Protein 2LX0 (pdb70)

Sequence (32 aa):
KKHTIWEVIAGLVALLTFLAFGFWLFKYLQKKKKHTIWEVIAGLVALLTFLAFGFWLFKYLQKKKKHTIWEVIAGLVALLTFLAFGFWLFKYLQKKKKHTIWEVIAGLVALLTFLAFGFWLFKYLQKKKKHTIWEVIAGLVALLTFLAFGFWLFKYLQKKKKHTIWEVIAGLVALLTFLAFGFWLFKYLQKKKKHTIWEVIAGLVALLTFLAFGFWLFKYLQKKKKHTIWEVIAGLVALLTFLAFGFWLFKYLQKKKKHTIWEVIAGLVALLTFLAFGFWLFKYLQKKKKHTIWEVIAGLVALLTFLAFGFWLFKYLQKKKKHTIWEVIAGLVALLTFLAFGFWLFKYLQKKKKHTIWEVIAGLVALLTFLAFGFWLFKYLQKKKKHTIWEVIAGLVALLTFLAFGFWLFKYLQKKKKHTIWEVIAGLVALLTFLAFGFWLFKYLQKKKKHTIWEVIAGLVALLTFLAFGFWLFKYLQKKKKHTIWEVIAGLVALLTFLAFGFWLFK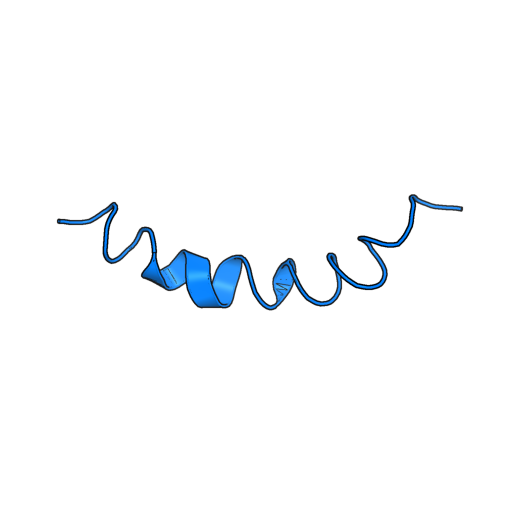YLQKKKKHTIWEVIAGLVALLTFLAFGFWLFKYLQKKKKHTIWEVIAGLVALLTFLAFGFWLFKYLQKKKKHTIWEVIAGLVALLTFLAFGFWLFKYLQKKKKHTIWEVIAGLVALLTFLAFGFWLFKYLQKKKKHTIWEVIAGLVALLTFLAFGFWLFKYLQKKKKHTIWEVIAGLVALLTFLAFGFWLFKYLQKKKKHTIWEVIAGLVALLTFLAFGFWLFKYLQKKKKHTIWEVIAGLVALLTFLAFGFWLFKYLQKKKKHTIWEVIAGLVALLTFLAFGFWLFKYLQKKKKHTIWEVIAGLVALLTFLAFGFWLFKYLQKKKKHTIWEVIAGLVALLTFLAFGFWLFKYLQKKKKHTIWEVIAGLVALLTFLAFGFWLFKYLQKKKKHTIWEVIAGLVALLTFLAFGFWLFKYLQKKKKHTIWEVIAGLVALLTFLAFGFWLFKYLQKKKKHTIWEVIAGLVALLTFLAFGFWLFKYLQKKKKHTIWEVIAGLVALLTFLAFGFWLFKYLQKKKKHTIWEVIAGLVALLTFLAFGFWLFKYLQKKKKHTIWEVIAGLVALLTFLAFGFWLFKYLQKKKKHTIWEVIAGLVALLTFLAFGFWLFKYLQKKKKHTIWEVIAGLVALLTFLAFGFWLFKYLQKKKKHTIWEVIAGLVALLTFLAFGFWLFKYLQKKKKHTIWEVIAGLVALLTFLAFGFWLFKYLQKKKKHTIWEVIAGLVALLTFLAFGFWLFKYLQKKKKHTIWEVIAGLVALLTFLAFGFWLFKYLQKKKKHTIWEVIAGLVALLTFLAFGFWLFKYLQKKKKHTIWEVIAGLVALLTFLAFGFWLFKYLQKKKKHTIWEVIAGLVALLTFLAFGFWLFKYLQKKKKHTIWEVIAGLVALLTFLAFGFWLFKYLQKKKKHTIWEVIAGLVALLTFLAFGFWLFKYLQKKKKHTIWEVIAGLVALLTFLAFGFWLFKYLQKKKKHTIWEVIAGLVALLTFLAFGFWLFKYLQKKKKHTIWEVIAGLVALLTFLAFGFWLFKYLQKKKKHTIWEVIAGLVALLTFLAFGFWLFKYLQKKKKHTIWEVIAGLVALLTFLAFGFWLFKYLQKK

Nearest PDB structures (foldseek):
  2lx0-assembly1_A  TM=9.957E-01  e=3.407E-04  unclassified
  2lx0-assembly1_A  TM=8.476E-01  e=3.555E-04  unclassified
  2lx0-assembly1_A  TM=9.906E-01  e=1.901E-04  unclassified
  2lx0-assembly1_A  TM=9.698E-01  e=1.370E-03  unclassified
  2lx0-assembly1_A  TM=9.789E-01  e=1.973E-03  unclassified

Secondary structure (DSSP, 8-state):
--SSSHHHHHHHHHHHHHHHHHHHIIIIII--

Structure (mmCIF, N/CA/C/O backbone):
data_2LX0
#
_entry.id   2LX0
#
loop_
_atom_site.group_PDB
_atom_site.id
_atom_site.type_symbol
_atom_site.label_atom_id
_atom_site.label_alt_id
_atom_site.label_comp_id
_atom_site.label_asym_id
_atom_site.label_entity_id
_atom_site.label_seq_id
_atom_site.pdbx_PDB_ins_code
_atom_site.Cartn_x
_atom_site.Cartn_y
_atom_site.Cartn_z
_atom_site.occupancy
_atom_site.B_iso_or_equiv
_atom_site.auth_seq_id
_atom_site.auth_comp_id
_atom_site.auth_asym_id
_atom_site.auth_atom_id
_atom_site.pdbx_PDB_model_num
ATOM 1 N N . LYS A 1 1 ? 22.008 17.092 0.117 1.00 1.00 1 LYS A N 1
ATOM 2 C CA . LYS A 1 1 ? 23.094 17.053 -0.902 1.00 1.00 1 LYS A CA 1
ATOM 3 C C . LYS A 1 1 ? 22.810 15.938 -1.903 1.00 1.00 1 LYS A C 1
ATOM 4 O O . LYS A 1 1 ? 22.544 16.197 -3.077 1.00 1.00 1 LYS A O 1
ATOM 25 N N . LYS A 1 2 ? 22.868 14.698 -1.431 1.00 1.00 2 LYS A N 1
ATOM 26 C CA . LYS A 1 2 ? 22.614 13.549 -2.293 1.00 1.00 2 LYS A CA 1
ATOM 27 C C . LYS A 1 2 ? 21.796 12.495 -1.555 1.00 1.00 2 LYS A C 1
ATOM 28 O O . LYS A 1 2 ? 20.937 11.838 -2.142 1.00 1.00 2 LYS A O 1
ATOM 47 N N . HIS A 1 3 ? 22.069 12.340 -0.264 1.00 1.00 3 HIS A N 1
ATOM 48 C CA . HIS A 1 3 ? 21.354 11.363 0.549 1.00 1.00 3 HIS A CA 1
ATOM 49 C C . HIS A 1 3 ? 21.603 11.618 2.032 1.00 1.00 3 HIS A C 1
ATOM 50 O O . HIS A 1 3 ? 21.410 12.732 2.518 1.00 1.00 3 HIS A O 1
ATOM 64 N N . THR A 1 4 ? 22.034 10.577 2.740 1.00 1.00 4 THR A N 1
ATOM 65 C CA . THR A 1 4 ? 22.314 10.690 4.168 1.00 1.00 4 THR A CA 1
ATOM 66 C C . THR A 1 4 ? 23.780 10.381 4.446 1.00 1.00 4 THR A C 1
ATOM 67 O O . THR A 1 4 ? 24.672 11.094 3.986 1.00 1.00 4 THR A O 1
ATOM 78 N N . ILE A 1 5 ? 24.019 9.310 5.195 1.00 1.00 5 ILE A N 1
ATOM 79 C CA . ILE A 1 5 ? 25.379 8.903 5.527 1.00 1.00 5 ILE A CA 1
ATOM 80 C C . ILE A 1 5 ? 25.733 7.613 4.799 1.00 1.00 5 ILE A C 1
ATOM 81 O O . ILE A 1 5 ? 26.904 7.303 4.601 1.00 1.00 5 ILE A O 1
ATOM 97 N N . TRP A 1 6 ? 24.716 6.866 4.393 1.00 1.00 6 TRP A N 1
ATOM 98 C CA . TRP A 1 6 ? 24.941 5.615 3.680 1.00 1.00 6 TRP A CA 1
ATOM 99 C C . TRP A 1 6 ? 26.019 5.791 2.613 1.00 1.00 6 TRP A C 1
ATOM 100 O O . TRP A 1 6 ? 27.023 5.085 2.609 1.00 1.00 6 TRP A O 1
ATOM 121 N N . GLU A 1 7 ? 25.802 6.732 1.706 1.00 1.00 7 GLU A N 1
ATOM 122 C CA . GLU A 1 7 ? 26.762 6.981 0.638 1.00 1.00 7 GLU A CA 1
ATOM 123 C C . GLU A 1 7 ? 28.128 7.356 1.208 1.00 1.00 7 GLU A C 1
ATOM 124 O O . GLU A 1 7 ? 29.097 7.511 0.464 1.00 1.00 7 GLU A O 1
ATOM 136 N N . VAL A 1 8 ? 28.198 7.496 2.528 1.00 1.00 8 VAL A N 1
ATOM 137 C CA . VAL A 1 8 ? 29.453 7.851 3.189 1.00 1.00 8 VAL A CA 1
ATOM 138 C C . VAL A 1 8 ? 30.035 6.645 3.923 1.00 1.00 8 VAL A C 1
ATOM 139 O O . VAL A 1 8 ? 31.252 6.459 3.953 1.00 1.00 8 VAL A O 1
ATOM 152 N N . ILE A 1 9 ? 29.158 5.827 4.505 1.00 1.00 9 ILE A N 1
ATOM 153 C CA . ILE A 1 9 ? 29.588 4.637 5.230 1.00 1.00 9 ILE A CA 1
ATOM 154 C C . ILE A 1 9 ? 29.107 3.392 4.494 1.00 1.00 9 ILE A C 1
ATOM 155 O O . ILE A 1 9 ? 29.872 2.452 4.297 1.00 1.00 9 ILE A O 1
ATOM 171 N N . ALA A 1 10 ? 27.852 3.397 4.074 1.00 1.00 10 ALA A N 1
ATOM 172 C CA . ALA A 1 10 ? 27.299 2.260 3.347 1.00 1.00 10 ALA A CA 1
ATOM 173 C C . ALA A 1 10 ? 27.908 2.179 1.956 1.00 1.00 10 ALA A C 1
ATOM 174 O O . ALA A 1 10 ? 28.653 1.250 1.648 1.00 1.00 10 ALA A O 1
ATOM 181 N N . GLY A 1 11 ? 27.602 3.164 1.118 1.00 1.00 11 GLY A N 1
ATOM 182 C CA . GLY A 1 11 ? 28.148 3.187 -0.229 1.00 1.00 11 GLY A CA 1
ATOM 183 C C . GLY A 1 11 ? 29.656 3.007 -0.167 1.00 1.00 11 GLY A C 1
ATOM 184 O O . GLY A 1 11 ? 30.309 2.744 -1.176 1.00 1.00 11 GLY A O 1
ATOM 188 N N . LEU A 1 12 ? 30.195 3.147 1.040 1.00 1.00 12 LEU A N 1
ATOM 189 C CA . LEU A 1 12 ? 31.623 2.995 1.252 1.00 1.00 12 LEU A CA 1
ATOM 190 C C . LEU A 1 12 ? 31.925 1.637 1.880 1.00 1.00 12 LEU A C 1
ATOM 191 O O . LEU A 1 12 ? 33.019 1.099 1.709 1.00 1.00 12 LEU A O 1
ATOM 207 N N . VAL A 1 13 ? 30.947 1.088 2.605 1.00 1.00 13 VAL A N 1
ATOM 208 C CA . VAL A 1 13 ? 31.120 -0.214 3.252 1.00 1.00 13 VAL A CA 1
ATOM 209 C C . VAL A 1 13 ? 30.168 -1.241 2.653 1.00 1.00 13 VAL A C 1
ATOM 210 O O . VAL A 1 13 ? 30.597 -2.298 2.193 1.00 1.00 13 VAL A O 1
ATOM 223 N N . ALA A 1 14 ? 28.878 -0.928 2.656 1.00 1.00 14 ALA A N 1
ATOM 224 C CA . ALA A 1 14 ? 27.886 -1.840 2.100 1.00 1.00 14 ALA A CA 1
ATOM 225 C C . ALA A 1 14 ? 28.389 -2.420 0.785 1.00 1.00 14 ALA A C 1
ATOM 226 O O . ALA A 1 14 ? 28.323 -3.627 0.562 1.00 1.00 14 ALA A O 1
ATOM 233 N N . LEU A 1 15 ? 28.906 -1.556 -0.080 1.00 1.00 15 LEU A N 1
ATOM 234 C CA . LEU A 1 15 ? 29.426 -2.008 -1.362 1.00 1.00 15 LEU A CA 1
ATOM 235 C C . LEU A 1 15 ? 30.641 -2.901 -1.137 1.00 1.00 15 LEU A C 1
ATOM 236 O O . LEU A 1 15 ? 30.898 -3.827 -1.905 1.00 1.00 15 LEU A O 1
ATOM 252 N N . LEU A 1 16 ? 31.380 -2.615 -0.068 1.00 1.00 16 LEU A N 1
ATOM 253 C CA . LEU A 1 16 ? 32.564 -3.396 0.265 1.00 1.00 16 LEU A CA 1
ATOM 254 C C . LEU A 1 16 ? 32.212 -4.509 1.247 1.00 1.00 16 LEU A C 1
ATOM 255 O O . LEU A 1 16 ? 33.086 -5.255 1.691 1.00 1.00 16 LEU A O 1
ATOM 271 N N . THR A 1 17 ? 30.927 -4.612 1.581 1.00 1.00 17 THR A N 1
ATOM 272 C CA . THR A 1 17 ? 30.460 -5.637 2.510 1.00 1.00 17 THR A CA 1
ATOM 273 C C . THR A 1 17 ? 29.390 -6.504 1.853 1.00 1.00 17 THR A C 1
ATOM 274 O O . THR A 1 17 ? 29.563 -7.714 1.709 1.00 1.00 17 THR A O 1
ATOM 285 N N . PHE A 1 18 ? 28.286 -5.878 1.458 1.00 1.00 18 PHE A N 1
ATOM 286 C CA . PHE A 1 18 ? 27.194 -6.602 0.816 1.00 1.00 18 PHE A CA 1
ATOM 287 C C . PHE A 1 18 ? 27.737 -7.638 -0.165 1.00 1.00 18 PHE A C 1
ATOM 288 O O . PHE A 1 18 ? 27.321 -8.795 -0.151 1.00 1.00 18 PHE A O 1
ATOM 305 N N . LEU A 1 19 ? 28.667 -7.214 -1.015 1.00 1.00 19 LEU A N 1
ATOM 306 C CA . LEU A 1 19 ? 29.258 -8.116 -2.001 1.00 1.00 19 LEU A CA 1
ATOM 307 C C . LEU A 1 19 ? 30.163 -9.138 -1.323 1.00 1.00 19 LEU A C 1
ATOM 308 O O . LEU A 1 19 ? 29.960 -10.342 -1.456 1.00 1.00 19 LEU A O 1
ATOM 324 N N . ALA A 1 20 ? 31.165 -8.653 -0.600 1.00 1.00 20 ALA A N 1
ATOM 325 C CA . ALA A 1 20 ? 32.093 -9.544 0.087 1.00 1.00 20 ALA A CA 1
ATOM 326 C C . ALA A 1 20 ? 31.348 -10.704 0.742 1.00 1.00 20 ALA A C 1
ATOM 327 O O . ALA A 1 20 ? 31.679 -11.869 0.524 1.00 1.00 20 ALA A O 1
ATOM 334 N N . PHE A 1 21 ? 30.342 -10.378 1.549 1.00 1.00 21 PHE A N 1
ATOM 335 C CA . PHE A 1 21 ? 29.560 -11.402 2.233 1.00 1.00 21 PHE A CA 1
ATOM 336 C C . PHE A 1 21 ? 28.524 -12.012 1.295 1.00 1.00 21 PHE A C 1
ATOM 337 O O . PHE A 1 21 ? 28.316 -13.225 1.288 1.00 1.00 21 PHE A O 1
ATOM 354 N N . GLY A 1 22 ? 27.875 -11.165 0.503 1.00 1.00 22 GLY A N 1
ATOM 355 C CA . GLY A 1 22 ? 26.861 -11.636 -0.434 1.00 1.00 22 GLY A CA 1
ATOM 356 C C . GLY A 1 22 ? 27.413 -12.747 -1.320 1.00 1.00 22 GLY A C 1
ATOM 357 O O . GLY A 1 22 ? 26.784 -13.791 -1.487 1.00 1.00 22 GLY A O 1
ATOM 361 N N . PHE A 1 23 ? 28.590 -12.511 -1.888 1.00 1.00 23 PHE A N 1
ATOM 362 C CA . PHE A 1 23 ? 29.214 -13.498 -2.758 1.00 1.00 23 PHE A CA 1
ATOM 363 C C . PHE A 1 23 ? 29.265 -14.853 -2.068 1.00 1.00 23 PHE A C 1
ATOM 364 O O . PHE A 1 23 ? 29.443 -15.884 -2.717 1.00 1.00 23 PHE A O 1
ATOM 381 N N . TRP A 1 24 ? 29.103 -14.843 -0.751 1.00 1.00 24 TRP A N 1
ATOM 382 C CA . TRP A 1 24 ? 29.126 -16.074 0.021 1.00 1.00 24 TRP A CA 1
ATOM 383 C C . TRP A 1 24 ? 27.722 -16.443 0.478 1.00 1.00 24 TRP A C 1
ATOM 384 O O . TRP A 1 24 ? 27.124 -17.379 -0.051 1.00 1.00 24 TRP A O 1
ATOM 405 N N . LEU A 1 25 ? 27.219 -15.695 1.464 1.00 1.00 25 LEU A N 1
ATOM 406 C CA . LEU A 1 25 ? 25.884 -15.924 2.026 1.00 1.00 25 LEU A CA 1
ATOM 407 C C . LEU A 1 25 ? 24.974 -16.672 1.058 1.00 1.00 25 LEU A C 1
ATOM 408 O O . LEU A 1 25 ? 24.454 -17.739 1.383 1.00 1.00 25 LEU A O 1
ATOM 424 N N . PHE A 1 26 ? 24.784 -16.112 -0.130 1.00 1.00 26 PHE A N 1
ATOM 425 C CA . PHE A 1 26 ? 23.935 -16.747 -1.128 1.00 1.00 26 PHE A CA 1
ATOM 426 C C . PHE A 1 26 ? 24.641 -17.940 -1.766 1.00 1.00 26 PHE A C 1
ATOM 427 O O . PHE A 1 26 ? 24.202 -19.081 -1.633 1.00 1.00 26 PHE A O 1
ATOM 444 N N . LYS A 1 27 ? 25.732 -17.665 -2.470 1.00 1.00 27 LYS A N 1
ATOM 445 C CA . LYS A 1 27 ? 26.484 -18.718 -3.143 1.00 1.00 27 LYS A CA 1
ATOM 446 C C . LYS A 1 27 ? 26.744 -19.907 -2.215 1.00 1.00 27 LYS A C 1
ATOM 447 O O . LYS A 1 27 ? 27.189 -20.960 -2.670 1.00 1.00 27 LYS A O 1
ATOM 466 N N . TYR A 1 28 ? 26.465 -19.737 -0.922 1.00 1.00 28 TYR A N 1
ATOM 467 C CA . TYR A 1 28 ? 26.679 -20.818 0.047 1.00 1.00 28 TYR A CA 1
ATOM 468 C C . TYR A 1 28 ? 25.352 -21.302 0.625 1.00 1.00 28 TYR A C 1
ATOM 469 O O . TYR A 1 28 ? 25.073 -22.502 0.637 1.00 1.00 28 TYR A O 1
ATOM 487 N N . LEU A 1 29 ? 24.541 -20.370 1.112 1.00 1.00 29 LEU A N 1
ATOM 488 C CA . LEU A 1 29 ? 23.252 -20.726 1.696 1.00 1.00 29 LEU A CA 1
ATOM 489 C C . LEU A 1 29 ? 22.179 -20.840 0.619 1.00 1.00 29 LEU A C 1
ATOM 490 O O . LEU A 1 29 ? 21.363 -21.762 0.638 1.00 1.00 29 LEU A O 1
ATOM 506 N N . GLN A 1 30 ? 22.183 -19.900 -0.316 1.00 1.00 30 GLN A N 1
ATOM 507 C CA . GLN A 1 30 ? 21.202 -19.906 -1.395 1.00 1.00 30 GLN A CA 1
ATOM 508 C C . GLN A 1 30 ? 21.534 -20.990 -2.417 1.00 1.00 30 GLN A C 1
ATOM 509 O O . GLN A 1 30 ? 20.704 -21.336 -3.258 1.00 1.00 30 GLN A O 1
ATOM 523 N N . LYS A 1 31 ? 22.752 -21.524 -2.331 1.00 1.00 31 LYS A N 1
ATOM 524 C CA . LYS A 1 31 ? 23.190 -22.573 -3.248 1.00 1.00 31 LYS A CA 1
ATOM 525 C C . LYS A 1 31 ? 23.537 -23.841 -2.473 1.00 1.00 31 LYS A C 1
ATOM 526 O O . LYS A 1 31 ? 24.704 -24.220 -2.368 1.00 1.00 31 LYS A O 1
ATOM 545 N N . LYS A 1 32 ? 22.516 -24.495 -1.931 1.00 1.00 32 LYS A N 1
ATOM 546 C CA . LYS A 1 32 ? 22.726 -25.718 -1.168 1.00 1.00 32 LYS A CA 1
ATOM 547 C C . LYS A 1 32 ? 21.488 -26.606 -1.227 1.00 1.00 32 LYS A C 1
ATOM 548 O O . LYS A 1 32 ? 21.523 -27.677 -0.643 1.00 1.00 32 LYS A O 1
ATOM 568 N N . LYS A 1 1 ? 21.537 18.352 -3.023 1.00 1.00 1 LYS A N 2
ATOM 569 C CA . LYS A 1 1 ? 21.779 17.355 -1.941 1.00 1.00 1 LYS A CA 2
ATOM 570 C C . LYS A 1 1 ? 22.197 16.026 -2.561 1.00 1.00 1 LYS A C 2
ATOM 571 O O . LYS A 1 1 ? 22.461 15.945 -3.761 1.00 1.00 1 LYS A O 2
ATOM 592 N N . LYS A 1 2 ? 22.257 14.986 -1.734 1.00 1.00 2 LYS A N 2
ATOM 593 C CA . LYS A 1 2 ? 22.645 13.664 -2.213 1.00 1.00 2 LYS A CA 2
ATOM 594 C C . LYS A 1 2 ? 21.852 12.579 -1.494 1.00 1.00 2 LYS A C 2
ATOM 595 O O . LYS A 1 2 ? 21.024 11.897 -2.098 1.00 1.00 2 LYS A O 2
ATOM 614 N N . HIS A 1 3 ? 22.107 12.427 -0.198 1.00 1.00 3 HIS A N 2
ATOM 615 C CA . HIS A 1 3 ? 21.410 11.421 0.595 1.00 1.00 3 HIS A CA 2
ATOM 616 C C . HIS A 1 3 ? 21.643 11.660 2.084 1.00 1.00 3 HIS A C 2
ATOM 617 O O . HIS A 1 3 ? 21.429 12.765 2.585 1.00 1.00 3 HIS A O 2
ATOM 631 N N . THR A 1 4 ? 22.088 10.617 2.780 1.00 1.00 4 THR A N 2
ATOM 632 C CA . THR A 1 4 ? 22.357 10.715 4.214 1.00 1.00 4 THR A CA 2
ATOM 633 C C . THR A 1 4 ? 23.816 10.389 4.502 1.00 1.00 4 THR A C 2
ATOM 634 O O . THR A 1 4 ? 24.720 11.094 4.052 1.00 1.00 4 THR A O 2
ATOM 645 N N . ILE A 1 5 ? 24.038 9.313 5.250 1.00 1.00 5 ILE A N 2
ATOM 646 C CA . ILE A 1 5 ? 25.390 8.892 5.591 1.00 1.00 5 ILE A CA 2
ATOM 647 C C . ILE A 1 5 ? 25.742 7.607 4.851 1.00 1.00 5 ILE A C 2
ATOM 648 O O . ILE A 1 5 ? 26.912 7.295 4.651 1.00 1.00 5 ILE A O 2
ATOM 664 N N . TRP A 1 6 ? 24.720 6.868 4.438 1.00 1.00 6 TRP A N 2
ATOM 665 C CA . TRP A 1 6 ? 24.941 5.623 3.712 1.00 1.00 6 TRP A CA 2
ATOM 666 C C . TRP A 1 6 ? 26.018 5.810 2.646 1.00 1.00 6 TRP A C 2
ATOM 667 O O . TRP A 1 6 ? 27.025 5.108 2.636 1.00 1.00 6 TRP A O 2
ATOM 688 N N . GLU A 1 7 ? 25.796 6.758 1.747 1.00 1.00 7 GLU A N 2
ATOM 689 C CA . GLU A 1 7 ? 26.754 7.021 0.680 1.00 1.00 7 GLU A CA 2
ATOM 690 C C . GLU A 1 7 ? 28.121 7.390 1.250 1.00 1.00 7 GLU A C 2
ATOM 691 O O . GLU A 1 7 ? 29.084 7.565 0.503 1.00 1.00 7 GLU A O 2
ATOM 703 N N . VAL A 1 8 ? 28.198 7.504 2.572 1.00 1.00 8 VAL A N 2
ATOM 704 C CA . VAL A 1 8 ? 29.456 7.850 3.232 1.00 1.00 8 VAL A CA 2
ATOM 705 C C . VAL A 1 8 ? 30.035 6.636 3.957 1.00 1.00 8 VAL A C 2
ATOM 706 O O . VAL A 1 8 ? 31.251 6.442 3.977 1.00 1.00 8 VAL A O 2
ATOM 719 N N . ILE A 1 9 ? 29.158 5.822 4.543 1.00 1.00 9 ILE A N 2
ATOM 720 C CA . ILE A 1 9 ? 29.585 4.626 5.257 1.00 1.00 9 ILE A CA 2
ATOM 721 C C . ILE A 1 9 ? 29.100 3.388 4.513 1.00 1.00 9 ILE A C 2
ATOM 722 O O . ILE A 1 9 ? 29.859 2.447 4.307 1.00 1.00 9 ILE A O 2
ATOM 738 N N . ALA A 1 10 ? 27.843 3.401 4.096 1.00 1.00 10 ALA A N 2
ATOM 739 C CA . ALA A 1 10 ? 27.285 2.270 3.362 1.00 1.00 10 ALA A CA 2
ATOM 740 C C . ALA A 1 10 ? 27.889 2.198 1.969 1.00 1.00 10 ALA A C 2
ATOM 741 O O . ALA A 1 10 ? 28.630 1.269 1.651 1.00 1.00 10 ALA A O 2
ATOM 748 N N . GLY A 1 11 ? 27.586 3.191 1.141 1.00 1.00 11 GLY A N 2
ATOM 749 C CA . GLY A 1 11 ? 28.130 3.223 -0.208 1.00 1.00 11 GLY A CA 2
ATOM 750 C C . GLY A 1 11 ? 29.637 3.040 -0.151 1.00 1.00 11 GLY A C 2
ATOM 751 O O . GLY A 1 11 ? 30.288 2.785 -1.163 1.00 1.00 11 GLY A O 2
ATOM 755 N N . LEU A 1 12 ? 30.179 3.167 1.057 1.00 1.00 12 LEU A N 2
ATOM 756 C CA . LEU A 1 12 ? 31.606 3.011 1.265 1.00 1.00 12 LEU A CA 2
ATOM 757 C C . LEU A 1 12 ? 31.906 1.644 1.876 1.00 1.00 12 LEU A C 2
ATOM 758 O O . LEU A 1 12 ? 32.998 1.104 1.695 1.00 1.00 12 LEU A O 2
ATOM 774 N N . VAL A 1 13 ? 30.929 1.088 2.596 1.00 1.00 13 VAL A N 2
ATOM 775 C CA . VAL A 1 13 ? 31.100 -0.222 3.225 1.00 1.00 13 VAL A CA 2
ATOM 776 C C . VAL A 1 13 ? 30.162 -1.245 2.600 1.00 1.00 13 VAL A C 2
ATOM 777 O O . VAL A 1 13 ? 30.602 -2.294 2.133 1.00 1.00 13 VAL A O 2
ATOM 790 N N . ALA A 1 14 ? 28.870 -0.939 2.593 1.00 1.00 14 ALA A N 2
ATOM 791 C CA . ALA A 1 14 ? 27.890 -1.849 2.014 1.00 1.00 14 ALA A CA 2
ATOM 792 C C . ALA A 1 14 ? 28.411 -2.405 0.695 1.00 1.00 14 ALA A C 2
ATOM 793 O O . ALA A 1 14 ? 28.386 -3.611 0.466 1.00 1.00 14 ALA A O 2
ATOM 800 N N . LEU A 1 15 ? 28.894 -1.520 -0.166 1.00 1.00 15 LEU A N 2
ATOM 801 C CA . LEU A 1 15 ? 29.427 -1.951 -1.451 1.00 1.00 15 LEU A CA 2
ATOM 802 C C . LEU A 1 15 ? 30.649 -2.835 -1.229 1.00 1.00 15 LEU A C 2
ATOM 803 O O . LEU A 1 15 ? 30.932 -3.736 -2.021 1.00 1.00 15 LEU A O 2
ATOM 819 N N . LEU A 1 16 ? 31.365 -2.571 -0.141 1.00 1.00 16 LEU A N 2
ATOM 820 C CA . LEU A 1 16 ? 32.554 -3.345 0.191 1.00 1.00 16 LEU A CA 2
ATOM 821 C C . LEU A 1 16 ? 32.213 -4.458 1.178 1.00 1.00 16 LEU A C 2
ATOM 822 O O . LEU A 1 16 ? 33.097 -5.170 1.653 1.00 1.00 16 LEU A O 2
ATOM 838 N N . THR A 1 17 ? 30.922 -4.602 1.478 1.00 1.00 17 THR A N 2
ATOM 839 C CA . THR A 1 17 ? 30.466 -5.633 2.408 1.00 1.00 17 THR A CA 2
ATOM 840 C C . THR A 1 17 ? 29.388 -6.494 1.758 1.00 1.00 17 THR A C 2
ATOM 841 O O . THR A 1 17 ? 29.550 -7.708 1.624 1.00 1.00 17 THR A O 2
ATOM 852 N N . PHE A 1 18 ? 28.292 -5.859 1.354 1.00 1.00 18 PHE A N 2
ATOM 853 C CA . PHE A 1 18 ? 27.192 -6.575 0.714 1.00 1.00 18 PHE A CA 2
ATOM 854 C C . PHE A 1 18 ? 27.726 -7.637 -0.242 1.00 1.00 18 PHE A C 2
ATOM 855 O O . PHE A 1 18 ? 27.300 -8.789 -0.202 1.00 1.00 18 PHE A O 2
ATOM 872 N N . LEU A 1 19 ? 28.664 -7.241 -1.098 1.00 1.00 19 LEU A N 2
ATOM 873 C CA . LEU A 1 19 ? 29.251 -8.169 -2.060 1.00 1.00 19 LEU A CA 2
ATOM 874 C C . LEU A 1 19 ? 30.177 -9.153 -1.354 1.00 1.00 19 LEU A C 2
ATOM 875 O O . LEU A 1 19 ? 30.055 -10.365 -1.524 1.00 1.00 19 LEU A O 2
ATOM 891 N N . ALA A 1 20 ? 31.107 -8.627 -0.565 1.00 1.00 20 ALA A N 2
ATOM 892 C CA . ALA A 1 20 ? 32.048 -9.476 0.156 1.00 1.00 20 ALA A CA 2
ATOM 893 C C . ALA A 1 20 ? 31.328 -10.660 0.794 1.00 1.00 20 ALA A C 2
ATOM 894 O O . ALA A 1 20 ? 31.696 -11.814 0.574 1.00 1.00 20 ALA A O 2
ATOM 901 N N . PHE A 1 21 ? 30.301 -10.368 1.585 1.00 1.00 21 PHE A N 2
ATOM 902 C CA . PHE A 1 21 ? 29.538 -11.417 2.251 1.00 1.00 21 PHE A CA 2
ATOM 903 C C . PHE A 1 21 ? 28.514 -12.026 1.299 1.00 1.00 21 PHE A C 2
ATOM 904 O O . PHE A 1 21 ? 28.283 -13.235 1.311 1.00 1.00 21 PHE A O 2
ATOM 921 N N . GLY A 1 22 ? 27.900 -11.184 0.476 1.00 1.00 22 GLY A N 2
ATOM 922 C CA . GLY A 1 22 ? 26.903 -11.654 -0.479 1.00 1.00 22 GLY A CA 2
ATOM 923 C C . GLY A 1 22 ? 27.462 -12.778 -1.340 1.00 1.00 22 GLY A C 2
ATOM 924 O O . GLY A 1 22 ? 26.818 -13.809 -1.531 1.00 1.00 22 GLY A O 2
ATOM 928 N N . PHE A 1 23 ? 28.668 -12.573 -1.859 1.00 1.00 23 PHE A N 2
ATOM 929 C CA . PHE A 1 23 ? 29.302 -13.577 -2.700 1.00 1.00 23 PHE A CA 2
ATOM 930 C C . PHE A 1 23 ? 29.326 -14.923 -1.987 1.00 1.00 23 PHE A C 2
ATOM 931 O O . PHE A 1 23 ? 29.521 -15.965 -2.613 1.00 1.00 23 PHE A O 2
ATOM 948 N N . TRP A 1 24 ? 29.122 -14.890 -0.675 1.00 1.00 24 TRP A N 2
ATOM 949 C CA . TRP A 1 24 ? 29.117 -16.108 0.118 1.00 1.00 24 TRP A CA 2
ATOM 950 C C . TRP A 1 24 ? 27.696 -16.463 0.539 1.00 1.00 24 TRP A C 2
ATOM 951 O O . TRP A 1 24 ? 27.109 -17.402 0.008 1.00 1.00 24 TRP A O 2
ATOM 972 N N . LEU A 1 25 ? 27.171 -15.701 1.503 1.00 1.00 25 LEU A N 2
ATOM 973 C CA . LEU A 1 25 ? 25.818 -15.916 2.033 1.00 1.00 25 LEU A CA 2
ATOM 974 C C . LEU A 1 25 ? 24.933 -16.673 1.047 1.00 1.00 25 LEU A C 2
ATOM 975 O O . LEU A 1 25 ? 24.395 -17.731 1.373 1.00 1.00 25 LEU A O 2
ATOM 991 N N . PHE A 1 26 ? 24.786 -16.130 -0.154 1.00 1.00 26 PHE A N 2
ATOM 992 C CA . PHE A 1 26 ? 23.962 -16.773 -1.169 1.00 1.00 26 PHE A CA 2
ATOM 993 C C . PHE A 1 26 ? 24.679 -17.980 -1.772 1.00 1.00 26 PHE A C 2
ATOM 994 O O . PHE A 1 26 ? 24.224 -19.116 -1.641 1.00 1.00 26 PHE A O 2
ATOM 1011 N N . LYS A 1 27 ? 25.795 -17.722 -2.441 1.00 1.00 27 LYS A N 2
ATOM 1012 C CA . LYS A 1 27 ? 26.559 -18.789 -3.080 1.00 1.00 27 LYS A CA 2
ATOM 1013 C C . LYS A 1 27 ? 26.794 -19.964 -2.127 1.00 1.00 27 LYS A C 2
ATOM 1014 O O . LYS A 1 27 ? 27.274 -21.017 -2.551 1.00 1.00 27 LYS A O 2
ATOM 1033 N N . TYR A 1 28 ? 26.455 -19.787 -0.849 1.00 1.00 28 TYR A N 2
ATOM 1034 C CA . TYR A 1 28 ? 26.639 -20.853 0.137 1.00 1.00 28 TYR A CA 2
ATOM 1035 C C . TYR A 1 28 ? 25.294 -21.325 0.685 1.00 1.00 28 TYR A C 2
ATOM 1036 O O . TYR A 1 28 ? 25.008 -22.524 0.702 1.00 1.00 28 TYR A O 2
ATOM 1054 N N . LEU A 1 29 ? 24.474 -20.382 1.137 1.00 1.00 29 LEU A N 2
ATOM 1055 C CA . LEU A 1 29 ? 23.166 -20.723 1.687 1.00 1.00 29 LEU A CA 2
ATOM 1056 C C . LEU A 1 29 ? 22.125 -20.844 0.577 1.00 1.00 29 LEU A C 2
ATOM 1057 O O . LEU A 1 29 ? 21.321 -21.776 0.567 1.00 1.00 29 LEU A O 2
ATOM 1073 N N . GLN A 1 30 ? 22.144 -19.895 -0.353 1.00 1.00 30 GLN A N 2
ATOM 1074 C CA . GLN A 1 30 ? 21.194 -19.905 -1.459 1.00 1.00 30 GLN A CA 2
ATOM 1075 C C . GLN A 1 30 ? 21.541 -21.010 -2.454 1.00 1.00 30 GLN A C 2
ATOM 1076 O O . GLN A 1 30 ? 20.719 -21.381 -3.292 1.00 1.00 30 GLN A O 2
ATOM 1090 N N . LYS A 1 31 ? 22.762 -21.529 -2.351 1.00 1.00 31 LYS A N 2
ATOM 1091 C CA . LYS A 1 31 ? 23.214 -22.594 -3.244 1.00 1.00 31 LYS A CA 2
ATOM 1092 C C . LYS A 1 31 ? 23.477 -23.872 -2.456 1.00 1.00 31 LYS A C 2
ATOM 1093 O O . LYS A 1 31 ? 24.599 -24.123 -2.017 1.00 1.00 31 LYS A O 2
ATOM 1112 N N . LYS A 1 32 ? 22.433 -24.678 -2.279 1.00 1.00 32 LYS A N 2
ATOM 1113 C CA . LYS A 1 32 ? 22.561 -25.928 -1.542 1.00 1.00 32 LYS A CA 2
ATOM 1114 C C . LYS A 1 32 ? 21.821 -27.053 -2.261 1.00 1.00 32 LYS A C 2
ATOM 1115 O O . LYS A 1 32 ? 21.695 -28.118 -1.680 1.00 1.00 32 LYS A O 2
ATOM 1135 N N . LYS A 1 1 ? 22.562 16.677 0.562 1.00 1.00 1 LYS A N 3
ATOM 1136 C CA . LYS A 1 1 ? 23.110 17.085 -0.761 1.00 1.00 1 LYS A CA 3
ATOM 1137 C C . LYS A 1 1 ? 22.840 15.986 -1.783 1.00 1.00 1 LYS A C 3
ATOM 1138 O O . LYS A 1 1 ? 22.581 16.263 -2.954 1.00 1.00 1 LYS A O 3
ATOM 1159 N N . LYS A 1 2 ? 22.901 14.738 -1.330 1.00 1.00 2 LYS A N 3
ATOM 1160 C CA . LYS A 1 2 ? 22.661 13.602 -2.212 1.00 1.00 2 LYS A CA 3
ATOM 1161 C C . LYS A 1 2 ? 21.840 12.534 -1.497 1.00 1.00 2 LYS A C 3
ATOM 1162 O O . LYS A 1 2 ? 20.990 11.881 -2.103 1.00 1.00 2 LYS A O 3
ATOM 1181 N N . HIS A 1 3 ? 22.100 12.363 -0.205 1.00 1.00 3 HIS A N 3
ATOM 1182 C CA . HIS A 1 3 ? 21.380 11.372 0.585 1.00 1.00 3 HIS A CA 3
ATOM 1183 C C . HIS A 1 3 ? 21.613 11.607 2.074 1.00 1.00 3 HIS A C 3
ATOM 1184 O O . HIS A 1 3 ? 21.400 12.711 2.577 1.00 1.00 3 HIS A O 3
ATOM 1198 N N . THR A 1 4 ? 22.056 10.561 2.769 1.00 1.00 4 THR A N 3
ATOM 1199 C CA . THR A 1 4 ? 22.324 10.655 4.201 1.00 1.00 4 THR A CA 3
ATOM 1200 C C . THR A 1 4 ? 23.788 10.342 4.486 1.00 1.00 4 THR A C 3
ATOM 1201 O O . THR A 1 4 ? 24.684 11.053 4.031 1.00 1.00 4 THR A O 3
ATOM 1212 N N . ILE A 1 5 ? 24.021 9.271 5.237 1.00 1.00 5 ILE A N 3
ATOM 1213 C CA . ILE A 1 5 ? 25.377 8.861 5.575 1.00 1.00 5 ILE A CA 3
ATOM 1214 C C . ILE A 1 5 ? 25.737 7.577 4.838 1.00 1.00 5 ILE A C 3
ATOM 1215 O O . ILE A 1 5 ? 26.907 7.270 4.640 1.00 1.00 5 ILE A O 3
ATOM 1231 N N . TRP A 1 6 ? 24.719 6.833 4.424 1.00 1.00 6 TRP A N 3
ATOM 1232 C CA . TRP A 1 6 ? 24.946 5.588 3.702 1.00 1.00 6 TRP A CA 3
ATOM 1233 C C . TRP A 1 6 ? 26.024 5.775 2.637 1.00 1.00 6 TRP A C 3
ATOM 1234 O O . TRP A 1 6 ? 27.031 5.071 2.629 1.00 1.00 6 TRP A O 3
ATOM 1255 N N . GLU A 1 7 ? 25.805 6.723 1.738 1.00 1.00 7 GLU A N 3
ATOM 1256 C CA . GLU A 1 7 ? 26.766 6.983 0.673 1.00 1.00 7 GLU A CA 3
ATOM 1257 C C . GLU A 1 7 ? 28.134 7.346 1.248 1.00 1.00 7 GLU A C 3
ATOM 1258 O O . GLU A 1 7 ? 29.107 7.491 0.506 1.00 1.00 7 GLU A O 3
ATOM 1270 N N . VAL A 1 8 ? 28.201 7.491 2.568 1.00 1.00 8 VAL A N 3
ATOM 1271 C CA . VAL A 1 8 ? 29.456 7.836 3.231 1.00 1.00 8 VAL A CA 3
ATOM 1272 C C . VAL A 1 8 ? 30.039 6.622 3.952 1.00 1.00 8 VAL A C 3
ATOM 1273 O O . VAL A 1 8 ? 31.255 6.433 3.975 1.00 1.00 8 VAL A O 3
ATOM 1286 N N . ILE A 1 9 ? 29.162 5.804 4.534 1.00 1.00 9 ILE A N 3
ATOM 1287 C CA . ILE A 1 9 ? 29.594 4.608 5.248 1.00 1.00 9 ILE A CA 3
ATOM 1288 C C . ILE A 1 9 ? 29.114 3.368 4.502 1.00 1.00 9 ILE A C 3
ATOM 1289 O O . ILE A 1 9 ? 29.879 2.432 4.296 1.00 1.00 9 ILE A O 3
ATOM 1305 N N . ALA A 1 10 ? 27.858 3.375 4.083 1.00 1.00 10 ALA A N 3
ATOM 1306 C CA . ALA A 1 10 ? 27.307 2.242 3.348 1.00 1.00 10 ALA A CA 3
ATOM 1307 C C . ALA A 1 10 ? 27.915 2.172 1.955 1.00 1.00 10 ALA A C 3
ATOM 1308 O O . ALA A 1 10 ? 28.662 1.248 1.641 1.00 1.00 10 ALA A O 3
ATOM 1315 N N . GLY A 1 11 ? 27.609 3.165 1.126 1.00 1.00 11 GLY A N 3
ATOM 1316 C CA . GLY A 1 11 ? 28.157 3.199 -0.221 1.00 1.00 11 GLY A CA 3
ATOM 1317 C C . GLY A 1 11 ? 29.664 3.021 -0.159 1.00 1.00 11 GLY A C 3
ATOM 1318 O O . GLY A 1 11 ? 30.320 2.767 -1.171 1.00 1.00 11 GLY A O 3
ATOM 1322 N N . LEU A 1 12 ? 30.203 3.148 1.049 1.00 1.00 12 LEU A N 3
ATOM 1323 C CA . LEU A 1 12 ? 31.630 2.996 1.262 1.00 1.00 12 LEU A CA 3
ATOM 1324 C C . LEU A 1 12 ? 31.932 1.631 1.877 1.00 1.00 12 LEU A C 3
ATOM 1325 O O . LEU A 1 12 ? 33.025 1.093 1.699 1.00 1.00 12 LEU A O 3
ATOM 1341 N N . VAL A 1 13 ? 30.955 1.077 2.598 1.00 1.00 13 VAL A N 3
ATOM 1342 C CA . VAL A 1 13 ? 31.126 -0.231 3.230 1.00 1.00 13 VAL A CA 3
ATOM 1343 C C . VAL A 1 13 ? 30.175 -1.251 2.618 1.00 1.00 13 VAL A C 3
ATOM 1344 O O . VAL A 1 13 ? 30.605 -2.299 2.140 1.00 1.00 13 VAL A O 3
ATOM 1357 N N . ALA A 1 14 ? 28.885 -0.938 2.628 1.00 1.00 14 ALA A N 3
ATOM 1358 C CA . ALA A 1 14 ? 27.893 -1.842 2.059 1.00 1.00 14 ALA A CA 3
ATOM 1359 C C . ALA A 1 14 ? 28.393 -2.393 0.732 1.00 1.00 14 ALA A C 3
ATOM 1360 O O . ALA A 1 14 ? 28.361 -3.599 0.498 1.00 1.00 14 ALA A O 3
ATOM 1367 N N . LEU A 1 15 ? 28.870 -1.508 -0.133 1.00 1.00 15 LEU A N 3
ATOM 1368 C CA . LEU A 1 15 ? 29.385 -1.935 -1.425 1.00 1.00 15 LEU A CA 3
ATOM 1369 C C . LEU A 1 15 ? 30.610 -2.819 -1.221 1.00 1.00 15 LEU A C 3
ATOM 1370 O O . LEU A 1 15 ? 30.880 -3.722 -2.014 1.00 1.00 15 LEU A O 3
ATOM 1386 N N . LEU A 1 16 ? 31.345 -2.553 -0.145 1.00 1.00 16 LEU A N 3
ATOM 1387 C CA . LEU A 1 16 ? 32.539 -3.326 0.169 1.00 1.00 16 LEU A CA 3
ATOM 1388 C C . LEU A 1 16 ? 32.211 -4.436 1.165 1.00 1.00 16 LEU A C 3
ATOM 1389 O O . LEU A 1 16 ? 33.105 -5.128 1.653 1.00 1.00 16 LEU A O 3
ATOM 1405 N N . THR A 1 17 ? 30.922 -4.597 1.458 1.00 1.00 17 THR A N 3
ATOM 1406 C CA . THR A 1 17 ? 30.477 -5.626 2.394 1.00 1.00 17 THR A CA 3
ATOM 1407 C C . THR A 1 17 ? 29.392 -6.489 1.760 1.00 1.00 17 THR A C 3
ATOM 1408 O O . THR A 1 17 ? 29.553 -7.704 1.625 1.00 1.00 17 THR A O 3
ATOM 1419 N N . PHE A 1 18 ? 28.289 -5.857 1.371 1.00 1.00 18 PHE A N 3
ATOM 1420 C CA . PHE A 1 18 ? 27.184 -6.574 0.745 1.00 1.00 18 PHE A CA 3
ATOM 1421 C C . PHE A 1 18 ? 27.706 -7.632 -0.222 1.00 1.00 18 PHE A C 3
ATOM 1422 O O . PHE A 1 18 ? 27.288 -8.787 -0.177 1.00 1.00 18 PHE A O 3
ATOM 1439 N N . LEU A 1 19 ? 28.625 -7.229 -1.096 1.00 1.00 19 LEU A N 3
ATOM 1440 C CA . LEU A 1 19 ? 29.199 -8.154 -2.069 1.00 1.00 19 LEU A CA 3
ATOM 1441 C C . LEU A 1 19 ? 30.143 -9.135 -1.384 1.00 1.00 19 LEU A C 3
ATOM 1442 O O . LEU A 1 19 ? 30.042 -10.344 -1.578 1.00 1.00 19 LEU A O 3
ATOM 1458 N N . ALA A 1 20 ? 31.063 -8.608 -0.584 1.00 1.00 20 ALA A N 3
ATOM 1459 C CA . ALA A 1 20 ? 32.020 -9.454 0.120 1.00 1.00 20 ALA A CA 3
ATOM 1460 C C . ALA A 1 20 ? 31.312 -10.640 0.771 1.00 1.00 20 ALA A C 3
ATOM 1461 O O . ALA A 1 20 ? 31.680 -11.792 0.545 1.00 1.00 20 ALA A O 3
ATOM 1468 N N . PHE A 1 21 ? 30.298 -10.349 1.579 1.00 1.00 21 PHE A N 3
ATOM 1469 C CA . PHE A 1 21 ? 29.548 -11.399 2.257 1.00 1.00 21 PHE A CA 3
ATOM 1470 C C . PHE A 1 21 ? 28.515 -12.014 1.318 1.00 1.00 21 PHE A C 3
ATOM 1471 O O . PHE A 1 21 ? 28.271 -13.219 1.349 1.00 1.00 21 PHE A O 3
ATOM 1488 N N . GLY A 1 22 ? 27.912 -11.175 0.481 1.00 1.00 22 GLY A N 3
ATOM 1489 C CA . GLY A 1 22 ? 26.909 -11.648 -0.464 1.00 1.00 22 GLY A CA 3
ATOM 1490 C C . GLY A 1 22 ? 27.466 -12.768 -1.331 1.00 1.00 22 GLY A C 3
ATOM 1491 O O . GLY A 1 22 ? 26.813 -13.791 -1.536 1.00 1.00 22 GLY A O 3
ATOM 1495 N N . PHE A 1 23 ? 28.677 -12.569 -1.839 1.00 1.00 23 PHE A N 3
ATOM 1496 C CA . PHE A 1 23 ? 29.306 -13.573 -2.683 1.00 1.00 23 PHE A CA 3
ATOM 1497 C C . PHE A 1 23 ? 29.338 -14.917 -1.969 1.00 1.00 23 PHE A C 3
ATOM 1498 O O . PHE A 1 23 ? 29.553 -15.956 -2.590 1.00 1.00 23 PHE A O 3
ATOM 1515 N N . TRP A 1 24 ? 29.117 -14.883 -0.658 1.00 1.00 24 TRP A N 3
ATOM 1516 C CA . TRP A 1 24 ? 29.116 -16.100 0.137 1.00 1.00 24 TRP A CA 3
ATOM 1517 C C . TRP A 1 24 ? 27.698 -16.456 0.561 1.00 1.00 24 TRP A C 3
ATOM 1518 O O . TRP A 1 24 ? 27.108 -17.394 0.027 1.00 1.00 24 TRP A O 3
ATOM 1539 N N . LEU A 1 25 ? 27.172 -15.696 1.527 1.00 1.00 25 LEU A N 3
ATOM 1540 C CA . LEU A 1 25 ? 25.822 -15.912 2.056 1.00 1.00 25 LEU A CA 3
ATOM 1541 C C . LEU A 1 25 ? 24.935 -16.663 1.068 1.00 1.00 25 LEU A C 3
ATOM 1542 O O . LEU A 1 25 ? 24.399 -17.723 1.385 1.00 1.00 25 LEU A O 3
ATOM 1558 N N . PHE A 1 26 ? 24.787 -16.111 -0.130 1.00 1.00 26 PHE A N 3
ATOM 1559 C CA . PHE A 1 26 ? 23.963 -16.749 -1.149 1.00 1.00 26 PHE A CA 3
ATOM 1560 C C . PHE A 1 26 ? 24.682 -17.951 -1.758 1.00 1.00 26 PHE A C 3
ATOM 1561 O O . PHE A 1 26 ? 24.232 -19.090 -1.627 1.00 1.00 26 PHE A O 3
ATOM 1578 N N . LYS A 1 27 ? 25.795 -17.688 -2.430 1.00 1.00 27 LYS A N 3
ATOM 1579 C CA . LYS A 1 27 ? 26.560 -18.752 -3.071 1.00 1.00 27 LYS A CA 3
ATOM 1580 C C . LYS A 1 27 ? 26.779 -19.937 -2.129 1.00 1.00 27 LYS A C 3
ATOM 1581 O O . LYS A 1 27 ? 27.225 -21.000 -2.564 1.00 1.00 27 LYS A O 3
ATOM 1600 N N . TYR A 1 28 ? 26.468 -19.755 -0.845 1.00 1.00 28 TYR A N 3
ATOM 1601 C CA . TYR A 1 28 ? 26.643 -20.831 0.136 1.00 1.00 28 TYR A CA 3
ATOM 1602 C C . TYR A 1 28 ? 25.296 -21.303 0.676 1.00 1.00 28 TYR A C 3
ATOM 1603 O O . TYR A 1 28 ? 25.009 -22.501 0.685 1.00 1.00 28 TYR A O 3
ATOM 1621 N N . LEU A 1 29 ? 24.476 -20.363 1.133 1.00 1.00 29 LEU A N 3
ATOM 1622 C CA . LEU A 1 29 ? 23.167 -20.708 1.681 1.00 1.00 29 LEU A CA 3
ATOM 1623 C C . LEU A 1 29 ? 22.124 -20.822 0.572 1.00 1.00 29 LEU A C 3
ATOM 1624 O O . LEU A 1 29 ? 21.298 -21.733 0.575 1.00 1.00 29 LEU A O 3
ATOM 1640 N N . GLN A 1 30 ? 22.167 -19.890 -0.372 1.00 1.00 30 GLN A N 3
ATOM 1641 C CA . GLN A 1 30 ? 21.218 -19.895 -1.478 1.00 1.00 30 GLN A CA 3
ATOM 1642 C C . GLN A 1 30 ? 21.571 -20.986 -2.486 1.00 1.00 30 GLN A C 3
ATOM 1643 O O . GLN A 1 30 ? 20.764 -21.325 -3.351 1.00 1.00 30 GLN A O 3
ATOM 1657 N N . LYS A 1 31 ? 22.778 -21.532 -2.361 1.00 1.00 31 LYS A N 3
ATOM 1658 C CA . LYS A 1 31 ? 23.235 -22.587 -3.260 1.00 1.00 31 LYS A CA 3
ATOM 1659 C C . LYS A 1 31 ? 23.537 -23.860 -2.473 1.00 1.00 31 LYS A C 3
ATOM 1660 O O . LYS A 1 31 ? 24.694 -24.252 -2.324 1.00 1.00 31 LYS A O 3
ATOM 1679 N N . LYS A 1 32 ? 22.487 -24.499 -1.970 1.00 1.00 32 LYS A N 3
ATOM 1680 C CA . LYS A 1 32 ? 22.652 -25.725 -1.200 1.00 1.00 32 LYS A CA 3
ATOM 1681 C C . LYS A 1 32 ? 21.415 -26.608 -1.322 1.00 1.00 32 LYS A C 3
ATOM 1682 O O . LYS A 1 32 ? 21.449 -27.718 -0.820 1.00 1.00 32 LYS A O 3
ATOM 1702 N N . LYS A 1 1 ? 20.810 17.101 -4.399 1.00 1.00 1 LYS A N 4
ATOM 1703 C CA . LYS A 1 1 ? 20.415 16.051 -3.418 1.00 1.00 1 LYS A CA 4
ATOM 1704 C C . LYS A 1 1 ? 21.101 14.738 -3.778 1.00 1.00 1 LYS A C 4
ATOM 1705 O O . LYS A 1 1 ? 20.872 14.183 -4.853 1.00 1.00 1 LYS A O 4
ATOM 1726 N N . LYS A 1 2 ? 21.942 14.249 -2.874 1.00 1.00 2 LYS A N 4
ATOM 1727 C CA . LYS A 1 2 ? 22.658 12.998 -3.106 1.00 1.00 2 LYS A CA 4
ATOM 1728 C C . LYS A 1 2 ? 22.009 11.857 -2.330 1.00 1.00 2 LYS A C 4
ATOM 1729 O O . LYS A 1 2 ? 21.292 11.032 -2.899 1.00 1.00 2 LYS A O 4
ATOM 1748 N N . HIS A 1 3 ? 22.267 11.815 -1.026 1.00 1.00 3 HIS A N 4
ATOM 1749 C CA . HIS A 1 3 ? 21.704 10.769 -0.179 1.00 1.00 3 HIS A CA 4
ATOM 1750 C C . HIS A 1 3 ? 21.994 11.060 1.292 1.00 1.00 3 HIS A C 4
ATOM 1751 O O . HIS A 1 3 ? 22.473 12.139 1.637 1.00 1.00 3 HIS A O 4
ATOM 1765 N N . THR A 1 4 ? 21.701 10.091 2.153 1.00 1.00 4 THR A N 4
ATOM 1766 C CA . THR A 1 4 ? 21.937 10.256 3.583 1.00 1.00 4 THR A CA 4
ATOM 1767 C C . THR A 1 4 ? 23.417 10.073 3.905 1.00 1.00 4 THR A C 4
ATOM 1768 O O . THR A 1 4 ? 24.246 10.908 3.546 1.00 1.00 4 THR A O 4
ATOM 1779 N N . ILE A 1 5 ? 23.736 8.970 4.578 1.00 1.00 5 ILE A N 4
ATOM 1780 C CA . ILE A 1 5 ? 25.115 8.672 4.941 1.00 1.00 5 ILE A CA 4
ATOM 1781 C C . ILE A 1 5 ? 25.537 7.343 4.333 1.00 1.00 5 ILE A C 4
ATOM 1782 O O . ILE A 1 5 ? 26.716 7.110 4.086 1.00 1.00 5 ILE A O 4
ATOM 1798 N N . TRP A 1 6 ? 24.563 6.477 4.081 1.00 1.00 6 TRP A N 4
ATOM 1799 C CA . TRP A 1 6 ? 24.850 5.179 3.486 1.00 1.00 6 TRP A CA 4
ATOM 1800 C C . TRP A 1 6 ? 25.887 5.325 2.376 1.00 1.00 6 TRP A C 4
ATOM 1801 O O . TRP A 1 6 ? 27.001 4.820 2.480 1.00 1.00 6 TRP A O 4
ATOM 1822 N N . GLU A 1 7 ? 25.513 6.021 1.315 1.00 1.00 7 GLU A N 4
ATOM 1823 C CA . GLU A 1 7 ? 26.420 6.226 0.194 1.00 1.00 7 GLU A CA 4
ATOM 1824 C C . GLU A 1 7 ? 27.791 6.697 0.676 1.00 1.00 7 GLU A C 4
ATOM 1825 O O . GLU A 1 7 ? 28.764 6.670 -0.077 1.00 1.00 7 GLU A O 4
ATOM 1837 N N . VAL A 1 8 ? 27.863 7.132 1.932 1.00 1.00 8 VAL A N 4
ATOM 1838 C CA . VAL A 1 8 ? 29.128 7.607 2.489 1.00 1.00 8 VAL A CA 4
ATOM 1839 C C . VAL A 1 8 ? 29.811 6.514 3.312 1.00 1.00 8 VAL A C 4
ATOM 1840 O O . VAL A 1 8 ? 31.031 6.363 3.256 1.00 1.00 8 VAL A O 4
ATOM 1853 N N . ILE A 1 9 ? 29.017 5.755 4.068 1.00 1.00 9 ILE A N 4
ATOM 1854 C CA . ILE A 1 9 ? 29.555 4.679 4.894 1.00 1.00 9 ILE A CA 4
ATOM 1855 C C . ILE A 1 9 ? 29.129 3.332 4.322 1.00 1.00 9 ILE A C 4
ATOM 1856 O O . ILE A 1 9 ? 29.950 2.430 4.178 1.00 1.00 9 ILE A O 4
ATOM 1872 N N . ALA A 1 10 ? 27.857 3.203 3.983 1.00 1.00 10 ALA A N 4
ATOM 1873 C CA . ALA A 1 10 ? 27.354 1.957 3.416 1.00 1.00 10 ALA A CA 4
ATOM 1874 C C . ALA A 1 10 ? 27.924 1.746 2.023 1.00 1.00 10 ALA A C 4
ATOM 1875 O O . ALA A 1 10 ? 28.717 0.834 1.798 1.00 1.00 10 ALA A O 4
ATOM 1882 N N . GLY A 1 11 ? 27.531 2.605 1.087 1.00 1.00 11 GLY A N 4
ATOM 1883 C CA . GLY A 1 11 ? 28.033 2.497 -0.274 1.00 1.00 11 GLY A CA 4
ATOM 1884 C C . GLY A 1 11 ? 29.549 2.414 -0.248 1.00 1.00 11 GLY A C 4
ATOM 1885 O O . GLY A 1 11 ? 30.186 2.066 -1.241 1.00 1.00 11 GLY A O 4
ATOM 1889 N N . LEU A 1 12 ? 30.117 2.735 0.912 1.00 1.00 12 LEU A N 4
ATOM 1890 C CA . LEU A 1 12 ? 31.556 2.693 1.084 1.00 1.00 12 LEU A CA 4
ATOM 1891 C C . LEU A 1 12 ? 31.964 1.435 1.846 1.00 1.00 12 LEU A C 4
ATOM 1892 O O . LEU A 1 12 ? 33.091 0.958 1.708 1.00 1.00 12 LEU A O 4
ATOM 1908 N N . VAL A 1 13 ? 31.042 0.904 2.654 1.00 1.00 13 VAL A N 4
ATOM 1909 C CA . VAL A 1 13 ? 31.322 -0.306 3.431 1.00 1.00 13 VAL A CA 4
ATOM 1910 C C . VAL A 1 13 ? 30.499 -1.480 2.916 1.00 1.00 13 VAL A C 4
ATOM 1911 O O . VAL A 1 13 ? 31.045 -2.538 2.601 1.00 1.00 13 VAL A O 4
ATOM 1924 N N . ALA A 1 14 ? 29.186 -1.297 2.830 1.00 1.00 14 ALA A N 4
ATOM 1925 C CA . ALA A 1 14 ? 28.313 -2.358 2.346 1.00 1.00 14 ALA A CA 4
ATOM 1926 C C . ALA A 1 14 ? 28.932 -3.026 1.124 1.00 1.00 14 ALA A C 4
ATOM 1927 O O . ALA A 1 14 ? 29.034 -4.250 1.060 1.00 1.00 14 ALA A O 4
ATOM 1934 N N . LEU A 1 15 ? 29.356 -2.214 0.163 1.00 1.00 15 LEU A N 4
ATOM 1935 C CA . LEU A 1 15 ? 29.976 -2.744 -1.043 1.00 1.00 15 LEU A CA 4
ATOM 1936 C C . LEU A 1 15 ? 31.244 -3.499 -0.674 1.00 1.00 15 LEU A C 4
ATOM 1937 O O . LEU A 1 15 ? 31.624 -4.466 -1.334 1.00 1.00 15 LEU A O 4
ATOM 1953 N N . LEU A 1 16 ? 31.887 -3.049 0.394 1.00 1.00 16 LEU A N 4
ATOM 1954 C CA . LEU A 1 16 ? 33.108 -3.680 0.869 1.00 1.00 16 LEU A CA 4
ATOM 1955 C C . LEU A 1 16 ? 32.794 -4.673 1.984 1.00 1.00 16 LEU A C 4
ATOM 1956 O O . LEU A 1 16 ? 33.697 -5.230 2.607 1.00 1.00 16 LEU A O 4
ATOM 1972 N N . THR A 1 17 ? 31.504 -4.888 2.226 1.00 1.00 17 THR A N 4
ATOM 1973 C CA . THR A 1 17 ? 31.074 -5.815 3.267 1.00 1.00 17 THR A CA 4
ATOM 1974 C C . THR A 1 17 ? 29.843 -6.593 2.815 1.00 1.00 17 THR A C 4
ATOM 1975 O O . THR A 1 17 ? 29.927 -7.781 2.503 1.00 1.00 17 THR A O 4
ATOM 1986 N N . PHE A 1 18 ? 28.702 -5.914 2.779 1.00 1.00 18 PHE A N 4
ATOM 1987 C CA . PHE A 1 18 ? 27.460 -6.550 2.361 1.00 1.00 18 PHE A CA 4
ATOM 1988 C C . PHE A 1 18 ? 27.683 -7.380 1.100 1.00 1.00 18 PHE A C 4
ATOM 1989 O O . PHE A 1 18 ? 27.276 -8.538 1.031 1.00 1.00 18 PHE A O 4
ATOM 2006 N N . LEU A 1 19 ? 28.331 -6.779 0.108 1.00 1.00 19 LEU A N 4
ATOM 2007 C CA . LEU A 1 19 ? 28.604 -7.472 -1.148 1.00 1.00 19 LEU A CA 4
ATOM 2008 C C . LEU A 1 19 ? 29.703 -8.512 -0.956 1.00 1.00 19 LEU A C 4
ATOM 2009 O O . LEU A 1 19 ? 29.543 -9.672 -1.334 1.00 1.00 19 LEU A O 4
ATOM 2025 N N . ALA A 1 20 ? 30.818 -8.090 -0.374 1.00 1.00 20 ALA A N 4
ATOM 2026 C CA . ALA A 1 20 ? 31.936 -8.997 -0.145 1.00 1.00 20 ALA A CA 4
ATOM 2027 C C . ALA A 1 20 ? 31.444 -10.335 0.398 1.00 1.00 20 ALA A C 4
ATOM 2028 O O . ALA A 1 20 ? 31.744 -11.391 -0.161 1.00 1.00 20 ALA A O 4
ATOM 2035 N N . PHE A 1 21 ? 30.689 -10.286 1.490 1.00 1.00 21 PHE A N 4
ATOM 2036 C CA . PHE A 1 21 ? 30.164 -11.502 2.101 1.00 1.00 21 PHE A CA 4
ATOM 2037 C C . PHE A 1 21 ? 28.895 -11.959 1.388 1.00 1.00 21 PHE A C 4
ATOM 2038 O O . PHE A 1 21 ? 28.668 -13.157 1.216 1.00 1.00 21 PHE A O 4
ATOM 2055 N N . GLY A 1 22 ? 28.073 -11.002 0.976 1.00 1.00 22 GLY A N 4
ATOM 2056 C CA . GLY A 1 22 ? 26.832 -11.322 0.282 1.00 1.00 22 GLY A CA 4
ATOM 2057 C C . GLY A 1 22 ? 27.099 -12.212 -0.925 1.00 1.00 22 GLY A C 4
ATOM 2058 O O . GLY A 1 22 ? 26.415 -13.213 -1.134 1.00 1.00 22 GLY A O 4
ATOM 2062 N N . PHE A 1 23 ? 28.098 -11.839 -1.717 1.00 1.00 23 PHE A N 4
ATOM 2063 C CA . PHE A 1 23 ? 28.446 -12.612 -2.900 1.00 1.00 23 PHE A CA 4
ATOM 2064 C C . PHE A 1 23 ? 28.671 -14.071 -2.530 1.00 1.00 23 PHE A C 4
ATOM 2065 O O . PHE A 1 23 ? 28.665 -14.950 -3.392 1.00 1.00 23 PHE A O 4
ATOM 2082 N N . TRP A 1 24 ? 28.865 -14.321 -1.240 1.00 1.00 24 TRP A N 4
ATOM 2083 C CA . TRP A 1 24 ? 29.087 -15.675 -0.758 1.00 1.00 24 TRP A CA 4
ATOM 2084 C C . TRP A 1 24 ? 27.855 -16.189 -0.026 1.00 1.00 24 TRP A C 4
ATOM 2085 O O . TRP A 1 24 ? 27.126 -17.028 -0.553 1.00 1.00 24 TRP A O 4
ATOM 2106 N N . LEU A 1 25 ? 27.647 -15.676 1.191 1.00 1.00 25 LEU A N 4
ATOM 2107 C CA . LEU A 1 25 ? 26.512 -16.073 2.032 1.00 1.00 25 LEU A CA 4
ATOM 2108 C C . LEU A 1 25 ? 25.367 -16.656 1.211 1.00 1.00 25 LEU A C 4
ATOM 2109 O O . LEU A 1 25 ? 24.938 -17.785 1.445 1.00 1.00 25 LEU A O 4
ATOM 2125 N N . PHE A 1 26 ? 24.875 -15.884 0.251 1.00 1.00 26 PHE A N 4
ATOM 2126 C CA . PHE A 1 26 ? 23.781 -16.348 -0.593 1.00 1.00 26 PHE A CA 4
ATOM 2127 C C . PHE A 1 26 ? 24.277 -17.360 -1.623 1.00 1.00 26 PHE A C 4
ATOM 2128 O O . PHE A 1 26 ? 23.877 -18.524 -1.608 1.00 1.00 26 PHE A O 4
ATOM 2145 N N . LYS A 1 27 ? 25.136 -16.903 -2.523 1.00 1.00 27 LYS A N 4
ATOM 2146 C CA . LYS A 1 27 ? 25.666 -17.770 -3.570 1.00 1.00 27 LYS A CA 4
ATOM 2147 C C . LYS A 1 27 ? 26.160 -19.104 -3.003 1.00 1.00 27 LYS A C 4
ATOM 2148 O O . LYS A 1 27 ? 26.463 -20.024 -3.764 1.00 1.00 27 LYS A O 4
ATOM 2167 N N . TYR A 1 28 ? 26.239 -19.206 -1.676 1.00 1.00 28 TYR A N 4
ATOM 2168 C CA . TYR A 1 28 ? 26.699 -20.443 -1.038 1.00 1.00 28 TYR A CA 4
ATOM 2169 C C . TYR A 1 28 ? 25.574 -21.094 -0.237 1.00 1.00 28 TYR A C 4
ATOM 2170 O O . TYR A 1 28 ? 25.296 -22.283 -0.397 1.00 1.00 28 TYR A O 4
ATOM 2188 N N . LEU A 1 29 ? 24.934 -20.314 0.628 1.00 1.00 29 LEU A N 4
ATOM 2189 C CA . LEU A 1 29 ? 23.848 -20.838 1.450 1.00 1.00 29 LEU A CA 4
ATOM 2190 C C . LEU A 1 29 ? 22.523 -20.785 0.699 1.00 1.00 29 LEU A C 4
ATOM 2191 O O . LEU A 1 29 ? 21.735 -21.730 0.742 1.00 1.00 29 LEU A O 4
ATOM 2207 N N . GLN A 1 30 ? 22.279 -19.675 0.014 1.00 1.00 30 GLN A N 4
ATOM 2208 C CA . GLN A 1 30 ? 21.043 -19.509 -0.741 1.00 1.00 30 GLN A CA 4
ATOM 2209 C C . GLN A 1 30 ? 21.074 -20.356 -2.011 1.00 1.00 30 GLN A C 4
ATOM 2210 O O . GLN A 1 30 ? 20.042 -20.568 -2.650 1.00 1.00 30 GLN A O 4
ATOM 2224 N N . LYS A 1 31 ? 22.263 -20.836 -2.368 1.00 1.00 31 LYS A N 4
ATOM 2225 C CA . LYS A 1 31 ? 22.426 -21.662 -3.561 1.00 1.00 31 LYS A CA 4
ATOM 2226 C C . LYS A 1 31 ? 22.956 -23.041 -3.181 1.00 1.00 31 LYS A C 4
ATOM 2227 O O . LYS A 1 31 ? 24.101 -23.385 -3.479 1.00 1.00 31 LYS A O 4
ATOM 2246 N N . LYS A 1 32 ? 22.117 -23.830 -2.520 1.00 1.00 32 LYS A N 4
ATOM 2247 C CA . LYS A 1 32 ? 22.513 -25.170 -2.105 1.00 1.00 32 LYS A CA 4
ATOM 2248 C C . LYS A 1 32 ? 21.295 -26.080 -1.993 1.00 1.00 32 LYS A C 4
ATOM 2249 O O . LYS A 1 32 ? 21.472 -27.285 -2.067 1.00 1.00 32 LYS A O 4
ATOM 2269 N N . LYS A 1 1 ? 23.479 16.370 -0.053 1.00 1.00 1 LYS A N 5
ATOM 2270 C CA . LYS A 1 1 ? 21.998 16.234 -0.148 1.00 1.00 1 LYS A CA 5
ATOM 2271 C C . LYS A 1 1 ? 21.655 14.985 -0.951 1.00 1.00 1 LYS A C 5
ATOM 2272 O O . LYS A 1 1 ? 20.493 14.588 -1.034 1.00 1.00 1 LYS A O 5
ATOM 2293 N N . LYS A 1 2 ? 22.675 14.367 -1.538 1.00 1.00 2 LYS A N 5
ATOM 2294 C CA . LYS A 1 2 ? 22.471 13.161 -2.332 1.00 1.00 2 LYS A CA 5
ATOM 2295 C C . LYS A 1 2 ? 21.580 12.173 -1.585 1.00 1.00 2 LYS A C 5
ATOM 2296 O O . LYS A 1 2 ? 20.641 11.616 -2.155 1.00 1.00 2 LYS A O 5
ATOM 2315 N N . HIS A 1 3 ? 21.880 11.961 -0.308 1.00 1.00 3 HIS A N 5
ATOM 2316 C CA . HIS A 1 3 ? 21.101 11.038 0.508 1.00 1.00 3 HIS A CA 5
ATOM 2317 C C . HIS A 1 3 ? 21.340 11.302 1.991 1.00 1.00 3 HIS A C 5
ATOM 2318 O O . HIS A 1 3 ? 21.104 12.408 2.477 1.00 1.00 3 HIS A O 5
ATOM 2332 N N . THR A 1 4 ? 21.813 10.279 2.700 1.00 1.00 4 THR A N 5
ATOM 2333 C CA . THR A 1 4 ? 22.087 10.405 4.129 1.00 1.00 4 THR A CA 5
ATOM 2334 C C . THR A 1 4 ? 23.560 10.137 4.414 1.00 1.00 4 THR A C 5
ATOM 2335 O O . THR A 1 4 ? 24.435 10.870 3.953 1.00 1.00 4 THR A O 5
ATOM 2346 N N . ILE A 1 5 ? 23.825 9.081 5.176 1.00 1.00 5 ILE A N 5
ATOM 2347 C CA . ILE A 1 5 ? 25.194 8.718 5.520 1.00 1.00 5 ILE A CA 5
ATOM 2348 C C . ILE A 1 5 ? 25.605 7.449 4.784 1.00 1.00 5 ILE A C 5
ATOM 2349 O O . ILE A 1 5 ? 26.788 7.188 4.595 1.00 1.00 5 ILE A O 5
ATOM 2365 N N . TRP A 1 6 ? 24.622 6.669 4.358 1.00 1.00 6 TRP A N 5
ATOM 2366 C CA . TRP A 1 6 ? 24.907 5.437 3.637 1.00 1.00 6 TRP A CA 5
ATOM 2367 C C . TRP A 1 6 ? 26.014 5.666 2.613 1.00 1.00 6 TRP A C 5
ATOM 2368 O O . TRP A 1 6 ? 27.106 5.119 2.729 1.00 1.00 6 TRP A O 5
ATOM 2389 N N . GLU A 1 7 ? 25.729 6.481 1.611 1.00 1.00 7 GLU A N 5
ATOM 2390 C CA . GLU A 1 7 ? 26.712 6.769 0.577 1.00 1.00 7 GLU A CA 5
ATOM 2391 C C . GLU A 1 7 ? 28.052 7.179 1.189 1.00 1.00 7 GLU A C 5
ATOM 2392 O O . GLU A 1 7 ? 29.054 7.290 0.481 1.00 1.00 7 GLU A O 5
ATOM 2404 N N . VAL A 1 8 ? 28.066 7.404 2.502 1.00 1.00 8 VAL A N 5
ATOM 2405 C CA . VAL A 1 8 ? 29.298 7.802 3.184 1.00 1.00 8 VAL A CA 5
ATOM 2406 C C . VAL A 1 8 ? 29.916 6.619 3.928 1.00 1.00 8 VAL A C 5
ATOM 2407 O O . VAL A 1 8 ? 31.139 6.485 3.980 1.00 1.00 8 VAL A O 5
ATOM 2420 N N . ILE A 1 9 ? 29.066 5.759 4.492 1.00 1.00 9 ILE A N 5
ATOM 2421 C CA . ILE A 1 9 ? 29.536 4.588 5.221 1.00 1.00 9 ILE A CA 5
ATOM 2422 C C . ILE A 1 9 ? 29.111 3.325 4.481 1.00 1.00 9 ILE A C 5
ATOM 2423 O O . ILE A 1 9 ? 29.907 2.405 4.307 1.00 1.00 9 ILE A O 5
ATOM 2439 N N . ALA A 1 10 ? 27.866 3.293 4.034 1.00 1.00 10 ALA A N 5
ATOM 2440 C CA . ALA A 1 10 ? 27.360 2.140 3.298 1.00 1.00 10 ALA A CA 5
ATOM 2441 C C . ALA A 1 10 ? 28.011 2.064 1.927 1.00 1.00 10 ALA A C 5
ATOM 2442 O O . ALA A 1 10 ? 28.798 1.159 1.653 1.00 1.00 10 ALA A O 5
ATOM 2449 N N . GLY A 1 11 ? 27.694 3.029 1.069 1.00 1.00 11 GLY A N 5
ATOM 2450 C CA . GLY A 1 11 ? 28.277 3.057 -0.263 1.00 1.00 11 GLY A CA 5
ATOM 2451 C C . GLY A 1 11 ? 29.787 2.923 -0.156 1.00 1.00 11 GLY A C 5
ATOM 2452 O O . GLY A 1 11 ? 30.475 2.654 -1.140 1.00 1.00 11 GLY A O 5
ATOM 2456 N N . LEU A 1 12 ? 30.287 3.104 1.062 1.00 1.00 12 LEU A N 5
ATOM 2457 C CA . LEU A 1 12 ? 31.712 2.995 1.318 1.00 1.00 12 LEU A CA 5
ATOM 2458 C C . LEU A 1 12 ? 32.032 1.643 1.948 1.00 1.00 12 LEU A C 5
ATOM 2459 O O . LEU A 1 12 ? 33.144 1.134 1.807 1.00 1.00 12 LEU A O 5
ATOM 2475 N N . VAL A 1 13 ? 31.047 1.065 2.641 1.00 1.00 13 VAL A N 5
ATOM 2476 C CA . VAL A 1 13 ? 31.232 -0.234 3.288 1.00 1.00 13 VAL A CA 5
ATOM 2477 C C . VAL A 1 13 ? 30.296 -1.273 2.684 1.00 1.00 13 VAL A C 5
ATOM 2478 O O . VAL A 1 13 ? 30.743 -2.306 2.190 1.00 1.00 13 VAL A O 5
ATOM 2491 N N . ALA A 1 14 ? 28.999 -0.996 2.722 1.00 1.00 14 ALA A N 5
ATOM 2492 C CA . ALA A 1 14 ? 28.022 -1.925 2.168 1.00 1.00 14 ALA A CA 5
ATOM 2493 C C . ALA A 1 14 ? 28.508 -2.457 0.826 1.00 1.00 14 ALA A C 5
ATOM 2494 O O . ALA A 1 14 ? 28.408 -3.651 0.549 1.00 1.00 14 ALA A O 5
ATOM 2501 N N . LEU A 1 15 ? 29.044 -1.569 -0.002 1.00 1.00 15 LEU A N 5
ATOM 2502 C CA . LEU A 1 15 ? 29.551 -1.979 -1.304 1.00 1.00 15 LEU A CA 5
ATOM 2503 C C . LEU A 1 15 ? 30.790 -2.849 -1.120 1.00 1.00 15 LEU A C 5
ATOM 2504 O O . LEU A 1 15 ? 31.041 -3.765 -1.903 1.00 1.00 15 LEU A O 5
ATOM 2520 N N . LEU A 1 16 ? 31.550 -2.559 -0.071 1.00 1.00 16 LEU A N 5
ATOM 2521 C CA . LEU A 1 16 ? 32.756 -3.320 0.225 1.00 1.00 16 LEU A CA 5
ATOM 2522 C C . LEU A 1 16 ? 32.436 -4.470 1.176 1.00 1.00 16 LEU A C 5
ATOM 2523 O O . LEU A 1 16 ? 33.323 -5.227 1.573 1.00 1.00 16 LEU A O 5
ATOM 2539 N N . THR A 1 17 ? 31.158 -4.593 1.531 1.00 1.00 17 THR A N 5
ATOM 2540 C CA . THR A 1 17 ? 30.713 -5.650 2.433 1.00 1.00 17 THR A CA 5
ATOM 2541 C C . THR A 1 17 ? 29.656 -6.514 1.754 1.00 1.00 17 THR A C 5
ATOM 2542 O O . THR A 1 17 ? 29.862 -7.709 1.543 1.00 1.00 17 THR A O 5
ATOM 2553 N N . PHE A 1 18 ? 28.528 -5.905 1.411 1.00 1.00 18 PHE A N 5
ATOM 2554 C CA . PHE A 1 18 ? 27.448 -6.629 0.752 1.00 1.00 18 PHE A CA 5
ATOM 2555 C C . PHE A 1 18 ? 27.997 -7.545 -0.338 1.00 1.00 18 PHE A C 5
ATOM 2556 O O . PHE A 1 18 ? 27.552 -8.683 -0.486 1.00 1.00 18 PHE A O 5
ATOM 2573 N N . LEU A 1 19 ? 28.958 -7.039 -1.105 1.00 1.00 19 LEU A N 5
ATOM 2574 C CA . LEU A 1 19 ? 29.552 -7.821 -2.188 1.00 1.00 19 LEU A CA 5
ATOM 2575 C C . LEU A 1 19 ? 30.504 -8.876 -1.636 1.00 1.00 19 LEU A C 5
ATOM 2576 O O . LEU A 1 19 ? 30.812 -9.855 -2.312 1.00 1.00 19 LEU A O 5
ATOM 2592 N N . ALA A 1 20 ? 30.967 -8.673 -0.410 1.00 1.00 20 ALA A N 5
ATOM 2593 C CA . ALA A 1 20 ? 31.884 -9.620 0.215 1.00 1.00 20 ALA A CA 5
ATOM 2594 C C . ALA A 1 20 ? 31.108 -10.719 0.932 1.00 1.00 20 ALA A C 5
ATOM 2595 O O . ALA A 1 20 ? 31.401 -11.904 0.776 1.00 1.00 20 ALA A O 5
ATOM 2602 N N . PHE A 1 21 ? 30.117 -10.314 1.717 1.00 1.00 21 PHE A N 5
ATOM 2603 C CA . PHE A 1 21 ? 29.304 -11.267 2.458 1.00 1.00 21 PHE A CA 5
ATOM 2604 C C . PHE A 1 21 ? 28.214 -11.851 1.564 1.00 1.00 21 PHE A C 5
ATOM 2605 O O . PHE A 1 21 ? 27.833 -13.013 1.712 1.00 1.00 21 PHE A O 5
ATOM 2622 N N . GLY A 1 22 ? 27.720 -11.041 0.635 1.00 1.00 22 GLY A N 5
ATOM 2623 C CA . GLY A 1 22 ? 26.677 -11.489 -0.280 1.00 1.00 22 GLY A CA 5
ATOM 2624 C C . GLY A 1 22 ? 27.207 -12.564 -1.220 1.00 1.00 22 GLY A C 5
ATOM 2625 O O . GLY A 1 22 ? 26.608 -13.630 -1.362 1.00 1.00 22 GLY A O 5
ATOM 2629 N N . PHE A 1 23 ? 28.336 -12.278 -1.861 1.00 1.00 23 PHE A N 5
ATOM 2630 C CA . PHE A 1 23 ? 28.935 -13.228 -2.783 1.00 1.00 23 PHE A CA 5
ATOM 2631 C C . PHE A 1 23 ? 29.004 -14.612 -2.150 1.00 1.00 23 PHE A C 5
ATOM 2632 O O . PHE A 1 23 ? 29.031 -15.625 -2.846 1.00 1.00 23 PHE A O 5
ATOM 2649 N N . TRP A 1 24 ? 29.030 -14.645 -0.820 1.00 1.00 24 TRP A N 5
ATOM 2650 C CA . TRP A 1 24 ? 29.097 -15.906 -0.098 1.00 1.00 24 TRP A CA 5
ATOM 2651 C C . TRP A 1 24 ? 27.714 -16.328 0.385 1.00 1.00 24 TRP A C 5
ATOM 2652 O O . TRP A 1 24 ? 27.152 -17.302 -0.114 1.00 1.00 24 TRP A O 5
ATOM 2673 N N . LEU A 1 25 ? 27.189 -15.584 1.363 1.00 1.00 25 LEU A N 5
ATOM 2674 C CA . LEU A 1 25 ? 25.872 -15.862 1.949 1.00 1.00 25 LEU A CA 5
ATOM 2675 C C . LEU A 1 25 ? 24.978 -16.648 0.997 1.00 1.00 25 LEU A C 5
ATOM 2676 O O . LEU A 1 25 ? 24.522 -17.743 1.324 1.00 1.00 25 LEU A O 5
ATOM 2692 N N . PHE A 1 26 ? 24.724 -16.083 -0.173 1.00 1.00 26 PHE A N 5
ATOM 2693 C CA . PHE A 1 26 ? 23.873 -16.742 -1.155 1.00 1.00 26 PHE A CA 5
ATOM 2694 C C . PHE A 1 26 ? 24.570 -17.952 -1.772 1.00 1.00 26 PHE A C 5
ATOM 2695 O O . PHE A 1 26 ? 24.128 -19.089 -1.609 1.00 1.00 26 PHE A O 5
ATOM 2712 N N . LYS A 1 27 ? 25.652 -17.693 -2.497 1.00 1.00 27 LYS A N 5
ATOM 2713 C CA . LYS A 1 27 ? 26.400 -18.757 -3.161 1.00 1.00 27 LYS A CA 5
ATOM 2714 C C . LYS A 1 27 ? 26.710 -19.919 -2.217 1.00 1.00 27 LYS A C 5
ATOM 2715 O O . LYS A 1 27 ? 27.210 -20.956 -2.655 1.00 1.00 27 LYS A O 5
ATOM 2734 N N . TYR A 1 28 ? 26.410 -19.750 -0.931 1.00 1.00 28 TYR A N 5
ATOM 2735 C CA . TYR A 1 28 ? 26.666 -20.806 0.051 1.00 1.00 28 TYR A CA 5
ATOM 2736 C C . TYR A 1 28 ? 25.363 -21.266 0.701 1.00 1.00 28 TYR A C 5
ATOM 2737 O O . TYR A 1 28 ? 25.106 -22.464 0.814 1.00 1.00 28 TYR A O 5
ATOM 2755 N N . LEU A 1 29 ? 24.546 -20.310 1.130 1.00 1.00 29 LEU A N 5
ATOM 2756 C CA . LEU A 1 29 ? 23.276 -20.639 1.770 1.00 1.00 29 LEU A CA 5
ATOM 2757 C C . LEU A 1 29 ? 22.168 -20.789 0.732 1.00 1.00 29 LEU A C 5
ATOM 2758 O O . LEU A 1 29 ? 21.351 -21.708 0.811 1.00 1.00 29 LEU A O 5
ATOM 2774 N N . GLN A 1 30 ? 22.146 -19.887 -0.244 1.00 1.00 30 GLN A N 5
ATOM 2775 C CA . GLN A 1 30 ? 21.129 -19.937 -1.291 1.00 1.00 30 GLN A CA 5
ATOM 2776 C C . GLN A 1 30 ? 21.441 -21.050 -2.288 1.00 1.00 30 GLN A C 5
ATOM 2777 O O . GLN A 1 30 ? 20.596 -21.416 -3.104 1.00 1.00 30 GLN A O 5
ATOM 2791 N N . LYS A 1 31 ? 22.656 -21.582 -2.209 1.00 1.00 31 LYS A N 5
ATOM 2792 C CA . LYS A 1 31 ? 23.075 -22.656 -3.105 1.00 1.00 31 LYS A CA 5
ATOM 2793 C C . LYS A 1 31 ? 23.218 -23.966 -2.337 1.00 1.00 31 LYS A C 5
ATOM 2794 O O . LYS A 1 31 ? 22.838 -25.030 -2.827 1.00 1.00 31 LYS A O 5
ATOM 2813 N N . LYS A 1 32 ? 23.769 -23.880 -1.131 1.00 1.00 32 LYS A N 5
ATOM 2814 C CA . LYS A 1 32 ? 23.959 -25.063 -0.301 1.00 1.00 32 LYS A CA 5
ATOM 2815 C C . LYS A 1 32 ? 24.577 -26.196 -1.115 1.00 1.00 32 LYS A C 5
ATOM 2816 O O . LYS A 1 32 ? 24.642 -27.300 -0.603 1.00 1.00 32 LYS A O 5
ATOM 2836 N N . LYS A 1 1 ? 23.166 17.633 1.099 1.00 1.00 1 LYS A N 6
ATOM 2837 C CA . LYS A 1 1 ? 23.088 17.676 -0.389 1.00 1.00 1 LYS A CA 6
ATOM 2838 C C . LYS A 1 1 ? 22.706 16.296 -0.915 1.00 1.00 1 LYS A C 6
ATOM 2839 O O . LYS A 1 1 ? 21.550 16.051 -1.260 1.00 1.00 1 LYS A O 6
ATOM 2860 N N . LYS A 1 2 ? 23.685 15.400 -0.975 1.00 1.00 2 LYS A N 6
ATOM 2861 C CA . LYS A 1 2 ? 23.441 14.048 -1.462 1.00 1.00 2 LYS A CA 6
ATOM 2862 C C . LYS A 1 2 ? 22.700 13.225 -0.411 1.00 1.00 2 LYS A C 6
ATOM 2863 O O . LYS A 1 2 ? 22.125 13.774 0.528 1.00 1.00 2 LYS A O 6
ATOM 2882 N N . HIS A 1 3 ? 22.717 11.906 -0.578 1.00 1.00 3 HIS A N 6
ATOM 2883 C CA . HIS A 1 3 ? 22.041 11.016 0.361 1.00 1.00 3 HIS A CA 6
ATOM 2884 C C . HIS A 1 3 ? 22.457 11.331 1.796 1.00 1.00 3 HIS A C 6
ATOM 2885 O O . HIS A 1 3 ? 23.177 12.296 2.046 1.00 1.00 3 HIS A O 6
ATOM 2899 N N . THR A 1 4 ? 21.993 10.508 2.731 1.00 1.00 4 THR A N 6
ATOM 2900 C CA . THR A 1 4 ? 22.321 10.705 4.139 1.00 1.00 4 THR A CA 6
ATOM 2901 C C . THR A 1 4 ? 23.793 10.404 4.396 1.00 1.00 4 THR A C 6
ATOM 2902 O O . THR A 1 4 ? 24.675 11.114 3.914 1.00 1.00 4 THR A O 6
ATOM 2913 N N . ILE A 1 5 ? 24.047 9.343 5.156 1.00 1.00 5 ILE A N 6
ATOM 2914 C CA . ILE A 1 5 ? 25.412 8.945 5.474 1.00 1.00 5 ILE A CA 6
ATOM 2915 C C . ILE A 1 5 ? 25.756 7.640 4.770 1.00 1.00 5 ILE A C 6
ATOM 2916 O O . ILE A 1 5 ? 26.924 7.325 4.559 1.00 1.00 5 ILE A O 6
ATOM 2932 N N . TRP A 1 6 ? 24.732 6.886 4.402 1.00 1.00 6 TRP A N 6
ATOM 2933 C CA . TRP A 1 6 ? 24.944 5.619 3.715 1.00 1.00 6 TRP A CA 6
ATOM 2934 C C . TRP A 1 6 ? 26.008 5.771 2.632 1.00 1.00 6 TRP A C 6
ATOM 2935 O O . TRP A 1 6 ? 27.023 5.078 2.642 1.00 1.00 6 TRP A O 6
ATOM 2956 N N . GLU A 1 7 ? 25.772 6.672 1.693 1.00 1.00 7 GLU A N 6
ATOM 2957 C CA . GLU A 1 7 ? 26.722 6.889 0.609 1.00 1.00 7 GLU A CA 6
ATOM 2958 C C . GLU A 1 7 ? 28.099 7.261 1.153 1.00 1.00 7 GLU A C 6
ATOM 2959 O O . GLU A 1 7 ? 29.069 7.345 0.399 1.00 1.00 7 GLU A O 6
ATOM 2971 N N . VAL A 1 8 ? 28.180 7.481 2.463 1.00 1.00 8 VAL A N 6
ATOM 2972 C CA . VAL A 1 8 ? 29.447 7.842 3.094 1.00 1.00 8 VAL A CA 6
ATOM 2973 C C . VAL A 1 8 ? 30.043 6.645 3.835 1.00 1.00 8 VAL A C 6
ATOM 2974 O O . VAL A 1 8 ? 31.259 6.454 3.836 1.00 1.00 8 VAL A O 6
ATOM 2987 N N . ILE A 1 9 ? 29.179 5.844 4.458 1.00 1.00 9 ILE A N 6
ATOM 2988 C CA . ILE A 1 9 ? 29.623 4.668 5.195 1.00 1.00 9 ILE A CA 6
ATOM 2989 C C . ILE A 1 9 ? 29.140 3.409 4.482 1.00 1.00 9 ILE A C 6
ATOM 2990 O O . ILE A 1 9 ? 29.908 2.471 4.287 1.00 1.00 9 ILE A O 6
ATOM 3006 N N . ALA A 1 10 ? 27.880 3.403 4.079 1.00 1.00 10 ALA A N 6
ATOM 3007 C CA . ALA A 1 10 ? 27.322 2.254 3.374 1.00 1.00 10 ALA A CA 6
ATOM 3008 C C . ALA A 1 10 ? 27.924 2.150 1.982 1.00 1.00 10 ALA A C 6
ATOM 3009 O O . ALA A 1 10 ? 28.678 1.225 1.689 1.00 1.00 10 ALA A O 6
ATOM 3016 N N . GLY A 1 11 ? 27.602 3.115 1.126 1.00 1.00 11 GLY A N 6
ATOM 3017 C CA . GLY A 1 11 ? 28.141 3.115 -0.225 1.00 1.00 11 GLY A CA 6
ATOM 3018 C C . GLY A 1 11 ? 29.649 2.945 -0.170 1.00 1.00 11 GLY A C 6
ATOM 3019 O O . GLY A 1 11 ? 30.296 2.659 -1.177 1.00 1.00 11 GLY A O 6
ATOM 3023 N N . LEU A 1 12 ? 30.197 3.115 1.029 1.00 1.00 12 LEU A N 6
ATOM 3024 C CA . LEU A 1 12 ? 31.627 2.973 1.233 1.00 1.00 12 LEU A CA 6
ATOM 3025 C C . LEU A 1 12 ? 31.938 1.623 1.875 1.00 1.00 12 LEU A C 6
ATOM 3026 O O . LEU A 1 12 ? 33.033 1.085 1.705 1.00 1.00 12 LEU A O 6
ATOM 3042 N N . VAL A 1 13 ? 30.964 1.080 2.612 1.00 1.00 13 VAL A N 6
ATOM 3043 C CA . VAL A 1 13 ? 31.143 -0.213 3.273 1.00 1.00 13 VAL A CA 6
ATOM 3044 C C . VAL A 1 13 ? 30.184 -1.247 2.696 1.00 1.00 13 VAL A C 6
ATOM 3045 O O . VAL A 1 13 ? 30.609 -2.305 2.231 1.00 1.00 13 VAL A O 6
ATOM 3058 N N . ALA A 1 14 ? 28.893 -0.938 2.726 1.00 1.00 14 ALA A N 6
ATOM 3059 C CA . ALA A 1 14 ? 27.895 -1.855 2.192 1.00 1.00 14 ALA A CA 6
ATOM 3060 C C . ALA A 1 14 ? 28.373 -2.434 0.867 1.00 1.00 14 ALA A C 6
ATOM 3061 O O . ALA A 1 14 ? 28.316 -3.641 0.651 1.00 1.00 14 ALA A O 6
ATOM 3068 N N . LEU A 1 15 ? 28.857 -1.567 -0.014 1.00 1.00 15 LEU A N 6
ATOM 3069 C CA . LEU A 1 15 ? 29.350 -2.020 -1.306 1.00 1.00 15 LEU A CA 6
ATOM 3070 C C . LEU A 1 15 ? 30.575 -2.907 -1.102 1.00 1.00 15 LEU A C 6
ATOM 3071 O O . LEU A 1 15 ? 30.820 -3.834 -1.876 1.00 1.00 15 LEU A O 6
ATOM 3087 N N . LEU A 1 16 ? 31.334 -2.616 -0.051 1.00 1.00 16 LEU A N 6
ATOM 3088 C CA . LEU A 1 16 ? 32.527 -3.392 0.261 1.00 1.00 16 LEU A CA 6
ATOM 3089 C C . LEU A 1 16 ? 32.202 -4.499 1.259 1.00 1.00 16 LEU A C 6
ATOM 3090 O O . LEU A 1 16 ? 33.089 -5.226 1.703 1.00 1.00 16 LEU A O 6
ATOM 3106 N N . THR A 1 17 ? 30.920 -4.621 1.599 1.00 1.00 17 THR A N 6
ATOM 3107 C CA . THR A 1 17 ? 30.475 -5.643 2.544 1.00 1.00 17 THR A CA 6
ATOM 3108 C C . THR A 1 17 ? 29.387 -6.509 1.914 1.00 1.00 17 THR A C 6
ATOM 3109 O O . THR A 1 17 ? 29.558 -7.716 1.754 1.00 1.00 17 THR A O 6
ATOM 3120 N N . PHE A 1 18 ? 28.272 -5.881 1.555 1.00 1.00 18 PHE A N 6
ATOM 3121 C CA . PHE A 1 18 ? 27.163 -6.601 0.940 1.00 1.00 18 PHE A CA 6
ATOM 3122 C C . PHE A 1 18 ? 27.680 -7.629 -0.062 1.00 1.00 18 PHE A C 6
ATOM 3123 O O . PHE A 1 18 ? 27.282 -8.793 -0.029 1.00 1.00 18 PHE A O 6
ATOM 3140 N N . LEU A 1 19 ? 28.567 -7.192 -0.951 1.00 1.00 19 LEU A N 6
ATOM 3141 C CA . LEU A 1 19 ? 29.134 -8.085 -1.958 1.00 1.00 19 LEU A CA 6
ATOM 3142 C C . LEU A 1 19 ? 30.103 -9.073 -1.319 1.00 1.00 19 LEU A C 6
ATOM 3143 O O . LEU A 1 19 ? 29.986 -10.282 -1.512 1.00 1.00 19 LEU A O 6
ATOM 3159 N N . ALA A 1 20 ? 31.060 -8.553 -0.561 1.00 1.00 20 ALA A N 6
ATOM 3160 C CA . ALA A 1 20 ? 32.045 -9.405 0.096 1.00 1.00 20 ALA A CA 6
ATOM 3161 C C . ALA A 1 20 ? 31.372 -10.621 0.728 1.00 1.00 20 ALA A C 6
ATOM 3162 O O . ALA A 1 20 ? 31.751 -11.761 0.455 1.00 1.00 20 ALA A O 6
ATOM 3169 N N . PHE A 1 21 ? 30.377 -10.372 1.573 1.00 1.00 21 PHE A N 6
ATOM 3170 C CA . PHE A 1 21 ? 29.663 -11.458 2.237 1.00 1.00 21 PHE A CA 6
ATOM 3171 C C . PHE A 1 21 ? 28.604 -12.051 1.315 1.00 1.00 21 PHE A C 6
ATOM 3172 O O . PHE A 1 21 ? 28.389 -13.262 1.301 1.00 1.00 21 PHE A O 6
ATOM 3189 N N . GLY A 1 22 ? 27.942 -11.191 0.548 1.00 1.00 22 GLY A N 6
ATOM 3190 C CA . GLY A 1 22 ? 26.906 -11.648 -0.372 1.00 1.00 22 GLY A CA 6
ATOM 3191 C C . GLY A 1 22 ? 27.439 -12.739 -1.290 1.00 1.00 22 GLY A C 6
ATOM 3192 O O . GLY A 1 22 ? 26.798 -13.771 -1.482 1.00 1.00 22 GLY A O 6
ATOM 3196 N N . PHE A 1 23 ? 28.619 -12.503 -1.856 1.00 1.00 23 PHE A N 6
ATOM 3197 C CA . PHE A 1 23 ? 29.227 -13.475 -2.753 1.00 1.00 23 PHE A CA 6
ATOM 3198 C C . PHE A 1 23 ? 29.285 -14.845 -2.089 1.00 1.00 23 PHE A C 6
ATOM 3199 O O . PHE A 1 23 ? 29.459 -15.863 -2.759 1.00 1.00 23 PHE A O 6
ATOM 3216 N N . TRP A 1 24 ? 29.133 -14.858 -0.770 1.00 1.00 24 TRP A N 6
ATOM 3217 C CA . TRP A 1 24 ? 29.162 -16.103 -0.021 1.00 1.00 24 TRP A CA 6
ATOM 3218 C C . TRP A 1 24 ? 27.761 -16.475 0.446 1.00 1.00 24 TRP A C 6
ATOM 3219 O O . TRP A 1 24 ? 27.159 -17.408 -0.082 1.00 1.00 24 TRP A O 6
ATOM 3240 N N . LEU A 1 25 ? 27.268 -15.734 1.444 1.00 1.00 25 LEU A N 6
ATOM 3241 C CA . LEU A 1 25 ? 25.937 -15.968 2.016 1.00 1.00 25 LEU A CA 6
ATOM 3242 C C . LEU A 1 25 ? 25.019 -16.697 1.043 1.00 1.00 25 LEU A C 6
ATOM 3243 O O . LEU A 1 25 ? 24.515 -17.778 1.346 1.00 1.00 25 LEU A O 6
ATOM 3259 N N . PHE A 1 26 ? 24.802 -16.105 -0.122 1.00 1.00 26 PHE A N 6
ATOM 3260 C CA . PHE A 1 26 ? 23.939 -16.720 -1.123 1.00 1.00 26 PHE A CA 6
ATOM 3261 C C . PHE A 1 26 ? 24.631 -17.907 -1.786 1.00 1.00 26 PHE A C 6
ATOM 3262 O O . PHE A 1 26 ? 24.162 -19.043 -1.699 1.00 1.00 26 PHE A O 6
ATOM 3279 N N . LYS A 1 27 ? 25.741 -17.635 -2.458 1.00 1.00 27 LYS A N 6
ATOM 3280 C CA . LYS A 1 27 ? 26.482 -18.685 -3.151 1.00 1.00 27 LYS A CA 6
ATOM 3281 C C . LYS A 1 27 ? 26.757 -19.882 -2.239 1.00 1.00 27 LYS A C 6
ATOM 3282 O O . LYS A 1 27 ? 27.261 -20.907 -2.700 1.00 1.00 27 LYS A O 6
ATOM 3301 N N . TYR A 1 28 ? 26.426 -19.755 -0.954 1.00 1.00 28 TYR A N 6
ATOM 3302 C CA . TYR A 1 28 ? 26.647 -20.848 -0.001 1.00 1.00 28 TYR A CA 6
ATOM 3303 C C . TYR A 1 28 ? 25.328 -21.314 0.609 1.00 1.00 28 TYR A C 6
ATOM 3304 O O . TYR A 1 28 ? 25.060 -22.512 0.684 1.00 1.00 28 TYR A O 6
ATOM 3322 N N . LEU A 1 29 ? 24.512 -20.366 1.054 1.00 1.00 29 LEU A N 6
ATOM 3323 C CA . LEU A 1 29 ? 23.230 -20.703 1.665 1.00 1.00 29 LEU A CA 6
ATOM 3324 C C . LEU A 1 29 ? 22.133 -20.801 0.610 1.00 1.00 29 LEU A C 6
ATOM 3325 O O . LEU A 1 29 ? 21.263 -21.667 0.684 1.00 1.00 29 LEU A O 6
ATOM 3341 N N . GLN A 1 30 ? 22.179 -19.907 -0.369 1.00 1.00 30 GLN A N 6
ATOM 3342 C CA . GLN A 1 30 ? 21.181 -19.901 -1.431 1.00 1.00 30 GLN A CA 6
ATOM 3343 C C . GLN A 1 30 ? 21.511 -20.948 -2.491 1.00 1.00 30 GLN A C 6
ATOM 3344 O O . GLN A 1 30 ? 20.677 -21.267 -3.339 1.00 1.00 30 GLN A O 6
ATOM 3358 N N . LYS A 1 31 ? 22.733 -21.479 -2.437 1.00 1.00 31 LYS A N 6
ATOM 3359 C CA . LYS A 1 31 ? 23.167 -22.491 -3.398 1.00 1.00 31 LYS A CA 6
ATOM 3360 C C . LYS A 1 31 ? 23.451 -23.817 -2.699 1.00 1.00 31 LYS A C 6
ATOM 3361 O O . LYS A 1 31 ? 23.082 -24.881 -3.195 1.00 1.00 31 LYS A O 6
ATOM 3380 N N . LYS A 1 32 ? 24.115 -23.744 -1.550 1.00 1.00 32 LYS A N 6
ATOM 3381 C CA . LYS A 1 32 ? 24.450 -24.946 -0.791 1.00 1.00 32 LYS A CA 6
ATOM 3382 C C . LYS A 1 32 ? 24.897 -26.064 -1.728 1.00 1.00 32 LYS A C 6
ATOM 3383 O O . LYS A 1 32 ? 25.389 -25.751 -2.799 1.00 1.00 32 LYS A O 6
ATOM 3403 N N . LYS A 1 1 ? 22.798 17.015 -3.094 1.00 1.00 1 LYS A N 7
ATOM 3404 C CA . LYS A 1 1 ? 23.067 15.964 -4.117 1.00 1.00 1 LYS A CA 7
ATOM 3405 C C . LYS A 1 1 ? 23.816 14.806 -3.467 1.00 1.00 1 LYS A C 7
ATOM 3406 O O . LYS A 1 1 ? 24.653 14.163 -4.100 1.00 1.00 1 LYS A O 7
ATOM 3427 N N . LYS A 1 2 ? 23.509 14.547 -2.200 1.00 1.00 2 LYS A N 7
ATOM 3428 C CA . LYS A 1 2 ? 24.161 13.463 -1.474 1.00 1.00 2 LYS A CA 7
ATOM 3429 C C . LYS A 1 2 ? 23.183 12.805 -0.506 1.00 1.00 2 LYS A C 7
ATOM 3430 O O . LYS A 1 2 ? 22.488 13.484 0.250 1.00 1.00 2 LYS A O 7
ATOM 3449 N N . HIS A 1 3 ? 23.137 11.478 -0.534 1.00 1.00 3 HIS A N 7
ATOM 3450 C CA . HIS A 1 3 ? 22.243 10.734 0.346 1.00 1.00 3 HIS A CA 7
ATOM 3451 C C . HIS A 1 3 ? 22.591 10.994 1.808 1.00 1.00 3 HIS A C 7
ATOM 3452 O O . HIS A 1 3 ? 23.470 11.800 2.112 1.00 1.00 3 HIS A O 7
ATOM 3466 N N . THR A 1 4 ? 21.897 10.306 2.710 1.00 1.00 4 THR A N 7
ATOM 3467 C CA . THR A 1 4 ? 22.143 10.474 4.137 1.00 1.00 4 THR A CA 7
ATOM 3468 C C . THR A 1 4 ? 23.606 10.200 4.464 1.00 1.00 4 THR A C 7
ATOM 3469 O O . THR A 1 4 ? 24.488 10.973 4.088 1.00 1.00 4 THR A O 7
ATOM 3480 N N . ILE A 1 5 ? 23.854 9.094 5.159 1.00 1.00 5 ILE A N 7
ATOM 3481 C CA . ILE A 1 5 ? 25.212 8.718 5.530 1.00 1.00 5 ILE A CA 7
ATOM 3482 C C . ILE A 1 5 ? 25.627 7.456 4.787 1.00 1.00 5 ILE A C 7
ATOM 3483 O O . ILE A 1 5 ? 26.809 7.207 4.581 1.00 1.00 5 ILE A O 7
ATOM 3499 N N . TRP A 1 6 ? 24.643 6.667 4.374 1.00 1.00 6 TRP A N 7
ATOM 3500 C CA . TRP A 1 6 ? 24.927 5.441 3.643 1.00 1.00 6 TRP A CA 7
ATOM 3501 C C . TRP A 1 6 ? 26.033 5.681 2.618 1.00 1.00 6 TRP A C 7
ATOM 3502 O O . TRP A 1 6 ? 27.131 5.144 2.735 1.00 1.00 6 TRP A O 7
ATOM 3523 N N . GLU A 1 7 ? 25.740 6.494 1.617 1.00 1.00 7 GLU A N 7
ATOM 3524 C CA . GLU A 1 7 ? 26.721 6.795 0.584 1.00 1.00 7 GLU A CA 7
ATOM 3525 C C . GLU A 1 7 ? 28.070 7.169 1.197 1.00 1.00 7 GLU A C 7
ATOM 3526 O O . GLU A 1 7 ? 29.083 7.218 0.499 1.00 1.00 7 GLU A O 7
ATOM 3538 N N . VAL A 1 8 ? 28.080 7.432 2.504 1.00 1.00 8 VAL A N 7
ATOM 3539 C CA . VAL A 1 8 ? 29.321 7.800 3.185 1.00 1.00 8 VAL A CA 7
ATOM 3540 C C . VAL A 1 8 ? 29.928 6.597 3.908 1.00 1.00 8 VAL A C 7
ATOM 3541 O O . VAL A 1 8 ? 31.147 6.422 3.911 1.00 1.00 8 VAL A O 7
ATOM 3554 N N . ILE A 1 9 ? 29.073 5.773 4.514 1.00 1.00 9 ILE A N 7
ATOM 3555 C CA . ILE A 1 9 ? 29.534 4.591 5.232 1.00 1.00 9 ILE A CA 7
ATOM 3556 C C . ILE A 1 9 ? 29.106 3.337 4.480 1.00 1.00 9 ILE A C 7
ATOM 3557 O O . ILE A 1 9 ? 29.903 2.421 4.292 1.00 1.00 9 ILE A O 7
ATOM 3573 N N . ALA A 1 10 ? 27.860 3.306 4.037 1.00 1.00 10 ALA A N 7
ATOM 3574 C CA . ALA A 1 10 ? 27.353 2.158 3.295 1.00 1.00 10 ALA A CA 7
ATOM 3575 C C . ALA A 1 10 ? 28.001 2.090 1.919 1.00 1.00 10 ALA A C 7
ATOM 3576 O O . ALA A 1 10 ? 28.786 1.186 1.638 1.00 1.00 10 ALA A O 7
ATOM 3583 N N . GLY A 1 11 ? 27.684 3.061 1.069 1.00 1.00 11 GLY A N 7
ATOM 3584 C CA . GLY A 1 11 ? 28.267 3.094 -0.264 1.00 1.00 11 GLY A CA 7
ATOM 3585 C C . GLY A 1 11 ? 29.776 2.961 -0.159 1.00 1.00 11 GLY A C 7
ATOM 3586 O O . GLY A 1 11 ? 30.464 2.705 -1.146 1.00 1.00 11 GLY A O 7
ATOM 3590 N N . LEU A 1 12 ? 30.278 3.131 1.060 1.00 1.00 12 LEU A N 7
ATOM 3591 C CA . LEU A 1 12 ? 31.702 3.023 1.313 1.00 1.00 12 LEU A CA 7
ATOM 3592 C C . LEU A 1 12 ? 32.026 1.669 1.941 1.00 1.00 12 LEU A C 7
ATOM 3593 O O . LEU A 1 12 ? 33.140 1.164 1.802 1.00 1.00 12 LEU A O 7
ATOM 3609 N N . VAL A 1 13 ? 31.042 1.088 2.633 1.00 1.00 13 VAL A N 7
ATOM 3610 C CA . VAL A 1 13 ? 31.231 -0.210 3.279 1.00 1.00 13 VAL A CA 7
ATOM 3611 C C . VAL A 1 13 ? 30.294 -1.252 2.681 1.00 1.00 13 VAL A C 7
ATOM 3612 O O . VAL A 1 13 ? 30.738 -2.293 2.202 1.00 1.00 13 VAL A O 7
ATOM 3625 N N . ALA A 1 14 ? 28.997 -0.966 2.708 1.00 1.00 14 ALA A N 7
ATOM 3626 C CA . ALA A 1 14 ? 28.019 -1.895 2.157 1.00 1.00 14 ALA A CA 7
ATOM 3627 C C . ALA A 1 14 ? 28.512 -2.443 0.824 1.00 1.00 14 ALA A C 7
ATOM 3628 O O . ALA A 1 14 ? 28.389 -3.635 0.549 1.00 1.00 14 ALA A O 7
ATOM 3635 N N . LEU A 1 15 ? 29.082 -1.569 0.003 1.00 1.00 15 LEU A N 7
ATOM 3636 C CA . LEU A 1 15 ? 29.600 -1.993 -1.290 1.00 1.00 15 LEU A CA 7
ATOM 3637 C C . LEU A 1 15 ? 30.827 -2.876 -1.086 1.00 1.00 15 LEU A C 7
ATOM 3638 O O . LEU A 1 15 ? 31.069 -3.811 -1.851 1.00 1.00 15 LEU A O 7
ATOM 3654 N N . LEU A 1 16 ? 31.587 -2.577 -0.038 1.00 1.00 16 LEU A N 7
ATOM 3655 C CA . LEU A 1 16 ? 32.781 -3.351 0.277 1.00 1.00 16 LEU A CA 7
ATOM 3656 C C . LEU A 1 16 ? 32.431 -4.499 1.217 1.00 1.00 16 LEU A C 7
ATOM 3657 O O . LEU A 1 16 ? 33.300 -5.278 1.613 1.00 1.00 16 LEU A O 7
ATOM 3673 N N . THR A 1 17 ? 31.150 -4.593 1.569 1.00 1.00 17 THR A N 7
ATOM 3674 C CA . THR A 1 17 ? 30.677 -5.645 2.465 1.00 1.00 17 THR A CA 7
ATOM 3675 C C . THR A 1 17 ? 29.622 -6.500 1.770 1.00 1.00 17 THR A C 7
ATOM 3676 O O . THR A 1 17 ? 29.824 -7.693 1.552 1.00 1.00 17 THR A O 7
ATOM 3687 N N . PHE A 1 18 ? 28.499 -5.884 1.424 1.00 1.00 18 PHE A N 7
ATOM 3688 C CA . PHE A 1 18 ? 27.420 -6.602 0.753 1.00 1.00 18 PHE A CA 7
ATOM 3689 C C . PHE A 1 18 ? 27.973 -7.514 -0.337 1.00 1.00 18 PHE A C 7
ATOM 3690 O O . PHE A 1 18 ? 27.532 -8.653 -0.486 1.00 1.00 18 PHE A O 7
ATOM 3707 N N . LEU A 1 19 ? 28.935 -7.010 -1.101 1.00 1.00 19 LEU A N 7
ATOM 3708 C CA . LEU A 1 19 ? 29.532 -7.791 -2.181 1.00 1.00 19 LEU A CA 7
ATOM 3709 C C . LEU A 1 19 ? 30.463 -8.861 -1.626 1.00 1.00 19 LEU A C 7
ATOM 3710 O O . LEU A 1 19 ? 30.747 -9.854 -2.296 1.00 1.00 19 LEU A O 7
ATOM 3726 N N . ALA A 1 20 ? 30.934 -8.660 -0.403 1.00 1.00 20 ALA A N 7
ATOM 3727 C CA . ALA A 1 20 ? 31.833 -9.620 0.225 1.00 1.00 20 ALA A CA 7
ATOM 3728 C C . ALA A 1 20 ? 31.038 -10.714 0.927 1.00 1.00 20 ALA A C 7
ATOM 3729 O O . ALA A 1 20 ? 31.311 -11.902 0.756 1.00 1.00 20 ALA A O 7
ATOM 3736 N N . PHE A 1 21 ? 30.054 -10.304 1.718 1.00 1.00 21 PHE A N 7
ATOM 3737 C CA . PHE A 1 21 ? 29.224 -11.256 2.444 1.00 1.00 21 PHE A CA 7
ATOM 3738 C C . PHE A 1 21 ? 28.143 -11.828 1.534 1.00 1.00 21 PHE A C 7
ATOM 3739 O O . PHE A 1 21 ? 27.794 -13.003 1.630 1.00 1.00 21 PHE A O 7
ATOM 3756 N N . GLY A 1 22 ? 27.622 -10.989 0.646 1.00 1.00 22 GLY A N 7
ATOM 3757 C CA . GLY A 1 22 ? 26.584 -11.420 -0.281 1.00 1.00 22 GLY A CA 7
ATOM 3758 C C . GLY A 1 22 ? 27.108 -12.508 -1.208 1.00 1.00 22 GLY A C 7
ATOM 3759 O O . GLY A 1 22 ? 26.513 -13.578 -1.326 1.00 1.00 22 GLY A O 7
ATOM 3763 N N . PHE A 1 23 ? 28.226 -12.228 -1.865 1.00 1.00 23 PHE A N 7
ATOM 3764 C CA . PHE A 1 23 ? 28.820 -13.190 -2.780 1.00 1.00 23 PHE A CA 7
ATOM 3765 C C . PHE A 1 23 ? 28.837 -14.580 -2.153 1.00 1.00 23 PHE A C 7
ATOM 3766 O O . PHE A 1 23 ? 28.614 -15.581 -2.829 1.00 1.00 23 PHE A O 7
ATOM 3783 N N . TRP A 1 24 ? 29.106 -14.632 -0.854 1.00 1.00 24 TRP A N 7
ATOM 3784 C CA . TRP A 1 24 ? 29.155 -15.903 -0.143 1.00 1.00 24 TRP A CA 7
ATOM 3785 C C . TRP A 1 24 ? 27.763 -16.329 0.317 1.00 1.00 24 TRP A C 7
ATOM 3786 O O . TRP A 1 24 ? 27.224 -17.321 -0.172 1.00 1.00 24 TRP A O 7
ATOM 3807 N N . LEU A 1 25 ? 27.208 -15.574 1.268 1.00 1.00 25 LEU A N 7
ATOM 3808 C CA . LEU A 1 25 ? 25.883 -15.858 1.827 1.00 1.00 25 LEU A CA 7
ATOM 3809 C C . LEU A 1 25 ? 25.008 -16.662 0.871 1.00 1.00 25 LEU A C 7
ATOM 3810 O O . LEU A 1 25 ? 24.514 -17.732 1.222 1.00 1.00 25 LEU A O 7
ATOM 3826 N N . PHE A 1 26 ? 24.801 -16.135 -0.326 1.00 1.00 26 PHE A N 7
ATOM 3827 C CA . PHE A 1 26 ? 23.960 -16.813 -1.305 1.00 1.00 26 PHE A CA 7
ATOM 3828 C C . PHE A 1 26 ? 24.631 -18.072 -1.859 1.00 1.00 26 PHE A C 7
ATOM 3829 O O . PHE A 1 26 ? 24.140 -19.183 -1.663 1.00 1.00 26 PHE A O 7
ATOM 3846 N N . LYS A 1 27 ? 25.738 -17.889 -2.572 1.00 1.00 27 LYS A N 7
ATOM 3847 C CA . LYS A 1 27 ? 26.448 -19.014 -3.178 1.00 1.00 27 LYS A CA 7
ATOM 3848 C C . LYS A 1 27 ? 26.784 -20.103 -2.161 1.00 1.00 27 LYS A C 7
ATOM 3849 O O . LYS A 1 27 ? 27.330 -21.145 -2.528 1.00 1.00 27 LYS A O 7
ATOM 3868 N N . TYR A 1 28 ? 26.450 -19.869 -0.897 1.00 1.00 28 TYR A N 7
ATOM 3869 C CA . TYR A 1 28 ? 26.719 -20.856 0.151 1.00 1.00 28 TYR A CA 7
ATOM 3870 C C . TYR A 1 28 ? 25.424 -21.266 0.845 1.00 1.00 28 TYR A C 7
ATOM 3871 O O . TYR A 1 28 ? 25.206 -22.446 1.122 1.00 1.00 28 TYR A O 7
ATOM 3889 N N . LEU A 1 29 ? 24.568 -20.289 1.124 1.00 1.00 29 LEU A N 7
ATOM 3890 C CA . LEU A 1 29 ? 23.300 -20.571 1.787 1.00 1.00 29 LEU A CA 7
ATOM 3891 C C . LEU A 1 29 ? 22.181 -20.738 0.763 1.00 1.00 29 LEU A C 7
ATOM 3892 O O . LEU A 1 29 ? 21.304 -21.588 0.920 1.00 1.00 29 LEU A O 7
ATOM 3908 N N . GLN A 1 30 ? 22.218 -19.928 -0.289 1.00 1.00 30 GLN A N 7
ATOM 3909 C CA . GLN A 1 30 ? 21.200 -20.004 -1.333 1.00 1.00 30 GLN A CA 7
ATOM 3910 C C . GLN A 1 30 ? 21.524 -21.122 -2.320 1.00 1.00 30 GLN A C 7
ATOM 3911 O O . GLN A 1 30 ? 20.710 -21.458 -3.179 1.00 1.00 30 GLN A O 7
ATOM 3925 N N . LYS A 1 31 ? 22.719 -21.698 -2.182 1.00 1.00 31 LYS A N 7
ATOM 3926 C CA . LYS A 1 31 ? 23.150 -22.784 -3.058 1.00 1.00 31 LYS A CA 7
ATOM 3927 C C . LYS A 1 31 ? 23.436 -24.039 -2.240 1.00 1.00 31 LYS A C 7
ATOM 3928 O O . LYS A 1 31 ? 24.589 -24.437 -2.074 1.00 1.00 31 LYS A O 7
ATOM 3947 N N . LYS A 1 32 ? 22.380 -24.658 -1.726 1.00 1.00 32 LYS A N 7
ATOM 3948 C CA . LYS A 1 32 ? 22.534 -25.865 -0.925 1.00 1.00 32 LYS A CA 7
ATOM 3949 C C . LYS A 1 32 ? 21.257 -26.698 -0.953 1.00 1.00 32 LYS A C 7
ATOM 3950 O O . LYS A 1 32 ? 21.180 -27.656 -0.203 1.00 1.00 32 LYS A O 7
ATOM 3970 N N . LYS A 1 1 ? 22.918 18.652 0.748 1.00 1.00 1 LYS A N 8
ATOM 3971 C CA . LYS A 1 1 ? 22.548 17.462 1.566 1.00 1.00 1 LYS A CA 8
ATOM 3972 C C . LYS A 1 1 ? 22.357 16.258 0.651 1.00 1.00 1 LYS A C 8
ATOM 3973 O O . LYS A 1 1 ? 21.265 16.028 0.132 1.00 1.00 1 LYS A O 8
ATOM 3994 N N . LYS A 1 2 ? 23.425 15.493 0.458 1.00 1.00 2 LYS A N 8
ATOM 3995 C CA . LYS A 1 2 ? 23.365 14.314 -0.397 1.00 1.00 2 LYS A CA 8
ATOM 3996 C C . LYS A 1 2 ? 22.882 13.102 0.394 1.00 1.00 2 LYS A C 8
ATOM 3997 O O . LYS A 1 2 ? 23.499 12.710 1.383 1.00 1.00 2 LYS A O 8
ATOM 4016 N N . HIS A 1 3 ? 21.772 12.516 -0.051 1.00 1.00 3 HIS A N 8
ATOM 4017 C CA . HIS A 1 3 ? 21.208 11.348 0.618 1.00 1.00 3 HIS A CA 8
ATOM 4018 C C . HIS A 1 3 ? 21.326 11.482 2.133 1.00 1.00 3 HIS A C 8
ATOM 4019 O O . HIS A 1 3 ? 20.927 12.495 2.708 1.00 1.00 3 HIS A O 8
ATOM 4033 N N . THR A 1 4 ? 21.880 10.452 2.769 1.00 1.00 4 THR A N 8
ATOM 4034 C CA . THR A 1 4 ? 22.055 10.457 4.219 1.00 1.00 4 THR A CA 8
ATOM 4035 C C . THR A 1 4 ? 23.516 10.201 4.579 1.00 1.00 4 THR A C 8
ATOM 4036 O O . THR A 1 4 ? 24.376 11.052 4.352 1.00 1.00 4 THR A O 8
ATOM 4047 N N . ILE A 1 5 ? 23.784 9.023 5.133 1.00 1.00 5 ILE A N 8
ATOM 4048 C CA . ILE A 1 5 ? 25.140 8.651 5.518 1.00 1.00 5 ILE A CA 8
ATOM 4049 C C . ILE A 1 5 ? 25.573 7.401 4.763 1.00 1.00 5 ILE A C 8
ATOM 4050 O O . ILE A 1 5 ? 26.759 7.169 4.560 1.00 1.00 5 ILE A O 8
ATOM 4066 N N . TRP A 1 6 ? 24.601 6.602 4.339 1.00 1.00 6 TRP A N 8
ATOM 4067 C CA . TRP A 1 6 ? 24.903 5.384 3.597 1.00 1.00 6 TRP A CA 8
ATOM 4068 C C . TRP A 1 6 ? 26.012 5.641 2.580 1.00 1.00 6 TRP A C 8
ATOM 4069 O O . TRP A 1 6 ? 27.104 5.089 2.684 1.00 1.00 6 TRP A O 8
ATOM 4090 N N . GLU A 1 7 ? 25.725 6.479 1.596 1.00 1.00 7 GLU A N 8
ATOM 4091 C CA . GLU A 1 7 ? 26.710 6.793 0.569 1.00 1.00 7 GLU A CA 8
ATOM 4092 C C . GLU A 1 7 ? 28.050 7.181 1.192 1.00 1.00 7 GLU A C 8
ATOM 4093 O O . GLU A 1 7 ? 29.064 7.260 0.498 1.00 1.00 7 GLU A O 8
ATOM 4105 N N . VAL A 1 8 ? 28.050 7.424 2.501 1.00 1.00 8 VAL A N 8
ATOM 4106 C CA . VAL A 1 8 ? 29.279 7.805 3.196 1.00 1.00 8 VAL A CA 8
ATOM 4107 C C . VAL A 1 8 ? 29.892 6.605 3.920 1.00 1.00 8 VAL A C 8
ATOM 4108 O O . VAL A 1 8 ? 31.113 6.448 3.943 1.00 1.00 8 VAL A O 8
ATOM 4121 N N . ILE A 1 9 ? 29.041 5.763 4.507 1.00 1.00 9 ILE A N 8
ATOM 4122 C CA . ILE A 1 9 ? 29.508 4.585 5.225 1.00 1.00 9 ILE A CA 8
ATOM 4123 C C . ILE A 1 9 ? 29.093 3.326 4.469 1.00 1.00 9 ILE A C 8
ATOM 4124 O O . ILE A 1 9 ? 29.899 2.422 4.280 1.00 1.00 9 ILE A O 8
ATOM 4140 N N . ALA A 1 10 ? 27.846 3.282 4.031 1.00 1.00 10 ALA A N 8
ATOM 4141 C CA . ALA A 1 10 ? 27.351 2.128 3.287 1.00 1.00 10 ALA A CA 8
ATOM 4142 C C . ALA A 1 10 ? 27.998 2.070 1.911 1.00 1.00 10 ALA A C 8
ATOM 4143 O O . ALA A 1 10 ? 28.789 1.172 1.625 1.00 1.00 10 ALA A O 8
ATOM 4150 N N . GLY A 1 11 ? 27.673 3.039 1.061 1.00 1.00 11 GLY A N 8
ATOM 4151 C CA . GLY A 1 11 ? 28.253 3.078 -0.271 1.00 1.00 11 GLY A CA 8
ATOM 4152 C C . GLY A 1 11 ? 29.763 2.946 -0.170 1.00 1.00 11 GLY A C 8
ATOM 4153 O O . GLY A 1 11 ? 30.448 2.685 -1.158 1.00 1.00 11 GLY A O 8
ATOM 4157 N N . LEU A 1 12 ? 30.269 3.125 1.045 1.00 1.00 12 LEU A N 8
ATOM 4158 C CA . LEU A 1 12 ? 31.694 3.020 1.293 1.00 1.00 12 LEU A CA 8
ATOM 4159 C C . LEU A 1 12 ? 32.025 1.668 1.920 1.00 1.00 12 LEU A C 8
ATOM 4160 O O . LEU A 1 12 ? 33.138 1.163 1.767 1.00 1.00 12 LEU A O 8
ATOM 4176 N N . VAL A 1 13 ? 31.048 1.087 2.621 1.00 1.00 13 VAL A N 8
ATOM 4177 C CA . VAL A 1 13 ? 31.245 -0.212 3.266 1.00 1.00 13 VAL A CA 8
ATOM 4178 C C . VAL A 1 13 ? 30.319 -1.259 2.659 1.00 1.00 13 VAL A C 8
ATOM 4179 O O . VAL A 1 13 ? 30.773 -2.296 2.183 1.00 1.00 13 VAL A O 8
ATOM 4192 N N . ALA A 1 14 ? 29.020 -0.983 2.677 1.00 1.00 14 ALA A N 8
ATOM 4193 C CA . ALA A 1 14 ? 28.050 -1.917 2.120 1.00 1.00 14 ALA A CA 8
ATOM 4194 C C . ALA A 1 14 ? 28.557 -2.469 0.793 1.00 1.00 14 ALA A C 8
ATOM 4195 O O . ALA A 1 14 ? 28.450 -3.665 0.526 1.00 1.00 14 ALA A O 8
ATOM 4202 N N . LEU A 1 15 ? 29.120 -1.593 -0.033 1.00 1.00 15 LEU A N 8
ATOM 4203 C CA . LEU A 1 15 ? 29.649 -2.017 -1.321 1.00 1.00 15 LEU A CA 8
ATOM 4204 C C . LEU A 1 15 ? 30.873 -2.899 -1.107 1.00 1.00 15 LEU A C 8
ATOM 4205 O O . LEU A 1 15 ? 31.124 -3.831 -1.871 1.00 1.00 15 LEU A O 8
ATOM 4221 N N . LEU A 1 16 ? 31.627 -2.599 -0.055 1.00 1.00 16 LEU A N 8
ATOM 4222 C CA . LEU A 1 16 ? 32.819 -3.369 0.269 1.00 1.00 16 LEU A CA 8
ATOM 4223 C C . LEU A 1 16 ? 32.467 -4.526 1.200 1.00 1.00 16 LEU A C 8
ATOM 4224 O O . LEU A 1 16 ? 33.327 -5.330 1.558 1.00 1.00 16 LEU A O 8
ATOM 4240 N N . THR A 1 17 ? 31.194 -4.595 1.586 1.00 1.00 17 THR A N 8
ATOM 4241 C CA . THR A 1 17 ? 30.722 -5.652 2.475 1.00 1.00 17 THR A CA 8
ATOM 4242 C C . THR A 1 17 ? 29.678 -6.513 1.771 1.00 1.00 17 THR A C 8
ATOM 4243 O O . THR A 1 17 ? 29.889 -7.704 1.551 1.00 1.00 17 THR A O 8
ATOM 4254 N N . PHE A 1 18 ? 28.552 -5.903 1.417 1.00 1.00 18 PHE A N 8
ATOM 4255 C CA . PHE A 1 18 ? 27.484 -6.626 0.737 1.00 1.00 18 PHE A CA 8
ATOM 4256 C C . PHE A 1 18 ? 28.054 -7.536 -0.349 1.00 1.00 18 PHE A C 8
ATOM 4257 O O . PHE A 1 18 ? 27.633 -8.682 -0.494 1.00 1.00 18 PHE A O 8
ATOM 4274 N N . LEU A 1 19 ? 29.007 -7.014 -1.115 1.00 1.00 19 LEU A N 8
ATOM 4275 C CA . LEU A 1 19 ? 29.619 -7.786 -2.192 1.00 1.00 19 LEU A CA 8
ATOM 4276 C C . LEU A 1 19 ? 30.549 -8.857 -1.632 1.00 1.00 19 LEU A C 8
ATOM 4277 O O . LEU A 1 19 ? 30.853 -9.840 -2.307 1.00 1.00 19 LEU A O 8
ATOM 4293 N N . ALA A 1 20 ? 31.002 -8.661 -0.401 1.00 1.00 20 ALA A N 8
ATOM 4294 C CA . ALA A 1 20 ? 31.898 -9.620 0.232 1.00 1.00 20 ALA A CA 8
ATOM 4295 C C . ALA A 1 20 ? 31.101 -10.719 0.926 1.00 1.00 20 ALA A C 8
ATOM 4296 O O . ALA A 1 20 ? 31.381 -11.905 0.758 1.00 1.00 20 ALA A O 8
ATOM 4303 N N . PHE A 1 21 ? 30.108 -10.312 1.709 1.00 1.00 21 PHE A N 8
ATOM 4304 C CA . PHE A 1 21 ? 29.274 -11.264 2.428 1.00 1.00 21 PHE A CA 8
ATOM 4305 C C . PHE A 1 21 ? 28.198 -11.833 1.511 1.00 1.00 21 PHE A C 8
ATOM 4306 O O . PHE A 1 21 ? 27.876 -13.019 1.575 1.00 1.00 21 PHE A O 8
ATOM 4323 N N . GLY A 1 22 ? 27.647 -10.979 0.655 1.00 1.00 22 GLY A N 8
ATOM 4324 C CA . GLY A 1 22 ? 26.610 -11.409 -0.275 1.00 1.00 22 GLY A CA 8
ATOM 4325 C C . GLY A 1 22 ? 27.133 -12.494 -1.206 1.00 1.00 22 GLY A C 8
ATOM 4326 O O . GLY A 1 22 ? 26.533 -13.560 -1.334 1.00 1.00 22 GLY A O 8
ATOM 4330 N N . PHE A 1 23 ? 28.259 -12.217 -1.853 1.00 1.00 23 PHE A N 8
ATOM 4331 C CA . PHE A 1 23 ? 28.854 -13.178 -2.770 1.00 1.00 23 PHE A CA 8
ATOM 4332 C C . PHE A 1 23 ? 28.876 -14.569 -2.145 1.00 1.00 23 PHE A C 8
ATOM 4333 O O . PHE A 1 23 ? 28.729 -15.574 -2.838 1.00 1.00 23 PHE A O 8
ATOM 4350 N N . TRP A 1 24 ? 29.064 -14.617 -0.832 1.00 1.00 24 TRP A N 8
ATOM 4351 C CA . TRP A 1 24 ? 29.110 -15.888 -0.122 1.00 1.00 24 TRP A CA 8
ATOM 4352 C C . TRP A 1 24 ? 27.719 -16.310 0.339 1.00 1.00 24 TRP A C 8
ATOM 4353 O O . TRP A 1 24 ? 27.179 -17.303 -0.145 1.00 1.00 24 TRP A O 8
ATOM 4374 N N . LEU A 1 25 ? 27.166 -15.549 1.284 1.00 1.00 25 LEU A N 8
ATOM 4375 C CA . LEU A 1 25 ? 25.840 -15.829 1.846 1.00 1.00 25 LEU A CA 8
ATOM 4376 C C . LEU A 1 25 ? 24.962 -16.625 0.885 1.00 1.00 25 LEU A C 8
ATOM 4377 O O . LEU A 1 25 ? 24.448 -17.684 1.235 1.00 1.00 25 LEU A O 8
ATOM 4393 N N . PHE A 1 26 ? 24.780 -16.103 -0.320 1.00 1.00 26 PHE A N 8
ATOM 4394 C CA . PHE A 1 26 ? 23.944 -16.777 -1.306 1.00 1.00 26 PHE A CA 8
ATOM 4395 C C . PHE A 1 26 ? 24.611 -18.040 -1.853 1.00 1.00 26 PHE A C 8
ATOM 4396 O O . PHE A 1 26 ? 24.114 -19.149 -1.657 1.00 1.00 26 PHE A O 8
ATOM 4413 N N . LYS A 1 27 ? 25.721 -17.863 -2.560 1.00 1.00 27 LYS A N 8
ATOM 4414 C CA . LYS A 1 27 ? 26.432 -18.993 -3.160 1.00 1.00 27 LYS A CA 8
ATOM 4415 C C . LYS A 1 27 ? 26.759 -20.083 -2.139 1.00 1.00 27 LYS A C 8
ATOM 4416 O O . LYS A 1 27 ? 27.324 -21.116 -2.498 1.00 1.00 27 LYS A O 8
ATOM 4435 N N . TYR A 1 28 ? 26.399 -19.856 -0.879 1.00 1.00 28 TYR A N 8
ATOM 4436 C CA . TYR A 1 28 ? 26.657 -20.843 0.172 1.00 1.00 28 TYR A CA 8
ATOM 4437 C C . TYR A 1 28 ? 25.355 -21.248 0.858 1.00 1.00 28 TYR A C 8
ATOM 4438 O O . TYR A 1 28 ? 25.126 -22.427 1.122 1.00 1.00 28 TYR A O 8
ATOM 4456 N N . LEU A 1 29 ? 24.509 -20.265 1.147 1.00 1.00 29 LEU A N 8
ATOM 4457 C CA . LEU A 1 29 ? 23.236 -20.541 1.804 1.00 1.00 29 LEU A CA 8
ATOM 4458 C C . LEU A 1 29 ? 22.123 -20.706 0.773 1.00 1.00 29 LEU A C 8
ATOM 4459 O O . LEU A 1 29 ? 21.251 -21.561 0.921 1.00 1.00 29 LEU A O 8
ATOM 4475 N N . GLN A 1 30 ? 22.163 -19.890 -0.273 1.00 1.00 30 GLN A N 8
ATOM 4476 C CA . GLN A 1 30 ? 21.153 -19.963 -1.322 1.00 1.00 30 GLN A CA 8
ATOM 4477 C C . GLN A 1 30 ? 21.478 -21.091 -2.297 1.00 1.00 30 GLN A C 8
ATOM 4478 O O . GLN A 1 30 ? 20.663 -21.439 -3.152 1.00 1.00 30 GLN A O 8
ATOM 4492 N N . LYS A 1 31 ? 22.674 -21.661 -2.155 1.00 1.00 31 LYS A N 8
ATOM 4493 C CA . LYS A 1 31 ? 23.108 -22.753 -3.019 1.00 1.00 31 LYS A CA 8
ATOM 4494 C C . LYS A 1 31 ? 23.384 -24.003 -2.184 1.00 1.00 31 LYS A C 8
ATOM 4495 O O . LYS A 1 31 ? 24.532 -24.414 -2.020 1.00 1.00 31 LYS A O 8
ATOM 4514 N N . LYS A 1 32 ? 22.321 -24.600 -1.656 1.00 1.00 32 LYS A N 8
ATOM 4515 C CA . LYS A 1 32 ? 22.463 -25.798 -0.839 1.00 1.00 32 LYS A CA 8
ATOM 4516 C C . LYS A 1 32 ? 21.182 -26.626 -0.870 1.00 1.00 32 LYS A C 8
ATOM 4517 O O . LYS A 1 32 ? 21.147 -27.651 -0.209 1.00 1.00 32 LYS A O 8
ATOM 4537 N N . LYS A 1 1 ? 22.148 15.173 -4.986 1.00 1.00 1 LYS A N 9
ATOM 4538 C CA . LYS A 1 1 ? 21.792 15.518 -3.581 1.00 1.00 1 LYS A CA 9
ATOM 4539 C C . LYS A 1 1 ? 22.520 14.577 -2.629 1.00 1.00 1 LYS A C 9
ATOM 4540 O O . LYS A 1 1 ? 22.616 14.841 -1.430 1.00 1.00 1 LYS A O 9
ATOM 4561 N N . LYS A 1 2 ? 23.033 13.476 -3.171 1.00 1.00 2 LYS A N 9
ATOM 4562 C CA . LYS A 1 2 ? 23.754 12.500 -2.360 1.00 1.00 2 LYS A CA 9
ATOM 4563 C C . LYS A 1 2 ? 22.855 11.952 -1.255 1.00 1.00 2 LYS A C 9
ATOM 4564 O O . LYS A 1 2 ? 22.313 12.707 -0.450 1.00 1.00 2 LYS A O 9
ATOM 4583 N N . HIS A 1 3 ? 22.704 10.632 -1.225 1.00 1.00 3 HIS A N 9
ATOM 4584 C CA . HIS A 1 3 ? 21.870 9.989 -0.217 1.00 1.00 3 HIS A CA 9
ATOM 4585 C C . HIS A 1 3 ? 22.278 10.437 1.183 1.00 1.00 3 HIS A C 9
ATOM 4586 O O . HIS A 1 3 ? 23.155 11.287 1.341 1.00 1.00 3 HIS A O 9
ATOM 4600 N N . THR A 1 4 ? 21.637 9.858 2.195 1.00 1.00 4 THR A N 9
ATOM 4601 C CA . THR A 1 4 ? 21.943 10.206 3.578 1.00 1.00 4 THR A CA 9
ATOM 4602 C C . THR A 1 4 ? 23.430 10.022 3.860 1.00 1.00 4 THR A C 9
ATOM 4603 O O . THR A 1 4 ? 24.261 10.792 3.377 1.00 1.00 4 THR A O 9
ATOM 4614 N N . ILE A 1 5 ? 23.754 8.994 4.638 1.00 1.00 5 ILE A N 9
ATOM 4615 C CA . ILE A 1 5 ? 25.139 8.705 4.978 1.00 1.00 5 ILE A CA 9
ATOM 4616 C C . ILE A 1 5 ? 25.560 7.380 4.359 1.00 1.00 5 ILE A C 9
ATOM 4617 O O . ILE A 1 5 ? 26.736 7.155 4.093 1.00 1.00 5 ILE A O 9
ATOM 4633 N N . TRP A 1 6 ? 24.589 6.509 4.117 1.00 1.00 6 TRP A N 9
ATOM 4634 C CA . TRP A 1 6 ? 24.876 5.214 3.514 1.00 1.00 6 TRP A CA 9
ATOM 4635 C C . TRP A 1 6 ? 25.909 5.370 2.401 1.00 1.00 6 TRP A C 9
ATOM 4636 O O . TRP A 1 6 ? 27.046 4.926 2.528 1.00 1.00 6 TRP A O 9
ATOM 4657 N N . GLU A 1 7 ? 25.508 6.006 1.312 1.00 1.00 7 GLU A N 9
ATOM 4658 C CA . GLU A 1 7 ? 26.413 6.213 0.189 1.00 1.00 7 GLU A CA 9
ATOM 4659 C C . GLU A 1 7 ? 27.780 6.704 0.667 1.00 1.00 7 GLU A C 9
ATOM 4660 O O . GLU A 1 7 ? 28.751 6.680 -0.088 1.00 1.00 7 GLU A O 9
ATOM 4672 N N . VAL A 1 8 ? 27.852 7.152 1.919 1.00 1.00 8 VAL A N 9
ATOM 4673 C CA . VAL A 1 8 ? 29.114 7.645 2.467 1.00 1.00 8 VAL A CA 9
ATOM 4674 C C . VAL A 1 8 ? 29.814 6.561 3.287 1.00 1.00 8 VAL A C 9
ATOM 4675 O O . VAL A 1 8 ? 31.037 6.433 3.236 1.00 1.00 8 VAL A O 9
ATOM 4688 N N . ILE A 1 9 ? 29.033 5.784 4.037 1.00 1.00 9 ILE A N 9
ATOM 4689 C CA . ILE A 1 9 ? 29.586 4.714 4.860 1.00 1.00 9 ILE A CA 9
ATOM 4690 C C . ILE A 1 9 ? 29.155 3.362 4.301 1.00 1.00 9 ILE A C 9
ATOM 4691 O O . ILE A 1 9 ? 29.972 2.456 4.166 1.00 1.00 9 ILE A O 9
ATOM 4707 N N . ALA A 1 10 ? 27.883 3.236 3.961 1.00 1.00 10 ALA A N 9
ATOM 4708 C CA . ALA A 1 10 ? 27.375 1.989 3.403 1.00 1.00 10 ALA A CA 9
ATOM 4709 C C . ALA A 1 10 ? 27.941 1.765 2.010 1.00 1.00 10 ALA A C 9
ATOM 4710 O O . ALA A 1 10 ? 28.730 0.847 1.792 1.00 1.00 10 ALA A O 9
ATOM 4717 N N . GLY A 1 11 ? 27.550 2.619 1.070 1.00 1.00 11 GLY A N 9
ATOM 4718 C CA . GLY A 1 11 ? 28.052 2.498 -0.290 1.00 1.00 11 GLY A CA 9
ATOM 4719 C C . GLY A 1 11 ? 29.567 2.413 -0.264 1.00 1.00 11 GLY A C 9
ATOM 4720 O O . GLY A 1 11 ? 30.204 2.060 -1.257 1.00 1.00 11 GLY A O 9
ATOM 4724 N N . LEU A 1 12 ? 30.135 2.737 0.895 1.00 1.00 12 LEU A N 9
ATOM 4725 C CA . LEU A 1 12 ? 31.575 2.693 1.066 1.00 1.00 12 LEU A CA 9
ATOM 4726 C C . LEU A 1 12 ? 31.980 1.438 1.836 1.00 1.00 12 LEU A C 9
ATOM 4727 O O . LEU A 1 12 ? 33.105 0.958 1.698 1.00 1.00 12 LEU A O 9
ATOM 4743 N N . VAL A 1 13 ? 31.057 0.914 2.646 1.00 1.00 13 VAL A N 9
ATOM 4744 C CA . VAL A 1 13 ? 31.335 -0.292 3.428 1.00 1.00 13 VAL A CA 9
ATOM 4745 C C . VAL A 1 13 ? 30.506 -1.467 2.921 1.00 1.00 13 VAL A C 9
ATOM 4746 O O . VAL A 1 13 ? 31.046 -2.528 2.614 1.00 1.00 13 VAL A O 9
ATOM 4759 N N . ALA A 1 14 ? 29.195 -1.275 2.834 1.00 1.00 14 ALA A N 9
ATOM 4760 C CA . ALA A 1 14 ? 28.316 -2.335 2.356 1.00 1.00 14 ALA A CA 9
ATOM 4761 C C . ALA A 1 14 ? 28.930 -3.012 1.137 1.00 1.00 14 ALA A C 9
ATOM 4762 O O . ALA A 1 14 ? 29.033 -4.238 1.081 1.00 1.00 14 ALA A O 9
ATOM 4769 N N . LEU A 1 15 ? 29.353 -2.208 0.168 1.00 1.00 15 LEU A N 9
ATOM 4770 C CA . LEU A 1 15 ? 29.970 -2.749 -1.035 1.00 1.00 15 LEU A CA 9
ATOM 4771 C C . LEU A 1 15 ? 31.234 -3.508 -0.664 1.00 1.00 15 LEU A C 9
ATOM 4772 O O . LEU A 1 15 ? 31.613 -4.477 -1.322 1.00 1.00 15 LEU A O 9
ATOM 4788 N N . LEU A 1 16 ? 31.873 -3.060 0.408 1.00 1.00 16 LEU A N 9
ATOM 4789 C CA . LEU A 1 16 ? 33.091 -3.696 0.888 1.00 1.00 16 LEU A CA 9
ATOM 4790 C C . LEU A 1 16 ? 32.767 -4.686 2.002 1.00 1.00 16 LEU A C 9
ATOM 4791 O O . LEU A 1 16 ? 33.666 -5.247 2.630 1.00 1.00 16 LEU A O 9
ATOM 4807 N N . THR A 1 17 ? 31.475 -4.895 2.239 1.00 1.00 17 THR A N 9
ATOM 4808 C CA . THR A 1 17 ? 31.036 -5.819 3.277 1.00 1.00 17 THR A CA 9
ATOM 4809 C C . THR A 1 17 ? 29.793 -6.580 2.825 1.00 1.00 17 THR A C 9
ATOM 4810 O O . THR A 1 17 ? 29.861 -7.767 2.505 1.00 1.00 17 THR A O 9
ATOM 4821 N N . PHE A 1 18 ? 28.660 -5.888 2.802 1.00 1.00 18 PHE A N 9
ATOM 4822 C CA . PHE A 1 18 ? 27.407 -6.505 2.385 1.00 1.00 18 PHE A CA 9
ATOM 4823 C C . PHE A 1 18 ? 27.613 -7.338 1.123 1.00 1.00 18 PHE A C 9
ATOM 4824 O O . PHE A 1 18 ? 27.132 -8.466 1.029 1.00 1.00 18 PHE A O 9
ATOM 4841 N N . LEU A 1 19 ? 28.331 -6.775 0.157 1.00 1.00 19 LEU A N 9
ATOM 4842 C CA . LEU A 1 19 ? 28.595 -7.475 -1.097 1.00 1.00 19 LEU A CA 9
ATOM 4843 C C . LEU A 1 19 ? 29.697 -8.511 -0.906 1.00 1.00 19 LEU A C 9
ATOM 4844 O O . LEU A 1 19 ? 29.542 -9.671 -1.282 1.00 1.00 19 LEU A O 9
ATOM 4860 N N . ALA A 1 20 ? 30.811 -8.084 -0.323 1.00 1.00 20 ALA A N 9
ATOM 4861 C CA . ALA A 1 20 ? 31.935 -8.984 -0.093 1.00 1.00 20 ALA A CA 9
ATOM 4862 C C . ALA A 1 20 ? 31.447 -10.333 0.431 1.00 1.00 20 ALA A C 9
ATOM 4863 O O . ALA A 1 20 ? 31.758 -11.379 -0.140 1.00 1.00 20 ALA A O 9
ATOM 4870 N N . PHE A 1 21 ? 30.686 -10.301 1.519 1.00 1.00 21 PHE A N 9
ATOM 4871 C CA . PHE A 1 21 ? 30.165 -11.529 2.111 1.00 1.00 21 PHE A CA 9
ATOM 4872 C C . PHE A 1 21 ? 28.901 -11.982 1.387 1.00 1.00 21 PHE A C 9
ATOM 4873 O O . PHE A 1 21 ? 28.691 -13.175 1.176 1.00 1.00 21 PHE A O 9
ATOM 4890 N N . GLY A 1 22 ? 28.064 -11.022 1.009 1.00 1.00 22 GLY A N 9
ATOM 4891 C CA . GLY A 1 22 ? 26.824 -11.339 0.309 1.00 1.00 22 GLY A CA 9
ATOM 4892 C C . GLY A 1 22 ? 27.097 -12.219 -0.904 1.00 1.00 22 GLY A C 9
ATOM 4893 O O . GLY A 1 22 ? 26.415 -13.220 -1.123 1.00 1.00 22 GLY A O 9
ATOM 4897 N N . PHE A 1 23 ? 28.100 -11.840 -1.689 1.00 1.00 23 PHE A N 9
ATOM 4898 C CA . PHE A 1 23 ? 28.454 -12.603 -2.876 1.00 1.00 23 PHE A CA 9
ATOM 4899 C C . PHE A 1 23 ? 28.678 -14.066 -2.518 1.00 1.00 23 PHE A C 9
ATOM 4900 O O . PHE A 1 23 ? 28.665 -14.937 -3.389 1.00 1.00 23 PHE A O 9
ATOM 4917 N N . TRP A 1 24 ? 28.881 -14.326 -1.233 1.00 1.00 24 TRP A N 9
ATOM 4918 C CA . TRP A 1 24 ? 29.102 -15.685 -0.767 1.00 1.00 24 TRP A CA 9
ATOM 4919 C C . TRP A 1 24 ? 27.871 -16.207 -0.040 1.00 1.00 24 TRP A C 9
ATOM 4920 O O . TRP A 1 24 ? 27.146 -17.044 -0.572 1.00 1.00 24 TRP A O 9
ATOM 4941 N N . LEU A 1 25 ? 27.661 -15.704 1.181 1.00 1.00 25 LEU A N 9
ATOM 4942 C CA . LEU A 1 25 ? 26.525 -16.109 2.018 1.00 1.00 25 LEU A CA 9
ATOM 4943 C C . LEU A 1 25 ? 25.382 -16.688 1.192 1.00 1.00 25 LEU A C 9
ATOM 4944 O O . LEU A 1 25 ? 24.960 -17.823 1.412 1.00 1.00 25 LEU A O 9
ATOM 4960 N N . PHE A 1 26 ? 24.884 -15.908 0.242 1.00 1.00 26 PHE A N 9
ATOM 4961 C CA . PHE A 1 26 ? 23.790 -16.367 -0.603 1.00 1.00 26 PHE A CA 9
ATOM 4962 C C . PHE A 1 26 ? 24.285 -17.371 -1.641 1.00 1.00 26 PHE A C 9
ATOM 4963 O O . PHE A 1 26 ? 23.889 -18.537 -1.633 1.00 1.00 26 PHE A O 9
ATOM 4980 N N . LYS A 1 27 ? 25.141 -16.907 -2.541 1.00 1.00 27 LYS A N 9
ATOM 4981 C CA . LYS A 1 27 ? 25.672 -17.762 -3.596 1.00 1.00 27 LYS A CA 9
ATOM 4982 C C . LYS A 1 27 ? 26.163 -19.102 -3.041 1.00 1.00 27 LYS A C 9
ATOM 4983 O O . LYS A 1 27 ? 26.464 -20.018 -3.809 1.00 1.00 27 LYS A O 9
ATOM 5002 N N . TYR A 1 28 ? 26.240 -19.217 -1.714 1.00 1.00 28 TYR A N 9
ATOM 5003 C CA . TYR A 1 28 ? 26.698 -20.460 -1.087 1.00 1.00 28 TYR A CA 9
ATOM 5004 C C . TYR A 1 28 ? 25.578 -21.111 -0.283 1.00 1.00 28 TYR A C 9
ATOM 5005 O O . TYR A 1 28 ? 25.298 -22.298 -0.444 1.00 1.00 28 TYR A O 9
ATOM 5023 N N . LEU A 1 29 ? 24.945 -20.335 0.590 1.00 1.00 29 LEU A N 9
ATOM 5024 C CA . LEU A 1 29 ? 23.863 -20.861 1.416 1.00 1.00 29 LEU A CA 9
ATOM 5025 C C . LEU A 1 29 ? 22.530 -20.805 0.674 1.00 1.00 29 LEU A C 9
ATOM 5026 O O . LEU A 1 29 ? 21.754 -21.758 0.703 1.00 1.00 29 LEU A O 9
ATOM 5042 N N . GLN A 1 30 ? 22.272 -19.681 0.016 1.00 1.00 30 GLN A N 9
ATOM 5043 C CA . GLN A 1 30 ? 21.026 -19.513 -0.725 1.00 1.00 30 GLN A CA 9
ATOM 5044 C C . GLN A 1 30 ? 21.025 -20.377 -1.982 1.00 1.00 30 GLN A C 9
ATOM 5045 O O . GLN A 1 30 ? 19.975 -20.622 -2.576 1.00 1.00 30 GLN A O 9
ATOM 5059 N N . LYS A 1 31 ? 22.209 -20.839 -2.376 1.00 1.00 31 LYS A N 9
ATOM 5060 C CA . LYS A 1 31 ? 22.337 -21.679 -3.564 1.00 1.00 31 LYS A CA 9
ATOM 5061 C C . LYS A 1 31 ? 22.667 -23.115 -3.171 1.00 1.00 31 LYS A C 9
ATOM 5062 O O . LYS A 1 31 ? 22.073 -24.062 -3.689 1.00 1.00 31 LYS A O 9
ATOM 5081 N N . LYS A 1 32 ? 23.617 -23.270 -2.254 1.00 1.00 32 LYS A N 9
ATOM 5082 C CA . LYS A 1 32 ? 24.018 -24.596 -1.798 1.00 1.00 32 LYS A CA 9
ATOM 5083 C C . LYS A 1 32 ? 24.350 -25.495 -2.985 1.00 1.00 32 LYS A C 9
ATOM 5084 O O . LYS A 1 32 ? 23.426 -25.998 -3.602 1.00 1.00 32 LYS A O 9
ATOM 5104 N N . LYS A 1 1 ? 21.001 18.010 -2.176 1.00 1.00 1 LYS A N 10
ATOM 5105 C CA . LYS A 1 1 ? 20.068 16.925 -1.759 1.00 1.00 1 LYS A CA 10
ATOM 5106 C C . LYS A 1 1 ? 20.537 15.600 -2.352 1.00 1.00 1 LYS A C 10
ATOM 5107 O O . LYS A 1 1 ? 19.945 15.092 -3.304 1.00 1.00 1 LYS A O 10
ATOM 5128 N N . LYS A 1 2 ? 21.602 15.048 -1.782 1.00 1.00 2 LYS A N 10
ATOM 5129 C CA . LYS A 1 2 ? 22.141 13.780 -2.262 1.00 1.00 2 LYS A CA 10
ATOM 5130 C C . LYS A 1 2 ? 21.485 12.609 -1.537 1.00 1.00 2 LYS A C 10
ATOM 5131 O O . LYS A 1 2 ? 20.676 11.884 -2.115 1.00 1.00 2 LYS A O 10
ATOM 5150 N N . HIS A 1 3 ? 21.841 12.432 -0.268 1.00 1.00 3 HIS A N 10
ATOM 5151 C CA . HIS A 1 3 ? 21.280 11.346 0.526 1.00 1.00 3 HIS A CA 10
ATOM 5152 C C . HIS A 1 3 ? 21.504 11.603 2.014 1.00 1.00 3 HIS A C 10
ATOM 5153 O O . HIS A 1 3 ? 21.169 12.671 2.524 1.00 1.00 3 HIS A O 10
ATOM 5167 N N . THR A 1 4 ? 22.074 10.615 2.699 1.00 1.00 4 THR A N 10
ATOM 5168 C CA . THR A 1 4 ? 22.345 10.739 4.128 1.00 1.00 4 THR A CA 10
ATOM 5169 C C . THR A 1 4 ? 23.809 10.429 4.420 1.00 1.00 4 THR A C 10
ATOM 5170 O O . THR A 1 4 ? 24.703 11.170 4.007 1.00 1.00 4 THR A O 10
ATOM 5181 N N . ILE A 1 5 ? 24.045 9.330 5.129 1.00 1.00 5 ILE A N 10
ATOM 5182 C CA . ILE A 1 5 ? 25.402 8.921 5.470 1.00 1.00 5 ILE A CA 10
ATOM 5183 C C . ILE A 1 5 ? 25.755 7.622 4.757 1.00 1.00 5 ILE A C 10
ATOM 5184 O O . ILE A 1 5 ? 26.923 7.315 4.548 1.00 1.00 5 ILE A O 10
ATOM 5200 N N . TRP A 1 6 ? 24.734 6.866 4.374 1.00 1.00 6 TRP A N 10
ATOM 5201 C CA . TRP A 1 6 ? 24.954 5.606 3.676 1.00 1.00 6 TRP A CA 10
ATOM 5202 C C . TRP A 1 6 ? 26.021 5.772 2.596 1.00 1.00 6 TRP A C 10
ATOM 5203 O O . TRP A 1 6 ? 27.031 5.072 2.595 1.00 1.00 6 TRP A O 10
ATOM 5224 N N . GLU A 1 7 ? 25.789 6.696 1.676 1.00 1.00 7 GLU A N 10
ATOM 5225 C CA . GLU A 1 7 ? 26.737 6.934 0.594 1.00 1.00 7 GLU A CA 10
ATOM 5226 C C . GLU A 1 7 ? 28.110 7.312 1.144 1.00 1.00 7 GLU A C 10
ATOM 5227 O O . GLU A 1 7 ? 29.074 7.446 0.390 1.00 1.00 7 GLU A O 10
ATOM 5239 N N . VAL A 1 8 ? 28.192 7.481 2.462 1.00 1.00 8 VAL A N 10
ATOM 5240 C CA . VAL A 1 8 ? 29.454 7.841 3.104 1.00 1.00 8 VAL A CA 10
ATOM 5241 C C . VAL A 1 8 ? 30.043 6.644 3.848 1.00 1.00 8 VAL A C 10
ATOM 5242 O O . VAL A 1 8 ? 31.258 6.450 3.858 1.00 1.00 8 VAL A O 10
ATOM 5255 N N . ILE A 1 9 ? 29.172 5.844 4.464 1.00 1.00 9 ILE A N 10
ATOM 5256 C CA . ILE A 1 9 ? 29.610 4.666 5.203 1.00 1.00 9 ILE A CA 10
ATOM 5257 C C . ILE A 1 9 ? 29.122 3.408 4.491 1.00 1.00 9 ILE A C 10
ATOM 5258 O O . ILE A 1 9 ? 29.885 2.467 4.299 1.00 1.00 9 ILE A O 10
ATOM 5274 N N . ALA A 1 10 ? 27.862 3.405 4.087 1.00 1.00 10 ALA A N 10
ATOM 5275 C CA . ALA A 1 10 ? 27.303 2.255 3.385 1.00 1.00 10 ALA A CA 10
ATOM 5276 C C . ALA A 1 10 ? 27.898 2.154 1.988 1.00 1.00 10 ALA A C 10
ATOM 5277 O O . ALA A 1 10 ? 28.641 1.221 1.688 1.00 1.00 10 ALA A O 10
ATOM 5284 N N . GLY A 1 11 ? 27.584 3.126 1.140 1.00 1.00 11 GLY A N 10
ATOM 5285 C CA . GLY A 1 11 ? 28.117 3.127 -0.213 1.00 1.00 11 GLY A CA 10
ATOM 5286 C C . GLY A 1 11 ? 29.627 2.954 -0.161 1.00 1.00 11 GLY A C 10
ATOM 5287 O O . GLY A 1 11 ? 30.274 2.678 -1.170 1.00 1.00 11 GLY A O 10
ATOM 5291 N N . LEU A 1 12 ? 30.176 3.113 1.040 1.00 1.00 12 LEU A N 10
ATOM 5292 C CA . LEU A 1 12 ? 31.605 2.968 1.243 1.00 1.00 12 LEU A CA 10
ATOM 5293 C C . LEU A 1 12 ? 31.917 1.618 1.885 1.00 1.00 12 LEU A C 10
ATOM 5294 O O . LEU A 1 12 ? 33.011 1.081 1.713 1.00 1.00 12 LEU A O 10
ATOM 5310 N N . VAL A 1 13 ? 30.944 1.074 2.621 1.00 1.00 13 VAL A N 10
ATOM 5311 C CA . VAL A 1 13 ? 31.124 -0.220 3.280 1.00 1.00 13 VAL A CA 10
ATOM 5312 C C . VAL A 1 13 ? 30.170 -1.256 2.699 1.00 1.00 13 VAL A C 10
ATOM 5313 O O . VAL A 1 13 ? 30.599 -2.316 2.244 1.00 1.00 13 VAL A O 10
ATOM 5326 N N . ALA A 1 14 ? 28.880 -0.944 2.710 1.00 1.00 14 ALA A N 10
ATOM 5327 C CA . ALA A 1 14 ? 27.886 -1.864 2.173 1.00 1.00 14 ALA A CA 10
ATOM 5328 C C . ALA A 1 14 ? 28.378 -2.451 0.856 1.00 1.00 14 ALA A C 10
ATOM 5329 O O . ALA A 1 14 ? 28.320 -3.659 0.644 1.00 1.00 14 ALA A O 10
ATOM 5336 N N . LEU A 1 15 ? 28.875 -1.590 -0.024 1.00 1.00 15 LEU A N 10
ATOM 5337 C CA . LEU A 1 15 ? 29.384 -2.050 -1.306 1.00 1.00 15 LEU A CA 10
ATOM 5338 C C . LEU A 1 15 ? 30.601 -2.942 -1.086 1.00 1.00 15 LEU A C 10
ATOM 5339 O O . LEU A 1 15 ? 30.852 -3.872 -1.853 1.00 1.00 15 LEU A O 10
ATOM 5355 N N . LEU A 1 16 ? 31.348 -2.651 -0.027 1.00 1.00 16 LEU A N 10
ATOM 5356 C CA . LEU A 1 16 ? 32.536 -3.429 0.302 1.00 1.00 16 LEU A CA 10
ATOM 5357 C C . LEU A 1 16 ? 32.191 -4.541 1.289 1.00 1.00 16 LEU A C 10
ATOM 5358 O O . LEU A 1 16 ? 33.066 -5.288 1.726 1.00 1.00 16 LEU A O 10
ATOM 5374 N N . THR A 1 17 ? 30.908 -4.640 1.635 1.00 1.00 17 THR A N 10
ATOM 5375 C CA . THR A 1 17 ? 30.446 -5.662 2.569 1.00 1.00 17 THR A CA 10
ATOM 5376 C C . THR A 1 17 ? 29.364 -6.525 1.923 1.00 1.00 17 THR A C 10
ATOM 5377 O O . THR A 1 17 ? 29.536 -7.733 1.764 1.00 1.00 17 THR A O 10
ATOM 5388 N N . PHE A 1 18 ? 28.255 -5.895 1.553 1.00 1.00 18 PHE A N 10
ATOM 5389 C CA . PHE A 1 18 ? 27.153 -6.613 0.921 1.00 1.00 18 PHE A CA 10
ATOM 5390 C C . PHE A 1 18 ? 27.680 -7.640 -0.075 1.00 1.00 18 PHE A C 10
ATOM 5391 O O . PHE A 1 18 ? 27.290 -8.807 -0.041 1.00 1.00 18 PHE A O 10
ATOM 5408 N N . LEU A 1 19 ? 28.570 -7.201 -0.960 1.00 1.00 19 LEU A N 10
ATOM 5409 C CA . LEU A 1 19 ? 29.145 -8.094 -1.963 1.00 1.00 19 LEU A CA 10
ATOM 5410 C C . LEU A 1 19 ? 30.106 -9.083 -1.314 1.00 1.00 19 LEU A C 10
ATOM 5411 O O . LEU A 1 19 ? 29.993 -10.292 -1.511 1.00 1.00 19 LEU A O 10
ATOM 5427 N N . ALA A 1 20 ? 31.055 -8.563 -0.545 1.00 1.00 20 ALA A N 10
ATOM 5428 C CA . ALA A 1 20 ? 32.032 -9.416 0.122 1.00 1.00 20 ALA A CA 10
ATOM 5429 C C . ALA A 1 20 ? 31.352 -10.632 0.746 1.00 1.00 20 ALA A C 10
ATOM 5430 O O . ALA A 1 20 ? 31.732 -11.773 0.474 1.00 1.00 20 ALA A O 10
ATOM 5437 N N . PHE A 1 21 ? 30.350 -10.385 1.581 1.00 1.00 21 PHE A N 10
ATOM 5438 C CA . PHE A 1 21 ? 29.630 -11.470 2.236 1.00 1.00 21 PHE A CA 10
ATOM 5439 C C . PHE A 1 21 ? 28.575 -12.060 1.304 1.00 1.00 21 PHE A C 10
ATOM 5440 O O . PHE A 1 21 ? 28.358 -13.271 1.287 1.00 1.00 21 PHE A O 10
ATOM 5457 N N . GLY A 1 22 ? 27.923 -11.198 0.532 1.00 1.00 22 GLY A N 10
ATOM 5458 C CA . GLY A 1 22 ? 26.895 -11.652 -0.398 1.00 1.00 22 GLY A CA 10
ATOM 5459 C C . GLY A 1 22 ? 27.434 -12.743 -1.313 1.00 1.00 22 GLY A C 10
ATOM 5460 O O . GLY A 1 22 ? 26.793 -13.776 -1.510 1.00 1.00 22 GLY A O 10
ATOM 5464 N N . PHE A 1 23 ? 28.618 -12.507 -1.870 1.00 1.00 23 PHE A N 10
ATOM 5465 C CA . PHE A 1 23 ? 29.232 -13.480 -2.762 1.00 1.00 23 PHE A CA 10
ATOM 5466 C C . PHE A 1 23 ? 29.280 -14.848 -2.097 1.00 1.00 23 PHE A C 10
ATOM 5467 O O . PHE A 1 23 ? 29.444 -15.870 -2.762 1.00 1.00 23 PHE A O 10
ATOM 5484 N N . TRP A 1 24 ? 29.132 -14.858 -0.777 1.00 1.00 24 TRP A N 10
ATOM 5485 C CA . TRP A 1 24 ? 29.155 -16.100 -0.024 1.00 1.00 24 TRP A CA 10
ATOM 5486 C C . TRP A 1 24 ? 27.750 -16.471 0.432 1.00 1.00 24 TRP A C 10
ATOM 5487 O O . TRP A 1 24 ? 27.143 -17.389 -0.115 1.00 1.00 24 TRP A O 10
ATOM 5508 N N . LEU A 1 25 ? 27.258 -15.746 1.442 1.00 1.00 25 LEU A N 10
ATOM 5509 C CA . LEU A 1 25 ? 25.925 -15.981 2.007 1.00 1.00 25 LEU A CA 10
ATOM 5510 C C . LEU A 1 25 ? 25.011 -16.709 1.030 1.00 1.00 25 LEU A C 10
ATOM 5511 O O . LEU A 1 25 ? 24.498 -17.784 1.334 1.00 1.00 25 LEU A O 10
ATOM 5527 N N . PHE A 1 26 ? 24.810 -16.124 -0.143 1.00 1.00 26 PHE A N 10
ATOM 5528 C CA . PHE A 1 26 ? 23.952 -16.742 -1.146 1.00 1.00 26 PHE A CA 10
ATOM 5529 C C . PHE A 1 26 ? 24.652 -17.925 -1.810 1.00 1.00 26 PHE A C 10
ATOM 5530 O O . PHE A 1 26 ? 24.218 -19.070 -1.681 1.00 1.00 26 PHE A O 10
ATOM 5547 N N . LYS A 1 27 ? 25.729 -17.639 -2.529 1.00 1.00 27 LYS A N 10
ATOM 5548 C CA . LYS A 1 27 ? 26.473 -18.683 -3.225 1.00 1.00 27 LYS A CA 10
ATOM 5549 C C . LYS A 1 27 ? 26.735 -19.887 -2.316 1.00 1.00 27 LYS A C 10
ATOM 5550 O O . LYS A 1 27 ? 27.185 -20.933 -2.785 1.00 1.00 27 LYS A O 10
ATOM 5569 N N . TYR A 1 28 ? 26.457 -19.736 -1.021 1.00 1.00 28 TYR A N 10
ATOM 5570 C CA . TYR A 1 28 ? 26.670 -20.826 -0.066 1.00 1.00 28 TYR A CA 10
ATOM 5571 C C . TYR A 1 28 ? 25.354 -21.267 0.566 1.00 1.00 28 TYR A C 10
ATOM 5572 O O . TYR A 1 28 ? 25.042 -22.458 0.601 1.00 1.00 28 TYR A O 10
ATOM 5590 N N . LEU A 1 29 ? 24.597 -20.306 1.081 1.00 1.00 29 LEU A N 10
ATOM 5591 C CA . LEU A 1 29 ? 23.327 -20.614 1.729 1.00 1.00 29 LEU A CA 10
ATOM 5592 C C . LEU A 1 29 ? 22.195 -20.708 0.709 1.00 1.00 29 LEU A C 10
ATOM 5593 O O . LEU A 1 29 ? 21.255 -21.483 0.883 1.00 1.00 29 LEU A O 10
ATOM 5609 N N . GLN A 1 30 ? 22.285 -19.913 -0.350 1.00 1.00 30 GLN A N 10
ATOM 5610 C CA . GLN A 1 30 ? 21.253 -19.919 -1.381 1.00 1.00 30 GLN A CA 10
ATOM 5611 C C . GLN A 1 30 ? 21.535 -21.001 -2.420 1.00 1.00 30 GLN A C 10
ATOM 5612 O O . GLN A 1 30 ? 20.678 -21.317 -3.245 1.00 1.00 30 GLN A O 10
ATOM 5626 N N . LYS A 1 31 ? 22.740 -21.564 -2.370 1.00 1.00 31 LYS A N 10
ATOM 5627 C CA . LYS A 1 31 ? 23.128 -22.613 -3.310 1.00 1.00 31 LYS A CA 10
ATOM 5628 C C . LYS A 1 31 ? 23.364 -23.934 -2.575 1.00 1.00 31 LYS A C 10
ATOM 5629 O O . LYS A 1 31 ? 24.476 -24.463 -2.560 1.00 1.00 31 LYS A O 10
ATOM 5648 N N . LYS A 1 32 ? 22.307 -24.465 -1.970 1.00 1.00 32 LYS A N 10
ATOM 5649 C CA . LYS A 1 32 ? 22.410 -25.726 -1.243 1.00 1.00 32 LYS A CA 10
ATOM 5650 C C . LYS A 1 32 ? 21.169 -26.582 -1.482 1.00 1.00 32 LYS A C 10
ATOM 5651 O O . LYS A 1 32 ? 21.232 -27.770 -1.214 1.00 1.00 32 LYS A O 10
ATOM 5671 N N . LYS A 1 1 ? 24.571 17.594 1.879 1.00 1.00 1 LYS A N 11
ATOM 5672 C CA . LYS A 1 1 ? 23.152 17.191 2.088 1.00 1.00 1 LYS A CA 11
ATOM 5673 C C . LYS A 1 1 ? 22.855 15.941 1.268 1.00 1.00 1 LYS A C 11
ATOM 5674 O O . LYS A 1 1 ? 21.781 15.352 1.383 1.00 1.00 1 LYS A O 11
ATOM 5695 N N . LYS A 1 2 ? 23.814 15.540 0.440 1.00 1.00 2 LYS A N 11
ATOM 5696 C CA . LYS A 1 2 ? 23.645 14.357 -0.395 1.00 1.00 2 LYS A CA 11
ATOM 5697 C C . LYS A 1 2 ? 23.106 13.193 0.430 1.00 1.00 2 LYS A C 11
ATOM 5698 O O . LYS A 1 2 ? 23.739 12.760 1.393 1.00 1.00 2 LYS A O 11
ATOM 5717 N N . HIS A 1 3 ? 21.937 12.689 0.044 1.00 1.00 3 HIS A N 11
ATOM 5718 C CA . HIS A 1 3 ? 21.324 11.572 0.754 1.00 1.00 3 HIS A CA 11
ATOM 5719 C C . HIS A 1 3 ? 21.499 11.734 2.262 1.00 1.00 3 HIS A C 11
ATOM 5720 O O . HIS A 1 3 ? 21.127 12.760 2.832 1.00 1.00 3 HIS A O 11
ATOM 5734 N N . THR A 1 4 ? 22.074 10.716 2.898 1.00 1.00 4 THR A N 11
ATOM 5735 C CA . THR A 1 4 ? 22.302 10.751 4.340 1.00 1.00 4 THR A CA 11
ATOM 5736 C C . THR A 1 4 ? 23.763 10.445 4.653 1.00 1.00 4 THR A C 11
ATOM 5737 O O . THR A 1 4 ? 24.650 11.251 4.369 1.00 1.00 4 THR A O 11
ATOM 5748 N N . ILE A 1 5 ? 24.005 9.272 5.233 1.00 1.00 5 ILE A N 11
ATOM 5749 C CA . ILE A 1 5 ? 25.358 8.856 5.580 1.00 1.00 5 ILE A CA 11
ATOM 5750 C C . ILE A 1 5 ? 25.725 7.585 4.825 1.00 1.00 5 ILE A C 11
ATOM 5751 O O . ILE A 1 5 ? 26.897 7.303 4.600 1.00 1.00 5 ILE A O 11
ATOM 5767 N N . TRP A 1 6 ? 24.715 6.824 4.424 1.00 1.00 6 TRP A N 11
ATOM 5768 C CA . TRP A 1 6 ? 24.953 5.591 3.685 1.00 1.00 6 TRP A CA 11
ATOM 5769 C C . TRP A 1 6 ? 26.042 5.800 2.634 1.00 1.00 6 TRP A C 11
ATOM 5770 O O . TRP A 1 6 ? 27.099 5.178 2.687 1.00 1.00 6 TRP A O 11
ATOM 5791 N N . GLU A 1 7 ? 25.773 6.676 1.679 1.00 1.00 7 GLU A N 11
ATOM 5792 C CA . GLU A 1 7 ? 26.738 6.953 0.620 1.00 1.00 7 GLU A CA 11
ATOM 5793 C C . GLU A 1 7 ? 28.103 7.317 1.201 1.00 1.00 7 GLU A C 11
ATOM 5794 O O . GLU A 1 7 ? 29.086 7.423 0.468 1.00 1.00 7 GLU A O 11
ATOM 5806 N N . VAL A 1 8 ? 28.158 7.503 2.517 1.00 1.00 8 VAL A N 11
ATOM 5807 C CA . VAL A 1 8 ? 29.414 7.855 3.179 1.00 1.00 8 VAL A CA 11
ATOM 5808 C C . VAL A 1 8 ? 30.005 6.643 3.899 1.00 1.00 8 VAL A C 11
ATOM 5809 O O . VAL A 1 8 ? 31.223 6.456 3.910 1.00 1.00 8 VAL A O 11
ATOM 5822 N N . ILE A 1 9 ? 29.137 5.824 4.495 1.00 1.00 9 ILE A N 11
ATOM 5823 C CA . ILE A 1 9 ? 29.579 4.633 5.208 1.00 1.00 9 ILE A CA 11
ATOM 5824 C C . ILE A 1 9 ? 29.104 3.387 4.469 1.00 1.00 9 ILE A C 11
ATOM 5825 O O . ILE A 1 9 ? 29.873 2.453 4.260 1.00 1.00 9 ILE A O 11
ATOM 5841 N N . ALA A 1 10 ? 27.844 3.386 4.059 1.00 1.00 10 ALA A N 11
ATOM 5842 C CA . ALA A 1 10 ? 27.293 2.249 3.332 1.00 1.00 10 ALA A CA 11
ATOM 5843 C C . ALA A 1 10 ? 27.900 2.168 1.940 1.00 1.00 10 ALA A C 11
ATOM 5844 O O . ALA A 1 10 ? 28.651 1.244 1.634 1.00 1.00 10 ALA A O 11
ATOM 5851 N N . GLY A 1 11 ? 27.587 3.150 1.100 1.00 1.00 11 GLY A N 11
ATOM 5852 C CA . GLY A 1 11 ? 28.132 3.172 -0.249 1.00 1.00 11 GLY A CA 11
ATOM 5853 C C . GLY A 1 11 ? 29.640 2.992 -0.188 1.00 1.00 11 GLY A C 11
ATOM 5854 O O . GLY A 1 11 ? 30.291 2.719 -1.197 1.00 1.00 11 GLY A O 11
ATOM 5858 N N . LEU A 1 12 ? 30.183 3.140 1.015 1.00 1.00 12 LEU A N 11
ATOM 5859 C CA . LEU A 1 12 ? 31.611 2.987 1.222 1.00 1.00 12 LEU A CA 11
ATOM 5860 C C . LEU A 1 12 ? 31.915 1.626 1.844 1.00 1.00 12 LEU A C 11
ATOM 5861 O O . LEU A 1 12 ? 33.006 1.085 1.662 1.00 1.00 12 LEU A O 11
ATOM 5877 N N . VAL A 1 13 ? 30.942 1.078 2.574 1.00 1.00 13 VAL A N 11
ATOM 5878 C CA . VAL A 1 13 ? 31.116 -0.227 3.213 1.00 1.00 13 VAL A CA 11
ATOM 5879 C C . VAL A 1 13 ? 30.171 -1.255 2.604 1.00 1.00 13 VAL A C 11
ATOM 5880 O O . VAL A 1 13 ? 30.607 -2.307 2.137 1.00 1.00 13 VAL A O 11
ATOM 5893 N N . ALA A 1 14 ? 28.879 -0.947 2.606 1.00 1.00 14 ALA A N 11
ATOM 5894 C CA . ALA A 1 14 ? 27.894 -1.858 2.041 1.00 1.00 14 ALA A CA 11
ATOM 5895 C C . ALA A 1 14 ? 28.402 -2.426 0.723 1.00 1.00 14 ALA A C 11
ATOM 5896 O O . ALA A 1 14 ? 28.368 -3.635 0.502 1.00 1.00 14 ALA A O 11
ATOM 5903 N N . LEU A 1 15 ? 28.888 -1.550 -0.148 1.00 1.00 15 LEU A N 11
ATOM 5904 C CA . LEU A 1 15 ? 29.411 -1.992 -1.433 1.00 1.00 15 LEU A CA 11
ATOM 5905 C C . LEU A 1 15 ? 30.630 -2.879 -1.213 1.00 1.00 15 LEU A C 11
ATOM 5906 O O . LEU A 1 15 ? 30.899 -3.792 -1.994 1.00 1.00 15 LEU A O 11
ATOM 5922 N N . LEU A 1 16 ? 31.363 -2.602 -0.139 1.00 1.00 16 LEU A N 11
ATOM 5923 C CA . LEU A 1 16 ? 32.552 -3.376 0.190 1.00 1.00 16 LEU A CA 11
ATOM 5924 C C . LEU A 1 16 ? 32.212 -4.490 1.179 1.00 1.00 16 LEU A C 11
ATOM 5925 O O . LEU A 1 16 ? 33.097 -5.213 1.637 1.00 1.00 16 LEU A O 11
ATOM 5941 N N . THR A 1 17 ? 30.926 -4.619 1.498 1.00 1.00 17 THR A N 11
ATOM 5942 C CA . THR A 1 17 ? 30.472 -5.647 2.430 1.00 1.00 17 THR A CA 11
ATOM 5943 C C . THR A 1 17 ? 29.397 -6.516 1.783 1.00 1.00 17 THR A C 11
ATOM 5944 O O . THR A 1 17 ? 29.566 -7.727 1.646 1.00 1.00 17 THR A O 11
ATOM 5955 N N . PHE A 1 18 ? 28.293 -5.889 1.388 1.00 1.00 18 PHE A N 11
ATOM 5956 C CA . PHE A 1 18 ? 27.196 -6.612 0.752 1.00 1.00 18 PHE A CA 11
ATOM 5957 C C . PHE A 1 18 ? 27.733 -7.667 -0.210 1.00 1.00 18 PHE A C 11
ATOM 5958 O O . PHE A 1 18 ? 27.327 -8.827 -0.161 1.00 1.00 18 PHE A O 11
ATOM 5975 N N . LEU A 1 19 ? 28.649 -7.257 -1.082 1.00 1.00 19 LEU A N 11
ATOM 5976 C CA . LEU A 1 19 ? 29.237 -8.178 -2.052 1.00 1.00 19 LEU A CA 11
ATOM 5977 C C . LEU A 1 19 ? 30.173 -9.160 -1.356 1.00 1.00 19 LEU A C 11
ATOM 5978 O O . LEU A 1 19 ? 30.073 -10.370 -1.553 1.00 1.00 19 LEU A O 11
ATOM 5994 N N . ALA A 1 20 ? 31.085 -8.636 -0.546 1.00 1.00 20 ALA A N 11
ATOM 5995 C CA . ALA A 1 20 ? 32.033 -9.485 0.166 1.00 1.00 20 ALA A CA 11
ATOM 5996 C C . ALA A 1 20 ? 31.317 -10.668 0.812 1.00 1.00 20 ALA A C 11
ATOM 5997 O O . ALA A 1 20 ? 31.684 -11.823 0.592 1.00 1.00 20 ALA A O 11
ATOM 6004 N N . PHE A 1 21 ? 30.294 -10.374 1.610 1.00 1.00 21 PHE A N 11
ATOM 6005 C CA . PHE A 1 21 ? 29.536 -11.423 2.281 1.00 1.00 21 PHE A CA 11
ATOM 6006 C C . PHE A 1 21 ? 28.509 -12.034 1.332 1.00 1.00 21 PHE A C 11
ATOM 6007 O O . PHE A 1 21 ? 28.253 -13.237 1.372 1.00 1.00 21 PHE A O 11
ATOM 6024 N N . GLY A 1 22 ? 27.927 -11.198 0.479 1.00 1.00 22 GLY A N 11
ATOM 6025 C CA . GLY A 1 22 ? 26.931 -11.670 -0.474 1.00 1.00 22 GLY A CA 11
ATOM 6026 C C . GLY A 1 22 ? 27.495 -12.792 -1.336 1.00 1.00 22 GLY A C 11
ATOM 6027 O O . GLY A 1 22 ? 26.846 -13.818 -1.539 1.00 1.00 22 GLY A O 11
ATOM 6031 N N . PHE A 1 23 ? 28.707 -12.590 -1.842 1.00 1.00 23 PHE A N 11
ATOM 6032 C CA . PHE A 1 23 ? 29.343 -13.595 -2.681 1.00 1.00 23 PHE A CA 11
ATOM 6033 C C . PHE A 1 23 ? 29.362 -14.939 -1.967 1.00 1.00 23 PHE A C 11
ATOM 6034 O O . PHE A 1 23 ? 29.584 -15.979 -2.585 1.00 1.00 23 PHE A O 11
ATOM 6051 N N . TRP A 1 24 ? 29.122 -14.906 -0.661 1.00 1.00 24 TRP A N 11
ATOM 6052 C CA . TRP A 1 24 ? 29.105 -16.121 0.135 1.00 1.00 24 TRP A CA 11
ATOM 6053 C C . TRP A 1 24 ? 27.682 -16.469 0.544 1.00 1.00 24 TRP A C 11
ATOM 6054 O O . TRP A 1 24 ? 27.091 -17.398 -0.001 1.00 1.00 24 TRP A O 11
ATOM 6075 N N . LEU A 1 25 ? 27.153 -15.710 1.512 1.00 1.00 25 LEU A N 11
ATOM 6076 C CA . LEU A 1 25 ? 25.795 -15.923 2.024 1.00 1.00 25 LEU A CA 11
ATOM 6077 C C . LEU A 1 25 ? 24.919 -16.666 1.023 1.00 1.00 25 LEU A C 11
ATOM 6078 O O . LEU A 1 25 ? 24.372 -17.724 1.334 1.00 1.00 25 LEU A O 11
ATOM 6094 N N . PHE A 1 26 ? 24.792 -16.113 -0.176 1.00 1.00 26 PHE A N 11
ATOM 6095 C CA . PHE A 1 26 ? 23.980 -16.747 -1.206 1.00 1.00 26 PHE A CA 11
ATOM 6096 C C . PHE A 1 26 ? 24.702 -17.952 -1.806 1.00 1.00 26 PHE A C 11
ATOM 6097 O O . PHE A 1 26 ? 24.248 -19.089 -1.680 1.00 1.00 26 PHE A O 11
ATOM 6114 N N . LYS A 1 27 ? 25.822 -17.693 -2.468 1.00 1.00 27 LYS A N 11
ATOM 6115 C CA . LYS A 1 27 ? 26.591 -18.760 -3.100 1.00 1.00 27 LYS A CA 11
ATOM 6116 C C . LYS A 1 27 ? 26.802 -19.939 -2.147 1.00 1.00 27 LYS A C 11
ATOM 6117 O O . LYS A 1 27 ? 27.268 -20.999 -2.565 1.00 1.00 27 LYS A O 11
ATOM 6136 N N . TYR A 1 28 ? 26.462 -19.752 -0.871 1.00 1.00 28 TYR A N 11
ATOM 6137 C CA . TYR A 1 28 ? 26.622 -20.816 0.121 1.00 1.00 28 TYR A CA 11
ATOM 6138 C C . TYR A 1 28 ? 25.272 -21.236 0.690 1.00 1.00 28 TYR A C 11
ATOM 6139 O O . TYR A 1 28 ? 24.953 -22.423 0.742 1.00 1.00 28 TYR A O 11
ATOM 6157 N N . LEU A 1 29 ? 24.488 -20.258 1.126 1.00 1.00 29 LEU A N 11
ATOM 6158 C CA . LEU A 1 29 ? 23.180 -20.544 1.702 1.00 1.00 29 LEU A CA 11
ATOM 6159 C C . LEU A 1 29 ? 22.124 -20.686 0.608 1.00 1.00 29 LEU A C 11
ATOM 6160 O O . LEU A 1 29 ? 21.259 -21.557 0.678 1.00 1.00 29 LEU A O 11
ATOM 6176 N N . GLN A 1 30 ? 22.199 -19.820 -0.396 1.00 1.00 30 GLN A N 11
ATOM 6177 C CA . GLN A 1 30 ? 21.244 -19.857 -1.497 1.00 1.00 30 GLN A CA 11
ATOM 6178 C C . GLN A 1 30 ? 21.591 -20.978 -2.472 1.00 1.00 30 GLN A C 11
ATOM 6179 O O . GLN A 1 30 ? 20.786 -21.333 -3.334 1.00 1.00 30 GLN A O 11
ATOM 6193 N N . LYS A 1 31 ? 22.792 -21.534 -2.324 1.00 1.00 31 LYS A N 11
ATOM 6194 C CA . LYS A 1 31 ? 23.243 -22.619 -3.190 1.00 1.00 31 LYS A CA 11
ATOM 6195 C C . LYS A 1 31 ? 23.508 -23.877 -2.368 1.00 1.00 31 LYS A C 11
ATOM 6196 O O . LYS A 1 31 ? 24.650 -24.317 -2.230 1.00 1.00 31 LYS A O 11
ATOM 6215 N N . LYS A 1 32 ? 22.442 -24.451 -1.818 1.00 1.00 32 LYS A N 11
ATOM 6216 C CA . LYS A 1 32 ? 22.571 -25.657 -1.009 1.00 1.00 32 LYS A CA 11
ATOM 6217 C C . LYS A 1 32 ? 21.309 -26.509 -1.113 1.00 1.00 32 LYS A C 11
ATOM 6218 O O . LYS A 1 32 ? 21.441 -27.716 -1.225 1.00 1.00 32 LYS A O 11
ATOM 6238 N N . LYS A 1 1 ? 22.841 17.904 -0.742 1.00 1.00 1 LYS A N 12
ATOM 6239 C CA . LYS A 1 1 ? 23.917 17.766 -1.763 1.00 1.00 1 LYS A CA 12
ATOM 6240 C C . LYS A 1 1 ? 24.223 16.288 -1.980 1.00 1.00 1 LYS A C 12
ATOM 6241 O O . LYS A 1 1 ? 24.522 15.864 -3.096 1.00 1.00 1 LYS A O 12
ATOM 6262 N N . LYS A 1 2 ? 24.146 15.508 -0.906 1.00 1.00 2 LYS A N 12
ATOM 6263 C CA . LYS A 1 2 ? 24.417 14.077 -0.992 1.00 1.00 2 LYS A CA 12
ATOM 6264 C C . LYS A 1 2 ? 23.452 13.295 -0.108 1.00 1.00 2 LYS A C 12
ATOM 6265 O O . LYS A 1 2 ? 22.861 13.845 0.822 1.00 1.00 2 LYS A O 12
ATOM 6284 N N . HIS A 1 3 ? 23.302 12.008 -0.400 1.00 1.00 3 HIS A N 12
ATOM 6285 C CA . HIS A 1 3 ? 22.410 11.155 0.375 1.00 1.00 3 HIS A CA 12
ATOM 6286 C C . HIS A 1 3 ? 22.700 11.296 1.867 1.00 1.00 3 HIS A C 12
ATOM 6287 O O . HIS A 1 3 ? 23.540 12.099 2.271 1.00 1.00 3 HIS A O 12
ATOM 6301 N N . THR A 1 4 ? 22.001 10.509 2.679 1.00 1.00 4 THR A N 12
ATOM 6302 C CA . THR A 1 4 ? 22.195 10.556 4.124 1.00 1.00 4 THR A CA 12
ATOM 6303 C C . THR A 1 4 ? 23.652 10.283 4.477 1.00 1.00 4 THR A C 12
ATOM 6304 O O . THR A 1 4 ? 24.535 11.081 4.166 1.00 1.00 4 THR A O 12
ATOM 6315 N N . ILE A 1 5 ? 23.892 9.147 5.126 1.00 1.00 5 ILE A N 12
ATOM 6316 C CA . ILE A 1 5 ? 25.243 8.766 5.518 1.00 1.00 5 ILE A CA 12
ATOM 6317 C C . ILE A 1 5 ? 25.668 7.511 4.767 1.00 1.00 5 ILE A C 12
ATOM 6318 O O . ILE A 1 5 ? 26.853 7.280 4.552 1.00 1.00 5 ILE A O 12
ATOM 6334 N N . TRP A 1 6 ? 24.691 6.712 4.359 1.00 1.00 6 TRP A N 12
ATOM 6335 C CA . TRP A 1 6 ? 24.980 5.490 3.619 1.00 1.00 6 TRP A CA 12
ATOM 6336 C C . TRP A 1 6 ? 26.102 5.733 2.612 1.00 1.00 6 TRP A C 12
ATOM 6337 O O . TRP A 1 6 ? 27.215 5.243 2.776 1.00 1.00 6 TRP A O 12
ATOM 6358 N N . GLU A 1 7 ? 25.805 6.495 1.575 1.00 1.00 7 GLU A N 12
ATOM 6359 C CA . GLU A 1 7 ? 26.800 6.793 0.554 1.00 1.00 7 GLU A CA 12
ATOM 6360 C C . GLU A 1 7 ? 28.139 7.180 1.184 1.00 1.00 7 GLU A C 12
ATOM 6361 O O . GLU A 1 7 ? 29.165 7.210 0.505 1.00 1.00 7 GLU A O 12
ATOM 6373 N N . VAL A 1 8 ? 28.126 7.477 2.482 1.00 1.00 8 VAL A N 12
ATOM 6374 C CA . VAL A 1 8 ? 29.354 7.861 3.176 1.00 1.00 8 VAL A CA 12
ATOM 6375 C C . VAL A 1 8 ? 29.959 6.671 3.922 1.00 1.00 8 VAL A C 12
ATOM 6376 O O . VAL A 1 8 ? 31.181 6.527 3.977 1.00 1.00 8 VAL A O 12
ATOM 6389 N N . ILE A 1 9 ? 29.100 5.820 4.486 1.00 1.00 9 ILE A N 12
ATOM 6390 C CA . ILE A 1 9 ? 29.559 4.646 5.218 1.00 1.00 9 ILE A CA 12
ATOM 6391 C C . ILE A 1 9 ? 29.132 3.381 4.481 1.00 1.00 9 ILE A C 12
ATOM 6392 O O . ILE A 1 9 ? 29.924 2.458 4.317 1.00 1.00 9 ILE A O 12
ATOM 6408 N N . ALA A 1 10 ? 27.890 3.353 4.024 1.00 1.00 10 ALA A N 12
ATOM 6409 C CA . ALA A 1 10 ? 27.386 2.197 3.291 1.00 1.00 10 ALA A CA 12
ATOM 6410 C C . ALA A 1 10 ? 28.052 2.108 1.926 1.00 1.00 10 ALA A C 12
ATOM 6411 O O . ALA A 1 10 ? 28.837 1.198 1.666 1.00 1.00 10 ALA A O 12
ATOM 6418 N N . GLY A 1 11 ? 27.754 3.071 1.060 1.00 1.00 11 GLY A N 12
ATOM 6419 C CA . GLY A 1 11 ? 28.357 3.086 -0.264 1.00 1.00 11 GLY A CA 12
ATOM 6420 C C . GLY A 1 11 ? 29.864 2.941 -0.132 1.00 1.00 11 GLY A C 12
ATOM 6421 O O . GLY A 1 11 ? 30.565 2.655 -1.103 1.00 1.00 11 GLY A O 12
ATOM 6425 N N . LEU A 1 12 ? 30.347 3.133 1.091 1.00 1.00 12 LEU A N 12
ATOM 6426 C CA . LEU A 1 12 ? 31.765 3.014 1.370 1.00 1.00 12 LEU A CA 12
ATOM 6427 C C . LEU A 1 12 ? 32.067 1.657 2.002 1.00 1.00 12 LEU A C 12
ATOM 6428 O O . LEU A 1 12 ? 33.176 1.138 1.874 1.00 1.00 12 LEU A O 12
ATOM 6444 N N . VAL A 1 13 ? 31.068 1.090 2.683 1.00 1.00 13 VAL A N 12
ATOM 6445 C CA . VAL A 1 13 ? 31.231 -0.211 3.332 1.00 1.00 13 VAL A CA 12
ATOM 6446 C C . VAL A 1 13 ? 30.286 -1.238 2.723 1.00 1.00 13 VAL A C 12
ATOM 6447 O O . VAL A 1 13 ? 30.722 -2.278 2.233 1.00 1.00 13 VAL A O 12
ATOM 6460 N N . ALA A 1 14 ? 28.991 -0.944 2.752 1.00 1.00 14 ALA A N 12
ATOM 6461 C CA . ALA A 1 14 ? 28.005 -1.857 2.191 1.00 1.00 14 ALA A CA 12
ATOM 6462 C C . ALA A 1 14 ? 28.493 -2.394 0.851 1.00 1.00 14 ALA A C 12
ATOM 6463 O O . ALA A 1 14 ? 28.369 -3.583 0.565 1.00 1.00 14 ALA A O 12
ATOM 6470 N N . LEU A 1 15 ? 29.063 -1.514 0.037 1.00 1.00 15 LEU A N 12
ATOM 6471 C CA . LEU A 1 15 ? 29.576 -1.925 -1.262 1.00 1.00 15 LEU A CA 12
ATOM 6472 C C . LEU A 1 15 ? 30.796 -2.818 -1.070 1.00 1.00 15 LEU A C 12
ATOM 6473 O O . LEU A 1 15 ? 31.036 -3.741 -1.847 1.00 1.00 15 LEU A O 12
ATOM 6489 N N . LEU A 1 16 ? 31.556 -2.537 -0.016 1.00 1.00 16 LEU A N 12
ATOM 6490 C CA . LEU A 1 16 ? 32.744 -3.320 0.293 1.00 1.00 16 LEU A CA 12
ATOM 6491 C C . LEU A 1 16 ? 32.393 -4.466 1.236 1.00 1.00 16 LEU A C 12
ATOM 6492 O O . LEU A 1 16 ? 33.263 -5.230 1.655 1.00 1.00 16 LEU A O 12
ATOM 6508 N N . THR A 1 17 ? 31.107 -4.575 1.565 1.00 1.00 17 THR A N 12
ATOM 6509 C CA . THR A 1 17 ? 30.632 -5.627 2.461 1.00 1.00 17 THR A CA 12
ATOM 6510 C C . THR A 1 17 ? 29.566 -6.471 1.767 1.00 1.00 17 THR A C 12
ATOM 6511 O O . THR A 1 17 ? 29.754 -7.668 1.551 1.00 1.00 17 THR A O 12
ATOM 6522 N N . PHE A 1 18 ? 28.452 -5.842 1.416 1.00 1.00 18 PHE A N 12
ATOM 6523 C CA . PHE A 1 18 ? 27.366 -6.544 0.745 1.00 1.00 18 PHE A CA 12
ATOM 6524 C C . PHE A 1 18 ? 27.910 -7.462 -0.348 1.00 1.00 18 PHE A C 12
ATOM 6525 O O . PHE A 1 18 ? 27.447 -8.589 -0.509 1.00 1.00 18 PHE A O 12
ATOM 6542 N N . LEU A 1 19 ? 28.891 -6.970 -1.097 1.00 1.00 19 LEU A N 12
ATOM 6543 C CA . LEU A 1 19 ? 29.484 -7.755 -2.177 1.00 1.00 19 LEU A CA 12
ATOM 6544 C C . LEU A 1 19 ? 30.399 -8.839 -1.618 1.00 1.00 19 LEU A C 12
ATOM 6545 O O . LEU A 1 19 ? 30.677 -9.832 -2.290 1.00 1.00 19 LEU A O 12
ATOM 6561 N N . ALA A 1 20 ? 30.865 -8.645 -0.391 1.00 1.00 20 ALA A N 12
ATOM 6562 C CA . ALA A 1 20 ? 31.748 -9.617 0.241 1.00 1.00 20 ALA A CA 12
ATOM 6563 C C . ALA A 1 20 ? 30.938 -10.705 0.936 1.00 1.00 20 ALA A C 12
ATOM 6564 O O . ALA A 1 20 ? 31.202 -11.895 0.769 1.00 1.00 20 ALA A O 12
ATOM 6571 N N . PHE A 1 21 ? 29.949 -10.284 1.718 1.00 1.00 21 PHE A N 12
ATOM 6572 C CA . PHE A 1 21 ? 29.105 -11.228 2.439 1.00 1.00 21 PHE A CA 12
ATOM 6573 C C . PHE A 1 21 ? 28.024 -11.788 1.519 1.00 1.00 21 PHE A C 12
ATOM 6574 O O . PHE A 1 21 ? 27.647 -12.954 1.627 1.00 1.00 21 PHE A O 12
ATOM 6591 N N . GLY A 1 22 ? 27.533 -10.947 0.614 1.00 1.00 22 GLY A N 12
ATOM 6592 C CA . GLY A 1 22 ? 26.498 -11.368 -0.321 1.00 1.00 22 GLY A CA 12
ATOM 6593 C C . GLY A 1 22 ? 27.021 -12.452 -1.254 1.00 1.00 22 GLY A C 12
ATOM 6594 O O . GLY A 1 22 ? 26.421 -13.520 -1.378 1.00 1.00 22 GLY A O 12
ATOM 6598 N N . PHE A 1 23 ? 28.143 -12.174 -1.907 1.00 1.00 23 PHE A N 12
ATOM 6599 C CA . PHE A 1 23 ? 28.734 -13.132 -2.824 1.00 1.00 23 PHE A CA 12
ATOM 6600 C C . PHE A 1 23 ? 28.747 -14.527 -2.204 1.00 1.00 23 PHE A C 12
ATOM 6601 O O . PHE A 1 23 ? 28.509 -15.523 -2.882 1.00 1.00 23 PHE A O 12
ATOM 6618 N N . TRP A 1 24 ? 29.027 -14.585 -0.906 1.00 1.00 24 TRP A N 12
ATOM 6619 C CA . TRP A 1 24 ? 29.071 -15.860 -0.200 1.00 1.00 24 TRP A CA 12
ATOM 6620 C C . TRP A 1 24 ? 27.674 -16.290 0.231 1.00 1.00 24 TRP A C 12
ATOM 6621 O O . TRP A 1 24 ? 27.144 -17.273 -0.282 1.00 1.00 24 TRP A O 12
ATOM 6642 N N . LEU A 1 25 ? 27.103 -15.546 1.182 1.00 1.00 25 LEU A N 12
ATOM 6643 C CA . LEU A 1 25 ? 25.767 -15.836 1.714 1.00 1.00 25 LEU A CA 12
ATOM 6644 C C . LEU A 1 25 ? 24.924 -16.646 0.739 1.00 1.00 25 LEU A C 12
ATOM 6645 O O . LEU A 1 25 ? 24.432 -17.722 1.077 1.00 1.00 25 LEU A O 12
ATOM 6661 N N . PHE A 1 26 ? 24.748 -16.120 -0.465 1.00 1.00 26 PHE A N 12
ATOM 6662 C CA . PHE A 1 26 ? 23.944 -16.809 -1.464 1.00 1.00 26 PHE A CA 12
ATOM 6663 C C . PHE A 1 26 ? 24.653 -18.052 -1.996 1.00 1.00 26 PHE A C 12
ATOM 6664 O O . PHE A 1 26 ? 24.145 -19.167 -1.874 1.00 1.00 26 PHE A O 12
ATOM 6681 N N . LYS A 1 27 ? 25.819 -17.862 -2.600 1.00 1.00 27 LYS A N 12
ATOM 6682 C CA . LYS A 1 27 ? 26.563 -18.987 -3.164 1.00 1.00 27 LYS A CA 12
ATOM 6683 C C . LYS A 1 27 ? 27.055 -19.951 -2.083 1.00 1.00 27 LYS A C 12
ATOM 6684 O O . LYS A 1 27 ? 28.101 -20.583 -2.239 1.00 1.00 27 LYS A O 12
ATOM 6703 N N . TYR A 1 28 ? 26.297 -20.075 -1.000 1.00 1.00 28 TYR A N 12
ATOM 6704 C CA . TYR A 1 28 ? 26.667 -20.982 0.082 1.00 1.00 28 TYR A CA 12
ATOM 6705 C C . TYR A 1 28 ? 25.415 -21.483 0.796 1.00 1.00 28 TYR A C 12
ATOM 6706 O O . TYR A 1 28 ? 25.213 -22.689 0.938 1.00 1.00 28 TYR A O 12
ATOM 6724 N N . LEU A 1 29 ? 24.575 -20.552 1.242 1.00 1.00 29 LEU A N 12
ATOM 6725 C CA . LEU A 1 29 ? 23.345 -20.922 1.932 1.00 1.00 29 LEU A CA 12
ATOM 6726 C C . LEU A 1 29 ? 22.222 -21.169 0.931 1.00 1.00 29 LEU A C 12
ATOM 6727 O O . LEU A 1 29 ? 21.395 -22.062 1.115 1.00 1.00 29 LEU A O 12
ATOM 6743 N N . GLN A 1 30 ? 22.201 -20.372 -0.129 1.00 1.00 30 GLN A N 12
ATOM 6744 C CA . GLN A 1 30 ? 21.178 -20.511 -1.160 1.00 1.00 30 GLN A CA 12
ATOM 6745 C C . GLN A 1 30 ? 21.610 -21.544 -2.196 1.00 1.00 30 GLN A C 12
ATOM 6746 O O . GLN A 1 30 ? 20.847 -21.889 -3.098 1.00 1.00 30 GLN A O 12
ATOM 6760 N N . LYS A 1 31 ? 22.839 -22.038 -2.048 1.00 1.00 31 LYS A N 12
ATOM 6761 C CA . LYS A 1 31 ? 23.378 -23.037 -2.966 1.00 1.00 31 LYS A CA 12
ATOM 6762 C C . LYS A 1 31 ? 23.743 -24.311 -2.208 1.00 1.00 31 LYS A C 12
ATOM 6763 O O . LYS A 1 31 ? 24.917 -24.572 -1.941 1.00 1.00 31 LYS A O 12
ATOM 6782 N N . LYS A 1 32 ? 22.733 -25.099 -1.862 1.00 1.00 32 LYS A N 12
ATOM 6783 C CA . LYS A 1 32 ? 22.966 -26.341 -1.136 1.00 1.00 32 LYS A CA 12
ATOM 6784 C C . LYS A 1 32 ? 21.873 -27.358 -1.445 1.00 1.00 32 LYS A C 12
ATOM 6785 O O . LYS A 1 32 ? 20.733 -26.949 -1.582 1.00 1.00 32 LYS A O 12
ATOM 6805 N N . LYS A 1 1 ? 22.269 17.792 -3.811 1.00 1.00 1 LYS A N 13
ATOM 6806 C CA . LYS A 1 1 ? 21.799 17.233 -2.512 1.00 1.00 1 LYS A CA 13
ATOM 6807 C C . LYS A 1 1 ? 22.098 15.737 -2.467 1.00 1.00 1 LYS A C 13
ATOM 6808 O O . LYS A 1 1 ? 21.581 14.966 -3.277 1.00 1.00 1 LYS A O 13
ATOM 6829 N N . LYS A 1 2 ? 22.935 15.334 -1.516 1.00 1.00 2 LYS A N 13
ATOM 6830 C CA . LYS A 1 2 ? 23.295 13.929 -1.375 1.00 1.00 2 LYS A CA 13
ATOM 6831 C C . LYS A 1 2 ? 22.345 13.227 -0.408 1.00 1.00 2 LYS A C 13
ATOM 6832 O O . LYS A 1 2 ? 21.583 13.876 0.308 1.00 1.00 2 LYS A O 13
ATOM 6851 N N . HIS A 1 3 ? 22.399 11.900 -0.396 1.00 1.00 3 HIS A N 13
ATOM 6852 C CA . HIS A 1 3 ? 21.541 11.114 0.485 1.00 1.00 3 HIS A CA 13
ATOM 6853 C C . HIS A 1 3 ? 21.797 11.481 1.946 1.00 1.00 3 HIS A C 13
ATOM 6854 O O . HIS A 1 3 ? 21.723 12.651 2.322 1.00 1.00 3 HIS A O 13
ATOM 6868 N N . THR A 1 4 ? 22.100 10.474 2.760 1.00 1.00 4 THR A N 13
ATOM 6869 C CA . THR A 1 4 ? 22.371 10.697 4.179 1.00 1.00 4 THR A CA 13
ATOM 6870 C C . THR A 1 4 ? 23.827 10.376 4.494 1.00 1.00 4 THR A C 13
ATOM 6871 O O . THR A 1 4 ? 24.737 11.079 4.058 1.00 1.00 4 THR A O 13
ATOM 6882 N N . ILE A 1 5 ? 24.036 9.302 5.248 1.00 1.00 5 ILE A N 13
ATOM 6883 C CA . ILE A 1 5 ? 25.382 8.881 5.611 1.00 1.00 5 ILE A CA 13
ATOM 6884 C C . ILE A 1 5 ? 25.747 7.609 4.859 1.00 1.00 5 ILE A C 13
ATOM 6885 O O . ILE A 1 5 ? 26.918 7.336 4.616 1.00 1.00 5 ILE A O 13
ATOM 6901 N N . TRP A 1 6 ? 24.734 6.841 4.479 1.00 1.00 6 TRP A N 13
ATOM 6902 C CA . TRP A 1 6 ? 24.967 5.606 3.740 1.00 1.00 6 TRP A CA 13
ATOM 6903 C C . TRP A 1 6 ? 26.046 5.818 2.681 1.00 1.00 6 TRP A C 13
ATOM 6904 O O . TRP A 1 6 ? 27.131 5.249 2.763 1.00 1.00 6 TRP A O 13
ATOM 6925 N N . GLU A 1 7 ? 25.742 6.637 1.688 1.00 1.00 7 GLU A N 13
ATOM 6926 C CA . GLU A 1 7 ? 26.697 6.910 0.622 1.00 1.00 7 GLU A CA 13
ATOM 6927 C C . GLU A 1 7 ? 28.070 7.266 1.190 1.00 1.00 7 GLU A C 13
ATOM 6928 O O . GLU A 1 7 ? 29.057 7.315 0.457 1.00 1.00 7 GLU A O 13
ATOM 6940 N N . VAL A 1 8 ? 28.126 7.514 2.497 1.00 1.00 8 VAL A N 13
ATOM 6941 C CA . VAL A 1 8 ? 29.391 7.866 3.141 1.00 1.00 8 VAL A CA 13
ATOM 6942 C C . VAL A 1 8 ? 29.990 6.661 3.865 1.00 1.00 8 VAL A C 13
ATOM 6943 O O . VAL A 1 8 ? 31.205 6.464 3.849 1.00 1.00 8 VAL A O 13
ATOM 6956 N N . ILE A 1 9 ? 29.132 5.854 4.491 1.00 1.00 9 ILE A N 13
ATOM 6957 C CA . ILE A 1 9 ? 29.586 4.670 5.211 1.00 1.00 9 ILE A CA 13
ATOM 6958 C C . ILE A 1 9 ? 29.102 3.417 4.491 1.00 1.00 9 ILE A C 13
ATOM 6959 O O . ILE A 1 9 ? 29.869 2.480 4.290 1.00 1.00 9 ILE A O 13
ATOM 6975 N N . ALA A 1 10 ? 27.841 3.413 4.089 1.00 1.00 10 ALA A N 13
ATOM 6976 C CA . ALA A 1 10 ? 27.284 2.269 3.377 1.00 1.00 10 ALA A CA 13
ATOM 6977 C C . ALA A 1 10 ? 27.889 2.172 1.985 1.00 1.00 10 ALA A C 13
ATOM 6978 O O . ALA A 1 10 ? 28.639 1.245 1.687 1.00 1.00 10 ALA A O 13
ATOM 6985 N N . GLY A 1 11 ? 27.578 3.147 1.136 1.00 1.00 11 GLY A N 13
ATOM 6986 C CA . GLY A 1 11 ? 28.124 3.153 -0.212 1.00 1.00 11 GLY A CA 13
ATOM 6987 C C . GLY A 1 11 ? 29.633 2.980 -0.144 1.00 1.00 11 GLY A C 13
ATOM 6988 O O . GLY A 1 11 ? 30.289 2.701 -1.148 1.00 1.00 11 GLY A O 13
ATOM 6992 N N . LEU A 1 12 ? 30.170 3.144 1.060 1.00 1.00 12 LEU A N 13
ATOM 6993 C CA . LEU A 1 12 ? 31.596 3.000 1.279 1.00 1.00 12 LEU A CA 13
ATOM 6994 C C . LEU A 1 12 ? 31.902 1.639 1.902 1.00 1.00 12 LEU A C 13
ATOM 6995 O O . LEU A 1 12 ? 32.999 1.105 1.733 1.00 1.00 12 LEU A O 13
ATOM 7011 N N . VAL A 1 13 ? 30.922 1.082 2.618 1.00 1.00 13 VAL A N 13
ATOM 7012 C CA . VAL A 1 13 ? 31.095 -0.222 3.259 1.00 1.00 13 VAL A CA 13
ATOM 7013 C C . VAL A 1 13 ? 30.161 -1.254 2.639 1.00 1.00 13 VAL A C 13
ATOM 7014 O O . VAL A 1 13 ? 30.606 -2.301 2.170 1.00 1.00 13 VAL A O 13
ATOM 7027 N N . ALA A 1 14 ? 28.868 -0.954 2.633 1.00 1.00 14 ALA A N 13
ATOM 7028 C CA . ALA A 1 14 ? 27.891 -1.869 2.056 1.00 1.00 14 ALA A CA 13
ATOM 7029 C C . ALA A 1 14 ? 28.412 -2.425 0.738 1.00 1.00 14 ALA A C 13
ATOM 7030 O O . ALA A 1 14 ? 28.388 -3.633 0.509 1.00 1.00 14 ALA A O 13
ATOM 7037 N N . LEU A 1 15 ? 28.894 -1.541 -0.125 1.00 1.00 15 LEU A N 13
ATOM 7038 C CA . LEU A 1 15 ? 29.426 -1.971 -1.409 1.00 1.00 15 LEU A CA 13
ATOM 7039 C C . LEU A 1 15 ? 30.650 -2.853 -1.186 1.00 1.00 15 LEU A C 13
ATOM 7040 O O . LEU A 1 15 ? 30.932 -3.759 -1.972 1.00 1.00 15 LEU A O 13
ATOM 7056 N N . LEU A 1 16 ? 31.369 -2.580 -0.102 1.00 1.00 16 LEU A N 13
ATOM 7057 C CA . LEU A 1 16 ? 32.560 -3.350 0.233 1.00 1.00 16 LEU A CA 13
ATOM 7058 C C . LEU A 1 16 ? 32.219 -4.468 1.215 1.00 1.00 16 LEU A C 13
ATOM 7059 O O . LEU A 1 16 ? 33.104 -5.182 1.684 1.00 1.00 16 LEU A O 13
ATOM 7075 N N . THR A 1 17 ? 30.929 -4.613 1.515 1.00 1.00 17 THR A N 13
ATOM 7076 C CA . THR A 1 17 ? 30.474 -5.648 2.439 1.00 1.00 17 THR A CA 13
ATOM 7077 C C . THR A 1 17 ? 29.400 -6.512 1.783 1.00 1.00 17 THR A C 13
ATOM 7078 O O . THR A 1 17 ? 29.572 -7.722 1.636 1.00 1.00 17 THR A O 13
ATOM 7089 N N . PHE A 1 18 ? 28.298 -5.882 1.390 1.00 1.00 18 PHE A N 13
ATOM 7090 C CA . PHE A 1 18 ? 27.202 -6.599 0.745 1.00 1.00 18 PHE A CA 13
ATOM 7091 C C . PHE A 1 18 ? 27.739 -7.652 -0.219 1.00 1.00 18 PHE A C 13
ATOM 7092 O O . PHE A 1 18 ? 27.326 -8.810 -0.179 1.00 1.00 18 PHE A 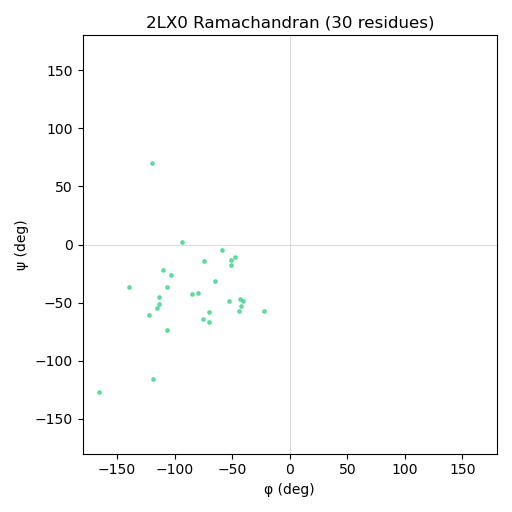O 13
ATOM 7109 N N . LEU A 1 19 ? 28.665 -7.243 -1.082 1.00 1.00 19 LEU A N 13
ATOM 7110 C CA . LEU A 1 19 ? 29.254 -8.163 -2.051 1.00 1.00 19 LEU A CA 13
ATOM 7111 C C . LEU A 1 19 ? 30.184 -9.150 -1.354 1.00 1.00 19 LEU A C 13
ATOM 7112 O O . LEU A 1 19 ? 30.073 -10.359 -1.545 1.00 1.00 19 LEU A O 13
ATOM 7128 N N . ALA A 1 20 ? 31.099 -8.628 -0.546 1.00 1.00 20 ALA A N 13
ATOM 7129 C CA . ALA A 1 20 ? 32.042 -9.479 0.170 1.00 1.00 20 ALA A CA 13
ATOM 7130 C C . ALA A 1 20 ? 31.321 -10.664 0.807 1.00 1.00 20 ALA A C 13
ATOM 7131 O O . ALA A 1 20 ? 31.686 -11.818 0.583 1.00 1.00 20 ALA A O 13
ATOM 7138 N N . PHE A 1 21 ? 30.295 -10.373 1.601 1.00 1.00 21 PHE A N 13
ATOM 7139 C CA . PHE A 1 21 ? 29.532 -11.422 2.265 1.00 1.00 21 PHE A CA 13
ATOM 7140 C C . PHE A 1 21 ? 28.507 -12.029 1.312 1.00 1.00 21 PHE A C 13
ATOM 7141 O O . PHE A 1 21 ? 28.258 -13.234 1.338 1.00 1.00 21 PHE A O 13
ATOM 7158 N N . GLY A 1 22 ? 27.914 -11.189 0.471 1.00 1.00 22 GLY A N 13
ATOM 7159 C CA . GLY A 1 22 ? 26.916 -11.658 -0.486 1.00 1.00 22 GLY A CA 13
ATOM 7160 C C . GLY A 1 22 ? 27.478 -12.777 -1.352 1.00 1.00 22 GLY A C 13
ATOM 7161 O O . GLY A 1 22 ? 26.835 -13.808 -1.544 1.00 1.00 22 GLY A O 13
ATOM 7165 N N . PHE A 1 23 ? 28.682 -12.567 -1.874 1.00 1.00 23 PHE A N 13
ATOM 7166 C CA . PHE A 1 23 ? 29.315 -13.569 -2.719 1.00 1.00 23 PHE A CA 13
ATOM 7167 C C . PHE A 1 23 ? 29.332 -14.917 -2.012 1.00 1.00 23 PHE A C 13
ATOM 7168 O O . PHE A 1 23 ? 29.520 -15.958 -2.640 1.00 1.00 23 PHE A O 13
ATOM 7185 N N . TRP A 1 24 ? 29.130 -14.886 -0.700 1.00 1.00 24 TRP A N 13
ATOM 7186 C CA . TRP A 1 24 ? 29.118 -16.105 0.089 1.00 1.00 24 TRP A CA 13
ATOM 7187 C C . TRP A 1 24 ? 27.696 -16.458 0.502 1.00 1.00 24 TRP A C 13
ATOM 7188 O O . TRP A 1 24 ? 27.104 -17.385 -0.046 1.00 1.00 24 TRP A O 13
ATOM 720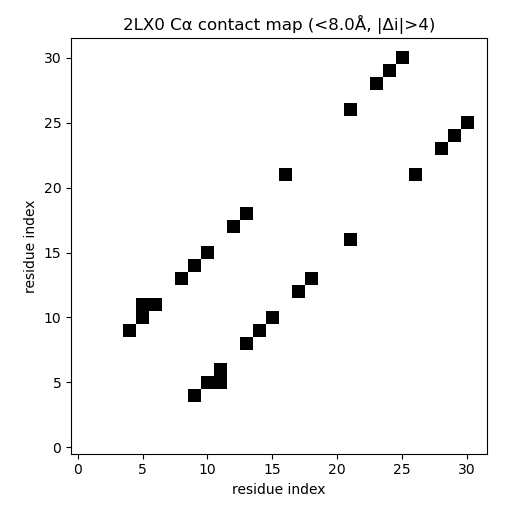9 N N . LEU A 1 25 ? 27.171 -15.706 1.477 1.00 1.00 25 LEU A N 13
ATOM 7210 C CA . LEU A 1 25 ? 25.817 -15.923 1.997 1.00 1.00 25 LEU A CA 13
ATOM 7211 C C . LEU A 1 25 ? 24.936 -16.671 1.005 1.00 1.00 25 LEU A C 13
ATOM 7212 O O . LEU A 1 25 ? 24.397 -17.732 1.320 1.00 1.00 25 LEU A O 13
ATOM 7228 N N . PHE A 1 26 ? 24.792 -16.121 -0.193 1.00 1.00 26 PHE A N 13
ATOM 7229 C CA . PHE A 1 26 ? 23.970 -16.757 -1.212 1.00 1.00 26 PHE A CA 13
ATOM 7230 C C . PHE A 1 26 ? 24.685 -17.963 -1.819 1.00 1.00 26 PHE A C 13
ATOM 7231 O O . PHE A 1 26 ? 24.236 -19.100 -1.681 1.00 1.00 26 PHE A O 13
ATOM 7248 N N . LYS A 1 27 ? 25.792 -17.703 -2.502 1.00 1.00 27 LYS A N 13
ATOM 7249 C CA . LYS A 1 27 ? 26.553 -18.770 -3.143 1.00 1.00 27 LYS A CA 13
ATOM 7250 C C . LYS A 1 27 ? 26.783 -19.945 -2.191 1.00 1.00 27 LYS A C 13
ATOM 7251 O O . LYS A 1 27 ? 27.238 -21.009 -2.613 1.00 1.00 27 LYS A O 13
ATOM 7270 N N . TYR A 1 28 ? 26.467 -19.752 -0.910 1.00 1.00 28 TYR A N 13
ATOM 7271 C CA . TYR A 1 28 ? 26.646 -20.813 0.084 1.00 1.00 28 TYR A CA 13
ATOM 7272 C C . TYR A 1 28 ? 25.304 -21.240 0.669 1.00 1.00 28 TYR A C 13
ATOM 7273 O O . TYR A 1 28 ? 24.990 -22.429 0.721 1.00 1.00 28 TYR A O 13
ATOM 7291 N N . LEU A 1 29 ? 24.523 -20.265 1.119 1.00 1.00 29 LEU A N 13
ATOM 7292 C CA . LEU A 1 29 ? 23.223 -20.556 1.710 1.00 1.00 29 LEU A CA 13
ATOM 7293 C C . LEU A 1 29 ? 22.158 -20.712 0.627 1.00 1.00 29 LEU A C 13
ATOM 7294 O O . LEU A 1 29 ? 21.353 -21.642 0.665 1.00 1.00 29 LEU A O 13
ATOM 7310 N N . GLN A 1 30 ? 22.161 -19.794 -0.333 1.00 1.00 30 GLN A N 13
ATOM 7311 C CA . GLN A 1 30 ? 21.189 -19.836 -1.420 1.00 1.00 30 GLN A CA 13
ATOM 7312 C C . GLN A 1 30 ? 21.496 -20.986 -2.374 1.00 1.00 30 GLN A C 13
ATOM 7313 O O . GLN A 1 30 ? 20.654 -21.372 -3.185 1.00 1.00 30 GLN A O 13
ATOM 7327 N N . LYS A 1 31 ? 22.707 -21.528 -2.270 1.00 1.00 31 LYS A N 13
ATOM 7328 C CA . LYS A 1 31 ? 23.120 -22.636 -3.127 1.00 1.00 31 LYS A CA 13
ATOM 7329 C C . LYS A 1 31 ? 23.240 -23.923 -2.318 1.00 1.00 31 LYS A C 13
ATOM 7330 O O . LYS A 1 31 ? 22.783 -24.983 -2.746 1.00 1.00 31 LYS A O 13
ATOM 7349 N N . LYS A 1 32 ? 23.860 -23.825 -1.146 1.00 1.00 32 LYS A N 13
ATOM 7350 C CA . LYS A 1 32 ? 24.034 -24.989 -0.286 1.00 1.00 32 LYS A CA 13
ATOM 7351 C C . LYS A 1 32 ? 24.501 -26.191 -1.099 1.00 1.00 32 LYS A C 13
ATOM 7352 O O . LYS A 1 32 ? 24.483 -27.288 -0.564 1.00 1.00 32 LYS A O 13
ATOM 7372 N N . LYS A 1 1 ? 18.917 17.357 -2.605 1.00 1.00 1 LYS A N 14
ATOM 7373 C CA . LYS A 1 1 ? 19.737 16.617 -1.604 1.00 1.00 1 LYS A CA 14
ATOM 7374 C C . LYS A 1 1 ? 20.245 15.321 -2.225 1.00 1.00 1 LYS A C 14
ATOM 7375 O O . LYS A 1 1 ? 19.634 14.783 -3.148 1.00 1.00 1 LYS A O 14
ATOM 7396 N N . LYS A 1 2 ? 21.366 14.825 -1.712 1.00 1.00 2 LYS A N 14
ATOM 7397 C CA . LYS A 1 2 ? 21.946 13.590 -2.224 1.00 1.00 2 LYS A CA 14
ATOM 7398 C C . LYS A 1 2 ? 21.315 12.380 -1.543 1.00 1.00 2 LYS A C 14
ATOM 7399 O O . LYS A 1 2 ? 20.545 11.641 -2.157 1.00 1.00 2 LYS A O 14
ATOM 7418 N N . HIS A 1 3 ? 21.648 12.184 -0.272 1.00 1.00 3 HIS A N 14
ATOM 7419 C CA . HIS A 1 3 ? 21.105 11.059 0.482 1.00 1.00 3 HIS A CA 14
ATOM 7420 C C . HIS A 1 3 ? 21.274 11.289 1.981 1.00 1.00 3 HIS A C 14
ATOM 7421 O O . HIS A 1 3 ? 20.887 12.334 2.505 1.00 1.00 3 HIS A O 14
ATOM 7435 N N . THR A 1 4 ? 21.855 10.304 2.661 1.00 1.00 4 THR A N 14
ATOM 7436 C CA . THR A 1 4 ? 22.075 10.402 4.101 1.00 1.00 4 THR A CA 14
ATOM 7437 C C . THR A 1 4 ? 23.539 10.132 4.435 1.00 1.00 4 THR A C 14
ATOM 7438 O O . THR A 1 4 ? 24.421 10.907 4.067 1.00 1.00 4 THR A O 14
ATOM 7449 N N . ILE A 1 5 ? 23.786 9.024 5.131 1.00 1.00 5 ILE A N 14
ATOM 7450 C CA . ILE A 1 5 ? 25.143 8.651 5.509 1.00 1.00 5 ILE A CA 14
ATOM 7451 C C . ILE A 1 5 ? 25.563 7.382 4.778 1.00 1.00 5 ILE A C 14
ATOM 7452 O O . ILE A 1 5 ? 26.748 7.114 4.611 1.00 1.00 5 ILE A O 14
ATOM 7468 N N . TRP A 1 6 ? 24.581 6.608 4.335 1.00 1.00 6 TRP A N 14
ATOM 7469 C CA . TRP A 1 6 ? 24.868 5.374 3.615 1.00 1.00 6 TRP A CA 14
ATOM 7470 C C . TRP A 1 6 ? 25.966 5.603 2.580 1.00 1.00 6 TRP A C 14
ATOM 7471 O O . TRP A 1 6 ? 26.991 4.927 2.589 1.00 1.00 6 TRP A O 14
ATOM 7492 N N . GLU A 1 7 ? 25.741 6.553 1.685 1.00 1.00 7 GLU A N 14
ATOM 7493 C CA . GLU A 1 7 ? 26.719 6.850 0.645 1.00 1.00 7 GLU A CA 14
ATOM 7494 C C . GLU A 1 7 ? 28.060 7.251 1.255 1.00 1.00 7 GLU A C 14
ATOM 7495 O O . GLU A 1 7 ? 29.045 7.432 0.538 1.00 1.00 7 GLU A O 14
ATOM 7507 N N . VAL A 1 8 ? 28.090 7.383 2.578 1.00 1.00 8 VAL A N 14
ATOM 7508 C CA . VAL A 1 8 ? 29.317 7.761 3.273 1.00 1.00 8 VAL A CA 14
ATOM 7509 C C . VAL A 1 8 ? 29.919 6.560 3.999 1.00 1.00 8 VAL A C 14
ATOM 7510 O O . VAL A 1 8 ? 31.139 6.396 4.033 1.00 1.00 8 VAL A O 14
ATOM 7523 N N . ILE A 1 9 ? 29.056 5.721 4.571 1.00 1.00 9 ILE A N 14
ATOM 7524 C CA . ILE A 1 9 ? 29.505 4.536 5.286 1.00 1.00 9 ILE A CA 14
ATOM 7525 C C . ILE A 1 9 ? 29.088 3.289 4.514 1.00 1.00 9 ILE A C 14
ATOM 7526 O O . ILE A 1 9 ? 29.891 2.381 4.319 1.00 1.00 9 ILE A O 14
ATOM 7542 N N . ALA A 1 10 ? 27.844 3.256 4.064 1.00 1.00 10 ALA A N 14
ATOM 7543 C CA . ALA A 1 10 ? 27.351 2.113 3.305 1.00 1.00 10 ALA A CA 14
ATOM 7544 C C . ALA A 1 10 ? 27.996 2.076 1.926 1.00 1.00 10 ALA A C 14
ATOM 7545 O O . ALA A 1 10 ? 28.790 1.186 1.627 1.00 1.00 10 ALA A O 14
ATOM 7552 N N . GLY A 1 11 ? 27.666 3.056 1.093 1.00 1.00 11 GLY A N 14
ATOM 7553 C CA . GLY A 1 11 ? 28.240 3.118 -0.241 1.00 1.00 11 GLY A CA 14
ATOM 7554 C C . GLY A 1 11 ? 29.750 2.984 -0.150 1.00 1.00 11 GLY A C 14
ATOM 7555 O O . GLY A 1 11 ? 30.430 2.732 -1.145 1.00 1.00 11 GLY A O 14
ATOM 7559 N N . LEU A 1 12 ? 30.265 3.147 1.065 1.00 1.00 12 LEU A N 14
ATOM 7560 C CA . LEU A 1 12 ? 31.693 3.037 1.299 1.00 1.00 12 LEU A CA 14
ATOM 7561 C C . LEU A 1 12 ? 32.028 1.682 1.917 1.00 1.00 12 LEU A C 14
ATOM 7562 O O . LEU A 1 12 ? 33.140 1.178 1.757 1.00 1.00 12 LEU A O 14
ATOM 7578 N N . VAL A 1 13 ? 31.056 1.096 2.622 1.00 1.00 13 VAL A N 14
ATOM 7579 C CA . VAL A 1 13 ? 31.259 -0.206 3.258 1.00 1.00 13 VAL A CA 14
ATOM 7580 C C . VAL A 1 13 ? 30.329 -1.249 2.655 1.00 1.00 13 VAL A C 14
ATOM 7581 O O . VAL A 1 13 ? 30.779 -2.287 2.176 1.00 1.00 13 VAL A O 14
ATOM 7594 N N . ALA A 1 14 ? 29.031 -0.970 2.680 1.00 1.00 14 ALA A N 14
ATOM 7595 C CA . ALA A 1 14 ? 28.058 -1.901 2.124 1.00 1.00 14 ALA A CA 14
ATOM 7596 C C . ALA A 1 14 ? 28.558 -2.449 0.792 1.00 1.00 14 ALA A C 14
ATOM 7597 O O . ALA A 1 14 ? 28.446 -3.643 0.521 1.00 1.00 14 ALA A O 14
ATOM 7604 N N . LEU A 1 15 ? 29.119 -1.572 -0.031 1.00 1.00 15 LEU A N 14
ATOM 7605 C CA . LEU A 1 15 ? 29.640 -1.995 -1.323 1.00 1.00 15 LEU A CA 14
ATOM 7606 C C . LEU A 1 15 ? 30.861 -2.884 -1.119 1.00 1.00 15 LEU A C 14
ATOM 7607 O O . LEU A 1 15 ? 31.105 -3.813 -1.888 1.00 1.00 15 LEU A O 14
ATOM 7623 N N . LEU A 1 16 ? 31.619 -2.594 -0.066 1.00 1.00 16 LEU A N 14
ATOM 7624 C CA . LEU A 1 16 ? 32.809 -3.374 0.250 1.00 1.00 16 LEU A CA 14
ATOM 7625 C C . LEU A 1 16 ? 32.453 -4.533 1.175 1.00 1.00 16 LEU A C 14
ATOM 7626 O O . LEU A 1 16 ? 33.308 -5.353 1.512 1.00 1.00 16 LEU A O 14
ATOM 7642 N N . THR A 1 17 ? 31.188 -4.588 1.581 1.00 1.00 17 THR A N 14
ATOM 7643 C CA . THR A 1 17 ? 30.715 -5.645 2.469 1.00 1.00 17 THR A CA 14
ATOM 7644 C C . THR A 1 17 ? 29.665 -6.501 1.766 1.00 1.00 17 THR A C 14
ATOM 7645 O O . THR A 1 17 ? 29.865 -7.696 1.554 1.00 1.00 17 THR A O 14
ATOM 7656 N N . PHE A 1 18 ? 28.546 -5.883 1.409 1.00 1.00 18 PHE A N 14
ATOM 7657 C CA . PHE A 1 18 ? 27.472 -6.599 0.731 1.00 1.00 18 PHE A CA 14
ATOM 7658 C C . PHE A 1 18 ? 28.029 -7.516 -0.356 1.00 1.00 18 PHE A C 14
ATOM 7659 O O . PHE A 1 18 ? 27.584 -8.651 -0.508 1.00 1.00 18 PHE A O 14
ATOM 7676 N N . LEU A 1 19 ? 29.000 -7.014 -1.112 1.00 1.00 19 LEU A N 14
ATOM 7677 C CA . LEU A 1 19 ? 29.601 -7.800 -2.188 1.00 1.00 19 LEU A CA 14
ATOM 7678 C C . LEU A 1 19 ? 30.530 -8.869 -1.626 1.00 1.00 19 LEU A C 14
ATOM 7679 O O . LEU A 1 19 ? 30.823 -9.859 -2.293 1.00 1.00 19 LEU A O 14
ATOM 7695 N N . ALA A 1 20 ? 30.989 -8.666 -0.397 1.00 1.00 20 ALA A N 14
ATOM 7696 C CA . ALA A 1 20 ? 31.883 -9.626 0.237 1.00 1.00 20 ALA A CA 14
ATOM 7697 C C . ALA A 1 20 ? 31.082 -10.720 0.936 1.00 1.00 20 ALA A C 14
ATOM 7698 O O . ALA A 1 20 ? 31.358 -11.907 0.773 1.00 1.00 20 ALA A O 14
ATOM 7705 N N . PHE A 1 21 ? 30.090 -10.306 1.714 1.00 1.00 21 PHE A N 14
ATOM 7706 C CA . PHE A 1 21 ? 29.253 -11.254 2.437 1.00 1.00 21 PHE A CA 14
ATOM 7707 C C . PHE A 1 21 ? 28.179 -11.825 1.518 1.00 1.00 21 PHE A C 14
ATOM 7708 O O . PHE A 1 21 ? 27.812 -12.996 1.627 1.00 1.00 21 PHE A O 14
ATOM 7725 N N . GLY A 1 22 ? 27.683 -10.993 0.608 1.00 1.00 22 GLY A N 14
ATOM 7726 C CA . GLY A 1 22 ? 26.655 -11.430 -0.329 1.00 1.00 22 GLY A CA 14
ATOM 7727 C C . GLY A 1 22 ? 27.192 -12.517 -1.247 1.00 1.00 22 GLY A C 14
ATOM 7728 O O . GLY A 1 22 ? 26.601 -13.591 -1.367 1.00 1.00 22 GLY A O 14
ATOM 7732 N N . PHE A 1 23 ? 28.319 -12.237 -1.892 1.00 1.00 23 PHE A N 14
ATOM 7733 C CA . PHE A 1 23 ? 28.925 -13.201 -2.795 1.00 1.00 23 PHE A CA 14
ATOM 7734 C C . PHE A 1 23 ? 28.939 -14.587 -2.160 1.00 1.00 23 PHE A C 14
ATOM 7735 O O . PHE A 1 23 ? 28.815 -15.599 -2.845 1.00 1.00 23 PHE A O 14
ATOM 7752 N N . TRP A 1 24 ? 29.098 -14.622 -0.842 1.00 1.00 24 TRP A N 14
ATOM 7753 C CA . TRP A 1 24 ? 29.136 -15.885 -0.119 1.00 1.00 24 TRP A CA 14
ATOM 7754 C C . TRP A 1 24 ? 27.737 -16.310 0.316 1.00 1.00 24 TRP A C 14
ATOM 7755 O O . TRP A 1 24 ? 27.208 -17.303 -0.180 1.00 1.00 24 TRP A O 14
ATOM 7776 N N . LEU A 1 25 ? 27.163 -15.551 1.253 1.00 1.00 25 LEU A N 14
ATOM 7777 C CA . LEU A 1 25 ? 25.828 -15.836 1.788 1.00 1.00 25 LEU A CA 14
ATOM 7778 C C . LEU A 1 25 ? 24.969 -16.628 0.808 1.00 1.00 25 LEU A C 14
ATOM 7779 O O . LEU A 1 25 ? 24.428 -17.676 1.153 1.00 1.00 25 LEU A O 14
ATOM 7795 N N . PHE A 1 26 ? 24.835 -16.120 -0.407 1.00 1.00 26 PHE A N 14
ATOM 7796 C CA . PHE A 1 26 ? 24.022 -16.797 -1.408 1.00 1.00 26 PHE A CA 14
ATOM 7797 C C . PHE A 1 26 ? 24.700 -18.065 -1.920 1.00 1.00 26 PHE A C 14
ATOM 7798 O O . PHE A 1 26 ? 24.217 -19.175 -1.695 1.00 1.00 26 PHE A O 14
ATOM 7815 N N . LYS A 1 27 ? 25.810 -17.894 -2.625 1.00 1.00 27 LYS A N 14
ATOM 7816 C CA . LYS A 1 27 ? 26.533 -19.029 -3.191 1.00 1.00 27 LYS A CA 14
ATOM 7817 C C . LYS A 1 27 ? 26.867 -20.092 -2.143 1.00 1.00 27 LYS A C 14
ATOM 7818 O O . LYS A 1 27 ? 27.495 -21.101 -2.464 1.00 1.00 27 LYS A O 14
ATOM 7837 N N . TYR A 1 28 ? 26.441 -19.875 -0.898 1.00 1.00 28 TYR A N 14
ATOM 7838 C CA . TYR A 1 28 ? 26.703 -20.842 0.168 1.00 1.00 28 TYR A CA 14
ATOM 7839 C C . TYR A 1 28 ? 25.411 -21.223 0.886 1.00 1.00 28 TYR A C 14
ATOM 7840 O O . TYR A 1 28 ? 25.230 -22.376 1.274 1.00 1.00 28 TYR A O 14
ATOM 7858 N N . LEU A 1 29 ? 24.519 -20.252 1.070 1.00 1.00 29 LEU A N 14
ATOM 7859 C CA . LEU A 1 29 ? 23.253 -20.514 1.752 1.00 1.00 29 LEU A CA 14
ATOM 7860 C C . LEU A 1 29 ? 22.101 -20.628 0.755 1.00 1.00 29 LEU A C 14
ATOM 7861 O O . LEU A 1 29 ? 21.218 -21.473 0.910 1.00 1.00 29 LEU A O 14
ATOM 7877 N N . GLN A 1 30 ? 22.108 -19.773 -0.260 1.00 1.00 30 GLN A N 14
ATOM 7878 C CA . GLN A 1 30 ? 21.048 -19.791 -1.267 1.00 1.00 30 GLN A CA 14
ATOM 7879 C C . GLN A 1 30 ? 21.117 -21.058 -2.114 1.00 1.00 30 GLN A C 14
ATOM 7880 O O . GLN A 1 30 ? 20.118 -21.483 -2.693 1.00 1.00 30 GLN A O 14
ATOM 7894 N N . LYS A 1 31 ? 22.298 -21.664 -2.183 1.00 1.00 31 LYS A N 14
ATOM 7895 C CA . LYS A 1 31 ? 22.471 -22.881 -2.967 1.00 1.00 31 LYS A CA 14
ATOM 7896 C C . LYS A 1 31 ? 22.109 -24.112 -2.142 1.00 1.00 31 LYS A C 14
ATOM 7897 O O . LYS A 1 31 ? 22.287 -25.245 -2.588 1.00 1.00 31 LYS A O 14
ATOM 7916 N N . LYS A 1 32 ? 21.595 -23.882 -0.938 1.00 1.00 32 LYS A N 14
ATOM 7917 C CA . LYS A 1 32 ? 21.209 -24.984 -0.062 1.00 1.00 32 LYS A CA 14
ATOM 7918 C C . LYS A 1 32 ? 19.735 -25.327 -0.256 1.00 1.00 32 LYS A C 14
ATOM 7919 O O . LYS A 1 32 ? 19.070 -24.609 -0.984 1.00 1.00 32 LYS A O 14
ATOM 7939 N N . LYS A 1 1 ? 19.553 16.345 -3.386 1.00 1.00 1 LYS A N 15
ATOM 7940 C CA . LYS A 1 1 ? 18.956 15.295 -2.513 1.00 1.00 1 LYS A CA 15
ATOM 7941 C C . LYS A 1 1 ? 19.486 13.927 -2.928 1.00 1.00 1 LYS A C 15
ATOM 7942 O O . LYS A 1 1 ? 18.726 13.059 -3.357 1.00 1.00 1 LYS A O 15
ATOM 7963 N N . LYS A 1 2 ? 20.796 13.743 -2.800 1.00 1.00 2 LYS A N 15
ATOM 7964 C CA . LYS A 1 2 ? 21.419 12.475 -3.165 1.00 1.00 2 LYS A CA 15
ATOM 7965 C C . LYS A 1 2 ? 20.861 11.341 -2.311 1.00 1.00 2 LYS A C 15
ATOM 7966 O O . LYS A 1 2 ? 20.103 10.501 -2.795 1.00 1.00 2 LYS A O 15
ATOM 7985 N N . HIS A 1 3 ? 21.243 11.322 -1.039 1.00 1.00 3 HIS A N 15
ATOM 7986 C CA . HIS A 1 3 ? 20.777 10.286 -0.126 1.00 1.00 3 HIS A CA 15
ATOM 7987 C C . HIS A 1 3 ? 21.010 10.704 1.323 1.00 1.00 3 HIS A C 15
ATOM 7988 O O . HIS A 1 3 ? 20.651 11.811 1.724 1.00 1.00 3 HIS A O 15
ATOM 8002 N N . THR A 1 4 ? 21.615 9.808 2.099 1.00 1.00 4 THR A N 15
ATOM 8003 C CA . THR A 1 4 ? 21.900 10.088 3.505 1.00 1.00 4 THR A CA 15
ATOM 8004 C C . THR A 1 4 ? 23.385 9.898 3.792 1.00 1.00 4 THR A C 15
ATOM 8005 O O . THR A 1 4 ? 24.223 10.645 3.286 1.00 1.00 4 THR A O 15
ATOM 8016 N N . ILE A 1 5 ? 23.702 8.892 4.602 1.00 1.00 5 ILE A N 15
ATOM 8017 C CA . ILE A 1 5 ? 25.087 8.602 4.949 1.00 1.00 5 ILE A CA 15
ATOM 8018 C C . ILE A 1 5 ? 25.508 7.266 4.351 1.00 1.00 5 ILE A C 15
ATOM 8019 O O . ILE A 1 5 ? 26.689 7.014 4.142 1.00 1.00 5 ILE A O 15
ATOM 8035 N N . TRP A 1 6 ? 24.529 6.417 4.067 1.00 1.00 6 TRP A N 15
ATOM 8036 C CA . TRP A 1 6 ? 24.816 5.114 3.483 1.00 1.00 6 TRP A CA 15
ATOM 8037 C C . TRP A 1 6 ? 25.847 5.249 2.365 1.00 1.00 6 TRP A C 15
ATOM 8038 O O . TRP A 1 6 ? 26.898 4.616 2.395 1.00 1.00 6 TRP A O 15
ATOM 8059 N N . GLU A 1 7 ? 25.536 6.074 1.378 1.00 1.00 7 GLU A N 15
ATOM 8060 C CA . GLU A 1 7 ? 26.443 6.277 0.254 1.00 1.00 7 GLU A CA 15
ATOM 8061 C C . GLU A 1 7 ? 27.812 6.752 0.737 1.00 1.00 7 GLU A C 15
ATOM 8062 O O . GLU A 1 7 ? 28.769 6.797 -0.035 1.00 1.00 7 GLU A O 15
ATOM 8074 N N . VAL A 1 8 ? 27.896 7.106 2.015 1.00 1.00 8 VAL A N 15
ATOM 8075 C CA . VAL A 1 8 ? 29.157 7.575 2.587 1.00 1.00 8 VAL A CA 15
ATOM 8076 C C . VAL A 1 8 ? 29.830 6.472 3.403 1.00 1.00 8 VAL A C 15
ATOM 8077 O O . VAL A 1 8 ? 31.053 6.333 3.374 1.00 1.00 8 VAL A O 15
ATOM 8090 N N . ILE A 1 9 ? 29.024 5.692 4.125 1.00 1.00 9 ILE A N 15
ATOM 8091 C CA . ILE A 1 9 ? 29.547 4.605 4.941 1.00 1.00 9 ILE A CA 15
ATOM 8092 C C . ILE A 1 9 ? 29.126 3.266 4.349 1.00 1.00 9 ILE A C 15
ATOM 8093 O O . ILE A 1 9 ? 29.948 2.368 4.199 1.00 1.00 9 ILE A O 15
ATOM 8109 N N . ALA A 1 10 ? 27.855 3.142 3.999 1.00 1.00 10 ALA A N 15
ATOM 8110 C CA . ALA A 1 10 ? 27.358 1.903 3.413 1.00 1.00 10 ALA A CA 15
ATOM 8111 C C . ALA A 1 10 ? 27.922 1.718 2.014 1.00 1.00 10 ALA A C 15
ATOM 8112 O O . ALA A 1 10 ? 28.713 0.808 1.771 1.00 1.00 10 ALA A O 15
ATOM 8119 N N . GLY A 1 11 ? 27.527 2.593 1.096 1.00 1.00 11 GLY A N 15
ATOM 8120 C CA . GLY A 1 11 ? 28.025 2.514 -0.268 1.00 1.00 11 GLY A CA 15
ATOM 8121 C C . GLY A 1 11 ? 29.543 2.437 -0.249 1.00 1.00 11 GLY A C 15
ATOM 8122 O O . GLY A 1 11 ? 30.177 2.122 -1.256 1.00 1.00 11 GLY A O 15
ATOM 8126 N N . LEU A 1 12 ? 30.113 2.726 0.916 1.00 1.00 12 LEU A N 15
ATOM 8127 C CA . LEU A 1 12 ? 31.554 2.688 1.083 1.00 1.00 12 LEU A CA 15
ATOM 8128 C C . LEU A 1 12 ? 31.971 1.426 1.834 1.00 1.00 12 LEU A C 15
ATOM 8129 O O . LEU A 1 12 ? 33.098 0.954 1.684 1.00 1.00 12 LEU A O 15
ATOM 8145 N N . VAL A 1 13 ? 31.054 0.884 2.640 1.00 1.00 13 VAL A N 15
ATOM 8146 C CA . VAL A 1 13 ? 31.342 -0.329 3.407 1.00 1.00 13 VAL A CA 15
ATOM 8147 C C . VAL A 1 13 ? 30.508 -1.499 2.898 1.00 1.00 13 VAL A C 15
ATOM 8148 O O . VAL A 1 13 ? 31.044 -2.556 2.574 1.00 1.00 13 VAL A O 15
ATOM 8161 N N . ALA A 1 14 ? 29.195 -1.306 2.828 1.00 1.00 14 ALA A N 15
ATOM 8162 C CA . ALA A 1 14 ? 28.313 -2.363 2.352 1.00 1.00 14 ALA A CA 15
ATOM 8163 C C . ALA A 1 14 ? 28.911 -3.027 1.118 1.00 1.00 14 ALA A C 15
ATOM 8164 O O . ALA A 1 14 ? 28.975 -4.253 1.031 1.00 1.00 14 ALA A O 15
ATOM 8171 N N . LEU A 1 15 ? 29.361 -2.211 0.171 1.00 1.00 15 LEU A N 15
ATOM 8172 C CA . LEU A 1 15 ? 29.967 -2.735 -1.045 1.00 1.00 15 LEU A CA 15
ATOM 8173 C C . LEU A 1 15 ? 31.237 -3.496 -0.696 1.00 1.00 15 LEU A C 15
ATOM 8174 O O . LEU A 1 15 ? 31.606 -4.461 -1.364 1.00 1.00 15 LEU A O 15
ATOM 8190 N N . LEU A 1 16 ? 31.892 -3.052 0.368 1.00 1.00 16 LEU A N 15
ATOM 8191 C CA . LEU A 1 16 ? 33.117 -3.688 0.827 1.00 1.00 16 LEU A CA 15
ATOM 8192 C C . LEU A 1 16 ? 32.809 -4.673 1.950 1.00 1.00 16 LEU A C 15
ATOM 8193 O O . LEU A 1 16 ? 33.717 -5.219 2.579 1.00 1.00 16 LEU A O 15
ATOM 8209 N N . THR A 1 17 ? 31.522 -4.895 2.194 1.00 1.00 17 THR A N 15
ATOM 8210 C CA . THR A 1 17 ? 31.097 -5.813 3.243 1.00 1.00 17 THR A CA 15
ATOM 8211 C C . THR A 1 17 ? 29.866 -6.597 2.799 1.00 1.00 17 THR A C 15
ATOM 8212 O O . THR A 1 17 ? 29.950 -7.786 2.496 1.00 1.00 17 THR A O 15
ATOM 8223 N N . PHE A 1 18 ? 28.724 -5.920 2.763 1.00 1.00 18 PHE A N 15
ATOM 8224 C CA . PHE A 1 18 ? 27.482 -6.562 2.353 1.00 1.00 18 PHE A CA 15
ATOM 8225 C C . PHE A 1 18 ? 27.697 -7.385 1.088 1.00 1.00 18 PHE A C 15
ATOM 8226 O O . PHE A 1 18 ? 27.299 -8.548 1.020 1.00 1.00 18 PHE A O 15
ATOM 8243 N N . LEU A 1 19 ? 28.327 -6.777 0.090 1.00 1.00 19 LEU A N 15
ATOM 8244 C CA . LEU A 1 19 ? 28.592 -7.463 -1.173 1.00 1.00 19 LEU A CA 15
ATOM 8245 C C . LEU A 1 19 ? 29.697 -8.501 -0.999 1.00 1.00 19 LEU A C 15
ATOM 8246 O O . LEU A 1 19 ? 29.546 -9.653 -1.400 1.00 1.00 19 LEU A O 15
ATOM 8262 N N . ALA A 1 20 ? 30.808 -8.084 -0.405 1.00 1.00 20 ALA A N 15
ATOM 8263 C CA . ALA A 1 20 ? 31.930 -8.989 -0.191 1.00 1.00 20 ALA A CA 15
ATOM 8264 C C . ALA A 1 20 ? 31.449 -10.329 0.359 1.00 1.00 20 ALA A C 15
ATOM 8265 O O . ALA A 1 20 ? 31.744 -11.384 -0.202 1.00 1.00 20 ALA A O 15
ATOM 8272 N N . PHE A 1 21 ? 30.709 -10.280 1.464 1.00 1.00 21 PHE A N 15
ATOM 8273 C CA . PHE A 1 21 ? 30.196 -11.496 2.082 1.00 1.00 21 PHE A CA 15
ATOM 8274 C C . PHE A 1 21 ? 28.923 -11.956 1.381 1.00 1.00 21 PHE A C 15
ATOM 8275 O O . PHE A 1 21 ? 28.678 -13.155 1.243 1.00 1.00 21 PHE A O 15
ATOM 8292 N N . GLY A 1 22 ? 28.116 -10.998 0.938 1.00 1.00 22 GLY A N 15
ATOM 8293 C CA . GLY A 1 22 ? 26.873 -11.319 0.250 1.00 1.00 22 GLY A CA 15
ATOM 8294 C C . GLY A 1 22 ? 27.139 -12.205 -0.958 1.00 1.00 22 GLY A C 15
ATOM 8295 O O . GLY A 1 22 ? 26.434 -13.189 -1.187 1.00 1.00 22 GLY A O 15
ATOM 8299 N N . PHE A 1 23 ? 28.161 -11.852 -1.728 1.00 1.00 23 PHE A N 15
ATOM 8300 C CA . PHE A 1 23 ? 28.507 -12.628 -2.910 1.00 1.00 23 PHE A CA 15
ATOM 8301 C C . PHE A 1 23 ? 28.725 -14.084 -2.532 1.00 1.00 23 PHE A C 15
ATOM 8302 O O . PHE A 1 23 ? 28.719 -14.967 -3.389 1.00 1.00 23 PHE A O 15
ATOM 8319 N N . TRP A 1 24 ? 28.915 -14.325 -1.241 1.00 1.00 24 TRP A N 15
ATOM 8320 C CA . TRP A 1 24 ? 29.127 -15.675 -0.749 1.00 1.00 24 TRP A CA 15
ATOM 8321 C C . TRP A 1 24 ? 27.881 -16.179 -0.032 1.00 1.00 24 TRP A C 15
ATOM 8322 O O . TRP A 1 24 ? 27.141 -16.997 -0.577 1.00 1.00 24 TRP A O 15
ATOM 8343 N N . LEU A 1 25 ? 27.673 -15.679 1.190 1.00 1.00 25 LEU A N 15
ATOM 8344 C CA . LEU A 1 25 ? 26.525 -16.069 2.017 1.00 1.00 25 LEU A CA 15
ATOM 8345 C C . LEU A 1 25 ? 25.379 -16.623 1.180 1.00 1.00 25 LEU A C 15
ATOM 8346 O O . LEU A 1 25 ? 24.951 -17.760 1.376 1.00 1.00 25 LEU A O 15
ATOM 8362 N N . PHE A 1 26 ? 24.886 -15.823 0.245 1.00 1.00 26 PHE A N 15
ATOM 8363 C CA . PHE A 1 26 ? 23.791 -16.262 -0.610 1.00 1.00 26 PHE A CA 15
ATOM 8364 C C . PHE A 1 26 ? 24.276 -17.291 -1.628 1.00 1.00 26 PHE A C 15
ATOM 8365 O O . PHE A 1 26 ? 23.833 -18.439 -1.627 1.00 1.00 26 PHE A O 15
ATOM 8382 N N . LYS A 1 27 ? 25.179 -16.869 -2.501 1.00 1.00 27 LYS A N 15
ATOM 8383 C CA . LYS A 1 27 ? 25.705 -17.754 -3.534 1.00 1.00 27 LYS A CA 15
ATOM 8384 C C . LYS A 1 27 ? 26.204 -19.078 -2.946 1.00 1.00 27 LYS A C 15
ATOM 8385 O O . LYS A 1 27 ? 26.571 -19.987 -3.691 1.00 1.00 27 LYS A O 15
ATOM 8404 N N . TYR A 1 28 ? 26.224 -19.182 -1.614 1.00 1.00 28 TYR A N 15
ATOM 8405 C CA . TYR A 1 28 ? 26.691 -20.408 -0.955 1.00 1.00 28 TYR A CA 15
ATOM 8406 C C . TYR A 1 28 ? 25.587 -21.031 -0.106 1.00 1.00 28 TYR A C 15
ATOM 8407 O O . TYR A 1 28 ? 25.410 -22.250 -0.104 1.00 1.00 28 TYR A O 15
ATOM 8425 N N . LEU A 1 29 ? 24.845 -20.197 0.611 1.00 1.00 29 LEU A N 15
ATOM 8426 C CA . LEU A 1 29 ? 23.762 -20.688 1.458 1.00 1.00 29 LEU A CA 15
ATOM 8427 C C . LEU A 1 29 ? 22.431 -20.612 0.712 1.00 1.00 29 LEU A C 15
ATOM 8428 O O . LEU A 1 29 ? 21.624 -21.538 0.766 1.00 1.00 29 LEU A O 15
ATOM 8444 N N . GLN A 1 30 ? 22.212 -19.505 0.015 1.00 1.00 30 GLN A N 15
ATOM 8445 C CA . GLN A 1 30 ? 20.976 -19.322 -0.737 1.00 1.00 30 GLN A CA 15
ATOM 8446 C C . GLN A 1 30 ? 20.971 -20.199 -1.987 1.00 1.00 30 GLN A C 15
ATOM 8447 O O . GLN A 1 30 ? 19.916 -20.487 -2.549 1.00 1.00 30 GLN A O 15
ATOM 8461 N N . LYS A 1 31 ? 22.159 -20.617 -2.413 1.00 1.00 31 LYS A N 15
ATOM 8462 C CA . LYS A 1 31 ? 22.284 -21.461 -3.598 1.00 1.00 31 LYS A CA 15
ATOM 8463 C C . LYS A 1 31 ? 22.619 -22.895 -3.203 1.00 1.00 31 LYS A C 15
ATOM 8464 O O . LYS A 1 31 ? 22.035 -23.845 -3.724 1.00 1.00 31 LYS A O 15
ATOM 8483 N N . LYS A 1 32 ? 23.561 -23.045 -2.278 1.00 1.00 32 LYS A N 15
ATOM 8484 C CA . LYS A 1 32 ? 23.965 -24.370 -1.819 1.00 1.00 32 LYS A CA 15
ATOM 8485 C C . LYS A 1 32 ? 24.346 -25.254 -3.003 1.00 1.00 32 LYS A C 15
ATOM 8486 O O . LYS A 1 32 ? 23.446 -25.746 -3.663 1.00 1.00 32 LYS A O 15
ATOM 8506 N N . LYS A 1 1 ? 23.571 18.535 -1.021 1.00 1.00 1 LYS A N 16
ATOM 8507 C CA . LYS A 1 1 ? 22.311 17.900 -1.499 1.00 1.00 1 LYS A CA 16
ATOM 8508 C C . LYS A 1 1 ? 22.451 16.384 -1.429 1.00 1.00 1 LYS A C 16
ATOM 8509 O O . LYS A 1 1 ? 21.460 15.655 -1.489 1.00 1.00 1 LYS A O 16
ATOM 8530 N N . LYS A 1 2 ? 23.688 15.914 -1.302 1.00 1.00 2 LYS A N 16
ATOM 8531 C CA . LYS A 1 2 ? 23.946 14.480 -1.224 1.00 1.00 2 LYS A CA 16
ATOM 8532 C C . LYS A 1 2 ? 22.945 13.806 -0.291 1.00 1.00 2 LYS A C 16
ATOM 8533 O O . LYS A 1 2 ? 22.224 14.475 0.449 1.00 1.00 2 LYS A O 16
ATOM 8552 N N . HIS A 1 3 ? 22.907 12.478 -0.334 1.00 1.00 3 HIS A N 16
ATOM 8553 C CA . HIS A 1 3 ? 21.993 11.717 0.511 1.00 1.00 3 HIS A CA 16
ATOM 8554 C C . HIS A 1 3 ? 22.253 12.010 1.986 1.00 1.00 3 HIS A C 16
ATOM 8555 O O . HIS A 1 3 ? 22.218 13.165 2.412 1.00 1.00 3 HIS A O 16
ATOM 8569 N N . THR A 1 4 ? 22.517 10.960 2.758 1.00 1.00 4 THR A N 16
ATOM 8570 C CA . THR A 1 4 ? 22.788 11.110 4.185 1.00 1.00 4 THR A CA 16
ATOM 8571 C C . THR A 1 4 ? 24.221 10.701 4.497 1.00 1.00 4 THR A C 16
ATOM 8572 O O . THR A 1 4 ? 25.171 11.340 4.043 1.00 1.00 4 THR A O 16
ATOM 8583 N N . ILE A 1 5 ? 24.368 9.630 5.267 1.00 1.00 5 ILE A N 16
ATOM 8584 C CA . ILE A 1 5 ? 25.687 9.133 5.631 1.00 1.00 5 ILE A CA 16
ATOM 8585 C C . ILE A 1 5 ? 25.983 7.839 4.884 1.00 1.00 5 ILE A C 16
ATOM 8586 O O . ILE A 1 5 ? 27.138 7.490 4.663 1.00 1.00 5 ILE A O 16
ATOM 8602 N N . TRP A 1 6 ? 24.929 7.136 4.488 1.00 1.00 6 TRP A N 16
ATOM 8603 C CA . TRP A 1 6 ? 25.094 5.885 3.756 1.00 1.00 6 TRP A CA 16
ATOM 8604 C C . TRP A 1 6 ? 26.163 6.033 2.675 1.00 1.00 6 TRP A C 16
ATOM 8605 O O . TRP A 1 6 ? 27.141 5.289 2.651 1.00 1.00 6 TRP A O 16
ATOM 8626 N N . GLU A 1 7 ? 25.967 6.991 1.781 1.00 1.00 7 GLU A N 16
ATOM 8627 C CA . GLU A 1 7 ? 26.919 7.218 0.700 1.00 1.00 7 GLU A CA 16
ATOM 8628 C C . GLU A 1 7 ? 28.298 7.579 1.251 1.00 1.00 7 GLU A C 16
ATOM 8629 O O . GLU A 1 7 ? 29.235 7.813 0.488 1.00 1.00 7 GLU A O 16
ATOM 8641 N N . VAL A 1 8 ? 28.411 7.616 2.576 1.00 1.00 8 VAL A N 16
ATOM 8642 C CA . VAL A 1 8 ? 29.679 7.943 3.224 1.00 1.00 8 VAL A CA 16
ATOM 8643 C C . VAL A 1 8 ? 30.227 6.728 3.968 1.00 1.00 8 VAL A C 16
ATOM 8644 O O . VAL A 1 8 ? 31.439 6.516 4.014 1.00 1.00 8 VAL A O 16
ATOM 8657 N N . ILE A 1 9 ? 29.324 5.930 4.540 1.00 1.00 9 ILE A N 16
ATOM 8658 C CA . ILE A 1 9 ? 29.718 4.734 5.271 1.00 1.00 9 ILE A CA 16
ATOM 8659 C C . ILE A 1 9 ? 29.178 3.504 4.549 1.00 1.00 9 ILE A C 16
ATOM 8660 O O . ILE A 1 9 ? 29.894 2.523 4.373 1.00 1.00 9 ILE A O 16
ATOM 8676 N N . ALA A 1 10 ? 27.929 3.569 4.119 1.00 1.00 10 ALA A N 16
ATOM 8677 C CA . ALA A 1 10 ? 27.322 2.453 3.404 1.00 1.00 10 ALA A CA 16
ATOM 8678 C C . ALA A 1 10 ? 27.902 2.352 2.001 1.00 1.00 10 ALA A C 16
ATOM 8679 O O . ALA A 1 10 ? 28.610 1.398 1.682 1.00 1.00 10 ALA A O 16
ATOM 8686 N N . GLY A 1 11 ? 27.616 3.348 1.170 1.00 1.00 11 GLY A N 16
ATOM 8687 C CA . GLY A 1 11 ? 28.140 3.353 -0.187 1.00 1.00 11 GLY A CA 16
ATOM 8688 C C . GLY A 1 11 ? 29.640 3.115 -0.152 1.00 1.00 11 GLY A C 16
ATOM 8689 O O . GLY A 1 11 ? 30.265 2.826 -1.172 1.00 1.00 11 GLY A O 16
ATOM 8693 N N . LEU A 1 12 ? 30.207 3.234 1.046 1.00 1.00 12 LEU A N 16
ATOM 8694 C CA . LEU A 1 12 ? 31.630 3.027 1.232 1.00 1.00 12 LEU A CA 16
ATOM 8695 C C . LEU A 1 12 ? 31.891 1.652 1.844 1.00 1.00 12 LEU A C 16
ATOM 8696 O O . LEU A 1 12 ? 32.957 1.070 1.643 1.00 1.00 12 LEU A O 16
ATOM 8712 N N . VAL A 1 13 ? 30.907 1.137 2.588 1.00 1.00 13 VAL A N 16
ATOM 8713 C CA . VAL A 1 13 ? 31.042 -0.176 3.219 1.00 1.00 13 VAL A CA 16
ATOM 8714 C C . VAL A 1 13 ? 30.061 -1.169 2.611 1.00 1.00 13 VAL A C 16
ATOM 8715 O O . VAL A 1 13 ? 30.456 -2.234 2.140 1.00 1.00 13 VAL A O 16
ATOM 8728 N N . ALA A 1 14 ? 28.780 -0.817 2.619 1.00 1.00 14 ALA A N 16
ATOM 8729 C CA . ALA A 1 14 ? 27.761 -1.695 2.057 1.00 1.00 14 ALA A CA 16
ATOM 8730 C C . ALA A 1 14 ? 28.242 -2.281 0.735 1.00 1.00 14 ALA A C 16
ATOM 8731 O O . ALA A 1 14 ? 28.156 -3.486 0.512 1.00 1.00 14 ALA A O 16
ATOM 8738 N N . LEU A 1 15 ? 28.761 -1.424 -0.134 1.00 1.00 15 LEU A N 16
ATOM 8739 C CA . LEU A 1 15 ? 29.263 -1.883 -1.421 1.00 1.00 15 LEU A CA 16
ATOM 8740 C C . LEU A 1 15 ? 30.454 -2.812 -1.206 1.00 1.00 15 LEU A C 16
ATOM 8741 O O . LEU A 1 15 ? 30.687 -3.733 -1.989 1.00 1.00 15 LEU A O 16
ATOM 8757 N N . LEU A 1 16 ? 31.197 -2.560 -0.135 1.00 1.00 16 LEU A N 16
ATOM 8758 C CA . LEU A 1 16 ? 32.362 -3.373 0.190 1.00 1.00 16 LEU A CA 16
ATOM 8759 C C . LEU A 1 16 ? 31.991 -4.471 1.185 1.00 1.00 16 LEU A C 16
ATOM 8760 O O . LEU A 1 16 ? 32.852 -5.220 1.642 1.00 1.00 16 LEU A O 16
ATOM 8776 N N . THR A 1 17 ? 30.702 -4.555 1.512 1.00 1.00 17 THR A N 16
ATOM 8777 C CA . THR A 1 17 ? 30.219 -5.564 2.452 1.00 1.00 17 THR A CA 16
ATOM 8778 C C . THR A 1 17 ? 29.114 -6.401 1.814 1.00 1.00 17 THR A C 16
ATOM 8779 O O . THR A 1 17 ? 29.240 -7.619 1.690 1.00 1.00 17 THR A O 16
ATOM 8790 N N . PHE A 1 18 ? 28.035 -5.738 1.409 1.00 1.00 18 PHE A N 16
ATOM 8791 C CA . PHE A 1 18 ? 26.913 -6.429 0.781 1.00 1.00 18 PHE A CA 16
ATOM 8792 C C . PHE A 1 18 ? 27.413 -7.507 -0.177 1.00 1.00 18 PHE A C 16
ATOM 8793 O O . PHE A 1 18 ? 26.917 -8.632 -0.175 1.00 1.00 18 PHE A O 16
ATOM 8810 N N . LEU A 1 19 ? 28.403 -7.153 -0.992 1.00 1.00 19 LEU A N 16
ATOM 8811 C CA . LEU A 1 19 ? 28.966 -8.099 -1.950 1.00 1.00 19 LEU A CA 16
ATOM 8812 C C . LEU A 1 19 ? 29.839 -9.123 -1.236 1.00 1.00 19 LEU A C 16
ATOM 8813 O O . LEU A 1 19 ? 29.615 -10.327 -1.350 1.00 1.00 19 LEU A O 16
ATOM 8829 N N . ALA A 1 20 ? 30.832 -8.643 -0.500 1.00 1.00 20 ALA A N 16
ATOM 8830 C CA . ALA A 1 20 ? 31.729 -9.533 0.228 1.00 1.00 20 ALA A CA 16
ATOM 8831 C C . ALA A 1 20 ? 30.947 -10.668 0.878 1.00 1.00 20 ALA A C 16
ATOM 8832 O O . ALA A 1 20 ? 31.223 -11.844 0.637 1.00 1.00 20 ALA A O 16
ATOM 8839 N N . PHE A 1 21 ? 29.968 -10.309 1.702 1.00 1.00 21 PHE A N 16
ATOM 8840 C CA . PHE A 1 21 ? 29.149 -11.307 2.380 1.00 1.00 21 PHE A CA 16
ATOM 8841 C C . PHE A 1 21 ? 28.154 -11.923 1.405 1.00 1.00 21 PHE A C 16
ATOM 8842 O O . PHE A 1 21 ? 27.998 -13.143 1.348 1.00 1.00 21 PHE A O 16
ATOM 8859 N N . GLY A 1 22 ? 27.489 -11.070 0.634 1.00 1.00 22 GLY A N 16
ATOM 8860 C CA . GLY A 1 22 ? 26.517 -11.540 -0.343 1.00 1.00 22 GLY A CA 16
ATOM 8861 C C . GLY A 1 22 ? 27.083 -12.702 -1.145 1.00 1.00 22 GLY A C 16
ATOM 8862 O O . GLY A 1 22 ? 26.501 -13.786 -1.180 1.00 1.00 22 GLY A O 16
ATOM 8866 N N . PHE A 1 23 ? 28.226 -12.468 -1.787 1.00 1.00 23 PHE A N 16
ATOM 8867 C CA . PHE A 1 23 ? 28.868 -13.502 -2.589 1.00 1.00 23 PHE A CA 16
ATOM 8868 C C . PHE A 1 23 ? 28.770 -14.854 -1.890 1.00 1.00 23 PHE A C 16
ATOM 8869 O O . PHE A 1 23 ? 28.071 -15.754 -2.353 1.00 1.00 23 PHE A O 16
ATOM 8886 N N . TRP A 1 24 ? 29.466 -14.984 -0.769 1.00 1.00 24 TRP A N 16
ATOM 8887 C CA . TRP A 1 24 ? 29.445 -16.227 -0.010 1.00 1.00 24 TRP A CA 16
ATOM 8888 C C . TRP A 1 24 ? 28.013 -16.623 0.316 1.00 1.00 24 TRP A C 16
ATOM 8889 O O . TRP A 1 24 ? 27.521 -17.633 -0.183 1.00 1.00 24 TRP A O 16
ATOM 8910 N N . LEU A 1 25 ? 27.364 -15.818 1.159 1.00 1.00 25 LEU A N 16
ATOM 8911 C CA . LEU A 1 25 ? 25.983 -16.065 1.579 1.00 1.00 25 LEU A CA 16
ATOM 8912 C C . LEU A 1 25 ? 25.221 -16.923 0.579 1.00 1.00 25 LEU A C 16
ATOM 8913 O O . LEU A 1 25 ? 24.863 -18.060 0.873 1.00 1.00 25 LEU A O 16
ATOM 8929 N N . PHE A 1 26 ? 24.969 -16.372 -0.598 1.00 1.00 26 PHE A N 16
ATOM 8930 C CA . PHE A 1 26 ? 24.232 -17.110 -1.615 1.00 1.00 26 PHE A CA 16
ATOM 8931 C C . PHE A 1 26 ? 24.995 -18.354 -2.057 1.00 1.00 26 PHE A C 16
ATOM 8932 O O . PHE A 1 26 ? 24.502 -19.475 -1.939 1.00 1.00 26 PHE A O 16
ATOM 8949 N N . LYS A 1 27 ? 26.193 -18.150 -2.584 1.00 1.00 27 LYS A N 16
ATOM 8950 C CA . LYS A 1 27 ? 27.010 -19.259 -3.069 1.00 1.00 27 LYS A CA 16
ATOM 8951 C C . LYS A 1 27 ? 27.337 -20.270 -1.961 1.00 1.00 27 LYS A C 16
ATOM 8952 O O . LYS A 1 27 ? 28.298 -21.031 -2.078 1.00 1.00 27 LYS A O 16
ATOM 8971 N N . TYR A 1 28 ? 26.534 -20.290 -0.898 1.00 1.00 28 TYR A N 16
ATOM 8972 C CA . TYR A 1 28 ? 26.754 -21.229 0.197 1.00 1.00 28 TYR A CA 16
ATOM 8973 C C . TYR A 1 28 ? 25.417 -21.643 0.805 1.00 1.00 28 TYR A C 16
ATOM 8974 O O . TYR A 1 28 ? 25.164 -22.829 1.018 1.00 1.00 28 TYR A O 16
ATOM 8992 N N . LEU A 1 29 ? 24.561 -20.661 1.080 1.00 1.00 29 LEU A N 16
ATOM 8993 C CA . LEU A 1 29 ? 23.251 -20.949 1.657 1.00 1.00 29 LEU A CA 16
ATOM 8994 C C . LEU A 1 29 ? 22.210 -21.157 0.560 1.00 1.00 29 LEU A C 16
ATOM 8995 O O . LEU A 1 29 ? 21.286 -21.955 0.710 1.00 1.00 29 LEU A O 16
ATOM 9011 N N . GLN A 1 30 ? 22.366 -20.433 -0.543 1.00 1.00 30 GLN A N 16
ATOM 9012 C CA . GLN A 1 30 ? 21.433 -20.546 -1.661 1.00 1.00 30 GLN A CA 16
ATOM 9013 C C . GLN A 1 30 ? 21.849 -21.674 -2.600 1.00 1.00 30 GLN A C 16
ATOM 9014 O O . GLN A 1 30 ? 21.134 -22.000 -3.547 1.00 1.00 30 GLN A O 16
ATOM 9028 N N . LYS A 1 31 ? 23.009 -22.268 -2.326 1.00 1.00 31 LYS A N 16
ATOM 9029 C CA . LYS A 1 31 ? 23.516 -23.363 -3.148 1.00 1.00 31 LYS A CA 16
ATOM 9030 C C . LYS A 1 31 ? 23.518 -24.670 -2.362 1.00 1.00 31 LYS A C 16
ATOM 9031 O O . LYS A 1 31 ? 24.139 -25.651 -2.772 1.00 1.00 31 LYS A O 16
ATOM 9050 N N . LYS A 1 32 ? 22.820 -24.678 -1.230 1.00 1.00 32 LYS A N 16
ATOM 9051 C CA . LYS A 1 32 ? 22.751 -25.872 -0.398 1.00 1.00 32 LYS A CA 16
ATOM 9052 C C . LYS A 1 32 ? 21.439 -26.614 -0.635 1.00 1.00 32 LYS A C 16
ATOM 9053 O O . LYS A 1 32 ? 21.416 -27.817 -0.429 1.00 1.00 32 LYS A O 16
ATOM 9073 N N . LYS A 1 1 ? 23.577 16.286 -4.716 1.00 1.00 1 LYS A N 17
ATOM 9074 C CA . LYS A 1 1 ? 23.087 15.790 -3.398 1.00 1.00 1 LYS A CA 17
ATOM 9075 C C . LYS A 1 1 ? 24.090 14.791 -2.830 1.00 1.00 1 LYS A C 17
ATOM 9076 O O . LYS A 1 1 ? 25.246 14.748 -3.254 1.00 1.00 1 LYS A O 17
ATOM 9097 N N . LYS A 1 2 ? 23.641 13.990 -1.870 1.00 1.00 2 LYS A N 17
ATOM 9098 C CA . LYS A 1 2 ? 24.509 12.995 -1.252 1.00 1.00 2 LYS A CA 17
ATOM 9099 C C . LYS A 1 2 ? 23.698 12.062 -0.354 1.00 1.00 2 LYS A C 17
ATOM 9100 O O . LYS A 1 2 ? 24.223 11.477 0.594 1.00 1.00 2 LYS A O 17
ATOM 9119 N N . HIS A 1 3 ? 22.416 11.920 -0.665 1.00 1.00 3 HIS A N 17
ATOM 9120 C CA . HIS A 1 3 ? 21.546 11.051 0.116 1.00 1.00 3 HIS A CA 17
ATOM 9121 C C . HIS A 1 3 ? 21.703 11.332 1.606 1.00 1.00 3 HIS A C 17
ATOM 9122 O O . HIS A 1 3 ? 21.497 12.459 2.058 1.00 1.00 3 HIS A O 17
ATOM 9136 N N . THR A 1 4 ? 22.072 10.300 2.359 1.00 1.00 4 THR A N 17
ATOM 9137 C CA . THR A 1 4 ? 22.259 10.436 3.800 1.00 1.00 4 THR A CA 17
ATOM 9138 C C . THR A 1 4 ? 23.706 10.137 4.172 1.00 1.00 4 THR A C 17
ATOM 9139 O O . THR A 1 4 ? 24.628 10.816 3.719 1.00 1.00 4 THR A O 17
ATOM 9150 N N . ILE A 1 5 ? 23.897 9.111 4.991 1.00 1.00 5 ILE A N 17
ATOM 9151 C CA . ILE A 1 5 ? 25.232 8.716 5.415 1.00 1.00 5 ILE A CA 17
ATOM 9152 C C . ILE A 1 5 ? 25.647 7.437 4.699 1.00 1.00 5 ILE A C 17
ATOM 9153 O O . ILE A 1 5 ? 26.831 7.154 4.550 1.00 1.00 5 ILE A O 17
ATOM 9169 N N . TRP A 1 6 ? 24.663 6.671 4.247 1.00 1.00 6 TRP A N 17
ATOM 9170 C CA . TRP A 1 6 ? 24.941 5.428 3.541 1.00 1.00 6 TRP A CA 17
ATOM 9171 C C . TRP A 1 6 ? 26.062 5.629 2.524 1.00 1.00 6 TRP A C 17
ATOM 9172 O O . TRP A 1 6 ? 27.082 4.943 2.566 1.00 1.00 6 TRP A O 17
ATOM 9193 N N . GLU A 1 7 ? 25.868 6.568 1.611 1.00 1.00 7 GLU A N 17
ATOM 9194 C CA . GLU A 1 7 ? 26.868 6.842 0.587 1.00 1.00 7 GLU A CA 17
ATOM 9195 C C . GLU A 1 7 ? 28.186 7.294 1.215 1.00 1.00 7 GLU A C 17
ATOM 9196 O O . GLU A 1 7 ? 29.150 7.589 0.509 1.00 1.00 7 GLU A O 17
ATOM 9208 N N . VAL A 1 8 ? 28.219 7.340 2.546 1.00 1.00 8 VAL A N 17
ATOM 9209 C CA . VAL A 1 8 ? 29.423 7.751 3.266 1.00 1.00 8 VAL A CA 17
ATOM 9210 C C . VAL A 1 8 ? 30.001 6.577 4.054 1.00 1.00 8 VAL A C 17
ATOM 9211 O O . VAL A 1 8 ? 31.220 6.450 4.186 1.00 1.00 8 VAL A O 17
ATOM 9224 N N . ILE A 1 9 ? 29.119 5.721 4.567 1.00 1.00 9 ILE A N 17
ATOM 9225 C CA . ILE A 1 9 ? 29.540 4.555 5.330 1.00 1.00 9 ILE A CA 17
ATOM 9226 C C . ILE A 1 9 ? 29.125 3.291 4.587 1.00 1.00 9 ILE A C 17
ATOM 9227 O O . ILE A 1 9 ? 29.909 2.355 4.463 1.00 1.00 9 ILE A O 17
ATOM 9243 N N . ALA A 1 10 ? 27.901 3.280 4.079 1.00 1.00 10 ALA A N 17
ATOM 9244 C CA . ALA A 1 10 ? 27.409 2.126 3.336 1.00 1.00 10 ALA A CA 17
ATOM 9245 C C . ALA A 1 10 ? 28.080 2.055 1.972 1.00 1.00 10 ALA A C 17
ATOM 9246 O O . ALA A 1 10 ? 28.858 1.141 1.701 1.00 1.00 10 ALA A O 17
ATOM 9253 N N . GLY A 1 11 ? 27.791 3.033 1.119 1.00 1.00 11 GLY A N 17
ATOM 9254 C CA . GLY A 1 11 ? 28.395 3.066 -0.203 1.00 1.00 11 GLY A CA 17
ATOM 9255 C C . GLY A 1 11 ? 29.903 2.915 -0.072 1.00 1.00 11 GLY A C 17
ATOM 9256 O O . GLY A 1 11 ? 30.603 2.640 -1.045 1.00 1.00 11 GLY A O 17
ATOM 9260 N N . LEU A 1 12 ? 30.386 3.090 1.154 1.00 1.00 12 LEU A N 17
ATOM 9261 C CA . LEU A 1 12 ? 31.804 2.967 1.432 1.00 1.00 12 LEU A CA 17
ATOM 9262 C C . LEU A 1 12 ? 32.103 1.607 2.055 1.00 1.00 12 LEU A C 17
ATOM 9263 O O . LEU A 1 12 ? 33.207 1.079 1.911 1.00 1.00 12 LEU A O 17
ATOM 9279 N N . VAL A 1 13 ? 31.108 1.042 2.745 1.00 1.00 13 VAL A N 17
ATOM 9280 C CA . VAL A 1 13 ? 31.272 -0.264 3.382 1.00 1.00 13 VAL A CA 17
ATOM 9281 C C . VAL A 1 13 ? 30.303 -1.278 2.786 1.00 1.00 13 VAL A C 17
ATOM 9282 O O . VAL A 1 13 ? 30.720 -2.311 2.264 1.00 1.00 13 VAL A O 17
ATOM 9295 N N . ALA A 1 14 ? 29.012 -0.980 2.860 1.00 1.00 14 ALA A N 17
ATOM 9296 C CA . ALA A 1 14 ? 28.006 -1.882 2.314 1.00 1.00 14 ALA A CA 17
ATOM 9297 C C . ALA A 1 14 ? 28.449 -2.392 0.950 1.00 1.00 14 ALA A C 17
ATOM 9298 O O . ALA A 1 14 ? 28.317 -3.577 0.646 1.00 1.00 14 ALA A O 17
ATOM 9305 N N . LEU A 1 15 ? 28.988 -1.497 0.131 1.00 1.00 15 LEU A N 17
ATOM 9306 C CA . LEU A 1 15 ? 29.456 -1.884 -1.191 1.00 1.00 15 LEU A CA 17
ATOM 9307 C C . LEU A 1 15 ? 30.689 -2.769 -1.056 1.00 1.00 15 LEU A C 17
ATOM 9308 O O . LEU A 1 15 ? 30.913 -3.672 -1.862 1.00 1.00 15 LEU A O 17
ATOM 9324 N N . LEU A 1 16 ? 31.480 -2.505 -0.021 1.00 1.00 16 LEU A N 17
ATOM 9325 C CA . LEU A 1 16 ? 32.685 -3.284 0.232 1.00 1.00 16 LEU A CA 17
ATOM 9326 C C . LEU A 1 16 ? 32.377 -4.430 1.190 1.00 1.00 16 LEU A C 17
ATOM 9327 O O . LEU A 1 16 ? 33.275 -5.161 1.610 1.00 1.00 16 LEU A O 17
ATOM 9343 N N . THR A 1 17 ? 31.098 -4.580 1.527 1.00 1.00 17 THR A N 17
ATOM 9344 C CA . THR A 1 17 ? 30.664 -5.637 2.434 1.00 1.00 17 THR A CA 17
ATOM 9345 C C . THR A 1 17 ? 29.569 -6.474 1.780 1.00 1.00 17 THR A C 17
ATOM 9346 O O . THR A 1 17 ? 29.745 -7.670 1.547 1.00 1.00 17 THR A O 17
ATOM 9357 N N . PHE A 1 18 ? 28.442 -5.840 1.479 1.00 1.00 18 PHE A N 17
ATOM 9358 C CA . PHE A 1 18 ? 27.328 -6.534 0.848 1.00 1.00 18 PHE A CA 17
ATOM 9359 C C . PHE A 1 18 ? 27.825 -7.437 -0.279 1.00 1.00 18 PHE A C 17
ATOM 9360 O O . PHE A 1 18 ? 27.344 -8.557 -0.445 1.00 1.00 18 PHE A O 17
ATOM 9377 N N . LEU A 1 19 ? 28.783 -6.940 -1.054 1.00 1.00 19 LEU A N 17
ATOM 9378 C CA . LEU A 1 19 ? 29.329 -7.711 -2.169 1.00 1.00 19 LEU A CA 17
ATOM 9379 C C . LEU A 1 19 ? 30.272 -8.798 -1.665 1.00 1.00 19 LEU A C 17
ATOM 9380 O O . LEU A 1 19 ? 30.522 -9.781 -2.360 1.00 1.00 19 LEU A O 17
ATOM 9396 N N . ALA A 1 20 ? 30.793 -8.615 -0.456 1.00 1.00 20 ALA A N 17
ATOM 9397 C CA . ALA A 1 20 ? 31.708 -9.592 0.121 1.00 1.00 20 ALA A CA 17
ATOM 9398 C C . ALA A 1 20 ? 30.933 -10.690 0.841 1.00 1.00 20 ALA A C 17
ATOM 9399 O O . ALA A 1 20 ? 31.192 -11.878 0.644 1.00 1.00 20 ALA A O 17
ATOM 9406 N N . PHE A 1 21 ? 29.982 -10.285 1.674 1.00 1.00 21 PHE A N 17
ATOM 9407 C CA . PHE A 1 21 ? 29.175 -11.239 2.420 1.00 1.00 21 PHE A CA 17
ATOM 9408 C C . PHE A 1 21 ? 28.064 -11.799 1.539 1.00 1.00 21 PHE A C 17
ATOM 9409 O O . PHE A 1 21 ? 27.704 -12.972 1.645 1.00 1.00 21 PHE A O 17
ATOM 9426 N N . GLY A 1 22 ? 27.525 -10.951 0.670 1.00 1.00 22 GLY A N 17
ATOM 9427 C CA . GLY A 1 22 ? 26.456 -11.370 -0.226 1.00 1.00 22 GLY A CA 17
ATOM 9428 C C . GLY A 1 22 ? 26.950 -12.438 -1.194 1.00 1.00 22 GLY A C 17
ATOM 9429 O O . GLY A 1 22 ? 26.365 -13.514 -1.297 1.00 1.00 22 GLY A O 17
ATOM 9433 N N . PHE A 1 23 ? 28.034 -12.137 -1.901 1.00 1.00 23 PHE A N 17
ATOM 9434 C CA . PHE A 1 23 ? 28.590 -13.081 -2.853 1.00 1.00 23 PHE A CA 17
ATOM 9435 C C . PHE A 1 23 ? 28.629 -14.480 -2.248 1.00 1.00 23 PHE A C 17
ATOM 9436 O O . PHE A 1 23 ? 28.341 -15.468 -2.924 1.00 1.00 23 PHE A O 17
ATOM 9453 N N . TRP A 1 24 ? 28.983 -14.555 -0.970 1.00 1.00 24 TRP A N 17
ATOM 9454 C CA . TRP A 1 24 ? 29.056 -15.835 -0.277 1.00 1.00 24 TRP A CA 17
ATOM 9455 C C . TRP A 1 24 ? 27.673 -16.276 0.187 1.00 1.00 24 TRP A C 17
ATOM 9456 O O . TRP A 1 24 ? 27.110 -17.222 -0.360 1.00 1.00 24 TRP A O 17
ATOM 9477 N N . LEU A 1 25 ? 27.153 -15.581 1.203 1.00 1.00 25 LEU A N 17
ATOM 9478 C CA . LEU A 1 25 ? 25.836 -15.883 1.776 1.00 1.00 25 LEU A CA 17
ATOM 9479 C C . LEU A 1 25 ? 24.958 -16.674 0.814 1.00 1.00 25 LEU A C 17
ATOM 9480 O O . LEU A 1 25 ? 24.459 -17.745 1.156 1.00 1.00 25 LEU A O 17
ATOM 9496 N N . PHE A 1 26 ? 24.763 -16.140 -0.386 1.00 1.00 26 PHE A N 17
ATOM 9497 C CA . PHE A 1 26 ? 23.932 -16.814 -1.371 1.00 1.00 26 PHE A CA 17
ATOM 9498 C C . PHE A 1 26 ? 24.635 -18.036 -1.960 1.00 1.00 26 PHE A C 17
ATOM 9499 O O . PHE A 1 26 ? 24.152 -19.160 -1.832 1.00 1.00 26 PHE A O 17
ATOM 9516 N N . LYS A 1 27 ? 25.770 -17.816 -2.618 1.00 1.00 27 LYS A N 17
ATOM 9517 C CA . LYS A 1 27 ? 26.507 -18.920 -3.233 1.00 1.00 27 LYS A CA 17
ATOM 9518 C C . LYS A 1 27 ? 27.074 -19.878 -2.185 1.00 1.00 27 LYS A C 17
ATOM 9519 O O . LYS A 1 27 ? 28.131 -20.476 -2.388 1.00 1.00 27 LYS A O 17
ATOM 9538 N N . TYR A 1 28 ? 26.364 -20.027 -1.076 1.00 1.00 28 TYR A N 17
ATOM 9539 C CA . TYR A 1 28 ? 26.794 -20.923 -0.010 1.00 1.00 28 TYR A CA 17
ATOM 9540 C C . TYR A 1 28 ? 25.588 -21.386 0.793 1.00 1.00 28 TYR A C 17
ATOM 9541 O O . TYR A 1 28 ? 25.449 -22.568 1.103 1.00 1.00 28 TYR A O 17
ATOM 9559 N N . LEU A 1 29 ? 24.716 -20.440 1.128 1.00 1.00 29 LEU A N 17
ATOM 9560 C CA . LEU A 1 29 ? 23.520 -20.754 1.896 1.00 1.00 29 LEU A CA 17
ATOM 9561 C C . LEU A 1 29 ? 22.329 -20.985 0.969 1.00 1.00 29 LEU A C 17
ATOM 9562 O O . LEU A 1 29 ? 21.428 -21.763 1.281 1.00 1.00 29 LEU A O 17
ATOM 9578 N N . GLN A 1 30 ? 22.331 -20.300 -0.170 1.00 1.00 30 GLN A N 17
ATOM 9579 C CA . GLN A 1 30 ? 21.248 -20.431 -1.138 1.00 1.00 30 GLN A CA 17
ATOM 9580 C C . GLN A 1 30 ? 21.604 -21.466 -2.203 1.00 1.00 30 GLN A C 17
ATOM 9581 O O . GLN A 1 30 ? 20.775 -21.817 -3.043 1.00 1.00 30 GLN A O 17
ATOM 9595 N N . LYS A 1 31 ? 22.844 -21.950 -2.157 1.00 1.00 31 LYS A N 17
ATOM 9596 C CA . LYS A 1 31 ? 23.310 -22.946 -3.118 1.00 1.00 31 LYS A CA 17
ATOM 9597 C C . LYS A 1 31 ? 23.629 -24.262 -2.416 1.00 1.00 31 LYS A C 17
ATOM 9598 O O . LYS A 1 31 ? 24.298 -25.130 -2.978 1.00 1.00 31 LYS A O 17
ATOM 9617 N N . LYS A 1 32 ? 23.143 -24.408 -1.186 1.00 1.00 32 LYS A N 17
ATOM 9618 C CA . LYS A 1 32 ? 23.384 -25.627 -0.422 1.00 1.00 32 LYS A CA 17
ATOM 9619 C C . LYS A 1 32 ? 22.254 -26.629 -0.640 1.00 1.00 32 LYS A C 17
ATOM 9620 O O . LYS A 1 32 ? 22.428 -27.777 -0.271 1.00 1.00 32 LYS A O 17
ATOM 9640 N N . LYS A 1 1 ? 24.414 19.107 0.745 1.00 1.00 1 LYS A N 18
ATOM 9641 C CA . LYS A 1 1 ? 23.955 17.964 1.583 1.00 1.00 1 LYS A CA 18
ATOM 9642 C C . LYS A 1 1 ? 23.648 16.768 0.687 1.00 1.00 1 LYS A C 18
ATOM 9643 O O . LYS A 1 1 ? 22.532 16.626 0.187 1.00 1.00 1 LYS A O 18
ATOM 9664 N N . LYS A 1 2 ? 24.645 15.913 0.487 1.00 1.00 2 LYS A N 18
ATOM 9665 C CA . LYS A 1 2 ? 24.471 14.734 -0.351 1.00 1.00 2 LYS A CA 18
ATOM 9666 C C . LYS A 1 2 ? 23.815 13.605 0.439 1.00 1.00 2 LYS A C 18
ATOM 9667 O O . LYS A 1 2 ? 24.393 13.090 1.395 1.00 1.00 2 LYS A O 18
ATOM 9686 N N . HIS A 1 3 ? 22.608 13.226 0.030 1.00 1.00 3 HIS A N 18
ATOM 9687 C CA . HIS A 1 3 ? 21.885 12.155 0.704 1.00 1.00 3 HIS A CA 18
ATOM 9688 C C . HIS A 1 3 ? 22.051 12.267 2.217 1.00 1.00 3 HIS A C 18
ATOM 9689 O O . HIS A 1 3 ? 21.809 13.325 2.798 1.00 1.00 3 HIS A O 18
ATOM 9703 N N . THR A 1 4 ? 22.471 11.171 2.843 1.00 1.00 4 THR A N 18
ATOM 9704 C CA . THR A 1 4 ? 22.677 11.150 4.290 1.00 1.00 4 THR A CA 18
ATOM 9705 C C . THR A 1 4 ? 24.120 10.780 4.614 1.00 1.00 4 THR A C 18
ATOM 9706 O O . THR A 1 4 ? 25.044 11.540 4.328 1.00 1.00 4 THR A O 18
ATOM 9717 N N . ILE A 1 5 ? 24.301 9.604 5.209 1.00 1.00 5 ILE A N 18
ATOM 9718 C CA . ILE A 1 5 ? 25.631 9.128 5.568 1.00 1.00 5 ILE A CA 18
ATOM 9719 C C . ILE A 1 5 ? 25.950 7.841 4.817 1.00 1.00 5 ILE A C 18
ATOM 9720 O O . ILE A 1 5 ? 27.111 7.506 4.610 1.00 1.00 5 ILE A O 18
ATOM 9736 N N . TRP A 1 6 ? 24.912 7.130 4.401 1.00 1.00 6 TRP A N 18
ATOM 9737 C CA . TRP A 1 6 ? 25.103 5.885 3.665 1.00 1.00 6 TRP A CA 18
ATOM 9738 C C . TRP A 1 6 ? 26.211 6.040 2.626 1.00 1.00 6 TRP A C 18
ATOM 9739 O O . TRP A 1 6 ? 27.221 5.344 2.673 1.00 1.00 6 TRP A O 18
ATOM 9760 N N . GLU A 1 7 ? 26.014 6.949 1.684 1.00 1.00 7 GLU A N 18
ATOM 9761 C CA . GLU A 1 7 ? 27.003 7.173 0.636 1.00 1.00 7 GLU A CA 18
ATOM 9762 C C . GLU A 1 7 ? 28.366 7.519 1.232 1.00 1.00 7 GLU A C 18
ATOM 9763 O O . GLU A 1 7 ? 29.347 7.670 0.504 1.00 1.00 7 GLU A O 18
ATOM 9775 N N . VAL A 1 8 ? 28.422 7.634 2.558 1.00 1.00 8 VAL A N 18
ATOM 9776 C CA . VAL A 1 8 ? 29.675 7.954 3.240 1.00 1.00 8 VAL A CA 18
ATOM 9777 C C . VAL A 1 8 ? 30.208 6.730 3.984 1.00 1.00 8 VAL A C 18
ATOM 9778 O O . VAL A 1 8 ? 31.419 6.517 4.048 1.00 1.00 8 VAL A O 18
ATOM 9791 N N . ILE A 1 9 ? 29.297 5.927 4.534 1.00 1.00 9 ILE A N 18
ATOM 9792 C CA . ILE A 1 9 ? 29.679 4.724 5.261 1.00 1.00 9 ILE A CA 18
ATOM 9793 C C . ILE A 1 9 ? 29.163 3.496 4.519 1.00 1.00 9 ILE A C 18
ATOM 9794 O O . ILE A 1 9 ? 29.891 2.523 4.341 1.00 1.00 9 ILE A O 18
ATOM 9810 N N . ALA A 1 10 ? 27.918 3.554 4.073 1.00 1.00 10 ALA A N 18
ATOM 9811 C CA . ALA A 1 10 ? 27.332 2.441 3.337 1.00 1.00 10 ALA A CA 18
ATOM 9812 C C . ALA A 1 10 ? 27.959 2.335 1.957 1.00 1.00 10 ALA A C 18
ATOM 9813 O O . ALA A 1 10 ? 28.672 1.377 1.660 1.00 1.00 10 ALA A O 18
ATOM 9820 N N . GLY A 1 11 ? 27.706 3.332 1.115 1.00 1.00 11 GLY A N 18
ATOM 9821 C CA . GLY A 1 11 ? 28.275 3.332 -0.225 1.00 1.00 11 GLY A CA 18
ATOM 9822 C C . GLY A 1 11 ? 29.772 3.087 -0.138 1.00 1.00 11 GLY A C 18
ATOM 9823 O O . GLY A 1 11 ? 30.428 2.790 -1.136 1.00 1.00 11 GLY A O 18
ATOM 9827 N N . LEU A 1 12 ? 30.300 3.208 1.077 1.00 1.00 12 LEU A N 18
ATOM 9828 C CA . LEU A 1 12 ? 31.715 2.993 1.310 1.00 1.00 12 LEU A CA 18
ATOM 9829 C C . LEU A 1 12 ? 31.945 1.616 1.927 1.00 1.00 12 LEU A C 18
ATOM 9830 O O . LEU A 1 12 ? 33.013 1.025 1.760 1.00 1.00 12 LEU A O 18
ATOM 9846 N N . VAL A 1 13 ? 30.936 1.110 2.640 1.00 1.00 13 VAL A N 18
ATOM 9847 C CA . VAL A 1 13 ? 31.039 -0.204 3.274 1.00 1.00 13 VAL A CA 18
ATOM 9848 C C . VAL A 1 13 ? 30.056 -1.184 2.646 1.00 1.00 13 VAL A C 18
ATOM 9849 O O . VAL A 1 13 ? 30.450 -2.247 2.172 1.00 1.00 13 VAL A O 18
ATOM 9862 N N . ALA A 1 14 ? 28.779 -0.823 2.644 1.00 1.00 14 ALA A N 18
ATOM 9863 C CA . ALA A 1 14 ? 27.759 -1.686 2.062 1.00 1.00 14 ALA A CA 18
ATOM 9864 C C . ALA A 1 14 ? 28.253 -2.263 0.742 1.00 1.00 14 ALA A C 18
ATOM 9865 O O . ALA A 1 14 ? 28.156 -3.466 0.505 1.00 1.00 14 ALA A O 18
ATOM 9872 N N . LEU A 1 15 ? 28.793 -1.403 -0.113 1.00 1.00 15 LEU A N 18
ATOM 9873 C CA . LEU A 1 15 ? 29.307 -1.854 -1.398 1.00 1.00 15 LEU A CA 18
ATOM 9874 C C . LEU A 1 15 ? 30.490 -2.793 -1.178 1.00 1.00 15 LEU A C 18
ATOM 9875 O O . LEU A 1 15 ? 30.724 -3.709 -1.964 1.00 1.00 15 LEU A O 18
ATOM 9891 N N . LEU A 1 16 ? 31.223 -2.554 -0.096 1.00 1.00 16 LEU A N 18
ATOM 9892 C CA . LEU A 1 16 ? 32.378 -3.380 0.235 1.00 1.00 16 LEU A CA 18
ATOM 9893 C C . LEU A 1 16 ? 31.987 -4.480 1.217 1.00 1.00 16 LEU A C 18
ATOM 9894 O O . LEU A 1 16 ? 32.838 -5.240 1.681 1.00 1.00 16 LEU A O 18
ATOM 9910 N N . THR A 1 17 ? 30.694 -4.561 1.525 1.00 1.00 17 THR A N 18
ATOM 9911 C CA . THR A 1 17 ? 30.192 -5.573 2.451 1.00 1.00 17 THR A CA 18
ATOM 9912 C C . THR A 1 17 ? 29.089 -6.396 1.793 1.00 1.00 17 THR A C 18
ATOM 9913 O O . THR A 1 17 ? 29.210 -7.613 1.657 1.00 1.00 17 THR A O 18
ATOM 9924 N N . PHE A 1 18 ? 28.017 -5.722 1.387 1.00 1.00 18 PHE A N 18
ATOM 9925 C CA . PHE A 1 18 ? 26.896 -6.400 0.740 1.00 1.00 18 PHE A CA 18
ATOM 9926 C C . PHE A 1 18 ? 27.399 -7.472 -0.221 1.00 1.00 18 PHE A C 18
ATOM 9927 O O . PHE A 1 18 ? 26.888 -8.592 -0.240 1.00 1.00 18 PHE A O 18
ATOM 9944 N N . LEU A 1 19 ? 28.407 -7.123 -1.014 1.00 1.00 19 LEU A N 18
ATOM 9945 C CA . LEU A 1 19 ? 28.976 -8.065 -1.972 1.00 1.00 19 LEU A CA 18
ATOM 9946 C C . LEU A 1 19 ? 29.819 -9.109 -1.251 1.00 1.00 19 LEU A C 18
ATOM 9947 O O . LEU A 1 19 ? 29.562 -10.305 -1.359 1.00 1.00 19 LEU A O 18
ATOM 9963 N N . ALA A 1 20 ? 30.826 -8.650 -0.518 1.00 1.00 20 ALA A N 18
ATOM 9964 C CA . ALA A 1 20 ? 31.700 -9.559 0.217 1.00 1.00 20 ALA A CA 18
ATOM 9965 C C . ALA A 1 20 ? 30.894 -10.683 0.856 1.00 1.00 20 ALA A C 18
ATOM 9966 O O . ALA A 1 20 ? 31.150 -11.862 0.610 1.00 1.00 20 ALA A O 18
ATOM 9973 N N . PHE A 1 21 ? 29.916 -10.311 1.676 1.00 1.00 21 PHE A N 18
ATOM 9974 C CA . PHE A 1 21 ? 29.077 -11.299 2.343 1.00 1.00 21 PHE A CA 18
ATOM 9975 C C . PHE A 1 21 ? 28.096 -11.909 1.351 1.00 1.00 21 PHE A C 18
ATOM 9976 O O . PHE A 1 21 ? 27.967 -13.129 1.258 1.00 1.00 21 PHE A O 18
ATOM 9993 N N . GLY A 1 22 ? 27.410 -11.049 0.605 1.00 1.00 22 GLY A N 18
ATOM 9994 C CA . GLY A 1 22 ? 26.449 -11.508 -0.385 1.00 1.00 22 GLY A CA 18
ATOM 9995 C C . GLY A 1 22 ? 27.022 -12.670 -1.182 1.00 1.00 22 GLY A C 18
ATOM 9996 O O . GLY A 1 22 ? 26.444 -13.756 -1.216 1.00 1.00 22 GLY A O 18
ATOM 10000 N N . PHE A 1 23 ? 28.165 -12.434 -1.822 1.00 1.00 23 PHE A N 18
ATOM 10001 C CA . PHE A 1 23 ? 28.811 -13.468 -2.622 1.00 1.00 23 PHE A CA 18
ATOM 10002 C C . PHE A 1 23 ? 28.702 -14.821 -1.930 1.00 1.00 23 PHE A C 18
ATOM 10003 O O . PHE A 1 23 ? 28.011 -15.717 -2.406 1.00 1.00 23 PHE A O 18
ATOM 10020 N N . TRP A 1 24 ? 29.382 -14.959 -0.801 1.00 1.00 24 TRP A N 18
ATOM 10021 C CA . TRP A 1 24 ? 29.348 -16.207 -0.053 1.00 1.00 24 TRP A CA 18
ATOM 10022 C C . TRP A 1 24 ? 27.912 -16.591 0.280 1.00 1.00 24 TRP A C 18
ATOM 10023 O O . TRP A 1 24 ? 27.404 -17.590 -0.226 1.00 1.00 24 TRP A O 18
ATOM 10044 N N . LEU A 1 25 ? 27.279 -15.784 1.135 1.00 1.00 25 LEU A N 18
ATOM 10045 C CA . LEU A 1 25 ? 25.895 -16.014 1.567 1.00 1.00 25 LEU A CA 18
ATOM 10046 C C . LEU A 1 25 ? 25.123 -16.892 0.591 1.00 1.00 25 LEU A C 18
ATOM 10047 O O . LEU A 1 25 ? 24.703 -17.996 0.936 1.00 1.00 25 LEU A O 18
ATOM 10063 N N . PHE A 1 26 ? 24.926 -16.392 -0.622 1.00 1.00 26 PHE A N 18
ATOM 10064 C CA . PHE A 1 26 ? 24.184 -17.148 -1.624 1.00 1.00 26 PHE A CA 18
ATOM 10065 C C . PHE A 1 26 ? 24.964 -18.374 -2.085 1.00 1.00 26 PHE A C 18
ATOM 10066 O O . PHE A 1 26 ? 24.477 -19.501 -2.003 1.00 1.00 26 PHE A O 18
ATOM 10083 N N . LYS A 1 27 ? 26.169 -18.147 -2.590 1.00 1.00 27 LYS A N 18
ATOM 10084 C CA . LYS A 1 27 ? 26.998 -19.240 -3.089 1.00 1.00 27 LYS A CA 18
ATOM 10085 C C . LYS A 1 27 ? 27.360 -20.239 -1.984 1.00 1.00 27 LYS A C 18
ATOM 10086 O O . LYS A 1 27 ? 28.326 -20.991 -2.114 1.00 1.00 27 LYS A O 18
ATOM 10105 N N . TYR A 1 28 ? 26.577 -20.258 -0.906 1.00 1.00 28 TYR A N 18
ATOM 10106 C CA . TYR A 1 28 ? 26.822 -21.183 0.195 1.00 1.00 28 TYR A CA 18
ATOM 10107 C C . TYR A 1 28 ? 25.496 -21.616 0.811 1.00 1.00 28 TYR A C 18
ATOM 10108 O O . TYR A 1 28 ? 25.240 -22.808 0.984 1.00 1.00 28 TYR A O 18
ATOM 10126 N N . LEU A 1 29 ? 24.655 -20.640 1.138 1.00 1.00 29 LEU A N 18
ATOM 10127 C CA . LEU A 1 29 ? 23.356 -20.933 1.731 1.00 1.00 29 LEU A CA 18
ATOM 10128 C C . LEU A 1 29 ? 22.331 -21.247 0.647 1.00 1.00 29 LEU A C 18
ATOM 10129 O O . LEU A 1 29 ? 21.499 -22.141 0.805 1.00 1.00 29 LEU A O 18
ATOM 10145 N N . GLN A 1 30 ? 22.398 -20.509 -0.453 1.00 1.00 30 GLN A N 18
ATOM 10146 C CA . GLN A 1 30 ? 21.475 -20.717 -1.562 1.00 1.00 30 GLN A CA 18
ATOM 10147 C C . GLN A 1 30 ? 21.991 -21.824 -2.478 1.00 1.00 30 GLN A C 18
ATOM 10148 O O . GLN A 1 30 ? 21.313 -22.225 -3.424 1.00 1.00 30 GLN A O 18
ATOM 10162 N N . LYS A 1 31 ? 23.194 -22.314 -2.181 1.00 1.00 31 LYS A N 18
ATOM 10163 C CA . LYS A 1 31 ? 23.803 -23.379 -2.972 1.00 1.00 31 LYS A CA 18
ATOM 10164 C C . LYS A 1 31 ? 24.085 -24.596 -2.100 1.00 1.00 31 LYS A C 18
ATOM 10165 O O . LYS A 1 31 ? 25.215 -24.808 -1.657 1.00 1.00 31 LYS A O 18
ATOM 10184 N N . LYS A 1 32 ? 23.053 -25.395 -1.852 1.00 1.00 32 LYS A N 18
ATOM 10185 C CA . LYS A 1 32 ? 23.210 -26.588 -1.029 1.00 1.00 32 LYS A CA 18
ATOM 10186 C C . LYS A 1 32 ? 22.211 -27.663 -1.446 1.00 1.00 32 LYS A C 18
ATOM 10187 O O . LYS A 1 32 ? 21.507 -27.445 -2.417 1.00 1.00 32 LYS A O 18
ATOM 10207 N N . LYS A 1 1 ? 20.516 18.615 -2.272 1.00 1.00 1 LYS A N 19
ATOM 10208 C CA . LYS A 1 1 ? 20.795 17.756 -1.087 1.00 1.00 1 LYS A CA 19
ATOM 10209 C C . LYS A 1 1 ? 21.059 16.327 -1.549 1.00 1.00 1 LYS A C 19
ATOM 10210 O O . LYS A 1 1 ? 20.597 15.913 -2.613 1.00 1.00 1 LYS A O 19
ATOM 10231 N N . LYS A 1 2 ? 21.803 15.578 -0.742 1.00 1.00 2 LYS A N 19
ATOM 10232 C CA . LYS A 1 2 ? 22.122 14.195 -1.079 1.00 1.00 2 LYS A CA 19
ATOM 10233 C C . LYS A 1 2 ? 21.176 13.237 -0.364 1.00 1.00 2 LYS A C 19
ATOM 10234 O O . LYS A 1 2 ? 19.986 13.517 -0.216 1.00 1.00 2 LYS A O 19
ATOM 10253 N N . HIS A 1 3 ? 21.714 12.106 0.081 1.00 1.00 3 HIS A N 19
ATOM 10254 C CA . HIS A 1 3 ? 20.911 11.111 0.783 1.00 1.00 3 HIS A CA 19
ATOM 10255 C C . HIS A 1 3 ? 21.104 11.239 2.292 1.00 1.00 3 HIS A C 19
ATOM 10256 O O . HIS A 1 3 ? 20.393 11.992 2.957 1.00 1.00 3 HIS A O 19
ATOM 10270 N N . THR A 1 4 ? 22.076 10.504 2.824 1.00 1.00 4 THR A N 19
ATOM 10271 C CA . THR A 1 4 ? 22.362 10.547 4.253 1.00 1.00 4 THR A CA 19
ATOM 10272 C C . THR A 1 4 ? 23.831 10.234 4.505 1.00 1.00 4 THR A C 19
ATOM 10273 O O . THR A 1 4 ? 24.718 10.894 3.964 1.00 1.00 4 THR A O 19
ATOM 10284 N N . ILE A 1 5 ? 24.079 9.219 5.323 1.00 1.00 5 ILE A N 19
ATOM 10285 C CA . ILE A 1 5 ? 25.443 8.817 5.637 1.00 1.00 5 ILE A CA 19
ATOM 10286 C C . ILE A 1 5 ? 25.801 7.545 4.877 1.00 1.00 5 ILE A C 19
ATOM 10287 O O . ILE A 1 5 ? 26.969 7.277 4.615 1.00 1.00 5 ILE A O 19
ATOM 10303 N N . TRP A 1 6 ? 24.787 6.770 4.513 1.00 1.00 6 TRP A N 19
ATOM 10304 C CA . TRP A 1 6 ? 25.016 5.537 3.771 1.00 1.00 6 TRP A CA 19
ATOM 10305 C C . TRP A 1 6 ? 26.065 5.754 2.684 1.00 1.00 6 TRP A C 19
ATOM 10306 O O . TRP A 1 6 ? 27.139 5.159 2.715 1.00 1.00 6 TRP A O 19
ATOM 10327 N N . GLU A 1 7 ? 25.747 6.604 1.721 1.00 1.00 7 GLU A N 19
ATOM 10328 C CA . GLU A 1 7 ? 26.672 6.885 0.628 1.00 1.00 7 GLU A CA 19
ATOM 10329 C C . GLU A 1 7 ? 28.048 7.278 1.161 1.00 1.00 7 GLU A C 19
ATOM 10330 O O . GLU A 1 7 ? 29.006 7.395 0.395 1.00 1.00 7 GLU A O 19
ATOM 10342 N N . VAL A 1 8 ? 28.144 7.480 2.474 1.00 1.00 8 VAL A N 19
ATOM 10343 C CA . VAL A 1 8 ? 29.414 7.860 3.089 1.00 1.00 8 VAL A CA 19
ATOM 10344 C C . VAL A 1 8 ? 30.051 6.667 3.804 1.00 1.00 8 VAL A C 19
ATOM 10345 O O . VAL A 1 8 ? 31.271 6.503 3.776 1.00 1.00 8 VAL A O 19
ATOM 10358 N N . ILE A 1 9 ? 29.219 5.837 4.433 1.00 1.00 9 ILE A N 19
ATOM 10359 C CA . ILE A 1 9 ? 29.706 4.661 5.142 1.00 1.00 9 ILE A CA 19
ATOM 10360 C C . ILE A 1 9 ? 29.233 3.400 4.428 1.00 1.00 9 ILE A C 19
ATOM 10361 O O . ILE A 1 9 ? 30.011 2.478 4.207 1.00 1.00 9 ILE A O 19
ATOM 10377 N N . ALA A 1 10 ? 27.963 3.376 4.052 1.00 1.00 10 ALA A N 19
ATOM 10378 C CA . ALA A 1 10 ? 27.410 2.224 3.350 1.00 1.00 10 ALA A CA 19
ATOM 10379 C C . ALA A 1 10 ? 27.976 2.142 1.941 1.00 1.00 10 ALA A C 19
ATOM 10380 O O . ALA A 1 10 ? 28.735 1.229 1.620 1.00 1.00 10 ALA A O 19
ATOM 10387 N N . GLY A 1 11 ? 27.620 3.108 1.103 1.00 1.00 11 GLY A N 19
ATOM 10388 C CA . GLY A 1 11 ? 28.121 3.130 -0.262 1.00 1.00 11 GLY A CA 19
ATOM 10389 C C . GLY A 1 11 ? 29.633 2.979 -0.247 1.00 1.00 11 GLY A C 19
ATOM 10390 O O . GLY A 1 11 ? 30.256 2.701 -1.271 1.00 1.00 11 GLY A O 19
ATOM 10394 N N . LEU A 1 12 ? 30.210 3.160 0.937 1.00 1.00 12 LEU A N 19
ATOM 10395 C CA . LEU A 1 12 ? 31.646 3.037 1.101 1.00 1.00 12 LEU A CA 19
ATOM 10396 C C . LEU A 1 12 ? 31.996 1.690 1.726 1.00 1.00 12 LEU A C 19
ATOM 10397 O O . LEU A 1 12 ? 33.093 1.170 1.521 1.00 1.00 12 LEU A O 19
ATOM 10413 N N . VAL A 1 13 ? 31.052 1.127 2.487 1.00 1.00 13 VAL A N 19
ATOM 10414 C CA . VAL A 1 13 ? 31.272 -0.167 3.134 1.00 1.00 13 VAL A CA 19
ATOM 10415 C C . VAL A 1 13 ? 30.303 -1.211 2.593 1.00 1.00 13 VAL A C 19
ATOM 10416 O O . VAL A 1 13 ? 30.721 -2.257 2.103 1.00 1.00 13 VAL A O 19
ATOM 10429 N N . ALA A 1 14 ? 29.010 -0.923 2.681 1.00 1.00 14 ALA A N 19
ATOM 10430 C CA . ALA A 1 14 ? 28.004 -1.855 2.189 1.00 1.00 14 ALA A CA 19
ATOM 10431 C C . ALA A 1 14 ? 28.426 -2.420 0.839 1.00 1.00 14 ALA A C 19
ATOM 10432 O O . ALA A 1 14 ? 28.291 -3.615 0.588 1.00 1.00 14 ALA A O 19
ATOM 10439 N N . LEU A 1 15 ? 28.949 -1.557 -0.024 1.00 1.00 15 LEU A N 19
ATOM 10440 C CA . LEU A 1 15 ? 29.396 -1.999 -1.338 1.00 1.00 15 LEU A CA 19
ATOM 10441 C C . LEU A 1 15 ? 30.630 -2.882 -1.190 1.00 1.00 15 LEU A C 19
ATOM 10442 O O . LEU A 1 15 ? 30.841 -3.814 -1.964 1.00 1.00 15 LEU A O 19
ATOM 10458 N N . LEU A 1 16 ? 31.438 -2.581 -0.178 1.00 1.00 16 LEU A N 19
ATOM 10459 C CA . LEU A 1 16 ? 32.647 -3.349 0.084 1.00 1.00 16 LEU A CA 19
ATOM 10460 C C . LEU A 1 16 ? 32.351 -4.480 1.064 1.00 1.00 16 LEU A C 19
ATOM 10461 O O . LEU A 1 16 ? 33.239 -5.257 1.416 1.00 1.00 16 LEU A O 19
ATOM 10477 N N . THR A 1 17 ? 31.096 -4.561 1.500 1.00 1.00 17 THR A N 19
ATOM 10478 C CA . THR A 1 17 ? 30.676 -5.594 2.441 1.00 1.00 17 THR A CA 19
ATOM 10479 C C . THR A 1 17 ? 29.586 -6.463 1.822 1.00 1.00 17 THR A C 19
ATOM 10480 O O . THR A 1 17 ? 29.767 -7.666 1.643 1.00 1.00 17 THR A O 19
ATOM 10491 N N . PHE A 1 18 ? 28.456 -5.848 1.500 1.00 1.00 18 PHE A N 19
ATOM 10492 C CA . PHE A 1 18 ? 27.343 -6.575 0.900 1.00 1.00 18 PHE A CA 19
ATOM 10493 C C . PHE A 1 18 ? 27.835 -7.495 -0.214 1.00 1.00 18 PHE A C 19
ATOM 10494 O O . PHE A 1 18 ? 27.370 -8.627 -0.349 1.00 1.00 18 PHE A O 19
ATOM 10511 N N . LEU A 1 19 ? 28.772 -6.998 -1.017 1.00 1.00 19 LEU A N 19
ATOM 10512 C CA . LEU A 1 19 ? 29.315 -7.780 -2.125 1.00 1.00 19 LEU A CA 19
ATOM 10513 C C . LEU A 1 19 ? 30.285 -8.840 -1.616 1.00 1.00 19 LEU A C 19
ATOM 10514 O O . LEU A 1 19 ? 30.606 -9.788 -2.329 1.00 1.00 19 LEU A O 19
ATOM 10530 N N . ALA A 1 20 ? 30.747 -8.673 -0.383 1.00 1.00 20 ALA A N 19
ATOM 10531 C CA . ALA A 1 20 ? 31.675 -9.632 0.206 1.00 1.00 20 ALA A CA 19
ATOM 10532 C C . ALA A 1 20 ? 30.908 -10.704 0.971 1.00 1.00 20 ALA A C 19
ATOM 10533 O O . ALA A 1 20 ? 31.146 -11.899 0.793 1.00 1.00 20 ALA A O 19
ATOM 10540 N N . PHE A 1 21 ? 29.981 -10.264 1.814 1.00 1.00 21 PHE A N 19
ATOM 10541 C CA . PHE A 1 21 ? 29.172 -11.184 2.596 1.00 1.00 21 PHE A CA 19
ATOM 10542 C C . PHE A 1 21 ? 28.091 -11.790 1.715 1.00 1.00 21 PHE A C 19
ATOM 10543 O O . PHE A 1 21 ? 27.856 -12.998 1.742 1.00 1.00 21 PHE A O 19
ATOM 10560 N N . GLY A 1 22 ? 27.446 -10.941 0.921 1.00 1.00 22 GLY A N 19
ATOM 10561 C CA . GLY A 1 22 ? 26.403 -11.405 0.020 1.00 1.00 22 GLY A CA 19
ATOM 10562 C C . GLY A 1 22 ? 26.936 -12.527 -0.857 1.00 1.00 22 GLY A C 19
ATOM 10563 O O . GLY A 1 22 ? 26.302 -13.569 -1.007 1.00 1.00 22 GLY A O 19
ATOM 10567 N N . PHE A 1 23 ? 28.116 -12.304 -1.429 1.00 1.00 23 PHE A N 19
ATOM 10568 C CA . PHE A 1 23 ? 28.733 -13.308 -2.283 1.00 1.00 23 PHE A CA 19
ATOM 10569 C C . PHE A 1 23 ? 28.616 -14.683 -1.643 1.00 1.00 23 PHE A C 19
ATOM 10570 O O . PHE A 1 23 ? 27.870 -15.540 -2.115 1.00 1.00 23 PHE A O 19
ATOM 10587 N N . TRP A 1 24 ? 29.360 -14.882 -0.561 1.00 1.00 24 TRP A N 19
ATOM 10588 C CA . TRP A 1 24 ? 29.333 -16.153 0.145 1.00 1.00 24 TRP A CA 19
ATOM 10589 C C . TRP A 1 24 ? 27.904 -16.536 0.492 1.00 1.00 24 TRP A C 19
ATOM 10590 O O . TRP A 1 24 ? 27.374 -17.502 -0.052 1.00 1.00 24 TRP A O 19
ATOM 10611 N N . LEU A 1 25 ? 27.297 -15.767 1.401 1.00 1.00 25 LEU A N 19
ATOM 10612 C CA . LEU A 1 25 ? 25.923 -16.016 1.844 1.00 1.00 25 LEU A CA 19
ATOM 10613 C C . LEU A 1 25 ? 25.122 -16.787 0.806 1.00 1.00 25 LEU A C 19
ATOM 10614 O O . LEU A 1 25 ? 24.780 -17.949 1.013 1.00 1.00 25 LEU A O 19
ATOM 10630 N N . PHE A 1 26 ? 24.818 -16.135 -0.305 1.00 1.00 26 PHE A N 19
ATOM 10631 C CA . PHE A 1 26 ? 24.046 -16.781 -1.352 1.00 1.00 26 PHE A CA 19
ATOM 10632 C C . PHE A 1 26 ? 24.818 -17.941 -1.973 1.00 1.00 26 PHE A C 19
ATOM 10633 O O . PHE A 1 26 ? 24.301 -19.050 -2.092 1.00 1.00 26 PHE A O 19
ATOM 10650 N N . LYS A 1 27 ? 26.055 -17.684 -2.376 1.00 1.00 27 LYS A N 19
ATOM 10651 C CA . LYS A 1 27 ? 26.871 -18.724 -2.997 1.00 1.00 27 LYS A CA 19
ATOM 10652 C C . LYS A 1 27 ? 27.208 -19.847 -2.012 1.00 1.00 27 LYS A C 19
ATOM 10653 O O . LYS A 1 27 ? 28.185 -20.571 -2.202 1.00 1.00 27 LYS A O 19
ATOM 10672 N N . TYR A 1 28 ? 26.391 -20.000 -0.973 1.00 1.00 28 TYR A N 19
ATOM 10673 C CA . TYR A 1 28 ? 26.611 -21.052 0.016 1.00 1.00 28 TYR A CA 19
ATOM 10674 C C . TYR A 1 28 ? 25.277 -21.516 0.595 1.00 1.00 28 TYR A C 19
ATOM 10675 O O . TYR A 1 28 ? 25.016 -22.714 0.683 1.00 1.00 28 TYR A O 19
ATOM 10693 N N . LEU A 1 29 ? 24.434 -20.564 0.988 1.00 1.00 29 LEU A N 19
ATOM 10694 C CA . LEU A 1 29 ? 23.131 -20.906 1.553 1.00 1.00 29 LEU A CA 19
ATOM 10695 C C . LEU A 1 29 ? 22.086 -21.062 0.451 1.00 1.00 29 LEU A C 19
ATOM 10696 O O . LEU A 1 29 ? 21.205 -21.918 0.533 1.00 1.00 29 LEU A O 19
ATOM 10712 N N . GLN A 1 30 ? 22.187 -20.230 -0.579 1.00 1.00 30 GLN A N 19
ATOM 10713 C CA . GLN A 1 30 ? 21.243 -20.283 -1.692 1.00 1.00 30 GLN A CA 19
ATOM 10714 C C . GLN A 1 30 ? 21.707 -21.293 -2.739 1.00 1.00 30 GLN A C 19
ATOM 10715 O O . GLN A 1 30 ? 21.008 -21.554 -3.719 1.00 1.00 30 GLN A O 19
ATOM 10729 N N . LYS A 1 31 ? 22.891 -21.862 -2.520 1.00 1.00 31 LYS A N 19
ATOM 10730 C CA . LYS A 1 31 ? 23.446 -22.848 -3.446 1.00 1.00 31 LYS A CA 19
ATOM 10731 C C . LYS A 1 31 ? 23.582 -24.209 -2.770 1.00 1.00 31 LYS A C 19
ATOM 10732 O O . LYS A 1 31 ? 24.263 -25.099 -3.280 1.00 1.00 31 LYS A O 19
ATOM 10751 N N . LYS A 1 32 ? 22.928 -24.366 -1.623 1.00 1.00 32 LYS A N 19
ATOM 10752 C CA . LYS A 1 32 ? 22.984 -25.628 -0.893 1.00 1.00 32 LYS A CA 19
ATOM 10753 C C . LYS A 1 32 ? 21.788 -26.505 -1.249 1.00 1.00 32 LYS A C 19
ATOM 10754 O O . LYS A 1 32 ? 20.844 -25.982 -1.820 1.00 1.00 32 LYS A O 19
ATOM 10774 N N . LYS A 1 1 ? 21.825 14.708 -4.541 1.00 1.00 1 LYS A N 20
ATOM 10775 C CA . LYS A 1 1 ? 22.300 14.868 -3.138 1.00 1.00 1 LYS A CA 20
ATOM 10776 C C . LYS A 1 1 ? 23.167 13.672 -2.758 1.00 1.00 1 LYS A C 20
ATOM 10777 O O . LYS A 1 1 ? 23.022 12.585 -3.319 1.00 1.00 1 LYS A O 20
ATOM 10798 N N . LYS A 1 2 ? 24.069 13.880 -1.804 1.00 1.00 2 LYS A N 20
ATOM 10799 C CA . LYS A 1 2 ? 24.955 12.810 -1.359 1.00 1.00 2 LYS A CA 20
ATOM 10800 C C . LYS A 1 2 ? 24.243 11.919 -0.343 1.00 1.00 2 LYS A C 20
ATOM 10801 O O . LYS A 1 2 ? 24.877 11.291 0.506 1.00 1.00 2 LYS A O 20
ATOM 10820 N N . HIS A 1 3 ? 22.919 11.866 -0.442 1.00 1.00 3 HIS A N 20
ATOM 10821 C CA . HIS A 1 3 ? 22.128 11.047 0.467 1.00 1.00 3 HIS A CA 20
ATOM 10822 C C . HIS A 1 3 ? 22.561 11.267 1.912 1.00 1.00 3 HIS A C 20
ATOM 10823 O O . HIS A 1 3 ? 23.424 12.098 2.193 1.00 1.00 3 HIS A O 20
ATOM 10837 N N . THR A 1 4 ? 21.952 10.517 2.826 1.00 1.00 4 THR A N 20
ATOM 10838 C CA . THR A 1 4 ? 22.275 10.635 4.243 1.00 1.00 4 THR A CA 20
ATOM 10839 C C . THR A 1 4 ? 23.749 10.326 4.489 1.00 1.00 4 THR A C 20
ATOM 10840 O O . THR A 1 4 ? 24.631 11.014 3.976 1.00 1.00 4 THR A O 20
ATOM 10851 N N . ILE A 1 5 ? 24.002 9.284 5.274 1.00 1.00 5 ILE A N 20
ATOM 10852 C CA . ILE A 1 5 ? 25.368 8.883 5.587 1.00 1.00 5 ILE A CA 20
ATOM 10853 C C . ILE A 1 5 ? 25.719 7.598 4.851 1.00 1.00 5 ILE A C 20
ATOM 10854 O O . ILE A 1 5 ? 26.888 7.292 4.642 1.00 1.00 5 ILE A O 20
ATOM 10870 N N . TRP A 1 6 ? 24.701 6.852 4.453 1.00 1.00 6 TRP A N 20
ATOM 10871 C CA . TRP A 1 6 ? 24.924 5.606 3.736 1.00 1.00 6 TRP A CA 20
ATOM 10872 C C . TRP A 1 6 ? 26.009 5.784 2.677 1.00 1.00 6 TRP A C 20
ATOM 10873 O O . TRP A 1 6 ? 27.038 5.118 2.711 1.00 1.00 6 TRP A O 20
ATOM 10894 N N . GLU A 1 7 ? 25.773 6.683 1.735 1.00 1.00 7 GLU A N 20
ATOM 10895 C CA . GLU A 1 7 ? 26.744 6.924 0.675 1.00 1.00 7 GLU A CA 20
ATOM 10896 C C . GLU A 1 7 ? 28.114 7.280 1.254 1.00 1.00 7 GLU A C 20
ATOM 10897 O O . GLU A 1 7 ? 29.100 7.361 0.522 1.00 1.00 7 GLU A O 20
ATOM 10909 N N . VAL A 1 8 ? 28.168 7.488 2.567 1.00 1.00 8 VAL A N 20
ATOM 10910 C CA . VAL A 1 8 ? 29.427 7.832 3.226 1.00 1.00 8 VAL A CA 20
ATOM 10911 C C . VAL A 1 8 ? 30.015 6.618 3.943 1.00 1.00 8 VAL A C 20
ATOM 10912 O O . VAL A 1 8 ? 31.232 6.426 3.953 1.00 1.00 8 VAL A O 20
ATOM 10925 N N . ILE A 1 9 ? 29.145 5.801 4.534 1.00 1.00 9 ILE A N 20
ATOM 10926 C CA . ILE A 1 9 ? 29.580 4.607 5.246 1.00 1.00 9 ILE A CA 20
ATOM 10927 C C . ILE A 1 9 ? 29.109 3.365 4.496 1.00 1.00 9 ILE A C 20
ATOM 10928 O O . ILE A 1 9 ? 29.878 2.432 4.289 1.00 1.00 9 ILE A O 20
ATOM 10944 N N . ALA A 1 10 ? 27.855 3.370 4.074 1.00 1.00 10 ALA A N 20
ATOM 10945 C CA . ALA A 1 10 ? 27.305 2.240 3.333 1.00 1.00 10 ALA A CA 20
ATOM 10946 C C . ALA A 1 10 ? 27.928 2.166 1.946 1.00 1.00 10 ALA A C 20
ATOM 10947 O O . ALA A 1 10 ? 28.685 1.246 1.645 1.00 1.00 10 ALA A O 20
ATOM 10954 N N . GLY A 1 11 ? 27.619 3.149 1.107 1.00 1.00 11 GLY A N 20
ATOM 10955 C CA . GLY A 1 11 ? 28.178 3.179 -0.235 1.00 1.00 11 GLY A CA 20
ATOM 10956 C C . GLY A 1 11 ? 29.683 2.996 -0.163 1.00 1.00 11 GLY A C 20
ATOM 10957 O O . GLY A 1 11 ? 30.342 2.725 -1.167 1.00 1.00 11 GLY A O 20
ATOM 10961 N N . LEU A 1 12 ? 30.216 3.142 1.045 1.00 1.00 12 LEU A N 20
ATOM 10962 C CA . LEU A 1 12 ? 31.641 2.988 1.265 1.00 1.00 12 LEU A CA 20
ATOM 10963 C C . LEU A 1 12 ? 31.937 1.622 1.881 1.00 1.00 12 LEU A C 20
ATOM 10964 O O . LEU A 1 12 ? 33.028 1.080 1.706 1.00 1.00 12 LEU A O 20
ATOM 10980 N N . VAL A 1 13 ? 30.955 1.071 2.600 1.00 1.00 13 VAL A N 20
ATOM 10981 C CA . VAL A 1 13 ? 31.121 -0.238 3.234 1.00 1.00 13 VAL A CA 20
ATOM 10982 C C . VAL A 1 13 ? 30.174 -1.259 2.615 1.00 1.00 13 VAL A C 20
ATOM 10983 O O . VAL A 1 13 ? 30.608 -2.305 2.137 1.00 1.00 13 VAL A O 20
ATOM 10996 N N . ALA A 1 14 ? 28.884 -0.948 2.619 1.00 1.00 14 ALA A N 20
ATOM 10997 C CA . ALA A 1 14 ? 27.896 -1.852 2.045 1.00 1.00 14 ALA A CA 20
ATOM 10998 C C . ALA A 1 14 ? 28.405 -2.408 0.721 1.00 1.00 14 ALA A C 20
ATOM 10999 O O . ALA A 1 14 ? 28.374 -3.615 0.491 1.00 1.00 14 ALA A O 20
ATOM 11006 N N . LEU A 1 15 ? 28.885 -1.523 -0.143 1.00 1.00 15 LEU A N 20
ATOM 11007 C CA . LEU A 1 15 ? 29.408 -1.951 -1.431 1.00 1.00 15 LEU A CA 20
ATOM 11008 C C . LEU A 1 15 ? 30.631 -2.838 -1.221 1.00 1.00 15 LEU A C 20
ATOM 11009 O O . LEU A 1 15 ? 30.903 -3.742 -2.010 1.00 1.00 15 LEU A O 20
ATOM 11025 N N . LEU A 1 16 ? 31.362 -2.569 -0.143 1.00 1.00 16 LEU A N 20
ATOM 11026 C CA . LEU A 1 16 ? 32.552 -3.344 0.179 1.00 1.00 16 LEU A CA 20
ATOM 11027 C C . LEU A 1 16 ? 32.218 -4.456 1.168 1.00 1.00 16 LEU A C 20
ATOM 11028 O O . LEU A 1 16 ? 33.109 -5.160 1.646 1.00 1.00 16 LEU A O 20
ATOM 11044 N N . THR A 1 17 ? 30.929 -4.608 1.468 1.00 1.00 17 THR A N 20
ATOM 11045 C CA . THR A 1 17 ? 30.480 -5.638 2.400 1.00 1.00 17 THR A CA 20
ATOM 11046 C C . THR A 1 17 ? 29.405 -6.507 1.753 1.00 1.00 17 THR A C 20
ATOM 11047 O O . THR A 1 17 ? 29.574 -7.719 1.618 1.00 1.00 17 THR A O 20
ATOM 11058 N N . PHE A 1 18 ? 28.304 -5.879 1.354 1.00 1.00 18 PHE A N 20
ATOM 11059 C CA . PHE A 1 18 ? 27.206 -6.601 0.719 1.00 1.00 18 PHE A CA 20
ATOM 11060 C C . PHE A 1 18 ? 27.742 -7.660 -0.241 1.00 1.00 18 PHE A C 20
ATOM 11061 O O . PHE A 1 18 ? 27.343 -8.822 -0.182 1.00 1.00 18 PHE A O 20
ATOM 11078 N N . LEU A 1 19 ? 28.652 -7.252 -1.120 1.00 1.00 19 LEU A N 20
ATOM 11079 C CA . LEU A 1 19 ? 29.238 -8.178 -2.086 1.00 1.00 19 LEU A CA 20
ATOM 11080 C C . LEU A 1 19 ? 30.173 -9.159 -1.388 1.00 1.00 19 LEU A C 20
ATOM 11081 O O . LEU A 1 19 ? 30.069 -10.369 -1.577 1.00 1.00 19 LEU A O 20
ATOM 11097 N N . ALA A 1 20 ? 31.088 -8.631 -0.583 1.00 1.00 20 ALA A N 20
ATOM 11098 C CA . ALA A 1 20 ? 32.036 -9.478 0.133 1.00 1.00 20 ALA A CA 20
ATOM 11099 C C . ALA A 1 20 ? 31.319 -10.661 0.779 1.00 1.00 20 ALA A C 20
ATOM 11100 O O . ALA A 1 20 ? 31.685 -11.815 0.559 1.00 1.00 20 ALA A O 20
ATOM 11107 N N . PHE A 1 21 ? 30.299 -10.365 1.578 1.00 1.00 21 PHE A N 20
ATOM 11108 C CA . PHE A 1 21 ? 29.541 -11.412 2.252 1.00 1.00 21 PHE A CA 20
ATOM 11109 C C . PHE A 1 21 ? 28.508 -12.021 1.307 1.00 1.00 21 PHE A C 20
ATOM 11110 O O . PHE A 1 21 ? 28.249 -13.224 1.350 1.00 1.00 21 PHE A O 20
ATOM 11127 N N . GLY A 1 22 ? 27.923 -11.186 0.456 1.00 1.00 22 GLY A N 20
ATOM 11128 C CA . GLY A 1 22 ? 26.921 -11.658 -0.493 1.00 1.00 22 GLY A CA 20
ATOM 11129 C C . GLY A 1 22 ? 27.480 -12.781 -1.355 1.00 1.00 22 GLY A C 20
ATOM 11130 O O . GLY A 1 22 ? 26.829 -13.809 -1.551 1.00 1.00 22 GLY A O 20
ATOM 11134 N N . PHE A 1 23 ? 28.688 -12.583 -1.870 1.00 1.00 23 PHE A N 20
ATOM 11135 C CA . PHE A 1 23 ? 29.318 -13.589 -2.711 1.00 1.00 23 PHE A CA 20
ATOM 11136 C C . PHE A 1 23 ? 29.343 -14.931 -1.994 1.00 1.00 23 PHE A C 20
ATOM 11137 O O . PHE A 1 23 ? 29.561 -15.973 -2.611 1.00 1.00 23 PHE A O 20
ATOM 11154 N N . TRP A 1 24 ? 29.112 -14.894 -0.687 1.00 1.00 24 TRP A N 20
ATOM 11155 C CA . TRP A 1 24 ? 29.101 -16.106 0.112 1.00 1.00 24 TRP A CA 20
ATOM 11156 C C . TRP A 1 24 ? 27.681 -16.454 0.532 1.00 1.00 24 TRP A C 20
ATOM 11157 O O . TRP A 1 24 ? 27.086 -17.383 -0.012 1.00 1.00 24 TRP A O 20
ATOM 11178 N N . LEU A 1 25 ? 27.161 -15.698 1.503 1.00 1.00 25 LEU A N 20
ATOM 11179 C CA . LEU A 1 25 ? 25.806 -15.911 2.027 1.00 1.00 25 LEU A CA 20
ATOM 11180 C C . LEU A 1 25 ? 24.922 -16.654 1.034 1.00 1.00 25 LEU A C 20
ATOM 11181 O O . LEU A 1 25 ? 24.380 -17.713 1.347 1.00 1.00 25 LEU A O 20
ATOM 11197 N N . PHE A 1 26 ? 24.781 -16.100 -0.163 1.00 1.00 26 PHE A N 20
ATOM 11198 C CA . PHE A 1 26 ? 23.959 -16.736 -1.185 1.00 1.00 26 PHE A CA 20
ATOM 11199 C C . PHE A 1 26 ? 24.676 -17.941 -1.791 1.00 1.00 26 PHE A C 20
ATOM 11200 O O . PHE A 1 26 ? 24.218 -19.077 -1.667 1.00 1.00 26 PHE A O 20
ATOM 11217 N N . LYS A 1 27 ? 25.796 -17.683 -2.452 1.00 1.00 27 LYS A N 20
ATOM 11218 C CA . LYS A 1 27 ? 26.560 -18.751 -3.090 1.00 1.00 27 LYS A CA 20
ATOM 11219 C C . LYS A 1 27 ? 26.794 -19.923 -2.133 1.00 1.00 27 LYS A C 20
ATOM 11220 O O . LYS A 1 27 ? 27.283 -20.974 -2.548 1.00 1.00 27 LYS A O 20
ATOM 11239 N N . TYR A 1 28 ? 26.446 -19.739 -0.860 1.00 1.00 28 TYR A N 20
ATOM 11240 C CA . TYR A 1 28 ? 26.625 -20.798 0.135 1.00 1.00 28 TYR A CA 20
ATOM 11241 C C . TYR A 1 28 ? 25.287 -21.221 0.728 1.00 1.00 28 TYR A C 20
ATOM 11242 O O . TYR A 1 28 ? 24.990 -22.411 0.825 1.00 1.00 28 TYR A O 20
ATOM 11260 N N . LEU A 1 29 ? 24.491 -20.240 1.139 1.00 1.00 29 LEU A N 20
ATOM 11261 C CA . LEU A 1 29 ? 23.193 -20.528 1.738 1.00 1.00 29 LEU A CA 20
ATOM 11262 C C . LEU A 1 29 ? 22.107 -20.651 0.672 1.00 1.00 29 LEU A C 20
ATOM 11263 O O . LEU A 1 29 ? 21.169 -21.433 0.815 1.00 1.00 29 LEU A O 20
ATOM 11279 N N . GLN A 1 30 ? 22.235 -19.868 -0.394 1.00 1.00 30 GLN A N 20
ATOM 11280 C CA . GLN A 1 30 ? 21.252 -19.895 -1.472 1.00 1.00 30 GLN A CA 20
ATOM 11281 C C . GLN A 1 30 ? 21.589 -20.983 -2.488 1.00 1.00 30 GLN A C 20
ATOM 11282 O O . GLN A 1 30 ? 20.789 -21.284 -3.373 1.00 1.00 30 GLN A O 20
ATOM 11296 N N . LYS A 1 31 ? 22.779 -21.566 -2.354 1.00 1.00 31 LYS A N 20
ATOM 11297 C CA . LYS A 1 31 ? 23.217 -22.618 -3.269 1.00 1.00 31 LYS A CA 20
ATOM 11298 C C . LYS A 1 31 ? 23.348 -23.952 -2.539 1.00 1.00 31 LYS A C 20
ATOM 11299 O O . LYS A 1 31 ? 24.007 -24.874 -3.024 1.00 1.00 31 LYS A O 20
ATOM 11318 N N . LYS A 1 32 ? 22.713 -24.056 -1.374 1.00 1.00 32 LYS A N 20
ATOM 11319 C CA . LYS A 1 32 ? 22.768 -25.290 -0.597 1.00 1.00 32 LYS A CA 20
ATOM 11320 C C . LYS A 1 32 ? 21.540 -26.150 -0.876 1.00 1.00 32 LYS A C 20
ATOM 11321 O O . LYS A 1 32 ? 20.707 -25.725 -1.659 1.00 1.00 32 LYS A O 20
ATOM 11341 N N . LYS A 1 1 ? 20.470 16.012 -3.667 1.00 1.00 1 LYS A N 21
ATOM 11342 C CA . LYS A 1 1 ? 21.958 16.060 -3.717 1.00 1.00 1 LYS A CA 21
ATOM 11343 C C . LYS A 1 1 ? 22.499 14.670 -4.042 1.00 1.00 1 LYS A C 21
ATOM 11344 O O . LYS A 1 1 ? 22.882 14.393 -5.179 1.00 1.00 1 LYS A O 21
ATOM 11365 N N . LYS A 1 2 ? 22.529 13.802 -3.036 1.00 1.00 2 LYS A N 21
ATOM 11366 C CA . LYS A 1 2 ? 23.027 12.445 -3.226 1.00 1.00 2 LYS A CA 21
ATOM 11367 C C . LYS A 1 2 ? 22.215 11.454 -2.397 1.00 1.00 2 LYS A C 21
ATOM 11368 O O . LYS A 1 2 ? 21.382 10.721 -2.929 1.00 1.00 2 LYS A O 21
ATOM 11387 N N . HIS A 1 3 ? 22.466 11.438 -1.092 1.00 1.00 3 HIS A N 21
ATOM 11388 C CA . HIS A 1 3 ? 21.754 10.532 -0.197 1.00 1.00 3 HIS A CA 21
ATOM 11389 C C . HIS A 1 3 ? 22.086 10.848 1.258 1.00 1.00 3 HIS A C 21
ATOM 11390 O O . HIS A 1 3 ? 22.751 11.841 1.551 1.00 1.00 3 HIS A O 21
ATOM 11404 N N . THR A 1 4 ? 21.617 9.998 2.168 1.00 1.00 4 THR A N 21
ATOM 11405 C CA . THR A 1 4 ? 21.871 10.199 3.589 1.00 1.00 4 THR A CA 21
ATOM 11406 C C . THR A 1 4 ? 23.353 10.017 3.900 1.00 1.00 4 THR A C 21
ATOM 11407 O O . THR A 1 4 ? 24.183 10.840 3.512 1.00 1.00 4 THR A O 21
ATOM 11418 N N . ILE A 1 5 ? 23.676 8.930 4.596 1.00 1.00 5 ILE A N 21
ATOM 11419 C CA . ILE A 1 5 ? 25.059 8.636 4.953 1.00 1.00 5 ILE A CA 21
ATOM 11420 C C . ILE A 1 5 ? 25.486 7.310 4.342 1.00 1.00 5 ILE A C 21
ATOM 11421 O O . ILE A 1 5 ? 26.668 7.075 4.113 1.00 1.00 5 ILE A O 21
ATOM 11437 N N . TRP A 1 6 ? 24.515 6.449 4.067 1.00 1.00 6 TRP A N 21
ATOM 11438 C CA . TRP A 1 6 ? 24.813 5.153 3.471 1.00 1.00 6 TRP A CA 21
ATOM 11439 C C . TRP A 1 6 ? 25.865 5.303 2.375 1.00 1.00 6 TRP A C 21
ATOM 11440 O O . TRP A 1 6 ? 26.973 4.788 2.489 1.00 1.00 6 TRP A O 21
ATOM 11461 N N . GLU A 1 7 ? 25.514 6.010 1.313 1.00 1.00 7 GLU A N 21
ATOM 11462 C CA . GLU A 1 7 ? 26.441 6.212 0.210 1.00 1.00 7 GLU A CA 21
ATOM 11463 C C . GLU A 1 7 ? 27.802 6.693 0.715 1.00 1.00 7 GLU A C 21
ATOM 11464 O O . GLU A 1 7 ? 28.784 6.682 -0.025 1.00 1.00 7 GLU A O 21
ATOM 11476 N N . VAL A 1 8 ? 27.853 7.116 1.975 1.00 1.00 8 VAL A N 21
ATOM 11477 C CA . VAL A 1 8 ? 29.106 7.598 2.554 1.00 1.00 8 VAL A CA 21
ATOM 11478 C C . VAL A 1 8 ? 29.784 6.505 3.380 1.00 1.00 8 VAL A C 21
ATOM 11479 O O . VAL A 1 8 ? 31.009 6.378 3.359 1.00 1.00 8 VAL A O 21
ATOM 11492 N N . ILE A 1 9 ? 28.984 5.718 4.100 1.00 1.00 9 ILE A N 21
ATOM 11493 C CA . ILE A 1 9 ? 29.515 4.639 4.924 1.00 1.00 9 ILE A CA 21
ATOM 11494 C C . ILE A 1 9 ? 29.100 3.293 4.339 1.00 1.00 9 ILE A C 21
ATOM 11495 O O . ILE A 1 9 ? 29.923 2.393 4.203 1.00 1.00 9 ILE A O 21
ATOM 11511 N N . ALA A 1 10 ? 27.834 3.167 3.979 1.00 1.00 10 ALA A N 21
ATOM 11512 C CA . ALA A 1 10 ? 27.338 1.925 3.397 1.00 1.00 10 ALA A CA 21
ATOM 11513 C C . ALA A 1 10 ? 27.927 1.721 2.009 1.00 1.00 10 ALA A C 21
ATOM 11514 O O . ALA A 1 10 ? 28.726 0.814 1.792 1.00 1.00 10 ALA A O 21
ATOM 11521 N N . GLY A 1 11 ? 27.542 2.583 1.071 1.00 1.00 11 GLY A N 21
ATOM 11522 C CA . GLY A 1 11 ? 28.062 2.483 -0.282 1.00 1.00 11 GLY A CA 21
ATOM 11523 C C . GLY A 1 11 ? 29.577 2.396 -0.238 1.00 1.00 11 GLY A C 21
ATOM 11524 O O . GLY A 1 11 ? 30.225 2.042 -1.223 1.00 1.00 11 GLY A O 21
ATOM 11528 N N . LEU A 1 12 ? 30.132 2.714 0.927 1.00 1.00 12 LEU A N 21
ATOM 11529 C CA . LEU A 1 12 ? 31.570 2.667 1.116 1.00 1.00 12 LEU A CA 21
ATOM 11530 C C . LEU A 1 12 ? 31.966 1.405 1.876 1.00 1.00 12 LEU A C 21
ATOM 11531 O O . LEU A 1 12 ? 33.088 0.921 1.740 1.00 1.00 12 LEU A O 21
ATOM 11547 N N . VAL A 1 13 ? 31.035 0.875 2.675 1.00 1.00 13 VAL A N 21
ATOM 11548 C CA . VAL A 1 13 ? 31.303 -0.340 3.447 1.00 1.00 13 VAL A CA 21
ATOM 11549 C C . VAL A 1 13 ? 30.487 -1.509 2.911 1.00 1.00 13 VAL A C 21
ATOM 11550 O O . VAL A 1 13 ? 31.037 -2.562 2.591 1.00 1.00 13 VAL A O 21
ATOM 11563 N N . ALA A 1 14 ? 29.176 -1.324 2.813 1.00 1.00 14 ALA A N 21
ATOM 11564 C CA . ALA A 1 14 ? 28.308 -2.380 2.309 1.00 1.00 14 ALA A CA 21
ATOM 11565 C C . ALA A 1 14 ? 28.941 -3.042 1.091 1.00 1.00 14 ALA A C 21
ATOM 11566 O O . ALA A 1 14 ? 29.043 -4.266 1.021 1.00 1.00 14 ALA A O 21
ATOM 11573 N N . LEU A 1 15 ? 29.380 -2.226 0.139 1.00 1.00 15 LEU A N 21
ATOM 11574 C CA . LEU A 1 15 ? 30.017 -2.750 -1.061 1.00 1.00 15 LEU A CA 21
ATOM 11575 C C . LEU A 1 15 ? 31.279 -3.508 -0.678 1.00 1.00 15 LEU A C 21
ATOM 11576 O O . LEU A 1 15 ? 31.662 -4.479 -1.333 1.00 1.00 15 LEU A O 21
ATOM 11592 N N . LEU A 1 16 ? 31.912 -3.056 0.394 1.00 1.00 16 LEU A N 21
ATOM 11593 C CA . LEU A 1 16 ? 33.128 -3.687 0.883 1.00 1.00 16 LEU A CA 21
ATOM 11594 C C . LEU A 1 16 ? 32.802 -4.672 2.002 1.00 1.00 16 LEU A C 21
ATOM 11595 O O . LEU A 1 16 ? 33.699 -5.205 2.657 1.00 1.00 16 LEU A O 21
ATOM 11611 N N . THR A 1 17 ? 31.511 -4.905 2.215 1.00 1.00 17 THR A N 21
ATOM 11612 C CA . THR A 1 17 ? 31.069 -5.825 3.255 1.00 1.00 17 THR A CA 21
ATOM 11613 C C . THR A 1 17 ? 29.852 -6.615 2.787 1.00 1.00 17 THR A C 21
ATOM 11614 O O . THR A 1 17 ? 29.948 -7.804 2.485 1.00 1.00 17 THR A O 21
ATOM 11625 N N . PHE A 1 18 ? 28.708 -5.944 2.724 1.00 1.00 18 PHE A N 21
ATOM 11626 C CA . PHE A 1 18 ? 27.478 -6.592 2.288 1.00 1.00 18 PHE A CA 21
ATOM 11627 C C . PHE A 1 18 ? 27.729 -7.419 1.030 1.00 1.00 18 PHE A C 21
ATOM 11628 O O . PHE A 1 18 ? 27.391 -8.599 0.978 1.00 1.00 18 PHE A O 21
ATOM 11645 N N . LEU A 1 19 ? 28.326 -6.792 0.023 1.00 1.00 19 LEU A N 21
ATOM 11646 C CA . LEU A 1 19 ? 28.619 -7.480 -1.231 1.00 1.00 19 LEU A CA 21
ATOM 11647 C C . LEU A 1 19 ? 29.724 -8.511 -1.032 1.00 1.00 19 LEU A C 21
ATOM 11648 O O . LEU A 1 19 ? 29.587 -9.664 -1.436 1.00 1.00 19 LEU A O 21
ATOM 11664 N N . ALA A 1 20 ? 30.818 -8.088 -0.411 1.00 1.00 20 ALA A N 21
ATOM 11665 C CA . ALA A 1 20 ? 31.942 -8.986 -0.170 1.00 1.00 20 ALA A CA 21
ATOM 11666 C C . ALA A 1 20 ? 31.451 -10.327 0.368 1.00 1.00 20 ALA A C 21
ATOM 11667 O O . ALA A 1 20 ? 31.751 -11.379 -0.196 1.00 1.00 20 ALA A O 21
ATOM 11674 N N . PHE A 1 21 ? 30.697 -10.284 1.462 1.00 1.00 21 PHE A N 21
ATOM 11675 C CA . PHE A 1 21 ? 30.174 -11.501 2.067 1.00 1.00 21 PHE A CA 21
ATOM 11676 C C . PHE A 1 21 ? 28.908 -11.957 1.348 1.00 1.00 21 PHE A C 21
ATOM 11677 O O . PHE A 1 21 ? 28.665 -13.153 1.198 1.00 1.00 21 PHE A O 21
ATOM 11694 N N . GLY A 1 22 ? 28.107 -10.996 0.903 1.00 1.00 22 GLY A N 21
ATOM 11695 C CA . GLY A 1 22 ? 26.870 -11.316 0.199 1.00 1.00 22 GLY A CA 21
ATOM 11696 C C . GLY A 1 22 ? 27.149 -12.216 -0.996 1.00 1.00 22 GLY A C 21
ATOM 11697 O O . GLY A 1 22 ? 26.452 -13.208 -1.215 1.00 1.00 22 GLY A O 21
ATOM 11701 N N . PHE A 1 23 ? 28.172 -11.867 -1.766 1.00 1.00 23 PHE A N 21
ATOM 11702 C CA . PHE A 1 23 ? 28.531 -12.655 -2.936 1.00 1.00 23 PHE A CA 21
ATOM 11703 C C . PHE A 1 23 ? 28.746 -14.109 -2.541 1.00 1.00 23 PHE A C 21
ATOM 11704 O O . PHE A 1 23 ? 28.728 -15.004 -3.387 1.00 1.00 23 PHE A O 21
ATOM 11721 N N . TRP A 1 24 ? 28.947 -14.337 -1.250 1.00 1.00 24 TRP A N 21
ATOM 11722 C CA . TRP A 1 24 ? 29.159 -15.683 -0.746 1.00 1.00 24 TRP A CA 21
ATOM 11723 C C . TRP A 1 24 ? 27.905 -16.192 -0.048 1.00 1.00 24 TRP A C 21
ATOM 11724 O O . TRP A 1 24 ? 27.186 -17.024 -0.598 1.00 1.00 24 TRP A O 21
ATOM 11745 N N . LEU A 1 25 ? 27.667 -15.682 1.164 1.00 1.00 25 LEU A N 21
ATOM 11746 C CA . LEU A 1 25 ? 26.508 -16.077 1.972 1.00 1.00 25 LEU A CA 21
ATOM 11747 C C . LEU A 1 25 ? 25.377 -16.635 1.117 1.00 1.00 25 LEU A C 21
ATOM 11748 O O . LEU A 1 25 ? 24.956 -17.775 1.302 1.00 1.00 25 LEU A O 21
ATOM 11764 N N . PHE A 1 26 ? 24.886 -15.833 0.186 1.00 1.00 26 PHE A N 21
ATOM 11765 C CA . PHE A 1 26 ? 23.803 -16.277 -0.677 1.00 1.00 26 PHE A CA 21
ATOM 11766 C C . PHE A 1 26 ? 24.294 -17.320 -1.677 1.00 1.00 26 PHE A C 21
ATOM 11767 O O . PHE A 1 26 ? 23.848 -18.468 -1.665 1.00 1.00 26 PHE A O 21
ATOM 11784 N N . LYS A 1 27 ? 25.202 -16.909 -2.550 1.00 1.00 27 LYS A N 21
ATOM 11785 C CA . LYS A 1 27 ? 25.733 -17.809 -3.566 1.00 1.00 27 LYS A CA 21
ATOM 11786 C C . LYS A 1 27 ? 26.239 -19.120 -2.956 1.00 1.00 27 LYS A C 21
ATOM 11787 O O . LYS A 1 27 ? 26.607 -20.039 -3.688 1.00 1.00 27 LYS A O 21
ATOM 11806 N N . TYR A 1 28 ? 26.261 -19.204 -1.623 1.00 1.00 28 TYR A N 21
ATOM 11807 C CA . TYR A 1 28 ? 26.733 -20.419 -0.951 1.00 1.00 28 TYR A CA 21
ATOM 11808 C C . TYR A 1 28 ? 25.641 -21.029 -0.075 1.00 1.00 28 TYR A C 21
ATOM 11809 O O . TYR A 1 28 ? 25.549 -22.250 0.043 1.00 1.00 28 TYR A O 21
ATOM 11827 N N . LEU A 1 29 ? 24.829 -20.181 0.549 1.00 1.00 29 LEU A N 21
ATOM 11828 C CA . LEU A 1 29 ? 23.763 -20.673 1.417 1.00 1.00 29 LEU A CA 21
ATOM 11829 C C . LEU A 1 29 ? 22.404 -20.573 0.729 1.00 1.00 29 LEU A C 21
ATOM 11830 O O . LEU A 1 29 ? 21.571 -21.471 0.848 1.00 1.00 29 LEU A O 21
ATOM 11846 N N . GLN A 1 30 ? 22.183 -19.476 0.017 1.00 1.00 30 GLN A N 21
ATOM 11847 C CA . GLN A 1 30 ? 20.916 -19.274 -0.680 1.00 1.00 30 GLN A CA 21
ATOM 11848 C C . GLN A 1 30 ? 20.789 -20.237 -1.857 1.00 1.00 30 GLN A C 21
ATOM 11849 O O . GLN A 1 30 ? 19.683 -20.551 -2.301 1.00 1.00 30 GLN A O 21
ATOM 11863 N N . LYS A 1 31 ? 21.925 -20.706 -2.359 1.00 1.00 31 LYS A N 21
ATOM 11864 C CA . LYS A 1 31 ? 21.925 -21.633 -3.486 1.00 1.00 31 LYS A CA 21
ATOM 11865 C C . LYS A 1 31 ? 22.121 -23.066 -3.004 1.00 1.00 31 LYS A C 21
ATOM 11866 O O . LYS A 1 31 ? 21.419 -23.980 -3.435 1.00 1.00 31 LYS A O 21
ATOM 11885 N N . LYS A 1 32 ? 23.086 -23.252 -2.109 1.00 1.00 32 LYS A N 21
ATOM 11886 C CA . LYS A 1 32 ? 23.376 -24.578 -1.576 1.00 1.00 32 LYS A CA 21
ATOM 11887 C C . LYS A 1 32 ? 22.712 -24.762 -0.215 1.00 1.00 32 LYS A C 21
ATOM 11888 O O . LYS A 1 32 ? 21.932 -25.689 -0.078 1.00 1.00 32 LYS A O 21
ATOM 11908 N N . LYS A 1 1 ? 23.054 17.216 2.079 1.00 1.00 1 LYS A N 22
ATOM 11909 C CA . LYS A 1 1 ? 22.604 17.482 0.683 1.00 1.00 1 LYS A CA 22
ATOM 11910 C C . LYS A 1 1 ? 22.529 16.166 -0.084 1.00 1.00 1 LYS A C 22
ATOM 11911 O O . LYS A 1 1 ? 21.513 15.856 -0.705 1.00 1.00 1 LYS A O 22
ATOM 11932 N N . LYS A 1 2 ? 23.612 15.398 -0.036 1.00 1.00 2 LYS A N 22
ATOM 11933 C CA . LYS A 1 2 ? 23.658 14.117 -0.731 1.00 1.00 2 LYS A CA 22
ATOM 11934 C C . LYS A 1 2 ? 23.111 13.006 0.159 1.00 1.00 2 LYS A C 22
ATOM 11935 O O . LYS A 1 2 ? 23.757 12.599 1.126 1.00 1.00 2 LYS A O 22
ATOM 11954 N N . HIS A 1 3 ? 21.920 12.517 -0.173 1.00 1.00 3 HIS A N 22
ATOM 11955 C CA . HIS A 1 3 ? 21.298 11.450 0.603 1.00 1.00 3 HIS A CA 22
ATOM 11956 C C . HIS A 1 3 ? 21.512 11.680 2.096 1.00 1.00 3 HIS A C 22
ATOM 11957 O O . HIS A 1 3 ? 21.170 12.738 2.625 1.00 1.00 3 HIS A O 22
ATOM 11971 N N . THR A 1 4 ? 22.082 10.681 2.768 1.00 1.00 4 THR A N 22
ATOM 11972 C CA . THR A 1 4 ? 22.345 10.780 4.200 1.00 1.00 4 THR A CA 22
ATOM 11973 C C . THR A 1 4 ? 23.809 10.469 4.494 1.00 1.00 4 THR A C 22
ATOM 11974 O O . THR A 1 4 ? 24.699 11.236 4.128 1.00 1.00 4 THR A O 22
ATOM 11985 N N . ILE A 1 5 ? 24.046 9.338 5.153 1.00 1.00 5 ILE A N 22
ATOM 11986 C CA . ILE A 1 5 ? 25.401 8.925 5.492 1.00 1.00 5 ILE A CA 22
ATOM 11987 C C . ILE A 1 5 ? 25.752 7.630 4.768 1.00 1.00 5 ILE A C 22
ATOM 11988 O O . ILE A 1 5 ? 26.920 7.331 4.544 1.00 1.00 5 ILE A O 22
ATOM 12004 N N . TRP A 1 6 ? 24.732 6.869 4.393 1.00 1.00 6 TRP A N 22
ATOM 12005 C CA . TRP A 1 6 ? 24.956 5.615 3.685 1.00 1.00 6 TRP A CA 22
ATOM 12006 C C . TRP A 1 6 ? 26.029 5.791 2.614 1.00 1.00 6 TRP A C 22
ATOM 12007 O O . TRP A 1 6 ? 27.071 5.143 2.652 1.00 1.00 6 TRP A O 22
ATOM 12028 N N . GLU A 1 7 ? 25.767 6.669 1.658 1.00 1.00 7 GLU A N 22
ATOM 12029 C CA . GLU A 1 7 ? 26.719 6.913 0.581 1.00 1.00 7 GLU A CA 22
ATOM 12030 C C . GLU A 1 7 ? 28.094 7.278 1.136 1.00 1.00 7 GLU A C 22
ATOM 12031 O O . GLU A 1 7 ? 29.069 7.360 0.388 1.00 1.00 7 GLU A O 22
ATOM 12043 N N . VAL A 1 8 ? 28.167 7.494 2.447 1.00 1.00 8 VAL A N 22
ATOM 12044 C CA . VAL A 1 8 ? 29.432 7.849 3.085 1.00 1.00 8 VAL A CA 22
ATOM 12045 C C . VAL A 1 8 ? 30.025 6.648 3.823 1.00 1.00 8 VAL A C 22
ATOM 12046 O O . VAL A 1 8 ? 31.240 6.450 3.818 1.00 1.00 8 VAL A O 22
ATOM 12059 N N . ILE A 1 9 ? 29.160 5.851 4.451 1.00 1.00 9 ILE A N 22
ATOM 12060 C CA . ILE A 1 9 ? 29.604 4.672 5.184 1.00 1.00 9 ILE A CA 22
ATOM 12061 C C . ILE A 1 9 ? 29.116 3.414 4.473 1.00 1.00 9 ILE A C 22
ATOM 12062 O O . ILE A 1 9 ? 29.881 2.475 4.273 1.00 1.00 9 ILE A O 22
ATOM 12078 N N . ALA A 1 10 ? 27.853 3.408 4.077 1.00 1.00 10 ALA A N 22
ATOM 12079 C CA . ALA A 1 10 ? 27.292 2.259 3.378 1.00 1.00 10 ALA A CA 22
ATOM 12080 C C . ALA A 1 10 ? 27.882 2.151 1.979 1.00 1.00 10 ALA A C 22
ATOM 12081 O O . ALA A 1 10 ? 28.629 1.220 1.682 1.00 1.00 10 ALA A O 22
ATOM 12088 N N . GLY A 1 11 ? 27.563 3.118 1.125 1.00 1.00 11 GLY A N 22
ATOM 12089 C CA . GLY A 1 11 ? 28.093 3.114 -0.230 1.00 1.00 11 GLY A CA 22
ATOM 12090 C C . GLY A 1 11 ? 29.601 2.940 -0.182 1.00 1.00 11 GLY A C 22
ATOM 12091 O O . GLY A 1 11 ? 30.242 2.656 -1.194 1.00 1.00 11 GLY A O 22
ATOM 12095 N N . LEU A 1 12 ? 30.157 3.108 1.014 1.00 1.00 12 LEU A N 22
ATOM 12096 C CA . LEU A 1 12 ? 31.586 2.963 1.211 1.00 1.00 12 LEU A CA 22
ATOM 12097 C C . LEU A 1 12 ? 31.900 1.614 1.855 1.00 1.00 12 LEU A C 22
ATOM 12098 O O . LEU A 1 12 ? 32.995 1.077 1.681 1.00 1.00 12 LEU A O 22
ATOM 12114 N N . VAL A 1 13 ? 30.931 1.074 2.598 1.00 1.00 13 VAL A N 22
ATOM 12115 C CA . VAL A 1 13 ? 31.114 -0.218 3.260 1.00 1.00 13 VAL A CA 22
ATOM 12116 C C . VAL A 1 13 ? 30.161 -1.258 2.683 1.00 1.00 13 VAL A C 22
ATOM 12117 O O . VAL A 1 13 ? 30.590 -2.317 2.232 1.00 1.00 13 VAL A O 22
ATOM 12130 N N . ALA A 1 14 ? 28.869 -0.950 2.698 1.00 1.00 14 ALA A N 22
ATOM 12131 C CA . ALA A 1 14 ? 27.876 -1.873 2.164 1.00 1.00 14 ALA A CA 22
ATOM 12132 C C . ALA A 1 14 ? 28.367 -2.467 0.852 1.00 1.00 14 ALA A C 22
ATOM 12133 O O . ALA A 1 14 ? 28.315 -3.680 0.649 1.00 1.00 14 ALA A O 22
ATOM 12140 N N . LEU A 1 15 ? 28.859 -1.611 -0.035 1.00 1.00 15 LEU A N 22
ATOM 12141 C CA . LEU A 1 15 ? 29.367 -2.077 -1.317 1.00 1.00 15 LEU A CA 22
ATOM 12142 C C . LEU A 1 15 ? 30.585 -2.968 -1.093 1.00 1.00 15 LEU A C 22
ATOM 12143 O O . LEU A 1 15 ? 30.831 -3.905 -1.851 1.00 1.00 15 LEU A O 22
ATOM 12159 N N . LEU A 1 16 ? 31.338 -2.665 -0.041 1.00 1.00 16 LEU A N 22
ATOM 12160 C CA . LEU A 1 16 ? 32.527 -3.440 0.289 1.00 1.00 16 LEU A CA 22
ATOM 12161 C C . LEU A 1 16 ? 32.186 -4.552 1.275 1.00 1.00 16 LEU A C 22
ATOM 12162 O O . LEU A 1 16 ? 33.060 -5.314 1.692 1.00 1.00 16 LEU A O 22
ATOM 12178 N N . THR A 1 17 ? 30.907 -4.642 1.640 1.00 1.00 17 THR A N 22
ATOM 12179 C CA . THR A 1 17 ? 30.450 -5.666 2.576 1.00 1.00 17 THR A CA 22
ATOM 12180 C C . THR A 1 17 ? 29.380 -6.538 1.927 1.00 1.00 17 THR A C 22
ATOM 12181 O O . THR A 1 17 ? 29.564 -7.746 1.769 1.00 1.00 17 THR A O 22
ATOM 12192 N N . PHE A 1 18 ? 28.264 -5.920 1.555 1.00 1.00 18 PHE A N 22
ATOM 12193 C CA . PHE A 1 18 ? 27.170 -6.650 0.923 1.00 1.00 18 PHE A CA 22
ATOM 12194 C C . PHE A 1 18 ? 27.710 -7.676 -0.070 1.00 1.00 18 PHE A C 22
ATOM 12195 O O . PHE A 1 18 ? 27.358 -8.852 -0.009 1.00 1.00 18 PHE A O 22
ATOM 12212 N N . LEU A 1 19 ? 28.569 -7.223 -0.979 1.00 1.00 19 LEU A N 22
ATOM 12213 C CA . LEU A 1 19 ? 29.151 -8.114 -1.978 1.00 1.00 19 LEU A CA 22
ATOM 12214 C C . LEU A 1 19 ? 30.116 -9.098 -1.327 1.00 1.00 19 LEU A C 22
ATOM 12215 O O . LEU A 1 19 ? 30.019 -10.306 -1.538 1.00 1.00 19 LEU A O 22
ATOM 12231 N N . ALA A 1 20 ? 31.050 -8.578 -0.540 1.00 1.00 20 ALA A N 22
ATOM 12232 C CA . ALA A 1 20 ? 32.027 -9.429 0.129 1.00 1.00 20 ALA A CA 22
ATOM 12233 C C . ALA A 1 20 ? 31.344 -10.642 0.758 1.00 1.00 20 ALA A C 22
ATOM 12234 O O . ALA A 1 20 ? 31.720 -11.783 0.490 1.00 1.00 20 ALA A O 22
ATOM 12241 N N . PHE A 1 21 ? 30.341 -10.388 1.593 1.00 1.00 21 PHE A N 22
ATOM 12242 C CA . PHE A 1 21 ? 29.618 -11.470 2.251 1.00 1.00 21 PHE A CA 22
ATOM 12243 C C . PHE A 1 21 ? 28.565 -12.059 1.318 1.00 1.00 21 PHE A C 22
ATOM 12244 O O . PHE A 1 21 ? 28.318 -13.264 1.328 1.00 1.00 21 PHE A O 22
ATOM 12261 N N . GLY A 1 22 ? 27.947 -11.201 0.512 1.00 1.00 22 GLY A N 22
ATOM 12262 C CA . GLY A 1 22 ? 26.924 -11.652 -0.423 1.00 1.00 22 GLY A CA 22
ATOM 12263 C C . GLY A 1 22 ? 27.466 -12.747 -1.332 1.00 1.00 22 GLY A C 22
ATOM 12264 O O . GLY A 1 22 ? 26.814 -13.768 -1.547 1.00 1.00 22 GLY A O 22
ATOM 12268 N N . PHE A 1 23 ? 28.663 -12.529 -1.861 1.00 1.00 23 PHE A N 22
ATOM 12269 C CA . PHE A 1 23 ? 29.281 -13.507 -2.746 1.00 1.00 23 PHE A CA 22
ATOM 12270 C C . PHE A 1 23 ? 29.335 -14.867 -2.065 1.00 1.00 23 PHE A C 22
ATOM 12271 O O . PHE A 1 23 ? 29.504 -15.895 -2.719 1.00 1.00 23 PHE A O 22
ATOM 12288 N N . TRP A 1 24 ? 29.187 -14.860 -0.747 1.00 1.00 24 TRP A N 22
ATOM 12289 C CA . TRP A 1 24 ? 29.215 -16.093 0.022 1.00 1.00 24 TRP A CA 22
ATOM 12290 C C . TRP A 1 24 ? 27.807 -16.483 0.449 1.00 1.00 24 TRP A C 22
ATOM 12291 O O . TRP A 1 24 ? 27.220 -17.406 -0.114 1.00 1.00 24 TRP A O 22
ATOM 12312 N N . LEU A 1 25 ? 27.286 -15.768 1.452 1.00 1.00 25 LEU A N 22
ATOM 12313 C CA . LEU A 1 25 ? 25.944 -16.023 1.986 1.00 1.00 25 LEU A CA 22
ATOM 12314 C C . LEU A 1 25 ? 25.052 -16.733 0.980 1.00 1.00 25 LEU A C 22
ATOM 12315 O O . LEU A 1 25 ? 24.554 -17.827 1.242 1.00 1.00 25 LEU A O 22
ATOM 12331 N N . PHE A 1 26 ? 24.846 -16.111 -0.172 1.00 1.00 26 PHE A N 22
ATOM 12332 C CA . PHE A 1 26 ? 24.005 -16.710 -1.196 1.00 1.00 26 PHE A CA 22
ATOM 12333 C C . PHE A 1 26 ? 24.696 -17.909 -1.838 1.00 1.00 26 PHE A C 22
ATOM 12334 O O . PHE A 1 26 ? 24.217 -19.040 -1.747 1.00 1.00 26 PHE A O 22
ATOM 12351 N N . LYS A 1 27 ? 25.817 -17.655 -2.498 1.00 1.00 27 LYS A N 22
ATOM 12352 C CA . LYS A 1 27 ? 26.554 -18.717 -3.169 1.00 1.00 27 LYS A CA 22
ATOM 12353 C C . LYS A 1 27 ? 26.842 -19.892 -2.228 1.00 1.00 27 LYS A C 22
ATOM 12354 O O . LYS A 1 27 ? 27.370 -20.915 -2.664 1.00 1.00 27 LYS A O 22
ATOM 12373 N N . TYR A 1 28 ? 26.496 -19.745 -0.947 1.00 1.00 28 TYR A N 22
ATOM 12374 C CA . TYR A 1 28 ? 26.734 -20.815 0.026 1.00 1.00 28 TYR A CA 22
ATOM 12375 C C . TYR A 1 28 ? 25.433 -21.265 0.685 1.00 1.00 28 TYR A C 22
ATOM 12376 O O . TYR A 1 28 ? 25.265 -22.445 0.991 1.00 1.00 28 TYR A O 22
ATOM 12394 N N . LEU A 1 29 ? 24.520 -20.325 0.915 1.00 1.00 29 LEU A N 22
ATOM 12395 C CA . LEU A 1 29 ? 23.248 -20.659 1.551 1.00 1.00 29 LEU A CA 22
ATOM 12396 C C . LEU A 1 29 ? 22.115 -20.691 0.529 1.00 1.00 29 LEU A C 22
ATOM 12397 O O . LEU A 1 29 ? 21.242 -21.558 0.585 1.00 1.00 29 LEU A O 22
ATOM 12413 N N . GLN A 1 30 ? 22.130 -19.745 -0.400 1.00 1.00 30 GLN A N 22
ATOM 12414 C CA . GLN A 1 30 ? 21.091 -19.678 -1.424 1.00 1.00 30 GLN A CA 22
ATOM 12415 C C . GLN A 1 30 ? 21.228 -20.840 -2.404 1.00 1.00 30 GLN A C 22
ATOM 12416 O O . GLN A 1 30 ? 20.259 -21.238 -3.052 1.00 1.00 30 GLN A O 22
ATOM 12430 N N . LYS A 1 31 ? 22.436 -21.385 -2.508 1.00 1.00 31 LYS A N 22
ATOM 12431 C CA . LYS A 1 31 ? 22.683 -22.501 -3.414 1.00 1.00 31 LYS A CA 22
ATOM 12432 C C . LYS A 1 31 ? 22.686 -23.821 -2.651 1.00 1.00 31 LYS A C 22
ATOM 12433 O O . LYS A 1 31 ? 22.081 -24.802 -3.083 1.00 1.00 31 LYS A O 22
ATOM 12452 N N . LYS A 1 32 ? 23.377 -23.837 -1.518 1.00 1.00 32 LYS A N 22
ATOM 12453 C CA . LYS A 1 32 ? 23.461 -25.042 -0.702 1.00 1.00 32 LYS A CA 22
ATOM 12454 C C . LYS A 1 32 ? 22.461 -24.978 0.449 1.00 1.00 32 LYS A C 22
ATOM 12455 O O . LYS A 1 32 ? 22.014 -23.885 0.758 1.00 1.00 32 LYS A O 22
ATOM 12475 N N . LYS A 1 1 ? 19.863 16.689 -0.480 1.00 1.00 1 LYS A N 23
ATOM 12476 C CA . LYS A 1 1 ? 20.503 16.643 -1.825 1.00 1.00 1 LYS A CA 23
ATOM 12477 C C . LYS A 1 1 ? 20.817 15.195 -2.187 1.00 1.00 1 LYS A C 23
ATOM 12478 O O . LYS A 1 1 ? 19.939 14.450 -2.621 1.00 1.00 1 LYS A O 23
ATOM 12499 N N . LYS A 1 2 ? 22.075 14.804 -2.004 1.00 1.00 2 LYS A N 23
ATOM 12500 C CA . LYS A 1 2 ? 22.492 13.442 -2.314 1.00 1.00 2 LYS A CA 23
ATOM 12501 C C . LYS A 1 2 ? 21.650 12.433 -1.541 1.00 1.00 2 LYS A C 23
ATOM 12502 O O . LYS A 1 2 ? 20.711 11.847 -2.082 1.00 1.00 2 LYS A O 23
ATOM 12521 N N . HIS A 1 3 ? 21.992 12.234 -0.272 1.00 1.00 3 HIS A N 23
ATOM 12522 C CA . HIS A 1 3 ? 21.260 11.293 0.569 1.00 1.00 3 HIS A CA 23
ATOM 12523 C C . HIS A 1 3 ? 21.542 11.564 2.044 1.00 1.00 3 HIS A C 23
ATOM 12524 O O . HIS A 1 3 ? 21.362 12.683 2.523 1.00 1.00 3 HIS A O 23
ATOM 12538 N N . THR A 1 4 ? 21.989 10.529 2.753 1.00 1.00 4 THR A N 23
ATOM 12539 C CA . THR A 1 4 ? 22.299 10.657 4.174 1.00 1.00 4 THR A CA 23
ATOM 12540 C C . THR A 1 4 ? 23.773 10.359 4.424 1.00 1.00 4 THR A C 23
ATOM 12541 O O . THR A 1 4 ? 24.651 11.064 3.925 1.00 1.00 4 THR A O 23
ATOM 12552 N N . ILE A 1 5 ? 24.035 9.308 5.192 1.00 1.00 5 ILE A N 23
ATOM 12553 C CA . ILE A 1 5 ? 25.404 8.915 5.500 1.00 1.00 5 ILE A CA 23
ATOM 12554 C C . ILE A 1 5 ? 25.752 7.617 4.782 1.00 1.00 5 ILE A C 23
ATOM 12555 O O . ILE A 1 5 ? 26.920 7.316 4.556 1.00 1.00 5 ILE A O 23
ATOM 12571 N N . TRP A 1 6 ? 24.731 6.853 4.416 1.00 1.00 6 TRP A N 23
ATOM 12572 C CA . TRP A 1 6 ? 24.951 5.594 3.716 1.00 1.00 6 TRP A CA 23
ATOM 12573 C C . TRP A 1 6 ? 26.006 5.764 2.625 1.00 1.00 6 TRP A C 23
ATOM 12574 O O . TRP A 1 6 ? 27.028 5.085 2.623 1.00 1.00 6 TRP A O 23
ATOM 12595 N N . GLU A 1 7 ? 25.746 6.670 1.693 1.00 1.00 7 GLU A N 23
ATOM 12596 C CA . GLU A 1 7 ? 26.682 6.910 0.601 1.00 1.00 7 GLU A CA 23
ATOM 12597 C C . GLU A 1 7 ? 28.059 7.300 1.134 1.00 1.00 7 GLU A C 23
ATOM 12598 O O . GLU A 1 7 ? 29.015 7.428 0.367 1.00 1.00 7 GLU A O 23
ATOM 12610 N N . VAL A 1 8 ? 28.154 7.485 2.448 1.00 1.00 8 VAL A N 23
ATOM 12611 C CA . VAL A 1 8 ? 29.423 7.857 3.071 1.00 1.00 8 VAL A CA 23
ATOM 12612 C C . VAL A 1 8 ? 30.032 6.666 3.809 1.00 1.00 8 VAL A C 23
ATOM 12613 O O . VAL A 1 8 ? 31.251 6.489 3.810 1.00 1.00 8 VAL A O 23
ATOM 12626 N N . ILE A 1 9 ? 29.178 5.852 4.431 1.00 1.00 9 ILE A N 23
ATOM 12627 C CA . ILE A 1 9 ? 29.636 4.680 5.164 1.00 1.00 9 ILE A CA 23
ATOM 12628 C C . ILE A 1 9 ? 29.150 3.417 4.461 1.00 1.00 9 ILE A C 23
ATOM 12629 O O . ILE A 1 9 ? 29.919 2.481 4.260 1.00 1.00 9 ILE A O 23
ATOM 12645 N N . ALA A 1 10 ? 27.885 3.404 4.075 1.00 1.00 10 ALA A N 23
ATOM 12646 C CA . ALA A 1 10 ? 27.324 2.250 3.382 1.00 1.00 10 ALA A CA 23
ATOM 12647 C C . ALA A 1 10 ? 27.897 2.146 1.978 1.00 1.00 10 ALA A C 23
ATOM 12648 O O . ALA A 1 10 ? 28.645 1.219 1.669 1.00 1.00 10 ALA A O 23
ATOM 12655 N N . GLY A 1 11 ? 27.561 3.112 1.129 1.00 1.00 11 GLY A N 23
ATOM 12656 C CA . GLY A 1 11 ? 28.073 3.113 -0.231 1.00 1.00 11 GLY A CA 23
ATOM 12657 C C . GLY A 1 11 ? 29.583 2.946 -0.206 1.00 1.00 11 GLY A C 23
ATOM 12658 O O . GLY A 1 11 ? 30.211 2.667 -1.226 1.00 1.00 11 GLY A O 23
ATOM 12662 N N . LEU A 1 12 ? 30.152 3.114 0.983 1.00 1.00 12 LEU A N 23
ATOM 12663 C CA . LEU A 1 12 ? 31.586 2.976 1.160 1.00 1.00 12 LEU A CA 23
ATOM 12664 C C . LEU A 1 12 ? 31.916 1.631 1.804 1.00 1.00 12 LEU A C 23
ATOM 12665 O O . LEU A 1 12 ? 33.007 1.096 1.613 1.00 1.00 12 LEU A O 23
ATOM 12681 N N . VAL A 1 13 ? 30.961 1.089 2.565 1.00 1.00 13 VAL A N 23
ATOM 12682 C CA . VAL A 1 13 ? 31.159 -0.199 3.229 1.00 1.00 13 VAL A CA 23
ATOM 12683 C C . VAL A 1 13 ? 30.201 -1.245 2.671 1.00 1.00 13 VAL A C 23
ATOM 12684 O O . VAL A 1 13 ? 30.627 -2.305 2.215 1.00 1.00 13 VAL A O 23
ATOM 12697 N N . ALA A 1 14 ? 28.909 -0.941 2.703 1.00 1.00 14 ALA A N 23
ATOM 12698 C CA . ALA A 1 14 ? 27.911 -1.869 2.189 1.00 1.00 14 ALA A CA 23
ATOM 12699 C C . ALA A 1 14 ? 28.383 -2.463 0.869 1.00 1.00 14 ALA A C 23
ATOM 12700 O O . ALA A 1 14 ? 28.331 -3.674 0.668 1.00 1.00 14 ALA A O 23
ATOM 12707 N N . LEU A 1 15 ? 28.856 -1.606 -0.027 1.00 1.00 15 LEU A N 23
ATOM 12708 C CA . LEU A 1 15 ? 29.343 -2.073 -1.316 1.00 1.00 15 LEU A CA 23
ATOM 12709 C C . LEU A 1 15 ? 30.570 -2.955 -1.112 1.00 1.00 15 LEU A C 23
ATOM 12710 O O . LEU A 1 15 ? 30.814 -3.888 -1.878 1.00 1.00 15 LEU A O 23
ATOM 12726 N N . LEU A 1 16 ? 31.336 -2.652 -0.070 1.00 1.00 16 LEU A N 23
ATOM 12727 C CA . LEU A 1 16 ? 32.533 -3.419 0.242 1.00 1.00 16 LEU A CA 23
ATOM 12728 C C . LEU A 1 16 ? 32.216 -4.525 1.247 1.00 1.00 16 LEU A C 23
ATOM 12729 O O . LEU A 1 16 ? 33.106 -5.262 1.673 1.00 1.00 16 LEU A O 23
ATOM 12745 N N . THR A 1 17 ? 30.941 -4.631 1.617 1.00 1.00 17 THR A N 23
ATOM 12746 C CA . THR A 1 17 ? 30.505 -5.648 2.569 1.00 1.00 17 THR A CA 23
ATOM 12747 C C . THR A 1 17 ? 29.419 -6.523 1.951 1.00 1.00 17 THR A C 23
ATOM 12748 O O . THR A 1 17 ? 29.596 -7.731 1.798 1.00 1.00 17 THR A O 23
ATOM 12759 N N . PHE A 1 18 ? 28.298 -5.905 1.594 1.00 1.00 18 PHE A N 23
ATOM 12760 C CA . PHE A 1 18 ? 27.190 -6.636 0.990 1.00 1.00 18 PHE A CA 23
ATOM 12761 C C . PHE A 1 18 ? 27.709 -7.666 -0.011 1.00 1.00 18 PHE A C 23
ATOM 12762 O O . PHE A 1 18 ? 27.334 -8.836 0.043 1.00 1.00 18 PHE A O 23
ATOM 12779 N N . LEU A 1 19 ? 28.572 -7.223 -0.922 1.00 1.00 19 LEU A N 23
ATOM 12780 C CA . LEU A 1 19 ? 29.132 -8.119 -1.930 1.00 1.00 19 LEU A CA 23
ATOM 12781 C C . LEU A 1 19 ? 30.120 -9.093 -1.296 1.00 1.00 19 LEU A C 23
ATOM 12782 O O . LEU A 1 19 ? 30.032 -10.301 -1.505 1.00 1.00 19 LEU A O 23
ATOM 12798 N N . ALA A 1 20 ? 31.062 -8.561 -0.525 1.00 1.00 20 ALA A N 23
ATOM 12799 C CA . ALA A 1 20 ? 32.059 -9.400 0.125 1.00 1.00 20 ALA A CA 23
ATOM 12800 C C . ALA A 1 20 ? 31.405 -10.619 0.771 1.00 1.00 20 ALA A C 23
ATOM 12801 O O . ALA A 1 20 ? 31.797 -11.755 0.510 1.00 1.00 20 ALA A O 23
ATOM 12808 N N . PHE A 1 21 ? 30.407 -10.373 1.616 1.00 1.00 21 PHE A N 23
ATOM 12809 C CA . PHE A 1 21 ? 29.708 -11.461 2.291 1.00 1.00 21 PHE A CA 23
ATOM 12810 C C . PHE A 1 21 ? 28.633 -12.058 1.388 1.00 1.00 21 PHE A C 23
ATOM 12811 O O . PHE A 1 21 ? 28.384 -13.261 1.418 1.00 1.00 21 PHE A O 23
ATOM 12828 N N . GLY A 1 22 ? 27.999 -11.209 0.586 1.00 1.00 22 GLY A N 23
ATOM 12829 C CA . GLY A 1 22 ? 26.955 -11.671 -0.320 1.00 1.00 22 GLY A CA 23
ATOM 12830 C C . GLY A 1 22 ? 27.482 -12.763 -1.240 1.00 1.00 22 GLY A C 23
ATOM 12831 O O . GLY A 1 22 ? 26.845 -13.802 -1.418 1.00 1.00 22 GLY A O 23
ATOM 12835 N N . PHE A 1 23 ? 28.652 -12.524 -1.823 1.00 1.00 23 PHE A N 23
ATOM 12836 C CA . PHE A 1 23 ? 29.253 -13.497 -2.722 1.00 1.00 23 PHE A CA 23
ATOM 12837 C C . PHE A 1 23 ? 29.323 -14.862 -2.048 1.00 1.00 23 PHE A C 23
ATOM 12838 O O . PHE A 1 23 ? 29.505 -15.884 -2.707 1.00 1.00 23 PHE A O 23
ATOM 12855 N N . TRP A 1 24 ? 29.171 -14.864 -0.728 1.00 1.00 24 TRP A N 23
ATOM 12856 C CA . TRP A 1 24 ? 29.208 -16.101 0.033 1.00 1.00 24 TRP A CA 23
ATOM 12857 C C . TRP A 1 24 ? 27.809 -16.484 0.492 1.00 1.00 24 TRP A C 23
ATOM 12858 O O . TRP A 1 24 ? 27.214 -17.412 -0.050 1.00 1.00 24 TRP A O 23
ATOM 12879 N N . LEU A 1 25 ? 27.309 -15.759 1.496 1.00 1.00 25 LEU A N 23
ATOM 12880 C CA . LEU A 1 25 ? 25.978 -16.012 2.058 1.00 1.00 25 LEU A CA 23
ATOM 12881 C C . LEU A 1 25 ? 25.070 -16.727 1.070 1.00 1.00 25 LEU A C 23
ATOM 12882 O O . LEU A 1 25 ? 24.577 -17.819 1.345 1.00 1.00 25 LEU A O 23
ATOM 12898 N N . PHE A 1 26 ? 24.854 -16.110 -0.081 1.00 1.00 26 PHE A N 23
ATOM 12899 C CA . PHE A 1 26 ? 24.001 -16.714 -1.091 1.00 1.00 26 PHE A CA 23
ATOM 12900 C C . PHE A 1 26 ? 24.695 -17.900 -1.753 1.00 1.00 26 PHE A C 23
ATOM 12901 O O . PHE A 1 26 ? 24.255 -19.043 -1.619 1.00 1.00 26 PHE A O 23
ATOM 12918 N N . LYS A 1 27 ? 25.768 -17.623 -2.477 1.00 1.00 27 LYS A N 23
ATOM 12919 C CA . LYS A 1 27 ? 26.497 -18.675 -3.170 1.00 1.00 27 LYS A CA 23
ATOM 12920 C C . LYS A 1 27 ? 26.750 -19.878 -2.262 1.00 1.00 27 LYS A C 23
ATOM 12921 O O . LYS A 1 27 ? 27.168 -20.935 -2.737 1.00 1.00 27 LYS A O 23
ATOM 12940 N N . TYR A 1 28 ? 26.489 -19.721 -0.963 1.00 1.00 28 TYR A N 23
ATOM 12941 C CA . TYR A 1 28 ? 26.690 -20.820 -0.015 1.00 1.00 28 TYR A CA 23
ATOM 12942 C C . TYR A 1 28 ? 25.359 -21.289 0.566 1.00 1.00 28 TYR A C 23
ATOM 12943 O O . TYR A 1 28 ? 25.131 -22.489 0.712 1.00 1.00 28 TYR A O 23
ATOM 12961 N N . LEU A 1 29 ? 24.485 -20.347 0.907 1.00 1.00 29 LEU A N 23
ATOM 12962 C CA . LEU A 1 29 ? 23.191 -20.703 1.484 1.00 1.00 29 LEU A CA 23
ATOM 12963 C C . LEU A 1 29 ? 22.090 -20.717 0.425 1.00 1.00 29 LEU A C 23
ATOM 12964 O O . LEU A 1 29 ? 21.227 -21.595 0.427 1.00 1.00 29 LEU A O 23
ATOM 12980 N N . GLN A 1 30 ? 22.116 -19.736 -0.469 1.00 1.00 30 GLN A N 23
ATOM 12981 C CA . GLN A 1 30 ? 21.104 -19.643 -1.519 1.00 1.00 30 GLN A CA 23
ATOM 12982 C C . GLN A 1 30 ? 21.186 -20.828 -2.476 1.00 1.00 30 GLN A C 23
ATOM 12983 O O . GLN A 1 30 ? 20.248 -21.095 -3.227 1.00 1.00 30 GLN A O 23
ATOM 12997 N N . LYS A 1 31 ? 22.312 -21.532 -2.452 1.00 1.00 31 LYS A N 23
ATOM 12998 C CA . LYS A 1 31 ? 22.495 -22.680 -3.331 1.00 1.00 31 LYS A CA 23
ATOM 12999 C C . LYS A 1 31 ? 22.061 -23.966 -2.634 1.00 1.00 31 LYS A C 23
ATOM 13000 O O . LYS A 1 31 ? 22.187 -25.057 -3.191 1.00 1.00 31 LYS A O 23
ATOM 13019 N N . LYS A 1 32 ? 21.550 -23.831 -1.416 1.00 1.00 32 LYS A N 23
ATOM 13020 C CA . LYS A 1 32 ? 21.099 -24.992 -0.654 1.00 1.00 32 LYS A CA 23
ATOM 13021 C C . LYS A 1 32 ? 19.628 -25.278 -0.939 1.00 1.00 32 LYS A C 23
ATOM 13022 O O . LYS A 1 32 ? 18.846 -24.342 -0.909 1.00 1.00 32 LYS A O 23
ATOM 13042 N N . LYS A 1 1 ? 21.552 16.170 -1.711 1.00 1.00 1 LYS A N 24
ATOM 13043 C CA . LYS A 1 1 ? 21.827 16.051 -3.171 1.00 1.00 1 LYS A CA 24
ATOM 13044 C C . LYS A 1 1 ? 22.497 14.710 -3.453 1.00 1.00 1 LYS A C 24
ATOM 13045 O O . LYS A 1 1 ? 23.397 14.619 -4.288 1.00 1.00 1 LYS A O 24
ATOM 13066 N N . LYS A 1 2 ? 22.054 13.673 -2.752 1.00 1.00 2 LYS A N 24
ATOM 13067 C CA . LYS A 1 2 ? 22.621 12.341 -2.937 1.00 1.00 2 LYS A CA 24
ATOM 13068 C C . LYS A 1 2 ? 21.845 11.310 -2.123 1.00 1.00 2 LYS A C 24
ATOM 13069 O O . LYS A 1 2 ? 21.026 10.565 -2.665 1.00 1.00 2 LYS A O 24
ATOM 13088 N N . HIS A 1 3 ? 22.111 11.269 -0.822 1.00 1.00 3 HIS A N 24
ATOM 13089 C CA . HIS A 1 3 ? 21.434 10.323 0.057 1.00 1.00 3 HIS A CA 24
ATOM 13090 C C . HIS A 1 3 ? 21.770 10.615 1.518 1.00 1.00 3 HIS A C 24
ATOM 13091 O O . HIS A 1 3 ? 22.405 11.622 1.827 1.00 1.00 3 HIS A O 24
ATOM 13105 N N . THR A 1 4 ? 21.340 9.729 2.410 1.00 1.00 4 THR A N 24
ATOM 13106 C CA . THR A 1 4 ? 21.603 9.903 3.834 1.00 1.00 4 THR A CA 24
ATOM 13107 C C . THR A 1 4 ? 23.094 9.771 4.123 1.00 1.00 4 THR A C 24
ATOM 13108 O O . THR A 1 4 ? 23.884 10.643 3.762 1.00 1.00 4 THR A O 24
ATOM 13119 N N . ILE A 1 5 ? 23.469 8.672 4.771 1.00 1.00 5 ILE A N 24
ATOM 13120 C CA . ILE A 1 5 ? 24.867 8.424 5.105 1.00 1.00 5 ILE A CA 24
ATOM 13121 C C . ILE A 1 5 ? 25.339 7.131 4.453 1.00 1.00 5 ILE A C 24
ATOM 13122 O O . ILE A 1 5 ? 26.525 6.955 4.196 1.00 1.00 5 ILE A O 24
ATOM 13138 N N . TRP A 1 6 ? 24.400 6.235 4.174 1.00 1.00 6 TRP A N 24
ATOM 13139 C CA . TRP A 1 6 ? 24.740 4.969 3.538 1.00 1.00 6 TRP A CA 24
ATOM 13140 C C . TRP A 1 6 ? 25.773 5.192 2.437 1.00 1.00 6 TRP A C 24
ATOM 13141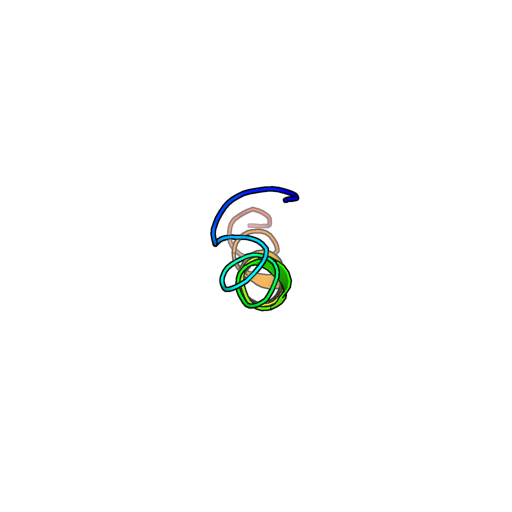 O O . TRP A 1 6 ? 26.912 4.747 2.539 1.00 1.00 6 TRP A O 24
ATOM 13162 N N . GLU A 1 7 ? 25.369 5.885 1.386 1.00 1.00 7 GLU A N 24
ATOM 13163 C CA . GLU A 1 7 ? 26.271 6.157 0.275 1.00 1.00 7 GLU A CA 24
ATOM 13164 C C . GLU A 1 7 ? 27.619 6.675 0.776 1.00 1.00 7 GLU A C 24
ATOM 13165 O O . GLU A 1 7 ? 28.594 6.710 0.025 1.00 1.00 7 GLU A O 24
ATOM 13177 N N . VAL A 1 8 ? 27.670 7.080 2.042 1.00 1.00 8 VAL A N 24
ATOM 13178 C CA . VAL A 1 8 ? 28.911 7.595 2.616 1.00 1.00 8 VAL A CA 24
ATOM 13179 C C . VAL A 1 8 ? 29.640 6.509 3.406 1.00 1.00 8 VAL A C 24
ATOM 13180 O O . VAL A 1 8 ? 30.868 6.425 3.362 1.00 1.00 8 VAL A O 24
ATOM 13193 N N . ILE A 1 9 ? 28.880 5.680 4.122 1.00 1.00 9 ILE A N 24
ATOM 13194 C CA . ILE A 1 9 ? 29.464 4.603 4.914 1.00 1.00 9 ILE A CA 24
ATOM 13195 C C . ILE A 1 9 ? 29.089 3.256 4.304 1.00 1.00 9 ILE A C 24
ATOM 13196 O O . ILE A 1 9 ? 29.944 2.390 4.137 1.00 1.00 9 ILE A O 24
ATOM 13212 N N . ALA A 1 10 ? 27.823 3.091 3.959 1.00 1.00 10 ALA A N 24
ATOM 13213 C CA . ALA A 1 10 ? 27.366 1.844 3.356 1.00 1.00 10 ALA A CA 24
ATOM 13214 C C . ALA A 1 10 ? 27.940 1.690 1.957 1.00 1.00 10 ALA A C 24
ATOM 13215 O O . ALA A 1 10 ? 28.767 0.813 1.711 1.00 1.00 10 ALA A O 24
ATOM 13222 N N . GLY A 1 11 ? 27.513 2.556 1.044 1.00 1.00 11 GLY A N 24
ATOM 13223 C CA . GLY A 1 11 ? 28.016 2.502 -0.319 1.00 1.00 11 GLY A CA 24
ATOM 13224 C C . GLY A 1 11 ? 29.536 2.474 -0.297 1.00 1.00 11 GLY A C 24
ATOM 13225 O O . GLY A 1 11 ? 30.182 2.179 -1.303 1.00 1.00 11 GLY A O 24
ATOM 13229 N N . LEU A 1 12 ? 30.093 2.780 0.869 1.00 1.00 12 LEU A N 24
ATOM 13230 C CA . LEU A 1 12 ? 31.533 2.789 1.039 1.00 1.00 12 LEU A CA 24
ATOM 13231 C C . LEU A 1 12 ? 31.990 1.529 1.772 1.00 1.00 12 LEU A C 24
ATOM 13232 O O . LEU A 1 12 ? 33.131 1.096 1.615 1.00 1.00 12 LEU A O 24
ATOM 13248 N N . VAL A 1 13 ? 31.091 0.947 2.570 1.00 1.00 13 VAL A N 24
ATOM 13249 C CA . VAL A 1 13 ? 31.418 -0.270 3.318 1.00 1.00 13 VAL A CA 24
ATOM 13250 C C . VAL A 1 13 ? 30.633 -1.460 2.780 1.00 1.00 13 VAL A C 24
ATOM 13251 O O . VAL A 1 13 ? 31.213 -2.491 2.440 1.00 1.00 13 VAL A O 24
ATOM 13264 N N . ALA A 1 14 ? 29.315 -1.317 2.704 1.00 1.00 14 ALA A N 24
ATOM 13265 C CA . ALA A 1 14 ? 28.477 -2.396 2.201 1.00 1.00 14 ALA A CA 24
ATOM 13266 C C . ALA A 1 14 ? 29.111 -3.016 0.963 1.00 1.00 14 ALA A C 24
ATOM 13267 O O . ALA A 1 14 ? 29.265 -4.234 0.875 1.00 1.00 14 ALA A O 24
ATOM 13274 N N . LEU A 1 15 ? 29.493 -2.171 0.014 1.00 1.00 15 LEU A N 24
ATOM 13275 C CA . LEU A 1 15 ? 30.127 -2.652 -1.206 1.00 1.00 15 LEU A CA 24
ATOM 13276 C C . LEU A 1 15 ? 31.421 -3.370 -0.860 1.00 1.00 15 LEU A C 24
ATOM 13277 O O . LEU A 1 15 ? 31.829 -4.313 -1.538 1.00 1.00 15 LEU A O 24
ATOM 13293 N N . LEU A 1 16 ? 32.056 -2.915 0.213 1.00 1.00 16 LEU A N 24
ATOM 13294 C CA . LEU A 1 16 ? 33.302 -3.514 0.668 1.00 1.00 16 LEU A CA 24
ATOM 13295 C C . LEU A 1 16 ? 33.027 -4.539 1.763 1.00 1.00 16 LEU A C 24
ATOM 13296 O O . LEU A 1 16 ? 33.952 -5.066 2.382 1.00 1.00 16 LEU A O 24
ATOM 13312 N N . THR A 1 17 ? 31.747 -4.814 1.995 1.00 1.00 17 THR A N 24
ATOM 13313 C CA . THR A 1 17 ? 31.353 -5.777 3.016 1.00 1.00 17 THR A CA 24
ATOM 13314 C C . THR A 1 17 ? 30.142 -6.579 2.552 1.00 1.00 17 THR A C 24
ATOM 13315 O O . THR A 1 17 ? 30.261 -7.751 2.192 1.00 1.00 17 THR A O 24
ATOM 13326 N N . PHE A 1 18 ? 28.978 -5.939 2.561 1.00 1.00 18 PHE A N 24
ATOM 13327 C CA . PHE A 1 18 ? 27.752 -6.602 2.137 1.00 1.00 18 PHE A CA 24
ATOM 13328 C C . PHE A 1 18 ? 27.990 -7.397 0.858 1.00 1.00 18 PHE A C 24
ATOM 13329 O O . PHE A 1 18 ? 27.586 -8.554 0.752 1.00 1.00 18 PHE A O 24
ATOM 13346 N N . LEU A 1 19 ? 28.653 -6.771 -0.110 1.00 1.00 19 LEU A N 24
ATOM 13347 C CA . LEU A 1 19 ? 28.943 -7.432 -1.379 1.00 1.00 19 LEU A CA 24
ATOM 13348 C C . LEU A 1 19 ? 30.098 -8.414 -1.215 1.00 1.00 19 LEU A C 24
ATOM 13349 O O . LEU A 1 19 ? 30.209 -9.382 -1.963 1.00 1.00 19 LEU A O 24
ATOM 13365 N N . ALA A 1 20 ? 30.957 -8.154 -0.236 1.00 1.00 20 ALA A N 24
ATOM 13366 C CA . ALA A 1 20 ? 32.101 -9.022 0.010 1.00 1.00 20 ALA A CA 24
ATOM 13367 C C . ALA A 1 20 ? 31.645 -10.364 0.576 1.00 1.00 20 ALA A C 24
ATOM 13368 O O . ALA A 1 20 ? 32.046 -11.422 0.090 1.00 1.00 20 ALA A O 24
ATOM 13375 N N . PHE A 1 21 ? 30.805 -10.313 1.605 1.00 1.00 21 PHE A N 24
ATOM 13376 C CA . PHE A 1 21 ? 30.302 -11.530 2.227 1.00 1.00 21 PHE A CA 24
ATOM 13377 C C . PHE A 1 21 ? 29.042 -12.008 1.516 1.00 1.00 21 PHE A C 24
ATOM 13378 O O . PHE A 1 21 ? 28.772 -13.207 1.449 1.00 1.00 21 PHE A O 24
ATOM 13395 N N . GLY A 1 22 ? 28.276 -11.062 0.983 1.00 1.00 22 GLY A N 24
ATOM 13396 C CA . GLY A 1 22 ? 27.047 -11.399 0.274 1.00 1.00 22 GLY A CA 24
ATOM 13397 C C . GLY A 1 22 ? 27.341 -12.319 -0.901 1.00 1.00 22 GLY A C 24
ATOM 13398 O O . GLY A 1 22 ? 26.638 -13.306 -1.119 1.00 1.00 22 GLY A O 24
ATOM 13402 N N . PHE A 1 23 ? 28.382 -11.992 -1.658 1.00 1.00 23 PHE A N 24
ATOM 13403 C CA . PHE A 1 23 ? 28.750 -12.804 -2.809 1.00 1.00 23 PHE A CA 24
ATOM 13404 C C . PHE A 1 23 ? 28.872 -14.266 -2.404 1.00 1.00 23 PHE A C 24
ATOM 13405 O O . PHE A 1 23 ? 28.866 -15.159 -3.249 1.00 1.00 23 PHE A O 24
ATOM 13422 N N . TRP A 1 24 ? 28.983 -14.502 -1.102 1.00 1.00 24 TRP A N 24
ATOM 13423 C CA . TRP A 1 24 ? 29.102 -15.855 -0.587 1.00 1.00 24 TRP A CA 24
ATOM 13424 C C . TRP A 1 24 ? 27.815 -16.278 0.105 1.00 1.00 24 TRP A C 24
ATOM 13425 O O . TRP A 1 24 ? 27.090 -17.132 -0.401 1.00 1.00 24 TRP A O 24
ATOM 13446 N N . LEU A 1 25 ? 27.554 -15.672 1.266 1.00 1.00 25 LEU A N 24
ATOM 13447 C CA . LEU A 1 25 ? 26.360 -15.979 2.061 1.00 1.00 25 LEU A CA 24
ATOM 13448 C C . LEU A 1 25 ? 25.229 -16.523 1.195 1.00 1.00 25 LEU A C 24
ATOM 13449 O O . LEU A 1 25 ? 24.751 -17.636 1.415 1.00 1.00 25 LEU A O 24
ATOM 13465 N N . PHE A 1 26 ? 24.799 -15.736 0.220 1.00 1.00 26 PHE A N 24
ATOM 13466 C CA . PHE A 1 26 ? 23.717 -16.160 -0.659 1.00 1.00 26 PHE A CA 24
ATOM 13467 C C . PHE A 1 26 ? 24.189 -17.223 -1.649 1.00 1.00 26 PHE A C 24
ATOM 13468 O O . PHE A 1 26 ? 23.635 -18.321 -1.706 1.00 1.00 26 PHE A O 24
ATOM 13485 N N . LYS A 1 27 ? 25.203 -16.888 -2.436 1.00 1.00 27 LYS A N 24
ATOM 13486 C CA . LYS A 1 27 ? 25.723 -17.818 -3.434 1.00 1.00 27 LYS A CA 24
ATOM 13487 C C . LYS A 1 27 ? 26.104 -19.161 -2.807 1.00 1.00 27 LYS A C 24
ATOM 13488 O O . LYS A 1 27 ? 26.494 -20.088 -3.517 1.00 1.00 27 LYS A O 24
ATOM 13507 N N . TYR A 1 28 ? 25.978 -19.267 -1.484 1.00 1.00 28 TYR A N 24
ATOM 13508 C CA . TYR A 1 28 ? 26.304 -20.513 -0.789 1.00 1.00 28 TYR A CA 24
ATOM 13509 C C . TYR A 1 28 ? 25.106 -21.006 0.015 1.00 1.00 28 TYR A C 24
ATOM 13510 O O . TYR A 1 28 ? 24.732 -22.173 -0.069 1.00 1.00 28 TYR A O 24
ATOM 13528 N N . LEU A 1 29 ? 24.510 -20.115 0.796 1.00 1.00 29 LEU A N 24
ATOM 13529 C CA . LEU A 1 29 ? 23.361 -20.476 1.616 1.00 1.00 29 LEU A CA 24
ATOM 13530 C C . LEU A 1 29 ? 22.075 -20.432 0.793 1.00 1.00 29 LEU A C 24
ATOM 13531 O O . LEU A 1 29 ? 21.235 -21.326 0.888 1.00 1.00 29 LEU A O 24
ATOM 13547 N N . GLN A 1 30 ? 21.927 -19.384 -0.009 1.00 1.00 30 GLN A N 24
ATOM 13548 C CA . GLN A 1 30 ? 20.735 -19.233 -0.837 1.00 1.00 30 GLN A CA 24
ATOM 13549 C C . GLN A 1 30 ? 20.828 -20.107 -2.087 1.00 1.00 30 GLN A C 24
ATOM 13550 O O . GLN A 1 30 ? 19.859 -20.233 -2.837 1.00 1.00 30 GLN A O 24
ATOM 13564 N N . LYS A 1 31 ? 21.995 -20.710 -2.302 1.00 1.00 31 LYS A N 24
ATOM 13565 C CA . LYS A 1 31 ? 22.204 -21.572 -3.464 1.00 1.00 31 LYS A CA 24
ATOM 13566 C C . LYS A 1 31 ? 22.515 -23.001 -3.032 1.00 1.00 31 LYS A C 24
ATOM 13567 O O . LYS A 1 31 ? 21.966 -23.956 -3.579 1.00 1.00 31 LYS A O 24
ATOM 13586 N N . LYS A 1 32 ? 23.401 -23.140 -2.051 1.00 1.00 32 LYS A N 24
ATOM 13587 C CA . LYS A 1 32 ? 23.778 -24.462 -1.559 1.00 1.00 32 LYS A CA 24
ATOM 13588 C C . LYS A 1 32 ? 24.240 -25.349 -2.712 1.00 1.00 32 LYS A C 24
ATOM 13589 O O . LYS A 1 32 ? 25.438 -25.521 -2.857 1.00 1.00 32 LYS A O 24
ATOM 13609 N N . LYS A 1 1 ? 21.883 16.973 -2.267 1.00 1.00 1 LYS A N 25
ATOM 13610 C CA . LYS A 1 1 ? 23.372 16.960 -2.310 1.00 1.00 1 LYS A CA 25
ATOM 13611 C C . LYS A 1 1 ? 23.877 15.564 -1.963 1.00 1.00 1 LYS A C 25
ATOM 13612 O O . LYS A 1 1 ? 24.745 15.020 -2.644 1.00 1.00 1 LYS A O 25
ATOM 13633 N N . LYS A 1 2 ? 23.325 14.987 -0.900 1.00 1.00 2 LYS A N 25
ATOM 13634 C CA . LYS A 1 2 ? 23.726 13.653 -0.471 1.00 1.00 2 LYS A CA 25
ATOM 13635 C C . LYS A 1 2 ? 22.595 12.975 0.296 1.00 1.00 2 LYS A C 25
ATOM 13636 O O . LYS A 1 2 ? 22.069 13.526 1.262 1.00 1.00 2 LYS A O 25
ATOM 13655 N N . HIS A 1 3 ? 22.230 11.775 -0.146 1.00 1.00 3 HIS A N 25
ATOM 13656 C CA . HIS A 1 3 ? 21.162 11.019 0.500 1.00 1.00 3 HIS A CA 25
ATOM 13657 C C . HIS A 1 3 ? 21.248 11.158 2.018 1.00 1.00 3 HIS A C 25
ATOM 13658 O O . HIS A 1 3 ? 20.393 11.785 2.644 1.00 1.00 3 HIS A O 25
ATOM 13672 N N . THR A 1 4 ? 22.289 10.573 2.600 1.00 1.00 4 THR A N 25
ATOM 13673 C CA . THR A 1 4 ? 22.489 10.639 4.044 1.00 1.00 4 THR A CA 25
ATOM 13674 C C . THR A 1 4 ? 23.901 10.188 4.398 1.00 1.00 4 THR A C 25
ATOM 13675 O O . THR A 1 4 ? 24.876 10.673 3.825 1.00 1.00 4 THR A O 25
ATOM 13686 N N . ILE A 1 5 ? 24.007 9.258 5.338 1.00 1.00 5 ILE A N 25
ATOM 13687 C CA . ILE A 1 5 ? 25.311 8.757 5.746 1.00 1.00 5 ILE A CA 25
ATOM 13688 C C . ILE A 1 5 ? 25.672 7.514 4.941 1.00 1.00 5 ILE A C 25
ATOM 13689 O O . ILE A 1 5 ? 26.841 7.259 4.668 1.00 1.00 5 ILE A O 25
ATOM 13705 N N . TRP A 1 6 ? 24.659 6.748 4.552 1.00 1.00 6 TRP A N 25
ATOM 13706 C CA . TRP A 1 6 ? 24.887 5.537 3.771 1.00 1.00 6 TRP A CA 25
ATOM 13707 C C . TRP A 1 6 ? 25.967 5.771 2.718 1.00 1.00 6 TRP A C 25
ATOM 13708 O O . TRP A 1 6 ? 27.074 5.252 2.826 1.00 1.00 6 TRP A O 25
ATOM 13729 N N . GLU A 1 7 ? 25.643 6.555 1.704 1.00 1.00 7 GLU A N 25
ATOM 13730 C CA . GLU A 1 7 ? 26.600 6.845 0.642 1.00 1.00 7 GLU A CA 25
ATOM 13731 C C . GLU A 1 7 ? 27.965 7.220 1.217 1.00 1.00 7 GLU A C 25
ATOM 13732 O O . GLU A 1 7 ? 28.955 7.287 0.488 1.00 1.00 7 GLU A O 25
ATOM 13744 N N . VAL A 1 8 ? 28.013 7.468 2.523 1.00 1.00 8 VAL A N 25
ATOM 13745 C CA . VAL A 1 8 ? 29.265 7.840 3.175 1.00 1.00 8 VAL A CA 25
ATOM 13746 C C . VAL A 1 8 ? 29.879 6.642 3.900 1.00 1.00 8 VAL A C 25
ATOM 13747 O O . VAL A 1 8 ? 31.100 6.475 3.909 1.00 1.00 8 VAL A O 25
ATOM 13760 N N . ILE A 1 9 ? 29.028 5.807 4.500 1.00 1.00 9 ILE A N 25
ATOM 13761 C CA . ILE A 1 9 ? 29.494 4.626 5.216 1.00 1.00 9 ILE A CA 25
ATOM 13762 C C . ILE A 1 9 ? 29.034 3.372 4.480 1.00 1.00 9 ILE A C 25
ATOM 13763 O O . ILE A 1 9 ? 29.813 2.445 4.285 1.00 1.00 9 ILE A O 25
ATOM 13779 N N . ALA A 1 10 ? 27.780 3.359 4.063 1.00 1.00 10 ALA A N 25
ATOM 13780 C CA . ALA A 1 10 ? 27.241 2.215 3.335 1.00 1.00 10 ALA A CA 25
ATOM 13781 C C . ALA A 1 10 ? 27.859 2.135 1.948 1.00 1.00 10 ALA A C 25
ATOM 13782 O O . ALA A 1 10 ? 28.627 1.220 1.654 1.00 1.00 10 ALA A O 25
ATOM 13789 N N . GLY A 1 11 ? 27.537 3.105 1.100 1.00 1.00 11 GLY A N 25
ATOM 13790 C CA . GLY A 1 11 ? 28.090 3.128 -0.245 1.00 1.00 11 GLY A CA 25
ATOM 13791 C C . GLY A 1 11 ? 29.599 2.974 -0.172 1.00 1.00 11 GLY A C 25
ATOM 13792 O O . GLY A 1 11 ? 30.263 2.706 -1.174 1.00 1.00 11 GLY A O 25
ATOM 13796 N N . LEU A 1 12 ? 30.131 3.140 1.035 1.00 1.00 12 LEU A N 25
ATOM 13797 C CA . LEU A 1 12 ? 31.558 3.013 1.256 1.00 1.00 12 LEU A CA 25
ATOM 13798 C C . LEU A 1 12 ? 31.878 1.658 1.886 1.00 1.00 12 LEU A C 25
ATOM 13799 O O . LEU A 1 12 ? 32.983 1.139 1.726 1.00 1.00 12 LEU A O 25
ATOM 13815 N N . VAL A 1 13 ? 30.902 1.092 2.598 1.00 1.00 13 VAL A N 25
ATOM 13816 C CA . VAL A 1 13 ? 31.088 -0.208 3.243 1.00 1.00 13 VAL A CA 25
ATOM 13817 C C . VAL A 1 13 ? 30.158 -1.250 2.634 1.00 1.00 13 VAL A C 25
ATOM 13818 O O . VAL A 1 13 ? 30.608 -2.291 2.161 1.00 1.00 13 VAL A O 25
ATOM 13831 N N . ALA A 1 14 ? 28.861 -0.964 2.646 1.00 1.00 14 ALA A N 25
ATOM 13832 C CA . ALA A 1 14 ? 27.888 -1.890 2.082 1.00 1.00 14 ALA A CA 25
ATOM 13833 C C . ALA A 1 14 ? 28.400 -2.445 0.758 1.00 1.00 14 ALA A C 25
ATOM 13834 O O . ALA A 1 14 ? 28.373 -3.651 0.528 1.00 1.00 14 ALA A O 25
ATOM 13841 N N . LEU A 1 15 ? 28.878 -1.558 -0.105 1.00 1.00 15 LEU A N 25
ATOM 13842 C CA . LEU A 1 15 ? 29.403 -1.984 -1.394 1.00 1.00 15 LEU A CA 25
ATOM 13843 C C . LEU A 1 15 ? 30.645 -2.844 -1.183 1.00 1.00 15 LEU A C 25
ATOM 13844 O O . LEU A 1 15 ? 30.927 -3.751 -1.965 1.00 1.00 15 LEU A O 25
ATOM 13860 N N . LEU A 1 16 ? 31.377 -2.551 -0.113 1.00 1.00 16 LEU A N 25
ATOM 13861 C CA . LEU A 1 16 ? 32.584 -3.301 0.209 1.00 1.00 16 LEU A CA 25
ATOM 13862 C C . LEU A 1 16 ? 32.269 -4.418 1.200 1.00 1.00 16 LEU A C 25
ATOM 13863 O O . LEU A 1 16 ? 33.172 -5.111 1.673 1.00 1.00 16 LEU A O 25
ATOM 13879 N N . THR A 1 17 ? 30.985 -4.587 1.504 1.00 1.00 17 THR A N 25
ATOM 13880 C CA . THR A 1 17 ? 30.551 -5.625 2.437 1.00 1.00 17 THR A CA 25
ATOM 13881 C C . THR A 1 17 ? 29.498 -6.517 1.790 1.00 1.00 17 THR A C 25
ATOM 13882 O O . THR A 1 17 ? 29.695 -7.723 1.645 1.00 1.00 17 THR A O 25
ATOM 13893 N N . PHE A 1 18 ? 28.378 -5.914 1.399 1.00 1.00 18 PHE A N 25
ATOM 13894 C CA . PHE A 1 18 ? 27.297 -6.662 0.765 1.00 1.00 18 PHE A CA 25
ATOM 13895 C C . PHE A 1 18 ? 27.855 -7.699 -0.207 1.00 1.00 18 PHE A C 25
ATOM 13896 O O . PHE A 1 18 ? 27.487 -8.871 -0.156 1.00 1.00 18 PHE A O 25
ATOM 13913 N N . LEU A 1 19 ? 28.744 -7.257 -1.091 1.00 1.00 19 LEU A N 25
ATOM 13914 C CA . LEU A 1 19 ? 29.346 -8.157 -2.072 1.00 1.00 19 LEU A CA 25
ATOM 13915 C C . LEU A 1 19 ? 30.263 -9.163 -1.385 1.00 1.00 19 LEU A C 25
ATOM 13916 O O . LEU A 1 19 ? 30.084 -10.370 -1.522 1.00 1.00 19 LEU A O 25
ATOM 13932 N N . ALA A 1 20 ? 31.247 -8.660 -0.649 1.00 1.00 20 ALA A N 25
ATOM 13933 C CA . ALA A 1 20 ? 32.184 -9.533 0.048 1.00 1.00 20 ALA A CA 25
ATOM 13934 C C . ALA A 1 20 ? 31.445 -10.692 0.714 1.00 1.00 20 ALA A C 25
ATOM 13935 O O . ALA A 1 20 ? 31.760 -11.859 0.476 1.00 1.00 20 ALA A O 25
ATOM 13942 N N . PHE A 1 21 ? 30.466 -10.363 1.551 1.00 1.00 21 PHE A N 25
ATOM 13943 C CA . PHE A 1 21 ? 29.694 -11.387 2.248 1.00 1.00 21 PHE A CA 25
ATOM 13944 C C . PHE A 1 21 ? 28.665 -12.019 1.314 1.00 1.00 21 PHE A C 25
ATOM 13945 O O . PHE A 1 21 ? 28.458 -13.232 1.334 1.00 1.00 21 PHE A O 25
ATOM 13962 N N . GLY A 1 22 ? 28.023 -11.191 0.497 1.00 1.00 22 GLY A N 25
ATOM 13963 C CA . GLY A 1 22 ? 27.018 -11.685 -0.437 1.00 1.00 22 GLY A CA 25
ATOM 13964 C C . GLY A 1 22 ? 27.580 -12.811 -1.295 1.00 1.00 22 GLY A C 25
ATOM 13965 O O . GLY A 1 22 ? 26.982 -13.881 -1.404 1.00 1.00 22 GLY A O 25
ATOM 13969 N N . PHE A 1 23 ? 28.734 -12.561 -1.904 1.00 1.00 23 PHE A N 25
ATOM 13970 C CA . PHE A 1 23 ? 29.367 -13.562 -2.752 1.00 1.00 23 PHE A CA 25
ATOM 13971 C C . PHE A 1 23 ? 29.381 -14.915 -2.053 1.00 1.00 23 PHE A C 25
ATOM 13972 O O . PHE A 1 23 ? 29.525 -15.955 -2.694 1.00 1.00 23 PHE A O 25
ATOM 13989 N N . TRP A 1 24 ? 29.229 -14.891 -0.734 1.00 1.00 24 TRP A N 25
ATOM 13990 C CA . TRP A 1 24 ? 29.220 -16.118 0.046 1.00 1.00 24 TRP A CA 25
ATOM 13991 C C . TRP A 1 24 ? 27.804 -16.454 0.491 1.00 1.00 24 TRP A C 25
ATOM 13992 O O . TRP A 1 24 ? 27.203 -17.401 -0.012 1.00 1.00 24 TRP A O 25
ATOM 14013 N N . LEU A 1 25 ? 27.296 -15.665 1.441 1.00 1.00 25 LEU A N 25
ATOM 14014 C CA . LEU A 1 25 ? 25.950 -15.860 1.987 1.00 1.00 25 LEU A CA 25
ATOM 14015 C C . LEU A 1 25 ? 25.036 -16.589 1.011 1.00 1.00 25 LEU A C 25
ATOM 14016 O O . LEU A 1 25 ? 24.513 -17.659 1.321 1.00 1.00 25 LEU A O 25
ATOM 14032 N N . PHE A 1 26 ? 24.836 -16.007 -0.162 1.00 1.00 26 PHE A N 25
ATOM 14033 C CA . PHE A 1 26 ? 23.969 -16.622 -1.159 1.00 1.00 26 PHE A CA 25
ATOM 14034 C C . PHE A 1 26 ? 24.631 -17.843 -1.793 1.00 1.00 26 PHE A C 25
ATOM 14035 O O . PHE A 1 26 ? 24.097 -18.951 -1.735 1.00 1.00 26 PHE A O 25
ATOM 14052 N N . LYS A 1 27 ? 25.785 -17.630 -2.410 1.00 1.00 27 LYS A N 25
ATOM 14053 C CA . LYS A 1 27 ? 26.499 -18.719 -3.070 1.00 1.00 27 LYS A CA 25
ATOM 14054 C C . LYS A 1 27 ? 26.714 -19.907 -2.131 1.00 1.00 27 LYS A C 25
ATOM 14055 O O . LYS A 1 27 ? 27.225 -20.945 -2.552 1.00 1.00 27 LYS A O 25
ATOM 14074 N N . TYR A 1 28 ? 26.322 -19.756 -0.864 1.00 1.00 28 TYR A N 25
ATOM 14075 C CA . TYR A 1 28 ? 26.481 -20.836 0.112 1.00 1.00 28 TYR A CA 25
ATOM 14076 C C . TYR A 1 28 ? 25.136 -21.221 0.724 1.00 1.00 28 TYR A C 25
ATOM 14077 O O . TYR A 1 28 ? 24.813 -22.404 0.834 1.00 1.00 28 TYR A O 25
ATOM 14095 N N . LEU A 1 29 ? 24.361 -20.224 1.131 1.00 1.00 29 LEU A N 25
ATOM 14096 C CA . LEU A 1 29 ? 23.062 -20.481 1.743 1.00 1.00 29 LEU A CA 25
ATOM 14097 C C . LEU A 1 29 ? 21.968 -20.593 0.682 1.00 1.00 29 LEU A C 25
ATOM 14098 O O . LEU A 1 29 ? 21.066 -21.422 0.794 1.00 1.00 29 LEU A O 25
ATOM 14114 N N . GLN A 1 30 ? 22.050 -19.751 -0.338 1.00 1.00 30 GLN A N 25
ATOM 14115 C CA . GLN A 1 30 ? 21.055 -19.763 -1.407 1.00 1.00 30 GLN A CA 25
ATOM 14116 C C . GLN A 1 30 ? 21.372 -20.841 -2.439 1.00 1.00 30 GLN A C 25
ATOM 14117 O O . GLN A 1 30 ? 20.586 -21.080 -3.356 1.00 1.00 30 GLN A O 25
ATOM 14131 N N . LYS A 1 31 ? 22.528 -21.487 -2.283 1.00 1.00 31 LYS A N 25
ATOM 14132 C CA . LYS A 1 31 ? 22.941 -22.538 -3.212 1.00 1.00 31 LYS A CA 25
ATOM 14133 C C . LYS A 1 31 ? 23.049 -23.886 -2.502 1.00 1.00 31 LYS A C 25
ATOM 14134 O O . LYS A 1 31 ? 23.654 -24.824 -3.021 1.00 1.00 31 LYS A O 25
ATOM 14153 N N . LYS A 1 32 ? 22.455 -23.980 -1.318 1.00 1.00 32 LYS A N 25
ATOM 14154 C CA . LYS A 1 32 ? 22.492 -25.226 -0.558 1.00 1.00 32 LYS A CA 25
ATOM 14155 C C . LYS A 1 32 ? 21.232 -26.046 -0.813 1.00 1.00 32 LYS A C 25
ATOM 14156 O O . LYS A 1 32 ? 21.336 -27.261 -0.843 1.00 1.00 32 LYS A O 25
ATOM 14176 N N . LYS A 1 1 ? 27.066 18.468 -0.194 1.00 1.00 1 LYS A N 26
ATOM 14177 C CA . LYS A 1 1 ? 25.758 18.066 0.400 1.00 1.00 1 LYS A CA 26
ATOM 14178 C C . LYS A 1 1 ? 25.095 17.024 -0.494 1.00 1.00 1 LYS A C 26
ATOM 14179 O O . LYS A 1 1 ? 24.511 17.357 -1.526 1.00 1.00 1 LYS A O 26
ATOM 14200 N N . LYS A 1 2 ? 25.191 15.760 -0.093 1.00 1.00 2 LYS A N 26
ATOM 14201 C CA . LYS A 1 2 ? 24.597 14.675 -0.867 1.00 1.00 2 LYS A CA 26
ATOM 14202 C C . LYS A 1 2 ? 23.990 13.627 0.059 1.00 1.00 2 LYS A C 26
ATOM 14203 O O . LYS A 1 2 ? 24.625 13.195 1.022 1.00 1.00 2 LYS A O 26
ATOM 14222 N N . HIS A 1 3 ? 22.761 13.220 -0.240 1.00 1.00 3 HIS A N 26
ATOM 14223 C CA . HIS A 1 3 ? 22.078 12.219 0.573 1.00 1.00 3 HIS A CA 26
ATOM 14224 C C . HIS A 1 3 ? 22.327 12.472 2.056 1.00 1.00 3 HIS A C 26
ATOM 14225 O O . HIS A 1 3 ? 22.096 13.576 2.554 1.00 1.00 3 HIS A O 26
ATOM 14239 N N . THR A 1 4 ? 22.802 11.444 2.754 1.00 1.00 4 THR A N 26
ATOM 14240 C CA . THR A 1 4 ? 23.086 11.559 4.182 1.00 1.00 4 THR A CA 26
ATOM 14241 C C . THR A 1 4 ? 24.508 11.099 4.477 1.00 1.00 4 THR A C 26
ATOM 14242 O O . THR A 1 4 ? 25.475 11.728 4.047 1.00 1.00 4 THR A O 26
ATOM 14253 N N . ILE A 1 5 ? 24.626 9.997 5.211 1.00 1.00 5 ILE A N 26
ATOM 14254 C CA . ILE A 1 5 ? 25.932 9.451 5.558 1.00 1.00 5 ILE A CA 26
ATOM 14255 C C . ILE A 1 5 ? 26.148 8.119 4.853 1.00 1.00 5 ILE A C 26
ATOM 14256 O O . ILE A 1 5 ? 27.278 7.690 4.649 1.00 1.00 5 ILE A O 26
ATOM 14272 N N . TRP A 1 6 ? 25.055 7.471 4.472 1.00 1.00 6 TRP A N 26
ATOM 14273 C CA . TRP A 1 6 ? 25.145 6.192 3.782 1.00 1.00 6 TRP A CA 26
ATOM 14274 C C . TRP A 1 6 ? 26.218 6.244 2.698 1.00 1.00 6 TRP A C 26
ATOM 14275 O O . TRP A 1 6 ? 27.149 5.442 2.692 1.00 1.00 6 TRP A O 26
ATOM 14296 N N . GLU A 1 7 ? 26.080 7.187 1.777 1.00 1.00 7 GLU A N 26
ATOM 14297 C CA . GLU A 1 7 ? 27.043 7.325 0.692 1.00 1.00 7 GLU A CA 26
ATOM 14298 C C . GLU A 1 7 ? 28.449 7.569 1.235 1.00 1.00 7 GLU A C 26
ATOM 14299 O O . GLU A 1 7 ? 29.417 7.612 0.474 1.00 1.00 7 GLU A O 26
ATOM 14311 N N . VAL A 1 8 ? 28.554 7.722 2.552 1.00 1.00 8 VAL A N 26
ATOM 14312 C CA . VAL A 1 8 ? 29.850 7.958 3.188 1.00 1.00 8 VAL A CA 26
ATOM 14313 C C . VAL A 1 8 ? 30.318 6.712 3.937 1.00 1.00 8 VAL A C 26
ATOM 14314 O O . VAL A 1 8 ? 31.507 6.393 3.940 1.00 1.00 8 VAL A O 26
ATOM 14327 N N . ILE A 1 9 ? 29.376 6.009 4.563 1.00 1.00 9 ILE A N 26
ATOM 14328 C CA . ILE A 1 9 ? 29.694 4.798 5.307 1.00 1.00 9 ILE A CA 26
ATOM 14329 C C . ILE A 1 9 ? 29.084 3.592 4.601 1.00 1.00 9 ILE A C 26
ATOM 14330 O O . ILE A 1 9 ? 29.749 2.577 4.414 1.00 1.00 9 ILE A O 26
ATOM 14346 N N . ALA A 1 10 ? 27.830 3.714 4.193 1.00 1.00 10 ALA A N 26
ATOM 14347 C CA . ALA A 1 10 ? 27.161 2.622 3.494 1.00 1.00 10 ALA A CA 26
ATOM 14348 C C . ALA A 1 10 ? 27.741 2.462 2.099 1.00 1.00 10 ALA A C 26
ATOM 14349 O O . ALA A 1 10 ? 28.401 1.467 1.802 1.00 1.00 10 ALA A O 26
ATOM 14356 N N . GLY A 1 11 ? 27.516 3.454 1.245 1.00 1.00 11 GLY A N 26
ATOM 14357 C CA . GLY A 1 11 ? 28.050 3.400 -0.108 1.00 1.00 11 GLY A CA 26
ATOM 14358 C C . GLY A 1 11 ? 29.535 3.083 -0.052 1.00 1.00 11 GLY A C 26
ATOM 14359 O O . GLY A 1 11 ? 30.153 2.736 -1.059 1.00 1.00 11 GLY A O 26
ATOM 14363 N N . LEU A 1 12 ? 30.095 3.200 1.148 1.00 1.00 12 LEU A N 26
ATOM 14364 C CA . LEU A 1 12 ? 31.503 2.919 1.357 1.00 1.00 12 LEU A CA 26
ATOM 14365 C C . LEU A 1 12 ? 31.682 1.538 1.984 1.00 1.00 12 LEU A C 26
ATOM 14366 O O . LEU A 1 12 ? 32.719 0.900 1.802 1.00 1.00 12 LEU A O 26
ATOM 14382 N N . VAL A 1 13 ? 30.665 1.082 2.720 1.00 1.00 13 VAL A N 26
ATOM 14383 C CA . VAL A 1 13 ? 30.725 -0.229 3.365 1.00 1.00 13 VAL A CA 26
ATOM 14384 C C . VAL A 1 13 ? 29.758 -1.203 2.705 1.00 1.00 13 VAL A C 26
ATOM 14385 O O . VAL A 1 13 ? 30.149 -2.300 2.308 1.00 1.00 13 VAL A O 26
ATOM 14398 N N . ALA A 1 14 ? 28.494 -0.804 2.590 1.00 1.00 14 ALA A N 26
ATOM 14399 C CA . ALA A 1 14 ? 27.499 -1.667 1.971 1.00 1.00 14 ALA A CA 26
ATOM 14400 C C . ALA A 1 14 ? 28.077 -2.305 0.715 1.00 1.00 14 ALA A C 26
ATOM 14401 O O . ALA A 1 14 ? 28.068 -3.521 0.571 1.00 1.00 14 ALA A O 26
ATOM 14408 N N . LEU A 1 15 ? 28.596 -1.480 -0.184 1.00 1.00 15 LEU A N 26
ATOM 14409 C CA . LEU A 1 15 ? 29.186 -1.998 -1.410 1.00 1.00 15 LEU A CA 26
ATOM 14410 C C . LEU A 1 15 ? 30.314 -2.967 -1.067 1.00 1.00 15 LEU A C 26
ATOM 14411 O O . LEU A 1 15 ? 30.592 -3.905 -1.813 1.00 1.00 15 LEU A O 26
ATOM 14427 N N . LEU A 1 16 ? 30.957 -2.728 0.073 1.00 1.00 16 LEU A N 26
ATOM 14428 C CA . LEU A 1 16 ? 32.054 -3.578 0.521 1.00 1.00 16 LEU A CA 26
ATOM 14429 C C . LEU A 1 16 ? 31.572 -4.583 1.567 1.00 1.00 16 LEU A C 26
ATOM 14430 O O . LEU A 1 16 ? 32.381 -5.224 2.237 1.00 1.00 16 LEU A O 26
ATOM 14446 N N . THR A 1 17 ? 30.255 -4.707 1.706 1.00 1.00 17 THR A N 26
ATOM 14447 C CA . THR A 1 17 ? 29.684 -5.632 2.684 1.00 1.00 17 THR A CA 26
ATOM 14448 C C . THR A 1 17 ? 28.529 -6.439 2.081 1.00 1.00 17 THR A C 26
ATOM 14449 O O . THR A 1 17 ? 28.194 -7.518 2.571 1.00 1.00 17 THR A O 26
ATOM 14460 N N . PHE A 1 18 ? 27.927 -5.915 1.020 1.00 1.00 18 PHE A N 26
ATOM 14461 C CA . PHE A 1 18 ? 26.819 -6.597 0.371 1.00 1.00 18 PHE A CA 26
ATOM 14462 C C . PHE A 1 18 ? 27.331 -7.728 -0.515 1.00 1.00 18 PHE A C 26
ATOM 14463 O O . PHE A 1 18 ? 26.829 -8.850 -0.463 1.00 1.00 18 PHE A O 26
ATOM 14480 N N . LEU A 1 19 ? 28.332 -7.416 -1.330 1.00 1.00 19 LEU A N 26
ATOM 14481 C CA . LEU A 1 19 ? 28.910 -8.403 -2.233 1.00 1.00 19 LEU A CA 26
ATOM 14482 C C . LEU A 1 19 ? 29.926 -9.272 -1.501 1.00 1.00 19 LEU A C 26
ATOM 14483 O O . LEU A 1 19 ? 29.881 -10.498 -1.580 1.00 1.00 19 LEU A O 26
ATOM 14499 N N . ALA A 1 20 ? 30.843 -8.629 -0.788 1.00 1.00 20 ALA A N 26
ATOM 14500 C CA . ALA A 1 20 ? 31.863 -9.358 -0.045 1.00 1.00 20 ALA A CA 26
ATOM 14501 C C . ALA A 1 20 ? 31.253 -10.566 0.656 1.00 1.00 20 ALA A C 26
ATOM 14502 O O . ALA A 1 20 ? 31.820 -11.658 0.640 1.00 1.00 20 ALA A O 26
ATOM 14509 N N . PHE A 1 21 ? 30.094 -10.359 1.271 1.00 1.00 21 PHE A N 26
ATOM 14510 C CA . PHE A 1 21 ? 29.412 -11.434 1.978 1.00 1.00 21 PHE A CA 26
ATOM 14511 C C . PHE A 1 21 ? 28.414 -12.125 1.059 1.00 1.00 21 PHE A C 26
ATOM 14512 O O . PHE A 1 21 ? 28.270 -13.347 1.091 1.00 1.00 21 PHE A O 26
ATOM 14529 N N . GLY A 1 22 ? 27.731 -11.337 0.238 1.00 1.00 22 GLY A N 26
ATOM 14530 C CA . GLY A 1 22 ? 26.754 -11.888 -0.692 1.00 1.00 22 GLY A CA 26
ATOM 14531 C C . GLY A 1 22 ? 27.378 -12.992 -1.534 1.00 1.00 22 GLY A C 26
ATOM 14532 O O . GLY A 1 22 ? 26.776 -14.045 -1.740 1.00 1.00 22 GLY A O 26
ATOM 14536 N N . PHE A 1 23 ? 28.591 -12.745 -2.016 1.00 1.00 23 PHE A N 26
ATOM 14537 C CA . PHE A 1 23 ? 29.286 -13.731 -2.833 1.00 1.00 23 PHE A CA 26
ATOM 14538 C C . PHE A 1 23 ? 29.373 -15.058 -2.095 1.00 1.00 23 PHE A C 26
ATOM 14539 O O . PHE A 1 23 ? 29.605 -16.104 -2.701 1.00 1.00 23 PHE A O 26
ATOM 14556 N N . TRP A 1 24 ? 29.181 -15.007 -0.782 1.00 1.00 24 TRP A N 26
ATOM 14557 C CA . TRP A 1 24 ? 29.232 -16.208 0.034 1.00 1.00 24 TRP A CA 26
ATOM 14558 C C . TRP A 1 24 ? 27.828 -16.630 0.445 1.00 1.00 24 TRP A C 26
ATOM 14559 O O . TRP A 1 24 ? 27.287 -17.594 -0.094 1.00 1.00 24 TRP A O 26
ATOM 14580 N N . LEU A 1 25 ? 27.260 -15.893 1.404 1.00 1.00 25 LEU A N 26
ATOM 14581 C CA . LEU A 1 25 ? 25.915 -16.171 1.922 1.00 1.00 25 LEU A CA 26
ATOM 14582 C C . LEU A 1 25 ? 25.077 -16.979 0.940 1.00 1.00 25 LEU A C 26
ATOM 14583 O O . LEU A 1 25 ? 24.608 -18.067 1.266 1.00 1.00 25 LEU A O 26
ATOM 14599 N N . PHE A 1 26 ? 24.890 -16.448 -0.262 1.00 1.00 26 PHE A N 26
ATOM 14600 C CA . PHE A 1 26 ? 24.102 -17.149 -1.268 1.00 1.00 26 PHE A CA 26
ATOM 14601 C C . PHE A 1 26 ? 24.878 -18.326 -1.851 1.00 1.00 26 PHE A C 26
ATOM 14602 O O . PHE A 1 26 ? 24.493 -19.483 -1.680 1.00 1.00 26 PHE A O 26
ATOM 14619 N N . LYS A 1 27 ? 25.964 -18.022 -2.549 1.00 1.00 27 LYS A N 26
ATOM 14620 C CA . LYS A 1 27 ? 26.778 -19.062 -3.170 1.00 1.00 27 LYS A CA 26
ATOM 14621 C C . LYS A 1 27 ? 27.054 -20.212 -2.201 1.00 1.00 27 LYS A C 26
ATOM 14622 O O . LYS A 1 27 ? 27.505 -21.280 -2.619 1.00 1.00 27 LYS A O 26
ATOM 14641 N N . TYR A 1 28 ? 26.786 -19.994 -0.915 1.00 1.00 28 TYR A N 26
ATOM 14642 C CA . TYR A 1 28 ? 27.015 -21.031 0.093 1.00 1.00 28 TYR A CA 26
ATOM 14643 C C . TYR A 1 28 ? 25.699 -21.520 0.685 1.00 1.00 28 TYR A C 26
ATOM 14644 O O . TYR A 1 28 ? 25.452 -22.722 0.766 1.00 1.00 28 TYR A O 26
ATOM 14662 N N . LEU A 1 29 ? 24.865 -20.581 1.113 1.00 1.00 29 LEU A N 26
ATOM 14663 C CA . LEU A 1 29 ? 23.584 -20.931 1.713 1.00 1.00 29 LEU A CA 26
ATOM 14664 C C . LEU A 1 29 ? 22.528 -21.170 0.639 1.00 1.00 29 LEU A C 26
ATOM 14665 O O . LEU A 1 29 ? 21.786 -22.151 0.693 1.00 1.00 29 LEU A O 26
ATOM 14681 N N . GLN A 1 30 ? 22.465 -20.268 -0.328 1.00 1.00 30 GLN A N 26
ATOM 14682 C CA . GLN A 1 30 ? 21.496 -20.390 -1.408 1.00 1.00 30 GLN A CA 26
ATOM 14683 C C . GLN A 1 30 ? 21.870 -21.543 -2.334 1.00 1.00 30 GLN A C 26
ATOM 14684 O O . GLN A 1 30 ? 21.137 -21.866 -3.270 1.00 1.00 30 GLN A O 26
ATOM 14698 N N . LYS A 1 31 ? 23.020 -22.161 -2.063 1.00 1.00 31 LYS A N 26
ATOM 14699 C CA . LYS A 1 31 ? 23.492 -23.281 -2.875 1.00 1.00 31 LYS A CA 26
ATOM 14700 C C . LYS A 1 31 ? 23.535 -24.564 -2.048 1.00 1.00 31 LYS A C 26
ATOM 14701 O O . LYS A 1 31 ? 24.095 -25.571 -2.480 1.00 1.00 31 LYS A O 26
ATOM 14720 N N . LYS A 1 32 ? 22.941 -24.520 -0.861 1.00 1.00 32 LYS A N 26
ATOM 14721 C CA . LYS A 1 32 ? 22.922 -25.689 0.012 1.00 1.00 32 LYS A CA 26
ATOM 14722 C C . LYS A 1 32 ? 22.644 -26.955 -0.792 1.00 1.00 32 LYS A C 26
ATOM 14723 O O . LYS A 1 32 ? 21.679 -26.957 -1.540 1.00 1.00 32 LYS A O 26
ATOM 14743 N N . LYS A 1 1 ? 20.743 14.583 -5.194 1.00 1.00 1 LYS A N 27
ATOM 14744 C CA . LYS A 1 1 ? 22.151 15.021 -4.982 1.00 1.00 1 LYS A CA 27
ATOM 14745 C C . LYS A 1 1 ? 22.918 13.920 -4.258 1.00 1.00 1 LYS A C 27
ATOM 14746 O O . LYS A 1 1 ? 23.925 13.420 -4.759 1.00 1.00 1 LYS A O 27
ATOM 14767 N N . LYS A 1 2 ? 22.436 13.546 -3.077 1.00 1.00 2 LYS A N 27
ATOM 14768 C CA . LYS A 1 2 ? 23.086 12.502 -2.294 1.00 1.00 2 LYS A CA 27
ATOM 14769 C C . LYS A 1 2 ? 22.123 11.933 -1.257 1.00 1.00 2 LYS A C 27
ATOM 14770 O O . LYS A 1 2 ? 21.605 12.660 -0.410 1.00 1.00 2 LYS A O 27
ATOM 14789 N N . HIS A 1 3 ? 21.897 10.626 -1.333 1.00 1.00 3 HIS A N 27
ATOM 14790 C CA . HIS A 1 3 ? 21.002 9.950 -0.399 1.00 1.00 3 HIS A CA 27
ATOM 14791 C C . HIS A 1 3 ? 21.189 10.499 1.016 1.00 1.00 3 HIS A C 27
ATOM 14792 O O . HIS A 1 3 ? 20.589 11.507 1.386 1.00 1.00 3 HIS A O 27
ATOM 14806 N N . THR A 1 4 ? 22.032 9.833 1.798 1.00 1.00 4 THR A N 27
ATOM 14807 C CA . THR A 1 4 ? 22.303 10.267 3.165 1.00 1.00 4 THR A CA 27
ATOM 14808 C C . THR A 1 4 ? 23.755 9.975 3.522 1.00 1.00 4 THR A C 27
ATOM 14809 O O . THR A 1 4 ? 24.674 10.495 2.890 1.00 1.00 4 THR A O 27
ATOM 14820 N N . ILE A 1 5 ? 23.955 9.134 4.526 1.00 1.00 5 ILE A N 27
ATOM 14821 C CA . ILE A 1 5 ? 25.301 8.773 4.941 1.00 1.00 5 ILE A CA 27
ATOM 14822 C C . ILE A 1 5 ? 25.672 7.419 4.352 1.00 1.00 5 ILE A C 27
ATOM 14823 O O . ILE A 1 5 ? 26.840 7.129 4.121 1.00 1.00 5 ILE A O 27
ATOM 14839 N N . TRP A 1 6 ? 24.660 6.599 4.095 1.00 1.00 6 TRP A N 27
ATOM 14840 C CA . TRP A 1 6 ? 24.887 5.280 3.520 1.00 1.00 6 TRP A CA 27
ATOM 14841 C C . TRP A 1 6 ? 25.893 5.367 2.376 1.00 1.00 6 TRP A C 27
ATOM 14842 O O . TRP A 1 6 ? 26.924 4.699 2.389 1.00 1.00 6 TRP A O 27
ATOM 14863 N N . GLU A 1 7 ? 25.587 6.195 1.386 1.00 1.00 7 GLU A N 27
ATOM 14864 C CA . GLU A 1 7 ? 26.470 6.360 0.237 1.00 1.00 7 GLU A CA 27
ATOM 14865 C C . GLU A 1 7 ? 27.836 6.889 0.667 1.00 1.00 7 GLU A C 27
ATOM 14866 O O . GLU A 1 7 ? 28.711 7.122 -0.168 1.00 1.00 7 GLU A O 27
ATOM 14878 N N . VAL A 1 8 ? 28.010 7.077 1.974 1.00 1.00 8 VAL A N 27
ATOM 14879 C CA . VAL A 1 8 ? 29.271 7.578 2.513 1.00 1.00 8 VAL A CA 27
ATOM 14880 C C . VAL A 1 8 ? 29.934 6.522 3.393 1.00 1.00 8 VAL A C 27
ATOM 14881 O O . VAL A 1 8 ? 31.160 6.412 3.426 1.00 1.00 8 VAL A O 27
ATOM 14894 N N . ILE A 1 9 ? 29.114 5.741 4.098 1.00 1.00 9 ILE A N 27
ATOM 14895 C CA . ILE A 1 9 ? 29.619 4.688 4.968 1.00 1.00 9 ILE A CA 27
ATOM 14896 C C . ILE A 1 9 ? 29.156 3.337 4.443 1.00 1.00 9 ILE A C 27
ATOM 14897 O O . ILE A 1 9 ? 29.934 2.389 4.389 1.00 1.00 9 ILE A O 27
ATOM 14913 N N . ALA A 1 10 ? 27.899 3.259 4.041 1.00 1.00 10 ALA A N 27
ATOM 14914 C CA . ALA A 1 10 ? 27.359 2.014 3.506 1.00 1.00 10 ALA A CA 27
ATOM 14915 C C . ALA A 1 10 ? 27.892 1.779 2.100 1.00 1.00 10 ALA A C 27
ATOM 14916 O O . ALA A 1 10 ? 28.667 0.854 1.867 1.00 1.00 10 ALA A O 27
ATOM 14923 N N . GLY A 1 11 ? 27.486 2.633 1.166 1.00 1.00 11 GLY A N 27
ATOM 14924 C CA . GLY A 1 11 ? 27.955 2.508 -0.205 1.00 1.00 11 GLY A CA 27
ATOM 14925 C C . GLY A 1 11 ? 29.471 2.387 -0.212 1.00 1.00 11 GLY A C 27
ATOM 14926 O O . GLY A 1 11 ? 30.076 2.012 -1.216 1.00 1.00 11 GLY A O 27
ATOM 14930 N N . LEU A 1 12 ? 30.075 2.703 0.931 1.00 1.00 12 LEU A N 27
ATOM 14931 C CA . LEU A 1 12 ? 31.516 2.625 1.072 1.00 1.00 12 LEU A CA 27
ATOM 14932 C C . LEU A 1 12 ? 31.908 1.356 1.823 1.00 1.00 12 LEU A C 27
ATOM 14933 O O . LEU A 1 12 ? 33.006 0.833 1.637 1.00 1.00 12 LEU A O 27
ATOM 14949 N N . VAL A 1 13 ? 31.002 0.863 2.673 1.00 1.00 13 VAL A N 27
ATOM 14950 C CA . VAL A 1 13 ? 31.268 -0.353 3.443 1.00 1.00 13 VAL A CA 27
ATOM 14951 C C . VAL A 1 13 ? 30.400 -1.505 2.952 1.00 1.00 13 VAL A C 27
ATOM 14952 O O . VAL A 1 13 ? 30.906 -2.579 2.629 1.00 1.00 13 VAL A O 27
ATOM 14965 N N . ALA A 1 14 ? 29.092 -1.281 2.896 1.00 1.00 14 ALA A N 27
ATOM 14966 C CA . ALA A 1 14 ? 28.176 -2.318 2.439 1.00 1.00 14 ALA A CA 27
ATOM 14967 C C . ALA A 1 14 ? 28.740 -3.007 1.201 1.00 1.00 14 ALA A C 27
ATOM 14968 O O . ALA A 1 14 ? 28.761 -4.234 1.118 1.00 1.00 14 ALA A O 27
ATOM 14975 N N . LEU A 1 15 ? 29.207 -2.213 0.245 1.00 1.00 15 LEU A N 27
ATOM 14976 C CA . LEU A 1 15 ? 29.781 -2.770 -0.973 1.00 1.00 15 LEU A CA 27
ATOM 14977 C C . LEU A 1 15 ? 31.038 -3.555 -0.633 1.00 1.00 15 LEU A C 27
ATOM 14978 O O . LEU A 1 15 ? 31.382 -4.531 -1.299 1.00 1.00 15 LEU A O 27
ATOM 14994 N N . LEU A 1 16 ? 31.712 -3.119 0.422 1.00 1.00 16 LEU A N 27
ATOM 14995 C CA . LEU A 1 16 ? 32.930 -3.780 0.872 1.00 1.00 16 LEU A CA 27
ATOM 14996 C C . LEU A 1 16 ? 32.620 -4.721 2.032 1.00 1.00 16 LEU A C 27
ATOM 14997 O O . LEU A 1 16 ? 33.528 -5.237 2.685 1.00 1.00 16 LEU A O 27
ATOM 15013 N N . THR A 1 17 ? 31.332 -4.936 2.280 1.00 1.00 17 THR A N 27
ATOM 15014 C CA . THR A 1 17 ? 30.904 -5.813 3.364 1.00 1.00 17 THR A CA 27
ATOM 15015 C C . THR A 1 17 ? 29.655 -6.589 2.958 1.00 1.00 17 THR A C 27
ATOM 15016 O O . THR A 1 17 ? 29.710 -7.800 2.738 1.00 1.00 17 THR A O 27
ATOM 15027 N N . PHE A 1 18 ? 28.534 -5.885 2.858 1.00 1.00 18 PHE A N 27
ATOM 15028 C CA . PHE A 1 18 ? 27.279 -6.516 2.474 1.00 1.00 18 PHE A CA 27
ATOM 15029 C C . PHE A 1 18 ? 27.462 -7.346 1.205 1.00 1.00 18 PHE A C 27
ATOM 15030 O O . PHE A 1 18 ? 26.981 -8.475 1.118 1.00 1.00 18 PHE A O 27
ATOM 15047 N N . LEU A 1 19 ? 28.164 -6.781 0.226 1.00 1.00 19 LEU A N 27
ATOM 15048 C CA . LEU A 1 19 ? 28.407 -7.483 -1.033 1.00 1.00 19 LEU A CA 27
ATOM 15049 C C . LEU A 1 19 ? 29.562 -8.467 -0.878 1.00 1.00 19 LEU A C 27
ATOM 15050 O O . LEU A 1 19 ? 29.467 -9.621 -1.294 1.00 1.00 19 LEU A O 27
ATOM 15066 N N . ALA A 1 20 ? 30.654 -7.999 -0.282 1.00 1.00 20 ALA A N 27
ATOM 15067 C CA . ALA A 1 20 ? 31.826 -8.843 -0.082 1.00 1.00 20 ALA A CA 27
ATOM 15068 C C . ALA A 1 20 ? 31.421 -10.232 0.400 1.00 1.00 20 ALA A C 27
ATOM 15069 O O . ALA A 1 20 ? 31.785 -11.240 -0.204 1.00 1.00 20 ALA A O 27
ATOM 15076 N N . PHE A 1 21 ? 30.670 -10.279 1.495 1.00 1.00 21 PHE A N 27
ATOM 15077 C CA . PHE A 1 21 ? 30.227 -11.554 2.048 1.00 1.00 21 PHE A CA 27
ATOM 15078 C C . PHE A 1 21 ? 28.944 -12.016 1.368 1.00 1.00 21 PHE A C 27
ATOM 15079 O O . PHE A 1 21 ? 28.731 -13.212 1.171 1.00 1.00 21 PHE A O 27
ATOM 15096 N N . GLY A 1 22 ? 28.094 -11.060 1.007 1.00 1.00 22 GLY A N 27
ATOM 15097 C CA . GLY A 1 22 ? 26.837 -11.384 0.344 1.00 1.00 22 GLY A CA 27
ATOM 15098 C C . GLY A 1 22 ? 27.084 -12.232 -0.897 1.00 1.00 22 GLY A C 27
ATOM 15099 O O . GLY A 1 22 ? 26.401 -13.230 -1.125 1.00 1.00 22 GLY A O 27
ATOM 15103 N N . PHE A 1 23 ? 28.068 -11.829 -1.693 1.00 1.00 23 PHE A N 27
ATOM 15104 C CA . PHE A 1 23 ? 28.398 -12.563 -2.907 1.00 1.00 23 PHE A CA 27
ATOM 15105 C C . PHE A 1 23 ? 28.650 -14.028 -2.584 1.00 1.00 23 PHE A C 27
ATOM 15106 O O . PHE A 1 23 ? 28.621 -14.883 -3.468 1.00 1.00 23 PHE A O 27
ATOM 15123 N N . TRP A 1 24 ? 28.890 -14.308 -1.308 1.00 1.00 24 TRP A N 27
ATOM 15124 C CA . TRP A 1 24 ? 29.137 -15.671 -0.870 1.00 1.00 24 TRP A CA 27
ATOM 15125 C C . TRP A 1 24 ? 27.928 -16.217 -0.126 1.00 1.00 24 TRP A C 27
ATOM 15126 O O . TRP A 1 24 ? 27.184 -17.034 -0.666 1.00 1.00 24 TRP A O 27
ATOM 15147 N N . LEU A 1 25 ? 27.752 -15.752 1.115 1.00 1.00 25 LEU A N 27
ATOM 15148 C CA . LEU A 1 25 ? 26.642 -16.183 1.972 1.00 1.00 25 LEU A CA 27
ATOM 15149 C C . LEU A 1 25 ? 25.481 -16.749 1.162 1.00 1.00 25 LEU A C 27
ATOM 15150 O O . LEU A 1 25 ? 25.074 -17.891 1.367 1.00 1.00 25 LEU A O 27
ATOM 15166 N N . PHE A 1 26 ? 24.951 -15.951 0.244 1.00 1.00 26 PHE A N 27
ATOM 15167 C CA . PHE A 1 26 ? 23.838 -16.402 -0.582 1.00 1.00 26 PHE A CA 27
ATOM 15168 C C . PHE A 1 26 ? 24.313 -17.377 -1.657 1.00 1.00 26 PHE A C 27
ATOM 15169 O O . PHE A 1 26 ? 23.933 -18.549 -1.658 1.00 1.00 26 PHE A O 27
ATOM 15186 N N . LYS A 1 27 ? 25.133 -16.886 -2.575 1.00 1.00 27 LYS A N 27
ATOM 15187 C CA . LYS A 1 27 ? 25.639 -17.719 -3.661 1.00 1.00 27 LYS A CA 27
ATOM 15188 C C . LYS A 1 27 ? 26.164 -19.060 -3.144 1.00 1.00 27 LYS A C 27
ATOM 15189 O O . LYS A 1 27 ? 26.456 -19.959 -3.932 1.00 1.00 27 LYS A O 27
ATOM 15208 N N . TYR A 1 28 ? 26.282 -19.189 -1.823 1.00 1.00 28 TYR A N 27
ATOM 15209 C CA . TYR A 1 28 ? 26.774 -20.432 -1.223 1.00 1.00 28 TYR A CA 27
ATOM 15210 C C . TYR A 1 28 ? 25.701 -21.080 -0.355 1.00 1.00 28 TYR A C 27
ATOM 15211 O O . TYR A 1 28 ? 25.417 -22.270 -0.488 1.00 1.00 28 TYR A O 27
ATOM 15229 N N . LEU A 1 29 ? 25.115 -20.294 0.541 1.00 1.00 29 LEU A N 27
ATOM 15230 C CA . LEU A 1 29 ? 24.085 -20.809 1.435 1.00 1.00 29 LEU A CA 27
ATOM 15231 C C . LEU A 1 29 ? 22.718 -20.788 0.758 1.00 1.00 29 LEU A C 27
ATOM 15232 O O . LEU A 1 29 ? 21.926 -21.719 0.906 1.00 1.00 29 LEU A O 27
ATOM 15248 N N . GLN A 1 30 ? 22.446 -19.720 0.018 1.00 1.00 30 GLN A N 27
ATOM 15249 C CA . GLN A 1 30 ? 21.169 -19.587 -0.676 1.00 1.00 30 GLN A CA 27
ATOM 15250 C C . GLN A 1 30 ? 21.158 -20.431 -1.946 1.00 1.00 30 GLN A C 27
ATOM 15251 O O . GLN A 1 30 ? 20.107 -20.648 -2.550 1.00 1.00 30 GLN A O 27
ATOM 15265 N N . LYS A 1 31 ? 22.337 -20.909 -2.342 1.00 1.00 31 LYS A N 27
ATOM 15266 C CA . LYS A 1 31 ? 22.462 -21.735 -3.539 1.00 1.00 31 LYS A CA 27
ATOM 15267 C C . LYS A 1 31 ? 22.989 -23.120 -3.174 1.00 1.00 31 LYS A C 27
ATOM 15268 O O . LYS A 1 31 ? 24.109 -23.488 -3.531 1.00 1.00 31 LYS A O 27
ATOM 15287 N N . LYS A 1 32 ? 22.173 -23.887 -2.457 1.00 1.00 32 LYS A N 27
ATOM 15288 C CA . LYS A 1 32 ? 22.569 -25.229 -2.048 1.00 1.00 32 LYS A CA 27
ATOM 15289 C C . LYS A 1 32 ? 21.347 -26.138 -1.943 1.00 1.00 32 LYS A C 27
ATOM 15290 O O . LYS A 1 32 ? 20.251 -25.613 -1.823 1.00 1.00 32 LYS A O 27
ATOM 15310 N N . LYS A 1 1 ? 24.144 17.182 0.820 1.00 1.00 1 LYS A N 28
ATOM 15311 C CA . LYS A 1 1 ? 23.193 16.459 1.709 1.00 1.00 1 LYS A CA 28
ATOM 15312 C C . LYS A 1 1 ? 22.639 15.239 0.979 1.00 1.00 1 LYS A C 28
ATOM 15313 O O . LYS A 1 1 ? 21.590 14.710 1.342 1.00 1.00 1 LYS A O 28
ATOM 15334 N N . LYS A 1 2 ? 23.353 14.800 -0.054 1.00 1.00 2 LYS A N 28
ATOM 15335 C CA . LYS A 1 2 ? 22.921 13.642 -0.829 1.00 1.00 2 LYS A CA 28
ATOM 15336 C C . LYS A 1 2 ? 22.496 12.507 0.096 1.00 1.00 2 LYS A C 28
ATOM 15337 O O . LYS A 1 2 ? 23.202 12.170 1.047 1.00 1.00 2 LYS A O 28
ATOM 15356 N N . HIS A 1 3 ? 21.338 11.919 -0.191 1.00 1.00 3 HIS A N 28
ATOM 15357 C CA . HIS A 1 3 ? 20.825 10.821 0.621 1.00 1.00 3 HIS A CA 28
ATOM 15358 C C . HIS A 1 3 ? 21.060 11.094 2.103 1.00 1.00 3 HIS A C 28
ATOM 15359 O O . HIS A 1 3 ? 20.696 12.154 2.611 1.00 1.00 3 HIS A O 28
ATOM 15373 N N . THR A 1 4 ? 21.671 10.128 2.785 1.00 1.00 4 THR A N 28
ATOM 15374 C CA . THR A 1 4 ? 21.958 10.268 4.209 1.00 1.00 4 THR A CA 28
ATOM 15375 C C . THR A 1 4 ? 23.441 10.038 4.479 1.00 1.00 4 THR A C 28
ATOM 15376 O O . THR A 1 4 ? 24.286 10.825 4.052 1.00 1.00 4 THR A O 28
ATOM 15387 N N . ILE A 1 5 ? 23.747 8.954 5.186 1.00 1.00 5 ILE A N 28
ATOM 15388 C CA . ILE A 1 5 ? 25.129 8.621 5.506 1.00 1.00 5 ILE A CA 28
ATOM 15389 C C . ILE A 1 5 ? 25.546 7.350 4.779 1.00 1.00 5 ILE A C 28
ATOM 15390 O O . ILE A 1 5 ? 26.728 7.115 4.550 1.00 1.00 5 ILE A O 28
ATOM 15406 N N . TRP A 1 6 ? 24.567 6.536 4.408 1.00 1.00 6 TRP A N 28
ATOM 15407 C CA . TRP A 1 6 ? 24.851 5.296 3.697 1.00 1.00 6 TRP A CA 28
ATOM 15408 C C . TRP A 1 6 ? 25.894 5.530 2.605 1.00 1.00 6 TRP A C 28
ATOM 15409 O O . TRP A 1 6 ? 26.946 4.898 2.591 1.00 1.00 6 TRP A O 28
ATOM 15430 N N . GLU A 1 7 ? 25.592 6.437 1.690 1.00 1.00 7 GLU A N 28
ATOM 15431 C CA . GLU A 1 7 ? 26.509 6.738 0.597 1.00 1.00 7 GLU A CA 28
ATOM 15432 C C . GLU A 1 7 ? 27.865 7.196 1.131 1.00 1.00 7 GLU A C 28
ATOM 15433 O O . GLU A 1 7 ? 28.808 7.392 0.364 1.00 1.00 7 GLU A O 28
ATOM 15445 N N . VAL A 1 8 ? 27.955 7.362 2.447 1.00 1.00 8 VAL A N 28
ATOM 15446 C CA . VAL A 1 8 ? 29.202 7.796 3.075 1.00 1.00 8 VAL A CA 28
ATOM 15447 C C . VAL A 1 8 ? 29.871 6.635 3.809 1.00 1.00 8 VAL A C 28
ATOM 15448 O O . VAL A 1 8 ? 31.096 6.517 3.806 1.00 1.00 8 VAL A O 28
ATOM 15461 N N . ILE A 1 9 ? 29.058 5.777 4.426 1.00 1.00 9 ILE A N 28
ATOM 15462 C CA . ILE A 1 9 ? 29.574 4.625 5.153 1.00 1.00 9 ILE A CA 28
ATOM 15463 C C . ILE A 1 9 ? 29.150 3.344 4.443 1.00 1.00 9 ILE A C 28
ATOM 15464 O O . ILE A 1 9 ? 29.964 2.448 4.236 1.00 1.00 9 ILE A O 28
ATOM 15480 N N . ALA A 1 10 ? 27.886 3.268 4.058 1.00 1.00 10 ALA A N 28
ATOM 15481 C CA . ALA A 1 10 ? 27.383 2.090 3.361 1.00 1.00 10 ALA A CA 28
ATOM 15482 C C . ALA A 1 10 ? 27.956 2.023 1.953 1.00 1.00 10 ALA A C 28
ATOM 15483 O O . ALA A 1 10 ? 28.750 1.139 1.639 1.00 1.00 10 ALA A O 28
ATOM 15490 N N . GLY A 1 11 ? 27.564 2.972 1.110 1.00 1.00 11 GLY A N 28
ATOM 15491 C CA . GLY A 1 11 ? 28.069 3.006 -0.254 1.00 1.00 11 GLY A CA 28
ATOM 15492 C C . GLY A 1 11 ? 29.586 2.916 -0.234 1.00 1.00 11 GLY A C 28
ATOM 15493 O O . GLY A 1 11 ? 30.223 2.667 -1.257 1.00 1.00 11 GLY A O 28
ATOM 15497 N N . LEU A 1 12 ? 30.152 3.112 0.952 1.00 1.00 12 LEU A N 28
ATOM 15498 C CA . LEU A 1 12 ? 31.592 3.047 1.123 1.00 1.00 12 LEU A CA 28
ATOM 15499 C C . LEU A 1 12 ? 31.992 1.722 1.767 1.00 1.00 12 LEU A C 28
ATOM 15500 O O . LEU A 1 12 ? 33.109 1.244 1.571 1.00 1.00 12 LEU A O 28
ATOM 15516 N N . VAL A 1 13 ? 31.069 1.131 2.530 1.00 1.00 13 VAL A N 28
ATOM 15517 C CA . VAL A 1 13 ? 31.337 -0.146 3.195 1.00 1.00 13 VAL A CA 28
ATOM 15518 C C . VAL A 1 13 ? 30.402 -1.227 2.669 1.00 1.00 13 VAL A C 28
ATOM 15519 O O . VAL A 1 13 ? 30.853 -2.270 2.198 1.00 1.00 13 VAL A O 28
ATOM 15532 N N . ALA A 1 14 ? 29.100 -0.976 2.747 1.00 1.00 14 ALA A N 28
ATOM 15533 C CA . ALA A 1 14 ? 28.123 -1.943 2.266 1.00 1.00 14 ALA A CA 28
ATOM 15534 C C . ALA A 1 14 ? 28.569 -2.516 0.929 1.00 1.00 14 ALA A C 28
ATOM 15535 O O . ALA A 1 14 ? 28.489 -3.720 0.701 1.00 1.00 14 ALA A O 28
ATOM 15542 N N . LEU A 1 15 ? 29.052 -1.648 0.047 1.00 1.00 15 LEU A N 28
ATOM 15543 C CA . LEU A 1 15 ? 29.518 -2.096 -1.256 1.00 1.00 15 LEU A CA 28
ATOM 15544 C C . LEU A 1 15 ? 30.771 -2.948 -1.088 1.00 1.00 15 LEU A C 28
ATOM 15545 O O . LEU A 1 15 ? 31.000 -3.893 -1.841 1.00 1.00 15 LEU A O 28
ATOM 15561 N N . LEU A 1 16 ? 31.574 -2.608 -0.083 1.00 1.00 16 LEU A N 28
ATOM 15562 C CA . LEU A 1 16 ? 32.797 -3.349 0.192 1.00 1.00 16 LEU A CA 28
ATOM 15563 C C . LEU A 1 16 ? 32.514 -4.503 1.148 1.00 1.00 16 LEU A C 28
ATOM 15564 O O . LEU A 1 16 ? 33.400 -5.303 1.450 1.00 1.00 16 LEU A O 28
ATOM 15580 N N . THR A 1 17 ? 31.269 -4.581 1.615 1.00 1.00 17 THR A N 28
ATOM 15581 C CA . THR A 1 17 ? 30.863 -5.639 2.536 1.00 1.00 17 THR A CA 28
ATOM 15582 C C . THR A 1 17 ? 29.799 -6.524 1.891 1.00 1.00 17 THR A C 28
ATOM 15583 O O . THR A 1 17 ? 30.029 -7.709 1.652 1.00 1.00 17 THR A O 28
ATOM 15594 N N . PHE A 1 18 ? 28.640 -5.944 1.610 1.00 1.00 18 PHE A N 28
ATOM 15595 C CA . PHE A 1 18 ? 27.553 -6.693 0.993 1.00 1.00 18 PHE A CA 28
ATOM 15596 C C . PHE A 1 18 ? 28.086 -7.600 -0.113 1.00 1.00 18 PHE A C 28
ATOM 15597 O O . PHE A 1 18 ? 27.751 -8.781 -0.170 1.00 1.00 18 PHE A O 28
ATOM 15614 N N . LEU A 1 19 ? 28.914 -7.041 -0.991 1.00 1.00 19 LEU A N 28
ATOM 15615 C CA . LEU A 1 19 ? 29.480 -7.813 -2.095 1.00 1.00 19 LEU A CA 28
ATOM 15616 C C . LEU A 1 19 ? 30.536 -8.788 -1.589 1.00 1.00 19 LEU A C 28
ATOM 15617 O O . LEU A 1 19 ? 30.859 -9.763 -2.264 1.00 1.00 19 LEU A O 28
ATOM 15633 N N . ALA A 1 20 ? 31.074 -8.524 -0.405 1.00 1.00 20 ALA A N 28
ATOM 15634 C CA . ALA A 1 20 ? 32.093 -9.400 0.160 1.00 1.00 20 ALA A CA 28
ATOM 15635 C C . ALA A 1 20 ? 31.443 -10.595 0.853 1.00 1.00 20 ALA A C 28
ATOM 15636 O O . ALA A 1 20 ? 31.836 -11.740 0.631 1.00 1.00 20 ALA A O 28
ATOM 15643 N N . PHE A 1 21 ? 30.442 -10.321 1.683 1.00 1.00 21 PHE A N 28
ATOM 15644 C CA . PHE A 1 21 ? 29.741 -11.384 2.391 1.00 1.00 21 PHE A CA 28
ATOM 15645 C C . PHE A 1 21 ? 28.659 -11.980 1.500 1.00 1.00 21 PHE A C 28
ATOM 15646 O O . PHE A 1 21 ? 28.381 -13.177 1.557 1.00 1.00 21 PHE A O 28
ATOM 15663 N N . GLY A 1 22 ? 28.056 -11.132 0.674 1.00 1.00 22 GLY A N 28
ATOM 15664 C CA . GLY A 1 22 ? 27.010 -11.577 -0.233 1.00 1.00 22 GLY A CA 28
ATOM 15665 C C . GLY A 1 22 ? 27.529 -12.668 -1.161 1.00 1.00 22 GLY A C 28
ATOM 15666 O O . GLY A 1 22 ? 26.885 -13.699 -1.349 1.00 1.00 22 GLY A O 28
ATOM 15670 N N . PHE A 1 23 ? 28.702 -12.428 -1.739 1.00 1.00 23 PHE A N 28
ATOM 15671 C CA . PHE A 1 23 ? 29.302 -13.393 -2.647 1.00 1.00 23 PHE A CA 28
ATOM 15672 C C . PHE A 1 23 ? 29.289 -14.785 -2.031 1.00 1.00 23 PHE A C 28
ATOM 15673 O O . PHE A 1 23 ? 29.437 -15.781 -2.734 1.00 1.00 23 PHE A O 28
ATOM 15690 N N . TRP A 1 24 ? 29.119 -14.840 -0.715 1.00 1.00 24 TRP A N 28
ATOM 15691 C CA . TRP A 1 24 ? 29.094 -16.108 -0.005 1.00 1.00 24 TRP A CA 28
ATOM 15692 C C . TRP A 1 24 ? 27.686 -16.444 0.461 1.00 1.00 24 TRP A C 28
ATOM 15693 O O . TRP A 1 24 ? 27.086 -17.401 -0.023 1.00 1.00 24 TRP A O 28
ATOM 15714 N N . LEU A 1 25 ? 27.182 -15.649 1.408 1.00 1.00 25 LEU A N 28
ATOM 15715 C CA . LEU A 1 25 ? 25.844 -15.855 1.967 1.00 1.00 25 LEU A CA 28
ATOM 15716 C C . LEU A 1 25 ? 24.925 -16.565 0.979 1.00 1.00 25 LEU A C 28
ATOM 15717 O O . LEU A 1 25 ? 24.331 -17.592 1.302 1.00 1.00 25 LEU A O 28
ATOM 15733 N N . PHE A 1 26 ? 24.813 -16.016 -0.224 1.00 1.00 26 PHE A N 28
ATOM 15734 C CA . PHE A 1 26 ? 23.960 -16.617 -1.241 1.00 1.00 26 PHE A CA 28
ATOM 15735 C C . PHE A 1 26 ? 24.589 -17.878 -1.829 1.00 1.00 26 PHE A C 28
ATOM 15736 O O . PHE A 1 26 ? 24.064 -18.980 -1.675 1.00 1.00 26 PHE A O 28
ATOM 15753 N N . LYS A 1 27 ? 25.704 -17.693 -2.521 1.00 1.00 27 LYS A N 28
ATOM 15754 C CA . LYS A 1 27 ? 26.398 -18.806 -3.165 1.00 1.00 27 LYS A CA 28
ATOM 15755 C C . LYS A 1 27 ? 26.542 -19.999 -2.221 1.00 1.00 27 LYS A C 28
ATOM 15756 O O . LYS A 1 27 ? 26.922 -21.088 -2.649 1.00 1.00 27 LYS A O 28
ATOM 15775 N N . TYR A 1 28 ? 26.246 -19.786 -0.940 1.00 1.00 28 TYR A N 28
ATOM 15776 C CA . TYR A 1 28 ? 26.353 -20.858 0.049 1.00 1.00 28 TYR A CA 28
ATOM 15777 C C . TYR A 1 28 ? 24.990 -21.178 0.654 1.00 1.00 28 TYR A C 28
ATOM 15778 O O . TYR A 1 28 ? 24.590 -22.339 0.724 1.00 1.00 28 TYR A O 28
ATOM 15796 N N . LEU A 1 29 ? 24.285 -20.143 1.099 1.00 1.00 29 LEU A N 28
ATOM 15797 C CA . LEU A 1 29 ? 22.974 -20.335 1.705 1.00 1.00 29 LEU A CA 28
ATOM 15798 C C . LEU A 1 29 ? 21.888 -20.423 0.635 1.00 1.00 29 LEU A C 28
ATOM 15799 O O . LEU A 1 29 ? 21.017 -21.292 0.691 1.00 1.00 29 LEU A O 28
ATOM 15815 N N . GLN A 1 30 ? 21.945 -19.517 -0.334 1.00 1.00 30 GLN A N 28
ATOM 15816 C CA . GLN A 1 30 ? 20.961 -19.494 -1.412 1.00 1.00 30 GLN A CA 28
ATOM 15817 C C . GLN A 1 30 ? 21.169 -20.673 -2.359 1.00 1.00 30 GLN A C 28
ATOM 15818 O O . GLN A 1 30 ? 20.262 -21.057 -3.096 1.00 1.00 30 GLN A O 28
ATOM 15832 N N . LYS A 1 31 ? 22.370 -21.244 -2.331 1.00 1.00 31 LYS A N 28
ATOM 15833 C CA . LYS A 1 31 ? 22.687 -22.380 -3.189 1.00 1.00 31 LYS A CA 28
ATOM 15834 C C . LYS A 1 31 ? 22.702 -23.674 -2.382 1.00 1.00 31 LYS A C 28
ATOM 15835 O O . LYS A 1 31 ? 23.257 -24.683 -2.817 1.00 1.00 31 LYS A O 28
ATOM 15854 N N . LYS A 1 32 ? 22.088 -23.637 -1.204 1.00 1.00 32 LYS A N 28
ATOM 15855 C CA . LYS A 1 32 ? 22.036 -24.814 -0.344 1.00 1.00 32 LYS A CA 28
ATOM 15856 C C . LYS A 1 32 ? 21.760 -26.069 -1.165 1.00 1.00 32 LYS A C 28
ATOM 15857 O O . LYS A 1 32 ? 22.205 -27.130 -0.759 1.00 1.00 32 LYS A O 28
ATOM 15877 N N . LYS A 1 1 ? 21.176 13.083 -4.125 1.00 1.00 1 LYS A N 29
ATOM 15878 C CA . LYS A 1 1 ? 21.995 11.910 -4.542 1.00 1.00 1 LYS A CA 29
ATOM 15879 C C . LYS A 1 1 ? 22.926 11.513 -3.401 1.00 1.00 1 LYS A C 29
ATOM 15880 O O . LYS A 1 1 ? 23.209 10.332 -3.201 1.00 1.00 1 LYS A O 29
ATOM 15901 N N . LYS A 1 2 ? 23.401 12.507 -2.657 1.00 1.00 2 LYS A N 29
ATOM 15902 C CA . LYS A 1 2 ? 24.300 12.251 -1.539 1.00 1.00 2 LYS A CA 29
ATOM 15903 C C . LYS A 1 2 ? 23.572 11.489 -0.436 1.00 1.00 2 LYS A C 29
ATOM 15904 O O . LYS A 1 2 ? 24.200 10.882 0.432 1.00 1.00 2 LYS A O 29
ATOM 15923 N N . HIS A 1 3 ? 22.246 11.514 -0.479 1.00 1.00 3 HIS A N 29
ATOM 15924 C CA . HIS A 1 3 ? 21.449 10.816 0.516 1.00 1.00 3 HIS A CA 29
ATOM 15925 C C . HIS A 1 3 ? 21.805 11.289 1.924 1.00 1.00 3 HIS A C 29
ATOM 15926 O O . HIS A 1 3 ? 21.778 12.486 2.210 1.00 1.00 3 HIS A O 29
ATOM 15940 N N . THR A 1 4 ? 22.137 10.340 2.796 1.00 1.00 4 THR A N 29
ATOM 15941 C CA . THR A 1 4 ? 22.496 10.661 4.174 1.00 1.00 4 THR A CA 29
ATOM 15942 C C . THR A 1 4 ? 23.959 10.325 4.433 1.00 1.00 4 THR A C 29
ATOM 15943 O O . THR A 1 4 ? 24.860 10.947 3.869 1.00 1.00 4 THR A O 29
ATOM 15954 N N . ILE A 1 5 ? 24.183 9.332 5.282 1.00 1.00 5 ILE A N 29
ATOM 15955 C CA . ILE A 1 5 ? 25.535 8.907 5.608 1.00 1.00 5 ILE A CA 29
ATOM 15956 C C . ILE A 1 5 ? 25.865 7.616 4.866 1.00 1.00 5 ILE A C 29
ATOM 15957 O O . ILE A 1 5 ? 27.025 7.316 4.607 1.00 1.00 5 ILE A O 29
ATOM 15973 N N . TRP A 1 6 ? 24.830 6.861 4.518 1.00 1.00 6 TRP A N 29
ATOM 15974 C CA . TRP A 1 6 ? 25.022 5.611 3.797 1.00 1.00 6 TRP A CA 29
ATOM 15975 C C . TRP A 1 6 ? 26.047 5.786 2.677 1.00 1.00 6 TRP A C 29
ATOM 15976 O O . TRP A 1 6 ? 27.055 5.086 2.630 1.00 1.00 6 TRP A O 29
ATOM 15997 N N . GLU A 1 7 ? 25.779 6.723 1.777 1.00 1.00 7 GLU A N 29
ATOM 15998 C CA . GLU A 1 7 ? 26.683 6.977 0.661 1.00 1.00 7 GLU A CA 29
ATOM 15999 C C . GLU A 1 7 ? 28.061 7.408 1.161 1.00 1.00 7 GLU A C 29
ATOM 16000 O O . GLU A 1 7 ? 28.957 7.690 0.365 1.00 1.00 7 GLU A O 29
ATOM 16012 N N . VAL A 1 8 ? 28.220 7.455 2.481 1.00 1.00 8 VAL A N 29
ATOM 16013 C CA . VAL A 1 8 ? 29.490 7.851 3.084 1.00 1.00 8 VAL A CA 29
ATOM 16014 C C . VAL A 1 8 ? 30.115 6.676 3.832 1.00 1.00 8 VAL A C 29
ATOM 16015 O O . VAL A 1 8 ? 31.336 6.519 3.844 1.00 1.00 8 VAL A O 29
ATOM 16028 N N . ILE A 1 9 ? 29.267 5.849 4.445 1.00 1.00 9 ILE A N 29
ATOM 16029 C CA . ILE A 1 9 ? 29.736 4.685 5.182 1.00 1.00 9 ILE A CA 29
ATOM 16030 C C . ILE A 1 9 ? 29.231 3.420 4.500 1.00 1.00 9 ILE A C 29
ATOM 16031 O O . ILE A 1 9 ? 29.981 2.467 4.318 1.00 1.00 9 ILE A O 29
ATOM 16047 N N . ALA A 1 10 ? 27.967 3.427 4.104 1.00 1.00 10 ALA A N 29
ATOM 16048 C CA . ALA A 1 10 ? 27.389 2.274 3.425 1.00 1.00 10 ALA A CA 29
ATOM 16049 C C . ALA A 1 10 ? 27.931 2.172 2.008 1.00 1.00 10 ALA A C 29
ATOM 16050 O O . ALA A 1 10 ? 28.676 1.250 1.683 1.00 1.00 10 ALA A O 29
ATOM 16057 N N . GLY A 1 11 ? 27.570 3.138 1.169 1.00 1.00 11 GLY A N 29
ATOM 16058 C CA . GLY A 1 11 ? 28.054 3.146 -0.202 1.00 1.00 11 GLY A CA 29
ATOM 16059 C C . GLY A 1 11 ? 29.564 2.978 -0.207 1.00 1.00 11 GLY A C 29
ATOM 16060 O O . GLY A 1 11 ? 30.170 2.684 -1.237 1.00 1.00 11 GLY A O 29
ATOM 16064 N N . LEU A 1 12 ? 30.158 3.159 0.967 1.00 1.00 12 LEU A N 29
ATOM 16065 C CA . LEU A 1 12 ? 31.595 3.021 1.117 1.00 1.00 12 LEU A CA 29
ATOM 16066 C C . LEU A 1 12 ? 31.935 1.664 1.730 1.00 1.00 12 LEU A C 29
ATOM 16067 O O . LEU A 1 12 ? 33.021 1.132 1.504 1.00 1.00 12 LEU A O 29
ATOM 16083 N N . VAL A 1 13 ? 30.998 1.113 2.506 1.00 1.00 13 VAL A N 29
ATOM 16084 C CA . VAL A 1 13 ? 31.211 -0.187 3.143 1.00 1.00 13 VAL A CA 29
ATOM 16085 C C . VAL A 1 13 ? 30.246 -1.227 2.585 1.00 1.00 13 VAL A C 29
ATOM 16086 O O . VAL A 1 13 ? 30.668 -2.269 2.090 1.00 1.00 13 VAL A O 29
ATOM 16099 N N . ALA A 1 14 ? 28.952 -0.940 2.666 1.00 1.00 14 ALA A N 29
ATOM 16100 C CA . ALA A 1 14 ? 27.949 -1.869 2.159 1.00 1.00 14 ALA A CA 29
ATOM 16101 C C . ALA A 1 14 ? 28.383 -2.433 0.812 1.00 1.00 14 ALA A C 29
ATOM 16102 O O . ALA A 1 14 ? 28.252 -3.629 0.560 1.00 1.00 14 ALA A O 29
ATOM 16109 N N . LEU A 1 15 ? 28.910 -1.570 -0.050 1.00 1.00 15 LEU A N 29
ATOM 16110 C CA . LEU A 1 15 ? 29.367 -2.015 -1.359 1.00 1.00 15 LEU A CA 29
ATOM 16111 C C . LEU A 1 15 ? 30.603 -2.892 -1.199 1.00 1.00 15 LEU A C 29
ATOM 16112 O O . LEU A 1 15 ? 30.818 -3.832 -1.964 1.00 1.00 15 LEU A O 29
ATOM 16128 N N . LEU A 1 16 ? 31.406 -2.580 -0.187 1.00 1.00 16 LEU A N 29
ATOM 16129 C CA . LEU A 1 16 ? 32.616 -3.343 0.087 1.00 1.00 16 LEU A CA 29
ATOM 16130 C C . LEU A 1 16 ? 32.322 -4.459 1.084 1.00 1.00 16 LEU A C 29
ATOM 16131 O O . LEU A 1 16 ? 33.221 -5.199 1.484 1.00 1.00 16 LEU A O 29
ATOM 16147 N N . THR A 1 17 ? 31.056 -4.571 1.476 1.00 1.00 17 THR A N 29
ATOM 16148 C CA . THR A 1 17 ? 30.634 -5.596 2.424 1.00 1.00 17 THR A CA 29
ATOM 16149 C C . THR A 1 17 ? 29.549 -6.473 1.807 1.00 1.00 17 THR A C 29
ATOM 16150 O O . THR A 1 17 ? 29.734 -7.675 1.634 1.00 1.00 17 THR A O 29
ATOM 16161 N N . PHE A 1 18 ? 28.419 -5.862 1.473 1.00 1.00 18 PHE A N 29
ATOM 16162 C CA . PHE A 1 18 ? 27.312 -6.596 0.872 1.00 1.00 18 PHE A CA 29
ATOM 16163 C C . PHE A 1 18 ? 27.813 -7.519 -0.236 1.00 1.00 18 PHE A C 29
ATOM 16164 O O . PHE A 1 18 ? 27.354 -8.654 -0.367 1.00 1.00 18 PHE A O 29
ATOM 16181 N N . LEU A 1 19 ? 28.751 -7.020 -1.036 1.00 1.00 19 LEU A N 29
ATOM 16182 C CA . LEU A 1 19 ? 29.302 -7.805 -2.139 1.00 1.00 19 LEU A CA 29
ATOM 16183 C C . LEU A 1 19 ? 30.273 -8.859 -1.622 1.00 1.00 19 LEU A C 29
ATOM 16184 O O . LEU A 1 19 ? 30.603 -9.808 -2.331 1.00 1.00 19 LEU A O 29
ATOM 16200 N N . ALA A 1 20 ? 30.727 -8.688 -0.387 1.00 1.00 20 ALA A N 29
ATOM 16201 C CA . ALA A 1 20 ? 31.657 -9.639 0.209 1.00 1.00 20 ALA A CA 29
ATOM 16202 C C . ALA A 1 20 ? 30.891 -10.710 0.976 1.00 1.00 20 ALA A C 29
ATOM 16203 O O . ALA A 1 20 ? 31.131 -11.905 0.805 1.00 1.00 20 ALA A O 29
ATOM 16210 N N . PHE A 1 21 ? 29.960 -10.270 1.816 1.00 1.00 21 PHE A N 29
ATOM 16211 C CA . PHE A 1 21 ? 29.151 -11.191 2.600 1.00 1.00 21 PHE A CA 29
ATOM 16212 C C . PHE A 1 21 ? 28.076 -11.805 1.716 1.00 1.00 21 PHE A C 29
ATOM 16213 O O . PHE A 1 21 ? 27.844 -13.014 1.751 1.00 1.00 21 PHE A O 29
ATOM 16230 N N . GLY A 1 22 ? 27.435 -10.964 0.914 1.00 1.00 22 GLY A N 29
ATOM 16231 C CA . GLY A 1 22 ? 26.397 -11.436 0.010 1.00 1.00 22 GLY A CA 29
ATOM 16232 C C . GLY A 1 22 ? 26.939 -12.560 -0.860 1.00 1.00 22 GLY A C 29
ATOM 16233 O O . GLY A 1 22 ? 26.314 -13.612 -0.993 1.00 1.00 22 GLY A O 29
ATOM 16237 N N . PHE A 1 23 ? 28.112 -12.330 -1.440 1.00 1.00 23 PHE A N 29
ATOM 16238 C CA . PHE A 1 23 ? 28.736 -13.336 -2.289 1.00 1.00 23 PHE A CA 29
ATOM 16239 C C . PHE A 1 23 ? 28.624 -14.708 -1.642 1.00 1.00 23 PHE A C 29
ATOM 16240 O O . PHE A 1 23 ? 27.883 -15.571 -2.110 1.00 1.00 23 PHE A O 29
ATOM 16257 N N . TRP A 1 24 ? 29.367 -14.898 -0.557 1.00 1.00 24 TRP A N 29
ATOM 16258 C CA . TRP A 1 24 ? 29.344 -16.166 0.154 1.00 1.00 24 TRP A CA 29
ATOM 16259 C C . TRP A 1 24 ? 27.917 -16.553 0.502 1.00 1.00 24 TRP A C 29
ATOM 16260 O O . TRP A 1 24 ? 27.391 -17.524 -0.038 1.00 1.00 24 TRP A O 29
ATOM 16281 N N . LEU A 1 25 ? 27.309 -15.784 1.407 1.00 1.00 25 LEU A N 29
ATOM 16282 C CA . LEU A 1 25 ? 25.935 -16.035 1.853 1.00 1.00 25 LEU A CA 29
ATOM 16283 C C . LEU A 1 25 ? 25.133 -16.811 0.819 1.00 1.00 25 LEU A C 29
ATOM 16284 O O . LEU A 1 25 ? 24.782 -17.968 1.037 1.00 1.00 25 LEU A O 29
ATOM 16300 N N . PHE A 1 26 ? 24.836 -16.170 -0.299 1.00 1.00 26 PHE A N 29
ATOM 16301 C CA . PHE A 1 26 ? 24.061 -16.821 -1.343 1.00 1.00 26 PHE A CA 29
ATOM 16302 C C . PHE A 1 26 ? 24.828 -17.985 -1.967 1.00 1.00 26 PHE A C 29
ATOM 16303 O O . PHE A 1 26 ? 24.310 -19.095 -2.074 1.00 1.00 26 PHE A O 29
ATOM 16320 N N . LYS A 1 27 ? 26.057 -17.725 -2.390 1.00 1.00 27 LYS A N 29
ATOM 16321 C CA . LYS A 1 27 ? 26.868 -18.761 -3.021 1.00 1.00 27 LYS A CA 29
ATOM 16322 C C . LYS A 1 27 ? 27.185 -19.908 -2.058 1.00 1.00 27 LYS A C 29
ATOM 16323 O O . LYS A 1 27 ? 28.055 -20.734 -2.334 1.00 1.00 27 LYS A O 29
ATOM 16342 N N . TYR A 1 28 ? 26.469 -19.970 -0.937 1.00 1.00 28 TYR A N 29
ATOM 16343 C CA . TYR A 1 28 ? 26.681 -21.038 0.037 1.00 1.00 28 TYR A CA 29
ATOM 16344 C C . TYR A 1 28 ? 25.345 -21.515 0.598 1.00 1.00 28 TYR A C 29
ATOM 16345 O O . TYR A 1 28 ? 25.093 -22.716 0.683 1.00 1.00 28 TYR A O 29
ATOM 16363 N N . LEU A 1 29 ? 24.486 -20.572 0.977 1.00 1.00 29 LEU A N 29
ATOM 16364 C CA . LEU A 1 29 ? 23.177 -20.924 1.521 1.00 1.00 29 LEU A CA 29
ATOM 16365 C C . LEU A 1 29 ? 22.155 -21.100 0.402 1.00 1.00 29 LEU A C 29
ATOM 16366 O O . LEU A 1 29 ? 21.354 -22.036 0.420 1.00 1.00 29 LEU A O 29
ATOM 16382 N N . GLN A 1 30 ? 22.185 -20.196 -0.572 1.00 1.00 30 GLN A N 29
ATOM 16383 C CA . GLN A 1 30 ? 21.254 -20.261 -1.696 1.00 1.00 30 GLN A CA 29
ATOM 16384 C C . GLN A 1 30 ? 21.732 -21.278 -2.729 1.00 1.00 30 GLN A C 29
ATOM 16385 O O . GLN A 1 30 ? 21.035 -21.563 -3.704 1.00 1.00 30 GLN A O 29
ATOM 16399 N N . LYS A 1 31 ? 22.926 -21.824 -2.505 1.00 1.00 31 LYS A N 29
ATOM 16400 C CA . LYS A 1 31 ? 23.497 -22.813 -3.416 1.00 1.00 31 LYS A CA 29
ATOM 16401 C C . LYS A 1 31 ? 23.659 -24.159 -2.715 1.00 1.00 31 LYS A C 29
ATOM 16402 O O . LYS A 1 31 ? 24.369 -25.041 -3.199 1.00 1.00 31 LYS A O 29
ATOM 16421 N N . LYS A 1 32 ? 22.996 -24.311 -1.572 1.00 1.00 32 LYS A N 29
ATOM 16422 C CA . LYS A 1 32 ? 23.073 -25.554 -0.813 1.00 1.00 32 LYS A CA 29
ATOM 16423 C C . LYS A 1 32 ? 23.021 -26.758 -1.748 1.00 1.00 32 LYS A C 29
ATOM 16424 O O . LYS A 1 32 ? 24.034 -27.424 -1.881 1.00 1.00 32 LYS A O 29
ATOM 16444 N N . LYS A 1 1 ? 25.179 18.253 -0.589 1.00 1.00 1 LYS A N 30
ATOM 16445 C CA . LYS A 1 1 ? 24.067 17.403 -0.077 1.00 1.00 1 LYS A CA 30
ATOM 16446 C C . LYS A 1 1 ? 24.065 16.071 -0.819 1.00 1.00 1 LYS A C 30
ATOM 16447 O O . LYS A 1 1 ? 24.080 16.034 -2.049 1.00 1.00 1 LYS A O 30
ATOM 16468 N N . LYS A 1 2 ? 24.045 14.979 -0.062 1.00 1.00 2 LYS A N 30
ATOM 16469 C CA . LYS A 1 2 ? 24.041 13.648 -0.659 1.00 1.00 2 LYS A CA 30
ATOM 16470 C C . LYS A 1 2 ? 23.351 12.654 0.269 1.00 1.00 2 LYS A C 30
ATOM 16471 O O . LYS A 1 2 ? 23.938 12.191 1.248 1.00 1.00 2 LYS A O 30
ATOM 16490 N N . HIS A 1 3 ? 22.100 12.328 -0.048 1.00 1.00 3 HIS A N 30
ATOM 16491 C CA . HIS A 1 3 ? 21.333 11.386 0.759 1.00 1.00 3 HIS A CA 30
ATOM 16492 C C . HIS A 1 3 ? 21.595 11.610 2.244 1.00 1.00 3 HIS A C 30
ATOM 16493 O O . HIS A 1 3 ? 21.414 12.715 2.757 1.00 1.00 3 HIS A O 30
ATOM 16507 N N . THR A 1 4 ? 22.026 10.551 2.925 1.00 1.00 4 THR A N 30
ATOM 16508 C CA . THR A 1 4 ? 22.319 10.631 4.353 1.00 1.00 4 THR A CA 30
ATOM 16509 C C . THR A 1 4 ? 23.795 10.348 4.605 1.00 1.00 4 THR A C 30
ATOM 16510 O O . THR A 1 4 ? 24.663 11.119 4.193 1.00 1.00 4 THR A O 30
ATOM 16521 N N . ILE A 1 5 ? 24.070 9.235 5.278 1.00 1.00 5 ILE A N 30
ATOM 16522 C CA . ILE A 1 5 ? 25.442 8.847 5.580 1.00 1.00 5 ILE A CA 30
ATOM 16523 C C . ILE A 1 5 ? 25.802 7.569 4.831 1.00 1.00 5 ILE A C 30
ATOM 16524 O O . ILE A 1 5 ? 26.970 7.299 4.574 1.00 1.00 5 ILE A O 30
ATOM 16540 N N . TRP A 1 6 ? 24.791 6.790 4.472 1.00 1.00 6 TRP A N 30
ATOM 16541 C CA . TRP A 1 6 ? 25.024 5.549 3.743 1.00 1.00 6 TRP A CA 30
ATOM 16542 C C . TRP A 1 6 ? 26.075 5.761 2.656 1.00 1.00 6 TRP A C 30
ATOM 16543 O O . TRP A 1 6 ? 27.150 5.167 2.693 1.00 1.00 6 TRP A O 30
ATOM 16564 N N . GLU A 1 7 ? 25.758 6.606 1.688 1.00 1.00 7 GLU A N 30
ATOM 16565 C CA . GLU A 1 7 ? 26.684 6.879 0.597 1.00 1.00 7 GLU A CA 30
ATOM 16566 C C . GLU A 1 7 ? 28.062 7.273 1.129 1.00 1.00 7 GLU A C 30
ATOM 16567 O O . GLU A 1 7 ? 29.021 7.378 0.365 1.00 1.00 7 GLU A O 30
ATOM 16579 N N . VAL A 1 8 ? 28.154 7.488 2.440 1.00 1.00 8 VAL A N 30
ATOM 16580 C CA . VAL A 1 8 ? 29.425 7.868 3.055 1.00 1.00 8 VAL A CA 30
ATOM 16581 C C . VAL A 1 8 ? 30.059 6.676 3.772 1.00 1.00 8 VAL A C 30
ATOM 16582 O O . VAL A 1 8 ? 31.278 6.507 3.742 1.00 1.00 8 VAL A O 30
ATOM 16595 N N . ILE A 1 9 ? 29.225 5.853 4.409 1.00 1.00 9 ILE A N 30
ATOM 16596 C CA . ILE A 1 9 ? 29.711 4.679 5.123 1.00 1.00 9 ILE A CA 30
ATOM 16597 C C . ILE A 1 9 ? 29.230 3.415 4.416 1.00 1.00 9 ILE A C 30
ATOM 16598 O O . ILE A 1 9 ? 30.005 2.491 4.196 1.00 1.00 9 ILE A O 30
ATOM 16614 N N . ALA A 1 10 ? 27.959 3.389 4.048 1.00 1.00 10 ALA A N 30
ATOM 16615 C CA . ALA A 1 10 ? 27.401 2.234 3.353 1.00 1.00 10 ALA A CA 30
ATOM 16616 C C . ALA A 1 10 ? 27.969 2.141 1.945 1.00 1.00 10 ALA A C 30
ATOM 16617 O O . ALA A 1 10 ? 28.730 1.226 1.633 1.00 1.00 10 ALA A O 30
ATOM 16624 N N . GLY A 1 11 ? 27.609 3.100 1.099 1.00 1.00 11 GLY A N 30
ATOM 16625 C CA . GLY A 1 11 ? 28.113 3.109 -0.267 1.00 1.00 11 GLY A CA 30
ATOM 16626 C C . GLY A 1 11 ? 29.626 2.961 -0.249 1.00 1.00 11 GLY A C 30
ATOM 16627 O O . GLY A 1 11 ? 30.250 2.676 -1.270 1.00 1.00 11 GLY A O 30
ATOM 16631 N N . LEU A 1 12 ? 30.202 3.149 0.934 1.00 1.00 12 LEU A N 30
ATOM 16632 C CA . LEU A 1 12 ? 31.638 3.031 1.102 1.00 1.00 12 LEU A CA 30
ATOM 16633 C C . LEU A 1 12 ? 31.986 1.683 1.731 1.00 1.00 12 LEU A C 30
ATOM 16634 O O . LEU A 1 12 ? 33.086 1.166 1.532 1.00 1.00 12 LEU A O 30
ATOM 16650 N N . VAL A 1 13 ? 31.041 1.122 2.488 1.00 1.00 13 VAL A N 30
ATOM 16651 C CA . VAL A 1 13 ? 31.257 -0.169 3.141 1.00 1.00 13 VAL A CA 30
ATOM 16652 C C . VAL A 1 13 ? 30.291 -1.216 2.598 1.00 1.00 13 VAL A C 30
ATOM 16653 O O . VAL A 1 13 ? 30.712 -2.264 2.113 1.00 1.00 13 VAL A O 30
ATOM 16666 N N . ALA A 1 14 ? 28.998 -0.929 2.680 1.00 1.00 14 ALA A N 30
ATOM 16667 C CA . ALA A 1 14 ? 27.995 -1.864 2.187 1.00 1.00 14 ALA A CA 30
ATOM 16668 C C . ALA A 1 14 ? 28.424 -2.435 0.840 1.00 1.00 14 ALA A C 30
ATOM 16669 O O . ALA A 1 14 ? 28.292 -3.631 0.591 1.00 1.00 14 ALA A O 30
ATOM 16676 N N . LEU A 1 15 ? 28.950 -1.574 -0.024 1.00 1.00 15 LEU A N 30
ATOM 16677 C CA . LEU A 1 15 ? 29.402 -2.021 -1.334 1.00 1.00 15 LEU A CA 30
ATOM 16678 C C . LEU A 1 15 ? 30.638 -2.901 -1.176 1.00 1.00 15 LEU A C 30
ATOM 16679 O O . LEU A 1 15 ? 30.850 -3.838 -1.944 1.00 1.00 15 LEU A O 30
ATOM 16695 N N . LEU A 1 16 ? 31.440 -2.593 -0.163 1.00 1.00 16 LEU A N 30
ATOM 16696 C CA . LEU A 1 16 ? 32.648 -3.360 0.106 1.00 1.00 16 LEU A CA 30
ATOM 16697 C C . LEU A 1 16 ? 32.351 -4.491 1.086 1.00 1.00 16 LEU A C 30
ATOM 16698 O O . LEU A 1 16 ? 33.236 -5.272 1.439 1.00 1.00 16 LEU A O 30
ATOM 16714 N N . THR A 1 17 ? 31.094 -4.569 1.520 1.00 1.00 17 THR A N 30
ATOM 16715 C CA . THR A 1 17 ? 30.671 -5.604 2.460 1.00 1.00 17 THR A CA 30
ATOM 16716 C C . THR A 1 17 ? 29.586 -6.476 1.834 1.00 1.00 17 THR A C 30
ATOM 16717 O O . THR A 1 17 ? 29.771 -7.677 1.652 1.00 1.00 17 THR A O 30
ATOM 16728 N N . PHE A 1 18 ? 28.456 -5.862 1.506 1.00 1.00 18 PHE A N 30
ATOM 16729 C CA . PHE A 1 18 ? 27.349 -6.591 0.900 1.00 1.00 18 PHE A CA 30
ATOM 16730 C C . PHE A 1 18 ? 27.849 -7.507 -0.216 1.00 1.00 18 PHE A C 30
ATOM 16731 O O . PHE A 1 18 ? 27.387 -8.640 -0.354 1.00 1.00 18 PHE A O 30
ATOM 16748 N N . LEU A 1 19 ? 28.788 -7.007 -1.013 1.00 1.00 19 LEU A N 30
ATOM 16749 C CA . LEU A 1 19 ? 29.337 -7.785 -2.121 1.00 1.00 19 LEU A CA 30
ATOM 16750 C C . LEU A 1 19 ? 30.305 -8.845 -1.612 1.00 1.00 19 LEU A C 30
ATOM 16751 O O . LEU A 1 19 ? 30.631 -9.791 -2.326 1.00 1.00 19 LEU A O 30
ATOM 16767 N N . ALA A 1 20 ? 30.760 -8.685 -0.374 1.00 1.00 20 ALA A N 30
ATOM 16768 C CA . ALA A 1 20 ? 31.687 -9.645 0.215 1.00 1.00 20 ALA A CA 30
ATOM 16769 C C . ALA A 1 20 ? 30.918 -10.718 0.977 1.00 1.00 20 ALA A C 30
ATOM 16770 O O . ALA A 1 20 ? 31.154 -11.913 0.799 1.00 1.00 20 AL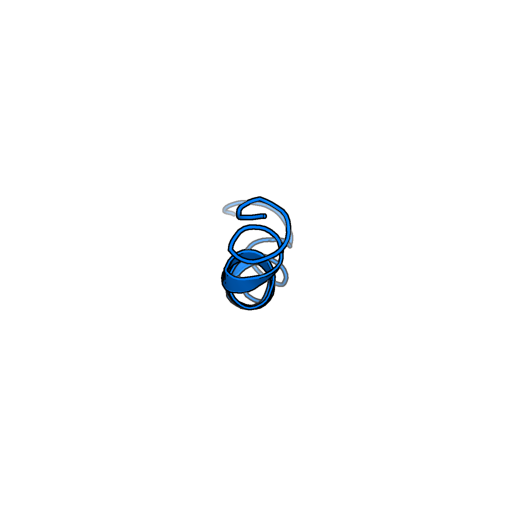A A O 30
ATOM 16777 N N . PHE A 1 21 ? 29.987 -10.278 1.818 1.00 1.00 21 PHE A N 30
ATOM 16778 C CA . PHE A 1 21 ? 29.175 -11.198 2.597 1.00 1.00 21 PHE A CA 30
ATOM 16779 C C . PHE A 1 21 ? 28.098 -11.803 1.711 1.00 1.00 21 PHE A C 30
ATOM 16780 O O . PHE A 1 21 ? 27.876 -13.014 1.721 1.00 1.00 21 PHE A O 30
ATOM 16797 N N . GLY A 1 22 ? 27.442 -10.950 0.931 1.00 1.00 22 GLY A N 30
ATOM 16798 C CA . GLY A 1 22 ? 26.402 -11.411 0.026 1.00 1.00 22 GLY A CA 30
ATOM 16799 C C . GLY A 1 22 ? 26.938 -12.534 -0.849 1.00 1.00 22 GLY A C 30
ATOM 16800 O O . GLY A 1 22 ? 26.306 -13.580 -0.992 1.00 1.00 22 GLY A O 30
ATOM 16804 N N . PHE A 1 23 ? 28.115 -12.311 -1.424 1.00 1.00 23 PHE A N 30
ATOM 16805 C CA . PHE A 1 23 ? 28.734 -13.314 -2.278 1.00 1.00 23 PHE A CA 30
ATOM 16806 C C . PHE A 1 23 ? 28.620 -14.689 -1.640 1.00 1.00 23 PHE A C 30
ATOM 16807 O O . PHE A 1 23 ? 27.876 -15.546 -2.114 1.00 1.00 23 PHE A O 30
ATOM 16824 N N . TRP A 1 24 ? 29.362 -14.890 -0.557 1.00 1.00 24 TRP A N 30
ATOM 16825 C CA . TRP A 1 24 ? 29.337 -16.163 0.145 1.00 1.00 24 TRP A CA 30
ATOM 16826 C C . TRP A 1 24 ? 27.907 -16.551 0.485 1.00 1.00 24 TRP A C 30
ATOM 16827 O O . TRP A 1 24 ? 27.386 -17.525 -0.051 1.00 1.00 24 TRP A O 30
ATOM 16848 N N . LEU A 1 25 ? 27.292 -15.774 1.381 1.00 1.00 25 LEU A N 30
ATOM 16849 C CA . LEU A 1 25 ? 25.916 -16.026 1.816 1.00 1.00 25 LEU A CA 30
ATOM 16850 C C . LEU A 1 25 ? 25.120 -16.795 0.773 1.00 1.00 25 LEU A C 30
ATOM 16851 O O . LEU A 1 25 ? 24.767 -17.954 0.981 1.00 1.00 25 LEU A O 30
ATOM 16867 N N . PHE A 1 26 ? 24.830 -16.144 -0.342 1.00 1.00 26 PHE A N 30
ATOM 16868 C CA . PHE A 1 26 ? 24.061 -16.789 -1.392 1.00 1.00 26 PHE A CA 30
ATOM 16869 C C . PHE A 1 26 ? 24.836 -17.946 -2.020 1.00 1.00 26 PHE A C 30
ATOM 16870 O O . PHE A 1 26 ? 24.302 -19.040 -2.195 1.00 1.00 26 PHE A O 30
ATOM 16887 N N . LYS A 1 27 ? 26.090 -17.700 -2.367 1.00 1.00 27 LYS A N 30
ATOM 16888 C CA . LYS A 1 27 ? 26.907 -18.735 -2.988 1.00 1.00 27 LYS A CA 30
ATOM 16889 C C . LYS A 1 27 ? 27.244 -19.856 -2.001 1.00 1.00 27 LYS A C 30
ATOM 16890 O O . LYS A 1 27 ? 28.241 -20.558 -2.167 1.00 1.00 27 LYS A O 30
ATOM 16909 N N . TYR A 1 28 ? 26.401 -20.029 -0.986 1.00 1.00 28 TYR A N 30
ATOM 16910 C CA . TYR A 1 28 ? 26.613 -21.079 0.006 1.00 1.00 28 TYR A CA 30
ATOM 16911 C C . TYR A 1 28 ? 25.276 -21.525 0.591 1.00 1.00 28 TYR A C 30
ATOM 16912 O O . TYR A 1 28 ? 25.006 -22.721 0.697 1.00 1.00 28 TYR A O 30
ATOM 16930 N N . LEU A 1 29 ? 24.439 -20.560 0.962 1.00 1.00 29 LEU A N 30
ATOM 16931 C CA . LEU A 1 29 ? 23.133 -20.879 1.527 1.00 1.00 29 LEU A CA 30
ATOM 16932 C C . LEU A 1 29 ? 22.100 -21.059 0.418 1.00 1.00 29 LEU A C 30
ATOM 16933 O O . LEU A 1 29 ? 21.327 -22.017 0.427 1.00 1.00 29 LEU A O 30
ATOM 16949 N N . GLN A 1 30 ? 22.098 -20.138 -0.539 1.00 1.00 30 GLN A N 30
ATOM 16950 C CA . GLN A 1 30 ? 21.162 -20.211 -1.656 1.00 1.00 30 GLN A CA 30
ATOM 16951 C C . GLN A 1 30 ? 21.612 -21.286 -2.637 1.00 1.00 30 GLN A C 30
ATOM 16952 O O . GLN A 1 30 ? 20.924 -21.582 -3.616 1.00 1.00 30 GLN A O 30
ATOM 16966 N N . LYS A 1 31 ? 22.770 -21.875 -2.356 1.00 1.00 31 LYS A N 30
ATOM 16967 C CA . LYS A 1 31 ? 23.316 -22.927 -3.204 1.00 1.00 31 LYS A CA 30
ATOM 16968 C C . LYS A 1 31 ? 23.253 -24.267 -2.481 1.00 1.00 31 LYS A C 30
ATOM 16969 O O . LYS A 1 31 ? 22.730 -25.246 -3.011 1.00 1.00 31 LYS A O 30
ATOM 16988 N N . LYS A 1 32 ? 23.788 -24.296 -1.264 1.00 1.00 32 LYS A N 30
ATOM 16989 C CA . LYS A 1 32 ? 23.789 -25.516 -0.463 1.00 1.00 32 LYS A CA 30
ATOM 16990 C C . LYS A 1 32 ? 24.315 -26.697 -1.275 1.00 1.00 32 LYS A C 30
ATOM 16991 O O . LYS A 1 32 ? 25.470 -27.045 -1.093 1.00 1.00 32 LYS A O 30
ATOM 17011 N N . LYS A 1 1 ? 23.379 16.539 0.270 1.00 1.00 1 LYS A N 31
ATOM 17012 C CA . LYS A 1 1 ? 21.899 16.435 0.139 1.00 1.00 1 LYS A CA 31
ATOM 17013 C C . LYS A 1 1 ? 21.551 15.230 -0.730 1.00 1.00 1 LYS A C 31
ATOM 17014 O O . LYS A 1 1 ? 20.381 14.873 -0.873 1.00 1.00 1 LYS A O 31
ATOM 17035 N N . LYS A 1 2 ? 22.574 14.607 -1.306 1.00 1.00 2 LYS A N 31
ATOM 17036 C CA . LYS A 1 2 ? 22.364 13.443 -2.159 1.00 1.00 2 LYS A CA 31
ATOM 17037 C C . LYS A 1 2 ? 21.606 12.355 -1.406 1.00 1.00 2 LYS A C 31
ATOM 17038 O O . LYS A 1 2 ? 20.777 11.652 -1.981 1.00 1.00 2 LYS A O 31
ATOM 17057 N N . HIS A 1 3 ? 21.895 12.224 -0.116 1.00 1.00 3 HIS A N 31
ATOM 17058 C CA . HIS A 1 3 ? 21.233 11.218 0.708 1.00 1.00 3 HIS A CA 31
ATOM 17059 C C . HIS A 1 3 ? 21.509 11.471 2.186 1.00 1.00 3 HIS A C 31
ATOM 17060 O O . HIS A 1 3 ? 21.295 12.574 2.687 1.00 1.00 3 HIS A O 31
ATOM 17074 N N . THR A 1 4 ? 21.993 10.439 2.875 1.00 1.00 4 THR A N 31
ATOM 17075 C CA . THR A 1 4 ? 22.304 10.550 4.298 1.00 1.00 4 THR A CA 31
ATOM 17076 C C . THR A 1 4 ? 23.782 10.270 4.539 1.00 1.00 4 THR A C 31
ATOM 17077 O O . THR A 1 4 ? 24.648 11.006 4.064 1.00 1.00 4 THR A O 31
ATOM 17088 N N . ILE A 1 5 ? 24.061 9.197 5.273 1.00 1.00 5 ILE A N 31
ATOM 17089 C CA . ILE A 1 5 ? 25.435 8.817 5.570 1.00 1.00 5 ILE A CA 31
ATOM 17090 C C . ILE A 1 5 ? 25.793 7.530 4.836 1.00 1.00 5 ILE A C 31
ATOM 17091 O O . ILE A 1 5 ? 26.961 7.247 4.592 1.00 1.00 5 ILE A O 31
ATOM 17107 N N . TRP A 1 6 ? 24.778 6.758 4.474 1.00 1.00 6 TRP A N 31
ATOM 17108 C CA . TRP A 1 6 ? 25.003 5.509 3.759 1.00 1.00 6 TRP A CA 31
ATOM 17109 C C . TRP A 1 6 ? 26.038 5.707 2.654 1.00 1.00 6 TRP A C 31
ATOM 17110 O O . TRP A 1 6 ? 27.068 5.039 2.625 1.00 1.00 6 TRP A O 31
ATOM 17131 N N . GLU A 1 7 ? 25.755 6.624 1.742 1.00 1.00 7 GLU A N 31
ATOM 17132 C CA . GLU A 1 7 ? 26.668 6.894 0.638 1.00 1.00 7 GLU A CA 31
ATOM 17133 C C . GLU A 1 7 ? 28.050 7.285 1.153 1.00 1.00 7 GLU A C 31
ATOM 17134 O O . GLU A 1 7 ? 28.995 7.420 0.376 1.00 1.00 7 GLU A O 31
ATOM 17146 N N . VAL A 1 8 ? 28.161 7.463 2.468 1.00 1.00 8 VAL A N 31
ATOM 17147 C CA . VAL A 1 8 ? 29.436 7.838 3.076 1.00 1.00 8 VAL A CA 31
ATOM 17148 C C . VAL A 1 8 ? 30.068 6.644 3.789 1.00 1.00 8 VAL A C 31
ATOM 17149 O O . VAL A 1 8 ? 31.287 6.469 3.757 1.00 1.00 8 VAL A O 31
ATOM 17162 N N . ILE A 1 9 ? 29.233 5.824 4.428 1.00 1.00 9 ILE A N 31
ATOM 17163 C CA . ILE A 1 9 ? 29.713 4.647 5.140 1.00 1.00 9 ILE A CA 31
ATOM 17164 C C . ILE A 1 9 ? 29.229 3.387 4.431 1.00 1.00 9 ILE A C 31
ATOM 17165 O O . ILE A 1 9 ? 30.005 2.463 4.208 1.00 1.00 9 ILE A O 31
ATOM 17181 N N . ALA A 1 10 ? 27.957 3.363 4.067 1.00 1.00 10 ALA A N 31
ATOM 17182 C CA . ALA A 1 10 ? 27.400 2.208 3.371 1.00 1.00 10 ALA A CA 31
ATOM 17183 C C . ALA A 1 10 ? 27.953 2.127 1.957 1.00 1.00 10 ALA A C 31
ATOM 17184 O O . ALA A 1 10 ? 28.706 1.211 1.627 1.00 1.00 10 ALA A O 31
ATOM 17191 N N . GLY A 1 11 ? 27.596 3.099 1.123 1.00 1.00 11 GLY A N 31
ATOM 17192 C CA . GLY A 1 11 ? 28.089 3.121 -0.245 1.00 1.00 11 GLY A CA 31
ATOM 17193 C C . GLY A 1 11 ? 29.602 2.983 -0.238 1.00 1.00 11 GLY A C 31
ATOM 17194 O O . GLY A 1 11 ? 30.223 2.729 -1.269 1.00 1.00 11 GLY A O 31
ATOM 17198 N N . LEU A 1 12 ? 30.182 3.145 0.947 1.00 1.00 12 LEU A N 31
ATOM 17199 C CA . LEU A 1 12 ? 31.620 3.032 1.107 1.00 1.00 12 LEU A CA 31
ATOM 17200 C C . LEU A 1 12 ? 31.980 1.686 1.730 1.00 1.00 12 LEU A C 31
ATOM 17201 O O . LEU A 1 12 ? 33.083 1.177 1.530 1.00 1.00 12 LEU A O 31
ATOM 17217 N N . VAL A 1 13 ? 31.039 1.115 2.487 1.00 1.00 13 VAL A N 31
ATOM 17218 C CA . VAL A 1 13 ? 31.266 -0.179 3.135 1.00 1.00 13 VAL A CA 31
ATOM 17219 C C . VAL A 1 13 ? 30.302 -1.227 2.595 1.00 1.00 13 VAL A C 31
ATOM 17220 O O . VAL A 1 13 ? 30.724 -2.277 2.115 1.00 1.00 13 VAL A O 31
ATOM 17233 N N . ALA A 1 14 ? 29.008 -0.941 2.674 1.00 1.00 14 ALA A N 31
ATOM 17234 C CA . ALA A 1 14 ? 28.006 -1.880 2.183 1.00 1.00 14 ALA A CA 31
ATOM 17235 C C . ALA A 1 14 ? 28.438 -2.449 0.838 1.00 1.00 14 ALA A C 31
ATOM 17236 O O . ALA A 1 14 ? 28.303 -3.645 0.588 1.00 1.00 14 ALA A O 31
ATOM 17243 N N . LEU A 1 15 ? 28.970 -1.590 -0.024 1.00 1.00 15 LEU A N 31
ATOM 17244 C CA . LEU A 1 15 ? 29.426 -2.035 -1.333 1.00 1.00 15 LEU A CA 31
ATOM 17245 C C . LEU A 1 15 ? 30.659 -2.916 -1.171 1.00 1.00 15 LEU A C 31
ATOM 17246 O O . LEU A 1 15 ? 30.871 -3.855 -1.938 1.00 1.00 15 LEU A O 31
ATOM 17262 N N . LEU A 1 16 ? 31.462 -2.608 -0.158 1.00 1.00 16 LEU A N 31
ATOM 17263 C CA . LEU A 1 16 ? 32.669 -3.377 0.115 1.00 1.00 16 LEU A CA 31
ATOM 17264 C C . LEU A 1 16 ? 32.364 -4.513 1.086 1.00 1.00 16 LEU A C 31
ATOM 17265 O O . LEU A 1 16 ? 33.246 -5.298 1.434 1.00 1.00 16 LEU A O 31
ATOM 17281 N N . THR A 1 17 ? 31.106 -4.586 1.520 1.00 1.00 17 THR A N 31
ATOM 17282 C CA . THR A 1 17 ? 30.678 -5.624 2.452 1.00 1.00 17 THR A CA 31
ATOM 17283 C C . THR A 1 17 ? 29.593 -6.489 1.819 1.00 1.00 17 THR A C 31
ATOM 17284 O O . THR A 1 17 ? 29.779 -7.689 1.623 1.00 1.00 17 THR A O 31
ATOM 17295 N N . PHE A 1 18 ? 28.461 -5.874 1.502 1.00 1.00 18 PHE A N 31
ATOM 17296 C CA . PHE A 1 18 ? 27.354 -6.598 0.890 1.00 1.00 18 PHE A CA 31
ATOM 17297 C C . PHE A 1 18 ? 27.854 -7.513 -0.224 1.00 1.00 18 PHE A C 31
ATOM 17298 O O . PHE A 1 18 ? 27.392 -8.644 -0.365 1.00 1.00 18 PHE A O 31
ATOM 17315 N N . LEU A 1 19 ? 28.796 -7.014 -1.018 1.00 1.00 19 LEU A N 31
ATOM 17316 C CA . LEU A 1 19 ? 29.345 -7.794 -2.125 1.00 1.00 19 LEU A CA 31
ATOM 17317 C C . LEU A 1 19 ? 30.320 -8.850 -1.613 1.00 1.00 19 LEU A C 31
ATOM 17318 O O . LEU A 1 19 ? 30.637 -9.803 -2.322 1.00 1.00 19 LEU A O 31
ATOM 17334 N N . ALA A 1 20 ? 30.793 -8.673 -0.387 1.00 1.00 20 ALA A N 31
ATOM 17335 C CA . ALA A 1 20 ? 31.731 -9.624 0.200 1.00 1.00 20 ALA A CA 31
ATOM 17336 C C . ALA A 1 20 ? 30.976 -10.714 0.956 1.00 1.00 20 ALA A C 31
ATOM 17337 O O . ALA A 1 20 ? 31.242 -11.902 0.781 1.00 1.00 20 ALA A O 31
ATOM 17344 N N . PHE A 1 21 ? 30.029 -10.297 1.788 1.00 1.00 21 PHE A N 31
ATOM 17345 C CA . PHE A 1 21 ? 29.232 -11.236 2.559 1.00 1.00 21 PHE A CA 31
ATOM 17346 C C . PHE A 1 21 ? 28.142 -11.827 1.678 1.00 1.00 21 PHE A C 31
ATOM 17347 O O . PHE A 1 21 ? 27.925 -13.038 1.669 1.00 1.00 21 PHE A O 31
ATOM 17364 N N . GLY A 1 22 ? 27.473 -10.963 0.922 1.00 1.00 22 GLY A N 31
ATOM 17365 C CA . GLY A 1 22 ? 26.423 -11.415 0.023 1.00 1.00 22 GLY A CA 31
ATOM 17366 C C . GLY A 1 22 ? 26.946 -12.537 -0.857 1.00 1.00 22 GLY A C 31
ATOM 17367 O O . GLY A 1 22 ? 26.314 -13.585 -0.990 1.00 1.00 22 GLY A O 31
ATOM 17371 N N . PHE A 1 23 ? 28.115 -12.313 -1.450 1.00 1.00 23 PHE A N 31
ATOM 17372 C CA . PHE A 1 23 ? 28.722 -13.318 -2.309 1.00 1.00 23 PHE A CA 31
ATOM 17373 C C . PHE A 1 23 ? 28.592 -14.694 -1.673 1.00 1.00 23 PHE A C 31
ATOM 17374 O O . PHE A 1 23 ? 27.852 -15.548 -2.160 1.00 1.00 23 PHE A O 31
ATOM 17391 N N . TRP A 1 24 ? 29.312 -14.898 -0.577 1.00 1.00 24 TRP A N 31
ATOM 17392 C CA . TRP A 1 24 ? 29.267 -16.171 0.122 1.00 1.00 24 TRP A CA 31
ATOM 17393 C C . TRP A 1 24 ? 27.833 -16.534 0.475 1.00 1.00 24 TRP A C 31
ATOM 17394 O O . TRP A 1 24 ? 27.282 -17.477 -0.086 1.00 1.00 24 TRP A O 31
ATOM 17415 N N . LEU A 1 25 ? 27.249 -15.774 1.408 1.00 1.00 25 LEU A N 31
ATOM 17416 C CA . LEU A 1 25 ? 25.873 -16.009 1.859 1.00 1.00 25 LEU A CA 31
ATOM 17417 C C . LEU A 1 25 ? 25.057 -16.772 0.827 1.00 1.00 25 LEU A C 31
ATOM 17418 O O . LEU A 1 25 ? 24.641 -17.904 1.068 1.00 1.00 25 LEU A O 31
ATOM 17434 N N . PHE A 1 26 ? 24.825 -16.150 -0.320 1.00 1.00 26 PHE A N 31
ATOM 17435 C CA . PHE A 1 26 ? 24.052 -16.800 -1.365 1.00 1.00 26 PHE A CA 31
ATOM 17436 C C . PHE A 1 26 ? 24.832 -17.956 -1.985 1.00 1.00 26 PHE A C 31
ATOM 17437 O O . PHE A 1 26 ? 24.330 -19.074 -2.087 1.00 1.00 26 PHE A O 31
ATOM 17454 N N . LYS A 1 27 ? 26.063 -17.687 -2.402 1.00 1.00 27 LYS A N 31
ATOM 17455 C CA . LYS A 1 27 ? 26.887 -18.724 -3.016 1.00 1.00 27 LYS A CA 31
ATOM 17456 C C . LYS A 1 27 ? 27.270 -19.805 -2.003 1.00 1.00 27 LYS A C 31
ATOM 17457 O O . LYS A 1 27 ? 28.338 -20.411 -2.101 1.00 1.00 27 LYS A O 31
ATOM 17476 N N . TYR A 1 28 ? 26.385 -20.052 -1.041 1.00 1.00 28 TYR A N 31
ATOM 17477 C CA . TYR A 1 28 ? 26.620 -21.068 -0.022 1.00 1.00 28 TYR A CA 31
ATOM 17478 C C . TYR A 1 28 ? 25.298 -21.470 0.612 1.00 1.00 28 TYR A C 31
ATOM 17479 O O . TYR A 1 28 ? 25.025 -22.652 0.818 1.00 1.00 28 TYR A O 31
ATOM 17497 N N . LEU A 1 29 ? 24.478 -20.470 0.924 1.00 1.00 29 LEU A N 31
ATOM 17498 C CA . LEU A 1 29 ? 23.185 -20.722 1.539 1.00 1.00 29 LEU A CA 31
ATOM 17499 C C . LEU A 1 29 ? 22.098 -20.873 0.478 1.00 1.00 29 LEU A C 31
ATOM 17500 O O . LEU A 1 29 ? 21.171 -21.667 0.633 1.00 1.00 29 LEU A O 31
ATOM 17516 N N . GLN A 1 30 ? 22.219 -20.108 -0.601 1.00 1.00 30 GLN A N 31
ATOM 17517 C CA . GLN A 1 30 ? 21.245 -20.167 -1.685 1.00 1.00 30 GLN A CA 31
ATOM 17518 C C . GLN A 1 30 ? 21.640 -21.250 -2.686 1.00 1.00 30 GLN A C 31
ATOM 17519 O O . GLN A 1 30 ? 20.938 -21.497 -3.666 1.00 1.00 30 GLN A O 31
ATOM 17533 N N . LYS A 1 31 ? 22.774 -21.896 -2.423 1.00 1.00 31 LYS A N 31
ATOM 17534 C CA . LYS A 1 31 ? 23.266 -22.956 -3.300 1.00 1.00 31 LYS A CA 31
ATOM 17535 C C . LYS A 1 31 ? 23.162 -24.314 -2.613 1.00 1.00 31 LYS A C 31
ATOM 17536 O O . LYS A 1 31 ? 23.647 -25.319 -3.133 1.00 1.00 31 LYS A O 31
ATOM 17555 N N . LYS A 1 32 ? 22.528 -24.338 -1.445 1.00 1.00 32 LYS A N 31
ATOM 17556 C CA . LYS A 1 32 ? 22.369 -25.584 -0.703 1.00 1.00 32 LYS A CA 31
ATOM 17557 C C . LYS A 1 32 ? 20.998 -26.197 -0.969 1.00 1.00 32 LYS A C 31
ATOM 17558 O O . LYS A 1 32 ? 20.742 -27.273 -0.454 1.00 1.00 32 LYS A O 31
ATOM 17578 N N . LYS A 1 1 ? 23.011 17.864 -1.065 1.00 1.00 1 LYS A N 32
ATOM 17579 C CA . LYS A 1 1 ? 22.185 16.857 -0.340 1.00 1.00 1 LYS A CA 32
ATOM 17580 C C . LYS A 1 1 ? 21.819 15.724 -1.292 1.00 1.00 1 LYS A C 32
ATOM 17581 O O . LYS A 1 1 ? 20.852 15.823 -2.048 1.00 1.00 1 LYS A O 32
ATOM 17602 N N . LYS A 1 2 ? 22.598 14.648 -1.251 1.00 1.00 2 LYS A N 32
ATOM 17603 C CA . LYS A 1 2 ? 22.348 13.501 -2.116 1.00 1.00 2 LYS A CA 32
ATOM 17604 C C . LYS A 1 2 ? 21.582 12.420 -1.362 1.00 1.00 2 LYS A C 32
ATOM 17605 O O . LYS A 1 2 ? 20.729 11.738 -1.930 1.00 1.00 2 LYS A O 32
ATOM 17624 N N . HIS A 1 3 ? 21.893 12.269 -0.079 1.00 1.00 3 HIS A N 32
ATOM 17625 C CA . HIS A 1 3 ? 21.227 11.266 0.746 1.00 1.00 3 HIS A CA 32
ATOM 17626 C C . HIS A 1 3 ? 21.497 11.524 2.223 1.00 1.00 3 HIS A C 32
ATOM 17627 O O . HIS A 1 3 ? 21.308 12.638 2.714 1.00 1.00 3 HIS A O 32
ATOM 17641 N N . THR A 1 4 ? 21.946 10.485 2.927 1.00 1.00 4 THR A N 32
ATOM 17642 C CA . THR A 1 4 ? 22.246 10.601 4.352 1.00 1.00 4 THR A CA 32
ATOM 17643 C C . THR A 1 4 ? 23.721 10.314 4.607 1.00 1.00 4 THR A C 32
ATOM 17644 O O . THR A 1 4 ? 24.593 11.071 4.178 1.00 1.00 4 THR A O 32
ATOM 17655 N N . ILE A 1 5 ? 23.990 9.214 5.302 1.00 1.00 5 ILE A N 32
ATOM 17656 C CA . ILE A 1 5 ? 25.360 8.824 5.610 1.00 1.00 5 ILE A CA 32
ATOM 17657 C C . ILE A 1 5 ? 25.721 7.544 4.865 1.00 1.00 5 ILE A C 32
ATOM 17658 O O . ILE A 1 5 ? 26.889 7.265 4.622 1.00 1.00 5 ILE A O 32
ATOM 17674 N N . TRP A 1 6 ? 24.707 6.773 4.493 1.00 1.00 6 TRP A N 32
ATOM 17675 C CA . TRP A 1 6 ? 24.939 5.531 3.766 1.00 1.00 6 TRP A CA 32
ATOM 17676 C C . TRP A 1 6 ? 25.983 5.740 2.673 1.00 1.00 6 TRP A C 32
ATOM 17677 O O . TRP A 1 6 ? 27.021 5.084 2.659 1.00 1.00 6 TRP A O 32
ATOM 17698 N N . GLU A 1 7 ? 25.698 6.651 1.756 1.00 1.00 7 GLU A N 32
ATOM 17699 C CA . GLU A 1 7 ? 26.619 6.930 0.661 1.00 1.00 7 GLU A CA 32
ATOM 17700 C C . GLU A 1 7 ? 27.994 7.337 1.189 1.00 1.00 7 GLU A C 32
ATOM 17701 O O . GLU A 1 7 ? 28.934 7.519 0.416 1.00 1.00 7 GLU A O 32
ATOM 17713 N N . VAL A 1 8 ? 28.103 7.472 2.509 1.00 1.00 8 VAL A N 32
ATOM 17714 C CA . VAL A 1 8 ? 29.371 7.854 3.130 1.00 1.00 8 VAL A CA 32
ATOM 17715 C C . VAL A 1 8 ? 30.001 6.662 3.848 1.00 1.00 8 VAL A C 32
ATOM 17716 O O . VAL A 1 8 ? 31.222 6.497 3.835 1.00 1.00 8 VAL A O 32
ATOM 17729 N N . ILE A 1 9 ? 29.162 5.832 4.468 1.00 1.00 9 ILE A N 32
ATOM 17730 C CA . ILE A 1 9 ? 29.640 4.655 5.181 1.00 1.00 9 ILE A CA 32
ATOM 17731 C C . ILE A 1 9 ? 29.162 3.398 4.462 1.00 1.00 9 ILE A C 32
ATOM 17732 O O . ILE A 1 9 ? 29.938 2.473 4.243 1.00 1.00 9 ILE A O 32
ATOM 17748 N N . ALA A 1 10 ? 27.894 3.378 4.080 1.00 1.00 10 ALA A N 32
ATOM 17749 C CA . ALA A 1 10 ? 27.341 2.230 3.374 1.00 1.00 10 ALA A CA 32
ATOM 17750 C C . ALA A 1 10 ? 27.903 2.159 1.963 1.00 1.00 10 ALA A C 32
ATOM 17751 O O . ALA A 1 10 ? 28.658 1.246 1.633 1.00 1.00 10 ALA A O 32
ATOM 17758 N N . GLY A 1 11 ? 27.549 3.133 1.134 1.00 1.00 11 GLY A N 32
ATOM 17759 C CA . GLY A 1 11 ? 28.050 3.162 -0.231 1.00 1.00 11 GLY A CA 32
ATOM 17760 C C . GLY A 1 11 ? 29.562 3.013 -0.219 1.00 1.00 11 GLY A C 32
ATOM 17761 O O . GLY A 1 11 ? 30.187 2.755 -1.247 1.00 1.00 11 GLY A O 32
ATOM 17765 N N . LEU A 1 12 ? 30.140 3.169 0.970 1.00 1.00 12 LEU A N 32
ATOM 17766 C CA . LEU A 1 12 ? 31.577 3.046 1.133 1.00 1.00 12 LEU A CA 32
ATOM 17767 C C . LEU A 1 12 ? 31.927 1.694 1.752 1.00 1.00 12 LEU A C 32
ATOM 17768 O O . LEU A 1 12 ? 33.023 1.176 1.540 1.00 1.00 12 LEU A O 32
ATOM 17784 N N . VAL A 1 13 ? 30.987 1.129 2.513 1.00 1.00 13 VAL A N 32
ATOM 17785 C CA . VAL A 1 13 ? 31.208 -0.168 3.155 1.00 1.00 13 VAL A CA 32
ATOM 17786 C C . VAL A 1 13 ? 30.252 -1.214 2.596 1.00 1.00 13 VAL A C 32
ATOM 17787 O O . VAL A 1 13 ? 30.680 -2.268 2.128 1.00 1.00 13 VAL A O 32
ATOM 17800 N N . ALA A 1 14 ? 28.959 -0.919 2.640 1.00 1.00 14 ALA A N 32
ATOM 17801 C CA . ALA A 1 14 ? 27.963 -1.849 2.124 1.00 1.00 14 ALA A CA 32
ATOM 17802 C C . ALA A 1 14 ? 28.428 -2.420 0.792 1.00 1.00 14 ALA A C 32
ATOM 17803 O O . ALA A 1 14 ? 28.370 -3.627 0.567 1.00 1.00 14 ALA A O 32
ATOM 17810 N N . LEU A 1 15 ? 28.901 -1.548 -0.090 1.00 1.00 15 LEU A N 32
ATOM 17811 C CA . LEU A 1 15 ? 29.381 -1.994 -1.390 1.00 1.00 15 LEU A CA 32
ATOM 17812 C C . LEU A 1 15 ? 30.610 -2.878 -1.207 1.00 1.00 15 LEU A C 32
ATOM 17813 O O . LEU A 1 15 ? 30.853 -3.796 -1.988 1.00 1.00 15 LEU A O 32
ATOM 17829 N N . LEU A 1 16 ? 31.378 -2.591 -0.160 1.00 1.00 16 LEU A N 32
ATOM 17830 C CA . LEU A 1 16 ? 32.579 -3.362 0.134 1.00 1.00 16 LEU A CA 32
ATOM 17831 C C . LEU A 1 16 ? 32.269 -4.486 1.121 1.00 1.00 16 LEU A C 32
ATOM 17832 O O . LEU A 1 16 ? 33.158 -5.241 1.511 1.00 1.00 16 LEU A O 32
ATOM 17848 N N . THR A 1 17 ? 30.999 -4.588 1.514 1.00 1.00 17 THR A N 32
ATOM 17849 C CA . THR A 1 17 ? 30.575 -5.623 2.454 1.00 1.00 17 THR A CA 32
ATOM 17850 C C . THR A 1 17 ? 29.477 -6.487 1.840 1.00 1.00 17 THR A C 32
ATOM 17851 O O . THR A 1 17 ? 29.642 -7.697 1.687 1.00 1.00 17 THR A O 32
ATOM 17862 N N . PHE A 1 18 ? 28.360 -5.858 1.491 1.00 1.00 18 PHE A N 32
ATOM 17863 C CA . PHE A 1 18 ? 27.241 -6.578 0.893 1.00 1.00 18 PHE A CA 32
ATOM 17864 C C . PHE A 1 18 ? 27.745 -7.618 -0.105 1.00 1.00 18 PHE A C 32
ATOM 17865 O O . PHE A 1 18 ? 27.305 -8.767 -0.089 1.00 1.00 18 PHE A O 32
ATOM 17882 N N . LEU A 1 19 ? 28.670 -7.210 -0.968 1.00 1.00 19 LEU A N 32
ATOM 17883 C CA . LEU A 1 19 ? 29.227 -8.118 -1.965 1.00 1.00 19 LEU A CA 32
ATOM 17884 C C . LEU A 1 19 ? 30.185 -9.108 -1.312 1.00 1.00 19 LEU A C 32
ATOM 17885 O O . LEU A 1 19 ? 30.058 -10.316 -1.494 1.00 1.00 19 LEU A O 32
ATOM 17901 N N . ALA A 1 20 ? 31.144 -8.590 -0.554 1.00 1.00 20 ALA A N 32
ATOM 17902 C CA . ALA A 1 20 ? 32.117 -9.447 0.114 1.00 1.00 20 ALA A CA 32
ATOM 17903 C C . ALA A 1 20 ? 31.425 -10.640 0.770 1.00 1.00 20 ALA A C 32
ATOM 17904 O O . ALA A 1 20 ? 31.796 -11.789 0.535 1.00 1.00 20 ALA A O 32
ATOM 17911 N N . PHE A 1 21 ? 30.416 -10.360 1.592 1.00 1.00 21 PHE A N 32
ATOM 17912 C CA . PHE A 1 21 ? 29.683 -11.421 2.271 1.00 1.00 21 PHE A CA 32
ATOM 17913 C C . PHE A 1 21 ? 28.652 -12.034 1.332 1.00 1.00 21 PHE A C 32
ATOM 17914 O O . PHE A 1 21 ? 28.452 -13.248 1.320 1.00 1.00 21 PHE A O 32
ATOM 17931 N N . GLY A 1 22 ? 28.006 -11.183 0.543 1.00 1.00 22 GLY A N 32
ATOM 17932 C CA . GLY A 1 22 ? 27.000 -11.647 -0.403 1.00 1.00 22 GLY A CA 32
ATOM 17933 C C . GLY A 1 22 ? 27.555 -12.764 -1.276 1.00 1.00 22 GLY A C 32
ATOM 17934 O O . GLY A 1 22 ? 26.893 -13.774 -1.508 1.00 1.00 22 GLY A O 32
ATOM 17938 N N . PHE A 1 23 ? 28.776 -12.570 -1.759 1.00 1.00 23 PHE A N 32
ATOM 17939 C CA . PHE A 1 23 ? 29.419 -13.560 -2.610 1.00 1.00 23 PHE A CA 32
ATOM 17940 C C . PHE A 1 23 ? 29.399 -14.928 -1.946 1.00 1.00 23 PHE A C 32
ATOM 17941 O O . PHE A 1 23 ? 29.566 -15.948 -2.608 1.00 1.00 23 PHE A O 32
ATOM 17958 N N . TRP A 1 24 ? 29.195 -14.936 -0.634 1.00 1.00 24 TRP A N 32
ATOM 17959 C CA . TRP A 1 24 ? 29.155 -16.180 0.120 1.00 1.00 24 TRP A CA 32
ATOM 17960 C C . TRP A 1 24 ? 27.729 -16.514 0.530 1.00 1.00 24 TRP A C 32
ATOM 17961 O O . TRP A 1 24 ? 27.165 -17.504 0.067 1.00 1.00 24 TRP A O 32
ATOM 17982 N N . LEU A 1 25 ? 27.170 -15.680 1.409 1.00 1.00 25 LEU A N 32
ATOM 17983 C CA . LEU A 1 25 ? 25.808 -15.874 1.910 1.00 1.00 25 LEU A CA 32
ATOM 17984 C C . LEU A 1 25 ? 24.944 -16.637 0.912 1.00 1.00 25 LEU A C 32
ATOM 17985 O O . LEU A 1 25 ? 24.358 -17.663 1.248 1.00 1.00 25 LEU A O 32
ATOM 18001 N N . PHE A 1 26 ? 24.867 -16.132 -0.312 1.00 1.00 26 PHE A N 32
ATOM 18002 C CA . PHE A 1 26 ? 24.068 -16.784 -1.342 1.00 1.00 26 PHE A CA 32
ATOM 18003 C C . PHE A 1 26 ? 24.736 -18.060 -1.841 1.00 1.00 26 PHE A C 32
ATOM 18004 O O . PHE A 1 26 ? 24.220 -19.163 -1.656 1.00 1.00 26 PHE A O 32
ATOM 18021 N N . LYS A 1 27 ? 25.875 -17.893 -2.496 1.00 1.00 27 LYS A N 32
ATOM 18022 C CA . LYS A 1 27 ? 26.607 -19.019 -3.059 1.00 1.00 27 LYS A CA 32
ATOM 18023 C C . LYS A 1 27 ? 26.681 -20.184 -2.074 1.00 1.00 27 LYS A C 32
ATOM 18024 O O . LYS A 1 27 ? 27.024 -21.303 -2.457 1.00 1.00 27 LYS A O 32
ATOM 18043 N N . TYR A 1 28 ? 26.371 -19.914 -0.808 1.00 1.00 28 TYR A N 32
ATOM 18044 C CA . TYR A 1 28 ? 26.419 -20.952 0.221 1.00 1.00 28 TYR A CA 32
ATOM 18045 C C . TYR A 1 28 ? 25.028 -21.244 0.775 1.00 1.00 28 TYR A C 32
ATOM 18046 O O . TYR A 1 28 ? 24.623 -22.402 0.877 1.00 1.00 28 TYR A O 32
ATOM 18064 N N . LEU A 1 29 ? 24.309 -20.193 1.150 1.00 1.00 29 LEU A N 32
ATOM 18065 C CA . LEU A 1 29 ? 22.974 -20.361 1.713 1.00 1.00 29 LEU A CA 32
ATOM 18066 C C . LEU A 1 29 ? 21.927 -20.489 0.611 1.00 1.00 29 LEU A C 32
ATOM 18067 O O . LEU A 1 29 ? 20.941 -21.210 0.757 1.00 1.00 29 LEU A O 32
ATOM 18083 N N . GLN A 1 30 ? 22.148 -19.781 -0.489 1.00 1.00 30 GLN A N 32
ATOM 18084 C CA . GLN A 1 30 ? 21.216 -19.818 -1.609 1.00 1.00 30 GLN A CA 32
ATOM 18085 C C . GLN A 1 30 ? 21.548 -20.986 -2.536 1.00 1.00 30 GLN A C 32
ATOM 18086 O O . GLN A 1 30 ? 21.196 -20.978 -3.717 1.00 1.00 30 GLN A O 32
ATOM 18100 N N . LYS A 1 31 ? 22.227 -21.995 -1.991 1.00 1.00 31 LYS A N 32
ATOM 18101 C CA . LYS A 1 31 ? 22.603 -23.169 -2.775 1.00 1.00 31 LYS A CA 32
ATOM 18102 C C . LYS A 1 31 ? 22.180 -24.451 -2.062 1.00 1.00 31 LYS A C 32
ATOM 18103 O O . LYS A 1 31 ? 21.675 -25.381 -2.691 1.00 1.00 31 LYS A O 32
ATOM 18122 N N . LYS A 1 32 ? 22.394 -24.497 -0.750 1.00 1.00 32 LYS A N 32
ATOM 18123 C CA . LYS A 1 32 ? 22.034 -25.676 0.032 1.00 1.00 32 LYS A CA 32
ATOM 18124 C C . LYS A 1 32 ? 20.686 -26.233 -0.420 1.00 1.00 32 LYS A C 32
ATOM 18125 O O . LYS A 1 32 ? 20.680 -27.044 -1.332 1.00 1.00 32 LYS A O 32
ATOM 18145 N N . LYS A 1 1 ? 23.186 16.967 -3.863 1.00 1.00 1 LYS A N 33
ATOM 18146 C CA . LYS A 1 1 ? 22.066 16.079 -3.442 1.00 1.00 1 LYS A CA 33
ATOM 18147 C C . LYS A 1 1 ? 22.589 15.030 -2.467 1.00 1.00 1 LYS A C 33
ATOM 18148 O O . LYS A 1 1 ? 22.290 15.072 -1.274 1.00 1.00 1 LYS A O 33
ATOM 18169 N N . LYS A 1 2 ? 23.374 14.090 -2.984 1.00 1.00 2 LYS A N 33
ATOM 18170 C CA . LYS A 1 2 ? 23.936 13.033 -2.149 1.00 1.00 2 LYS A CA 33
ATOM 18171 C C . LYS A 1 2 ? 22.856 12.422 -1.260 1.00 1.00 2 LYS A C 33
ATOM 18172 O O . LYS A 1 2 ? 21.681 12.774 -1.365 1.00 1.00 2 LYS A O 33
ATOM 18191 N N . HIS A 1 3 ? 23.267 11.506 -0.386 1.00 1.00 3 HIS A N 33
ATOM 18192 C CA . HIS A 1 3 ? 22.334 10.844 0.522 1.00 1.00 3 HIS A CA 33
ATOM 18193 C C . HIS A 1 3 ? 22.720 11.118 1.973 1.00 1.00 3 HIS A C 33
ATOM 18194 O O . HIS A 1 3 ? 23.645 11.883 2.244 1.00 1.00 3 HIS A O 33
ATOM 18208 N N . THR A 1 4 ? 22.005 10.489 2.902 1.00 1.00 4 THR A N 33
ATOM 18209 C CA . THR A 1 4 ? 22.285 10.673 4.321 1.00 1.00 4 THR A CA 33
ATOM 18210 C C . THR A 1 4 ? 23.749 10.373 4.623 1.00 1.00 4 THR A C 33
ATOM 18211 O O . THR A 1 4 ? 24.638 11.144 4.259 1.00 1.00 4 THR A O 33
ATOM 18222 N N . ILE A 1 5 ? 23.989 9.247 5.286 1.00 1.00 5 ILE A N 33
ATOM 18223 C CA . ILE A 1 5 ? 25.345 8.840 5.631 1.00 1.00 5 ILE A CA 33
ATOM 18224 C C . ILE A 1 5 ? 25.719 7.579 4.868 1.00 1.00 5 ILE A C 33
ATOM 18225 O O . ILE A 1 5 ? 26.891 7.327 4.607 1.00 1.00 5 ILE A O 33
ATOM 18241 N N . TRP A 1 6 ? 24.714 6.793 4.500 1.00 1.00 6 TRP A N 33
ATOM 18242 C CA . TRP A 1 6 ? 24.958 5.565 3.755 1.00 1.00 6 TRP A CA 33
ATOM 18243 C C . TRP A 1 6 ? 26.036 5.795 2.698 1.00 1.00 6 TRP A C 33
ATOM 18244 O O . TRP A 1 6 ? 27.148 5.286 2.808 1.00 1.00 6 TRP A O 33
ATOM 18265 N N . GLU A 1 7 ? 25.702 6.569 1.679 1.00 1.00 7 GLU A N 33
ATOM 18266 C CA . GLU A 1 7 ? 26.653 6.858 0.614 1.00 1.00 7 GLU A CA 33
ATOM 18267 C C . GLU A 1 7 ? 28.026 7.215 1.186 1.00 1.00 7 GLU A C 33
ATOM 18268 O O . GLU A 1 7 ? 29.023 7.217 0.464 1.00 1.00 7 GLU A O 33
ATOM 18280 N N . VAL A 1 8 ? 28.075 7.517 2.481 1.00 1.00 8 VAL A N 33
ATOM 18281 C CA . VAL A 1 8 ? 29.341 7.876 3.120 1.00 1.00 8 VAL A CA 33
ATOM 18282 C C . VAL A 1 8 ? 29.955 6.670 3.833 1.00 1.00 8 VAL A C 33
ATOM 18283 O O . VAL A 1 8 ? 31.173 6.487 3.809 1.00 1.00 8 VAL A O 33
ATOM 18296 N N . ILE A 1 9 ? 29.110 5.850 4.458 1.00 1.00 9 ILE A N 33
ATOM 18297 C CA . ILE A 1 9 ? 29.580 4.666 5.166 1.00 1.00 9 ILE A CA 33
ATOM 18298 C C . ILE A 1 9 ? 29.102 3.410 4.445 1.00 1.00 9 ILE A C 33
ATOM 18299 O O . ILE A 1 9 ? 29.875 2.481 4.232 1.00 1.00 9 ILE A O 33
ATOM 18315 N N . ALA A 1 10 ? 27.838 3.394 4.055 1.00 1.00 10 ALA A N 33
ATOM 18316 C CA . ALA A 1 10 ? 27.285 2.247 3.345 1.00 1.00 10 ALA A CA 33
ATOM 18317 C C . ALA A 1 10 ? 27.885 2.152 1.951 1.00 1.00 10 ALA A C 33
ATOM 18318 O O . ALA A 1 10 ? 28.648 1.234 1.657 1.00 1.00 10 ALA A O 33
ATOM 18325 N N . GLY A 1 11 ? 27.557 3.117 1.098 1.00 1.00 11 GLY A N 33
ATOM 18326 C CA . GLY A 1 11 ? 28.096 3.123 -0.253 1.00 1.00 11 GLY A CA 33
ATOM 18327 C C . GLY A 1 11 ? 29.606 2.957 -0.196 1.00 1.00 11 GLY A C 33
ATOM 18328 O O . GLY A 1 11 ? 30.255 2.668 -1.200 1.00 1.00 11 GLY A O 33
ATOM 18332 N N . LEU A 1 12 ? 30.151 3.133 1.004 1.00 1.00 12 LEU A N 33
ATOM 18333 C CA . LEU A 1 12 ? 31.579 2.996 1.212 1.00 1.00 12 LEU A CA 33
ATOM 18334 C C . LEU A 1 12 ? 31.895 1.637 1.834 1.00 1.00 12 LEU A C 33
ATOM 18335 O O . LEU A 1 12 ? 32.991 1.107 1.656 1.00 1.00 12 LEU A O 33
ATOM 18351 N N . VAL A 1 13 ? 30.925 1.081 2.563 1.00 1.00 13 VAL A N 33
ATOM 18352 C CA . VAL A 1 13 ? 31.108 -0.221 3.207 1.00 1.00 13 VAL A CA 33
ATOM 18353 C C . VAL A 1 13 ? 30.175 -1.260 2.596 1.00 1.00 13 VAL A C 33
ATOM 18354 O O . VAL A 1 13 ? 30.623 -2.306 2.130 1.00 1.00 13 VAL A O 33
ATOM 18367 N N . ALA A 1 14 ? 28.880 -0.967 2.598 1.00 1.00 14 ALA A N 33
ATOM 18368 C CA . ALA A 1 14 ? 27.905 -1.892 2.032 1.00 1.00 14 ALA A CA 33
ATOM 18369 C C . ALA A 1 14 ? 28.423 -2.453 0.714 1.00 1.00 14 ALA A C 33
ATOM 18370 O O . ALA A 1 14 ? 28.406 -3.662 0.495 1.00 1.00 14 ALA A O 33
ATOM 18377 N N . LEU A 1 15 ? 28.895 -1.571 -0.157 1.00 1.00 15 LEU A N 33
ATOM 18378 C CA . LEU A 1 15 ? 29.424 -2.006 -1.441 1.00 1.00 15 LEU A CA 33
ATOM 18379 C C . LEU A 1 15 ? 30.654 -2.881 -1.220 1.00 1.00 15 LEU A C 33
ATOM 18380 O O . LEU A 1 15 ? 30.933 -3.791 -2.001 1.00 1.00 15 LEU A O 33
ATOM 18396 N N . LEU A 1 16 ? 31.379 -2.597 -0.142 1.00 1.00 16 LEU A N 33
ATOM 18397 C CA . LEU A 1 16 ? 32.576 -3.359 0.190 1.00 1.00 16 LEU A CA 33
ATOM 18398 C C . LEU A 1 16 ? 32.248 -4.475 1.180 1.00 1.00 16 LEU A C 33
ATOM 18399 O O . LEU A 1 16 ? 33.139 -5.187 1.641 1.00 1.00 16 LEU A O 33
ATOM 18415 N N . THR A 1 17 ? 30.961 -4.620 1.495 1.00 1.00 17 THR A N 33
ATOM 18416 C CA . THR A 1 17 ? 30.517 -5.651 2.428 1.00 1.00 17 THR A CA 33
ATOM 18417 C C . THR A 1 17 ? 29.448 -6.528 1.784 1.00 1.00 17 THR A C 33
ATOM 18418 O O . THR A 1 17 ? 29.627 -7.739 1.646 1.00 1.00 17 THR A O 33
ATOM 18429 N N . PHE A 1 18 ? 28.341 -5.909 1.388 1.00 1.00 18 PHE A N 33
ATOM 18430 C CA . PHE A 1 18 ? 27.247 -6.637 0.754 1.00 1.00 18 PHE A CA 33
ATOM 18431 C C . PHE A 1 18 ? 27.790 -7.693 -0.203 1.00 1.00 18 PHE A C 33
ATOM 18432 O O . PHE A 1 18 ? 27.388 -8.855 -0.153 1.00 1.00 18 PHE A O 33
ATOM 18449 N N . LEU A 1 19 ? 28.706 -7.283 -1.075 1.00 1.00 19 LEU A N 33
ATOM 18450 C CA . LEU A 1 19 ? 29.300 -8.203 -2.040 1.00 1.00 19 LEU A CA 33
ATOM 18451 C C . LEU A 1 19 ? 30.231 -9.186 -1.339 1.00 1.00 19 LEU A C 33
ATOM 18452 O O . LEU A 1 19 ? 30.129 -10.394 -1.535 1.00 1.00 19 LEU A O 33
ATOM 18468 N N . ALA A 1 20 ? 31.139 -8.661 -0.524 1.00 1.00 20 ALA A N 33
ATOM 18469 C CA . ALA A 1 20 ? 32.082 -9.510 0.195 1.00 1.00 20 ALA A CA 33
ATOM 18470 C C . ALA A 1 20 ? 31.360 -10.687 0.846 1.00 1.00 20 ALA A C 33
ATOM 18471 O O . ALA A 1 20 ? 31.728 -11.843 0.641 1.00 1.00 20 ALA A O 33
ATOM 18478 N N . PHE A 1 21 ? 30.332 -10.384 1.635 1.00 1.00 21 PHE A N 33
ATOM 18479 C CA . PHE A 1 21 ? 29.569 -11.425 2.311 1.00 1.00 21 PHE A CA 33
ATOM 18480 C C . PHE A 1 21 ? 28.539 -12.039 1.369 1.00 1.00 21 PHE A C 33
ATOM 18481 O O . PHE A 1 21 ? 28.260 -13.235 1.433 1.00 1.00 21 PHE A O 33
ATOM 18498 N N . GLY A 1 22 ? 27.973 -11.213 0.495 1.00 1.00 22 GLY A N 33
ATOM 18499 C CA . GLY A 1 22 ? 26.976 -11.692 -0.454 1.00 1.00 22 GLY A CA 33
ATOM 18500 C C . GLY A 1 22 ? 27.541 -12.815 -1.313 1.00 1.00 22 GLY A C 33
ATOM 18501 O O . GLY A 1 22 ? 26.906 -13.855 -1.490 1.00 1.00 22 GLY A O 33
ATOM 18505 N N . PHE A 1 23 ? 28.741 -12.602 -1.840 1.00 1.00 23 PHE A N 33
ATOM 18506 C CA . PHE A 1 23 ? 29.378 -13.611 -2.677 1.00 1.00 23 PHE A CA 33
ATOM 18507 C C . PHE A 1 23 ? 29.383 -14.950 -1.959 1.00 1.00 23 PHE A C 33
ATOM 18508 O O . PHE A 1 23 ? 29.544 -16.003 -2.579 1.00 1.00 23 PHE A O 33
ATOM 18525 N N . TRP A 1 24 ? 29.197 -14.902 -0.647 1.00 1.00 24 TRP A N 33
ATOM 18526 C CA . TRP A 1 24 ? 29.168 -16.109 0.156 1.00 1.00 24 TRP A CA 33
ATOM 18527 C C . TRP A 1 24 ? 27.737 -16.450 0.542 1.00 1.00 24 TRP A C 33
ATOM 18528 O O . TRP A 1 24 ? 27.138 -17.350 -0.044 1.00 1.00 24 TRP A O 33
ATOM 18549 N N . LEU A 1 25 ? 27.211 -15.717 1.526 1.00 1.00 25 LEU A N 33
ATOM 18550 C CA . LEU A 1 25 ? 25.845 -15.924 2.022 1.00 1.00 25 LEU A CA 33
ATOM 18551 C C . LEU A 1 25 ? 24.980 -16.667 1.016 1.00 1.00 25 LEU A C 33
ATOM 18552 O O . LEU A 1 25 ? 24.449 -17.737 1.315 1.00 1.00 25 LEU A O 33
ATOM 18568 N N . PHE A 1 26 ? 24.835 -16.101 -0.172 1.00 1.00 26 PHE A N 33
ATOM 18569 C CA . PHE A 1 26 ? 24.024 -16.736 -1.198 1.00 1.00 26 PHE A CA 33
ATOM 18570 C C . PHE A 1 26 ? 24.734 -17.949 -1.790 1.00 1.00 26 PHE A C 33
ATOM 18571 O O . PHE A 1 26 ? 24.288 -19.083 -1.620 1.00 1.00 26 PHE A O 33
ATOM 18588 N N . LYS A 1 27 ? 25.828 -17.704 -2.496 1.00 1.00 27 LYS A N 33
ATOM 18589 C CA . LYS A 1 27 ? 26.574 -18.789 -3.122 1.00 1.00 27 LYS A CA 33
ATOM 18590 C C . LYS A 1 27 ? 26.797 -19.945 -2.146 1.00 1.00 27 LYS A C 33
ATOM 18591 O O . LYS A 1 27 ? 27.217 -21.029 -2.550 1.00 1.00 27 LYS A O 33
ATOM 18610 N N . TYR A 1 28 ? 26.514 -19.710 -0.865 1.00 1.00 28 TYR A N 33
ATOM 18611 C CA . TYR A 1 28 ? 26.691 -20.744 0.155 1.00 1.00 28 TYR A CA 33
ATOM 18612 C C . TYR A 1 28 ? 25.352 -21.154 0.761 1.00 1.00 28 TYR A C 33
ATOM 18613 O O . TYR A 1 28 ? 25.146 -22.321 1.088 1.00 1.00 28 TYR A O 33
ATOM 18631 N N . LEU A 1 29 ? 24.448 -20.189 0.925 1.00 1.00 29 LEU A N 33
ATOM 18632 C CA . LEU A 1 29 ? 23.140 -20.476 1.514 1.00 1.00 29 LEU A CA 33
ATOM 18633 C C . LEU A 1 29 ? 22.037 -20.522 0.456 1.00 1.00 29 LEU A C 33
ATOM 18634 O O . LEU A 1 29 ? 21.089 -21.299 0.574 1.00 1.00 29 LEU A O 33
ATOM 18650 N N . GLN A 1 30 ? 22.152 -19.678 -0.562 1.00 1.00 30 GLN A N 33
ATOM 18651 C CA . GLN A 1 30 ? 21.144 -19.623 -1.620 1.00 1.00 30 GLN A CA 33
ATOM 18652 C C . GLN A 1 30 ? 21.191 -20.866 -2.504 1.00 1.00 30 GLN A C 33
ATOM 18653 O O . GLN A 1 30 ? 20.200 -21.219 -3.143 1.00 1.00 30 GLN A O 33
ATOM 18667 N N . LYS A 1 31 ? 22.342 -21.524 -2.541 1.00 1.00 31 LYS A N 33
ATOM 18668 C CA . LYS A 1 31 ? 22.493 -22.722 -3.361 1.00 1.00 31 LYS A CA 33
ATOM 18669 C C . LYS A 1 31 ? 22.253 -23.975 -2.529 1.00 1.00 31 LYS A C 33
ATOM 18670 O O . LYS A 1 31 ? 22.513 -25.090 -2.983 1.00 1.00 31 LYS A O 33
ATOM 18689 N N . LYS A 1 32 ? 21.764 -23.787 -1.310 1.00 1.00 32 LYS A N 33
ATOM 18690 C CA . LYS A 1 32 ? 21.503 -24.913 -0.421 1.00 1.00 32 LYS A CA 33
ATOM 18691 C C . LYS A 1 32 ? 20.293 -24.630 0.463 1.00 1.00 32 LYS A C 33
ATOM 18692 O O . LYS A 1 32 ? 20.395 -23.763 1.315 1.00 1.00 32 LYS A O 33
ATOM 18712 N N . LYS A 1 1 ? 23.994 17.993 -1.627 1.00 1.00 1 LYS A N 34
ATOM 18713 C CA . LYS A 1 1 ? 22.988 17.061 -1.045 1.00 1.00 1 LYS A CA 34
ATOM 18714 C C . LYS A 1 1 ? 22.747 15.907 -2.013 1.00 1.00 1 LYS A C 34
ATOM 18715 O O . LYS A 1 1 ? 22.467 16.123 -3.193 1.00 1.00 1 LYS A O 34
ATOM 18736 N N . LYS A 1 2 ? 22.856 14.684 -1.507 1.00 1.00 2 LYS A N 34
ATOM 18737 C CA . LYS A 1 2 ? 22.647 13.504 -2.338 1.00 1.00 2 LYS A CA 34
ATOM 18738 C C . LYS A 1 2 ? 21.837 12.453 -1.583 1.00 1.00 2 LYS A C 34
ATOM 18739 O O . LYS A 1 2 ? 20.987 11.776 -2.162 1.00 1.00 2 LYS A O 34
ATOM 18758 N N . HIS A 1 3 ? 22.109 12.322 -0.288 1.00 1.00 3 HIS A N 34
ATOM 18759 C CA . HIS A 1 3 ? 21.400 11.350 0.536 1.00 1.00 3 HIS A CA 34
ATOM 18760 C C . HIS A 1 3 ? 21.650 11.622 2.016 1.00 1.00 3 HIS A C 34
ATOM 18761 O O . HIS A 1 3 ? 21.489 12.750 2.484 1.00 1.00 3 HIS A O 34
ATOM 18775 N N . THR A 1 4 ? 22.049 10.581 2.744 1.00 1.00 4 THR A N 34
ATOM 18776 C CA . THR A 1 4 ? 22.325 10.711 4.172 1.00 1.00 4 THR A CA 34
ATOM 18777 C C . THR A 1 4 ? 23.790 10.404 4.459 1.00 1.00 4 THR A C 34
ATOM 18778 O O . THR A 1 4 ? 24.681 11.142 4.038 1.00 1.00 4 THR A O 34
ATOM 18789 N N . ILE A 1 5 ? 24.029 9.308 5.171 1.00 1.00 5 ILE A N 34
ATOM 18790 C CA . ILE A 1 5 ? 25.385 8.899 5.508 1.00 1.00 5 ILE A CA 34
ATOM 18791 C C . ILE A 1 5 ? 25.739 7.605 4.787 1.00 1.00 5 ILE A C 34
ATOM 18792 O O . ILE A 1 5 ? 26.907 7.306 4.565 1.00 1.00 5 ILE A O 34
ATOM 18808 N N . TRP A 1 6 ? 24.720 6.845 4.410 1.00 1.00 6 TRP A N 34
ATOM 18809 C CA . TRP A 1 6 ? 24.943 5.591 3.703 1.00 1.00 6 TRP A CA 34
ATOM 18810 C C . TRP A 1 6 ? 26.012 5.767 2.626 1.00 1.00 6 TRP A C 34
ATOM 18811 O O . TRP A 1 6 ? 27.043 5.101 2.644 1.00 1.00 6 TRP A O 34
ATOM 18832 N N . GLU A 1 7 ? 25.757 6.665 1.685 1.00 1.00 7 GLU A N 34
ATOM 18833 C CA . GLU A 1 7 ? 26.704 6.910 0.606 1.00 1.00 7 GLU A CA 34
ATOM 18834 C C . GLU A 1 7 ? 28.080 7.279 1.158 1.00 1.00 7 GLU A C 34
ATOM 18835 O O . GLU A 1 7 ? 29.051 7.374 0.407 1.00 1.00 7 GLU A O 34
ATOM 18847 N N . VAL A 1 8 ? 28.157 7.482 2.470 1.00 1.00 8 VAL A N 34
ATOM 18848 C CA . VAL A 1 8 ? 29.423 7.838 3.107 1.00 1.00 8 VAL A CA 34
ATOM 18849 C C . VAL A 1 8 ? 30.017 6.638 3.842 1.00 1.00 8 VAL A C 34
ATOM 18850 O O . VAL A 1 8 ? 31.233 6.442 3.840 1.00 1.00 8 VAL A O 34
ATOM 18863 N N . ILE A 1 9 ? 29.153 5.835 4.465 1.00 1.00 9 ILE A N 34
ATOM 18864 C CA . ILE A 1 9 ? 29.598 4.656 5.196 1.00 1.00 9 ILE A CA 34
ATOM 18865 C C . ILE A 1 9 ? 29.111 3.399 4.484 1.00 1.00 9 ILE A C 34
ATOM 18866 O O . ILE A 1 9 ? 29.877 2.462 4.282 1.00 1.00 9 ILE A O 34
ATOM 18882 N N . ALA A 1 10 ? 27.847 3.391 4.089 1.00 1.00 10 ALA A N 34
ATOM 18883 C CA . ALA A 1 10 ? 27.289 2.242 3.387 1.00 1.00 10 ALA A CA 34
ATOM 18884 C C . ALA A 1 10 ? 27.878 2.141 1.988 1.00 1.00 10 ALA A C 34
ATOM 18885 O O . ALA A 1 10 ? 28.625 1.212 1.686 1.00 1.00 10 ALA A O 34
ATOM 18892 N N . GLY A 1 11 ? 27.555 3.111 1.138 1.00 1.00 11 GLY A N 34
ATOM 18893 C CA . GLY A 1 11 ? 28.084 3.113 -0.217 1.00 1.00 11 GLY A CA 34
ATOM 18894 C C . GLY A 1 11 ? 29.593 2.942 -0.171 1.00 1.00 11 GLY A C 34
ATOM 18895 O O . GLY A 1 11 ? 30.234 2.663 -1.184 1.00 1.00 11 GLY A O 34
ATOM 18899 N N . LEU A 1 12 ? 30.148 3.106 1.026 1.00 1.00 12 LEU A N 34
ATOM 18900 C CA . LEU A 1 12 ? 31.579 2.962 1.221 1.00 1.00 12 LEU A CA 34
ATOM 18901 C C . LEU A 1 12 ? 31.895 1.613 1.860 1.00 1.00 12 LEU A C 34
ATOM 18902 O O . LEU A 1 12 ? 32.990 1.079 1.683 1.00 1.00 12 LEU A O 34
ATOM 18918 N N . VAL A 1 13 ? 30.927 1.068 2.601 1.00 1.00 13 VAL A N 34
ATOM 18919 C CA . VAL A 1 13 ? 31.112 -0.226 3.258 1.00 1.00 13 VAL A CA 34
ATOM 18920 C C . VAL A 1 13 ? 30.162 -1.265 2.678 1.00 1.00 13 VAL A C 34
ATOM 18921 O O . VAL A 1 13 ? 30.596 -2.322 2.220 1.00 1.00 13 VAL A O 34
ATOM 18934 N N . ALA A 1 14 ? 28.869 -0.962 2.692 1.00 1.00 14 ALA A N 34
ATOM 18935 C CA . ALA A 1 14 ? 27.879 -1.886 2.154 1.00 1.00 14 ALA A CA 34
ATOM 18936 C C . ALA A 1 14 ? 28.376 -2.471 0.839 1.00 1.00 14 ALA A C 34
ATOM 18937 O O . ALA A 1 14 ? 28.330 -3.682 0.631 1.00 1.00 14 ALA A O 34
ATOM 18944 N N . LEU A 1 15 ? 28.859 -1.608 -0.046 1.00 1.00 15 LEU A N 34
ATOM 18945 C CA . LEU A 1 15 ? 29.369 -2.068 -1.328 1.00 1.00 15 LEU A CA 34
ATOM 18946 C C . LEU A 1 15 ? 30.592 -2.952 -1.110 1.00 1.00 15 LEU A C 34
ATOM 18947 O O . LEU A 1 15 ? 30.845 -3.882 -1.876 1.00 1.00 15 LEU A O 34
ATOM 18963 N N . LEU A 1 16 ? 31.340 -2.655 -0.054 1.00 1.00 16 LEU A N 34
ATOM 18964 C CA . LEU A 1 16 ? 32.533 -3.426 0.271 1.00 1.00 16 LEU A CA 34
ATOM 18965 C C . LEU A 1 16 ? 32.199 -4.540 1.261 1.00 1.00 16 LEU A C 34
ATOM 18966 O O . LEU A 1 16 ? 33.078 -5.289 1.686 1.00 1.00 16 LEU A O 34
ATOM 18982 N N . THR A 1 17 ? 30.920 -4.641 1.618 1.00 1.00 17 THR A N 34
ATOM 18983 C CA . THR A 1 17 ? 30.469 -5.667 2.555 1.00 1.00 17 THR A CA 34
ATOM 18984 C C . THR A 1 17 ? 29.397 -6.540 1.909 1.00 1.00 17 THR A C 34
ATOM 18985 O O . THR A 1 17 ? 29.581 -7.747 1.753 1.00 1.00 17 THR A O 34
ATOM 18996 N N . PHE A 1 18 ? 28.283 -5.923 1.536 1.00 1.00 18 PHE A N 34
ATOM 18997 C CA . PHE A 1 18 ? 27.188 -6.653 0.904 1.00 1.00 18 PHE A CA 34
ATOM 18998 C C . PHE A 1 18 ? 27.729 -7.678 -0.088 1.00 1.00 18 PHE A C 34
ATOM 18999 O O . PHE A 1 18 ? 27.365 -8.851 -0.039 1.00 1.00 18 PHE A O 34
ATOM 19016 N N . LEU A 1 19 ? 28.599 -7.228 -0.986 1.00 1.00 19 LEU A N 34
ATOM 19017 C CA . LEU A 1 19 ? 29.183 -8.118 -1.986 1.00 1.00 19 LEU A CA 34
ATOM 19018 C C . LEU A 1 19 ? 30.149 -9.102 -1.334 1.00 1.00 19 LEU A C 34
ATOM 19019 O O . LEU A 1 19 ? 30.043 -10.311 -1.532 1.00 1.00 19 LEU A O 34
ATOM 19035 N N . ALA A 1 20 ? 31.093 -8.578 -0.561 1.00 1.00 20 ALA A N 34
ATOM 19036 C CA . ALA A 1 20 ? 32.070 -9.427 0.108 1.00 1.00 20 ALA A CA 34
ATOM 19037 C C . ALA A 1 20 ? 31.389 -10.641 0.736 1.00 1.00 20 ALA A C 34
ATOM 19038 O O . ALA A 1 20 ? 31.765 -11.781 0.467 1.00 1.00 20 ALA A O 34
ATOM 19045 N N . PHE A 1 21 ? 30.386 -10.389 1.573 1.00 1.00 21 PHE A N 34
ATOM 19046 C CA . PHE A 1 21 ? 29.664 -11.470 2.231 1.00 1.00 21 PHE A CA 34
ATOM 19047 C C . PHE A 1 21 ? 28.611 -12.062 1.299 1.00 1.00 21 PHE A C 34
ATOM 19048 O O . PHE A 1 21 ? 28.385 -13.272 1.296 1.00 1.00 21 PHE A O 34
ATOM 19065 N N . GLY A 1 22 ? 27.971 -11.207 0.510 1.00 1.00 22 GLY A N 34
ATOM 19066 C CA . GLY A 1 22 ? 26.946 -11.666 -0.420 1.00 1.00 22 GLY A CA 34
ATOM 19067 C C . GLY A 1 22 ? 27.489 -12.763 -1.327 1.00 1.00 22 GLY A C 34
ATOM 19068 O O . GLY A 1 22 ? 26.845 -13.792 -1.526 1.00 1.00 22 GLY A O 34
ATOM 19072 N N . PHE A 1 23 ? 28.678 -12.534 -1.873 1.00 1.00 23 PHE A N 34
ATOM 19073 C CA . PHE A 1 23 ? 29.296 -13.512 -2.755 1.00 1.00 23 PHE A CA 34
ATOM 19074 C C . PHE A 1 23 ? 29.346 -14.875 -2.079 1.00 1.00 23 PHE A C 34
ATOM 19075 O O . PHE A 1 23 ? 29.504 -15.902 -2.738 1.00 1.00 23 PHE A O 34
ATOM 19092 N N . TRP A 1 24 ? 29.208 -14.873 -0.758 1.00 1.00 24 TRP A N 34
ATOM 19093 C CA . TRP A 1 24 ? 29.231 -16.109 0.003 1.00 1.00 24 TRP A CA 34
ATOM 19094 C C . TRP A 1 24 ? 27.824 -16.489 0.437 1.00 1.00 24 TRP A C 34
ATOM 19095 O O . TRP A 1 24 ? 27.233 -17.416 -0.113 1.00 1.00 24 TRP A O 34
ATOM 19116 N N . LEU A 1 25 ? 27.309 -15.760 1.429 1.00 1.00 25 LEU A N 34
ATOM 19117 C CA . LEU A 1 25 ? 25.970 -16.002 1.971 1.00 1.00 25 LEU A CA 34
ATOM 19118 C C . LEU A 1 25 ? 25.068 -16.717 0.977 1.00 1.00 25 LEU A C 34
ATOM 19119 O O . LEU A 1 25 ? 24.591 -17.814 1.245 1.00 1.00 25 LEU A O 34
ATOM 19135 N N . PHE A 1 26 ? 24.833 -16.093 -0.168 1.00 1.00 26 PHE A N 34
ATOM 19136 C CA . PHE A 1 26 ? 23.976 -16.695 -1.179 1.00 1.00 26 PHE A CA 34
ATOM 19137 C C . PHE A 1 26 ? 24.660 -17.891 -1.835 1.00 1.00 26 PHE A C 34
ATOM 19138 O O . PHE A 1 26 ? 24.167 -19.017 -1.770 1.00 1.00 26 PHE A O 34
ATOM 19155 N N . LYS A 1 27 ? 25.792 -17.638 -2.476 1.00 1.00 27 LYS A N 34
ATOM 19156 C CA . LYS A 1 27 ? 26.526 -18.699 -3.156 1.00 1.00 27 LYS A CA 34
ATOM 19157 C C . LYS A 1 27 ? 26.796 -19.885 -2.225 1.00 1.00 27 LYS A C 34
ATOM 19158 O O . LYS A 1 27 ? 27.345 -20.898 -2.658 1.00 1.00 27 LYS A O 34
ATOM 19177 N N . TYR A 1 28 ? 26.414 -19.756 -0.953 1.00 1.00 28 TYR A N 34
ATOM 19178 C CA . TYR A 1 28 ? 26.634 -20.834 0.015 1.00 1.00 28 TYR A CA 34
ATOM 19179 C C . TYR A 1 28 ? 25.341 -21.210 0.735 1.00 1.00 28 TYR A C 34
ATOM 19180 O O . TYR A 1 28 ? 25.145 -22.368 1.099 1.00 1.00 28 TYR A O 34
ATOM 19198 N N . LEU A 1 29 ? 24.473 -20.227 0.954 1.00 1.00 29 LEU A N 34
ATOM 19199 C CA . LEU A 1 29 ? 23.216 -20.474 1.652 1.00 1.00 29 LEU A CA 34
ATOM 19200 C C . LEU A 1 29 ? 22.052 -20.554 0.665 1.00 1.00 29 LEU A C 34
ATOM 19201 O O . LEU A 1 29 ? 21.061 -21.242 0.913 1.00 1.00 29 LEU A O 34
ATOM 19217 N N . GLN A 1 30 ? 22.173 -19.831 -0.444 1.00 1.00 30 GLN A N 34
ATOM 19218 C CA . GLN A 1 30 ? 21.120 -19.807 -1.456 1.00 1.00 30 GLN A CA 34
ATOM 19219 C C . GLN A 1 30 ? 21.324 -20.913 -2.492 1.00 1.00 30 GLN A C 34
ATOM 19220 O O . GLN A 1 30 ? 20.441 -21.177 -3.308 1.00 1.00 30 GLN A O 34
ATOM 19234 N N . LYS A 1 31 ? 22.483 -21.562 -2.446 1.00 1.00 31 LYS A N 34
ATOM 19235 C CA . LYS A 1 31 ? 22.781 -22.642 -3.381 1.00 1.00 31 LYS A CA 34
ATOM 19236 C C . LYS A 1 31 ? 22.692 -23.989 -2.670 1.00 1.00 31 LYS A C 34
ATOM 19237 O O . LYS A 1 31 ? 23.682 -24.708 -2.534 1.00 1.00 31 LYS A O 34
ATOM 19256 N N . LYS A 1 32 ? 21.489 -24.316 -2.211 1.00 1.00 32 LYS A N 34
ATOM 19257 C CA . LYS A 1 32 ? 21.263 -25.571 -1.507 1.00 1.00 32 LYS A CA 34
ATOM 19258 C C . LYS A 1 32 ? 19.958 -26.212 -1.970 1.00 1.00 32 LYS A C 34
ATOM 19259 O O . LYS A 1 32 ? 19.974 -27.393 -2.271 1.00 1.00 32 LYS A O 34
ATOM 19279 N N . LYS A 1 1 ? 20.651 17.263 -1.120 1.00 1.00 1 LYS A N 35
ATOM 19280 C CA . LYS A 1 1 ? 19.505 16.320 -1.249 1.00 1.00 1 LYS A CA 35
ATOM 19281 C C . LYS A 1 1 ? 20.000 14.996 -1.822 1.00 1.00 1 LYS A C 35
ATOM 19282 O O . LYS A 1 1 ? 19.220 14.215 -2.369 1.00 1.00 1 LYS A O 35
ATOM 19303 N N . LYS A 1 2 ? 21.299 14.751 -1.691 1.00 1.00 2 LYS A N 35
ATOM 19304 C CA . LYS A 1 2 ? 21.888 13.517 -2.200 1.00 1.00 2 LYS A CA 35
ATOM 19305 C C . LYS A 1 2 ? 21.264 12.305 -1.516 1.00 1.00 2 LYS A C 35
ATOM 19306 O O . LYS A 1 2 ? 20.518 11.546 -2.135 1.00 1.00 2 LYS A O 35
ATOM 19325 N N . HIS A 1 3 ? 21.574 12.129 -0.236 1.00 1.00 3 HIS A N 35
ATOM 19326 C CA . HIS A 1 3 ? 21.040 11.005 0.523 1.00 1.00 3 HIS A CA 35
ATOM 19327 C C . HIS A 1 3 ? 21.223 11.233 2.020 1.00 1.00 3 HIS A C 35
ATOM 19328 O O . HIS A 1 3 ? 20.856 12.285 2.545 1.00 1.00 3 HIS A O 35
ATOM 19342 N N . THR A 1 4 ? 21.797 10.241 2.697 1.00 1.00 4 THR A N 35
ATOM 19343 C CA . THR A 1 4 ? 22.033 10.340 4.136 1.00 1.00 4 THR A CA 35
ATOM 19344 C C . THR A 1 4 ? 23.499 10.074 4.454 1.00 1.00 4 THR A C 35
ATOM 19345 O O . THR A 1 4 ? 24.375 10.853 4.078 1.00 1.00 4 THR A O 35
ATOM 19356 N N . ILE A 1 5 ? 23.758 8.967 5.144 1.00 1.00 5 ILE A N 35
ATOM 19357 C CA . ILE A 1 5 ? 25.121 8.599 5.507 1.00 1.00 5 ILE A CA 35
ATOM 19358 C C . ILE A 1 5 ? 25.539 7.333 4.772 1.00 1.00 5 ILE A C 35
ATOM 19359 O O . ILE A 1 5 ? 26.723 7.072 4.591 1.00 1.00 5 ILE A O 35
ATOM 19375 N N . TRP A 1 6 ? 24.558 6.553 4.340 1.00 1.00 6 TRP A N 35
ATOM 19376 C CA . TRP A 1 6 ? 24.844 5.320 3.615 1.00 1.00 6 TRP A CA 35
ATOM 19377 C C . TRP A 1 6 ? 25.930 5.555 2.570 1.00 1.00 6 TRP A C 35
ATOM 19378 O O . TRP A 1 6 ? 26.960 4.885 2.569 1.00 1.00 6 TRP A O 35
ATOM 19399 N N . GLU A 1 7 ? 25.692 6.501 1.675 1.00 1.00 7 GLU A N 35
ATOM 19400 C CA . GLU A 1 7 ? 26.657 6.805 0.627 1.00 1.00 7 GLU A CA 35
ATOM 19401 C C . GLU A 1 7 ? 28.001 7.219 1.223 1.00 1.00 7 GLU A C 35
ATOM 19402 O O . GLU A 1 7 ? 28.976 7.414 0.497 1.00 1.00 7 GLU A O 35
ATOM 19414 N N . VAL A 1 8 ? 28.042 7.352 2.546 1.00 1.00 8 VAL A N 35
ATOM 19415 C CA . VAL A 1 8 ? 29.273 7.740 3.231 1.00 1.00 8 VAL A CA 35
ATOM 19416 C C . VAL A 1 8 ? 29.887 6.546 3.957 1.00 1.00 8 VAL A C 35
ATOM 19417 O O . VAL A 1 8 ? 31.109 6.399 3.999 1.00 1.00 8 VAL A O 35
ATOM 19430 N N . ILE A 1 9 ? 29.032 5.691 4.520 1.00 1.00 9 ILE A N 35
ATOM 19431 C CA . ILE A 1 9 ? 29.494 4.509 5.235 1.00 1.00 9 ILE A CA 35
ATOM 19432 C C . ILE A 1 9 ? 29.071 3.256 4.476 1.00 1.00 9 ILE A C 35
ATOM 19433 O O . ILE A 1 9 ? 29.874 2.349 4.277 1.00 1.00 9 ILE A O 35
ATOM 19449 N N . ALA A 1 10 ? 27.822 3.218 4.042 1.00 1.00 10 ALA A N 35
ATOM 19450 C CA . ALA A 1 10 ? 27.323 2.068 3.295 1.00 1.00 10 ALA A CA 35
ATOM 19451 C C . ALA A 1 10 ? 27.951 2.025 1.911 1.00 1.00 10 ALA A C 35
ATOM 19452 O O . ALA A 1 10 ? 28.740 1.131 1.604 1.00 1.00 10 ALA A O 35
ATOM 19459 N N . GLY A 1 11 ? 27.615 3.005 1.077 1.00 1.00 11 GLY A N 35
ATOM 19460 C CA . GLY A 1 11 ? 28.175 3.062 -0.263 1.00 1.00 11 GLY A CA 35
ATOM 19461 C C . GLY A 1 11 ? 29.688 2.942 -0.186 1.00 1.00 11 GLY A C 35
ATOM 19462 O O . GLY A 1 11 ? 30.362 2.709 -1.189 1.00 1.00 11 GLY A O 35
ATOM 19466 N N . LEU A 1 12 ? 30.210 3.097 1.028 1.00 1.00 12 LEU A N 35
ATOM 19467 C CA . LEU A 1 12 ? 31.639 2.998 1.254 1.00 1.00 12 LEU A CA 35
ATOM 19468 C C . LEU A 1 12 ? 31.986 1.647 1.874 1.00 1.00 12 LEU A C 35
ATOM 19469 O O . LEU A 1 12 ? 33.103 1.155 1.713 1.00 1.00 12 LEU A O 35
ATOM 19485 N N . VAL A 1 13 ? 31.021 1.053 2.580 1.00 1.00 13 VAL A N 35
ATOM 19486 C CA . VAL A 1 13 ? 31.236 -0.247 3.217 1.00 1.00 13 VAL A CA 35
ATOM 19487 C C . VAL A 1 13 ? 30.316 -1.302 2.614 1.00 1.00 13 VAL A C 35
ATOM 19488 O O . VAL A 1 13 ? 30.778 -2.337 2.140 1.00 1.00 13 VAL A O 35
ATOM 19501 N N . ALA A 1 14 ? 29.015 -1.037 2.634 1.00 1.00 14 ALA A N 35
ATOM 19502 C CA . ALA A 1 14 ? 28.053 -1.981 2.078 1.00 1.00 14 ALA A CA 35
ATOM 19503 C C . ALA A 1 14 ? 28.561 -2.527 0.749 1.00 1.00 14 ALA A C 35
ATOM 19504 O O . ALA A 1 14 ? 28.472 -3.724 0.485 1.00 1.00 14 ALA A O 35
ATOM 19511 N N . LEU A 1 15 ? 29.105 -1.644 -0.080 1.00 1.00 15 LEU A N 35
ATOM 19512 C CA . LEU A 1 15 ? 29.633 -2.062 -1.371 1.00 1.00 15 LEU A CA 35
ATOM 19513 C C . LEU A 1 15 ? 30.868 -2.931 -1.162 1.00 1.00 15 LEU A C 35
ATOM 19514 O O . LEU A 1 15 ? 31.131 -3.854 -1.934 1.00 1.00 15 LEU A O 35
ATOM 19530 N N . LEU A 1 16 ? 31.616 -2.631 -0.105 1.00 1.00 16 LEU A N 35
ATOM 19531 C CA . LEU A 1 16 ? 32.819 -3.388 0.213 1.00 1.00 16 LEU A CA 35
ATOM 19532 C C . LEU A 1 16 ? 32.483 -4.548 1.145 1.00 1.00 16 LEU A C 35
ATOM 19533 O O . LEU A 1 16 ? 33.354 -5.346 1.497 1.00 1.00 16 LEU A O 35
ATOM 19549 N N . THR A 1 17 ? 31.214 -4.633 1.538 1.00 1.00 17 THR A N 35
ATOM 19550 C CA . THR A 1 17 ? 30.759 -5.695 2.428 1.00 1.00 17 THR A CA 35
ATOM 19551 C C . THR A 1 17 ? 29.723 -6.568 1.726 1.00 1.00 17 THR A C 35
ATOM 19552 O O . THR A 1 17 ? 29.945 -7.759 1.514 1.00 1.00 17 THR A O 35
ATOM 19563 N N . PHE A 1 18 ? 28.595 -5.969 1.364 1.00 1.00 18 PHE A N 35
ATOM 19564 C CA . PHE A 1 18 ? 27.536 -6.703 0.685 1.00 1.00 18 PHE A CA 35
ATOM 19565 C C . PHE A 1 18 ? 28.113 -7.609 -0.398 1.00 1.00 18 PHE A C 35
ATOM 19566 O O . PHE A 1 18 ? 27.681 -8.749 -0.562 1.00 1.00 18 PHE A O 35
ATOM 19583 N N . LEU A 1 19 ? 29.088 -7.093 -1.140 1.00 1.00 19 LEU A N 35
ATOM 19584 C CA . LEU A 1 19 ? 29.712 -7.864 -2.211 1.00 1.00 19 LEU A CA 35
ATOM 19585 C C . LEU A 1 19 ? 30.663 -8.911 -1.643 1.00 1.00 19 LEU A C 35
ATOM 19586 O O . LEU A 1 19 ? 30.973 -9.901 -2.304 1.00 1.00 19 LEU A O 35
ATOM 19602 N N . ALA A 1 20 ? 31.127 -8.687 -0.420 1.00 1.00 20 ALA A N 35
ATOM 19603 C CA . ALA A 1 20 ? 32.045 -9.624 0.220 1.00 1.00 20 ALA A CA 35
ATOM 19604 C C . ALA A 1 20 ? 31.272 -10.744 0.908 1.00 1.00 20 ALA A C 35
ATOM 19605 O O . ALA A 1 20 ? 31.592 -11.921 0.748 1.00 1.00 20 ALA A O 35
ATOM 19612 N N . PHE A 1 21 ? 30.256 -10.366 1.674 1.00 1.00 21 PHE A N 35
ATOM 19613 C CA . PHE A 1 21 ? 29.442 -11.344 2.386 1.00 1.00 21 PHE A CA 35
ATOM 19614 C C . PHE A 1 21 ? 28.378 -11.928 1.464 1.00 1.00 21 PHE A C 35
ATOM 19615 O O . PHE A 1 21 ? 28.147 -13.136 1.454 1.00 1.00 21 PHE A O 35
ATOM 19632 N N . GLY A 1 22 ? 27.732 -11.063 0.690 1.00 1.00 22 GLY A N 35
ATOM 19633 C CA . GLY A 1 22 ? 26.694 -11.507 -0.234 1.00 1.00 22 GLY A CA 35
ATOM 19634 C C . GLY A 1 22 ? 27.235 -12.553 -1.196 1.00 1.00 22 GLY A C 35
ATOM 19635 O O . GLY A 1 22 ? 26.582 -13.564 -1.457 1.00 1.00 22 GLY A O 35
ATOM 19639 N N . PHE A 1 23 ? 28.430 -12.310 -1.719 1.00 1.00 23 PHE A N 35
ATOM 19640 C CA . PHE A 1 23 ? 29.039 -13.245 -2.648 1.00 1.00 23 PHE A CA 35
ATOM 19641 C C . PHE A 1 23 ? 29.164 -14.616 -1.999 1.00 1.00 23 PHE A C 35
ATOM 19642 O O . PHE A 1 23 ? 29.452 -15.608 -2.666 1.00 1.00 23 PHE A O 35
ATOM 19659 N N . TRP A 1 24 ? 28.932 -14.663 -0.693 1.00 1.00 24 TRP A N 35
ATOM 19660 C CA . TRP A 1 24 ? 29.006 -15.913 0.042 1.00 1.00 24 TRP A CA 35
ATOM 19661 C C . TRP A 1 24 ? 27.623 -16.320 0.528 1.00 1.00 24 TRP A C 35
ATOM 19662 O O . TRP A 1 24 ? 27.004 -17.218 -0.042 1.00 1.00 24 TRP A O 35
ATOM 19683 N N . LEU A 1 25 ? 27.161 -15.646 1.584 1.00 1.00 25 LEU A N 35
ATOM 19684 C CA . LEU A 1 25 ? 25.851 -15.919 2.183 1.00 1.00 25 LEU A CA 35
ATOM 19685 C C . LEU A 1 25 ? 24.905 -16.600 1.203 1.00 1.00 25 LEU A C 35
ATOM 19686 O O . LEU A 1 25 ? 24.398 -17.687 1.476 1.00 1.00 25 LEU A O 35
ATOM 19702 N N . PHE A 1 26 ? 24.666 -15.961 0.066 1.00 1.00 26 PHE A N 35
ATOM 19703 C CA . PHE A 1 26 ? 23.772 -16.537 -0.928 1.00 1.00 26 PHE A CA 35
ATOM 19704 C C . PHE A 1 26 ? 24.447 -17.680 -1.681 1.00 1.00 26 PHE A C 35
ATOM 19705 O O . PHE A 1 26 ? 23.948 -18.804 -1.711 1.00 1.00 26 PHE A O 35
ATOM 19722 N N . LYS A 1 27 ? 25.575 -17.378 -2.305 1.00 1.00 27 LYS A N 35
ATOM 19723 C CA . LYS A 1 27 ? 26.291 -18.384 -3.082 1.00 1.00 27 LYS A CA 35
ATOM 19724 C C . LYS A 1 27 ? 26.691 -19.578 -2.215 1.00 1.00 27 LYS A C 35
ATOM 19725 O O . LYS A 1 27 ? 27.324 -20.515 -2.704 1.00 1.00 27 LYS A O 35
ATOM 19744 N N . TYR A 1 28 ? 26.310 -19.552 -0.937 1.00 1.00 28 TYR A N 35
ATOM 19745 C CA . TYR A 1 28 ? 26.626 -20.655 -0.027 1.00 1.00 28 TYR A CA 35
ATOM 19746 C C . TYR A 1 28 ? 25.353 -21.201 0.613 1.00 1.00 28 TYR A C 35
ATOM 19747 O O . TYR A 1 28 ? 25.165 -22.415 0.703 1.00 1.00 28 TYR A O 35
ATOM 19765 N N . LEU A 1 29 ? 24.482 -20.301 1.062 1.00 1.00 29 LEU A N 35
ATOM 19766 C CA . LEU A 1 29 ? 23.236 -20.716 1.696 1.00 1.00 29 LEU A CA 35
ATOM 19767 C C . LEU A 1 29 ? 22.099 -20.782 0.680 1.00 1.00 29 LEU A C 35
ATOM 19768 O O . LEU A 1 29 ? 21.292 -21.711 0.698 1.00 1.00 29 LEU A O 35
ATOM 19784 N N . GLN A 1 30 ? 22.039 -19.793 -0.202 1.00 1.00 30 GLN A N 35
ATOM 19785 C CA . GLN A 1 30 ? 20.994 -19.755 -1.219 1.00 1.00 30 GLN A CA 35
ATOM 19786 C C . GLN A 1 30 ? 21.308 -20.736 -2.346 1.00 1.00 30 GLN A C 35
ATOM 19787 O O . GLN A 1 30 ? 20.429 -21.099 -3.127 1.00 1.00 30 GLN A O 35
ATOM 19801 N N . LYS A 1 31 ? 22.568 -21.162 -2.417 1.00 1.00 31 LYS A N 35
ATOM 19802 C CA . LYS A 1 31 ? 22.999 -22.101 -3.449 1.00 1.00 31 LYS A CA 35
ATOM 19803 C C . LYS A 1 31 ? 23.404 -23.431 -2.818 1.00 1.00 31 LYS A C 35
ATOM 19804 O O . LYS A 1 31 ? 24.576 -23.809 -2.836 1.00 1.00 31 LYS A O 35
ATOM 19823 N N . LYS A 1 32 ? 22.428 -24.137 -2.261 1.00 1.00 32 LYS A N 35
ATOM 19824 C CA . LYS A 1 32 ? 22.698 -25.422 -1.630 1.00 1.00 32 LYS A CA 35
ATOM 19825 C C . LYS A 1 32 ? 21.480 -26.335 -1.726 1.00 1.00 32 LYS A C 35
ATOM 19826 O O . LYS A 1 32 ? 20.379 -25.814 -1.811 1.00 1.00 32 LYS A O 35
ATOM 19846 N N . LYS A 1 1 ? 23.491 17.850 1.381 1.00 1.00 1 LYS A N 36
ATOM 19847 C CA . LYS A 1 1 ? 23.590 18.234 -0.057 1.00 1.00 1 LYS A CA 36
ATOM 19848 C C . LYS A 1 1 ? 23.633 16.974 -0.913 1.00 1.00 1 LYS A C 36
ATOM 19849 O O . LYS A 1 1 ? 23.144 16.963 -2.043 1.00 1.00 1 LYS A O 36
ATOM 19870 N N . LYS A 1 2 ? 24.222 15.914 -0.370 1.00 1.00 2 LYS A N 36
ATOM 19871 C CA . LYS A 1 2 ? 24.321 14.653 -1.095 1.00 1.00 2 LYS A CA 36
ATOM 19872 C C . LYS A 1 2 ? 23.205 13.703 -0.675 1.00 1.00 2 LYS A C 36
ATOM 19873 O O . LYS A 1 2 ? 22.311 13.394 -1.464 1.00 1.00 2 LYS A O 36
ATOM 19892 N N . HIS A 1 3 ? 23.268 13.239 0.569 1.00 1.00 3 HIS A N 36
ATOM 19893 C CA . HIS A 1 3 ? 22.264 12.317 1.086 1.00 1.00 3 HIS A CA 36
ATOM 19894 C C . HIS A 1 3 ? 22.460 12.118 2.593 1.00 1.00 3 HIS A C 36
ATOM 19895 O O . HIS A 1 3 ? 23.062 12.961 3.259 1.00 1.00 3 HIS A O 36
ATOM 19909 N N . THR A 1 4 ? 21.968 11.001 3.126 1.00 1.00 4 THR A N 36
ATOM 19910 C CA . THR A 1 4 ? 22.123 10.720 4.549 1.00 1.00 4 THR A CA 36
ATOM 19911 C C . THR A 1 4 ? 23.587 10.409 4.869 1.00 1.00 4 THR A C 36
ATOM 19912 O O . THR A 1 4 ? 24.446 11.286 4.774 1.00 1.00 4 THR A O 36
ATOM 19923 N N . ILE A 1 5 ? 23.865 9.163 5.245 1.00 1.00 5 ILE A N 36
ATOM 19924 C CA . ILE A 1 5 ? 25.226 8.752 5.575 1.00 1.00 5 ILE A CA 36
ATOM 19925 C C . ILE A 1 5 ? 25.621 7.513 4.776 1.00 1.00 5 ILE A C 36
ATOM 19926 O O . ILE A 1 5 ? 26.796 7.271 4.535 1.00 1.00 5 ILE A O 36
ATOM 19942 N N . TRP A 1 6 ? 24.634 6.737 4.355 1.00 1.00 6 TRP A N 36
ATOM 19943 C CA . TRP A 1 6 ? 24.907 5.535 3.575 1.00 1.00 6 TRP A CA 36
ATOM 19944 C C . TRP A 1 6 ? 26.036 5.775 2.574 1.00 1.00 6 TRP A C 36
ATOM 19945 O O . TRP A 1 6 ? 27.150 5.295 2.754 1.00 1.00 6 TRP A O 36
ATOM 19966 N N . GLU A 1 7 ? 25.746 6.518 1.522 1.00 1.00 7 GLU A N 36
ATOM 19967 C CA . GLU A 1 7 ? 26.752 6.799 0.507 1.00 1.00 7 GLU A CA 36
ATOM 19968 C C . GLU A 1 7 ? 28.081 7.221 1.139 1.00 1.00 7 GLU A C 36
ATOM 19969 O O . GLU A 1 7 ? 29.106 7.255 0.458 1.00 1.00 7 GLU A O 36
ATOM 19981 N N . VAL A 1 8 ? 28.070 7.531 2.439 1.00 1.00 8 VAL A N 36
ATOM 19982 C CA . VAL A 1 8 ? 29.306 7.934 3.117 1.00 1.00 8 VAL A CA 36
ATOM 19983 C C . VAL A 1 8 ? 29.925 6.748 3.862 1.00 1.00 8 VAL A C 36
ATOM 19984 O O . VAL A 1 8 ? 31.147 6.647 3.963 1.00 1.00 8 VAL A O 36
ATOM 19997 N N . ILE A 1 9 ? 29.078 5.847 4.371 1.00 1.00 9 ILE A N 36
ATOM 19998 C CA . ILE A 1 9 ? 29.557 4.669 5.090 1.00 1.00 9 ILE A CA 36
ATOM 19999 C C . ILE A 1 9 ? 29.120 3.403 4.358 1.00 1.00 9 ILE A C 36
ATOM 20000 O O . ILE A 1 9 ? 29.908 2.477 4.187 1.00 1.00 9 ILE A O 36
ATOM 20016 N N . ALA A 1 10 ? 27.871 3.376 3.918 1.00 1.00 10 ALA A N 36
ATOM 20017 C CA . ALA A 1 10 ? 27.354 2.221 3.196 1.00 1.00 10 ALA A CA 36
ATOM 20018 C C . ALA A 1 10 ? 28.006 2.123 1.825 1.00 1.00 10 ALA A C 36
ATOM 20019 O O . ALA A 1 10 ? 28.778 1.205 1.559 1.00 1.00 10 ALA A O 36
ATOM 20026 N N . GLY A 1 11 ? 27.708 3.087 0.959 1.00 1.00 11 GLY A N 36
ATOM 20027 C CA . GLY A 1 11 ? 28.295 3.093 -0.372 1.00 1.00 11 GLY A CA 36
ATOM 20028 C C . GLY A 1 11 ? 29.801 2.928 -0.260 1.00 1.00 11 GLY A C 36
ATOM 20029 O O . GLY A 1 11 ? 30.487 2.642 -1.242 1.00 1.00 11 GLY A O 36
ATOM 20033 N N . LEU A 1 12 ? 30.304 3.104 0.958 1.00 1.00 12 LEU A N 36
ATOM 20034 C CA . LEU A 1 12 ? 31.726 2.968 1.215 1.00 1.00 12 LEU A CA 36
ATOM 20035 C C . LEU A 1 12 ? 32.019 1.614 1.858 1.00 1.00 12 LEU A C 36
ATOM 20036 O O . LEU A 1 12 ? 33.116 1.075 1.709 1.00 1.00 12 LEU A O 36
ATOM 20052 N N . VAL A 1 13 ? 31.030 1.071 2.569 1.00 1.00 13 VAL A N 36
ATOM 20053 C CA . VAL A 1 13 ? 31.190 -0.225 3.228 1.00 1.00 13 VAL A CA 36
ATOM 20054 C C . VAL A 1 13 ? 30.236 -1.252 2.631 1.00 1.00 13 VAL A C 36
ATOM 20055 O O . VAL A 1 13 ? 30.663 -2.307 2.163 1.00 1.00 13 VAL A O 36
ATOM 20068 N N . ALA A 1 14 ? 28.946 -0.940 2.644 1.00 1.00 14 ALA A N 36
ATOM 20069 C CA . ALA A 1 14 ? 27.952 -1.849 2.090 1.00 1.00 14 ALA A CA 36
ATOM 20070 C C . ALA A 1 14 ? 28.448 -2.415 0.767 1.00 1.00 14 ALA A C 36
ATOM 20071 O O . ALA A 1 14 ? 28.397 -3.621 0.538 1.00 1.00 14 ALA A O 36
ATOM 20078 N N . LEU A 1 15 ? 28.939 -1.539 -0.100 1.00 1.00 15 LEU A N 36
ATOM 20079 C CA . LEU A 1 15 ? 29.451 -1.977 -1.390 1.00 1.00 15 LEU A CA 36
ATOM 20080 C C . LEU A 1 15 ? 30.670 -2.870 -1.180 1.00 1.00 15 LEU A C 36
ATOM 20081 O O . LEU A 1 15 ? 30.925 -3.787 -1.959 1.00 1.00 15 LEU A O 36
ATOM 20097 N N . LEU A 1 16 ? 31.414 -2.591 -0.113 1.00 1.00 16 LEU A N 36
ATOM 20098 C CA . LEU A 1 16 ? 32.603 -3.371 0.207 1.00 1.00 16 LEU A CA 36
ATOM 20099 C C . LEU A 1 16 ? 32.264 -4.482 1.198 1.00 1.00 16 LEU A C 36
ATOM 20100 O O . LEU A 1 16 ? 33.149 -5.199 1.664 1.00 1.00 16 LEU A O 36
ATOM 20116 N N . THR A 1 17 ? 30.977 -4.617 1.512 1.00 1.00 17 THR A N 36
ATOM 20117 C CA . THR A 1 17 ? 30.523 -5.643 2.448 1.00 1.00 17 THR A CA 36
ATOM 20118 C C . THR A 1 17 ? 29.435 -6.503 1.809 1.00 1.00 17 THR A C 36
ATOM 20119 O O . THR A 1 17 ? 29.596 -7.715 1.664 1.00 1.00 17 THR A O 36
ATOM 20130 N N . PHE A 1 18 ? 28.330 -5.867 1.429 1.00 1.00 18 PHE A N 36
ATOM 20131 C CA . PHE A 1 18 ? 27.221 -6.582 0.804 1.00 1.00 18 PHE A CA 36
ATOM 20132 C C . PHE A 1 18 ? 27.741 -7.634 -0.170 1.00 1.00 18 PHE A C 36
ATOM 20133 O O . PHE A 1 18 ? 27.322 -8.790 -0.128 1.00 1.00 18 PHE A O 36
ATOM 20150 N N . LEU A 1 19 ? 28.658 -7.227 -1.043 1.00 1.00 19 LEU A N 36
ATOM 20151 C CA . LEU A 1 19 ? 29.229 -8.146 -2.023 1.00 1.00 19 LEU A CA 36
ATOM 20152 C C . LEU A 1 19 ? 30.167 -9.137 -1.341 1.00 1.00 19 LEU A C 36
ATOM 20153 O O . LEU A 1 19 ? 30.059 -10.345 -1.542 1.00 1.00 19 LEU A O 36
ATOM 20169 N N . ALA A 1 20 ? 31.089 -8.619 -0.536 1.00 1.00 20 ALA A N 36
ATOM 20170 C CA . ALA A 1 20 ? 32.038 -9.476 0.164 1.00 1.00 20 ALA A CA 36
ATOM 20171 C C . ALA A 1 20 ? 31.324 -10.660 0.808 1.00 1.00 20 ALA A C 36
ATOM 20172 O O . ALA A 1 20 ? 31.681 -11.815 0.575 1.00 1.00 20 ALA A O 36
ATOM 20179 N N . PHE A 1 21 ? 30.310 -10.368 1.618 1.00 1.00 21 PHE A N 36
ATOM 20180 C CA . PHE A 1 21 ? 29.554 -11.418 2.288 1.00 1.00 21 PHE A CA 36
ATOM 20181 C C . PHE A 1 21 ? 28.519 -12.020 1.342 1.00 1.00 21 PHE A C 36
ATOM 20182 O O . PHE A 1 21 ? 28.268 -13.225 1.370 1.00 1.00 21 PHE A O 36
ATOM 20199 N N . GLY A 1 22 ? 27.923 -11.175 0.508 1.00 1.00 22 GLY A N 36
ATOM 20200 C CA . GLY A 1 22 ? 26.920 -11.638 -0.441 1.00 1.00 22 GLY A CA 36
ATOM 20201 C C . GLY A 1 22 ? 27.472 -12.756 -1.314 1.00 1.00 22 GLY A C 36
ATOM 20202 O O . GLY A 1 22 ? 26.815 -13.775 -1.525 1.00 1.00 22 GLY A O 36
ATOM 20206 N N . PHE A 1 23 ? 28.684 -12.559 -1.821 1.00 1.00 23 PHE A N 36
ATOM 20207 C CA . PHE A 1 23 ? 29.311 -13.561 -2.671 1.00 1.00 23 PHE A CA 36
ATOM 20208 C C . PHE A 1 23 ? 29.338 -14.909 -1.963 1.00 1.00 23 PHE A C 36
ATOM 20209 O O . PHE A 1 23 ? 29.562 -15.945 -2.587 1.00 1.00 23 PHE A O 36
ATOM 20226 N N . TRP A 1 24 ? 29.106 -14.883 -0.655 1.00 1.00 24 TRP A N 36
ATOM 20227 C CA . TRP A 1 24 ? 29.098 -16.102 0.134 1.00 1.00 24 TRP A CA 36
ATOM 20228 C C . TRP A 1 24 ? 27.679 -16.455 0.558 1.00 1.00 24 TRP A C 36
ATOM 20229 O O . TRP A 1 24 ? 27.086 -17.389 0.022 1.00 1.00 24 TRP A O 36
ATOM 20250 N N . LEU A 1 25 ? 27.158 -15.695 1.528 1.00 1.00 25 LEU A N 36
ATOM 20251 C CA . LEU A 1 25 ? 25.806 -15.910 2.057 1.00 1.00 25 LEU A CA 36
ATOM 20252 C C . LEU A 1 25 ? 24.917 -16.649 1.064 1.00 1.00 25 LEU A C 36
ATOM 20253 O O . LEU A 1 25 ? 24.371 -17.706 1.377 1.00 1.00 25 LEU A O 36
ATOM 20269 N N . PHE A 1 26 ? 24.777 -16.094 -0.133 1.00 1.00 26 PHE A N 36
ATOM 20270 C CA . PHE A 1 26 ? 23.953 -16.722 -1.157 1.00 1.00 26 PHE A CA 36
ATOM 20271 C C . PHE A 1 26 ? 24.669 -17.924 -1.770 1.00 1.00 26 PHE A C 36
ATOM 20272 O O . PHE A 1 26 ? 24.212 -19.061 -1.649 1.00 1.00 26 PHE A O 36
ATOM 20289 N N . LYS A 1 27 ? 25.785 -17.661 -2.437 1.00 1.00 27 LYS A N 36
ATOM 20290 C CA . LYS A 1 27 ? 26.549 -18.723 -3.081 1.00 1.00 27 LYS A CA 36
ATOM 20291 C C . LYS A 1 27 ? 26.762 -19.914 -2.143 1.00 1.00 27 LYS A C 36
ATOM 20292 O O . LYS A 1 27 ? 27.209 -20.975 -2.581 1.00 1.00 27 LYS A O 36
ATOM 20311 N N . TYR A 1 28 ? 26.445 -19.739 -0.859 1.00 1.00 28 TYR A N 36
ATOM 20312 C CA . TYR A 1 28 ? 26.612 -20.818 0.116 1.00 1.00 28 TYR A CA 36
ATOM 20313 C C . TYR A 1 28 ? 25.263 -21.283 0.654 1.00 1.00 28 TYR A C 36
ATOM 20314 O O . TYR A 1 28 ? 24.968 -22.477 0.663 1.00 1.00 28 TYR A O 36
ATOM 20332 N N . LEU A 1 29 ? 24.448 -20.337 1.109 1.00 1.00 29 LEU A N 36
ATOM 20333 C CA . LEU A 1 29 ? 23.136 -20.673 1.653 1.00 1.00 29 LEU A CA 36
ATOM 20334 C C . LEU A 1 29 ? 22.097 -20.780 0.542 1.00 1.00 29 LEU A C 36
ATOM 20335 O O . LEU A 1 29 ? 21.292 -21.712 0.520 1.00 1.00 29 LEU A O 36
ATOM 20351 N N . GLN A 1 30 ? 22.117 -19.822 -0.376 1.00 1.00 30 GLN A N 36
ATOM 20352 C CA . GLN A 1 30 ? 21.168 -19.819 -1.483 1.00 1.00 30 GLN A CA 36
ATOM 20353 C C . GLN A 1 30 ? 21.503 -20.926 -2.478 1.00 1.00 30 GLN A C 36
ATOM 20354 O O . GLN A 1 30 ? 20.679 -21.286 -3.319 1.00 1.00 30 GLN A O 36
ATOM 20368 N N . LYS A 1 31 ? 22.716 -21.463 -2.370 1.00 1.00 31 LYS A N 36
ATOM 20369 C CA . LYS A 1 31 ? 23.157 -22.533 -3.260 1.00 1.00 31 LYS A CA 36
ATOM 20370 C C . LYS A 1 31 ? 23.375 -23.823 -2.475 1.00 1.00 31 LYS A C 36
ATOM 20371 O O . LYS A 1 31 ? 24.490 -24.112 -2.039 1.00 1.00 31 LYS A O 36
ATOM 20390 N N . LYS A 1 32 ? 22.306 -24.591 -2.299 1.00 1.00 32 LYS A N 36
ATOM 20391 C CA . LYS A 1 32 ? 22.391 -25.848 -1.564 1.00 1.00 32 LYS A CA 36
ATOM 20392 C C . LYS A 1 32 ? 21.618 -26.945 -2.288 1.00 1.00 32 LYS A C 36
ATOM 20393 O O . LYS A 1 32 ? 22.252 -27.848 -2.805 1.00 1.00 32 LYS A O 36
ATOM 20413 N N . LYS A 1 1 ? 24.586 17.393 1.928 1.00 1.00 1 LYS A N 37
ATOM 20414 C CA . LYS A 1 1 ? 25.730 17.385 0.975 1.00 1.00 1 LYS A CA 37
ATOM 20415 C C . LYS A 1 1 ? 25.343 16.598 -0.273 1.00 1.00 1 LYS A C 37
ATOM 20416 O O . LYS A 1 1 ? 25.647 17.005 -1.394 1.00 1.00 1 LYS A O 37
ATOM 20437 N N . LYS A 1 2 ? 24.670 15.471 -0.071 1.00 1.00 2 LYS A N 37
ATOM 20438 C CA . LYS A 1 2 ? 24.245 14.634 -1.187 1.00 1.00 2 LYS A CA 37
ATOM 20439 C C . LYS A 1 2 ? 23.158 13.661 -0.745 1.00 1.00 2 LYS A C 37
ATOM 20440 O O . LYS A 1 2 ? 22.260 13.325 -1.516 1.00 1.00 2 LYS A O 37
ATOM 20459 N N . HIS A 1 3 ? 23.251 13.205 0.500 1.00 1.00 3 HIS A N 37
ATOM 20460 C CA . HIS A 1 3 ? 22.275 12.264 1.036 1.00 1.00 3 HIS A CA 37
ATOM 20461 C C . HIS A 1 3 ? 22.480 12.095 2.546 1.00 1.00 3 HIS A C 37
ATOM 20462 O O . HIS A 1 3 ? 23.084 12.951 3.192 1.00 1.00 3 HIS A O 37
ATOM 20476 N N . THR A 1 4 ? 21.989 10.988 3.104 1.00 1.00 4 THR A N 37
ATOM 20477 C CA . THR A 1 4 ? 22.149 10.736 4.534 1.00 1.00 4 THR A CA 37
ATOM 20478 C C . THR A 1 4 ? 23.611 10.420 4.856 1.00 1.00 4 THR A C 37
ATOM 20479 O O . THR A 1 4 ? 24.478 11.285 4.735 1.00 1.00 4 THR A O 37
ATOM 20490 N N . ILE A 1 5 ? 23.878 9.180 5.264 1.00 1.00 5 ILE A N 37
ATOM 20491 C CA . ILE A 1 5 ? 25.238 8.766 5.599 1.00 1.00 5 ILE A CA 37
ATOM 20492 C C . ILE A 1 5 ? 25.634 7.530 4.796 1.00 1.00 5 ILE A C 37
ATOM 20493 O O . ILE A 1 5 ? 26.812 7.290 4.556 1.00 1.00 5 ILE A O 37
ATOM 20509 N N . TRP A 1 6 ? 24.648 6.757 4.370 1.00 1.00 6 TRP A N 37
ATOM 20510 C CA . TRP A 1 6 ? 24.923 5.558 3.586 1.00 1.00 6 TRP A CA 37
ATOM 20511 C C . TRP A 1 6 ? 26.057 5.805 2.590 1.00 1.00 6 TRP A C 37
ATOM 20512 O O . TRP A 1 6 ? 27.173 5.332 2.777 1.00 1.00 6 TRP A O 37
ATOM 20533 N N . GLU A 1 7 ? 25.769 6.549 1.536 1.00 1.00 7 GLU A N 37
ATOM 20534 C CA . GLU A 1 7 ? 26.780 6.839 0.529 1.00 1.00 7 GLU A CA 37
ATOM 20535 C C . GLU A 1 7 ? 28.109 7.235 1.174 1.00 1.00 7 GLU A C 37
ATOM 20536 O O . GLU A 1 7 ? 29.144 7.238 0.506 1.00 1.00 7 GLU A O 37
ATOM 20548 N N . VAL A 1 8 ? 28.091 7.563 2.469 1.00 1.00 8 VAL A N 37
ATOM 20549 C CA . VAL A 1 8 ? 29.326 7.948 3.156 1.00 1.00 8 VAL A CA 37
ATOM 20550 C C . VAL A 1 8 ? 29.935 6.751 3.890 1.00 1.00 8 VAL A C 37
ATOM 20551 O O . VAL A 1 8 ? 31.157 6.637 3.985 1.00 1.00 8 VAL A O 37
ATOM 20564 N N . ILE A 1 9 ? 29.081 5.856 4.396 1.00 1.00 9 ILE A N 37
ATOM 20565 C CA . ILE A 1 9 ? 29.550 4.669 5.106 1.00 1.00 9 ILE A CA 37
ATOM 20566 C C . ILE A 1 9 ? 29.105 3.412 4.366 1.00 1.00 9 ILE A C 37
ATOM 20567 O O . ILE A 1 9 ? 29.889 2.485 4.184 1.00 1.00 9 ILE A O 37
ATOM 20583 N N . ALA A 1 10 ? 27.855 3.393 3.927 1.00 1.00 10 ALA A N 37
ATOM 20584 C CA . ALA A 1 10 ? 27.333 2.244 3.197 1.00 1.00 10 ALA A CA 37
ATOM 20585 C C . ALA A 1 10 ? 27.990 2.149 1.828 1.00 1.00 10 ALA A C 37
ATOM 20586 O O . ALA A 1 10 ? 28.752 1.223 1.559 1.00 1.00 10 ALA A O 37
ATOM 20593 N N . GLY A 1 11 ? 27.705 3.121 0.967 1.00 1.00 11 GLY A N 37
ATOM 20594 C CA . GLY A 1 11 ? 28.298 3.130 -0.361 1.00 1.00 11 GLY A CA 37
ATOM 20595 C C . GLY A 1 11 ? 29.801 2.956 -0.245 1.00 1.00 11 GLY A C 37
ATOM 20596 O O . GLY A 1 11 ? 30.489 2.677 -1.228 1.00 1.00 11 GLY A O 37
ATOM 20600 N N . LEU A 1 12 ? 30.300 3.116 0.975 1.00 1.00 12 LEU A N 37
ATOM 20601 C CA . LEU A 1 12 ? 31.719 2.970 1.236 1.00 1.00 12 LEU A CA 37
ATOM 20602 C C . LEU A 1 12 ? 32.003 1.612 1.875 1.00 1.00 12 LEU A C 37
ATOM 20603 O O . LEU A 1 12 ? 33.099 1.070 1.733 1.00 1.00 12 LEU A O 37
ATOM 20619 N N . VAL A 1 13 ? 31.006 1.070 2.577 1.00 1.00 13 VAL A N 37
ATOM 20620 C CA . VAL A 1 13 ? 31.155 -0.230 3.232 1.00 1.00 13 VAL A CA 37
ATOM 20621 C C . VAL A 1 13 ? 30.209 -1.252 2.618 1.00 1.00 13 VAL A C 37
ATOM 20622 O O . VAL A 1 13 ? 30.640 -2.306 2.153 1.00 1.00 13 VAL A O 37
ATOM 20635 N N . ALA A 1 14 ? 28.918 -0.937 2.615 1.00 1.00 14 ALA A N 37
ATOM 20636 C CA . ALA A 1 14 ? 27.931 -1.842 2.046 1.00 1.00 14 ALA A CA 37
ATOM 20637 C C . ALA A 1 14 ? 28.442 -2.408 0.727 1.00 1.00 14 ALA A C 37
ATOM 20638 O O . ALA A 1 14 ? 28.396 -3.614 0.498 1.00 1.00 14 ALA A O 37
ATOM 20645 N N . LEU A 1 15 ? 28.946 -1.531 -0.133 1.00 1.00 15 LEU A N 37
ATOM 20646 C CA . LEU A 1 15 ? 29.474 -1.971 -1.415 1.00 1.00 15 LEU A CA 37
ATOM 20647 C C . LEU A 1 15 ? 30.691 -2.863 -1.190 1.00 1.00 15 LEU A C 37
ATOM 20648 O O . LEU A 1 15 ? 30.956 -3.781 -1.966 1.00 1.00 15 LEU A O 37
ATOM 20664 N N . LEU A 1 16 ? 31.421 -2.585 -0.114 1.00 1.00 16 LEU A N 37
ATOM 20665 C CA . LEU A 1 16 ? 32.605 -3.365 0.222 1.00 1.00 16 LEU A CA 37
ATOM 20666 C C . LEU A 1 16 ? 32.254 -4.472 1.213 1.00 1.00 16 LEU A C 37
ATOM 20667 O O . LEU A 1 16 ? 33.133 -5.178 1.703 1.00 1.00 16 LEU A O 37
ATOM 20683 N N . THR A 1 17 ? 30.959 -4.615 1.497 1.00 1.00 17 THR A N 37
ATOM 20684 C CA . THR A 1 17 ? 30.494 -5.639 2.429 1.00 1.00 17 THR A CA 37
ATOM 20685 C C . THR A 1 17 ? 29.412 -6.499 1.780 1.00 1.00 17 THR A C 37
ATOM 20686 O O . THR A 1 17 ? 29.575 -7.711 1.639 1.00 1.00 17 THR A O 37
ATOM 20697 N N . PHE A 1 18 ? 28.312 -5.862 1.386 1.00 1.00 18 PHE A N 37
ATOM 20698 C CA . PHE A 1 18 ? 27.209 -6.578 0.750 1.00 1.00 18 PHE A CA 37
ATOM 20699 C C . PHE A 1 18 ? 27.740 -7.637 -0.213 1.00 1.00 18 PHE A C 37
ATOM 20700 O O . PHE A 1 18 ? 27.320 -8.791 -0.170 1.00 1.00 18 PHE A O 37
ATOM 20717 N N . LEU A 1 19 ? 28.668 -7.236 -1.078 1.00 1.00 19 LEU A N 37
ATOM 20718 C CA . LEU A 1 19 ? 29.250 -8.162 -2.044 1.00 1.00 19 LEU A CA 37
ATOM 20719 C C . LEU A 1 19 ? 30.178 -9.149 -1.344 1.00 1.00 19 LEU A C 37
ATOM 20720 O O . LEU A 1 19 ? 30.064 -10.359 -1.530 1.00 1.00 19 LEU A O 37
ATOM 20736 N N . ALA A 1 20 ? 31.098 -8.627 -0.540 1.00 1.00 20 ALA A N 37
ATOM 20737 C CA . ALA A 1 20 ? 32.038 -9.480 0.177 1.00 1.00 20 ALA A CA 37
ATOM 20738 C C . ALA A 1 20 ? 31.313 -10.662 0.815 1.00 1.00 20 ALA A C 37
ATOM 20739 O O . ALA A 1 20 ? 31.675 -11.817 0.594 1.00 1.00 20 ALA A O 37
ATOM 20746 N N . PHE A 1 21 ? 30.289 -10.366 1.610 1.00 1.00 21 PHE A N 37
ATOM 20747 C CA . PHE A 1 21 ? 29.523 -11.413 2.275 1.00 1.00 21 PHE A CA 37
ATOM 20748 C C . PHE A 1 21 ? 28.496 -12.018 1.324 1.00 1.00 21 PHE A C 37
ATOM 20749 O O . PHE A 1 21 ? 28.247 -13.223 1.348 1.00 1.00 21 PHE A O 37
ATOM 20766 N N . GLY A 1 22 ? 27.902 -11.175 0.485 1.00 1.00 22 GLY A N 37
ATOM 20767 C CA . GLY A 1 22 ? 26.903 -11.641 -0.470 1.00 1.00 22 GLY A CA 37
ATOM 20768 C C . GLY A 1 22 ? 27.460 -12.765 -1.333 1.00 1.00 22 GLY A C 37
ATOM 20769 O O . GLY A 1 22 ? 26.810 -13.794 -1.525 1.00 1.00 22 GLY A O 37
ATOM 20773 N N . PHE A 1 23 ? 28.665 -12.563 -1.853 1.00 1.00 23 PHE A N 37
ATOM 20774 C CA . PHE A 1 23 ? 29.294 -13.570 -2.696 1.00 1.00 23 PHE A CA 37
ATOM 20775 C C . PHE A 1 23 ? 29.315 -14.917 -1.985 1.00 1.00 23 PHE A C 37
ATOM 20776 O O . PHE A 1 23 ? 29.522 -15.957 -2.609 1.00 1.00 23 PHE A O 37
ATOM 20793 N N . TRP A 1 24 ? 29.097 -14.885 -0.676 1.00 1.00 24 TRP A N 37
ATOM 20794 C CA . TRP A 1 24 ? 29.087 -16.102 0.118 1.00 1.00 24 TRP A CA 37
ATOM 20795 C C . TRP A 1 24 ? 27.667 -16.451 0.542 1.00 1.00 24 TRP A C 37
ATOM 20796 O O . TRP A 1 24 ? 27.073 -17.387 0.009 1.00 1.00 24 TRP A O 37
ATOM 20817 N N . LEU A 1 25 ? 27.146 -15.690 1.510 1.00 1.00 25 LEU A N 37
ATOM 20818 C CA . LEU A 1 25 ? 25.795 -15.901 2.040 1.00 1.00 25 LEU A CA 37
ATOM 20819 C C . LEU A 1 25 ? 24.907 -16.651 1.053 1.00 1.00 25 LEU A C 37
ATOM 20820 O O . LEU A 1 25 ? 24.358 -17.705 1.377 1.00 1.00 25 LEU A O 37
ATOM 20836 N N . PHE A 1 26 ? 24.772 -16.110 -0.150 1.00 1.00 26 PHE A N 37
ATOM 20837 C CA . PHE A 1 26 ? 23.947 -16.748 -1.168 1.00 1.00 26 PHE A CA 37
ATOM 20838 C C . PHE A 1 26 ? 24.664 -17.954 -1.770 1.00 1.00 26 PHE A C 37
ATOM 20839 O O . PHE A 1 26 ? 24.209 -19.090 -1.639 1.00 1.00 26 PHE A O 37
ATOM 20856 N N . LYS A 1 27 ? 25.778 -17.696 -2.441 1.00 1.00 27 LYS A N 37
ATOM 20857 C CA . LYS A 1 27 ? 26.541 -18.765 -3.078 1.00 1.00 27 LYS A CA 37
ATOM 20858 C C . LYS A 1 27 ? 26.767 -19.941 -2.125 1.00 1.00 27 LYS A C 37
ATOM 20859 O O . LYS A 1 27 ? 27.215 -21.006 -2.551 1.00 1.00 27 LYS A O 37
ATOM 20878 N N . TYR A 1 28 ? 26.454 -19.750 -0.843 1.00 1.00 28 TYR A N 37
ATOM 20879 C CA . TYR A 1 28 ? 26.632 -20.817 0.146 1.00 1.00 28 TYR A CA 37
ATOM 20880 C C . TYR A 1 28 ? 25.285 -21.289 0.689 1.00 1.00 28 TYR A C 37
ATOM 20881 O O . TYR A 1 28 ? 25.002 -22.486 0.709 1.00 1.00 28 TYR A O 37
ATOM 20899 N N . LEU A 1 29 ? 24.462 -20.347 1.135 1.00 1.00 29 LEU A N 37
ATOM 20900 C CA . LEU A 1 29 ? 23.154 -20.690 1.683 1.00 1.00 29 LEU A CA 37
ATOM 20901 C C . LEU A 1 29 ? 22.112 -20.807 0.575 1.00 1.00 29 LEU A C 37
ATOM 20902 O O . LEU A 1 29 ? 21.292 -21.725 0.576 1.00 1.00 29 LEU A O 37
ATOM 20918 N N . GLN A 1 30 ? 22.147 -19.873 -0.367 1.00 1.00 30 GLN A N 37
ATOM 20919 C CA . GLN A 1 30 ? 21.198 -19.884 -1.473 1.00 1.00 30 GLN A CA 37
ATOM 20920 C C . GLN A 1 30 ? 21.552 -20.982 -2.473 1.00 1.00 30 GLN A C 37
ATOM 20921 O O . GLN A 1 30 ? 20.742 -21.334 -3.332 1.00 1.00 30 GLN A O 37
ATOM 20935 N N . LYS A 1 31 ? 22.764 -21.520 -2.349 1.00 1.00 31 LYS A N 37
ATOM 20936 C CA . LYS A 1 31 ? 23.222 -22.582 -3.241 1.00 1.00 31 LYS A CA 37
ATOM 20937 C C . LYS A 1 31 ? 23.537 -23.843 -2.443 1.00 1.00 31 LYS A C 37
ATOM 20938 O O . LYS A 1 31 ? 24.698 -24.232 -2.307 1.00 1.00 31 LYS A O 37
ATOM 20957 N N . LYS A 1 32 ? 22.497 -24.480 -1.917 1.00 1.00 32 LYS A N 37
ATOM 20958 C CA . LYS A 1 32 ? 22.677 -25.696 -1.135 1.00 1.00 32 LYS A CA 37
ATOM 20959 C C . LYS A 1 32 ? 21.432 -26.573 -1.213 1.00 1.00 32 LYS A C 37
ATOM 20960 O O . LYS A 1 32 ? 21.434 -27.627 -0.597 1.00 1.00 32 LYS A O 37
ATOM 20980 N N . LYS A 1 1 ? 25.430 17.521 0.404 1.00 1.00 1 LYS A N 38
ATOM 20981 C CA . LYS A 1 1 ? 24.660 16.623 1.312 1.00 1.00 1 LYS A CA 38
ATOM 20982 C C . LYS A 1 1 ? 24.011 15.512 0.495 1.00 1.00 1 LYS A C 38
ATOM 20983 O O . LYS A 1 1 ? 22.809 15.268 0.603 1.00 1.00 1 LYS A O 38
ATOM 21004 N N . LYS A 1 2 ? 24.816 14.839 -0.322 1.00 1.00 2 LYS A N 38
ATOM 21005 C CA . LYS A 1 2 ? 24.309 13.755 -1.154 1.00 1.00 2 LYS A CA 38
ATOM 21006 C C . LYS A 1 2 ? 23.659 12.677 -0.294 1.00 1.00 2 LYS A C 38
ATOM 21007 O O . LYS A 1 2 ? 24.305 12.101 0.577 1.00 1.00 2 LYS A O 38
ATOM 21026 N N . HIS A 1 3 ? 22.380 12.409 -0.557 1.00 1.00 3 HIS A N 38
ATOM 21027 C CA . HIS A 1 3 ? 21.641 11.392 0.187 1.00 1.00 3 HIS A CA 38
ATOM 21028 C C . HIS A 1 3 ? 21.991 11.438 1.681 1.00 1.00 3 HIS A C 38
ATOM 21029 O O . HIS A 1 3 ? 22.598 12.399 2.154 1.00 1.00 3 HIS A O 38
ATOM 21043 N N . THR A 1 4 ? 21.595 10.403 2.425 1.00 1.00 4 THR A N 38
ATOM 21044 C CA . THR A 1 4 ? 21.873 10.355 3.859 1.00 1.00 4 THR A CA 38
ATOM 21045 C C . THR A 1 4 ? 23.364 10.124 4.117 1.00 1.00 4 THR A C 38
ATOM 21046 O O . THR A 1 4 ? 24.194 10.970 3.784 1.00 1.00 4 THR A O 38
ATOM 21057 N N . ILE A 1 5 ? 23.695 8.982 4.719 1.00 1.00 5 ILE A N 38
ATOM 21058 C CA . ILE A 1 5 ? 25.085 8.652 5.024 1.00 1.00 5 ILE A CA 38
ATOM 21059 C C . ILE A 1 5 ? 25.484 7.336 4.363 1.00 1.00 5 ILE A C 38
ATOM 21060 O O . ILE A 1 5 ? 26.657 7.096 4.101 1.00 1.00 5 ILE A O 38
ATOM 21076 N N . TRP A 1 6 ? 24.507 6.489 4.087 1.00 1.00 6 TRP A N 38
ATOM 21077 C CA . TRP A 1 6 ? 24.787 5.208 3.448 1.00 1.00 6 TRP A CA 38
ATOM 21078 C C . TRP A 1 6 ? 25.848 5.359 2.355 1.00 1.00 6 TRP A C 38
ATOM 21079 O O . TRP A 1 6 ? 26.975 4.899 2.509 1.00 1.00 6 TRP A O 38
ATOM 21100 N N . GLU A 1 7 ? 25.488 5.998 1.256 1.00 1.00 7 GLU A N 38
ATOM 21101 C CA . GLU A 1 7 ? 26.431 6.181 0.160 1.00 1.00 7 GLU A CA 38
ATOM 21102 C C . GLU A 1 7 ? 27.773 6.721 0.659 1.00 1.00 7 GLU A C 38
ATOM 21103 O O . GLU A 1 7 ? 28.752 6.733 -0.088 1.00 1.00 7 GLU A O 38
ATOM 21115 N N . VAL A 1 8 ? 27.826 7.154 1.922 1.00 1.00 8 VAL A N 38
ATOM 21116 C CA . VAL A 1 8 ? 29.078 7.675 2.478 1.00 1.00 8 VAL A CA 38
ATOM 21117 C C . VAL A 1 8 ? 29.782 6.603 3.312 1.00 1.00 8 VAL A C 38
ATOM 21118 O O . VAL A 1 8 ? 31.011 6.536 3.331 1.00 1.00 8 VAL A O 38
ATOM 21131 N N . ILE A 1 9 ? 28.997 5.760 3.988 1.00 1.00 9 ILE A N 38
ATOM 21132 C CA . ILE A 1 9 ? 29.554 4.687 4.808 1.00 1.00 9 ILE A CA 38
ATOM 21133 C C . ILE A 1 9 ? 29.141 3.334 4.237 1.00 1.00 9 ILE A C 38
ATOM 21134 O O . ILE A 1 9 ? 29.963 2.431 4.114 1.00 1.00 9 ILE A O 38
ATOM 21150 N N . ALA A 1 10 ? 27.874 3.206 3.879 1.00 1.00 10 ALA A N 38
ATOM 21151 C CA . ALA A 1 10 ? 27.375 1.961 3.310 1.00 1.00 10 ALA A CA 38
ATOM 21152 C C . ALA A 1 10 ? 27.966 1.741 1.926 1.00 1.00 10 ALA A C 38
ATOM 21153 O O . ALA A 1 10 ? 28.754 0.820 1.716 1.00 1.00 10 ALA A O 38
ATOM 21160 N N . GLY A 1 11 ? 27.596 2.601 0.982 1.00 1.00 11 GLY A N 38
ATOM 21161 C CA . GLY A 1 11 ? 28.119 2.487 -0.370 1.00 1.00 11 GLY A CA 38
ATOM 21162 C C . GLY A 1 11 ? 29.635 2.398 -0.320 1.00 1.00 11 GLY A C 38
ATOM 21163 O O . GLY A 1 11 ? 30.287 2.052 -1.305 1.00 1.00 11 GLY A O 38
ATOM 21167 N N . LEU A 1 12 ? 30.185 2.710 0.850 1.00 1.00 12 LEU A N 38
ATOM 21168 C CA . LEU A 1 12 ? 31.620 2.663 1.045 1.00 1.00 12 LEU A CA 38
ATOM 21169 C C . LEU A 1 12 ? 32.010 1.405 1.818 1.00 1.00 12 LEU A C 38
ATOM 21170 O O . LEU A 1 12 ? 33.133 0.917 1.690 1.00 1.00 12 LEU A O 38
ATOM 21186 N N . VAL A 1 13 ? 31.075 0.885 2.617 1.00 1.00 13 VAL A N 38
ATOM 21187 C CA . VAL A 1 13 ? 31.337 -0.325 3.401 1.00 1.00 13 VAL A CA 38
ATOM 21188 C C . VAL A 1 13 ? 30.508 -1.494 2.882 1.00 1.00 13 VAL A C 38
ATOM 21189 O O . VAL A 1 13 ? 31.048 -2.557 2.581 1.00 1.00 13 VAL A O 38
ATOM 21202 N N . ALA A 1 14 ? 29.199 -1.296 2.782 1.00 1.00 14 ALA A N 38
ATOM 21203 C CA . ALA A 1 14 ? 28.321 -2.351 2.294 1.00 1.00 14 ALA A CA 38
ATOM 21204 C C . ALA A 1 14 ? 28.946 -3.034 1.083 1.00 1.00 14 ALA A C 38
ATOM 21205 O O . ALA A 1 14 ? 29.025 -4.259 1.018 1.00 1.00 14 ALA A O 38
ATOM 21212 N N . LEU A 1 15 ? 29.405 -2.231 0.129 1.00 1.00 15 LEU A N 38
ATOM 21213 C CA . LEU A 1 15 ? 30.037 -2.775 -1.067 1.00 1.00 15 LEU A CA 38
ATOM 21214 C C . LEU A 1 15 ? 31.291 -3.540 -0.678 1.00 1.00 15 LEU A C 38
ATOM 21215 O O . LEU A 1 15 ? 31.668 -4.518 -1.323 1.00 1.00 15 LEU A O 38
ATOM 21231 N N . LEU A 1 16 ? 31.926 -3.086 0.395 1.00 1.00 16 LEU A N 38
ATOM 21232 C CA . LEU A 1 16 ? 33.135 -3.726 0.890 1.00 1.00 16 LEU A CA 38
ATOM 21233 C C . LEU A 1 16 ? 32.795 -4.699 2.013 1.00 1.00 16 LEU A C 38
ATOM 21234 O O . LEU A 1 16 ? 33.684 -5.245 2.668 1.00 1.00 16 LEU A O 38
ATOM 21250 N N . THR A 1 17 ? 31.500 -4.911 2.228 1.00 1.00 17 THR A N 38
ATOM 21251 C CA . THR A 1 17 ? 31.043 -5.820 3.274 1.00 1.00 17 THR A CA 38
ATOM 21252 C C . THR A 1 17 ? 29.814 -6.592 2.811 1.00 1.00 17 THR A C 38
ATOM 21253 O O . THR A 1 17 ? 29.894 -7.784 2.511 1.00 1.00 17 THR A O 38
ATOM 21264 N N . PHE A 1 18 ? 28.679 -5.906 2.750 1.00 1.00 18 PHE A N 38
ATOM 21265 C CA . PHE A 1 18 ? 27.438 -6.537 2.319 1.00 1.00 18 PHE A CA 38
ATOM 21266 C C . PHE A 1 18 ? 27.671 -7.376 1.067 1.00 1.00 18 PHE A C 38
ATOM 21267 O O . PHE A 1 18 ? 27.253 -8.532 0.997 1.00 1.00 18 PHE A O 38
ATOM 21284 N N . LEU A 1 19 ? 28.342 -6.789 0.080 1.00 1.00 19 LEU A N 38
ATOM 21285 C CA . LEU A 1 19 ? 28.625 -7.492 -1.166 1.00 1.00 19 LEU A CA 38
ATOM 21286 C C . LEU A 1 19 ? 29.717 -8.536 -0.955 1.00 1.00 19 LEU A C 38
ATOM 21287 O O . LEU A 1 19 ? 29.557 -9.697 -1.326 1.00 1.00 19 LEU A O 38
ATOM 21303 N N . ALA A 1 20 ? 30.826 -8.114 -0.360 1.00 1.00 20 ALA A N 38
ATOM 21304 C CA . ALA A 1 20 ? 31.937 -9.025 -0.110 1.00 1.00 20 ALA A CA 38
ATOM 21305 C C . ALA A 1 20 ? 31.431 -10.358 0.438 1.00 1.00 20 ALA A C 38
ATOM 21306 O O . ALA A 1 20 ? 31.732 -11.418 -0.112 1.00 1.00 20 ALA A O 38
ATOM 21313 N N . PHE A 1 21 ? 30.666 -10.297 1.522 1.00 1.00 21 PHE A N 38
ATOM 21314 C CA . PHE A 1 21 ? 30.128 -11.506 2.134 1.00 1.00 21 PHE A CA 38
ATOM 21315 C C . PHE A 1 21 ? 28.868 -11.965 1.406 1.00 1.00 21 PHE A C 38
ATOM 21316 O O . PHE A 1 21 ? 28.635 -13.161 1.244 1.00 1.00 21 PHE A O 38
ATOM 21333 N N . GLY A 1 22 ? 28.057 -11.006 0.971 1.00 1.00 22 GLY A N 38
ATOM 21334 C CA . GLY A 1 22 ? 26.824 -11.327 0.262 1.00 1.00 22 GLY A CA 38
ATOM 21335 C C . GLY A 1 22 ? 27.106 -12.224 -0.936 1.00 1.00 22 GLY A C 38
ATOM 21336 O O . GLY A 1 22 ? 26.420 -13.224 -1.152 1.00 1.00 22 GLY A O 38
ATOM 21340 N N . PHE A 1 23 ? 28.119 -11.862 -1.714 1.00 1.00 23 PHE A N 38
ATOM 21341 C CA . PHE A 1 23 ? 28.482 -12.643 -2.888 1.00 1.00 23 PHE A CA 38
ATOM 21342 C C . PHE A 1 23 ? 28.701 -14.099 -2.506 1.00 1.00 23 PHE A C 38
ATOM 21343 O O . PHE A 1 23 ? 28.717 -14.981 -3.362 1.00 1.00 23 PHE A O 38
ATOM 21360 N N . TRP A 1 24 ? 28.869 -14.341 -1.210 1.00 1.00 24 TRP A N 38
ATOM 21361 C CA . TRP A 1 24 ? 29.083 -15.691 -0.717 1.00 1.00 24 TRP A CA 38
ATOM 21362 C C . TRP A 1 24 ? 27.840 -16.198 0.003 1.00 1.00 24 TRP A C 38
ATOM 21363 O O . TRP A 1 24 ? 27.117 -17.039 -0.528 1.00 1.00 24 TRP A O 38
ATOM 21384 N N . LEU A 1 25 ? 27.616 -15.677 1.214 1.00 1.00 25 LEU A N 38
ATOM 21385 C CA . LEU A 1 25 ? 26.470 -16.066 2.042 1.00 1.00 25 LEU A CA 38
ATOM 21386 C C . LEU A 1 25 ? 25.336 -16.651 1.208 1.00 1.00 25 LEU A C 38
ATOM 21387 O O . LEU A 1 25 ? 24.904 -17.780 1.440 1.00 1.00 25 LEU A O 38
ATOM 21403 N N . PHE A 1 26 ? 24.860 -15.885 0.236 1.00 1.00 26 PHE A N 38
ATOM 21404 C CA . PHE A 1 26 ? 23.777 -16.350 -0.621 1.00 1.00 26 PHE A CA 38
ATOM 21405 C C . PHE A 1 26 ? 24.288 -17.371 -1.636 1.00 1.00 26 PHE A C 38
ATOM 21406 O O . PHE A 1 26 ? 23.886 -18.534 -1.619 1.00 1.00 26 PHE A O 38
ATOM 21423 N N . LYS A 1 27 ? 25.164 -16.923 -2.525 1.00 1.00 27 LYS A N 38
ATOM 21424 C CA . LYS A 1 27 ? 25.709 -17.798 -3.557 1.00 1.00 27 LYS A CA 38
ATOM 21425 C C . LYS A 1 27 ? 26.191 -19.128 -2.974 1.00 1.00 27 LYS A C 38
ATOM 21426 O O . LYS A 1 27 ? 26.496 -20.058 -3.720 1.00 1.00 27 LYS A O 38
ATOM 21445 N N . TYR A 1 28 ? 26.258 -19.216 -1.643 1.00 1.00 28 TYR A N 38
ATOM 21446 C CA . TYR A 1 28 ? 26.705 -20.450 -0.989 1.00 1.00 28 TYR A CA 38
ATOM 21447 C C . TYR A 1 28 ? 25.568 -21.093 -0.200 1.00 1.00 28 TYR A C 38
ATOM 21448 O O . TYR A 1 28 ? 25.295 -22.284 -0.352 1.00 1.00 28 TYR A O 38
ATOM 21466 N N . LEU A 1 29 ? 24.914 -20.306 0.646 1.00 1.00 29 LEU A N 38
ATOM 21467 C CA . LEU A 1 29 ? 23.815 -20.823 1.456 1.00 1.00 29 LEU A CA 38
ATOM 21468 C C . LEU A 1 29 ? 22.499 -20.774 0.685 1.00 1.00 29 LEU A C 38
ATOM 21469 O O . LEU A 1 29 ? 21.707 -21.716 0.728 1.00 1.00 29 LEU A O 38
ATOM 21485 N N . GLN A 1 30 ? 22.270 -19.671 -0.016 1.00 1.00 30 GLN A N 38
ATOM 21486 C CA . GLN A 1 30 ? 21.044 -19.512 -0.788 1.00 1.00 30 GLN A CA 38
ATOM 21487 C C . GLN A 1 30 ? 21.091 -20.365 -2.053 1.00 1.00 30 GLN A C 38
ATOM 21488 O O . GLN A 1 30 ? 20.069 -20.581 -2.704 1.00 1.00 30 GLN A O 38
ATOM 21502 N N . LYS A 1 31 ? 22.286 -20.851 -2.388 1.00 1.00 31 LYS A N 38
ATOM 21503 C CA . LYS A 1 31 ? 22.466 -21.685 -3.573 1.00 1.00 31 LYS A CA 38
ATOM 21504 C C . LYS A 1 31 ? 22.992 -23.061 -3.176 1.00 1.00 31 LYS A C 38
ATOM 21505 O O . LYS A 1 31 ? 24.141 -23.404 -3.452 1.00 1.00 31 LYS A O 38
ATOM 21524 N N . LYS A 1 32 ? 22.142 -23.847 -2.523 1.00 1.00 32 LYS A N 38
ATOM 21525 C CA . LYS A 1 32 ? 22.533 -25.184 -2.093 1.00 1.00 32 LYS A CA 38
ATOM 21526 C C . LYS A 1 32 ? 21.315 -26.096 -2.000 1.00 1.00 32 LYS A C 38
ATOM 21527 O O . LYS A 1 32 ? 21.481 -27.234 -1.595 1.00 1.00 32 LYS A O 38
ATOM 21547 N N . LYS A 1 1 ? 24.005 16.877 -0.375 1.00 1.00 1 LYS A N 39
ATOM 21548 C CA . LYS A 1 1 ? 22.596 16.847 -0.860 1.00 1.00 1 LYS A CA 39
ATOM 21549 C C . LYS A 1 1 ? 22.426 15.704 -1.855 1.00 1.00 1 LYS A C 39
ATOM 21550 O O . LYS A 1 1 ? 21.610 15.784 -2.774 1.00 1.00 1 LYS A O 39
ATOM 21571 N N . LYS A 1 2 ? 23.202 14.641 -1.667 1.00 1.00 2 LYS A N 39
ATOM 21572 C CA . LYS A 1 2 ? 23.130 13.487 -2.556 1.00 1.00 2 LYS A CA 39
ATOM 21573 C C . LYS A 1 2 ? 22.262 12.393 -1.943 1.00 1.00 2 LYS A C 39
ATOM 21574 O O . LYS A 1 2 ? 21.530 11.700 -2.649 1.00 1.00 2 LYS A O 39
ATOM 21593 N N . HIS A 1 3 ? 22.349 12.244 -0.625 1.00 1.00 3 HIS A N 39
ATOM 21594 C CA . HIS A 1 3 ? 21.568 11.231 0.074 1.00 1.00 3 HIS A CA 39
ATOM 21595 C C . HIS A 1 3 ? 21.660 11.432 1.583 1.00 1.00 3 HIS A C 39
ATOM 21596 O O . HIS A 1 3 ? 21.374 12.518 2.090 1.00 1.00 3 HIS A O 39
ATOM 21610 N N . THR A 1 4 ? 22.063 10.380 2.291 1.00 1.00 4 THR A N 39
ATOM 21611 C CA . THR A 1 4 ? 22.196 10.445 3.745 1.00 1.00 4 THR A CA 39
ATOM 21612 C C . THR A 1 4 ? 23.632 10.143 4.158 1.00 1.00 4 THR A C 39
ATOM 21613 O O . THR A 1 4 ? 24.553 10.885 3.818 1.00 1.00 4 THR A O 39
ATOM 21624 N N . ILE A 1 5 ? 23.811 9.049 4.890 1.00 1.00 5 ILE A N 39
ATOM 21625 C CA . ILE A 1 5 ? 25.136 8.646 5.344 1.00 1.00 5 ILE A CA 39
ATOM 21626 C C . ILE A 1 5 ? 25.571 7.370 4.636 1.00 1.00 5 ILE A C 39
ATOM 21627 O O . ILE A 1 5 ? 26.759 7.080 4.537 1.00 1.00 5 ILE A O 39
ATOM 21643 N N . TRP A 1 6 ? 24.602 6.615 4.136 1.00 1.00 6 TRP A N 39
ATOM 21644 C CA . TRP A 1 6 ? 24.906 5.376 3.432 1.00 1.00 6 TRP A CA 39
ATOM 21645 C C . TRP A 1 6 ? 26.067 5.582 2.462 1.00 1.00 6 TRP A C 39
ATOM 21646 O O . TRP A 1 6 ? 27.077 4.887 2.530 1.00 1.00 6 TRP A O 39
ATOM 21667 N N . GLU A 1 7 ? 25.913 6.539 1.559 1.00 1.00 7 GLU A N 39
ATOM 21668 C CA . GLU A 1 7 ? 26.955 6.821 0.579 1.00 1.00 7 GLU A CA 39
ATOM 21669 C C . GLU A 1 7 ? 28.266 7.196 1.266 1.00 1.00 7 GLU A C 39
ATOM 21670 O O . GLU A 1 7 ? 29.293 7.360 0.609 1.00 1.00 7 GLU A O 39
ATOM 21682 N N . VAL A 1 8 ? 28.221 7.327 2.589 1.00 1.00 8 VAL A N 39
ATOM 21683 C CA . VAL A 1 8 ? 29.413 7.682 3.357 1.00 1.00 8 VAL A CA 39
ATOM 21684 C C . VAL A 1 8 ? 29.947 6.472 4.122 1.00 1.00 8 VAL A C 39
ATOM 21685 O O . VAL A 1 8 ? 31.159 6.294 4.246 1.00 1.00 8 VAL A O 39
ATOM 21698 N N . ILE A 1 9 ? 29.035 5.640 4.627 1.00 1.00 9 ILE A N 39
ATOM 21699 C CA . ILE A 1 9 ? 29.418 4.447 5.370 1.00 1.00 9 ILE A CA 39
ATOM 21700 C C . ILE A 1 9 ? 29.028 3.208 4.575 1.00 1.00 9 ILE A C 39
ATOM 21701 O O . ILE A 1 9 ? 29.825 2.286 4.428 1.00 1.00 9 ILE A O 39
ATOM 21717 N N . ALA A 1 10 ? 27.812 3.196 4.051 1.00 1.00 10 ALA A N 39
ATOM 21718 C CA . ALA A 1 10 ? 27.343 2.062 3.263 1.00 1.00 10 ALA A CA 39
ATOM 21719 C C . ALA A 1 10 ? 28.064 2.013 1.923 1.00 1.00 10 ALA A C 39
ATOM 21720 O O . ALA A 1 10 ? 28.860 1.110 1.671 1.00 1.00 10 ALA A O 39
ATOM 21727 N N . GLY A 1 11 ? 27.793 2.998 1.072 1.00 1.00 11 GLY A N 39
ATOM 21728 C CA . GLY A 1 11 ? 28.443 3.051 -0.229 1.00 1.00 11 GLY A CA 39
ATOM 21729 C C . GLY A 1 11 ? 29.943 2.898 -0.052 1.00 1.00 11 GLY A C 39
ATOM 21730 O O . GLY A 1 11 ? 30.675 2.638 -1.009 1.00 1.00 11 GLY A O 39
ATOM 21734 N N . LEU A 1 12 ? 30.390 3.054 1.188 1.00 1.00 12 LEU A N 39
ATOM 21735 C CA . LEU A 1 12 ? 31.799 2.928 1.506 1.00 1.00 12 LEU A CA 39
ATOM 21736 C C . LEU A 1 12 ? 32.078 1.563 2.131 1.00 1.00 12 LEU A C 39
ATOM 21737 O O . LEU A 1 12 ? 33.188 1.041 2.022 1.00 1.00 12 LEU A O 39
ATOM 21753 N N . VAL A 1 13 ? 31.062 0.992 2.779 1.00 1.00 13 VAL A N 39
ATOM 21754 C CA . VAL A 1 13 ? 31.208 -0.318 3.414 1.00 1.00 13 VAL A CA 39
ATOM 21755 C C . VAL A 1 13 ? 30.259 -1.330 2.782 1.00 1.00 13 VAL A C 39
ATOM 21756 O O . VAL A 1 13 ? 30.691 -2.365 2.282 1.00 1.00 13 VAL A O 39
ATOM 21769 N N . ALA A 1 14 ? 28.966 -1.025 2.804 1.00 1.00 14 ALA A N 39
ATOM 21770 C CA . ALA A 1 14 ? 27.981 -1.925 2.220 1.00 1.00 14 ALA A CA 39
ATOM 21771 C C . ALA A 1 14 ? 28.476 -2.441 0.876 1.00 1.00 14 ALA A C 39
ATOM 21772 O O . ALA A 1 14 ? 28.342 -3.622 0.565 1.00 1.00 14 ALA A O 39
ATOM 21779 N N . LEU A 1 15 ? 29.061 -1.550 0.083 1.00 1.00 15 LEU A N 39
ATOM 21780 C CA . LEU A 1 15 ? 29.579 -1.942 -1.218 1.00 1.00 15 LEU A CA 39
ATOM 21781 C C . LEU A 1 15 ? 30.798 -2.840 -1.032 1.00 1.00 15 LEU A C 39
ATOM 21782 O O . LEU A 1 15 ? 31.043 -3.749 -1.826 1.00 1.00 15 LEU A O 39
ATOM 21798 N N . LEU A 1 16 ? 31.551 -2.580 0.031 1.00 1.00 16 LEU A N 39
ATOM 21799 C CA . LEU A 1 16 ? 32.738 -3.370 0.331 1.00 1.00 16 LEU A CA 39
ATOM 21800 C C . LEU A 1 16 ? 32.378 -4.529 1.254 1.00 1.00 16 LEU A C 39
ATOM 21801 O O . LEU A 1 16 ? 33.246 -5.302 1.664 1.00 1.00 16 LEU A O 39
ATOM 21817 N N . THR A 1 17 ? 31.091 -4.642 1.575 1.00 1.00 17 THR A N 39
ATOM 21818 C CA . THR A 1 17 ? 30.611 -5.706 2.450 1.00 1.00 17 THR A CA 39
ATOM 21819 C C . THR A 1 17 ? 29.544 -6.536 1.743 1.00 1.00 17 THR A C 39
ATOM 21820 O O . THR A 1 17 ? 29.721 -7.732 1.522 1.00 1.00 17 THR A O 39
ATOM 21831 N N . PHE A 1 18 ? 28.437 -5.893 1.391 1.00 1.00 18 PHE A N 39
ATOM 21832 C CA . PHE A 1 18 ? 27.347 -6.581 0.710 1.00 1.00 18 PHE A CA 39
ATOM 21833 C C . PHE A 1 18 ? 27.883 -7.469 -0.412 1.00 1.00 18 PHE A C 39
ATOM 21834 O O . PHE A 1 18 ? 27.402 -8.585 -0.615 1.00 1.00 18 PHE A O 39
ATOM 21851 N N . LEU A 1 19 ? 28.872 -6.965 -1.142 1.00 1.00 19 LEU A N 39
ATOM 21852 C CA . LEU A 1 19 ? 29.458 -7.717 -2.248 1.00 1.00 19 LEU A CA 39
ATOM 21853 C C . LEU A 1 19 ? 30.395 -8.802 -1.733 1.00 1.00 19 LEU A C 39
ATOM 21854 O O . LEU A 1 19 ? 30.738 -9.731 -2.463 1.00 1.00 19 LEU A O 39
ATOM 21870 N N . ALA A 1 20 ? 30.808 -8.683 -0.478 1.00 1.00 20 ALA A N 39
ATOM 21871 C CA . ALA A 1 20 ? 31.706 -9.669 0.114 1.00 1.00 20 ALA A CA 39
ATOM 21872 C C . ALA A 1 20 ? 30.905 -10.758 0.820 1.00 1.00 20 ALA A C 39
ATOM 21873 O O . ALA A 1 20 ? 31.165 -11.948 0.642 1.00 1.00 20 ALA A O 39
ATOM 21880 N N . PHE A 1 21 ? 29.933 -10.338 1.623 1.00 1.00 21 PHE A N 39
ATOM 21881 C CA . PHE A 1 21 ? 29.099 -11.280 2.356 1.00 1.00 21 PHE A CA 39
ATOM 21882 C C . PHE A 1 21 ? 27.987 -11.817 1.461 1.00 1.00 21 PHE A C 39
ATOM 21883 O O . PHE A 1 21 ? 27.632 -12.994 1.536 1.00 1.00 21 PHE A O 39
ATOM 21900 N N . GLY A 1 22 ? 27.443 -10.949 0.614 1.00 1.00 22 GLY A N 39
ATOM 21901 C CA . GLY A 1 22 ? 26.375 -11.349 -0.292 1.00 1.00 22 GLY A CA 39
ATOM 21902 C C . GLY A 1 22 ? 26.873 -12.388 -1.287 1.00 1.00 22 GLY A C 39
ATOM 21903 O O . GLY A 1 22 ? 26.258 -13.440 -1.459 1.00 1.00 22 GLY A O 39
ATOM 21907 N N . PHE A 1 23 ? 27.994 -12.094 -1.936 1.00 1.00 23 PHE A N 39
ATOM 21908 C CA . PHE A 1 23 ? 28.560 -13.011 -2.901 1.00 1.00 23 PHE A CA 39
ATOM 21909 C C . PHE A 1 23 ? 28.788 -14.371 -2.255 1.00 1.00 23 PHE A C 39
ATOM 21910 O O . PHE A 1 23 ? 28.927 -15.383 -2.938 1.00 1.00 23 PHE A O 39
ATOM 21927 N N . TRP A 1 24 ? 28.824 -14.382 -0.930 1.00 1.00 24 TRP A N 39
ATOM 21928 C CA . TRP A 1 24 ? 29.032 -15.617 -0.193 1.00 1.00 24 TRP A CA 39
ATOM 21929 C C . TRP A 1 24 ? 27.706 -16.171 0.307 1.00 1.00 24 TRP A C 39
ATOM 21930 O O . TRP A 1 24 ? 27.185 -17.136 -0.250 1.00 1.00 24 TRP A O 39
ATOM 21951 N N . LEU A 1 25 ? 27.183 -15.547 1.363 1.00 1.00 25 LEU A N 39
ATOM 21952 C CA . LEU A 1 25 ? 25.917 -15.956 1.980 1.00 1.00 25 LEU A CA 39
ATOM 21953 C C . LEU A 1 25 ? 25.037 -16.747 1.023 1.00 1.00 25 LEU A C 39
ATOM 21954 O O . LEU A 1 25 ? 24.681 -17.890 1.299 1.00 1.00 25 LEU A O 39
ATOM 21970 N N . PHE A 1 26 ? 24.676 -16.134 -0.093 1.00 1.00 26 PHE A N 39
ATOM 21971 C CA . PHE A 1 26 ? 23.826 -16.805 -1.064 1.00 1.00 26 PHE A CA 39
ATOM 21972 C C . PHE A 1 26 ? 24.572 -17.930 -1.775 1.00 1.00 26 PHE A C 39
ATOM 21973 O O . PHE A 1 26 ? 24.203 -19.101 -1.671 1.00 1.00 26 PHE A O 39
ATOM 21990 N N . LYS A 1 27 ? 25.617 -17.572 -2.507 1.00 1.00 27 LYS A N 39
ATOM 21991 C CA . LYS A 1 27 ? 26.391 -18.566 -3.247 1.00 1.00 27 LYS A CA 39
ATOM 21992 C C . LYS A 1 27 ? 26.899 -19.684 -2.333 1.00 1.00 27 LYS A C 39
ATOM 21993 O O . LYS A 1 27 ? 27.575 -20.602 -2.801 1.00 1.00 27 LYS A O 39
ATOM 22012 N N . TYR A 1 28 ? 26.577 -19.614 -1.039 1.00 1.00 28 TYR A N 39
ATOM 22013 C CA . TYR A 1 28 ? 27.019 -20.642 -0.094 1.00 1.00 28 TYR A CA 39
ATOM 22014 C C . TYR A 1 28 ? 25.843 -21.201 0.701 1.00 1.00 28 TYR A C 39
ATOM 22015 O O . TYR A 1 28 ? 25.834 -22.382 1.050 1.00 1.00 28 TYR A O 39
ATOM 22033 N N . LEU A 1 29 ? 24.861 -20.354 0.996 1.00 1.00 29 LEU A N 39
ATOM 22034 C CA . LEU A 1 29 ? 23.695 -20.791 1.763 1.00 1.00 29 LEU A CA 39
ATOM 22035 C C . LEU A 1 29 ? 22.466 -20.940 0.868 1.00 1.00 29 LEU A C 39
ATOM 22036 O O . LEU A 1 29 ? 21.675 -21.866 1.037 1.00 1.00 29 LEU A O 39
ATOM 22052 N N . GLN A 1 30 ? 22.306 -20.020 -0.076 1.00 1.00 30 GLN A N 39
ATOM 22053 C CA . GLN A 1 30 ? 21.158 -20.059 -0.984 1.00 1.00 30 GLN A CA 39
ATOM 22054 C C . GLN A 1 30 ? 21.259 -21.237 -1.952 1.00 1.00 30 GLN A C 39
ATOM 22055 O O . GLN A 1 30 ? 20.256 -21.678 -2.513 1.00 1.00 30 GLN A O 39
ATOM 22069 N N . LYS A 1 31 ? 22.471 -21.745 -2.148 1.00 1.00 31 LYS A N 39
ATOM 22070 C CA . LYS A 1 31 ? 22.674 -22.870 -3.057 1.00 1.00 31 LYS A CA 39
ATOM 22071 C C . LYS A 1 31 ? 22.663 -24.195 -2.299 1.00 1.00 31 LYS A C 39
ATOM 22072 O O . LYS A 1 31 ? 23.101 -25.221 -2.821 1.00 1.00 31 LYS A O 39
ATOM 22091 N N . LYS A 1 32 ? 22.153 -24.174 -1.072 1.00 1.00 32 LYS A N 39
ATOM 22092 C CA . LYS A 1 32 ? 22.088 -25.389 -0.266 1.00 1.00 32 LYS A CA 39
ATOM 22093 C C . LYS A 1 32 ? 20.694 -26.001 -0.338 1.00 1.00 32 LYS A C 39
ATOM 22094 O O . LYS A 1 32 ? 19.813 -25.504 0.344 1.00 1.00 32 LYS A O 39
ATOM 22114 N N . LYS A 1 1 ? 21.570 17.273 -2.137 1.00 1.00 1 LYS A N 40
ATOM 22115 C CA . LYS A 1 1 ? 20.331 16.477 -2.360 1.00 1.00 1 LYS A CA 40
ATOM 22116 C C . LYS A 1 1 ? 20.711 15.038 -2.697 1.00 1.00 1 LYS A C 40
ATOM 22117 O O . LYS A 1 1 ? 20.095 14.408 -3.556 1.00 1.00 1 LYS A O 40
ATOM 22138 N N . LYS A 1 2 ? 21.728 14.525 -2.014 1.00 1.00 2 LYS A N 40
ATOM 22139 C CA . LYS A 1 2 ? 22.181 13.160 -2.248 1.00 1.00 2 LYS A CA 40
ATOM 22140 C C . LYS A 1 2 ? 21.356 12.172 -1.430 1.00 1.00 2 LYS A C 40
ATOM 22141 O O . LYS A 1 2 ? 20.391 11.592 -1.930 1.00 1.00 2 LYS A O 40
ATOM 22160 N N . HIS A 1 3 ? 21.739 11.986 -0.173 1.00 1.00 3 HIS A N 40
ATOM 22161 C CA . HIS A 1 3 ? 21.028 11.065 0.706 1.00 1.00 3 HIS A CA 40
ATOM 22162 C C . HIS A 1 3 ? 21.360 11.356 2.166 1.00 1.00 3 HIS A C 40
ATOM 22163 O O . HIS A 1 3 ? 21.180 12.478 2.640 1.00 1.00 3 HIS A O 40
ATOM 22177 N N . THR A 1 4 ? 21.847 10.336 2.871 1.00 1.00 4 THR A N 40
ATOM 22178 C CA . THR A 1 4 ? 22.208 10.486 4.279 1.00 1.00 4 THR A CA 40
ATOM 22179 C C . THR A 1 4 ? 23.698 10.231 4.472 1.00 1.00 4 THR A C 40
ATOM 22180 O O . THR A 1 4 ? 24.535 10.954 3.933 1.00 1.00 4 THR A O 40
ATOM 22191 N N . ILE A 1 5 ? 24.018 9.193 5.237 1.00 1.00 5 ILE A N 40
ATOM 22192 C CA . ILE A 1 5 ? 25.407 8.839 5.495 1.00 1.00 5 ILE A CA 40
ATOM 22193 C C . ILE A 1 5 ? 25.757 7.539 4.782 1.00 1.00 5 ILE A C 40
ATOM 22194 O O . ILE A 1 5 ? 26.919 7.272 4.495 1.00 1.00 5 ILE A O 40
ATOM 22210 N N . TRP A 1 6 ? 24.742 6.738 4.485 1.00 1.00 6 TRP A N 40
ATOM 22211 C CA . TRP A 1 6 ? 24.964 5.475 3.794 1.00 1.00 6 TRP A CA 40
ATOM 22212 C C . TRP A 1 6 ? 25.966 5.659 2.655 1.00 1.00 6 TRP A C 40
ATOM 22213 O O . TRP A 1 6 ? 27.028 5.043 2.643 1.00 1.00 6 TRP A O 40
ATOM 22234 N N . GLU A 1 7 ? 25.620 6.507 1.700 1.00 1.00 7 GLU A N 40
ATOM 22235 C CA . GLU A 1 7 ? 26.497 6.757 0.564 1.00 1.00 7 GLU A CA 40
ATOM 22236 C C . GLU A 1 7 ? 27.892 7.174 1.026 1.00 1.00 7 GLU A C 40
ATOM 22237 O O . GLU A 1 7 ? 28.820 7.259 0.222 1.00 1.00 7 GLU A O 40
ATOM 22249 N N . VAL A 1 8 ? 28.032 7.431 2.324 1.00 1.00 8 VAL A N 40
ATOM 22250 C CA . VAL A 1 8 ? 29.323 7.839 2.877 1.00 1.00 8 VAL A CA 40
ATOM 22251 C C . VAL A 1 8 ? 29.995 6.674 3.603 1.00 1.00 8 VAL A C 40
ATOM 22252 O O . VAL A 1 8 ? 31.215 6.516 3.533 1.00 1.00 8 VAL A O 40
ATOM 22265 N N . ILE A 1 9 ? 29.195 5.861 4.295 1.00 1.00 9 ILE A N 40
ATOM 22266 C CA . ILE A 1 9 ? 29.720 4.715 5.024 1.00 1.00 9 ILE A CA 40
ATOM 22267 C C . ILE A 1 9 ? 29.230 3.425 4.375 1.00 1.00 9 ILE A C 40
ATOM 22268 O O . ILE A 1 9 ? 30.010 2.506 4.149 1.00 1.00 9 ILE A O 40
ATOM 22284 N N . ALA A 1 10 ? 27.944 3.368 4.063 1.00 1.00 10 ALA A N 40
ATOM 22285 C CA . ALA A 1 10 ? 27.378 2.183 3.428 1.00 1.00 10 ALA A CA 40
ATOM 22286 C C . ALA A 1 10 ? 27.882 2.056 1.998 1.00 1.00 10 ALA A C 40
ATOM 22287 O O . ALA A 1 10 ? 28.639 1.138 1.678 1.00 1.00 10 ALA A O 40
ATOM 22294 N N . GLY A 1 11 ? 27.477 2.988 1.142 1.00 1.00 11 GLY A N 40
ATOM 22295 C CA . GLY A 1 11 ? 27.917 2.964 -0.245 1.00 1.00 11 GLY A CA 40
ATOM 22296 C C . GLY A 1 11 ? 29.430 2.839 -0.294 1.00 1.00 11 GLY A C 40
ATOM 22297 O O . GLY A 1 11 ? 30.013 2.544 -1.337 1.00 1.00 11 GLY A O 40
ATOM 22301 N N . LEU A 1 12 ? 30.057 3.057 0.857 1.00 1.00 12 LEU A N 40
ATOM 22302 C CA . LEU A 1 12 ? 31.500 2.964 0.963 1.00 1.00 12 LEU A CA 40
ATOM 22303 C C . LEU A 1 12 ? 31.897 1.645 1.622 1.00 1.00 12 LEU A C 40
ATOM 22304 O O . LEU A 1 12 ? 32.991 1.133 1.389 1.00 1.00 12 LEU A O 40
ATOM 22320 N N . VAL A 1 13 ? 30.998 1.103 2.448 1.00 1.00 13 VAL A N 40
ATOM 22321 C CA . VAL A 1 13 ? 31.263 -0.160 3.136 1.00 1.00 13 VAL A CA 40
ATOM 22322 C C . VAL A 1 13 ? 30.287 -1.236 2.679 1.00 1.00 13 VAL A C 40
ATOM 22323 O O . VAL A 1 13 ? 30.700 -2.293 2.204 1.00 1.00 13 VAL A O 40
ATOM 22336 N N . ALA A 1 14 ? 28.993 -0.963 2.821 1.00 1.00 14 ALA A N 40
ATOM 22337 C CA . ALA A 1 14 ? 27.978 -1.925 2.409 1.00 1.00 14 ALA A CA 40
ATOM 22338 C C . ALA A 1 14 ? 28.363 -2.546 1.074 1.00 1.00 14 ALA A C 40
ATOM 22339 O O . ALA A 1 14 ? 28.242 -3.752 0.883 1.00 1.00 14 ALA A O 40
ATOM 22346 N N . LEU A 1 15 ? 28.847 -1.717 0.158 1.00 1.00 15 LEU A N 40
ATOM 22347 C CA . LEU A 1 15 ? 29.264 -2.218 -1.142 1.00 1.00 15 LEU A CA 40
ATOM 22348 C C . LEU A 1 15 ? 30.472 -3.129 -0.970 1.00 1.00 15 LEU A C 40
ATOM 22349 O O . LEU A 1 15 ? 30.581 -4.168 -1.618 1.00 1.00 15 LEU A O 40
ATOM 22365 N N . LEU A 1 16 ? 31.375 -2.725 -0.084 1.00 1.00 16 LEU A N 40
ATOM 22366 C CA . LEU A 1 16 ? 32.578 -3.503 0.184 1.00 1.00 16 LEU A CA 40
ATOM 22367 C C . LEU A 1 16 ? 32.275 -4.653 1.140 1.00 1.00 16 LEU A C 40
ATOM 22368 O O . LEU A 1 16 ? 33.106 -5.538 1.341 1.00 1.00 16 LEU A O 40
ATOM 22384 N N . THR A 1 17 ? 31.079 -4.633 1.723 1.00 1.00 17 THR A N 40
ATOM 22385 C CA . THR A 1 17 ? 30.672 -5.678 2.656 1.00 1.00 17 THR A CA 40
ATOM 22386 C C . THR A 1 17 ? 29.587 -6.557 2.036 1.00 1.00 17 THR A C 40
ATOM 22387 O O . THR A 1 17 ? 29.805 -7.743 1.791 1.00 1.00 17 THR A O 40
ATOM 22398 N N . PHE A 1 18 ? 28.424 -5.966 1.786 1.00 1.00 18 PHE A N 40
ATOM 22399 C CA . PHE A 1 18 ? 27.311 -6.699 1.194 1.00 1.00 18 PHE A CA 40
ATOM 22400 C C . PHE A 1 18 ? 27.812 -7.663 0.119 1.00 1.00 18 PHE A C 40
ATOM 22401 O O . PHE A 1 18 ? 27.353 -8.800 0.035 1.00 1.00 18 PHE A O 40
ATOM 22418 N N . LEU A 1 19 ? 28.760 -7.205 -0.694 1.00 1.00 19 LEU A N 40
ATOM 22419 C CA . LEU A 1 19 ? 29.321 -8.044 -1.753 1.00 1.00 19 LEU A CA 40
ATOM 22420 C C . LEU A 1 19 ? 30.254 -9.091 -1.160 1.00 1.00 19 LEU A C 40
ATOM 22421 O O . LEU A 1 19 ? 30.100 -10.283 -1.408 1.00 1.00 19 LEU A O 40
ATOM 22437 N N . ALA A 1 20 ? 31.223 -8.638 -0.374 1.00 1.00 20 ALA A N 40
ATOM 22438 C CA . ALA A 1 20 ? 32.173 -9.553 0.245 1.00 1.00 20 ALA A CA 40
ATOM 22439 C C . ALA A 1 20 ? 31.445 -10.715 0.912 1.00 1.00 20 ALA A C 40
ATOM 22440 O O . ALA A 1 20 ? 31.791 -11.878 0.706 1.00 1.00 20 ALA A O 40
ATOM 22447 N N . PHE A 1 21 ? 30.436 -10.392 1.715 1.00 1.00 21 PHE A N 40
ATOM 22448 C CA . PHE A 1 21 ? 29.666 -11.415 2.410 1.00 1.00 21 PHE A CA 40
ATOM 22449 C C . PHE A 1 21 ? 28.613 -12.019 1.487 1.00 1.00 21 PHE A C 40
ATOM 22450 O O . PHE A 1 21 ? 28.316 -13.212 1.563 1.00 1.00 21 PHE A O 40
ATOM 22467 N N . GLY A 1 22 ? 28.051 -11.188 0.616 1.00 1.00 22 GLY A N 40
ATOM 22468 C CA . GLY A 1 22 ? 27.033 -11.654 -0.318 1.00 1.00 22 GLY A CA 40
ATOM 22469 C C . GLY A 1 22 ? 27.590 -12.736 -1.230 1.00 1.00 22 GLY A C 40
ATOM 22470 O O . GLY A 1 22 ? 26.986 -13.797 -1.394 1.00 1.00 22 GLY A O 40
ATOM 22474 N N . PHE A 1 23 ? 28.746 -12.464 -1.823 1.00 1.00 23 PHE A N 40
ATOM 22475 C CA . PHE A 1 23 ? 29.370 -13.426 -2.715 1.00 1.00 23 PHE A CA 40
ATOM 22476 C C . PHE A 1 23 ? 29.402 -14.796 -2.055 1.00 1.00 23 PHE A C 40
ATOM 22477 O O . PHE A 1 23 ? 29.560 -15.820 -2.721 1.00 1.00 23 PHE A O 40
ATOM 22494 N N . TRP A 1 24 ? 29.242 -14.805 -0.739 1.00 1.00 24 TRP A N 40
ATOM 22495 C CA . TRP A 1 24 ? 29.245 -16.045 0.016 1.00 1.00 24 TRP A CA 40
ATOM 22496 C C . TRP A 1 24 ? 27.826 -16.420 0.425 1.00 1.00 24 TRP A C 40
ATOM 22497 O O . TRP A 1 24 ? 27.237 -17.334 -0.147 1.00 1.00 24 TRP A O 40
ATOM 22518 N N . LEU A 1 25 ? 27.303 -15.701 1.421 1.00 1.00 25 LEU A N 40
ATOM 22519 C CA . LEU A 1 25 ? 25.953 -15.940 1.940 1.00 1.00 25 LEU A CA 40
ATOM 22520 C C . LEU A 1 25 ? 25.058 -16.618 0.914 1.00 1.00 25 LEU A C 40
ATOM 22521 O O . LEU A 1 25 ? 24.538 -17.706 1.157 1.00 1.00 25 LEU A O 40
ATOM 22537 N N . PHE A 1 26 ? 24.878 -15.975 -0.229 1.00 1.00 26 PHE A N 40
ATOM 22538 C CA . PHE A 1 26 ? 24.037 -16.540 -1.273 1.00 1.00 26 PHE A CA 40
ATOM 22539 C C . PHE A 1 26 ? 24.707 -17.751 -1.915 1.00 1.00 26 PHE A C 40
ATOM 22540 O O . PHE A 1 26 ? 24.189 -18.867 -1.856 1.00 1.00 26 PHE A O 40
ATOM 22557 N N . LYS A 1 27 ? 25.855 -17.527 -2.534 1.00 1.00 27 LYS A N 40
ATOM 22558 C CA . LYS A 1 27 ? 26.575 -18.606 -3.199 1.00 1.00 27 LYS A CA 40
ATOM 22559 C C . LYS A 1 27 ? 26.822 -19.789 -2.260 1.00 1.00 27 LYS A C 40
ATOM 22560 O O . LYS A 1 27 ? 27.395 -20.798 -2.677 1.00 1.00 27 LYS A O 40
ATOM 22579 N N . TYR A 1 28 ? 26.394 -19.671 -1.000 1.00 1.00 28 TYR A N 40
ATOM 22580 C CA . TYR A 1 28 ? 26.585 -20.754 -0.034 1.00 1.00 28 TYR A CA 40
ATOM 22581 C C . TYR A 1 28 ? 25.263 -21.150 0.619 1.00 1.00 28 TYR A C 40
ATOM 22582 O O . TYR A 1 28 ? 25.049 -22.323 0.926 1.00 1.00 28 TYR A O 40
ATOM 22600 N N . LEU A 1 29 ? 24.385 -20.176 0.831 1.00 1.00 29 LEU A N 40
ATOM 22601 C CA . LEU A 1 29 ? 23.091 -20.451 1.454 1.00 1.00 29 LEU A CA 40
ATOM 22602 C C . LEU A 1 29 ? 21.971 -20.429 0.417 1.00 1.00 29 LEU A C 40
ATOM 22603 O O . LEU A 1 29 ? 21.065 -21.260 0.451 1.00 1.00 29 LEU A O 40
ATOM 22619 N N . GLN A 1 30 ? 22.034 -19.475 -0.503 1.00 1.00 30 GLN A N 40
ATOM 22620 C CA . GLN A 1 30 ? 21.007 -19.365 -1.536 1.00 1.00 30 GLN A CA 40
ATOM 22621 C C . GLN A 1 30 ? 21.066 -20.557 -2.489 1.00 1.00 30 GLN A C 40
ATOM 22622 O O . GLN A 1 30 ? 20.094 -20.862 -3.179 1.00 1.00 30 GLN A O 40
ATOM 22636 N N . LYS A 1 31 ? 22.209 -21.232 -2.523 1.00 1.00 31 LYS A N 40
ATOM 22637 C CA . LYS A 1 31 ? 22.370 -22.386 -3.399 1.00 1.00 31 LYS A CA 40
ATOM 22638 C C . LYS A 1 31 ? 21.922 -23.665 -2.696 1.00 1.00 31 LYS A C 40
ATOM 22639 O O . LYS A 1 31 ? 22.010 -24.755 -3.259 1.00 1.00 31 LYS A O 40
ATOM 22658 N N . LYS A 1 32 ? 21.443 -23.524 -1.465 1.00 1.00 32 LYS A N 40
ATOM 22659 C CA . LYS A 1 32 ? 20.985 -24.677 -0.700 1.00 1.00 32 LYS A CA 40
ATOM 22660 C C . LYS A 1 32 ? 19.508 -24.945 -0.967 1.00 1.00 32 LYS A C 40
ATOM 22661 O O . LYS A 1 32 ? 18.723 -24.024 -0.816 1.00 1.00 32 LYS A O 40
ATOM 22681 N N . LYS A 1 1 ? 20.832 17.738 -0.009 1.00 1.00 1 LYS A N 41
ATOM 22682 C CA . LYS A 1 1 ? 22.174 17.763 -0.659 1.00 1.00 1 LYS A CA 41
ATOM 22683 C C . LYS A 1 1 ? 22.560 16.348 -1.076 1.00 1.00 1 LYS A C 41
ATOM 22684 O O . LYS A 1 1 ? 23.095 16.137 -2.166 1.00 1.00 1 LYS A O 41
ATOM 22705 N N . LYS A 1 2 ? 22.288 15.381 -0.206 1.00 1.00 2 LYS A N 41
ATOM 22706 C CA . LYS A 1 2 ? 22.614 13.989 -0.499 1.00 1.00 2 LYS A CA 41
ATOM 22707 C C . LYS A 1 2 ? 21.712 13.048 0.295 1.00 1.00 2 LYS A C 41
ATOM 22708 O O . LYS A 1 2 ? 21.104 13.446 1.287 1.00 1.00 2 LYS A O 41
ATOM 22727 N N . HIS A 1 3 ? 21.634 11.797 -0.151 1.00 1.00 3 HIS A N 41
ATOM 22728 C CA . HIS A 1 3 ? 20.805 10.805 0.524 1.00 1.00 3 HIS A CA 41
ATOM 22729 C C . HIS A 1 3 ? 20.936 10.937 2.039 1.00 1.00 3 HIS A C 41
ATOM 22730 O O . HIS A 1 3 ? 20.233 11.730 2.666 1.00 1.00 3 HIS A O 41
ATOM 22744 N N . THR A 1 4 ? 21.844 10.160 2.622 1.00 1.00 4 THR A N 41
ATOM 22745 C CA . THR A 1 4 ? 22.063 10.202 4.062 1.00 1.00 4 THR A CA 41
ATOM 22746 C C . THR A 1 4 ? 23.520 9.896 4.382 1.00 1.00 4 THR A C 41
ATOM 22747 O O . THR A 1 4 ? 24.429 10.528 3.846 1.00 1.00 4 THR A O 41
ATOM 22758 N N . ILE A 1 5 ? 23.736 8.919 5.253 1.00 1.00 5 ILE A N 41
ATOM 22759 C CA . ILE A 1 5 ? 25.088 8.534 5.631 1.00 1.00 5 ILE A CA 41
ATOM 22760 C C . ILE A 1 5 ? 25.519 7.301 4.847 1.00 1.00 5 ILE A C 41
ATOM 22761 O O . ILE A 1 5 ? 26.705 7.093 4.608 1.00 1.00 5 ILE A O 41
ATOM 22777 N N . TRP A 1 6 ? 24.550 6.491 4.438 1.00 1.00 6 TRP A N 41
ATOM 22778 C CA . TRP A 1 6 ? 24.848 5.287 3.670 1.00 1.00 6 TRP A CA 41
ATOM 22779 C C . TRP A 1 6 ? 25.946 5.565 2.646 1.00 1.00 6 TRP A C 41
ATOM 22780 O O . TRP A 1 6 ? 27.069 5.085 2.779 1.00 1.00 6 TRP A O 41
ATOM 22801 N N . GLU A 1 7 ? 25.619 6.345 1.628 1.00 1.00 7 GLU A N 41
ATOM 22802 C CA . GLU A 1 7 ? 26.593 6.673 0.592 1.00 1.00 7 GLU A CA 41
ATOM 22803 C C . GLU A 1 7 ? 27.930 7.088 1.206 1.00 1.00 7 GLU A C 41
ATOM 22804 O O . GLU A 1 7 ? 28.937 7.179 0.504 1.00 1.00 7 GLU A O 41
ATOM 22816 N N . VAL A 1 8 ? 27.937 7.343 2.513 1.00 1.00 8 VAL A N 41
ATOM 22817 C CA . VAL A 1 8 ? 29.165 7.750 3.192 1.00 1.00 8 VAL A CA 41
ATOM 22818 C C . VAL A 1 8 ? 29.806 6.568 3.921 1.00 1.00 8 VAL A C 41
ATOM 22819 O O . VAL A 1 8 ? 31.031 6.452 3.962 1.00 1.00 8 VAL A O 41
ATOM 22832 N N . ILE A 1 9 ? 28.974 5.692 4.488 1.00 1.00 9 ILE A N 41
ATOM 22833 C CA . ILE A 1 9 ? 29.469 4.522 5.203 1.00 1.00 9 ILE A CA 41
ATOM 22834 C C . ILE A 1 9 ? 29.067 3.258 4.451 1.00 1.00 9 ILE A C 41
ATOM 22835 O O . ILE A 1 9 ? 29.878 2.357 4.266 1.00 1.00 9 ILE A O 41
ATOM 22851 N N . ALA A 1 10 ? 27.820 3.207 4.008 1.00 1.00 10 ALA A N 41
ATOM 22852 C CA . ALA A 1 10 ? 27.333 2.051 3.264 1.00 1.00 10 ALA A CA 41
ATOM 22853 C C . ALA A 1 10 ? 27.984 1.999 1.890 1.00 1.00 10 ALA A C 41
ATOM 22854 O O . ALA A 1 10 ? 28.797 1.119 1.611 1.00 1.00 10 ALA A O 41
ATOM 22861 N N . GLY A 1 11 ? 27.639 2.957 1.036 1.00 1.00 11 GLY A N 41
ATOM 22862 C CA . GLY A 1 11 ? 28.221 3.006 -0.297 1.00 1.00 11 GLY A CA 41
ATOM 22863 C C . GLY A 1 11 ? 29.732 2.900 -0.193 1.00 1.00 11 GLY A C 41
ATOM 22864 O O . GLY A 1 11 ? 30.425 2.648 -1.178 1.00 1.00 11 GLY A O 41
ATOM 22868 N N . LEU A 1 12 ? 30.232 3.089 1.024 1.00 1.00 12 LEU A N 41
ATOM 22869 C CA . LEU A 1 12 ? 31.658 3.008 1.279 1.00 1.00 12 LEU A CA 41
ATOM 22870 C C . LEU A 1 12 ? 32.011 1.659 1.901 1.00 1.00 12 LEU A C 41
ATOM 22871 O O . LEU A 1 12 ? 33.133 1.177 1.755 1.00 1.00 12 LEU A O 41
ATOM 22887 N N . VAL A 1 13 ? 31.039 1.057 2.591 1.00 1.00 13 VAL A N 41
ATOM 22888 C CA . VAL A 1 13 ? 31.255 -0.242 3.232 1.00 1.00 13 VAL A CA 41
ATOM 22889 C C . VAL A 1 13 ? 30.336 -1.298 2.629 1.00 1.00 13 VAL A C 41
ATOM 22890 O O . VAL A 1 13 ? 30.801 -2.329 2.146 1.00 1.00 13 VAL A O 41
ATOM 22903 N N . ALA A 1 14 ? 29.035 -1.038 2.656 1.00 1.00 14 ALA A N 41
ATOM 22904 C CA . ALA A 1 14 ? 28.074 -1.982 2.101 1.00 1.00 14 ALA A CA 41
ATOM 22905 C C . ALA A 1 14 ? 28.576 -2.511 0.763 1.00 1.00 14 ALA A C 41
ATOM 22906 O O . ALA A 1 14 ? 28.484 -3.704 0.482 1.00 1.00 14 ALA A O 41
ATOM 22913 N N . LEU A 1 15 ? 29.121 -1.619 -0.054 1.00 1.00 15 LEU A N 41
ATOM 22914 C CA . LEU A 1 15 ? 29.645 -2.022 -1.352 1.00 1.00 15 LEU A CA 41
ATOM 22915 C C . LEU A 1 15 ? 30.886 -2.885 -1.156 1.00 1.00 15 LEU A C 41
ATOM 22916 O O . LEU A 1 15 ? 31.152 -3.799 -1.937 1.00 1.00 15 LEU A O 41
ATOM 22932 N N . LEU A 1 16 ? 31.634 -2.589 -0.099 1.00 1.00 16 LEU A N 41
ATOM 22933 C CA . LEU A 1 16 ? 32.843 -3.341 0.210 1.00 1.00 16 LEU A CA 41
ATOM 22934 C C . LEU A 1 16 ? 32.519 -4.499 1.150 1.00 1.00 16 LEU A C 41
ATOM 22935 O O . LEU A 1 16 ? 33.404 -5.262 1.539 1.00 1.00 16 LEU A O 41
ATOM 22951 N N . THR A 1 17 ? 31.241 -4.619 1.507 1.00 1.00 17 THR A N 41
ATOM 22952 C CA . THR A 1 17 ? 30.794 -5.683 2.400 1.00 1.00 17 THR A CA 41
ATOM 22953 C C . THR A 1 17 ? 29.749 -6.553 1.707 1.00 1.00 17 THR A C 41
ATOM 22954 O O . THR A 1 17 ? 29.964 -7.745 1.492 1.00 1.00 17 THR A O 41
ATOM 22965 N N . PHE A 1 18 ? 28.620 -5.949 1.355 1.00 1.00 18 PHE A N 41
ATOM 22966 C CA . PHE A 1 18 ? 27.552 -6.678 0.683 1.00 1.00 18 PHE A CA 41
ATOM 22967 C C . PHE A 1 18 ? 28.119 -7.585 -0.405 1.00 1.00 18 PHE A C 41
ATOM 22968 O O . PHE A 1 18 ? 27.673 -8.719 -0.575 1.00 1.00 18 PHE A O 41
ATOM 22985 N N . LEU A 1 19 ? 29.100 -7.077 -1.144 1.00 1.00 19 LEU A N 41
ATOM 22986 C CA . LEU A 1 19 ? 29.715 -7.849 -2.220 1.00 1.00 19 LEU A CA 41
ATOM 22987 C C . LEU A 1 19 ? 30.667 -8.899 -1.658 1.00 1.00 19 LEU A C 41
ATOM 22988 O O . LEU A 1 19 ? 30.968 -9.891 -2.322 1.00 1.00 19 LEU A O 41
ATOM 23004 N N . ALA A 1 20 ? 31.139 -8.678 -0.437 1.00 1.00 20 ALA A N 41
ATOM 23005 C CA . ALA A 1 20 ? 32.057 -9.619 0.195 1.00 1.00 20 ALA A CA 41
ATOM 23006 C C . ALA A 1 20 ? 31.284 -10.734 0.890 1.00 1.00 20 ALA A C 41
ATOM 23007 O O . ALA A 1 20 ? 31.598 -11.914 0.731 1.00 1.00 20 ALA A O 41
ATOM 23014 N N . PHE A 1 21 ? 30.272 -10.352 1.661 1.00 1.00 21 PHE A N 41
ATOM 23015 C CA . PHE A 1 21 ? 29.460 -11.325 2.378 1.00 1.00 21 PHE A CA 41
ATOM 23016 C C . PHE A 1 21 ? 28.387 -11.907 1.464 1.00 1.00 21 PHE A C 41
ATOM 23017 O O . PHE A 1 21 ? 28.150 -13.115 1.461 1.00 1.00 21 PHE A O 41
ATOM 23034 N N . GLY A 1 22 ? 27.742 -11.042 0.690 1.00 1.00 22 GLY A N 41
ATOM 23035 C CA . GLY A 1 22 ? 26.697 -11.484 -0.225 1.00 1.00 22 GLY A CA 41
ATOM 23036 C C . GLY A 1 22 ? 27.229 -12.535 -1.188 1.00 1.00 22 GLY A C 41
ATOM 23037 O O . GLY A 1 22 ? 26.579 -13.550 -1.435 1.00 1.00 22 GLY A O 41
ATOM 23041 N N . PHE A 1 23 ? 28.417 -12.292 -1.729 1.00 1.00 23 PHE A N 41
ATOM 23042 C CA . PHE A 1 23 ? 29.015 -13.228 -2.659 1.00 1.00 23 PHE A CA 41
ATOM 23043 C C . PHE A 1 23 ? 29.145 -14.599 -2.010 1.00 1.00 23 PHE A C 41
ATOM 23044 O O . PHE A 1 23 ? 29.418 -15.593 -2.678 1.00 1.00 23 PHE A O 41
ATOM 23061 N N . TRP A 1 24 ? 28.936 -14.641 -0.699 1.00 1.00 24 TRP A N 41
ATOM 23062 C CA . TRP A 1 24 ? 29.017 -15.891 0.037 1.00 1.00 24 TRP A CA 41
ATOM 23063 C C . TRP A 1 24 ? 27.636 -16.304 0.524 1.00 1.00 24 TRP A C 41
ATOM 23064 O O . TRP A 1 24 ? 27.023 -17.208 -0.041 1.00 1.00 24 TRP A O 41
ATOM 23085 N N . LEU A 1 25 ? 27.171 -15.626 1.574 1.00 1.00 25 LEU A N 41
ATOM 23086 C CA . LEU A 1 25 ? 25.862 -15.899 2.174 1.00 1.00 25 LEU A CA 41
ATOM 23087 C C . LEU A 1 25 ? 24.913 -16.580 1.196 1.00 1.00 25 LEU A C 41
ATOM 23088 O O . LEU A 1 25 ? 24.416 -17.673 1.464 1.00 1.00 25 LEU A O 41
ATOM 23104 N N . PHE A 1 26 ? 24.657 -15.935 0.066 1.00 1.00 26 PHE A N 41
ATOM 23105 C CA . PHE A 1 26 ? 23.757 -16.510 -0.923 1.00 1.00 26 PHE A CA 41
ATOM 23106 C C . PHE A 1 26 ? 24.422 -17.652 -1.684 1.00 1.00 26 PHE A C 41
ATOM 23107 O O . PHE A 1 26 ? 23.901 -18.766 -1.740 1.00 1.00 26 PHE A O 41
ATOM 23124 N N . LYS A 1 27 ? 25.565 -17.364 -2.289 1.00 1.00 27 LYS A N 41
ATOM 23125 C CA . LYS A 1 27 ? 26.271 -18.373 -3.072 1.00 1.00 27 LYS A CA 41
ATOM 23126 C C . LYS A 1 27 ? 26.677 -19.568 -2.205 1.00 1.00 27 LYS A C 41
ATOM 23127 O O . LYS A 1 27 ? 27.345 -20.484 -2.684 1.00 1.00 27 LYS A O 41
ATOM 23146 N N . TYR A 1 28 ? 26.258 -19.563 -0.939 1.00 1.00 28 TYR A N 41
ATOM 23147 C CA . TYR A 1 28 ? 26.574 -20.666 -0.030 1.00 1.00 28 TYR A CA 41
ATOM 23148 C C . TYR A 1 28 ? 25.304 -21.187 0.636 1.00 1.00 28 TYR A C 41
ATOM 23149 O O . TYR A 1 28 ? 25.105 -22.395 0.751 1.00 1.00 28 TYR A O 41
ATOM 23167 N N . LEU A 1 29 ? 24.450 -20.268 1.078 1.00 1.00 29 LEU A N 41
ATOM 23168 C CA . LEU A 1 29 ? 23.207 -20.656 1.738 1.00 1.00 29 LEU A CA 41
ATOM 23169 C C . LEU A 1 29 ? 22.056 -20.734 0.740 1.00 1.00 29 LEU A C 41
ATOM 23170 O O . LEU A 1 29 ? 21.196 -21.607 0.839 1.00 1.00 29 LEU A O 41
ATOM 23186 N N . GLN A 1 30 ? 22.044 -19.814 -0.215 1.00 1.00 30 GLN A N 41
ATOM 23187 C CA . GLN A 1 30 ? 20.990 -19.790 -1.224 1.00 1.00 30 GLN A CA 41
ATOM 23188 C C . GLN A 1 30 ? 21.332 -20.727 -2.379 1.00 1.00 30 GLN A C 41
ATOM 23189 O O . GLN A 1 30 ? 20.485 -21.015 -3.226 1.00 1.00 30 GLN A O 41
ATOM 23203 N N . LYS A 1 31 ? 22.577 -21.199 -2.401 1.00 1.00 31 LYS A N 41
ATOM 23204 C CA . LYS A 1 31 ? 23.032 -22.105 -3.454 1.00 1.00 31 LYS A CA 41
ATOM 23205 C C . LYS A 1 31 ? 23.397 -23.465 -2.870 1.00 1.00 31 LYS A C 41
ATOM 23206 O O . LYS A 1 31 ? 24.575 -23.782 -2.702 1.00 1.00 31 LYS A O 41
ATOM 23225 N N . LYS A 1 32 ? 22.384 -24.267 -2.566 1.00 1.00 32 LYS A N 41
ATOM 23226 C CA . LYS A 1 32 ? 22.620 -25.592 -2.004 1.00 1.00 32 LYS A CA 41
ATOM 23227 C C . LYS A 1 32 ? 21.539 -26.567 -2.456 1.00 1.00 32 LYS A C 41
ATOM 23228 O O . LYS A 1 32 ? 20.753 -26.195 -3.313 1.00 1.00 32 LYS A O 41
ATOM 23248 N N . LYS A 1 1 ? 24.019 17.000 -0.957 1.00 1.00 1 LYS A N 42
ATOM 23249 C CA . LYS A 1 1 ? 22.852 16.503 -1.738 1.00 1.00 1 LYS A CA 42
ATOM 23250 C C . LYS A 1 1 ? 23.149 15.100 -2.258 1.00 1.00 1 LYS A C 42
ATOM 23251 O O . LYS A 1 1 ? 23.276 14.888 -3.463 1.00 1.00 1 LYS A O 42
ATOM 23272 N N . LYS A 1 2 ? 23.260 14.146 -1.339 1.00 1.00 2 LYS A N 42
ATOM 23273 C CA . LYS A 1 2 ? 23.543 12.767 -1.716 1.00 1.00 2 LYS A CA 42
ATOM 23274 C C . LYS A 1 2 ? 22.900 11.798 -0.727 1.00 1.00 2 LYS A C 42
ATOM 23275 O O . LYS A 1 2 ? 23.498 11.447 0.289 1.00 1.00 2 LYS A O 42
ATOM 23294 N N . HIS A 1 3 ? 21.679 11.371 -1.036 1.00 1.00 3 HIS A N 42
ATOM 23295 C CA . HIS A 1 3 ? 20.961 10.442 -0.171 1.00 1.00 3 HIS A CA 42
ATOM 23296 C C . HIS A 1 3 ? 21.167 10.804 1.297 1.00 1.00 3 HIS A C 42
ATOM 23297 O O . HIS A 1 3 ? 20.914 11.937 1.707 1.00 1.00 3 HIS A O 42
ATOM 23311 N N . THR A 1 4 ? 21.632 9.833 2.081 1.00 1.00 4 THR A N 42
ATOM 23312 C CA . THR A 1 4 ? 21.875 10.050 3.504 1.00 1.00 4 THR A CA 42
ATOM 23313 C C . THR A 1 4 ? 23.352 9.847 3.824 1.00 1.00 4 THR A C 42
ATOM 23314 O O . THR A 1 4 ? 24.210 10.569 3.317 1.00 1.00 4 THR A O 42
ATOM 23325 N N . ILE A 1 5 ? 23.637 8.858 4.665 1.00 1.00 5 ILE A N 42
ATOM 23326 C CA . ILE A 1 5 ? 25.011 8.558 5.046 1.00 1.00 5 ILE A CA 42
ATOM 23327 C C . ILE A 1 5 ? 25.458 7.247 4.411 1.00 1.00 5 ILE A C 42
ATOM 23328 O O . ILE A 1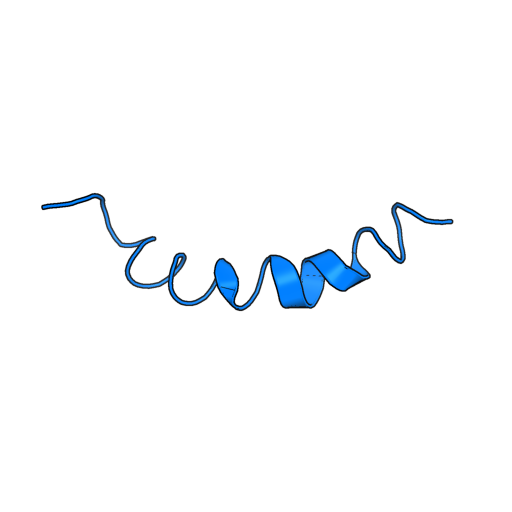 5 ? 26.648 7.002 4.248 1.00 1.00 5 ILE A O 42
ATOM 23344 N N . TRP A 1 6 ? 24.494 6.412 4.044 1.00 1.00 6 TRP A N 42
ATOM 23345 C CA . TRP A 1 6 ? 24.811 5.135 3.420 1.00 1.00 6 TRP A CA 42
ATOM 23346 C C . TRP A 1 6 ? 25.893 5.314 2.358 1.00 1.00 6 TRP A C 42
ATOM 23347 O O . TRP A 1 6 ? 26.944 4.680 2.413 1.00 1.00 6 TRP A O 42
ATOM 23368 N N . GLU A 1 7 ? 25.626 6.176 1.388 1.00 1.00 7 GLU A N 42
ATOM 23369 C CA . GLU A 1 7 ? 26.584 6.423 0.318 1.00 1.00 7 GLU A CA 42
ATOM 23370 C C . GLU A 1 7 ? 27.921 6.900 0.879 1.00 1.00 7 GLU A C 42
ATOM 23371 O O . GLU A 1 7 ? 28.900 7.033 0.142 1.00 1.00 7 GLU A O 42
ATOM 23383 N N . VAL A 1 8 ? 27.957 7.154 2.183 1.00 1.00 8 VAL A N 42
ATOM 23384 C CA . VAL A 1 8 ? 29.182 7.616 2.833 1.00 1.00 8 VAL A CA 42
ATOM 23385 C C . VAL A 1 8 ? 29.823 6.489 3.642 1.00 1.00 8 VAL A C 42
ATOM 23386 O O . VAL A 1 8 ? 31.047 6.366 3.684 1.00 1.00 8 VAL A O 42
ATOM 23399 N N . ILE A 1 9 ? 28.988 5.667 4.277 1.00 1.00 9 ILE A N 42
ATOM 23400 C CA . ILE A 1 9 ? 29.475 4.551 5.078 1.00 1.00 9 ILE A CA 42
ATOM 23401 C C . ILE A 1 9 ? 29.087 3.236 4.412 1.00 1.00 9 ILE A C 42
ATOM 23402 O O . ILE A 1 9 ? 29.914 2.340 4.274 1.00 1.00 9 ILE A O 42
ATOM 23418 N N . ALA A 1 10 ? 27.838 3.132 3.987 1.00 1.00 10 ALA A N 42
ATOM 23419 C CA . ALA A 1 10 ? 27.369 1.919 3.327 1.00 1.00 10 ALA A CA 42
ATOM 23420 C C . ALA A 1 10 ? 27.996 1.792 1.948 1.00 1.00 10 ALA A C 42
ATOM 23421 O O . ALA A 1 10 ? 28.793 0.888 1.699 1.00 1.00 10 ALA A O 42
ATOM 23428 N N . GLY A 1 11 ? 27.647 2.711 1.053 1.00 1.00 11 GLY A N 42
ATOM 23429 C CA . GLY A 1 11 ? 28.206 2.688 -0.289 1.00 1.00 11 GLY A CA 42
ATOM 23430 C C . GLY A 1 11 ? 29.720 2.609 -0.206 1.00 1.00 11 GLY A C 42
ATOM 23431 O O . GLY A 1 11 ? 30.400 2.340 -1.196 1.00 1.00 11 GLY A O 42
ATOM 23435 N N . LEU A 1 12 ? 30.237 2.843 0.996 1.00 1.00 12 LEU A N 42
ATOM 23436 C CA . LEU A 1 12 ? 31.668 2.796 1.226 1.00 1.00 12 LEU A CA 42
ATOM 23437 C C . LEU A 1 12 ? 32.053 1.504 1.944 1.00 1.00 12 LEU A C 42
ATOM 23438 O O . LEU A 1 12 ? 33.185 1.038 1.824 1.00 1.00 12 LEU A O 42
ATOM 23454 N N . VAL A 1 13 ? 31.102 0.932 2.689 1.00 1.00 13 VAL A N 42
ATOM 23455 C CA . VAL A 1 13 ? 31.359 -0.312 3.416 1.00 1.00 13 VAL A CA 42
ATOM 23456 C C . VAL A 1 13 ? 30.548 -1.459 2.825 1.00 1.00 13 VAL A C 42
ATOM 23457 O O . VAL A 1 13 ? 31.098 -2.502 2.479 1.00 1.00 13 VAL A O 42
ATOM 23470 N N . ALA A 1 14 ? 29.238 -1.264 2.712 1.00 1.00 14 ALA A N 42
ATOM 23471 C CA . ALA A 1 14 ? 28.376 -2.299 2.157 1.00 1.00 14 ALA A CA 42
ATOM 23472 C C . ALA A 1 14 ? 29.024 -2.912 0.921 1.00 1.00 14 ALA A C 42
ATOM 23473 O O . ALA A 1 14 ? 29.106 -4.133 0.792 1.00 1.00 14 ALA A O 42
ATOM 23480 N N . LEU A 1 15 ? 29.494 -2.056 0.020 1.00 1.00 15 LEU A N 42
ATOM 23481 C CA . LEU A 1 15 ? 30.147 -2.529 -1.193 1.00 1.00 15 LEU A CA 42
ATOM 23482 C C . LEU A 1 15 ? 31.408 -3.297 -0.831 1.00 1.00 15 LEU A C 42
ATOM 23483 O O . LEU A 1 15 ? 31.812 -4.228 -1.528 1.00 1.00 15 LEU A O 42
ATOM 23499 N N . LEU A 1 16 ? 32.017 -2.901 0.279 1.00 1.00 16 LEU A N 42
ATOM 23500 C CA . LEU A 1 16 ? 33.228 -3.554 0.753 1.00 1.00 16 LEU A CA 42
ATOM 23501 C C . LEU A 1 16 ? 32.880 -4.596 1.811 1.00 1.00 16 LEU A C 42
ATOM 23502 O O . LEU A 1 16 ? 33.763 -5.175 2.444 1.00 1.00 16 LEU A O 42
ATOM 23518 N N . THR A 1 17 ? 31.582 -4.826 1.993 1.00 1.00 17 THR A N 42
ATOM 23519 C CA . THR A 1 17 ? 31.116 -5.798 2.974 1.00 1.00 17 THR A CA 42
ATOM 23520 C C . THR A 1 17 ? 29.897 -6.547 2.444 1.00 1.00 17 THR A C 42
ATOM 23521 O O . THR A 1 17 ? 29.990 -7.710 2.055 1.00 1.00 17 THR A O 42
ATOM 23532 N N . PHE A 1 18 ? 28.754 -5.870 2.434 1.00 1.00 18 PHE A N 42
ATOM 23533 C CA . PHE A 1 18 ? 27.520 -6.477 1.953 1.00 1.00 18 PHE A CA 42
ATOM 23534 C C . PHE A 1 18 ? 27.759 -7.237 0.650 1.00 1.00 18 PHE A C 42
ATOM 23535 O O . PHE A 1 18 ? 27.232 -8.333 0.455 1.00 1.00 18 PHE A O 42
ATOM 23552 N N . LEU A 1 19 ? 28.552 -6.647 -0.238 1.00 1.00 19 LEU A N 42
ATOM 23553 C CA . LEU A 1 19 ? 28.849 -7.276 -1.520 1.00 1.00 19 LEU A CA 42
ATOM 23554 C C . LEU A 1 19 ? 29.962 -8.310 -1.371 1.00 1.00 19 LEU A C 42
ATOM 23555 O O . LEU A 1 19 ? 30.188 -9.121 -2.266 1.00 1.00 19 LEU A O 42
ATOM 23571 N N . ALA A 1 20 ? 30.650 -8.276 -0.236 1.00 1.00 20 ALA A N 42
ATOM 23572 C CA . ALA A 1 20 ? 31.736 -9.218 0.015 1.00 1.00 20 ALA A CA 42
ATOM 23573 C C . ALA A 1 20 ? 31.196 -10.495 0.651 1.00 1.00 20 ALA A C 42
ATOM 23574 O O . ALA A 1 20 ? 31.537 -11.601 0.229 1.00 1.00 20 ALA A O 42
ATOM 23581 N N . PHE A 1 21 ? 30.354 -10.336 1.666 1.00 1.00 21 PHE A N 42
ATOM 23582 C CA . PHE A 1 21 ? 29.775 -11.488 2.350 1.00 1.00 21 PHE A CA 42
ATOM 23583 C C . PHE A 1 21 ? 28.527 -11.971 1.621 1.00 1.00 21 PHE A C 42
ATOM 23584 O O . PHE A 1 21 ? 28.288 -13.173 1.510 1.00 1.00 21 PHE A O 42
ATOM 23601 N N . GLY A 1 22 ? 27.736 -11.028 1.122 1.00 1.00 22 GLY A N 42
ATOM 23602 C CA . GLY A 1 22 ? 26.516 -11.372 0.403 1.00 1.00 22 GLY A CA 42
ATOM 23603 C C . GLY A 1 22 ? 26.832 -12.212 -0.827 1.00 1.00 22 GLY A C 42
ATOM 23604 O O . GLY A 1 22 ? 26.203 -13.244 -1.062 1.00 1.00 22 GLY A O 42
ATOM 23608 N N . PHE A 1 23 ? 27.810 -11.771 -1.608 1.00 1.00 23 PHE A N 42
ATOM 23609 C CA . PHE A 1 23 ? 28.194 -12.498 -2.803 1.00 1.00 23 PHE A CA 42
ATOM 23610 C C . PHE A 1 23 ? 28.547 -13.936 -2.449 1.00 1.00 23 PHE A C 42
ATOM 23611 O O . PHE A 1 23 ? 28.707 -14.786 -3.323 1.00 1.00 23 PHE A O 42
ATOM 23628 N N . TRP A 1 24 ? 28.658 -14.202 -1.154 1.00 1.00 24 TRP A N 42
ATOM 23629 C CA . TRP A 1 24 ? 28.979 -15.540 -0.681 1.00 1.00 24 TRP A CA 42
ATOM 23630 C C . TRP A 1 24 ? 27.778 -16.151 0.019 1.00 1.00 24 TRP A C 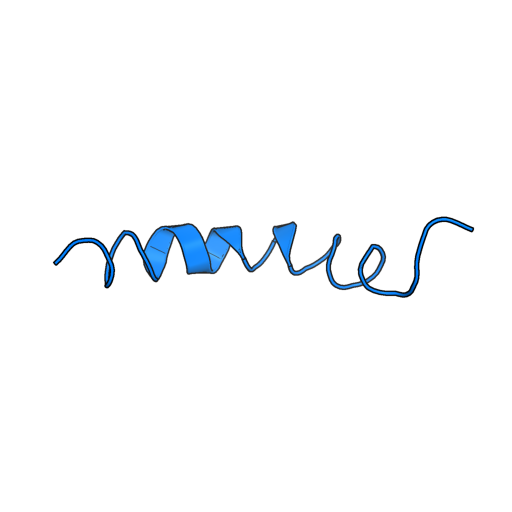42
ATOM 23631 O O . TRP A 1 24 ? 27.105 -17.014 -0.540 1.00 1.00 24 TRP A O 42
ATOM 23652 N N . LEU A 1 25 ? 27.529 -15.691 1.247 1.00 1.00 25 LEU A N 42
ATOM 23653 C CA . LEU A 1 25 ? 26.415 -16.183 2.060 1.00 1.00 25 LEU A CA 42
ATOM 23654 C C . LEU A 1 25 ? 25.295 -16.751 1.203 1.00 1.00 25 LEU A C 42
ATOM 23655 O O . LEU A 1 25 ? 24.926 -17.916 1.345 1.00 1.00 25 LEU A O 42
ATOM 23671 N N . PHE A 1 26 ? 24.749 -15.927 0.321 1.00 1.00 26 PHE A N 42
ATOM 23672 C CA . PHE A 1 26 ? 23.665 -16.379 -0.534 1.00 1.00 26 PHE A CA 42
ATOM 23673 C C . PHE A 1 26 ? 24.170 -17.327 -1.618 1.00 1.00 26 PHE A C 42
ATOM 23674 O O . PHE A 1 26 ? 23.624 -18.412 -1.812 1.00 1.00 26 PHE A O 42
ATOM 23691 N N . LYS A 1 27 ? 25.203 -16.911 -2.333 1.00 1.00 27 LYS A N 42
ATOM 23692 C CA . LYS A 1 27 ? 25.740 -17.737 -3.406 1.00 1.00 27 LYS A CA 42
ATOM 23693 C C . LYS A 1 27 ? 26.448 -18.974 -2.848 1.00 1.00 27 LYS A C 42
ATOM 23694 O O . LYS A 1 27 ? 27.303 -19.558 -3.512 1.00 1.00 27 LYS A O 42
ATOM 23713 N N . TYR A 1 28 ? 26.074 -19.379 -1.637 1.00 1.00 28 TYR A N 42
ATOM 23714 C CA . TYR A 1 28 ? 26.670 -20.560 -1.020 1.00 1.00 28 TYR A CA 42
ATOM 23715 C C . TYR A 1 28 ? 25.637 -21.286 -0.164 1.00 1.00 28 TYR A C 42
ATOM 23716 O O . TYR A 1 28 ? 25.504 -22.506 -0.243 1.00 1.00 28 TYR A O 42
ATOM 23734 N N . LEU A 1 29 ? 24.907 -20.531 0.651 1.00 1.00 29 LEU A N 42
ATOM 23735 C CA . LEU A 1 29 ? 23.892 -21.126 1.512 1.00 1.00 29 LEU A CA 42
ATOM 23736 C C . LEU A 1 29 ? 22.533 -21.148 0.816 1.00 1.00 29 LEU A C 42
ATOM 23737 O O . LEU A 1 29 ? 21.819 -22.150 0.865 1.00 1.00 29 LEU A O 42
ATOM 23753 N N . GLN A 1 30 ? 22.183 -20.043 0.172 1.00 1.00 30 GLN A N 42
ATOM 23754 C CA . GLN A 1 30 ? 20.905 -19.951 -0.530 1.00 1.00 30 GLN A CA 42
ATOM 23755 C C . GLN A 1 30 ? 20.964 -20.735 -1.837 1.00 1.00 30 GLN A C 42
ATOM 23756 O O . GLN A 1 30 ? 19.970 -20.852 -2.552 1.00 1.00 30 GLN A O 42
ATOM 23770 N N . LYS A 1 31 ? 22.142 -21.280 -2.133 1.00 1.00 31 LYS A N 42
ATOM 23771 C CA . LYS A 1 31 ? 22.334 -22.061 -3.350 1.00 1.00 31 LYS A CA 42
ATOM 23772 C C . LYS A 1 31 ? 22.542 -23.533 -3.009 1.00 1.00 31 LYS A C 42
ATOM 23773 O O . LYS A 1 31 ? 21.870 -24.408 -3.554 1.00 1.00 31 LYS A O 42
ATOM 23792 N N . LYS A 1 32 ? 23.473 -23.795 -2.099 1.00 1.00 32 LYS A N 42
ATOM 23793 C CA . LYS A 1 32 ? 23.764 -25.162 -1.687 1.00 1.00 32 LYS A CA 42
ATOM 23794 C C . LYS A 1 32 ? 23.789 -26.094 -2.896 1.00 1.00 32 LYS A C 42
ATOM 23795 O O . LYS A 1 32 ? 23.871 -25.590 -4.005 1.00 1.00 32 LYS A O 42
ATOM 23815 N N . LYS A 1 1 ? 18.532 16.346 -4.032 1.00 1.00 1 LYS A N 43
ATOM 23816 C CA . LYS A 1 1 ? 19.135 15.583 -2.903 1.00 1.00 1 LYS A CA 43
ATOM 23817 C C . LYS A 1 1 ? 19.689 14.261 -3.423 1.00 1.00 1 LYS A C 43
ATOM 23818 O O . LYS A 1 1 ? 19.242 13.752 -4.451 1.00 1.00 1 LYS A O 43
ATOM 23839 N N . LYS A 1 2 ? 20.666 13.711 -2.709 1.00 1.00 2 LYS A N 43
ATOM 23840 C CA . LYS A 1 2 ? 21.275 12.448 -3.108 1.00 1.00 2 LYS A CA 43
ATOM 23841 C C . LYS A 1 2 ? 20.731 11.300 -2.264 1.00 1.00 2 LYS A C 43
ATOM 23842 O O . LYS A 1 2 ? 19.978 10.459 -2.753 1.00 1.00 2 LYS A O 43
ATOM 23861 N N . HIS A 1 3 ? 21.118 11.273 -0.992 1.00 1.00 3 HIS A N 43
ATOM 23862 C CA . HIS A 1 3 ? 20.664 10.223 -0.088 1.00 1.00 3 HIS A CA 43
ATOM 23863 C C . HIS A 1 3 ? 20.884 10.634 1.364 1.00 1.00 3 HIS A C 43
ATOM 23864 O O . HIS A 1 3 ? 20.497 11.728 1.773 1.00 1.00 3 HIS A O 43
ATOM 23878 N N . THR A 1 4 ? 21.512 9.747 2.134 1.00 1.00 4 THR A N 43
ATOM 23879 C CA . THR A 1 4 ? 21.788 10.022 3.541 1.00 1.00 4 THR A CA 43
ATOM 23880 C C . THR A 1 4 ? 23.274 9.857 3.834 1.00 1.00 4 THR A C 43
ATOM 23881 O O . THR A 1 4 ? 24.100 10.623 3.338 1.00 1.00 4 THR A O 43
ATOM 23892 N N . ILE A 1 5 ? 23.606 8.849 4.635 1.00 1.00 5 ILE A N 43
ATOM 23893 C CA . ILE A 1 5 ? 24.994 8.581 4.986 1.00 1.00 5 ILE A CA 43
ATOM 23894 C C . ILE A 1 5 ? 25.440 7.260 4.377 1.00 1.00 5 ILE A C 43
ATOM 23895 O O . ILE A 1 5 ? 26.626 7.035 4.159 1.00 1.00 5 ILE A O 43
ATOM 23911 N N . TRP A 1 6 ? 24.479 6.390 4.091 1.00 1.00 6 TRP A N 43
ATOM 23912 C CA . TRP A 1 6 ? 24.789 5.098 3.497 1.00 1.00 6 TRP A CA 43
ATOM 23913 C C . TRP A 1 6 ? 25.822 5.258 2.384 1.00 1.00 6 TRP A C 43
ATOM 23914 O O . TRP A 1 6 ? 26.888 4.649 2.419 1.00 1.00 6 TRP A O 43
ATOM 23935 N N . GLU A 1 7 ? 25.496 6.076 1.395 1.00 1.00 7 GLU A N 43
ATOM 23936 C CA . GLU A 1 7 ? 26.405 6.301 0.278 1.00 1.00 7 GLU A CA 43
ATOM 23937 C C . GLU A 1 7 ? 27.760 6.808 0.765 1.00 1.00 7 GLU A C 43
ATOM 23938 O O . GLU A 1 7 ? 28.717 6.888 -0.007 1.00 1.00 7 GLU A O 43
ATOM 23950 N N . VAL A 1 8 ? 27.835 7.148 2.048 1.00 1.00 8 VAL A N 43
ATOM 23951 C CA . VAL A 1 8 ? 29.081 7.647 2.626 1.00 1.00 8 VAL A CA 43
ATOM 23952 C C . VAL A 1 8 ? 29.775 6.560 3.447 1.00 1.00 8 VAL A C 43
ATOM 23953 O O . VAL A 1 8 ? 31.001 6.462 3.443 1.00 1.00 8 VAL A O 43
ATOM 23966 N N . ILE A 1 9 ? 28.982 5.745 4.145 1.00 1.00 9 ILE A N 43
ATOM 23967 C CA . ILE A 1 9 ? 29.524 4.669 4.962 1.00 1.00 9 ILE A CA 43
ATOM 23968 C C . ILE A 1 9 ? 29.127 3.321 4.369 1.00 1.00 9 ILE A C 43
ATOM 23969 O O . ILE A 1 9 ? 29.964 2.434 4.222 1.00 1.00 9 ILE A O 43
ATOM 23985 N N . ALA A 1 10 ? 27.860 3.177 4.015 1.00 1.00 10 ALA A N 43
ATOM 23986 C CA . ALA A 1 10 ? 27.383 1.932 3.427 1.00 1.00 10 ALA A CA 43
ATOM 23987 C C . ALA A 1 10 ? 27.949 1.757 2.027 1.00 1.00 10 ALA A C 43
ATOM 23988 O O . ALA A 1 10 ? 28.750 0.857 1.780 1.00 1.00 10 ALA A O 43
ATOM 23995 N N . GLY A 1 11 ? 27.544 2.632 1.114 1.00 1.00 11 GLY A N 43
ATOM 23996 C CA . GLY A 1 11 ? 28.042 2.561 -0.251 1.00 1.00 11 GLY A CA 43
ATOM 23997 C C . GLY A 1 11 ? 29.560 2.500 -0.233 1.00 1.00 11 GLY A C 43
ATOM 23998 O O . GLY A 1 11 ? 30.196 2.193 -1.241 1.00 1.00 11 GLY A O 43
ATOM 24002 N N . LEU A 1 12 ? 30.128 2.793 0.932 1.00 1.00 12 LEU A N 43
ATOM 24003 C CA . LEU A 1 12 ? 31.569 2.769 1.097 1.00 1.00 12 LEU A CA 43
ATOM 24004 C C . LEU A 1 12 ? 32.000 1.508 1.844 1.00 1.00 12 LEU A C 43
ATOM 24005 O O . LEU A 1 12 ? 33.128 1.042 1.687 1.00 1.00 12 LEU A O 43
ATOM 24021 N N . VAL A 1 13 ? 31.091 0.960 2.656 1.00 1.00 13 VAL A N 43
ATOM 24022 C CA . VAL A 1 13 ? 31.392 -0.254 3.418 1.00 1.00 13 VAL A CA 43
ATOM 24023 C C . VAL A 1 13 ? 30.572 -1.429 2.904 1.00 1.00 13 VAL A C 43
ATOM 24024 O O . VAL A 1 13 ? 31.121 -2.480 2.573 1.00 1.00 13 VAL A O 43
ATOM 24037 N N . ALA A 1 14 ? 29.257 -1.253 2.834 1.00 1.00 14 ALA A N 43
ATOM 24038 C CA . ALA A 1 14 ? 28.386 -2.317 2.351 1.00 1.00 14 ALA A CA 43
ATOM 24039 C C . ALA A 1 14 ? 28.995 -2.972 1.117 1.00 1.00 14 ALA A C 43
ATOM 24040 O O . ALA A 1 14 ? 29.083 -4.195 1.031 1.00 1.00 14 ALA A O 43
ATOM 24047 N N . LEU A 1 15 ? 29.424 -2.148 0.166 1.00 1.00 15 LEU A N 43
ATOM 24048 C CA . LEU A 1 15 ? 30.035 -2.664 -1.051 1.00 1.00 15 LEU A CA 43
ATOM 24049 C C . LEU A 1 15 ? 31.313 -3.411 -0.703 1.00 1.00 15 LEU A C 43
ATOM 24050 O O . LEU A 1 15 ? 31.693 -4.373 -1.372 1.00 1.00 15 LEU A O 43
ATOM 24066 N N . LEU A 1 16 ? 31.964 -2.961 0.360 1.00 1.00 16 LEU A N 43
ATOM 24067 C CA . LEU A 1 16 ? 33.196 -3.587 0.818 1.00 1.00 16 LEU A CA 43
ATOM 24068 C C . LEU A 1 16 ? 32.900 -4.582 1.934 1.00 1.00 16 LEU A C 43
ATOM 24069 O O . LEU A 1 16 ? 33.812 -5.123 2.558 1.00 1.00 16 LEU A O 43
ATOM 24085 N N . THR A 1 17 ? 31.614 -4.816 2.178 1.00 1.00 17 THR A N 43
ATOM 24086 C CA . THR A 1 17 ? 31.198 -5.747 3.220 1.00 1.00 17 THR A CA 43
ATOM 24087 C C . THR A 1 17 ? 29.970 -6.533 2.772 1.00 1.00 17 THR A C 43
ATOM 24088 O O . THR A 1 17 ? 30.062 -7.717 2.451 1.00 1.00 17 THR A O 43
ATOM 24099 N N . PHE A 1 18 ? 28.822 -5.868 2.755 1.00 1.00 18 PHE A N 43
ATOM 24100 C CA . PHE A 1 18 ? 27.584 -6.517 2.344 1.00 1.00 18 PHE A CA 43
ATOM 24101 C C . PHE A 1 18 ? 27.804 -7.339 1.081 1.00 1.00 18 PHE A C 43
ATOM 24102 O O . PHE A 1 18 ? 27.437 -8.511 1.020 1.00 1.00 18 PHE A O 43
ATOM 24119 N N . LEU A 1 19 ? 28.405 -6.716 0.074 1.00 1.00 19 LEU A N 43
ATOM 24120 C CA . LEU A 1 19 ? 28.670 -7.398 -1.189 1.00 1.00 19 LEU A CA 43
ATOM 24121 C C . LEU A 1 19 ? 29.754 -8.458 -1.011 1.00 1.00 19 LEU A C 43
ATOM 24122 O O . LEU A 1 19 ? 29.545 -9.629 -1.323 1.00 1.00 19 LEU A O 43
ATOM 24138 N N . ALA A 1 20 ? 30.910 -8.039 -0.507 1.00 1.00 20 ALA A N 43
ATOM 24139 C CA . ALA A 1 20 ? 32.018 -8.963 -0.296 1.00 1.00 20 ALA A CA 43
ATOM 24140 C C . ALA A 1 20 ? 31.516 -10.285 0.277 1.00 1.00 20 ALA A C 43
ATOM 24141 O O . ALA A 1 20 ? 31.765 -11.350 -0.288 1.00 1.00 20 ALA A O 43
ATOM 24148 N N . PHE A 1 21 ? 30.806 -10.210 1.399 1.00 1.00 21 PHE A N 43
ATOM 24149 C CA . PHE A 1 21 ? 30.274 -11.409 2.034 1.00 1.00 21 PHE A CA 43
ATOM 24150 C C . PHE A 1 21 ? 29.013 -11.868 1.316 1.00 1.00 21 PHE A C 43
ATOM 24151 O O . PHE A 1 21 ? 28.858 -13.050 1.007 1.00 1.00 21 PHE A O 43
ATOM 24168 N N . GLY A 1 22 ? 28.117 -10.925 1.042 1.00 1.00 22 GLY A N 43
ATOM 24169 C CA . GLY A 1 22 ? 26.879 -11.249 0.348 1.00 1.00 22 GLY A CA 43
ATOM 24170 C C . GLY A 1 22 ? 27.154 -12.203 -0.807 1.00 1.00 22 GLY A C 43
ATOM 24171 O O . GLY A 1 22 ? 26.527 -13.254 -0.927 1.00 1.00 22 GLY A O 43
ATOM 24175 N N . PHE A 1 23 ? 28.104 -11.822 -1.655 1.00 1.00 23 PHE A N 43
ATOM 24176 C CA . PHE A 1 23 ? 28.466 -12.642 -2.804 1.00 1.00 23 PHE A CA 43
ATOM 24177 C C . PHE A 1 23 ? 28.515 -14.118 -2.426 1.00 1.00 23 PHE A C 43
ATOM 24178 O O . PHE A 1 23 ? 27.958 -14.962 -3.123 1.00 1.00 23 PHE A O 43
ATOM 24195 N N . TRP A 1 24 ? 29.194 -14.425 -1.328 1.00 1.00 24 TRP A N 43
ATOM 24196 C CA . TRP A 1 24 ? 29.318 -15.807 -0.880 1.00 1.00 24 TRP A CA 43
ATOM 24197 C C . TRP A 1 24 ? 28.063 -16.276 -0.157 1.00 1.00 24 TRP A C 43
ATOM 24198 O O . TRP A 1 24 ? 27.422 -17.238 -0.581 1.00 1.00 24 TRP A O 43
ATOM 24219 N N . LEU A 1 25 ? 27.740 -15.606 0.945 1.00 1.00 25 LEU A N 43
ATOM 24220 C CA . LEU A 1 25 ? 26.575 -15.964 1.756 1.00 1.00 25 LEU A CA 43
ATOM 24221 C C . LEU A 1 25 ? 25.452 -16.577 0.923 1.00 1.00 25 LEU A C 43
ATOM 24222 O O . LEU A 1 25 ? 24.989 -17.675 1.211 1.00 1.00 25 LEU A O 43
ATOM 24238 N N . PHE A 1 26 ? 25.004 -15.864 -0.099 1.00 1.00 26 PHE A N 43
ATOM 24239 C CA . PHE A 1 26 ? 23.916 -16.364 -0.938 1.00 1.00 26 PHE A CA 43
ATOM 24240 C C . PHE A 1 26 ? 24.355 -17.542 -1.801 1.00 1.00 26 PHE A C 43
ATOM 24241 O O . PHE A 1 26 ? 23.856 -18.658 -1.657 1.00 1.00 26 PHE A O 43
ATOM 24258 N N . LYS A 1 27 ? 25.272 -17.274 -2.718 1.00 1.00 27 LYS A N 43
ATOM 24259 C CA . LYS A 1 27 ? 25.760 -18.296 -3.637 1.00 1.00 27 LYS A CA 43
ATOM 24260 C C . LYS A 1 27 ? 26.138 -19.590 -2.911 1.00 1.00 27 LYS A C 43
ATOM 24261 O O . LYS A 1 27 ? 26.456 -20.590 -3.556 1.00 1.00 27 LYS A O 43
ATOM 24280 N N . TYR A 1 28 ? 26.097 -19.574 -1.579 1.00 1.00 28 TYR A N 43
ATOM 24281 C CA . TYR A 1 28 ? 26.433 -20.764 -0.795 1.00 1.00 28 TYR A CA 43
ATOM 24282 C C . TYR A 1 28 ? 25.254 -21.192 0.080 1.00 1.00 28 TYR A C 43
ATOM 24283 O O . TYR A 1 28 ? 24.892 -22.368 0.105 1.00 1.00 28 TYR A O 43
ATOM 24301 N N . LEU A 1 29 ? 24.659 -20.244 0.799 1.00 1.00 29 LEU A N 43
ATOM 24302 C CA . LEU A 1 29 ? 23.527 -20.565 1.667 1.00 1.00 29 LEU A CA 43
ATOM 24303 C C . LEU A 1 29 ? 22.211 -20.473 0.893 1.00 1.00 29 LEU A C 43
ATOM 24304 O O . LEU A 1 29 ? 21.284 -21.246 1.138 1.00 1.00 29 LEU A O 43
ATOM 24320 N N . GLN A 1 30 ? 22.136 -19.532 -0.041 1.00 1.00 30 GLN A N 43
ATOM 24321 C CA . GLN A 1 30 ? 20.927 -19.357 -0.838 1.00 1.00 30 GLN A CA 43
ATOM 24322 C C . GLN A 1 30 ? 20.918 -20.319 -2.021 1.00 1.00 30 GLN A C 43
ATOM 24323 O O . GLN A 1 30 ? 19.911 -20.448 -2.719 1.00 1.00 30 GLN A O 43
ATOM 24337 N N . LYS A 1 31 ? 22.045 -20.990 -2.240 1.00 1.00 31 LYS A N 43
ATOM 24338 C CA . LYS A 1 31 ? 22.165 -21.942 -3.340 1.00 1.00 31 LYS A CA 43
ATOM 24339 C C . LYS A 1 31 ? 22.345 -23.359 -2.803 1.00 1.00 31 LYS A C 43
ATOM 24340 O O . LYS A 1 31 ? 22.765 -24.260 -3.528 1.00 1.00 31 LYS A O 43
ATOM 24359 N N . LYS A 1 32 ? 22.023 -23.547 -1.527 1.00 1.00 32 LYS A N 43
ATOM 24360 C CA . LYS A 1 32 ? 22.152 -24.857 -0.900 1.00 1.00 32 LYS A CA 43
ATOM 24361 C C . LYS A 1 32 ? 21.674 -25.955 -1.846 1.00 1.00 32 LYS A C 43
ATOM 24362 O O . LYS A 1 32 ? 22.169 -27.063 -1.733 1.00 1.00 32 LYS A O 43
ATOM 24382 N N . LYS A 1 1 ? 19.937 15.969 -1.833 1.00 1.00 1 LYS A N 44
ATOM 24383 C CA . LYS A 1 1 ? 19.995 15.837 -3.315 1.00 1.00 1 LYS A CA 44
ATOM 24384 C C . LYS A 1 1 ? 20.707 14.539 -3.680 1.00 1.00 1 LYS A C 44
ATOM 24385 O O . LYS A 1 1 ? 20.475 13.971 -4.748 1.00 1.00 1 LYS A O 44
ATOM 24406 N N . LYS A 1 2 ? 21.574 14.074 -2.786 1.00 1.00 2 LYS A N 44
ATOM 24407 C CA . LYS A 1 2 ? 22.316 12.842 -3.023 1.00 1.00 2 LYS A CA 44
ATOM 24408 C C . LYS A 1 2 ? 21.710 11.689 -2.227 1.00 1.00 2 LYS A C 44
ATOM 24409 O O . LYS A 1 2 ? 20.994 10.852 -2.776 1.00 1.00 2 LYS A O 44
ATOM 24428 N N . HIS A 1 3 ? 22.003 11.654 -0.931 1.00 1.00 3 HIS A N 44
ATOM 24429 C CA . HIS A 1 3 ? 21.481 10.600 -0.069 1.00 1.00 3 HIS A CA 44
ATOM 24430 C C . HIS A 1 3 ? 21.799 10.899 1.394 1.00 1.00 3 HIS A C 44
ATOM 24431 O O . HIS A 1 3 ? 22.280 11.983 1.724 1.00 1.00 3 HIS A O 44
ATOM 24445 N N . THR A 1 4 ? 21.529 9.932 2.264 1.00 1.00 4 THR A N 44
ATOM 24446 C CA . THR A 1 4 ? 21.791 10.104 3.689 1.00 1.00 4 THR A CA 44
ATOM 24447 C C . THR A 1 4 ? 23.279 9.946 3.979 1.00 1.00 4 THR A C 44
ATOM 24448 O O . THR A 1 4 ? 24.089 10.792 3.598 1.00 1.00 4 THR A O 44
ATOM 24459 N N . ILE A 1 5 ? 23.632 8.854 4.654 1.00 1.00 5 ILE A N 44
ATOM 24460 C CA . ILE A 1 5 ? 25.024 8.582 4.989 1.00 1.00 5 ILE A CA 44
ATOM 24461 C C . ILE A 1 5 ? 25.458 7.258 4.377 1.00 1.00 5 ILE A C 44
ATOM 24462 O O . ILE A 1 5 ? 26.640 7.037 4.127 1.00 1.00 5 ILE A O 44
ATOM 24478 N N . TRP A 1 6 ? 24.496 6.381 4.124 1.00 1.00 6 TRP A N 44
ATOM 24479 C CA . TRP A 1 6 ? 24.799 5.087 3.527 1.00 1.00 6 TRP A CA 44
ATOM 24480 C C . TRP A 1 6 ? 25.819 5.250 2.402 1.00 1.00 6 TRP A C 44
ATOM 24481 O O . TRP A 1 6 ? 26.925 4.725 2.471 1.00 1.00 6 TRP A O 44
ATOM 24502 N N . GLU A 1 7 ? 25.436 5.979 1.367 1.00 1.00 7 GLU A N 44
ATOM 24503 C CA . GLU A 1 7 ? 26.325 6.201 0.235 1.00 1.00 7 GLU A CA 44
ATOM 24504 C C . GLU A 1 7 ? 27.690 6.705 0.699 1.00 1.00 7 GLU A C 44
ATOM 24505 O O . GLU A 1 7 ? 28.643 6.739 -0.078 1.00 1.00 7 GLU A O 44
ATOM 24517 N N . VAL A 1 8 ? 27.780 7.098 1.968 1.00 1.00 8 VAL A N 44
ATOM 24518 C CA . VAL A 1 8 ? 29.039 7.600 2.514 1.00 1.00 8 VAL A CA 44
ATOM 24519 C C . VAL A 1 8 ? 29.750 6.517 3.327 1.00 1.00 8 VAL A C 44
ATOM 24520 O O . VAL A 1 8 ? 30.975 6.402 3.277 1.00 1.00 8 VAL A O 44
ATOM 24533 N N . ILE A 1 9 ? 28.975 5.726 4.071 1.00 1.00 9 ILE A N 44
ATOM 24534 C CA . ILE A 1 9 ? 29.539 4.658 4.887 1.00 1.00 9 ILE A CA 44
ATOM 24535 C C . ILE A 1 9 ? 29.131 3.305 4.313 1.00 1.00 9 ILE A C 44
ATOM 24536 O O . ILE A 1 9 ? 29.966 2.417 4.158 1.00 1.00 9 ILE A O 44
ATOM 24552 N N . ALA A 1 10 ? 27.858 3.158 3.984 1.00 1.00 10 ALA A N 44
ATOM 24553 C CA . ALA A 1 10 ? 27.369 1.908 3.416 1.00 1.00 10 ALA A CA 44
ATOM 24554 C C . ALA A 1 10 ? 27.918 1.715 2.011 1.00 1.00 10 ALA A C 44
ATOM 24555 O O . ALA A 1 10 ? 28.720 0.814 1.768 1.00 1.00 10 ALA A O 44
ATOM 24562 N N . GLY A 1 11 ? 27.500 2.575 1.089 1.00 1.00 11 GLY A N 44
ATOM 24563 C CA . GLY A 1 11 ? 27.980 2.484 -0.280 1.00 1.00 11 GLY A CA 44
ATOM 24564 C C . GLY A 1 11 ? 29.497 2.427 -0.282 1.00 1.00 11 GLY A C 44
ATOM 24565 O O . GLY A 1 11 ? 30.122 2.105 -1.292 1.00 1.00 11 GLY A O 44
ATOM 24569 N N . LEU A 1 12 ? 30.079 2.741 0.872 1.00 1.00 12 LEU A N 44
ATOM 24570 C CA . LEU A 1 12 ? 31.523 2.724 1.018 1.00 1.00 12 LEU A CA 44
ATOM 24571 C C . LEU A 1 12 ? 31.967 1.472 1.774 1.00 1.00 12 LEU A C 44
ATOM 24572 O O . LEU A 1 12 ? 33.096 1.015 1.611 1.00 1.00 12 LEU A O 44
ATOM 24588 N N . VAL A 1 13 ? 31.070 0.927 2.599 1.00 1.00 13 VAL A N 44
ATOM 24589 C CA . VAL A 1 13 ? 31.386 -0.277 3.371 1.00 1.00 13 VAL A CA 44
ATOM 24590 C C . VAL A 1 13 ? 30.563 -1.463 2.883 1.00 1.00 13 VAL A C 44
ATOM 24591 O O . VAL A 1 13 ? 31.113 -2.515 2.559 1.00 1.00 13 VAL A O 44
ATOM 24604 N N . ALA A 1 14 ? 29.248 -1.293 2.828 1.00 1.00 14 ALA A N 44
ATOM 24605 C CA . ALA A 1 14 ? 28.376 -2.367 2.371 1.00 1.00 14 ALA A CA 44
ATOM 24606 C C . ALA A 1 14 ? 28.970 -3.031 1.134 1.00 1.00 14 ALA A C 44
ATOM 24607 O O . ALA A 1 14 ? 29.071 -4.255 1.062 1.00 1.00 14 ALA A O 44
ATOM 24614 N N . LEU A 1 15 ? 29.372 -2.215 0.166 1.00 1.00 15 LEU A N 44
ATOM 24615 C CA . LEU A 1 15 ? 29.968 -2.740 -1.056 1.00 1.00 15 LEU A CA 44
ATOM 24616 C C . LEU A 1 15 ? 31.254 -3.480 -0.720 1.00 1.00 15 LEU A C 44
ATOM 24617 O O . LEU A 1 15 ? 31.634 -4.436 -1.394 1.00 1.00 15 LEU A O 44
ATOM 24633 N N . LEU A 1 16 ? 31.912 -3.025 0.338 1.00 1.00 16 LEU A N 44
ATOM 24634 C CA . LEU A 1 16 ? 33.154 -3.643 0.781 1.00 1.00 16 LEU A CA 44
ATOM 24635 C C . LEU A 1 16 ? 32.877 -4.640 1.901 1.00 1.00 16 LEU A C 44
ATOM 24636 O O . LEU A 1 16 ? 33.802 -5.194 2.497 1.00 1.00 16 LEU A O 44
ATOM 24652 N N . THR A 1 17 ? 31.597 -4.865 2.181 1.00 1.00 17 THR A N 44
ATOM 24653 C CA . THR A 1 17 ? 31.202 -5.797 3.229 1.00 1.00 17 THR A CA 44
ATOM 24654 C C . THR A 1 17 ? 29.968 -6.586 2.807 1.00 1.00 17 THR A C 44
ATOM 24655 O O . THR A 1 17 ? 30.056 -7.774 2.496 1.00 1.00 17 THR A O 44
ATOM 24666 N N . PHE A 1 18 ? 28.821 -5.918 2.797 1.00 1.00 18 PHE A N 44
ATOM 24667 C CA . PHE A 1 18 ? 27.575 -6.566 2.410 1.00 1.00 18 PHE A CA 44
ATOM 24668 C C . PHE A 1 18 ? 27.771 -7.392 1.142 1.00 1.00 18 PHE A C 44
ATOM 24669 O O . PHE A 1 18 ? 27.348 -8.545 1.071 1.00 1.00 18 PHE A O 44
ATOM 24686 N N . LEU A 1 19 ? 28.417 -6.795 0.147 1.00 1.00 19 LEU A N 44
ATOM 24687 C CA . LEU A 1 19 ? 28.667 -7.485 -1.115 1.00 1.00 19 LEU A CA 44
ATOM 24688 C C . LEU A 1 19 ? 29.784 -8.509 -0.953 1.00 1.00 19 LEU A C 44
ATOM 24689 O O . LEU A 1 19 ? 29.632 -9.669 -1.328 1.00 1.00 19 LEU A O 44
ATOM 24705 N N . ALA A 1 20 ? 30.908 -8.072 -0.397 1.00 1.00 20 ALA A N 44
ATOM 24706 C CA . ALA A 1 20 ? 32.044 -8.963 -0.196 1.00 1.00 20 ALA A CA 44
ATOM 24707 C C . ALA A 1 20 ? 31.582 -10.315 0.340 1.00 1.00 20 ALA A C 44
ATOM 24708 O O . ALA A 1 20 ? 31.884 -11.358 -0.239 1.00 1.00 20 ALA A O 44
ATOM 24715 N N . PHE A 1 21 ? 30.849 -10.290 1.449 1.00 1.00 21 PHE A N 44
ATOM 24716 C CA . PHE A 1 21 ? 30.352 -11.521 2.051 1.00 1.00 21 PHE A CA 44
ATOM 24717 C C . PHE A 1 21 ? 29.090 -11.989 1.337 1.00 1.00 21 PHE A C 44
ATOM 24718 O O . PHE A 1 21 ? 28.893 -13.184 1.119 1.00 1.00 21 PHE A O 44
ATOM 24735 N N . GLY A 1 22 ? 28.241 -11.035 0.971 1.00 1.00 22 GLY A N 44
ATOM 24736 C CA . GLY A 1 22 ? 27.001 -11.353 0.277 1.00 1.00 22 GLY A CA 44
ATOM 24737 C C . GLY A 1 22 ? 27.271 -12.237 -0.935 1.00 1.00 22 GLY A C 44
ATOM 24738 O O . GLY A 1 22 ? 26.546 -13.199 -1.191 1.00 1.00 22 GLY A O 44
ATOM 24742 N N . PHE A 1 23 ? 28.319 -11.900 -1.676 1.00 1.00 23 PHE A N 44
ATOM 24743 C CA . PHE A 1 23 ? 28.685 -12.661 -2.862 1.00 1.00 23 PHE A CA 44
ATOM 24744 C C . PHE A 1 23 ? 28.844 -14.137 -2.526 1.00 1.00 23 PHE A C 44
ATOM 24745 O O . PHE A 1 23 ? 28.863 -14.981 -3.417 1.00 1.00 23 PHE A O 44
ATOM 24762 N N . TRP A 1 24 ? 28.964 -14.434 -1.236 1.00 1.00 24 TRP A N 44
ATOM 24763 C CA . TRP A 1 24 ? 29.126 -15.807 -0.785 1.00 1.00 24 TRP A CA 44
ATOM 24764 C C . TRP A 1 24 ? 27.888 -16.278 -0.039 1.00 1.00 24 TRP A C 44
ATOM 24765 O O . TRP A 1 24 ? 27.201 -17.193 -0.492 1.00 1.00 24 TRP A O 44
ATOM 24786 N N . LEU A 1 25 ? 27.623 -15.648 1.107 1.00 1.00 25 LEU A N 44
ATOM 24787 C CA . LEU A 1 25 ? 26.471 -16.000 1.940 1.00 1.00 25 LEU A CA 44
ATOM 24788 C C . LEU A 1 25 ? 25.333 -16.577 1.105 1.00 1.00 25 LEU A C 44
ATOM 24789 O O . LEU A 1 25 ? 24.859 -17.678 1.369 1.00 1.00 25 LEU A O 44
ATOM 24805 N N . PHE A 1 26 ? 24.904 -15.832 0.094 1.00 1.00 26 PHE A N 44
ATOM 24806 C CA . PHE A 1 26 ? 23.824 -16.291 -0.772 1.00 1.00 26 PHE A CA 44
ATOM 24807 C C . PHE A 1 26 ? 24.305 -17.388 -1.714 1.00 1.00 26 PHE A C 44
ATOM 24808 O O . PHE A 1 26 ? 23.833 -18.523 -1.665 1.00 1.00 26 PHE A O 44
ATOM 24825 N N . LYS A 1 27 ? 25.230 -17.030 -2.586 1.00 1.00 27 LYS A N 44
ATOM 24826 C CA . LYS A 1 27 ? 25.754 -17.972 -3.564 1.00 1.00 27 LYS A CA 44
ATOM 24827 C C . LYS A 1 27 ? 26.084 -19.320 -2.921 1.00 1.00 27 LYS A C 44
ATOM 24828 O O . LYS A 1 27 ? 26.325 -20.303 -3.623 1.00 1.00 27 LYS A O 44
ATOM 24847 N N . TYR A 1 28 ? 26.099 -19.362 -1.588 1.00 1.00 28 TYR A N 44
ATOM 24848 C CA . TYR A 1 28 ? 26.407 -20.597 -0.869 1.00 1.00 28 TYR A CA 44
ATOM 24849 C C . TYR A 1 28 ? 25.226 -21.051 -0.012 1.00 1.00 28 TYR A C 44
ATOM 24850 O O . TYR A 1 28 ? 24.829 -22.214 -0.058 1.00 1.00 28 TYR A O 44
ATOM 24868 N N . LEU A 1 29 ? 24.686 -20.134 0.782 1.00 1.00 29 LEU A N 44
ATOM 24869 C CA . LEU A 1 29 ? 23.570 -20.467 1.663 1.00 1.00 29 LEU A CA 44
ATOM 24870 C C . LEU A 1 29 ? 22.236 -20.366 0.930 1.00 1.00 29 LEU A C 44
ATOM 24871 O O . LEU A 1 29 ? 21.260 -21.015 1.303 1.00 1.00 29 LEU A O 44
ATOM 24887 N N . GLN A 1 30 ? 22.200 -19.550 -0.112 1.00 1.00 30 GLN A N 44
ATOM 24888 C CA . GLN A 1 30 ? 20.980 -19.376 -0.889 1.00 1.00 30 GLN A CA 44
ATOM 24889 C C . GLN A 1 30 ? 21.010 -20.282 -2.118 1.00 1.00 30 GLN A C 44
ATOM 24890 O O . GLN A 1 30 ? 20.271 -20.073 -3.080 1.00 1.00 30 GLN A O 44
ATOM 24904 N N . LYS A 1 31 ? 21.877 -21.296 -2.078 1.00 1.00 31 LYS A N 44
ATOM 24905 C CA . LYS A 1 31 ? 22.005 -22.233 -3.193 1.00 1.00 31 LYS A CA 44
ATOM 24906 C C . LYS A 1 31 ? 21.887 -23.677 -2.710 1.00 1.00 31 LYS A C 44
ATOM 24907 O O . LYS A 1 31 ? 22.067 -24.613 -3.487 1.00 1.00 31 LYS A O 44
ATOM 24926 N N . LYS A 1 32 ? 21.585 -23.850 -1.425 1.00 1.00 32 LYS A N 44
ATOM 24927 C CA . LYS A 1 32 ? 21.449 -25.191 -0.859 1.00 1.00 32 LYS A CA 44
ATOM 24928 C C . LYS A 1 32 ? 19.979 -25.552 -0.675 1.00 1.00 32 LYS A C 44
ATOM 24929 O O . LYS A 1 32 ? 19.713 -26.579 -0.072 1.00 1.00 32 LYS A O 44
ATOM 24949 N N . LYS A 1 1 ? 27.550 18.790 1.353 1.00 1.00 1 LYS A N 45
ATOM 24950 C CA . LYS A 1 1 ? 26.329 18.020 1.731 1.00 1.00 1 LYS A CA 45
ATOM 24951 C C . LYS A 1 1 ? 25.995 17.025 0.624 1.00 1.00 1 LYS A C 45
ATOM 24952 O O . LYS A 1 1 ? 25.928 17.389 -0.550 1.00 1.00 1 LYS A O 45
ATOM 24973 N N . LYS A 1 2 ? 25.786 15.769 1.007 1.00 1.00 2 LYS A N 45
ATOM 24974 C CA . LYS A 1 2 ? 25.460 14.731 0.036 1.00 1.00 2 LYS A CA 45
ATOM 24975 C C . LYS A 1 2 ? 24.662 13.612 0.694 1.00 1.00 2 LYS A C 45
ATOM 24976 O O . LYS A 1 2 ? 25.185 12.885 1.535 1.00 1.00 2 LYS A O 45
ATOM 24995 N N . HIS A 1 3 ? 23.399 13.479 0.295 1.00 1.00 3 HIS A N 45
ATOM 24996 C CA . HIS A 1 3 ? 22.526 12.441 0.840 1.00 1.00 3 HIS A CA 45
ATOM 24997 C C . HIS A 1 3 ? 22.739 12.278 2.352 1.00 1.00 3 HIS A C 45
ATOM 24998 O O . HIS A 1 3 ? 23.365 13.122 2.991 1.00 1.00 3 HIS A O 45
ATOM 25012 N N . THR A 1 4 ? 22.208 11.193 2.921 1.00 1.00 4 THR A N 45
ATOM 25013 C CA . THR A 1 4 ? 22.349 10.948 4.354 1.00 1.00 4 THR A CA 45
ATOM 25014 C C . THR A 1 4 ? 23.792 10.576 4.703 1.00 1.00 4 THR A C 45
ATOM 25015 O O . THR A 1 4 ? 24.702 11.390 4.551 1.00 1.00 4 THR A O 45
ATOM 25026 N N . ILE A 1 5 ? 23.993 9.347 5.180 1.00 1.00 5 ILE A N 45
ATOM 25027 C CA . ILE A 1 5 ? 25.324 8.880 5.555 1.00 1.00 5 ILE A CA 45
ATOM 25028 C C . ILE A 1 5 ? 25.694 7.622 4.774 1.00 1.00 5 ILE A C 45
ATOM 25029 O O . ILE A 1 5 ? 26.867 7.320 4.587 1.00 1.00 5 ILE A O 45
ATOM 25045 N N . TRP A 1 6 ? 24.693 6.895 4.309 1.00 1.00 6 TRP A N 45
ATOM 25046 C CA . TRP A 1 6 ? 24.945 5.680 3.544 1.00 1.00 6 TRP A CA 45
ATOM 25047 C C . TRP A 1 6 ? 26.110 5.876 2.572 1.00 1.00 6 TRP A C 45
ATOM 25048 O O . TRP A 1 6 ? 27.183 5.314 2.758 1.00 1.00 6 TRP A O 45
ATOM 25069 N N . GLU A 1 7 ? 25.895 6.669 1.535 1.00 1.00 7 GLU A N 45
ATOM 25070 C CA . GLU A 1 7 ? 26.945 6.907 0.550 1.00 1.00 7 GLU A CA 45
ATOM 25071 C C . GLU A 1 7 ? 28.265 7.296 1.222 1.00 1.00 7 GLU A C 45
ATOM 25072 O O . GLU A 1 7 ? 29.298 7.361 0.557 1.00 1.00 7 GLU A O 45
ATOM 25084 N N . VAL A 1 8 ? 28.236 7.540 2.535 1.00 1.00 8 VAL A N 45
ATOM 25085 C CA . VAL A 1 8 ? 29.460 7.905 3.255 1.00 1.00 8 VAL A CA 45
ATOM 25086 C C . VAL A 1 8 ? 30.014 6.700 4.017 1.00 1.00 8 VAL A C 45
ATOM 25087 O O . VAL A 1 8 ? 31.230 6.551 4.150 1.00 1.00 8 VAL A O 45
ATOM 25100 N N . ILE A 1 9 ? 29.120 5.836 4.505 1.00 1.00 9 ILE A N 45
ATOM 25101 C CA . ILE A 1 9 ? 29.530 4.642 5.238 1.00 1.00 9 ILE A CA 45
ATOM 25102 C C . ILE A 1 9 ? 29.084 3.397 4.477 1.00 1.00 9 ILE A C 45
ATOM 25103 O O . ILE A 1 9 ? 29.850 2.448 4.328 1.00 1.00 9 ILE A O 45
ATOM 25119 N N . ALA A 1 10 ? 27.855 3.415 3.986 1.00 1.00 10 ALA A N 45
ATOM 25120 C CA . ALA A 1 10 ? 27.331 2.285 3.229 1.00 1.00 10 ALA A CA 45
ATOM 25121 C C . ALA A 1 10 ? 28.034 2.182 1.883 1.00 1.00 10 ALA A C 45
ATOM 25122 O O . ALA A 1 10 ? 28.792 1.245 1.638 1.00 1.00 10 ALA A O 45
ATOM 25129 N N . GLY A 1 11 ? 27.798 3.162 1.018 1.00 1.00 11 GLY A N 45
ATOM 25130 C CA . GLY A 1 11 ? 28.437 3.168 -0.290 1.00 1.00 11 GLY A CA 45
ATOM 25131 C C . GLY A 1 11 ? 29.933 2.963 -0.119 1.00 1.00 11 GLY A C 45
ATOM 25132 O O . GLY A 1 11 ? 30.650 2.667 -1.075 1.00 1.00 11 GLY A O 45
ATOM 25136 N N . LEU A 1 12 ? 30.390 3.116 1.119 1.00 1.00 12 LEU A N 45
ATOM 25137 C CA . LEU A 1 12 ? 31.795 2.943 1.434 1.00 1.00 12 LEU A CA 45
ATOM 25138 C C . LEU A 1 12 ? 32.028 1.574 2.069 1.00 1.00 12 LEU A C 45
ATOM 25139 O O . LEU A 1 12 ? 33.118 1.012 1.966 1.00 1.00 12 LEU A O 45
ATOM 25155 N N . VAL A 1 13 ? 30.991 1.043 2.723 1.00 1.00 13 VAL A N 45
ATOM 25156 C CA . VAL A 1 13 ? 31.088 -0.267 3.368 1.00 1.00 13 VAL A CA 45
ATOM 25157 C C . VAL A 1 13 ? 30.133 -1.258 2.717 1.00 1.00 13 VAL A C 45
ATOM 25158 O O . VAL A 1 13 ? 30.551 -2.309 2.238 1.00 1.00 13 VAL A O 45
ATOM 25171 N N . ALA A 1 14 ? 28.849 -0.918 2.698 1.00 1.00 14 ALA A N 45
ATOM 25172 C CA . ALA A 1 14 ? 27.854 -1.794 2.092 1.00 1.00 14 ALA A CA 45
ATOM 25173 C C . ALA A 1 14 ? 28.378 -2.339 0.771 1.00 1.00 14 ALA A C 45
ATOM 25174 O O . ALA A 1 14 ? 28.295 -3.536 0.505 1.00 1.00 14 ALA A O 45
ATOM 25181 N N . LEU A 1 15 ? 28.929 -1.456 -0.053 1.00 1.00 15 LEU A N 45
ATOM 25182 C CA . LEU A 1 15 ? 29.472 -1.875 -1.336 1.00 1.00 15 LEU A CA 45
ATOM 25183 C C . LEU A 1 15 ? 30.667 -2.793 -1.110 1.00 1.00 15 LEU A C 45
ATOM 25184 O O . LEU A 1 15 ? 30.932 -3.699 -1.902 1.00 1.00 15 LEU A O 45
ATOM 25200 N N . LEU A 1 16 ? 31.384 -2.554 -0.016 1.00 1.00 16 LEU A N 45
ATOM 25201 C CA . LEU A 1 16 ? 32.547 -3.362 0.323 1.00 1.00 16 LEU A CA 45
ATOM 25202 C C . LEU A 1 16 ? 32.155 -4.486 1.278 1.00 1.00 16 LEU A C 45
ATOM 25203 O O . LEU A 1 16 ? 33.012 -5.227 1.762 1.00 1.00 16 LEU A O 45
ATOM 25219 N N . THR A 1 17 ? 30.855 -4.606 1.542 1.00 1.00 17 THR A N 45
ATOM 25220 C CA . THR A 1 17 ? 30.352 -5.643 2.439 1.00 1.00 17 THR A CA 45
ATOM 25221 C C . THR A 1 17 ? 29.270 -6.467 1.746 1.00 1.00 17 THR A C 45
ATOM 25222 O O . THR A 1 17 ? 29.417 -7.677 1.574 1.00 1.00 17 THR A O 45
ATOM 25233 N N . PHE A 1 18 ? 28.189 -5.802 1.350 1.00 1.00 18 PHE A N 45
ATOM 25234 C CA . PHE A 1 18 ? 27.088 -6.482 0.674 1.00 1.00 18 PHE A CA 45
ATOM 25235 C C . PHE A 1 18 ? 27.620 -7.516 -0.315 1.00 1.00 18 PHE A C 45
ATOM 25236 O O . PHE A 1 18 ? 27.158 -8.656 -0.343 1.00 1.00 18 PHE A O 45
ATOM 25253 N N . LEU A 1 19 ? 28.597 -7.111 -1.120 1.00 1.00 19 LEU A N 45
ATOM 25254 C CA . LEU A 1 19 ? 29.187 -8.014 -2.103 1.00 1.00 19 LEU A CA 45
ATOM 25255 C C . LEU A 1 19 ? 30.026 -9.080 -1.410 1.00 1.00 19 LEU A C 45
ATOM 25256 O O . LEU A 1 19 ? 29.807 -10.276 -1.600 1.00 1.00 19 LEU A O 45
ATOM 25272 N N . ALA A 1 20 ? 30.987 -8.644 -0.607 1.00 1.00 20 ALA A N 45
ATOM 25273 C CA . ALA A 1 20 ? 31.852 -9.574 0.108 1.00 1.00 20 ALA A CA 45
ATOM 25274 C C . ALA A 1 20 ? 31.033 -10.710 0.715 1.00 1.00 20 ALA A C 45
ATOM 25275 O O . ALA A 1 20 ? 31.297 -11.884 0.458 1.00 1.00 20 ALA A O 45
ATOM 25282 N N . PHE A 1 21 ? 30.043 -10.349 1.524 1.00 1.00 21 PHE A N 45
ATOM 25283 C CA . PHE A 1 21 ? 29.193 -11.347 2.164 1.00 1.00 21 PHE A CA 45
ATOM 25284 C C . PHE A 1 21 ? 28.207 -11.932 1.160 1.00 1.00 21 PHE A C 45
ATOM 25285 O O . PHE A 1 21 ? 28.044 -13.148 1.072 1.00 1.00 21 PHE A O 45
ATOM 25302 N N . GLY A 1 22 ? 27.554 -11.058 0.402 1.00 1.00 22 GLY A N 45
ATOM 25303 C CA . GLY A 1 22 ? 26.588 -11.499 -0.595 1.00 1.00 22 GLY A CA 45
ATOM 25304 C C . GLY A 1 22 ? 27.169 -12.613 -1.456 1.00 1.00 22 GLY A C 45
ATOM 25305 O O . GLY A 1 22 ? 26.593 -13.695 -1.560 1.00 1.00 22 GLY A O 45
ATOM 25309 N N . PHE A 1 23 ? 28.313 -12.340 -2.071 1.00 1.00 23 PHE A N 45
ATOM 25310 C CA . PHE A 1 23 ? 28.961 -13.326 -2.923 1.00 1.00 23 PHE A CA 45
ATOM 25311 C C . PHE A 1 23 ? 28.993 -14.689 -2.238 1.00 1.00 23 PHE A C 45
ATOM 25312 O O . PHE A 1 23 ? 28.880 -15.723 -2.891 1.00 1.00 23 PHE A O 45
ATOM 25329 N N . TRP A 1 24 ? 29.148 -14.680 -0.919 1.00 1.00 24 TRP A N 45
ATOM 25330 C CA . TRP A 1 24 ? 29.196 -15.919 -0.156 1.00 1.00 24 TRP A CA 45
ATOM 25331 C C . TRP A 1 24 ? 27.798 -16.358 0.263 1.00 1.00 24 TRP A C 45
ATOM 25332 O O . TRP A 1 24 ? 27.321 -17.407 -0.171 1.00 1.00 24 TRP A O 45
ATOM 25353 N N . LEU A 1 25 ? 27.166 -15.552 1.115 1.00 1.00 25 LEU A N 45
ATOM 25354 C CA . LEU A 1 25 ? 25.824 -15.845 1.621 1.00 1.00 25 LEU A CA 45
ATOM 25355 C C . LEU A 1 25 ? 25.023 -16.708 0.657 1.00 1.00 25 LEU A C 45
ATOM 25356 O O . LEU A 1 25 ? 24.522 -17.769 1.030 1.00 1.00 25 LEU A O 45
ATOM 25372 N N . PHE A 1 26 ? 24.892 -16.246 -0.578 1.00 1.00 26 PHE A N 45
ATOM 25373 C CA . PHE A 1 26 ? 24.133 -16.989 -1.570 1.00 1.00 26 PHE A CA 45
ATOM 25374 C C . PHE A 1 26 ? 24.871 -18.252 -2.009 1.00 1.00 26 PHE A C 45
ATOM 25375 O O . PHE A 1 26 ? 24.351 -19.360 -1.886 1.00 1.00 26 PHE A O 45
ATOM 25392 N N . LYS A 1 27 ? 26.079 -18.088 -2.531 1.00 1.00 27 LYS A N 45
ATOM 25393 C CA . LYS A 1 27 ? 26.853 -19.236 -2.998 1.00 1.00 27 LYS A CA 45
ATOM 25394 C C . LYS A 1 27 ? 27.257 -20.156 -1.844 1.00 1.00 27 LYS A C 45
ATOM 25395 O O . LYS A 1 27 ? 28.300 -20.809 -1.899 1.00 1.00 27 LYS A O 45
ATOM 25414 N N . TYR A 1 28 ? 26.422 -20.219 -0.814 1.00 1.00 28 TYR A N 45
ATOM 25415 C CA . TYR A 1 28 ? 26.692 -21.078 0.334 1.00 1.00 28 TYR A CA 45
ATOM 25416 C C . TYR A 1 28 ? 25.386 -21.419 1.043 1.00 1.00 28 TYR A C 45
ATOM 25417 O O . TYR A 1 28 ? 25.152 -22.569 1.413 1.00 1.00 28 TYR A O 45
ATOM 25435 N N . LEU A 1 29 ? 24.535 -20.411 1.223 1.00 1.00 29 LEU A N 45
ATOM 25436 C CA . LEU A 1 29 ? 23.252 -20.617 1.885 1.00 1.00 29 LEU A CA 45
ATOM 25437 C C . LEU A 1 29 ? 22.155 -20.899 0.860 1.00 1.00 29 LEU A C 45
ATOM 25438 O O . LEU A 1 29 ? 21.288 -21.744 1.081 1.00 1.00 29 LEU A O 45
ATOM 25454 N N . GLN A 1 30 ? 22.203 -20.186 -0.258 1.00 1.00 30 GLN A N 45
ATOM 25455 C CA . GLN A 1 30 ? 21.209 -20.361 -1.315 1.00 1.00 30 GLN A CA 45
ATOM 25456 C C . GLN A 1 30 ? 21.538 -21.593 -2.159 1.00 1.00 30 GLN A C 45
ATOM 25457 O O . GLN A 1 30 ? 20.814 -21.926 -3.095 1.00 1.00 30 GLN A O 45
ATOM 25471 N N . LYS A 1 31 ? 22.637 -22.263 -1.815 1.00 1.00 31 LYS A N 45
ATOM 25472 C CA . LYS A 1 31 ? 23.053 -23.457 -2.546 1.00 1.00 31 LYS A CA 45
ATOM 25473 C C . LYS A 1 31 ? 22.888 -24.705 -1.684 1.00 1.00 31 LYS A C 45
ATOM 25474 O O . LYS A 1 31 ? 22.475 -25.757 -2.175 1.00 1.00 31 LYS A O 45
ATOM 25493 N N . LYS A 1 32 ? 23.212 -24.585 -0.401 1.00 1.00 32 LYS A N 45
ATOM 25494 C CA . LYS A 1 32 ? 23.095 -25.716 0.515 1.00 1.00 32 LYS A CA 45
ATOM 25495 C C . LYS A 1 32 ? 21.807 -26.489 0.251 1.00 1.00 32 LYS A C 45
ATOM 25496 O O . LYS A 1 32 ? 20.887 -25.900 -0.290 1.00 1.00 32 LYS A O 45
ATOM 25516 N N . LYS A 1 1 ? 23.220 18.077 -1.418 1.00 1.00 1 LYS A N 46
ATOM 25517 C CA . LYS A 1 1 ? 24.689 17.904 -1.602 1.00 1.00 1 LYS A CA 46
ATOM 25518 C C . LYS A 1 1 ? 24.999 16.430 -1.838 1.00 1.00 1 LYS A C 46
ATOM 25519 O O . LYS A 1 1 ? 25.616 16.069 -2.841 1.00 1.00 1 LYS A O 46
ATOM 25540 N N . LYS A 1 2 ? 24.570 15.583 -0.909 1.00 1.00 2 LYS A N 46
ATOM 25541 C CA . LYS A 1 2 ? 24.808 14.148 -1.028 1.00 1.00 2 LYS A CA 46
ATOM 25542 C C . LYS A 1 2 ? 23.777 13.363 -0.225 1.00 1.00 2 LYS A C 46
ATOM 25543 O O . LYS A 1 2 ? 23.136 13.903 0.677 1.00 1.00 2 LYS A O 46
ATOM 25562 N N . HIS A 1 3 ? 23.625 12.085 -0.556 1.00 1.00 3 HIS A N 46
ATOM 25563 C CA . HIS A 1 3 ? 22.671 11.232 0.143 1.00 1.00 3 HIS A CA 46
ATOM 25564 C C . HIS A 1 3 ? 22.869 11.333 1.652 1.00 1.00 3 HIS A C 46
ATOM 25565 O O . HIS A 1 3 ? 23.692 12.115 2.130 1.00 1.00 3 HIS A O 46
ATOM 25579 N N . THR A 1 4 ? 22.106 10.540 2.400 1.00 1.00 4 THR A N 46
ATOM 25580 C CA . THR A 1 4 ? 22.205 10.551 3.855 1.00 1.00 4 THR A CA 46
ATOM 25581 C C . THR A 1 4 ? 23.631 10.242 4.300 1.00 1.00 4 THR A C 46
ATOM 25582 O O . THR A 1 4 ? 24.548 11.027 4.058 1.00 1.00 4 THR A O 46
ATOM 25593 N N . ILE A 1 5 ? 23.808 9.091 4.944 1.00 1.00 5 ILE A N 46
ATOM 25594 C CA . ILE A 1 5 ? 25.122 8.678 5.418 1.00 1.00 5 ILE A CA 46
ATOM 25595 C C . ILE A 1 5 ? 25.574 7.428 4.675 1.00 1.00 5 ILE A C 46
ATOM 25596 O O . ILE A 1 5 ? 26.766 7.180 4.533 1.00 1.00 5 ILE A O 46
ATOM 25612 N N . TRP A 1 6 ? 24.612 6.653 4.189 1.00 1.00 6 TRP A N 46
ATOM 25613 C CA . TRP A 1 6 ? 24.931 5.437 3.449 1.00 1.00 6 TRP A CA 46
ATOM 25614 C C . TRP A 1 6 ? 26.119 5.678 2.521 1.00 1.00 6 TRP A C 46
ATOM 25615 O O . TRP A 1 6 ? 27.210 5.163 2.745 1.00 1.00 6 TRP A O 46
ATOM 25636 N N . GLU A 1 7 ? 25.902 6.468 1.482 1.00 1.00 7 GLU A N 46
ATOM 25637 C CA . GLU A 1 7 ? 26.968 6.768 0.534 1.00 1.00 7 GLU A CA 46
ATOM 25638 C C . GLU A 1 7 ? 28.268 7.115 1.259 1.00 1.00 7 GLU A C 46
ATOM 25639 O O . GLU A 1 7 ? 29.337 7.134 0.648 1.00 1.00 7 GLU A O 46
ATOM 25651 N N . VAL A 1 8 ? 28.175 7.395 2.557 1.00 1.00 8 VAL A N 46
ATOM 25652 C CA . VAL A 1 8 ? 29.361 7.744 3.337 1.00 1.00 8 VAL A CA 46
ATOM 25653 C C . VAL A 1 8 ? 29.897 6.532 4.098 1.00 1.00 8 VAL A C 46
ATOM 25654 O O . VAL A 1 8 ? 31.111 6.367 4.232 1.00 1.00 8 VAL A O 46
ATOM 25667 N N . ILE A 1 9 ? 28.991 5.683 4.586 1.00 1.00 9 ILE A N 46
ATOM 25668 C CA . ILE A 1 9 ? 29.385 4.489 5.324 1.00 1.00 9 ILE A CA 46
ATOM 25669 C C . ILE A 1 9 ? 28.988 3.245 4.535 1.00 1.00 9 ILE A C 46
ATOM 25670 O O . ILE A 1 9 ? 29.778 2.316 4.399 1.00 1.00 9 ILE A O 46
ATOM 25686 N N . ALA A 1 10 ? 27.777 3.242 4.005 1.00 1.00 10 ALA A N 46
ATOM 25687 C CA . ALA A 1 10 ? 27.302 2.109 3.219 1.00 1.00 10 ALA A CA 46
ATOM 25688 C C . ALA A 1 10 ? 28.049 2.034 1.896 1.00 1.00 10 ALA A C 46
ATOM 25689 O O . ALA A 1 10 ? 28.836 1.115 1.669 1.00 1.00 10 ALA A O 46
ATOM 25696 N N . GLY A 1 11 ? 27.817 3.015 1.029 1.00 1.00 11 GLY A N 46
ATOM 25697 C CA . GLY A 1 11 ? 28.497 3.043 -0.257 1.00 1.00 11 GLY A CA 46
ATOM 25698 C C . GLY A 1 11 ? 29.989 2.870 -0.043 1.00 1.00 11 GLY A C 46
ATOM 25699 O O . GLY A 1 11 ? 30.740 2.586 -0.976 1.00 1.00 11 GLY A O 46
ATOM 25703 N N . LEU A 1 12 ? 30.406 3.037 1.209 1.00 1.00 12 LEU A N 46
ATOM 25704 C CA . LEU A 1 12 ? 31.806 2.892 1.564 1.00 1.00 12 LEU A CA 46
ATOM 25705 C C . LEU A 1 12 ? 32.050 1.526 2.198 1.00 1.00 12 LEU A C 46
ATOM 25706 O O . LEU A 1 12 ? 33.159 0.994 2.132 1.00 1.00 12 LEU A O 46
ATOM 25722 N N . VAL A 1 13 ? 31.006 0.964 2.812 1.00 1.00 13 VAL A N 46
ATOM 25723 C CA . VAL A 1 13 ? 31.117 -0.347 3.455 1.00 1.00 13 VAL A CA 46
ATOM 25724 C C . VAL A 1 13 ? 30.200 -1.359 2.780 1.00 1.00 13 VAL A C 46
ATOM 25725 O O . VAL A 1 13 ? 30.654 -2.400 2.310 1.00 1.00 13 VAL A O 46
ATOM 25738 N N . ALA A 1 14 ? 28.908 -1.052 2.732 1.00 1.00 14 ALA A N 46
ATOM 25739 C CA . ALA A 1 14 ? 27.951 -1.952 2.105 1.00 1.00 14 ALA A CA 46
ATOM 25740 C C . ALA A 1 14 ? 28.512 -2.483 0.792 1.00 1.00 14 ALA A C 46
ATOM 25741 O O . ALA A 1 14 ? 28.377 -3.664 0.481 1.00 1.00 14 ALA A O 46
ATOM 25748 N N . LEU A 1 15 ? 29.153 -1.607 0.028 1.00 1.00 15 LEU A N 46
ATOM 25749 C CA . LEU A 1 15 ? 29.738 -2.017 -1.241 1.00 1.00 15 LEU A CA 46
ATOM 25750 C C . LEU A 1 15 ? 30.931 -2.931 -0.982 1.00 1.00 15 LEU A C 46
ATOM 25751 O O . LEU A 1 15 ? 31.206 -3.848 -1.756 1.00 1.00 15 LEU A O 46
ATOM 25767 N N . LEU A 1 16 ? 31.627 -2.677 0.121 1.00 1.00 16 LEU A N 46
ATOM 25768 C CA . LEU A 1 16 ? 32.783 -3.484 0.490 1.00 1.00 16 LEU A CA 46
ATOM 25769 C C . LEU A 1 16 ? 32.353 -4.651 1.375 1.00 1.00 16 LEU A C 46
ATOM 25770 O O . LEU A 1 16 ? 33.174 -5.484 1.759 1.00 1.00 16 LEU A O 46
ATOM 25786 N N . THR A 1 17 ? 31.061 -4.701 1.692 1.00 1.00 17 THR A N 46
ATOM 25787 C CA . THR A 1 17 ? 30.519 -5.764 2.531 1.00 1.00 17 THR A CA 46
ATOM 25788 C C . THR A 1 17 ? 29.488 -6.582 1.759 1.00 1.00 17 THR A C 46
ATOM 25789 O O . THR A 1 17 ? 29.659 -7.782 1.556 1.00 1.00 17 THR A O 46
ATOM 25800 N N . PHE A 1 18 ? 28.417 -5.926 1.333 1.00 1.00 18 PHE A N 46
ATOM 25801 C CA . PHE A 1 18 ? 27.364 -6.602 0.587 1.00 1.00 18 PHE A CA 46
ATOM 25802 C C . PHE A 1 18 ? 27.951 -7.477 -0.520 1.00 1.00 18 PHE A C 46
ATOM 25803 O O . PHE A 1 18 ? 27.464 -8.577 -0.777 1.00 1.00 18 PHE A O 46
ATOM 25820 N N . LEU A 1 19 ? 28.993 -6.979 -1.178 1.00 1.00 19 LEU A N 46
ATOM 25821 C CA . LEU A 1 19 ? 29.629 -7.721 -2.264 1.00 1.00 19 LEU A CA 46
ATOM 25822 C C . LEU A 1 19 ? 30.532 -8.823 -1.719 1.00 1.00 19 LEU A C 46
ATOM 25823 O O . LEU A 1 19 ? 30.962 -9.704 -2.462 1.00 1.00 19 LEU A O 46
ATOM 25839 N N . ALA A 1 20 ? 30.818 -8.770 -0.424 1.00 1.00 20 ALA A N 46
ATOM 25840 C CA . ALA A 1 20 ? 31.675 -9.774 0.197 1.00 1.00 20 ALA A CA 46
ATOM 25841 C C . ALA A 1 20 ? 30.830 -10.841 0.884 1.00 1.00 20 ALA A C 46
ATOM 25842 O O . ALA A 1 20 ? 31.073 -12.038 0.725 1.00 1.00 20 ALA A O 46
ATOM 25849 N N . PHE A 1 21 ? 29.840 -10.398 1.649 1.00 1.00 21 PHE A N 46
ATOM 25850 C CA . PHE A 1 21 ? 28.963 -11.319 2.358 1.00 1.00 21 PHE A CA 46
ATOM 25851 C C . PHE A 1 21 ? 27.864 -11.821 1.431 1.00 1.00 21 PHE A C 46
ATOM 25852 O O . PHE A 1 21 ? 27.426 -12.967 1.534 1.00 1.00 21 PHE A O 46
ATOM 25869 N N . GLY A 1 22 ? 27.422 -10.956 0.525 1.00 1.00 22 GLY A N 46
ATOM 25870 C CA . GLY A 1 22 ? 26.373 -11.321 -0.416 1.00 1.00 22 GLY A CA 46
ATOM 25871 C C . GLY A 1 22 ? 26.879 -12.342 -1.425 1.00 1.00 22 GLY A C 46
ATOM 25872 O O . GLY A 1 22 ? 26.280 -13.402 -1.600 1.00 1.00 22 GLY A O 46
ATOM 25876 N N . PHE A 1 23 ? 27.989 -12.025 -2.085 1.00 1.00 23 PHE A N 46
ATOM 25877 C CA . PHE A 1 23 ? 28.552 -12.931 -3.065 1.00 1.00 23 PHE A CA 46
ATOM 25878 C C . PHE A 1 23 ? 28.802 -14.295 -2.435 1.00 1.00 23 PHE A C 46
ATOM 25879 O O . PHE A 1 23 ? 29.082 -15.272 -3.127 1.00 1.00 23 PHE A O 46
ATOM 25896 N N . TRP A 1 24 ? 28.699 -14.351 -1.115 1.00 1.00 24 TRP A N 46
ATOM 25897 C CA . TRP A 1 24 ? 28.913 -15.592 -0.391 1.00 1.00 24 TRP A CA 46
ATOM 25898 C C . TRP A 1 24 ? 27.582 -16.162 0.084 1.00 1.00 24 TRP A C 46
ATOM 25899 O O . TRP A 1 24 ? 27.142 -17.211 -0.385 1.00 1.00 24 TRP A O 46
ATOM 25920 N N . LEU A 1 25 ? 26.956 -15.457 1.019 1.00 1.00 25 LEU A N 46
ATOM 25921 C CA . LEU A 1 25 ? 25.674 -15.880 1.576 1.00 1.00 25 LEU A CA 46
ATOM 25922 C C . LEU A 1 25 ? 24.802 -16.563 0.524 1.00 1.00 25 LEU A C 46
ATOM 25923 O O . LEU A 1 25 ? 24.343 -17.688 0.725 1.00 1.00 25 LEU A O 46
ATOM 25939 N N . PHE A 1 26 ? 24.558 -15.876 -0.587 1.00 1.00 26 PHE A N 46
ATOM 25940 C CA . PHE A 1 26 ? 23.719 -16.435 -1.642 1.00 1.00 26 PHE A CA 46
ATOM 25941 C C . PHE A 1 26 ? 24.435 -17.535 -2.413 1.00 1.00 26 PHE A C 46
ATOM 25942 O O . PHE A 1 26 ? 23.796 -18.359 -3.065 1.00 1.00 26 PHE A O 46
ATOM 25959 N N . LYS A 1 27 ? 25.758 -17.541 -2.347 1.00 1.00 27 LYS A N 46
ATOM 25960 C CA . LYS A 1 27 ? 26.533 -18.556 -3.057 1.00 1.00 27 LYS A CA 46
ATOM 25961 C C . LYS A 1 27 ? 27.138 -19.560 -2.075 1.00 1.00 27 LYS A C 46
ATOM 25962 O O . LYS A 1 27 ? 28.219 -20.097 -2.315 1.00 1.00 27 LYS A O 46
ATOM 25981 N N . TYR A 1 28 ? 26.429 -19.820 -0.980 1.00 1.00 28 TYR A N 46
ATOM 25982 C CA . TYR A 1 28 ? 26.909 -20.775 0.017 1.00 1.00 28 TYR A CA 46
ATOM 25983 C C . TYR A 1 28 ? 25.753 -21.313 0.857 1.00 1.00 28 TYR A C 46
ATOM 25984 O O . TYR A 1 28 ? 25.572 -22.525 0.975 1.00 1.00 28 TYR A O 46
ATOM 26002 N N . LEU A 1 29 ? 24.979 -20.406 1.446 1.00 1.00 29 LEU A N 46
ATOM 26003 C CA . LEU A 1 29 ? 23.850 -20.805 2.281 1.00 1.00 29 LEU A CA 46
ATOM 26004 C C . LEU A 1 29 ? 22.637 -21.135 1.420 1.00 1.00 29 LEU A C 46
ATOM 26005 O O . LEU A 1 29 ? 21.958 -22.139 1.635 1.00 1.00 29 LEU A O 46
ATOM 26021 N N . GLN A 1 30 ? 22.380 -20.275 0.450 1.00 1.00 30 GLN A N 46
ATOM 26022 C CA . GLN A 1 30 ? 21.254 -20.450 -0.454 1.00 1.00 30 GLN A CA 46
ATOM 26023 C C . GLN A 1 30 ? 21.482 -21.652 -1.368 1.00 1.00 30 GLN A C 46
ATOM 26024 O O . GLN A 1 30 ? 20.541 -22.193 -1.949 1.00 1.00 30 GLN A O 46
ATOM 26038 N N . LYS A 1 31 ? 22.740 -22.068 -1.479 1.00 1.00 31 LYS A N 46
ATOM 26039 C CA . LYS A 1 31 ? 23.086 -23.211 -2.316 1.00 1.00 31 LYS A CA 46
ATOM 26040 C C . LYS A 1 31 ? 23.356 -24.441 -1.452 1.00 1.00 31 LYS A C 46
ATOM 26041 O O . LYS A 1 31 ? 22.889 -25.539 -1.755 1.00 1.00 31 LYS A O 46
ATOM 26060 N N . LYS A 1 32 ? 24.111 -24.246 -0.376 1.00 1.00 32 LYS A N 46
ATOM 26061 C CA . LYS A 1 32 ? 24.436 -25.345 0.526 1.00 1.00 32 LYS A CA 46
ATOM 26062 C C . LYS A 1 32 ? 24.956 -26.546 -0.257 1.00 1.00 32 LYS A C 46
ATOM 26063 O O . LYS A 1 32 ? 25.280 -26.376 -1.420 1.00 1.00 32 LYS A O 46
ATOM 26083 N N . LYS A 1 1 ? 22.383 14.622 -5.979 1.00 1.00 1 LYS A N 47
ATOM 26084 C CA . LYS A 1 1 ? 22.414 15.085 -4.563 1.00 1.00 1 LYS A CA 47
ATOM 26085 C C . LYS A 1 1 ? 23.040 14.003 -3.690 1.00 1.00 1 LYS A C 47
ATOM 26086 O O . LYS A 1 1 ? 23.012 12.822 -4.035 1.00 1.00 1 LYS A O 47
ATOM 26107 N N . LYS A 1 2 ? 23.605 14.415 -2.561 1.00 1.00 2 LYS A N 47
ATOM 26108 C CA . LYS A 1 2 ? 24.236 13.471 -1.645 1.00 1.00 2 LYS A CA 47
ATOM 26109 C C . LYS A 1 2 ? 23.203 12.903 -0.677 1.00 1.00 2 LYS A C 47
ATOM 26110 O O . LYS A 1 2 ? 22.311 13.616 -0.217 1.00 1.00 2 LYS A O 47
ATOM 26129 N N . HIS A 1 3 ? 23.330 11.616 -0.375 1.00 1.00 3 HIS A N 47
ATOM 26130 C CA . HIS A 1 3 ? 22.401 10.958 0.537 1.00 1.00 3 HIS A CA 47
ATOM 26131 C C . HIS A 1 3 ? 22.791 11.225 1.988 1.00 1.00 3 HIS A C 47
ATOM 26132 O O . HIS A 1 3 ? 23.713 11.992 2.263 1.00 1.00 3 HIS A O 47
ATOM 26146 N N . THR A 1 4 ? 22.082 10.586 2.914 1.00 1.00 4 THR A N 47
ATOM 26147 C CA . THR A 1 4 ? 22.364 10.762 4.334 1.00 1.00 4 THR A CA 47
ATOM 26148 C C . THR A 1 4 ? 23.822 10.443 4.633 1.00 1.00 4 THR A C 47
ATOM 26149 O O . THR A 1 4 ? 24.723 11.190 4.251 1.00 1.00 4 THR A O 47
ATOM 26160 N N . ILE A 1 5 ? 24.044 9.325 5.316 1.00 1.00 5 ILE A N 47
ATOM 26161 C CA . ILE A 1 5 ? 25.393 8.900 5.663 1.00 1.00 5 ILE A CA 47
ATOM 26162 C C . ILE A 1 5 ? 25.751 7.630 4.902 1.00 1.00 5 ILE A C 47
ATOM 26163 O O . ILE A 1 5 ? 26.921 7.329 4.696 1.00 1.00 5 ILE A O 47
ATOM 26179 N N . TRP A 1 6 ? 24.735 6.893 4.479 1.00 1.00 6 TRP A N 47
ATOM 26180 C CA . TRP A 1 6 ? 24.964 5.664 3.733 1.00 1.00 6 TRP A CA 47
ATOM 26181 C C . TRP A 1 6 ? 26.068 5.869 2.698 1.00 1.00 6 TRP A C 47
ATOM 26182 O O . TRP A 1 6 ? 27.126 5.251 2.776 1.00 1.00 6 TRP A O 47
ATOM 26203 N N . GLU A 1 7 ? 25.818 6.736 1.730 1.00 1.00 7 GLU A N 47
ATOM 26204 C CA . GLU A 1 7 ? 26.804 6.999 0.690 1.00 1.00 7 GLU A CA 47
ATOM 26205 C C . GLU A 1 7 ? 28.161 7.359 1.296 1.00 1.00 7 GLU A C 47
ATOM 26206 O O . GLU A 1 7 ? 29.153 7.481 0.576 1.00 1.00 7 GLU A O 47
ATOM 26218 N N . VAL A 1 8 ? 28.202 7.524 2.617 1.00 1.00 8 VAL A N 47
ATOM 26219 C CA . VAL A 1 8 ? 29.452 7.864 3.299 1.00 1.00 8 VAL A CA 47
ATOM 26220 C C . VAL A 1 8 ? 30.028 6.641 4.011 1.00 1.00 8 VAL A C 47
ATOM 26221 O O . VAL A 1 8 ? 31.244 6.450 4.040 1.00 1.00 8 VAL A O 47
ATOM 26234 N N . ILE A 1 9 ? 29.147 5.818 4.579 1.00 1.00 9 ILE A N 47
ATOM 26235 C CA . ILE A 1 9 ? 29.571 4.614 5.282 1.00 1.00 9 ILE A CA 47
ATOM 26236 C C . ILE A 1 9 ? 29.094 3.382 4.517 1.00 1.00 9 ILE A C 47
ATOM 26237 O O . ILE A 1 9 ? 29.853 2.440 4.316 1.00 1.00 9 ILE A O 47
ATOM 26253 N N . ALA A 1 10 ? 27.847 3.407 4.076 1.00 1.00 10 ALA A N 47
ATOM 26254 C CA . ALA A 1 10 ? 27.292 2.291 3.319 1.00 1.00 10 ALA A CA 47
ATOM 26255 C C . ALA A 1 10 ? 27.936 2.220 1.942 1.00 1.00 10 ALA A C 47
ATOM 26256 O O . ALA A 1 10 ? 28.686 1.293 1.645 1.00 1.00 10 ALA A O 47
ATOM 26263 N N . GLY A 1 11 ? 27.653 3.214 1.106 1.00 1.00 11 GLY A N 47
ATOM 26264 C CA . GLY A 1 11 ? 28.235 3.248 -0.227 1.00 1.00 11 GLY A CA 47
ATOM 26265 C C . GLY A 1 11 ? 29.736 3.048 -0.130 1.00 1.00 11 GLY A C 47
ATOM 26266 O O . GLY A 1 11 ? 30.411 2.777 -1.123 1.00 1.00 11 GLY A O 47
ATOM 26270 N N . LEU A 1 12 ? 30.249 3.178 1.090 1.00 1.00 12 LEU A N 47
ATOM 26271 C CA . LEU A 1 12 ? 31.667 3.004 1.336 1.00 1.00 12 LEU A CA 47
ATOM 26272 C C . LEU A 1 12 ? 31.937 1.625 1.935 1.00 1.00 12 LEU A C 47
ATOM 26273 O O . LEU A 1 12 ? 33.024 1.074 1.772 1.00 1.00 12 LEU A O 47
ATOM 26289 N N . VAL A 1 13 ? 30.936 1.077 2.629 1.00 1.00 13 VAL A N 47
ATOM 26290 C CA . VAL A 1 13 ? 31.074 -0.243 3.245 1.00 1.00 13 VAL A CA 47
ATOM 26291 C C . VAL A 1 13 ? 30.127 -1.243 2.595 1.00 1.00 13 VAL A C 47
ATOM 26292 O O . VAL A 1 13 ? 30.556 -2.287 2.107 1.00 1.00 13 VAL A O 47
ATOM 26305 N N . ALA A 1 14 ? 28.838 -0.920 2.587 1.00 1.00 14 ALA A N 47
ATOM 26306 C CA . ALA A 1 14 ? 27.851 -1.805 1.983 1.00 1.00 14 ALA A CA 47
ATOM 26307 C C . ALA A 1 14 ? 28.373 -2.342 0.657 1.00 1.00 14 ALA A C 47
ATOM 26308 O O . ALA A 1 14 ? 28.321 -3.543 0.399 1.00 1.00 14 ALA A O 47
ATOM 26315 N N . LEU A 1 15 ? 28.886 -1.449 -0.179 1.00 1.00 15 LEU A N 47
ATOM 26316 C CA . LEU A 1 15 ? 29.425 -1.862 -1.467 1.00 1.00 15 LEU A CA 47
ATOM 26317 C C . LEU A 1 15 ? 30.637 -2.759 -1.252 1.00 1.00 15 LEU A C 47
ATOM 26318 O O . LEU A 1 15 ? 30.913 -3.654 -2.051 1.00 1.00 15 LEU A O 47
ATOM 26334 N N . LEU A 1 16 ? 31.352 -2.513 -0.160 1.00 1.00 16 LEU A N 47
ATOM 26335 C CA . LEU A 1 16 ? 32.532 -3.302 0.171 1.00 1.00 16 LEU A CA 47
ATOM 26336 C C . LEU A 1 16 ? 32.175 -4.415 1.152 1.00 1.00 16 LEU A C 47
ATOM 26337 O O . LEU A 1 16 ? 33.053 -5.107 1.666 1.00 1.00 16 LEU A O 47
ATOM 26353 N N . THR A 1 17 ? 30.876 -4.580 1.402 1.00 1.00 17 THR A N 47
ATOM 26354 C CA . THR A 1 17 ? 30.403 -5.611 2.321 1.00 1.00 17 THR A CA 47
ATOM 26355 C C . THR A 1 17 ? 29.328 -6.464 1.653 1.00 1.00 17 THR A C 47
ATOM 26356 O O . THR A 1 17 ? 29.483 -7.677 1.515 1.00 1.00 17 THR A O 47
ATOM 26367 N N . PHE A 1 18 ? 28.241 -5.820 1.239 1.00 1.00 18 PHE A N 47
ATOM 26368 C CA . PHE A 1 18 ? 27.145 -6.526 0.583 1.00 1.00 18 PHE A CA 47
ATOM 26369 C C . PHE A 1 18 ? 27.684 -7.583 -0.376 1.00 1.00 18 PHE A C 47
ATOM 26370 O O . PHE A 1 18 ? 27.218 -8.721 -0.384 1.00 1.00 18 PHE A O 47
ATOM 26387 N N . LEU A 1 19 ? 28.670 -7.200 -1.181 1.00 1.00 19 LEU A N 47
ATOM 26388 C CA . LEU A 1 19 ? 29.267 -8.125 -2.140 1.00 1.00 19 LEU A CA 47
ATOM 26389 C C . LEU A 1 19 ? 30.166 -9.129 -1.427 1.00 1.00 19 LEU A C 47
ATOM 26390 O O . LEU A 1 19 ? 30.043 -10.336 -1.626 1.00 1.00 19 LEU A O 47
ATOM 26406 N N . ALA A 1 20 ? 31.072 -8.621 -0.599 1.00 1.00 20 ALA A N 47
ATOM 26407 C CA . ALA A 1 20 ? 31.988 -9.485 0.135 1.00 1.00 20 ALA A CA 47
ATOM 26408 C C . ALA A 1 20 ? 31.237 -10.656 0.764 1.00 1.00 20 ALA A C 47
ATOM 26409 O O . ALA A 1 20 ? 31.592 -11.816 0.556 1.00 1.00 20 ALA A O 47
ATOM 26416 N N . PHE A 1 21 ? 30.201 -10.344 1.536 1.00 1.00 21 PHE A N 47
ATOM 26417 C CA . PHE A 1 21 ? 29.412 -11.380 2.191 1.00 1.00 21 PHE A CA 47
ATOM 26418 C C . PHE A 1 21 ? 28.414 -11.991 1.212 1.00 1.00 21 PHE A C 47
ATOM 26419 O O . PHE A 1 21 ? 28.237 -13.210 1.174 1.00 1.00 21 PHE A O 47
ATOM 26436 N N . GLY A 1 22 ? 27.768 -11.142 0.422 1.00 1.00 22 GLY A N 47
ATOM 26437 C CA . GLY A 1 22 ? 26.794 -11.616 -0.554 1.00 1.00 22 GLY A CA 47
ATOM 26438 C C . GLY A 1 22 ? 27.380 -12.735 -1.403 1.00 1.00 22 GLY A C 47
ATOM 26439 O O . GLY A 1 22 ? 26.773 -13.795 -1.558 1.00 1.00 22 GLY A O 47
ATOM 26443 N N . PHE A 1 23 ? 28.565 -12.494 -1.951 1.00 1.00 23 PHE A N 47
ATOM 26444 C CA . PHE A 1 23 ? 29.225 -13.489 -2.782 1.00 1.00 23 PHE A CA 47
ATOM 26445 C C . PHE A 1 23 ? 29.277 -14.834 -2.066 1.00 1.00 23 PHE A C 47
ATOM 26446 O O . PHE A 1 23 ? 29.421 -15.880 -2.696 1.00 1.00 23 PHE A O 47
ATOM 26463 N N . TRP A 1 24 ? 29.158 -14.799 -0.744 1.00 1.00 24 TRP A N 47
ATOM 26464 C CA . TRP A 1 24 ? 29.194 -16.017 0.049 1.00 1.00 24 TRP A CA 47
ATOM 26465 C C . TRP A 1 24 ? 27.793 -16.421 0.487 1.00 1.00 24 TRP A C 47
ATOM 26466 O O . TRP A 1 24 ? 27.310 -17.491 0.119 1.00 1.00 24 TRP A O 47
ATOM 26487 N N . LEU A 1 25 ? 27.162 -15.563 1.285 1.00 1.00 25 LEU A N 47
ATOM 26488 C CA . LEU A 1 25 ? 25.819 -15.829 1.799 1.00 1.00 25 LEU A CA 47
ATOM 26489 C C . LEU A 1 25 ? 24.995 -16.661 0.821 1.00 1.00 25 LEU A C 47
ATOM 26490 O O . LEU A 1 25 ? 24.423 -17.680 1.194 1.00 1.00 25 LEU A O 47
ATOM 26506 N N . PHE A 1 26 ? 24.928 -16.221 -0.424 1.00 1.00 26 PHE A N 47
ATOM 26507 C CA . PHE A 1 26 ? 24.156 -16.943 -1.428 1.00 1.00 26 PHE A CA 47
ATOM 26508 C C . PHE A 1 26 ? 24.853 -18.232 -1.862 1.00 1.00 26 PHE A C 47
ATOM 26509 O O . PHE A 1 26 ? 24.320 -19.326 -1.685 1.00 1.00 26 PHE A O 47
ATOM 26526 N N . LYS A 1 27 ? 26.037 -18.098 -2.448 1.00 1.00 27 LYS A N 47
ATOM 26527 C CA . LYS A 1 27 ? 26.777 -19.265 -2.925 1.00 1.00 27 LYS A CA 47
ATOM 26528 C C . LYS A 1 27 ? 26.944 -20.330 -1.839 1.00 1.00 27 LYS A C 47
ATOM 26529 O O . LYS A 1 27 ? 27.517 -21.388 -2.096 1.00 1.00 27 LYS A O 47
ATOM 26548 N N . TYR A 1 28 ? 26.437 -20.056 -0.639 1.00 1.00 28 TYR A N 47
ATOM 26549 C CA . TYR A 1 28 ? 26.537 -21.015 0.463 1.00 1.00 28 TYR A CA 47
ATOM 26550 C C . TYR A 1 28 ? 25.154 -21.333 1.033 1.00 1.00 28 TYR A C 47
ATOM 26551 O O . TYR A 1 28 ? 24.834 -22.497 1.281 1.00 1.00 28 TYR A O 47
ATOM 26569 N N . LEU A 1 29 ? 24.335 -20.305 1.240 1.00 1.00 29 LEU A N 47
ATOM 26570 C CA . LEU A 1 29 ? 22.994 -20.517 1.781 1.00 1.00 29 LEU A CA 47
ATOM 26571 C C . LEU A 1 29 ? 21.978 -20.674 0.648 1.00 1.00 29 LEU A C 47
ATOM 26572 O O . LEU A 1 29 ? 21.011 -21.426 0.771 1.00 1.00 29 LEU A O 47
ATOM 26588 N N . GLN A 1 30 ? 22.203 -19.969 -0.457 1.00 1.00 30 GLN A N 47
ATOM 26589 C CA . GLN A 1 30 ? 21.296 -20.050 -1.598 1.00 1.00 30 GLN A CA 47
ATOM 26590 C C . GLN A 1 30 ? 21.666 -21.228 -2.494 1.00 1.00 30 GLN A C 47
ATOM 26591 O O . GLN A 1 30 ? 20.886 -21.630 -3.358 1.00 1.00 30 GLN A O 47
ATOM 26605 N N . LYS A 1 31 ? 22.858 -21.778 -2.276 1.00 1.00 31 LYS A N 47
ATOM 26606 C CA . LYS A 1 31 ? 23.325 -22.916 -3.063 1.00 1.00 31 LYS A CA 47
ATOM 26607 C C . LYS A 1 31 ? 23.365 -24.176 -2.208 1.00 1.00 31 LYS A C 47
ATOM 26608 O O . LYS A 1 31 ? 22.901 -25.237 -2.626 1.00 1.00 31 LYS A O 47
ATOM 26627 N N . LYS A 1 32 ? 23.922 -24.052 -1.008 1.00 1.00 32 LYS A N 47
ATOM 26628 C CA . LYS A 1 32 ? 24.017 -25.188 -0.099 1.00 1.00 32 LYS A CA 47
ATOM 26629 C C . LYS A 1 32 ? 24.532 -26.422 -0.834 1.00 1.00 32 LYS A C 47
ATOM 26630 O O . LYS A 1 32 ? 23.723 -27.113 -1.431 1.00 1.00 32 LYS A O 47
ATOM 26650 N N . LYS A 1 1 ? 19.624 15.759 -1.030 1.00 1.00 1 LYS A N 48
ATOM 26651 C CA . LYS A 1 1 ? 19.066 15.400 -2.364 1.00 1.00 1 LYS A CA 48
ATOM 26652 C C . LYS A 1 1 ? 19.634 14.056 -2.805 1.00 1.00 1 LYS A C 48
ATOM 26653 O O . LYS A 1 1 ? 18.896 13.164 -3.223 1.00 1.00 1 LYS A O 48
ATOM 26674 N N . LYS A 1 2 ? 20.954 13.918 -2.710 1.00 1.00 2 LYS A N 48
ATOM 26675 C CA . LYS A 1 2 ? 21.612 12.676 -3.102 1.00 1.00 2 LYS A CA 48
ATOM 26676 C C . LYS A 1 2 ? 21.035 11.498 -2.328 1.00 1.00 2 LYS A C 48
ATOM 26677 O O . LYS A 1 2 ? 20.320 10.665 -2.886 1.00 1.00 2 LYS A O 48
ATOM 26696 N N . HIS A 1 3 ? 21.350 11.431 -1.037 1.00 1.00 3 HIS A N 48
ATOM 26697 C CA . HIS A 1 3 ? 20.856 10.348 -0.195 1.00 1.00 3 HIS A CA 48
ATOM 26698 C C . HIS A 1 3 ? 21.014 10.701 1.280 1.00 1.00 3 HIS A C 48
ATOM 26699 O O . HIS A 1 3 ? 20.628 11.788 1.711 1.00 1.00 3 HIS A O 48
ATOM 26713 N N . THR A 1 4 ? 21.585 9.775 2.046 1.00 1.00 4 THR A N 48
ATOM 26714 C CA . THR A 1 4 ? 21.797 9.993 3.474 1.00 1.00 4 THR A CA 48
ATOM 26715 C C . THR A 1 4 ? 23.267 9.801 3.829 1.00 1.00 4 THR A C 48
ATOM 26716 O O . THR A 1 4 ? 24.125 10.566 3.390 1.00 1.00 4 THR A O 48
ATOM 26727 N N . ILE A 1 5 ? 23.549 8.770 4.621 1.00 1.00 5 ILE A N 48
ATOM 26728 C CA . ILE A 1 5 ? 24.917 8.476 5.028 1.00 1.00 5 ILE A CA 48
ATOM 26729 C C . ILE A 1 5 ? 25.383 7.172 4.393 1.00 1.00 5 ILE A C 48
ATOM 26730 O O . ILE A 1 5 ? 26.577 6.939 4.235 1.00 1.00 5 ILE A O 48
ATOM 26746 N N . TRP A 1 6 ? 24.430 6.326 4.020 1.00 1.00 6 TRP A N 48
ATOM 26747 C CA . TRP A 1 6 ? 24.761 5.054 3.394 1.00 1.00 6 TRP A CA 48
ATOM 26748 C C . TRP A 1 6 ? 25.851 5.246 2.343 1.00 1.00 6 TRP A C 48
ATOM 26749 O O . TRP A 1 6 ? 26.906 4.619 2.406 1.00 1.00 6 TRP A O 48
ATOM 26770 N N . GLU A 1 7 ? 25.590 6.112 1.377 1.00 1.00 7 GLU A N 48
ATOM 26771 C CA . GLU A 1 7 ? 26.557 6.372 0.317 1.00 1.00 7 GLU A CA 48
ATOM 26772 C C . GLU A 1 7 ? 27.891 6.833 0.896 1.00 1.00 7 GLU A C 48
ATOM 26773 O O . GLU A 1 7 ? 28.892 6.913 0.184 1.00 1.00 7 GLU A O 48
ATOM 26785 N N . VAL A 1 8 ? 27.900 7.136 2.192 1.00 1.00 8 VAL A N 48
ATOM 26786 C CA . VAL A 1 8 ? 29.121 7.588 2.853 1.00 1.00 8 VAL A CA 48
ATOM 26787 C C . VAL A 1 8 ? 29.760 6.454 3.655 1.00 1.00 8 VAL A C 48
ATOM 26788 O O . VAL A 1 8 ? 30.983 6.325 3.689 1.00 1.00 8 VAL A O 48
ATOM 26801 N N . ILE A 1 9 ? 28.922 5.636 4.294 1.00 1.00 9 ILE A N 48
ATOM 26802 C CA . ILE A 1 9 ? 29.411 4.517 5.089 1.00 1.00 9 ILE A CA 48
ATOM 26803 C C . ILE A 1 9 ? 29.036 3.201 4.415 1.00 1.00 9 ILE A C 48
ATOM 26804 O O . ILE A 1 9 ? 29.875 2.318 4.267 1.00 1.00 9 ILE A O 48
ATOM 26820 N N . ALA A 1 10 ? 27.787 3.081 3.993 1.00 1.00 10 ALA A N 48
ATOM 26821 C CA . ALA A 1 10 ? 27.336 1.865 3.325 1.00 1.00 10 ALA A CA 48
ATOM 26822 C C . ALA A 1 10 ? 27.980 1.747 1.952 1.00 1.00 10 ALA A C 48
ATOM 26823 O O . ALA A 1 10 ? 28.793 0.856 1.714 1.00 1.00 10 ALA A O 48
ATOM 26830 N N . GLY A 1 11 ? 27.627 2.660 1.054 1.00 1.00 11 GLY A N 48
ATOM 26831 C CA . GLY A 1 11 ? 28.199 2.645 -0.282 1.00 1.00 11 GLY A CA 48
ATOM 26832 C C . GLY A 1 11 ? 29.713 2.578 -0.184 1.00 1.00 11 GLY A C 48
ATOM 26833 O O . GLY A 1 11 ? 30.403 2.310 -1.167 1.00 1.00 11 GLY A O 48
ATOM 26837 N N . LEU A 1 12 ? 30.217 2.821 1.022 1.00 1.00 12 LEU A N 48
ATOM 26838 C CA . LEU A 1 12 ? 31.647 2.786 1.265 1.00 1.00 12 LEU A CA 48
ATOM 26839 C C . LEU A 1 12 ? 32.036 1.497 1.985 1.00 1.00 12 LEU A C 48
ATOM 26840 O O . LEU A 1 12 ? 33.175 1.043 1.881 1.00 1.00 12 LEU A O 48
ATOM 26856 N N . VAL A 1 13 ? 31.082 0.910 2.713 1.00 1.00 13 VAL A N 48
ATOM 26857 C CA . VAL A 1 13 ? 31.340 -0.333 3.442 1.00 1.00 13 VAL A CA 48
ATOM 26858 C C . VAL A 1 13 ? 30.550 -1.487 2.835 1.00 1.00 13 VAL A C 48
ATOM 26859 O O . VAL A 1 13 ? 31.118 -2.524 2.496 1.00 1.00 13 VAL A O 48
ATOM 26872 N N . ALA A 1 14 ? 29.242 -1.304 2.698 1.00 1.00 14 ALA A N 48
ATOM 26873 C CA . ALA A 1 14 ? 28.401 -2.347 2.126 1.00 1.00 14 ALA A CA 48
ATOM 26874 C C . ALA A 1 14 ? 29.077 -2.949 0.901 1.00 1.00 14 ALA A C 48
ATOM 26875 O O . ALA A 1 14 ? 29.188 -4.168 0.776 1.00 1.00 14 ALA A O 48
ATOM 26882 N N . LEU A 1 15 ? 29.540 -2.085 0.004 1.00 1.00 15 LEU A N 48
ATOM 26883 C CA . LEU A 1 15 ? 30.219 -2.547 -1.200 1.00 1.00 15 LEU A CA 48
ATOM 26884 C C . LEU A 1 15 ? 31.480 -3.306 -0.817 1.00 1.00 15 LEU A C 48
ATOM 26885 O O . LEU A 1 15 ? 31.907 -4.227 -1.512 1.00 1.00 15 LEU A O 48
ATOM 26901 N N . LEU A 1 16 ? 32.064 -2.910 0.307 1.00 1.00 16 LEU A N 48
ATOM 26902 C CA . LEU A 1 16 ? 33.270 -3.554 0.801 1.00 1.00 16 LEU A CA 48
ATOM 26903 C C . LEU A 1 16 ? 32.913 -4.610 1.843 1.00 1.00 16 LEU A C 48
ATOM 26904 O O . LEU A 1 16 ? 33.789 -5.186 2.486 1.00 1.00 16 LEU A O 48
ATOM 26920 N N . THR A 1 17 ? 31.614 -4.855 1.997 1.00 1.00 17 THR A N 48
ATOM 26921 C CA . THR A 1 17 ? 31.140 -5.840 2.959 1.00 1.00 17 THR A CA 48
ATOM 26922 C C . THR A 1 17 ? 29.931 -6.588 2.404 1.00 1.00 17 THR A C 48
ATOM 26923 O O . THR A 1 17 ? 30.035 -7.743 1.994 1.00 1.00 17 THR A O 48
ATOM 26934 N N . PHE A 1 18 ? 28.785 -5.918 2.394 1.00 1.00 18 PHE A N 48
ATOM 26935 C CA . PHE A 1 18 ? 27.559 -6.523 1.889 1.00 1.00 18 PHE A CA 48
ATOM 26936 C C . PHE A 1 18 ? 27.818 -7.270 0.582 1.00 1.00 18 PHE A C 48
ATOM 26937 O O . PHE A 1 18 ? 27.286 -8.358 0.364 1.00 1.00 18 PHE A O 48
ATOM 26954 N N . LEU A 1 19 ? 28.636 -6.679 -0.283 1.00 1.00 19 LEU A N 48
ATOM 26955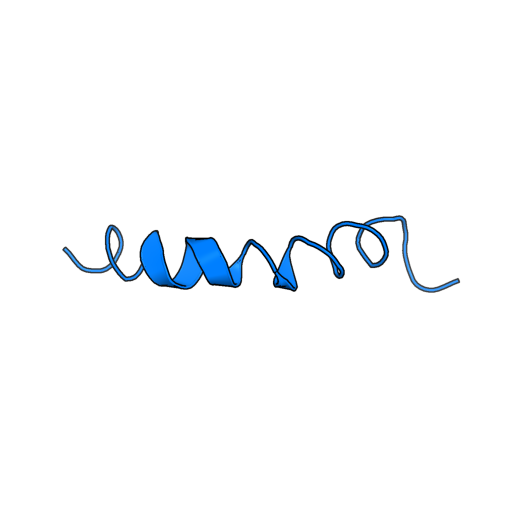 C CA . LEU A 1 19 ? 28.954 -7.297 -1.566 1.00 1.00 19 LEU A CA 48
ATOM 26956 C C . LEU A 1 19 ? 30.055 -8.340 -1.408 1.00 1.00 19 LEU A C 48
ATOM 26957 O O . LEU A 1 19 ? 30.272 -9.162 -2.294 1.00 1.00 19 LEU A O 48
ATOM 26973 N N . ALA A 1 20 ? 30.747 -8.301 -0.274 1.00 1.00 20 ALA A N 48
ATOM 26974 C CA . ALA A 1 20 ? 31.821 -9.252 -0.015 1.00 1.00 20 ALA A CA 48
ATOM 26975 C C . ALA A 1 20 ? 31.267 -10.524 0.617 1.00 1.00 20 ALA A C 48
ATOM 26976 O O . ALA A 1 20 ? 31.601 -11.632 0.200 1.00 1.00 20 ALA A O 48
ATOM 26983 N N . PHE A 1 21 ? 30.415 -10.355 1.623 1.00 1.00 21 PHE A N 48
ATOM 26984 C CA . PHE A 1 21 ? 29.819 -11.499 2.304 1.00 1.00 21 PHE A CA 48
ATOM 26985 C C . PHE A 1 21 ? 28.575 -11.973 1.561 1.00 1.00 21 PHE A C 48
ATOM 26986 O O . PHE A 1 21 ? 28.346 -13.173 1.413 1.00 1.00 21 PHE A O 48
ATOM 27003 N N . GLY A 1 22 ? 27.775 -11.021 1.093 1.00 1.00 22 GLY A N 48
ATOM 27004 C CA . GLY A 1 22 ? 26.558 -11.350 0.363 1.00 1.00 22 GLY A CA 48
ATOM 27005 C C . GLY A 1 22 ? 26.871 -12.199 -0.861 1.00 1.00 22 GLY A C 48
ATOM 27006 O O . GLY A 1 22 ? 26.217 -13.211 -1.110 1.00 1.00 22 GLY A O 48
ATOM 27010 N N . PHE A 1 23 ? 27.878 -11.786 -1.623 1.00 1.00 23 PHE A N 48
ATOM 27011 C CA . PHE A 1 23 ? 28.262 -12.522 -2.812 1.00 1.00 23 PHE A CA 48
ATOM 27012 C C . PHE A 1 23 ? 28.596 -13.963 -2.449 1.00 1.00 23 PHE A C 48
ATOM 27013 O O . PHE A 1 23 ? 28.721 -14.822 -3.320 1.00 1.00 23 PHE A O 48
ATOM 27030 N N . TRP A 1 24 ? 28.731 -14.219 -1.155 1.00 1.00 24 TRP A N 48
ATOM 27031 C CA . TRP A 1 24 ? 29.038 -15.557 -0.680 1.00 1.00 24 TRP A CA 48
ATOM 27032 C C . TRP A 1 24 ? 27.826 -16.157 0.013 1.00 1.00 24 TRP A C 48
ATOM 27033 O O . TRP A 1 24 ? 27.145 -17.011 -0.550 1.00 1.00 24 TRP A O 48
ATOM 27054 N N . LEU A 1 25 ? 27.581 -15.697 1.241 1.00 1.00 25 LEU A N 48
ATOM 27055 C CA . LEU A 1 25 ? 26.459 -16.177 2.052 1.00 1.00 25 LEU A CA 48
ATOM 27056 C C . LEU A 1 25 ? 25.334 -16.743 1.198 1.00 1.00 25 LEU A C 48
ATOM 27057 O O . LEU A 1 25 ? 24.964 -17.905 1.340 1.00 1.00 25 LEU A O 48
ATOM 27073 N N . PHE A 1 26 ? 24.783 -15.918 0.319 1.00 1.00 26 PHE A N 48
ATOM 27074 C CA . PHE A 1 26 ? 23.695 -16.375 -0.527 1.00 1.00 26 PHE A CA 48
ATOM 27075 C C . PHE A 1 26 ? 24.197 -17.337 -1.598 1.00 1.00 26 PHE A C 48
ATOM 27076 O O . PHE A 1 26 ? 23.708 -18.459 -1.723 1.00 1.00 26 PHE A O 48
ATOM 27093 N N . LYS A 1 27 ? 25.164 -16.889 -2.383 1.00 1.00 27 LYS A N 48
ATOM 27094 C CA . LYS A 1 27 ? 25.694 -17.720 -3.456 1.00 1.00 27 LYS A CA 48
ATOM 27095 C C . LYS A 1 27 ? 26.341 -18.997 -2.911 1.00 1.00 27 LYS A C 48
ATOM 27096 O O . LYS A 1 27 ? 26.995 -19.729 -3.653 1.00 1.00 27 LYS A O 48
ATOM 27115 N N . TYR A 1 28 ? 26.142 -19.271 -1.623 1.00 1.00 28 TYR A N 48
ATOM 27116 C CA . TYR A 1 28 ? 26.700 -20.475 -1.012 1.00 1.00 28 TYR A CA 48
ATOM 27117 C C . TYR A 1 28 ? 25.668 -21.137 -0.104 1.00 1.00 28 TYR A C 48
ATOM 27118 O O . TYR A 1 28 ? 25.601 -22.364 -0.019 1.00 1.00 28 TYR A O 48
ATOM 27136 N N . LEU A 1 29 ? 24.874 -20.319 0.583 1.00 1.00 29 LEU A N 48
ATOM 27137 C CA . LEU A 1 29 ? 23.859 -20.843 1.493 1.00 1.00 29 LEU A CA 48
ATOM 27138 C C . LEU A 1 29 ? 22.467 -20.793 0.864 1.00 1.00 29 LEU A C 48
ATOM 27139 O O . LEU A 1 29 ? 21.672 -21.719 1.025 1.00 1.00 29 LEU A O 48
ATOM 27155 N N . GLN A 1 30 ? 22.176 -19.714 0.154 1.00 1.00 30 GLN A N 48
ATOM 27156 C CA . GLN A 1 30 ? 20.870 -19.567 -0.485 1.00 1.00 30 GLN A CA 48
ATOM 27157 C C . GLN A 1 30 ? 20.753 -20.503 -1.685 1.00 1.00 30 GLN A C 48
ATOM 27158 O O . GLN A 1 30 ? 19.663 -20.715 -2.216 1.00 1.00 30 GLN A O 48
ATOM 27172 N N . LYS A 1 31 ? 21.880 -21.072 -2.098 1.00 1.00 31 LYS A N 48
ATOM 27173 C CA . LYS A 1 31 ? 21.891 -21.992 -3.231 1.00 1.00 31 LYS A CA 48
ATOM 27174 C C . LYS A 1 31 ? 22.762 -23.207 -2.927 1.00 1.00 31 LYS A C 48
ATOM 27175 O O . LYS A 1 31 ? 23.953 -23.223 -3.237 1.00 1.00 31 LYS A O 48
ATOM 27194 N N . LYS A 1 32 ? 22.156 -24.223 -2.323 1.00 1.00 32 LYS A N 48
ATOM 27195 C CA . LYS A 1 32 ? 22.879 -25.444 -1.983 1.00 1.00 32 LYS A CA 48
ATOM 27196 C C . LYS A 1 32 ? 21.932 -26.638 -1.965 1.00 1.00 32 LYS A C 48
ATOM 27197 O O . LYS A 1 32 ? 21.367 -26.906 -0.916 1.00 1.00 32 LYS A O 48
ATOM 27217 N N . LYS A 1 1 ? 21.254 17.963 -1.636 1.00 1.00 1 LYS A N 49
ATOM 27218 C CA . LYS A 1 1 ? 21.227 17.185 -0.365 1.00 1.00 1 LYS A CA 49
ATOM 27219 C C . LYS A 1 1 ? 21.862 15.818 -0.594 1.00 1.00 1 LYS A C 49
ATOM 27220 O O . LYS A 1 1 ? 22.349 15.185 0.342 1.00 1.00 1 LYS A O 49
ATOM 27241 N N . LYS A 1 2 ? 21.854 15.369 -1.845 1.00 1.00 2 LYS A N 49
ATOM 27242 C CA . LYS A 1 2 ? 22.433 14.075 -2.190 1.00 1.00 2 LYS A CA 49
ATOM 27243 C C . LYS A 1 2 ? 21.770 12.958 -1.388 1.00 1.00 2 LYS A C 49
ATOM 27244 O O . LYS A 1 2 ? 20.911 12.241 -1.899 1.00 1.00 2 LYS A O 49
ATOM 27263 N N . HIS A 1 3 ? 22.175 12.818 -0.130 1.00 1.00 3 HIS A N 49
ATOM 27264 C CA . HIS A 1 3 ? 21.613 11.784 0.732 1.00 1.00 3 HIS A CA 49
ATOM 27265 C C . HIS A 1 3 ? 21.945 12.069 2.193 1.00 1.00 3 HIS A C 49
ATOM 27266 O O . HIS A 1 3 ? 21.707 13.172 2.688 1.00 1.00 3 HIS A O 49
ATOM 27280 N N . THR A 1 4 ? 22.501 11.070 2.872 1.00 1.00 4 THR A N 49
ATOM 27281 C CA . THR A 1 4 ? 22.870 11.218 4.277 1.00 1.00 4 THR A CA 49
ATOM 27282 C C . THR A 1 4 ? 24.331 10.839 4.484 1.00 1.00 4 THR A C 49
ATOM 27283 O O . THR A 1 4 ? 25.233 11.511 3.981 1.00 1.00 4 THR A O 49
ATOM 27294 N N . ILE A 1 5 ? 24.556 9.755 5.219 1.00 1.00 5 ILE A N 49
ATOM 27295 C CA . ILE A 1 5 ? 25.908 9.283 5.485 1.00 1.00 5 ILE A CA 49
ATOM 27296 C C . ILE A 1 5 ? 26.144 7.952 4.783 1.00 1.00 5 ILE A C 49
ATOM 27297 O O . ILE A 1 5 ? 27.278 7.578 4.504 1.00 1.00 5 ILE A O 49
ATOM 27313 N N . TRP A 1 6 ? 25.062 7.242 4.494 1.00 1.00 6 TRP A N 49
ATOM 27314 C CA . TRP A 1 6 ? 25.168 5.957 3.815 1.00 1.00 6 TRP A CA 49
ATOM 27315 C C . TRP A 1 6 ? 26.166 6.043 2.662 1.00 1.00 6 TRP A C 49
ATOM 27316 O O . TRP A 1 6 ? 27.137 5.292 2.610 1.00 1.00 6 TRP A O 49
ATOM 27337 N N . GLU A 1 7 ? 25.916 6.956 1.737 1.00 1.00 7 GLU A N 49
ATOM 27338 C CA . GLU A 1 7 ? 26.797 7.125 0.588 1.00 1.00 7 GLU A CA 49
ATOM 27339 C C . GLU A 1 7 ? 28.226 7.429 1.032 1.00 1.00 7 GLU A C 49
ATOM 27340 O O . GLU A 1 7 ? 29.144 7.467 0.213 1.00 1.00 7 GLU A O 49
ATOM 27352 N N . VAL A 1 8 ? 28.405 7.644 2.332 1.00 1.00 8 VAL A N 49
ATOM 27353 C CA . VAL A 1 8 ? 29.729 7.943 2.875 1.00 1.00 8 VAL A CA 49
ATOM 27354 C C . VAL A 1 8 ? 30.304 6.728 3.600 1.00 1.00 8 VAL A C 49
ATOM 27355 O O . VAL A 1 8 ? 31.502 6.459 3.518 1.00 1.00 8 VAL A O 49
ATOM 27368 N N . ILE A 1 9 ? 29.440 5.998 4.308 1.00 1.00 9 ILE A N 49
ATOM 27369 C CA . ILE A 1 9 ? 29.865 4.814 5.042 1.00 1.00 9 ILE A CA 49
ATOM 27370 C C . ILE A 1 9 ? 29.265 3.568 4.396 1.00 1.00 9 ILE A C 49
ATOM 27371 O O . ILE A 1 9 ? 29.965 2.586 4.172 1.00 1.00 9 ILE A O 49
ATOM 27387 N N . ALA A 1 10 ? 27.979 3.621 4.085 1.00 1.00 10 ALA A N 49
ATOM 27388 C CA . ALA A 1 10 ? 27.314 2.486 3.454 1.00 1.00 10 ALA A CA 49
ATOM 27389 C C . ALA A 1 10 ? 27.795 2.321 2.020 1.00 1.00 10 ALA A C 49
ATOM 27390 O O . ALA A 1 10 ? 28.465 1.345 1.691 1.00 1.00 10 ALA A O 49
ATOM 27397 N N . GLY A 1 11 ? 27.471 3.290 1.171 1.00 1.00 11 GLY A N 49
ATOM 27398 C CA . GLY A 1 11 ? 27.902 3.231 -0.217 1.00 1.00 11 GLY A CA 49
ATOM 27399 C C . GLY A 1 11 ? 29.400 2.972 -0.270 1.00 1.00 11 GLY A C 49
ATOM 27400 O O . GLY A 1 11 ? 29.952 2.641 -1.319 1.00 1.00 11 GLY A O 49
ATOM 27404 N N . LEU A 1 12 ? 30.044 3.125 0.882 1.00 1.00 12 LEU A N 49
ATOM 27405 C CA . LEU A 1 12 ? 31.473 2.904 0.984 1.00 1.00 12 LEU A CA 49
ATOM 27406 C C . LEU A 1 12 ? 31.760 1.553 1.637 1.00 1.00 12 LEU A C 49
ATOM 27407 O O . LEU A 1 12 ? 32.800 0.946 1.389 1.00 1.00 12 LEU A O 49
ATOM 27423 N N . VAL A 1 13 ? 30.825 1.087 2.472 1.00 1.00 13 VAL A N 49
ATOM 27424 C CA . VAL A 1 13 ? 30.991 -0.200 3.150 1.00 1.00 13 VAL A CA 49
ATOM 27425 C C . VAL A 1 13 ? 29.995 -1.222 2.616 1.00 1.00 13 VAL A C 49
ATOM 27426 O O . VAL A 1 13 ? 30.381 -2.319 2.214 1.00 1.00 13 VAL A O 49
ATOM 27439 N N . ALA A 1 14 ? 28.718 -0.861 2.614 1.00 1.00 14 ALA A N 49
ATOM 27440 C CA . ALA A 1 14 ? 27.685 -1.764 2.121 1.00 1.00 14 ALA A CA 49
ATOM 27441 C C . ALA A 1 14 ? 28.150 -2.443 0.839 1.00 1.00 14 ALA A C 49
ATOM 27442 O O . ALA A 1 14 ? 28.024 -3.655 0.689 1.00 1.00 14 ALA A O 49
ATOM 27449 N N . LEU A 1 15 ? 28.700 -1.661 -0.080 1.00 1.00 15 LEU A N 49
ATOM 27450 C CA . LEU A 1 15 ? 29.186 -2.224 -1.331 1.00 1.00 15 LEU A CA 49
ATOM 27451 C C . LEU A 1 15 ? 30.365 -3.148 -1.047 1.00 1.00 15 LEU A C 49
ATOM 27452 O O . LEU A 1 15 ? 30.570 -4.146 -1.739 1.00 1.00 15 LEU A O 49
ATOM 27468 N N . LEU A 1 16 ? 31.128 -2.809 -0.014 1.00 1.00 16 LEU A N 49
ATOM 27469 C CA . LEU A 1 16 ? 32.279 -3.610 0.380 1.00 1.00 16 LEU A CA 49
ATOM 27470 C C . LEU A 1 16 ? 31.899 -4.561 1.512 1.00 1.00 16 LEU A C 49
ATOM 27471 O O . LEU A 1 16 ? 32.763 -5.117 2.189 1.00 1.00 16 LEU A O 49
ATOM 27487 N N . THR A 1 17 ? 30.595 -4.741 1.705 1.00 1.00 17 THR A N 49
ATOM 27488 C CA . THR A 1 17 ? 30.090 -5.625 2.751 1.00 1.00 17 THR A CA 49
ATOM 27489 C C . THR A 1 17 ? 28.951 -6.476 2.199 1.00 1.00 17 THR A C 49
ATOM 27490 O O . THR A 1 17 ? 29.042 -7.703 2.159 1.00 1.00 17 THR A O 49
ATOM 27501 N N . PHE A 1 18 ? 27.888 -5.815 1.761 1.00 1.00 18 PHE A N 49
ATOM 27502 C CA . PHE A 1 18 ? 26.743 -6.517 1.196 1.00 1.00 18 PHE A CA 49
ATOM 27503 C C . PHE A 1 18 ? 27.217 -7.594 0.224 1.00 1.00 18 PHE A C 49
ATOM 27504 O O . PHE A 1 18 ? 26.772 -8.741 0.285 1.00 1.00 18 PHE A O 49
ATOM 27521 N N . LEU A 1 19 ? 28.130 -7.217 -0.669 1.00 1.00 19 LEU A N 49
ATOM 27522 C CA . LEU A 1 19 ? 28.669 -8.158 -1.647 1.00 1.00 19 LEU A CA 49
ATOM 27523 C C . LEU A 1 19 ? 29.747 -9.027 -1.007 1.00 1.00 19 LEU A C 49
ATOM 27524 O O . LEU A 1 19 ? 29.787 -10.238 -1.214 1.00 1.00 19 LEU A O 49
ATOM 27540 N N . ALA A 1 20 ? 30.626 -8.392 -0.236 1.00 1.00 20 ALA A N 49
ATOM 27541 C CA . ALA A 1 20 ? 31.708 -9.111 0.427 1.00 1.00 20 ALA A CA 49
ATOM 27542 C C . ALA A 1 20 ? 31.218 -10.449 0.969 1.00 1.00 20 ALA A C 49
ATOM 27543 O O . ALA A 1 20 ? 31.769 -11.499 0.640 1.00 1.00 20 ALA A O 49
ATOM 27550 N N . PHE A 1 21 ? 30.178 -10.407 1.796 1.00 1.00 21 PHE A N 49
ATOM 27551 C CA . PHE A 1 21 ? 29.630 -11.632 2.365 1.00 1.00 21 PHE A CA 49
ATOM 27552 C C . PHE A 1 21 ? 28.567 -12.210 1.441 1.00 1.00 21 PHE A C 49
ATOM 27553 O O . PHE A 1 21 ? 28.408 -13.426 1.342 1.00 1.00 21 PHE A O 49
ATOM 27570 N N . GLY A 1 22 ? 27.846 -11.331 0.757 1.00 1.00 22 GLY A N 49
ATOM 27571 C CA . GLY A 1 22 ? 26.808 -11.770 -0.164 1.00 1.00 22 GLY A CA 49
ATOM 27572 C C . GLY A 1 22 ? 27.359 -12.811 -1.131 1.00 1.00 22 GLY A C 49
ATOM 27573 O O . GLY A 1 22 ? 26.722 -13.831 -1.390 1.00 1.00 22 GLY A O 49
ATOM 27577 N N . PHE A 1 23 ? 28.553 -12.548 -1.654 1.00 1.00 23 PHE A N 49
ATOM 27578 C CA . PHE A 1 23 ? 29.182 -13.473 -2.588 1.00 1.00 23 PHE A CA 49
ATOM 27579 C C . PHE A 1 23 ? 29.291 -14.858 -1.967 1.00 1.00 23 PHE A C 49
ATOM 27580 O O . PHE A 1 23 ? 29.437 -15.858 -2.668 1.00 1.00 23 PHE A O 49
ATOM 27597 N N . TRP A 1 24 ? 29.205 -14.907 -0.646 1.00 1.00 24 TRP A N 49
ATOM 27598 C CA . TRP A 1 24 ? 29.279 -16.169 0.067 1.00 1.00 24 TRP A CA 49
ATOM 27599 C C . TRP A 1 24 ? 27.883 -16.602 0.491 1.00 1.00 24 TRP A C 49
ATOM 27600 O O . TRP A 1 24 ? 27.294 -17.486 -0.126 1.00 1.00 24 TRP A O 49
ATOM 27621 N N . LEU A 1 25 ? 27.373 -15.959 1.544 1.00 1.00 25 LEU A N 49
ATOM 27622 C CA . LEU A 1 25 ? 26.042 -16.256 2.082 1.00 1.00 25 LEU A CA 49
ATOM 27623 C C . LEU A 1 25 ? 25.140 -16.928 1.055 1.00 1.00 25 LEU A C 49
ATOM 27624 O O . LEU A 1 25 ? 24.688 -18.053 1.261 1.00 1.00 25 LEU A O 49
ATOM 27640 N N . PHE A 1 26 ? 24.868 -16.235 -0.040 1.00 1.00 26 PHE A N 49
ATOM 27641 C CA . PHE A 1 26 ? 24.002 -16.795 -1.066 1.00 1.00 26 PHE A CA 49
ATOM 27642 C C . PHE A 1 26 ? 24.689 -17.931 -1.826 1.00 1.00 26 PHE A C 49
ATOM 27643 O O . PHE A 1 26 ? 24.211 -19.061 -1.833 1.00 1.00 26 PHE A O 49
ATOM 27660 N N . LYS A 1 27 ? 25.798 -17.625 -2.480 1.00 1.00 27 LYS A N 49
ATOM 27661 C CA . LYS A 1 27 ? 26.509 -18.638 -3.254 1.00 1.00 27 LYS A CA 49
ATOM 27662 C C . LYS A 1 27 ? 26.840 -19.867 -2.410 1.00 1.00 27 LYS A C 49
ATOM 27663 O O . LYS A 1 27 ? 27.128 -20.933 -2.952 1.00 1.00 27 LYS A O 49
ATOM 27682 N N . TYR A 1 28 ? 26.786 -19.723 -1.092 1.00 1.00 28 TYR A N 49
ATOM 27683 C CA . TYR A 1 28 ? 27.075 -20.852 -0.206 1.00 1.00 28 TYR A CA 49
ATOM 27684 C C . TYR A 1 28 ? 25.784 -21.482 0.307 1.00 1.00 28 TYR A C 49
ATOM 27685 O O . TYR A 1 28 ? 25.679 -22.703 0.405 1.00 1.00 28 TYR A O 49
ATOM 27703 N N . LEU A 1 29 ? 24.800 -20.652 0.643 1.00 1.00 29 LEU A N 49
ATOM 27704 C CA . LEU A 1 29 ? 23.531 -21.172 1.149 1.00 1.00 29 LEU A CA 49
ATOM 27705 C C . LEU A 1 29 ? 22.500 -21.293 0.026 1.00 1.00 29 LEU A C 49
ATOM 27706 O O . LEU A 1 29 ? 21.788 -22.292 -0.067 1.00 1.00 29 LEU A O 49
ATOM 27722 N N . GLN A 1 30 ? 22.428 -20.275 -0.824 1.00 1.00 30 GLN A N 49
ATOM 27723 C CA . GLN A 1 30 ? 21.484 -20.279 -1.938 1.00 1.00 30 GLN A CA 49
ATOM 27724 C C . GLN A 1 30 ? 21.588 -21.579 -2.725 1.00 1.00 30 GLN A C 49
ATOM 27725 O O . GLN A 1 30 ? 20.588 -22.103 -3.216 1.00 1.00 30 GLN A O 49
ATOM 27739 N N . LYS A 1 31 ? 22.807 -22.087 -2.848 1.00 1.00 31 LYS A N 49
ATOM 27740 C CA . LYS A 1 31 ? 23.038 -23.321 -3.587 1.00 1.00 31 LYS A CA 49
ATOM 27741 C C . LYS A 1 31 ? 23.020 -24.524 -2.650 1.00 1.00 31 LYS A C 49
ATOM 27742 O O . LYS A 1 31 ? 22.406 -25.548 -2.952 1.00 1.00 31 LYS A O 49
ATOM 27761 N N . LYS A 1 32 ? 23.699 -24.395 -1.516 1.00 1.00 32 LYS A N 49
ATOM 27762 C CA . LYS A 1 32 ? 23.757 -25.479 -0.541 1.00 1.00 32 LYS A CA 49
ATOM 27763 C C . LYS A 1 32 ? 22.819 -25.196 0.628 1.00 1.00 32 LYS A C 49
ATOM 27764 O O . LYS A 1 32 ? 23.174 -25.539 1.743 1.00 1.00 32 LYS A O 49
ATOM 27784 N N . LYS A 1 1 ? 24.468 17.285 -0.194 1.00 1.00 1 LYS A N 50
ATOM 27785 C CA . LYS A 1 1 ? 23.063 17.526 -0.625 1.00 1.00 1 LYS A CA 50
ATOM 27786 C C . LYS A 1 1 ? 22.566 16.325 -1.422 1.00 1.00 1 LYS A C 50
ATOM 27787 O O . LYS A 1 1 ? 21.626 16.437 -2.210 1.00 1.00 1 LYS A O 50
ATOM 27808 N N . LYS A 1 2 ? 23.200 15.177 -1.210 1.00 1.00 2 LYS A N 50
ATOM 27809 C CA . LYS A 1 2 ? 22.814 13.960 -1.916 1.00 1.00 2 LYS A CA 50
ATOM 27810 C C . LYS A 1 2 ? 21.878 13.118 -1.054 1.00 1.00 2 LYS A C 50
ATOM 27811 O O . LYS A 1 2 ? 20.717 13.473 -0.852 1.00 1.00 2 LYS A O 50
ATOM 27830 N N . HIS A 1 3 ? 22.392 12.000 -0.549 1.00 1.00 3 HIS A N 50
ATOM 27831 C CA . HIS A 1 3 ? 21.594 11.116 0.290 1.00 1.00 3 HIS A CA 50
ATOM 27832 C C . HIS A 1 3 ? 21.798 11.450 1.766 1.00 1.00 3 HIS A C 50
ATOM 27833 O O . HIS A 1 3 ? 21.711 12.610 2.164 1.00 1.00 3 HIS A O 50
ATOM 27847 N N . THR A 1 4 ? 22.071 10.423 2.569 1.00 1.00 4 THR A N 50
ATOM 27848 C CA . THR A 1 4 ? 22.290 10.614 4.001 1.00 1.00 4 THR A CA 50
ATOM 27849 C C . THR A 1 4 ? 23.741 10.321 4.358 1.00 1.00 4 THR A C 50
ATOM 27850 O O . THR A 1 4 ? 24.644 11.078 4.004 1.00 1.00 4 THR A O 50
ATOM 27861 N N . ILE A 1 5 ? 23.955 9.211 5.057 1.00 1.00 5 ILE A N 50
ATOM 27862 C CA . ILE A 1 5 ? 25.298 8.811 5.460 1.00 1.00 5 ILE A CA 50
ATOM 27863 C C . ILE A 1 5 ? 25.705 7.543 4.721 1.00 1.00 5 ILE A C 50
ATOM 27864 O O . ILE A 1 5 ? 26.887 7.281 4.525 1.00 1.00 5 ILE A O 50
ATOM 27880 N N . TRP A 1 6 ? 24.715 6.765 4.299 1.00 1.00 6 TRP A N 50
ATOM 27881 C CA . TRP A 1 6 ? 24.990 5.533 3.570 1.00 1.00 6 TRP A CA 50
ATOM 27882 C C . TRP A 1 6 ? 26.113 5.753 2.560 1.00 1.00 6 TRP A C 50
ATOM 27883 O O . TRP A 1 6 ? 27.201 5.201 2.693 1.00 1.00 6 TRP A O 50
ATOM 27904 N N . GLU A 1 7 ? 25.845 6.565 1.549 1.00 1.00 7 GLU A N 50
ATOM 27905 C CA . GLU A 1 7 ? 26.845 6.846 0.526 1.00 1.00 7 GLU A CA 50
ATOM 27906 C C . GLU A 1 7 ? 28.189 7.209 1.156 1.00 1.00 7 GLU A C 50
ATOM 27907 O O . GLU A 1 7 ? 29.210 7.251 0.470 1.00 1.00 7 GLU A O 50
ATOM 27919 N N . VAL A 1 8 ? 28.185 7.473 2.460 1.00 1.00 8 VAL A N 50
ATOM 27920 C CA . VAL A 1 8 ? 29.417 7.834 3.159 1.00 1.00 8 VAL A CA 50
ATOM 27921 C C . VAL A 1 8 ? 29.999 6.636 3.907 1.00 1.00 8 VAL A C 50
ATOM 27922 O O . VAL A 1 8 ? 31.216 6.460 3.950 1.00 1.00 8 VAL A O 50
ATOM 27935 N N . ILE A 1 9 ? 29.124 5.814 4.490 1.00 1.00 9 ILE A N 50
ATOM 27936 C CA . ILE A 1 9 ? 29.561 4.633 5.226 1.00 1.00 9 ILE A CA 50
ATOM 27937 C C . ILE A 1 9 ? 29.119 3.376 4.488 1.00 1.00 9 ILE A C 50
ATOM 27938 O O . ILE A 1 9 ? 29.900 2.443 4.324 1.00 1.00 9 ILE A O 50
ATOM 27954 N N . ALA A 1 10 ? 27.877 3.362 4.031 1.00 1.00 10 ALA A N 50
ATOM 27955 C CA . ALA A 1 10 ? 27.358 2.212 3.299 1.00 1.00 10 ALA A CA 50
ATOM 27956 C C . ALA A 1 10 ? 28.020 2.116 1.931 1.00 1.00 10 ALA A C 50
ATOM 27957 O O . ALA A 1 10 ? 28.788 1.192 1.668 1.00 1.00 10 ALA A O 50
ATOM 27964 N N . GLY A 1 11 ? 27.733 3.084 1.067 1.00 1.00 11 GLY A N 50
ATOM 27965 C CA . GLY A 1 11 ? 28.329 3.094 -0.260 1.00 1.00 11 GLY A CA 50
ATOM 27966 C C . GLY A 1 11 ? 29.836 2.937 -0.136 1.00 1.00 11 GLY A C 50
ATOM 27967 O O . GLY A 1 11 ? 30.531 2.660 -1.113 1.00 1.00 11 GLY A O 50
ATOM 27971 N N . LEU A 1 12 ? 30.325 3.109 1.087 1.00 1.00 12 LEU A N 50
ATOM 27972 C CA . LEU A 1 12 ? 31.743 2.980 1.360 1.00 1.00 12 LEU A CA 50
ATOM 27973 C C . LEU A 1 12 ? 32.035 1.627 2.003 1.00 1.00 12 LEU A C 50
ATOM 27974 O O . LEU A 1 12 ? 33.142 1.101 1.882 1.00 1.00 12 LEU A O 50
ATOM 27990 N N . VAL A 1 13 ? 31.032 1.071 2.687 1.00 1.00 13 VAL A N 50
ATOM 27991 C CA . VAL A 1 13 ? 31.188 -0.226 3.346 1.00 1.00 13 VAL A CA 50
ATOM 27992 C C . VAL A 1 13 ? 30.236 -1.254 2.749 1.00 1.00 13 VAL A C 50
ATOM 27993 O O . VAL A 1 13 ? 30.665 -2.305 2.278 1.00 1.00 13 VAL A O 50
ATOM 28006 N N . ALA A 1 14 ? 28.944 -0.949 2.769 1.00 1.00 14 ALA A N 50
ATOM 28007 C CA . ALA A 1 14 ? 27.955 -1.867 2.218 1.00 1.00 14 ALA A CA 50
ATOM 28008 C C . ALA A 1 14 ? 28.440 -2.419 0.884 1.00 1.00 14 ALA A C 50
ATOM 28009 O O . ALA A 1 14 ? 28.296 -3.607 0.605 1.00 1.00 14 ALA A O 50
ATOM 28016 N N . LEU A 1 15 ? 29.028 -1.553 0.067 1.00 1.00 15 LEU A N 50
ATOM 28017 C CA . LEU A 1 15 ? 29.540 -1.979 -1.227 1.00 1.00 15 LEU A CA 50
ATOM 28018 C C . LEU A 1 15 ? 30.751 -2.884 -1.023 1.00 1.00 15 LEU A C 50
ATOM 28019 O O . LEU A 1 15 ? 30.988 -3.808 -1.799 1.00 1.00 15 LEU A O 50
ATOM 28035 N N . LEU A 1 16 ? 31.506 -2.611 0.038 1.00 1.00 16 LEU A N 50
ATOM 28036 C CA . LEU A 1 16 ? 32.685 -3.407 0.353 1.00 1.00 16 LEU A CA 50
ATOM 28037 C C . LEU A 1 16 ? 32.315 -4.559 1.283 1.00 1.00 16 LEU A C 50
ATOM 28038 O O . LEU A 1 16 ? 33.162 -5.376 1.642 1.00 1.00 16 LEU A O 50
ATOM 28054 N N . THR A 1 17 ? 31.040 -4.611 1.666 1.00 1.00 17 THR A N 50
ATOM 28055 C CA . THR A 1 17 ? 30.551 -5.661 2.555 1.00 1.00 17 THR A CA 50
ATOM 28056 C C . THR A 1 17 ? 29.486 -6.499 1.851 1.00 1.00 17 THR A C 50
ATOM 28057 O O . THR A 1 17 ? 29.663 -7.699 1.646 1.00 1.00 17 THR A O 50
ATOM 28068 N N . PHE A 1 18 ? 28.383 -5.859 1.482 1.00 1.00 18 PHE A N 50
ATOM 28069 C CA . PHE A 1 18 ? 27.299 -6.554 0.801 1.00 1.00 18 PHE A CA 50
ATOM 28070 C C . PHE A 1 18 ? 27.842 -7.450 -0.309 1.00 1.00 18 PHE A C 50
ATOM 28071 O O . PHE A 1 18 ? 27.358 -8.563 -0.514 1.00 1.00 18 PHE A O 50
ATOM 28088 N N . LEU A 1 19 ? 28.844 -6.952 -1.028 1.00 1.00 19 LEU A N 50
ATOM 28089 C CA . LEU A 1 19 ? 29.440 -7.713 -2.122 1.00 1.00 19 LEU A CA 50
ATOM 28090 C C . LEU A 1 19 ? 30.359 -8.807 -1.590 1.00 1.00 19 LEU A C 50
ATOM 28091 O O . LEU A 1 19 ? 30.693 -9.747 -2.307 1.00 1.00 19 LEU A O 50
ATOM 28107 N N . ALA A 1 20 ? 30.764 -8.679 -0.332 1.00 1.00 20 ALA A N 50
ATOM 28108 C CA . ALA A 1 20 ? 31.644 -9.668 0.279 1.00 1.00 20 ALA A CA 50
ATOM 28109 C C . ALA A 1 20 ? 30.826 -10.752 0.972 1.00 1.00 20 ALA A C 50
ATOM 28110 O O . ALA A 1 20 ? 31.080 -11.944 0.800 1.00 1.00 20 ALA A O 50
ATOM 28117 N N . PHE A 1 21 ? 29.843 -10.327 1.757 1.00 1.00 21 PHE A N 50
ATOM 28118 C CA . PHE A 1 21 ? 28.990 -11.262 2.476 1.00 1.00 21 PHE A CA 50
ATOM 28119 C C . PHE A 1 21 ? 27.959 -11.876 1.536 1.00 1.00 21 PHE A C 50
ATOM 28120 O O . PHE A 1 21 ? 27.694 -13.077 1.584 1.00 1.00 21 PHE A O 50
ATOM 28137 N N . GLY A 1 22 ? 27.380 -11.040 0.682 1.00 1.00 22 GLY A N 50
ATOM 28138 C CA . GLY A 1 22 ? 26.376 -11.504 -0.267 1.00 1.00 22 GLY A CA 50
ATOM 28139 C C . GLY A 1 22 ? 26.978 -12.492 -1.259 1.00 1.00 22 GLY A C 50
ATOM 28140 O O . GLY A 1 22 ? 26.410 -13.554 -1.515 1.00 1.00 22 GLY A O 50
ATOM 28144 N N . PHE A 1 23 ? 28.132 -12.136 -1.815 1.00 1.00 23 PHE A N 50
ATOM 28145 C CA . PHE A 1 23 ? 28.805 -12.987 -2.772 1.00 1.00 23 PHE A CA 50
ATOM 28146 C C . PHE A 1 23 ? 29.059 -14.366 -2.177 1.00 1.00 23 PHE A C 50
ATOM 28147 O O . PHE A 1 23 ? 29.485 -15.285 -2.875 1.00 1.00 23 PHE A O 50
ATOM 28164 N N . TRP A 1 24 ? 28.792 -14.500 -0.882 1.00 1.00 24 TRP A N 50
ATOM 28165 C CA . TRP A 1 24 ? 28.986 -15.767 -0.193 1.00 1.00 24 TRP A CA 50
ATOM 28166 C C . TRP A 1 24 ? 27.658 -16.305 0.310 1.00 1.00 24 TRP A C 50
ATOM 28167 O O . TRP A 1 24 ? 27.129 -17.269 -0.242 1.00 1.00 24 TRP A O 50
ATOM 28188 N N . LEU A 1 25 ? 27.141 -15.670 1.363 1.00 1.00 25 LEU A N 50
ATOM 28189 C CA . LEU A 1 25 ? 25.872 -16.065 1.976 1.00 1.00 25 LEU A CA 50
ATOM 28190 C C . LEU A 1 25 ? 24.979 -16.824 0.999 1.00 1.00 25 LEU A C 50
ATOM 28191 O O . LEU A 1 25 ? 24.480 -17.901 1.317 1.00 1.00 25 LEU A O 50
ATOM 28207 N N . PHE A 1 26 ? 24.772 -16.257 -0.183 1.00 1.00 26 PHE A N 50
ATOM 28208 C CA . PHE A 1 26 ? 23.926 -16.903 -1.180 1.00 1.00 26 PHE A CA 50
ATOM 28209 C C . PHE A 1 26 ? 24.619 -18.105 -1.826 1.00 1.00 26 PHE A C 50
ATOM 28210 O O . PHE A 1 26 ? 24.266 -19.252 -1.554 1.00 1.00 26 PHE A O 50
ATOM 28227 N N . LYS A 1 27 ? 25.583 -17.838 -2.704 1.00 1.00 27 LYS A N 50
ATOM 28228 C CA . LYS A 1 27 ? 26.288 -18.914 -3.403 1.00 1.00 27 LYS A CA 50
ATOM 28229 C C . LYS A 1 27 ? 26.705 -20.037 -2.451 1.00 1.00 27 LYS A C 50
ATOM 28230 O O . LYS A 1 27 ? 27.130 -21.101 -2.902 1.00 1.00 27 LYS A O 50
ATOM 28249 N N . TYR A 1 28 ? 26.583 -19.803 -1.146 1.00 1.00 28 TYR A N 50
ATOM 28250 C CA . TYR A 1 28 ? 26.952 -20.822 -0.161 1.00 1.00 28 TYR A CA 50
ATOM 28251 C C . TYR A 1 28 ? 25.720 -21.353 0.558 1.00 1.00 28 TYR A C 50
ATOM 28252 O O . TYR A 1 28 ? 25.530 -22.564 0.672 1.00 1.00 28 TYR A O 50
ATOM 28270 N N . LEU A 1 29 ? 24.889 -20.443 1.052 1.00 1.00 29 LEU A N 50
ATOM 28271 C CA . LEU A 1 29 ? 23.684 -20.839 1.772 1.00 1.00 29 LEU A CA 50
ATOM 28272 C C . LEU A 1 29 ? 22.510 -21.027 0.813 1.00 1.00 29 LEU A C 50
ATOM 28273 O O . LEU A 1 29 ? 21.742 -21.981 0.939 1.00 1.00 29 LEU A O 50
ATOM 28289 N N . GLN A 1 30 ? 22.373 -20.111 -0.141 1.00 1.00 30 GLN A N 50
ATOM 28290 C CA . GLN A 1 30 ? 21.283 -20.187 -1.111 1.00 1.00 30 GLN A CA 50
ATOM 28291 C C . GLN A 1 30 ? 21.547 -21.288 -2.135 1.00 1.00 30 GLN A C 50
ATOM 28292 O O . GLN A 1 30 ? 20.645 -21.693 -2.868 1.00 1.00 30 GLN A O 50
ATOM 28306 N N . LYS A 1 31 ? 22.788 -21.767 -2.173 1.00 1.00 31 LYS A N 50
ATOM 28307 C CA . LYS A 1 31 ? 23.169 -22.826 -3.105 1.00 1.00 31 LYS A CA 50
ATOM 28308 C C . LYS A 1 31 ? 23.630 -24.063 -2.340 1.00 1.00 31 LYS A C 50
ATOM 28309 O O . LYS A 1 31 ? 24.810 -24.415 -2.360 1.00 1.00 31 LYS A O 50
ATOM 28328 N N . LYS A 1 32 ? 22.689 -24.715 -1.662 1.00 1.00 32 LYS A N 50
ATOM 28329 C CA . LYS A 1 32 ? 23.003 -25.910 -0.886 1.00 1.00 32 LYS A CA 50
ATOM 28330 C C . LYS A 1 32 ? 22.435 -27.153 -1.566 1.00 1.00 32 LYS A C 50
ATOM 28331 O O . LYS A 1 32 ? 23.062 -28.196 -1.467 1.00 1.00 32 LYS A O 50
#

Solvent-accessible surface area: 3189 Å² total; per-residue (Å²): 251,141,129,70,99,142,97,88,74,4,34,111,67,39,110,117,53,135,79,62,117,5,140,137,73,77,112,105,90,120,110,204

Radius of gyration: 12.51 Å; Cα contacts (8 Å, |Δi|>4): 14; chains: 1; bounding box: 11×43×9 Å

Foldseek 3Di:
DDDDCCVVPVVVPVVVPVCVCVVDCCVPVVVD

B-factor: mean 1.0, std 0.0, range [1.0, 1.0]